Protein 1OTR (pdb70)

CATH classification: 1.10.8.10

InterPro domains:
  IPR002625 Smr domain [PS50828] (347-443)
  IPR002625 Smr domain [SM00463] (344-440)
  IPR003892 Ubiquitin system component CUE [PF02845] (9-47)
  IPR003892 Ubiquitin system component CUE [PF02845] (57-95)
  IPR003892 Ubiquitin system component CUE [PS51140] (8-51)
  IPR003892 Ubiquitin system component CUE [PS51140] (55-98)
  IPR003892 Ubiquitin system component CUE [SM00546] (8-50)
  IPR003892 Ubiquitin system component CUE [SM00546] (55-97)
  IPR009060 UBA-like superfamily [SSF46934] (6-54)
  IPR009060 UBA-like superfamily [SSF46934] (54-96)
  IPR036063 Smr domain superfamily [G3DSA:3.30.1370.110] (346-438)
  IPR036063 Smr domain superfamily [SSF160443] (345-431)
  IPR041809 Ubiquitin-binding protein CUE2, CUE domain 1 [cd14374] (10-51)
  IPR041810 Ubiquitin-binding protein CUE2, CUE domain 2 [cd14375] (57-94)
  IPR052772 Endonuclease/Polynucleotide Kinase Domain-Containing Protein [PTHR46535] (340-439)

Sequence (125 aa):
NDDHESKLSILMDMFPAISKSKLQVHLLENNNDLDLTIGLLLKENDDKSMQIFVKTLTGKTITLEVESSDTIDNVKSKIQDKEGIPPDQQRLIFAGKQLEDGRTLSDYNIQKESTLHLVLRLRGGNDDHESKLSILMDMFPAISKSKLQVHLLENNNDLDLTIGLLLKENDDKSMQIFVKTLTGKTITLEVESSDTIDNVKSKIQDKEGIPPDQQRLIFAGKQLEDGRTLSDYNIQKESTLHLVLRLRGGNDDHESKLSILMDMFPAISKSKLQVHLLENNNDLDLTIGLLLKENDDKSMQIFVKTLTGKTITLEVESSDTIDNVKSKIQDKEGIPPDQQRLIFAGKQLEDGRTLSDYNIQKESTLHLVLRLRGGNDDHESKLSILMDMFPAISKSKLQVHLLENNNDLDLTIGLLLKENDDKSMQIFVKTLTGKTITLEVESSDTIDNVKSKIQDKEGIPPDQQRLIFAGKQLEDGRTLSDYNIQKESTLHLVLRLRGGNDDHESKLSILMDMFPAISKSKLQVHLLENNNDLDLTIGLLLKENDDKSMQIFVKTLTGKTITLEVESSDTIDNVKSKIQDKEGIPPDQQRLIFAGKQLEDGRTLSDYNIQKESTLHLVLRLRGGNDDHESKLSILMDMFPAISKSKLQVHLLENNNDLDLTIGLLLKENDDKSMQIFVKTLTGKTITLEVESSDTIDNVKSKIQDKEGIPPDQQRLIFAGKQLEDGRTLSDYNIQKESTLHLVLRLRGGNDDHESKLSILMDMFPAISKSKLQVHLLENNNDLDLTIGLLLKENDDKSMQIFVKTLTGKTITLEVESSDTIDNVKSKIQDKEGIPPDQQRLIFAGKQLEDGRTLSDYNIQKESTLHLVLRLRGGNDDHESKLSILMDMFPAISKSKLQVHLLENNNDLDLTIGLLLKENDDKSMQIFVKTLTGKTITLEVESSDTIDNVKSKIQDKEGIPPDQQRLIFAGKQLEDGRTLSDYNIQKESTLHLVLRLRGGNDDHESKLSILMDMFPAISKSKLQVHLLENNNDLDLTIGLLLKENDDKSMQIFVKTLTGKTITLEVESSDTIDNVKSKIQDKEGIPPDQQRLIFAGKQLEDGRTLSDYNIQKESTLHLVLRLRGGNDDHESKLSILMDMFPAISKSKLQVHLLENNNDLDLTIGLLLKENDDKSMQIFVKTLTGKTITLEVESSDTIDNVKSKIQDKEGIPPDQQRLIFAGKQLEDGRTLSDYNIQKESTLHLVLRLRGGNDDHESKLSILMDMFPAISKSKLQVHLLENNNDLDLTIGLLLKENDDKSMQIFVKTLTGKTITLEVESSDTIDNVKSKIQDKEGIPPDQQRLIFAGKQLEDGRTLSDYNIQKESTLHLVLRLRGGNDDHESKLSILMDMFPAISKSKLQVHLLENNNDLDLTIGLLLKENDDKSMQIFVKTLTGKTITLEVESSDTIDNVKSKIQDKEGIPPDQQRLIFAGKQLEDGRTLSDYNIQKESTLHLVLRLRGGNDDHESKLSILMDMFPAISKSKLQVHLLENNNDLDLTIGLLLKENDDKSMQIFVKTLTGKTITLEVESSDTIDNVKSKIQDKEGIPPDQQRLIFAGKQLEDGRTLSDYNIQKESTLHLVLRLRGGNDDHESKLSILMDMFPAISKSKLQVHLLENNNDLDLTIGLLLKENDDKSMQIFVKTLTGKTITLEVESSDTIDNVKSKIQDKEGIPPDQQRLIFAGKQLEDGRTLSDYNIQKESTLHLVLRLRGGNDDHESKLSILMDMFPAISKSKLQVHLLENNNDLDLTIGLLLKENDDKSMQIFVKTLTGKTITLEVESSDTIDNVKSKIQDKEGIPPDQQRLIFAGKQLEDGRTLSDYNIQKESTLHLVLRLRGGNDDHESKLSILMDMFPAISKSKLQVHLLENNNDLDLTIGLLLKENDDKSMQIFVKTLTGKTITLEVESSDTIDNVKSKIQDKEGIPPDQQRLIFAGKQLEDGRTLSDYNIQKESTLHLVLRLRGGNDDHESKLSILMDMFPAISKSKLQVHLLENNNDLDLTIGLLLKENDDKSMQIFVKTLTGKTITLEVESSDTIDNVKSKIQDKEGIPPDQQRLIFAGKQLEDGRTLSDYNIQKESTLHLVLRLRGGNDDHESKLSILMDMFPAISKSKLQVHLLENNNDLDLTIGLLLKENDDKSMQIFVKTLTGKTITLEVESSDTIDNVKSKIQDKEGIPPDQQRLIFAGKQLEDGRTLSDYNIQKESTLHLVLRLRGGNDDHESKLSILMDMFPAISKSKLQVHLLENNNDLDLTIGLLLKENDDKSMQIFVKTLTGKTITLEVESSDTIDNVKSKIQDKEGIPPDQQRLIFAGKQLEDGRTLSDYNIQKESTLHLVLRLRGGNDDHESKLSILMDMFPAISKSKLQVHLLENNNDLDLTIGLLLKENDDKSMQIFVKTLTGKTITLEVESSDTIDNVKSKIQDKEGIPPDQQRLIFAGKQLEDGRTLSDYNIQKESTLHLVLRLRGG

Nearest PDB structures (foldseek):
  4pig-assembly5_A  TM=8.954E-01  e=2.580E-13  Homo sapiens
  4i6l-assembly1_B  TM=9.352E-01  e=8.478E-13  Homo sapiens
  2zcb-assembly1_A  TM=9.140E-01  e=6.092E-13  Homo sapiens
  6oq2-assembly1_B  TM=9.011E-01  e=4.378E-13  Homo sapiens
  5hpt-assembly3_H  TM=9.077E-01  e=1.439E-12  Homo sapiens

GO terms:
  GO:0022626 cytosolic ribosome (C, IDA)
  GO:0004521 RNA endonuclease activity (F, IDA)
  GO:0070530 K63-linked polyubiquitin modification-dependent protein binding (F, TAS)
  GO:0043130 ubiquitin binding (F, IDA)
  GO:0004519 endonuclease activity (F, IDA)
  GO:0070966 nuclear-transcribed mRNA catabolic process, no-go decay (P, IDA)
  GO:0031593 polyubiquitin modification-dependent protein binding (F, IDA)
  GO:0072344 rescue of stalled cytosolic ribosome (P, IDA)

Radius of gyration: 14.34 Å; Cα contacts (8 Å, |Δi|>4): 185; chains: 2; bounding box: 42×37×25 Å

Organism: Saccharomyces cerevisiae (strain ATCC 204508 / S288c) (NCBI:txid559292)

Foldseek 3Di:
DPVLVVVLVVVCVVDVPDDSVNLVVLCVVVVNDCCVSVVVVVVVPPPHD/DKAWEAELVGDIDIDDADQFGWQQVVLVVVCVVVVDDSVFKFKDDPHGTDDGRDGNVVVPHDPHYHIYIAGNPDGD

Structure (mmCIF, N/CA/C/O backbone):
data_1OTR
#
_entry.id   1OTR
#
loop_
_entity.id
_entity.type
_entity.pdbx_description
1 polymer 'protein Cue2'
2 polymer Ubiquitin
#
loop_
_atom_site.group_PDB
_atom_site.id
_atom_site.type_symbol
_atom_site.label_atom_id
_atom_site.label_alt_id
_atom_site.label_comp_id
_atom_site.label_asym_id
_atom_site.label_entity_id
_atom_site.label_seq_id
_atom_site.pdbx_PDB_ins_code
_atom_site.Cartn_x
_atom_site.Cartn_y
_atom_site.Cartn_z
_atom_site.occupancy
_atom_site.B_iso_or_equiv
_atom_site.auth_seq_id
_atom_site.auth_comp_id
_atom_site.auth_asym_id
_atom_site.auth_atom_id
_atom_site.pdbx_PDB_model_num
ATOM 1 N N . ASN A 1 1 ? 18.617 6.601 2.216 1.00 0.00 6 ASN A N 1
ATOM 2 C CA . ASN A 1 1 ? 17.788 6.069 1.140 1.00 0.00 6 ASN A CA 1
ATOM 3 C C . ASN A 1 1 ? 18.499 4.901 0.461 1.00 0.00 6 ASN A C 1
ATOM 4 O O . ASN A 1 1 ? 19.714 4.935 0.267 1.00 0.00 6 ASN A O 1
ATOM 15 N N . ASP A 1 2 ? 17.742 3.865 0.111 1.00 0.00 7 ASP A N 1
ATOM 16 C CA . ASP A 1 2 ? 18.316 2.690 -0.535 1.00 0.00 7 ASP A CA 1
ATOM 17 C C . ASP A 1 2 ? 17.296 1.997 -1.434 1.00 0.00 7 ASP A C 1
ATOM 18 O O . ASP A 1 2 ? 17.637 1.528 -2.520 1.00 0.00 7 ASP A O 1
ATOM 27 N N . ASP A 1 3 ? 16.047 1.937 -0.982 1.00 0.00 8 ASP A N 1
ATOM 28 C CA . ASP A 1 3 ? 14.988 1.298 -1.759 1.00 0.00 8 ASP A CA 1
ATOM 29 C C . ASP A 1 3 ? 13.629 1.927 -1.469 1.00 0.00 8 ASP A C 1
ATOM 30 O O . ASP A 1 3 ? 12.620 1.226 -1.387 1.00 0.00 8 ASP A O 1
ATOM 39 N N . HIS A 1 4 ? 13.601 3.249 -1.322 1.00 0.00 9 HIS A N 1
ATOM 40 C CA . HIS A 1 4 ? 12.349 3.943 -1.052 1.00 0.00 9 HIS A CA 1
ATOM 41 C C . HIS A 1 4 ? 11.521 4.061 -2.327 1.00 0.00 9 HIS A C 1
ATOM 42 O O . HIS A 1 4 ? 10.302 4.203 -2.271 1.00 0.00 9 HIS A O 1
ATOM 57 N N . GLU A 1 5 ? 12.201 4.018 -3.475 1.00 0.00 10 GLU A N 1
ATOM 58 C CA . GLU A 1 5 ? 11.539 4.136 -4.771 1.00 0.00 10 GLU A CA 1
ATOM 59 C C . GLU A 1 5 ? 10.376 3.158 -4.879 1.00 0.00 10 GLU A C 1
ATOM 60 O O . GLU A 1 5 ? 9.313 3.506 -5.392 1.00 0.00 10 GLU A O 1
ATOM 72 N N . SER A 1 6 ? 10.573 1.940 -4.382 1.00 0.00 11 SER A N 1
ATOM 73 C CA . SER A 1 6 ? 9.521 0.932 -4.415 1.00 0.00 11 SER A CA 1
ATOM 74 C C . SER A 1 6 ? 8.303 1.440 -3.653 1.00 0.00 11 SER A C 1
ATOM 75 O O . SER A 1 6 ? 7.169 1.356 -4.133 1.00 0.00 11 SER A O 1
ATOM 83 N N . LYS A 1 7 ? 8.555 1.989 -2.469 1.00 0.00 12 LYS A N 1
ATOM 84 C CA . LYS A 1 7 ? 7.496 2.540 -1.637 1.00 0.00 12 LYS A CA 1
ATOM 85 C C . LYS A 1 7 ? 6.831 3.705 -2.357 1.00 0.00 12 LYS A C 1
ATOM 86 O O . LYS A 1 7 ? 5.608 3.848 -2.340 1.00 0.00 12 LYS A O 1
ATOM 105 N N . LEU A 1 8 ? 7.653 4.527 -3.006 1.00 0.00 13 LEU A N 1
ATOM 106 C CA . LEU A 1 8 ? 7.158 5.671 -3.756 1.00 0.00 13 LEU A CA 1
ATOM 107 C C . LEU A 1 8 ? 6.214 5.190 -4.845 1.00 0.00 13 LEU A C 1
ATOM 108 O O . LEU A 1 8 ? 5.181 5.806 -5.107 1.00 0.00 13 LEU A O 1
ATOM 124 N N . SER A 1 9 ? 6.568 4.062 -5.458 1.00 0.00 14 SER A N 1
ATOM 125 C CA . SER A 1 9 ? 5.744 3.469 -6.498 1.00 0.00 14 SER A CA 1
ATOM 126 C C . SER A 1 9 ? 4.382 3.128 -5.918 1.00 0.00 14 SER A C 1
ATOM 127 O O . SER A 1 9 ? 3.342 3.419 -6.519 1.00 0.00 14 SER A O 1
ATOM 135 N N . ILE A 1 10 ? 4.396 2.532 -4.725 1.00 0.00 15 ILE A N 1
ATOM 136 C CA . ILE A 1 10 ? 3.160 2.179 -4.046 1.00 0.00 15 ILE A CA 1
ATOM 137 C C . ILE A 1 10 ? 2.300 3.420 -3.896 1.00 0.00 15 ILE A C 1
ATOM 138 O O . ILE A 1 10 ? 1.090 3.372 -4.077 1.00 0.00 15 ILE A O 1
ATOM 154 N N . LEU A 1 11 ? 2.953 4.532 -3.562 1.00 0.00 16 LEU A N 1
ATOM 155 C CA . LEU A 1 11 ? 2.274 5.809 -3.382 1.00 0.00 16 LEU A CA 1
ATOM 156 C C . LEU A 1 11 ? 1.621 6.271 -4.678 1.00 0.00 16 LEU A C 1
ATOM 157 O O . LEU A 1 11 ? 0.480 6.728 -4.676 1.00 0.00 16 LEU A O 1
ATOM 173 N N . MET A 1 12 ? 2.352 6.149 -5.783 1.00 0.00 17 MET A N 1
ATOM 174 C CA . MET A 1 12 ? 1.833 6.554 -7.084 1.00 0.00 17 MET A CA 1
ATOM 175 C C . MET A 1 12 ? 0.510 5.854 -7.360 1.00 0.00 17 MET A C 1
ATOM 176 O O . MET A 1 12 ? -0.482 6.491 -7.715 1.00 0.00 17 MET A O 1
ATOM 190 N N . ASP A 1 13 ? 0.503 4.538 -7.180 1.00 0.00 18 ASP A N 1
ATOM 191 C CA . ASP A 1 13 ? -0.686 3.740 -7.389 1.00 0.00 18 ASP A CA 1
ATOM 192 C C . ASP A 1 13 ? -1.685 3.944 -6.250 1.00 0.00 18 ASP A C 1
ATOM 193 O O . ASP A 1 13 ? -2.898 3.863 -6.447 1.00 0.00 18 ASP A O 1
ATOM 202 N N . MET A 1 14 ? -1.157 4.202 -5.057 1.00 0.00 19 MET A N 1
ATOM 203 C CA . MET A 1 14 ? -1.977 4.415 -3.866 1.00 0.00 19 MET A CA 1
ATOM 204 C C . MET A 1 14 ? -2.866 5.643 -4.031 1.00 0.00 19 MET A C 1
ATOM 205 O O . MET A 1 14 ? -4.019 5.648 -3.597 1.00 0.00 19 MET A O 1
ATOM 219 N N . PHE A 1 15 ? -2.322 6.685 -4.655 1.00 0.00 20 PHE A N 1
ATOM 220 C CA . PHE A 1 15 ? -3.068 7.920 -4.868 1.00 0.00 20 PHE A CA 1
ATOM 221 C C . PHE A 1 15 ? -3.033 8.332 -6.341 1.00 0.00 20 PHE A C 1
ATOM 222 O O . PHE A 1 15 ? -2.061 8.931 -6.800 1.00 0.00 20 PHE A O 1
ATOM 239 N N . PRO A 1 16 ? -4.098 8.014 -7.103 1.00 0.00 21 PRO A N 1
ATOM 240 C CA . PRO A 1 16 ? -4.182 8.357 -8.526 1.00 0.00 21 PRO A CA 1
ATOM 241 C C . PRO A 1 16 ? -4.551 9.820 -8.754 1.00 0.00 21 PRO A C 1
ATOM 242 O O . PRO A 1 16 ? -5.468 10.125 -9.517 1.00 0.00 21 PRO A O 1
ATOM 253 N N . ALA A 1 17 ? -3.837 10.724 -8.089 1.00 0.00 22 ALA A N 1
ATOM 254 C CA . ALA A 1 17 ? -4.102 12.152 -8.224 1.00 0.00 22 ALA A CA 1
ATOM 255 C C . ALA A 1 17 ? -2.935 12.988 -7.707 1.00 0.00 22 ALA A C 1
ATOM 256 O O . ALA A 1 17 ? -2.566 13.992 -8.317 1.00 0.00 22 ALA A O 1
ATOM 263 N N . ILE A 1 18 ? -2.358 12.574 -6.583 1.00 0.00 23 ILE A N 1
ATOM 264 C CA . ILE A 1 18 ? -1.237 13.297 -5.995 1.00 0.00 23 ILE A CA 1
ATOM 265 C C . ILE A 1 18 ? -0.045 13.328 -6.946 1.00 0.00 23 ILE A C 1
ATOM 266 O O . ILE A 1 18 ? 0.353 12.300 -7.494 1.00 0.00 23 ILE A O 1
ATOM 282 N N . SER A 1 19 ? 0.521 14.516 -7.132 1.00 0.00 24 SER A N 1
ATOM 283 C CA . SER A 1 19 ? 1.671 14.688 -8.011 1.00 0.00 24 SER A CA 1
ATOM 284 C C . SER A 1 19 ? 2.889 13.963 -7.450 1.00 0.00 24 SER A C 1
ATOM 285 O O . SER A 1 19 ? 3.100 13.936 -6.238 1.00 0.00 24 SER A O 1
ATOM 293 N N . LYS A 1 20 ? 3.687 13.377 -8.339 1.00 0.00 25 LYS A N 1
ATOM 294 C CA . LYS A 1 20 ? 4.885 12.652 -7.930 1.00 0.00 25 LYS A CA 1
ATOM 295 C C . LYS A 1 20 ? 5.773 13.525 -7.049 1.00 0.00 25 LYS A C 1
ATOM 296 O O . LYS A 1 20 ? 6.417 13.035 -6.121 1.00 0.00 25 LYS A O 1
ATOM 315 N N . SER A 1 21 ? 5.804 14.821 -7.348 1.00 0.00 26 SER A N 1
ATOM 316 C CA . SER A 1 21 ? 6.612 15.766 -6.586 1.00 0.00 26 SER A CA 1
ATOM 317 C C . SER A 1 21 ? 6.239 15.741 -5.106 1.00 0.00 26 SER A C 1
ATOM 318 O O . SER A 1 21 ? 7.108 15.635 -4.241 1.00 0.00 26 SER A O 1
ATOM 326 N N . LYS A 1 22 ? 4.943 15.839 -4.822 1.00 0.00 27 LYS A N 1
ATOM 327 C CA . LYS A 1 22 ? 4.456 15.828 -3.447 1.00 0.00 27 LYS A CA 1
ATOM 328 C C . LYS A 1 22 ? 4.775 14.505 -2.760 1.00 0.00 27 LYS A C 1
ATOM 329 O O . LYS A 1 22 ? 5.218 14.485 -1.613 1.00 0.00 27 LYS A O 1
ATOM 348 N N . LEU A 1 23 ? 4.545 13.403 -3.467 1.00 0.00 28 LEU A N 1
ATOM 349 C CA . LEU A 1 23 ? 4.808 12.078 -2.918 1.00 0.00 28 LEU A CA 1
ATOM 350 C C . LEU A 1 23 ? 6.264 11.944 -2.478 1.00 0.00 28 LEU A C 1
ATOM 351 O O . LEU A 1 23 ? 6.551 11.425 -1.399 1.00 0.00 28 LEU A O 1
ATOM 367 N N . GLN A 1 24 ? 7.177 12.418 -3.316 1.00 0.00 29 GLN A N 1
ATOM 368 C CA . GLN A 1 24 ? 8.603 12.353 -3.012 1.00 0.00 29 GLN A CA 1
ATOM 369 C C . GLN A 1 24 ? 8.952 13.223 -1.805 1.00 0.00 29 GLN A C 1
ATOM 370 O O . GLN A 1 24 ? 9.726 12.815 -0.941 1.00 0.00 29 GLN A O 1
ATOM 384 N N . VAL A 1 25 ? 8.390 14.428 -1.762 1.00 0.00 30 VAL A N 1
ATOM 385 C CA . VAL A 1 25 ? 8.658 15.363 -0.671 1.00 0.00 30 VAL A CA 1
ATOM 386 C C . VAL A 1 25 ? 8.237 14.805 0.688 1.00 0.00 30 VAL A C 1
ATOM 387 O O . VAL A 1 25 ? 9.052 14.727 1.613 1.00 0.00 30 VAL A O 1
ATOM 400 N N . HIS A 1 26 ? 6.966 14.429 0.818 1.00 0.00 31 HIS A N 1
ATOM 401 C CA . HIS A 1 26 ? 6.468 13.900 2.082 1.00 0.00 31 HIS A CA 1
ATOM 402 C C . HIS A 1 26 ? 7.202 12.625 2.468 1.00 0.00 31 HIS A C 1
ATOM 403 O O . HIS A 1 26 ? 7.561 12.431 3.628 1.00 0.00 31 HIS A O 1
ATOM 418 N N . LEU A 1 27 ? 7.412 11.758 1.491 1.00 0.00 32 LEU A N 1
ATOM 419 C CA . LEU A 1 27 ? 8.095 10.492 1.722 1.00 0.00 32 LEU A CA 1
ATOM 420 C C . LEU A 1 27 ? 9.483 10.709 2.320 1.00 0.00 32 LEU A C 1
ATOM 421 O O . LEU A 1 27 ? 9.854 10.058 3.293 1.00 0.00 32 LEU A O 1
ATOM 437 N N . LEU A 1 28 ? 10.246 11.623 1.728 1.00 0.00 33 LEU A N 1
ATOM 438 C CA . LEU A 1 28 ? 11.597 11.918 2.201 1.00 0.00 33 LEU A CA 1
ATOM 439 C C . LEU A 1 28 ? 11.591 12.442 3.635 1.00 0.00 33 LEU A C 1
ATOM 440 O O . LEU A 1 28 ? 12.366 11.984 4.475 1.00 0.00 33 LEU A O 1
ATOM 456 N N . GLU A 1 29 ? 10.729 13.417 3.902 1.00 0.00 34 GLU A N 1
ATOM 457 C CA . GLU A 1 29 ? 10.640 14.020 5.230 1.00 0.00 34 GLU A CA 1
ATOM 458 C C . GLU A 1 29 ? 10.200 13.012 6.295 1.00 0.00 34 GLU A C 1
ATOM 459 O O . GLU A 1 29 ? 10.772 12.967 7.385 1.00 0.00 34 GLU A O 1
ATOM 471 N N . ASN A 1 30 ? 9.175 12.222 5.988 1.00 0.00 35 ASN A N 1
ATOM 472 C CA . ASN A 1 30 ? 8.655 11.236 6.936 1.00 0.00 35 ASN A CA 1
ATOM 473 C C . ASN A 1 30 ? 9.531 9.984 7.015 1.00 0.00 35 ASN A C 1
ATOM 474 O O . ASN A 1 30 ? 9.026 8.883 7.234 1.00 0.00 35 ASN A O 1
ATOM 485 N N . ASN A 1 31 ? 10.840 10.157 6.856 1.00 0.00 36 ASN A N 1
ATOM 486 C CA . ASN A 1 31 ? 11.782 9.039 6.928 1.00 0.00 36 ASN A CA 1
ATOM 487 C C . ASN A 1 31 ? 11.312 7.847 6.091 1.00 0.00 36 ASN A C 1
ATOM 488 O O . ASN A 1 31 ? 11.424 6.697 6.517 1.00 0.00 36 ASN A O 1
ATOM 499 N N . ASN A 1 32 ? 10.797 8.132 4.899 1.00 0.00 37 ASN A N 1
ATOM 500 C CA . ASN A 1 32 ? 10.318 7.090 3.991 1.00 0.00 37 ASN A CA 1
ATOM 501 C C . ASN A 1 32 ? 9.265 6.201 4.656 1.00 0.00 37 ASN A C 1
ATOM 502 O O . ASN A 1 32 ? 9.246 4.988 4.447 1.00 0.00 37 ASN A O 1
ATOM 513 N N . ASP A 1 33 ? 8.388 6.809 5.452 1.00 0.00 38 ASP A N 1
ATOM 514 C CA . ASP A 1 33 ? 7.333 6.063 6.137 1.00 0.00 38 ASP A CA 1
ATOM 515 C C . ASP A 1 33 ? 6.047 6.059 5.312 1.00 0.00 38 ASP A C 1
ATOM 516 O O . ASP A 1 33 ? 5.597 7.104 4.844 1.00 0.00 38 ASP A O 1
ATOM 525 N N . LEU A 1 34 ? 5.463 4.876 5.135 1.00 0.00 39 LEU A N 1
ATOM 526 C CA . LEU A 1 34 ? 4.231 4.739 4.363 1.00 0.00 39 LEU A CA 1
ATOM 527 C C . LEU A 1 34 ? 2.994 4.739 5.260 1.00 0.00 39 LEU A C 1
ATOM 528 O O . LEU A 1 34 ? 1.992 5.372 4.944 1.00 0.00 39 LEU A O 1
ATOM 544 N N . ASP A 1 35 ? 3.060 4.006 6.366 1.00 0.00 40 ASP A N 1
ATOM 545 C CA . ASP A 1 35 ? 1.927 3.906 7.285 1.00 0.00 40 ASP A CA 1
ATOM 546 C C . ASP A 1 35 ? 1.481 5.271 7.812 1.00 0.00 40 ASP A C 1
ATOM 547 O O . ASP A 1 35 ? 0.295 5.601 7.765 1.00 0.00 40 ASP A O 1
ATOM 556 N N . LEU A 1 36 ? 2.425 6.053 8.327 1.00 0.00 41 LEU A N 1
ATOM 557 C CA . LEU A 1 36 ? 2.108 7.369 8.878 1.00 0.00 41 LEU A CA 1
ATOM 558 C C . LEU A 1 36 ? 1.725 8.364 7.785 1.00 0.00 41 LEU A C 1
ATOM 559 O O . LEU A 1 36 ? 0.659 8.984 7.841 1.00 0.00 41 LEU A O 1
ATOM 575 N N . THR A 1 37 ? 2.603 8.521 6.799 1.00 0.00 42 THR A N 1
ATOM 576 C CA . THR A 1 37 ? 2.362 9.451 5.702 1.00 0.00 42 THR A CA 1
ATOM 577 C C . THR A 1 37 ? 1.025 9.175 5.025 1.00 0.00 42 THR A C 1
ATOM 578 O O . THR A 1 37 ? 0.173 10.059 4.933 1.00 0.00 42 THR A O 1
ATOM 589 N N . ILE A 1 38 ? 0.843 7.944 4.560 1.00 0.00 43 ILE A N 1
ATOM 590 C CA . ILE A 1 38 ? -0.397 7.561 3.899 1.00 0.00 43 ILE A CA 1
ATOM 591 C C . ILE A 1 38 ? -1.585 7.725 4.838 1.00 0.00 43 ILE A C 1
ATOM 592 O O . ILE A 1 38 ? -2.645 8.195 4.427 1.00 0.00 43 ILE A O 1
ATOM 608 N N . GLY A 1 39 ? -1.401 7.340 6.100 1.00 0.00 44 GLY A N 1
ATOM 609 C CA . GLY A 1 39 ? -2.471 7.462 7.073 1.00 0.00 44 GLY A CA 1
ATOM 610 C C . GLY A 1 39 ? -3.080 8.849 7.076 1.00 0.00 44 GLY A C 1
ATOM 611 O O . GLY A 1 39 ? -4.301 9.000 7.048 1.00 0.00 44 GLY A O 1
ATOM 615 N N . LEU A 1 40 ? -2.222 9.865 7.094 1.00 0.00 45 LEU A N 1
ATOM 616 C CA . LEU A 1 40 ? -2.678 11.251 7.084 1.00 0.00 45 LEU A CA 1
ATOM 617 C C . LEU A 1 40 ? -3.285 11.610 5.730 1.00 0.00 45 LEU A C 1
ATOM 618 O O . LEU A 1 40 ? -4.274 12.336 5.655 1.00 0.00 45 LEU A O 1
ATOM 634 N N . LEU A 1 41 ? -2.680 11.102 4.661 1.00 0.00 46 LEU A N 1
ATOM 635 C CA . LEU A 1 41 ? -3.157 11.374 3.308 1.00 0.00 46 LEU A CA 1
ATOM 636 C C . LEU A 1 41 ? -4.577 10.849 3.097 1.00 0.00 46 LEU A C 1
ATOM 637 O O . LEU A 1 41 ? -5.367 11.452 2.370 1.00 0.00 46 LEU A O 1
ATOM 653 N N . LEU A 1 42 ? -4.894 9.721 3.730 1.00 0.00 47 LEU A N 1
ATOM 654 C CA . LEU A 1 42 ? -6.218 9.115 3.603 1.00 0.00 47 LEU A CA 1
ATOM 655 C C . LEU A 1 42 ? -7.320 10.091 4.012 1.00 0.00 47 LEU A C 1
ATOM 656 O O . LEU A 1 42 ? -8.290 10.286 3.280 1.00 0.00 47 LEU A O 1
ATOM 672 N N . LYS A 1 43 ? -7.170 10.690 5.192 1.00 0.00 48 LYS A N 1
ATOM 673 C CA . LYS A 1 43 ? -8.161 11.632 5.705 1.00 0.00 48 LYS A CA 1
ATOM 674 C C . LYS A 1 43 ? -8.228 12.897 4.851 1.00 0.00 48 LYS A C 1
ATOM 675 O O . LYS A 1 43 ? -9.300 13.477 4.676 1.00 0.00 48 LYS A O 1
ATOM 694 N N . GLU A 1 44 ? -7.079 13.324 4.330 1.00 0.00 49 GLU A N 1
ATOM 695 C CA . GLU A 1 44 ? -7.009 14.527 3.501 1.00 0.00 49 GLU A CA 1
ATOM 696 C C . GLU A 1 44 ? -8.084 14.518 2.417 1.00 0.00 49 GLU A C 1
ATOM 697 O O . GLU A 1 44 ? -8.724 15.538 2.160 1.00 0.00 49 GLU A O 1
ATOM 709 N N . ASN A 1 45 ? -8.278 13.364 1.787 1.00 0.00 50 ASN A N 1
ATOM 710 C CA . ASN A 1 45 ? -9.279 13.228 0.733 1.00 0.00 50 ASN A CA 1
ATOM 711 C C . ASN A 1 45 ? -10.674 13.057 1.339 1.00 0.00 50 ASN A C 1
ATOM 712 O O . ASN A 1 45 ? -11.442 12.187 0.927 1.00 0.00 50 ASN A O 1
ATOM 723 N N . ASP A 1 46 ? -10.990 13.888 2.328 1.00 0.00 51 ASP A N 1
ATOM 724 C CA . ASP A 1 46 ? -12.284 13.827 2.997 1.00 0.00 51 ASP A CA 1
ATOM 725 C C . ASP A 1 46 ? -13.394 14.372 2.102 1.00 0.00 51 ASP A C 1
ATOM 726 O O . ASP A 1 46 ? -14.417 13.717 1.900 1.00 0.00 51 ASP A O 1
ATOM 735 N N . ASP A 1 47 ? -13.185 15.576 1.570 1.00 0.00 52 ASP A N 1
ATOM 736 C CA . ASP A 1 47 ? -14.167 16.216 0.698 1.00 0.00 52 ASP A CA 1
ATOM 737 C C . ASP A 1 47 ? -13.636 17.546 0.168 1.00 0.00 52 ASP A C 1
ATOM 738 O O . ASP A 1 47 ? -13.073 18.343 0.919 1.00 0.00 52 ASP A O 1
ATOM 747 N N . LYS A 1 48 ? -13.816 17.779 -1.130 1.00 0.00 53 LYS A N 1
ATOM 748 C CA . LYS A 1 48 ? -13.351 19.013 -1.758 1.00 0.00 53 LYS A CA 1
ATOM 749 C C . LYS A 1 48 ? -14.107 20.223 -1.219 1.00 0.00 53 LYS A C 1
ATOM 750 O O . LYS A 1 48 ? -13.501 21.220 -0.826 1.00 0.00 53 LYS A O 1
ATOM 769 N N . SER A 1 49 ? -15.434 20.126 -1.205 1.00 0.00 54 SER A N 1
ATOM 770 C CA . SER A 1 49 ? -16.280 21.211 -0.716 1.00 0.00 54 SER A CA 1
ATOM 771 C C . SER A 1 49 ? -17.745 20.787 -0.695 1.00 0.00 54 SER A C 1
ATOM 772 O O . SER A 1 49 ? -18.339 20.662 -1.786 1.00 0.00 54 SER A O 1
ATOM 781 N N . MET B 2 1 ? -17.519 -11.420 -10.742 1.00 0.00 1 MET B N 1
ATOM 782 C CA . MET B 2 1 ? -16.769 -10.182 -10.407 1.00 0.00 1 MET B CA 1
ATOM 783 C C . MET B 2 1 ? -15.723 -10.447 -9.328 1.00 0.00 1 MET B C 1
ATOM 784 O O . MET B 2 1 ? -15.960 -11.213 -8.393 1.00 0.00 1 MET B O 1
ATOM 800 N N . GLN B 2 2 ? -14.566 -9.808 -9.466 1.00 0.00 2 GLN B N 1
ATOM 801 C CA . GLN B 2 2 ? -13.479 -9.971 -8.509 1.00 0.00 2 GLN B CA 1
ATOM 802 C C . GLN B 2 2 ? -12.598 -8.729 -8.470 1.00 0.00 2 GLN B C 1
ATOM 803 O O . GLN B 2 2 ? -12.353 -8.096 -9.496 1.00 0.00 2 GLN B O 1
ATOM 817 N N . ILE B 2 3 ? -12.132 -8.383 -7.276 1.00 0.00 3 ILE B N 1
ATOM 818 C CA . ILE B 2 3 ? -11.287 -7.212 -7.092 1.00 0.00 3 ILE B CA 1
ATOM 819 C C . ILE B 2 3 ? -9.909 -7.597 -6.560 1.00 0.00 3 ILE B C 1
ATOM 820 O O . ILE B 2 3 ? -9.785 -8.456 -5.686 1.00 0.00 3 ILE B O 1
ATOM 836 N N . PHE B 2 4 ? -8.877 -6.951 -7.093 1.00 0.00 4 PHE B N 1
ATOM 837 C CA . PHE B 2 4 ? -7.507 -7.218 -6.674 1.00 0.00 4 PHE B CA 1
ATOM 838 C C . PHE B 2 4 ? -7.194 -6.521 -5.355 1.00 0.00 4 PHE B C 1
ATOM 839 O O . PHE B 2 4 ? -7.690 -5.428 -5.087 1.00 0.00 4 PHE B O 1
ATOM 856 N N . VAL B 2 5 ? -6.366 -7.159 -4.537 1.00 0.00 5 VAL B N 1
ATOM 857 C CA . VAL B 2 5 ? -5.981 -6.600 -3.247 1.00 0.00 5 VAL B CA 1
ATOM 858 C C . VAL B 2 5 ? -4.463 -6.546 -3.115 1.00 0.00 5 VAL B C 1
ATOM 859 O O . VAL B 2 5 ? -3.841 -7.458 -2.567 1.00 0.00 5 VAL B O 1
ATOM 872 N N . LYS B 2 6 ? -3.874 -5.474 -3.635 1.00 0.00 6 LYS B N 1
ATOM 873 C CA . LYS B 2 6 ? -2.427 -5.290 -3.590 1.00 0.00 6 LYS B CA 1
ATOM 874 C C . LYS B 2 6 ? -1.973 -4.824 -2.211 1.00 0.00 6 LYS B C 1
ATOM 875 O O . LYS B 2 6 ? -2.552 -3.907 -1.634 1.00 0.00 6 LYS B O 1
ATOM 894 N N . THR B 2 7 ? -0.928 -5.461 -1.693 1.00 0.00 7 THR B N 1
ATOM 895 C CA . THR B 2 7 ? -0.387 -5.114 -0.384 1.00 0.00 7 THR B CA 1
ATOM 896 C C . THR B 2 7 ? 0.730 -4.083 -0.508 1.00 0.00 7 THR B C 1
ATOM 897 O O . THR B 2 7 ? 1.422 -4.023 -1.525 1.00 0.00 7 THR B O 1
ATOM 908 N N . LEU B 2 8 ? 0.901 -3.276 0.536 1.00 0.00 8 LEU B N 1
ATOM 909 C CA . LEU B 2 8 ? 1.934 -2.247 0.556 1.00 0.00 8 LEU B CA 1
ATOM 910 C C . LEU B 2 8 ? 3.294 -2.853 0.220 1.00 0.00 8 LEU B C 1
ATOM 911 O O . LEU B 2 8 ? 4.120 -2.226 -0.444 1.00 0.00 8 LEU B O 1
ATOM 927 N N . THR B 2 9 ? 3.517 -4.080 0.688 1.00 0.00 9 THR B N 1
ATOM 928 C CA . THR B 2 9 ? 4.773 -4.780 0.444 1.00 0.00 9 THR B CA 1
ATOM 929 C C . THR B 2 9 ? 4.916 -5.192 -1.019 1.00 0.00 9 THR B C 1
ATOM 930 O O . THR B 2 9 ? 5.844 -4.759 -1.704 1.00 0.00 9 THR B O 1
ATOM 941 N N . GLY B 2 10 ? 3.999 -6.033 -1.497 1.00 0.00 10 GLY B N 1
ATOM 942 C CA . GLY B 2 10 ? 4.061 -6.480 -2.878 1.00 0.00 10 GLY B CA 1
ATOM 943 C C . GLY B 2 10 ? 3.344 -7.798 -3.117 1.00 0.00 10 GLY B C 1
ATOM 944 O O . GLY B 2 10 ? 3.971 -8.786 -3.499 1.00 0.00 10 GLY B O 1
ATOM 948 N N . LYS B 2 11 ? 2.030 -7.818 -2.901 1.00 0.00 11 LYS B N 1
ATOM 949 C CA . LYS B 2 11 ? 1.244 -9.033 -3.107 1.00 0.00 11 LYS B CA 1
ATOM 950 C C . LYS B 2 11 ? -0.226 -8.701 -3.350 1.00 0.00 11 LYS B C 1
ATOM 951 O O . LYS B 2 11 ? -0.868 -8.042 -2.533 1.00 0.00 11 LYS B O 1
ATOM 970 N N . THR B 2 12 ? -0.753 -9.164 -4.481 1.00 0.00 12 THR B N 1
ATOM 971 C CA . THR B 2 12 ? -2.146 -8.916 -4.836 1.00 0.00 12 THR B CA 1
ATOM 972 C C . THR B 2 12 ? -3.002 -10.164 -4.649 1.00 0.00 12 THR B C 1
ATOM 973 O O . THR B 2 12 ? -2.598 -11.267 -5.018 1.00 0.00 12 THR B O 1
ATOM 984 N N . ILE B 2 13 ? -4.192 -9.981 -4.082 1.00 0.00 13 ILE B N 1
ATOM 985 C CA . ILE B 2 13 ? -5.110 -11.093 -3.858 1.00 0.00 13 ILE B CA 1
ATOM 986 C C . ILE B 2 13 ? -6.443 -10.849 -4.556 1.00 0.00 13 ILE B C 1
ATOM 987 O O . ILE B 2 13 ? -7.056 -9.794 -4.389 1.00 0.00 13 ILE B O 1
ATOM 1003 N N . THR B 2 14 ? -6.892 -11.831 -5.331 1.00 0.00 14 THR B N 1
ATOM 1004 C CA . THR B 2 14 ? -8.159 -11.721 -6.043 1.00 0.00 14 THR B CA 1
ATOM 1005 C C . THR B 2 14 ? -9.312 -12.211 -5.172 1.00 0.00 14 THR B C 1
ATOM 1006 O O . THR B 2 14 ? -9.310 -13.352 -4.711 1.00 0.00 14 THR B O 1
ATOM 1017 N N . LEU B 2 15 ? -10.298 -11.346 -4.955 1.00 0.00 15 LEU B N 1
ATOM 1018 C CA . LEU B 2 15 ? -11.460 -11.698 -4.144 1.00 0.00 15 LEU B CA 1
ATOM 1019 C C . LEU B 2 15 ? -12.747 -11.487 -4.932 1.00 0.00 15 LEU B C 1
ATOM 1020 O O . LEU B 2 15 ? -13.008 -10.391 -5.425 1.00 0.00 15 LEU B O 1
ATOM 1036 N N . GLU B 2 16 ? -13.557 -12.535 -5.036 1.00 0.00 16 GLU B N 1
ATOM 1037 C CA . GLU B 2 16 ? -14.822 -12.446 -5.755 1.00 0.00 16 GLU B CA 1
ATOM 1038 C C . GLU B 2 16 ? -15.849 -11.695 -4.917 1.00 0.00 16 GLU B C 1
ATOM 1039 O O . GLU B 2 16 ? -16.067 -12.027 -3.752 1.00 0.00 16 GLU B O 1
ATOM 1051 N N . VAL B 2 17 ? -16.471 -10.678 -5.507 1.00 0.00 17 VAL B N 1
ATOM 1052 C CA . VAL B 2 17 ? -17.465 -9.879 -4.795 1.00 0.00 17 VAL B CA 1
ATOM 1053 C C . VAL B 2 17 ? -18.555 -9.368 -5.731 1.00 0.00 17 VAL B C 1
ATOM 1054 O O . VAL B 2 17 ? -18.281 -8.936 -6.851 1.00 0.00 17 VAL B O 1
ATOM 1067 N N . GLU B 2 18 ? -19.793 -9.414 -5.253 1.00 0.00 18 GLU B N 1
ATOM 1068 C CA . GLU B 2 18 ? -20.939 -8.949 -6.026 1.00 0.00 18 GLU B CA 1
ATOM 1069 C C . GLU B 2 18 ? -20.927 -7.432 -6.163 1.00 0.00 18 GLU B C 1
ATOM 1070 O O . GLU B 2 18 ? -20.465 -6.723 -5.270 1.00 0.00 18 GLU B O 1
ATOM 1082 N N . SER B 2 19 ? -21.446 -6.940 -7.283 1.00 0.00 19 SER B N 1
ATOM 1083 C CA . SER B 2 19 ? -21.504 -5.505 -7.528 1.00 0.00 19 SER B CA 1
ATOM 1084 C C . SER B 2 19 ? -22.234 -4.802 -6.388 1.00 0.00 19 SER B C 1
ATOM 1085 O O . SER B 2 19 ? -21.884 -3.683 -6.010 1.00 0.00 19 SER B O 1
ATOM 1093 N N . SER B 2 20 ? -23.248 -5.469 -5.843 1.00 0.00 20 SER B N 1
ATOM 1094 C CA . SER B 2 20 ? -24.026 -4.910 -4.741 1.00 0.00 20 SER B CA 1
ATOM 1095 C C . SER B 2 20 ? -23.666 -5.586 -3.420 1.00 0.00 20 SER B C 1
ATOM 1096 O O . SER B 2 20 ? -24.526 -5.794 -2.563 1.00 0.00 20 SER B O 1
ATOM 1104 N N . ASP B 2 21 ? -22.391 -5.926 -3.260 1.00 0.00 21 ASP B N 1
ATOM 1105 C CA . ASP B 2 21 ? -21.920 -6.577 -2.043 1.00 0.00 21 ASP B CA 1
ATOM 1106 C C . ASP B 2 21 ? -21.640 -5.539 -0.952 1.00 0.00 21 ASP B C 1
ATOM 1107 O O . ASP B 2 21 ? -22.502 -4.720 -0.634 1.00 0.00 21 ASP B O 1
ATOM 1116 N N . THR B 2 22 ? -20.435 -5.574 -0.383 1.00 0.00 22 THR B N 1
ATOM 1117 C CA . THR B 2 22 ? -20.053 -4.636 0.664 1.00 0.00 22 THR B CA 1
ATOM 1118 C C . THR B 2 22 ? -18.558 -4.725 0.953 1.00 0.00 22 THR B C 1
ATOM 1119 O O . THR B 2 22 ? -17.982 -5.813 0.958 1.00 0.00 22 THR B O 1
ATOM 1130 N N . ILE B 2 23 ? -17.935 -3.573 1.182 1.00 0.00 23 ILE B N 1
ATOM 1131 C CA . ILE B 2 23 ? -16.503 -3.518 1.460 1.00 0.00 23 ILE B CA 1
ATOM 1132 C C . ILE B 2 23 ? -16.141 -4.388 2.663 1.00 0.00 23 ILE B C 1
ATOM 1133 O O . ILE B 2 23 ? -15.120 -5.080 2.656 1.00 0.00 23 ILE B O 1
ATOM 1149 N N . ASP B 2 24 ? -16.984 -4.348 3.694 1.00 0.00 24 ASP B N 1
ATOM 1150 C CA . ASP B 2 24 ? -16.752 -5.133 4.903 1.00 0.00 24 ASP B CA 1
ATOM 1151 C C . ASP B 2 24 ? -16.555 -6.605 4.556 1.00 0.00 24 ASP B C 1
ATOM 1152 O O . ASP B 2 24 ? -15.671 -7.269 5.101 1.00 0.00 24 ASP B O 1
ATOM 1161 N N . ASN B 2 25 ? -17.378 -7.105 3.640 1.00 0.00 25 ASN B N 1
ATOM 1162 C CA . ASN B 2 25 ? -17.289 -8.495 3.211 1.00 0.00 25 ASN B CA 1
ATOM 1163 C C . ASN B 2 25 ? -15.898 -8.780 2.656 1.00 0.00 25 ASN B C 1
ATOM 1164 O O . ASN B 2 25 ? -15.297 -9.813 2.951 1.00 0.00 25 ASN B O 1
ATOM 1175 N N . VAL B 2 26 ? -15.392 -7.844 1.857 1.00 0.00 26 VAL B N 1
ATOM 1176 C CA . VAL B 2 26 ? -14.069 -7.976 1.262 1.00 0.00 26 VAL B CA 1
ATOM 1177 C C . VAL B 2 26 ? -13.007 -8.126 2.344 1.00 0.00 26 VAL B C 1
ATOM 1178 O O . VAL B 2 26 ? -12.134 -8.988 2.253 1.00 0.00 26 VAL B O 1
ATOM 1191 N N . LYS B 2 27 ? -13.093 -7.286 3.374 1.00 0.00 27 LYS B N 1
ATOM 1192 C CA . LYS B 2 27 ? -12.139 -7.335 4.479 1.00 0.00 27 LYS B CA 1
ATOM 1193 C C . LYS B 2 27 ? -12.159 -8.703 5.153 1.00 0.00 27 LYS B C 1
ATOM 1194 O O . LYS B 2 27 ? -11.112 -9.251 5.498 1.00 0.00 27 LYS B O 1
ATOM 1213 N N . SER B 2 28 ? -13.359 -9.244 5.345 1.00 0.00 28 SER B N 1
ATOM 1214 C CA . SER B 2 28 ? -13.522 -10.544 5.988 1.00 0.00 28 SER B CA 1
ATOM 1215 C C . SER B 2 28 ? -12.827 -11.650 5.197 1.00 0.00 28 SER B C 1
ATOM 1216 O O . SER B 2 28 ? -12.093 -12.461 5.764 1.00 0.00 28 SER B O 1
ATOM 1224 N N . LYS B 2 29 ? -13.066 -11.682 3.889 1.00 0.00 29 LYS B N 1
ATOM 1225 C CA . LYS B 2 29 ? -12.465 -12.696 3.027 1.00 0.00 29 LYS B CA 1
ATOM 1226 C C . LYS B 2 29 ? -10.944 -12.589 3.032 1.00 0.00 29 LYS B C 1
ATOM 1227 O O . LYS B 2 29 ? -10.243 -13.593 3.177 1.00 0.00 29 LYS B O 1
ATOM 1246 N N . ILE B 2 30 ? -10.437 -11.368 2.889 1.00 0.00 30 ILE B N 1
ATOM 1247 C CA . ILE B 2 30 ? -8.998 -11.140 2.897 1.00 0.00 30 ILE B CA 1
ATOM 1248 C C . ILE B 2 30 ? -8.400 -11.660 4.199 1.00 0.00 30 ILE B C 1
ATOM 1249 O O . ILE B 2 30 ? -7.334 -12.278 4.209 1.00 0.00 30 ILE B O 1
ATOM 1265 N N . GLN B 2 31 ? -9.114 -11.414 5.293 1.00 0.00 31 GLN B N 1
ATOM 1266 C CA . GLN B 2 31 ? -8.689 -11.860 6.613 1.00 0.00 31 GLN B CA 1
ATOM 1267 C C . GLN B 2 31 ? -8.629 -13.381 6.670 1.00 0.00 31 GLN B C 1
ATOM 1268 O O . GLN B 2 31 ? -7.734 -13.956 7.280 1.00 0.00 31 GLN B O 1
ATOM 1282 N N . ASP B 2 32 ? -9.596 -14.024 6.036 1.00 0.00 32 ASP B N 1
ATOM 1283 C CA . ASP B 2 32 ? -9.662 -15.480 6.013 1.00 0.00 32 ASP B CA 1
ATOM 1284 C C . ASP B 2 32 ? -8.443 -16.080 5.314 1.00 0.00 32 ASP B C 1
ATOM 1285 O O . ASP B 2 32 ? -7.872 -17.065 5.783 1.00 0.00 32 ASP B O 1
ATOM 1294 N N . LYS B 2 33 ? -8.059 -15.493 4.182 1.00 0.00 33 LYS B N 1
ATOM 1295 C CA . LYS B 2 33 ? -6.920 -15.985 3.414 1.00 0.00 33 LYS B CA 1
ATOM 1296 C C . LYS B 2 33 ? -5.587 -15.742 4.124 1.00 0.00 33 LYS B C 1
ATOM 1297 O O . LYS B 2 33 ? -4.881 -16.689 4.472 1.00 0.00 33 LYS B O 1
ATOM 1316 N N . GLU B 2 34 ? -5.235 -14.473 4.315 1.00 0.00 34 GLU B N 1
ATOM 1317 C CA . GLU B 2 34 ? -3.970 -14.113 4.958 1.00 0.00 34 GLU B CA 1
ATOM 1318 C C . GLU B 2 34 ? -3.990 -14.378 6.460 1.00 0.00 34 GLU B C 1
ATOM 1319 O O . GLU B 2 34 ? -3.035 -14.922 7.016 1.00 0.00 34 GLU B O 1
ATOM 1331 N N . GLY B 2 35 ? -5.068 -13.970 7.113 1.00 0.00 35 GLY B N 1
ATOM 1332 C CA . GLY B 2 35 ? -5.181 -14.148 8.549 1.00 0.00 35 GLY B CA 1
ATOM 1333 C C . GLY B 2 35 ? -4.713 -12.920 9.302 1.00 0.00 35 GLY B C 1
ATOM 1334 O O . GLY B 2 35 ? -4.213 -13.017 10.423 1.00 0.00 35 GLY B O 1
ATOM 1338 N N . ILE B 2 36 ? -4.881 -11.760 8.674 1.00 0.00 36 ILE B N 1
ATOM 1339 C CA . ILE B 2 36 ? -4.482 -10.490 9.266 1.00 0.00 36 ILE B CA 1
ATOM 1340 C C . ILE B 2 36 ? -5.690 -9.753 9.843 1.00 0.00 36 ILE B C 1
ATOM 1341 O O . ILE B 2 36 ? -6.735 -9.667 9.198 1.00 0.00 36 ILE B O 1
ATOM 1357 N N . PRO B 2 37 ? -5.565 -9.202 11.066 1.00 0.00 37 PRO B N 1
ATOM 1358 C CA . PRO B 2 37 ? -6.659 -8.467 11.710 1.00 0.00 37 PRO B CA 1
ATOM 1359 C C . PRO B 2 37 ? -7.162 -7.317 10.839 1.00 0.00 37 PRO B C 1
ATOM 1360 O O . PRO B 2 37 ? -6.367 -6.579 10.257 1.00 0.00 37 PRO B O 1
ATOM 1371 N N . PRO B 2 38 ? -8.493 -7.147 10.736 1.00 0.00 38 PRO B N 1
ATOM 1372 C CA . PRO B 2 38 ? -9.094 -6.079 9.928 1.00 0.00 38 PRO B CA 1
ATOM 1373 C C . PRO B 2 38 ? -8.634 -4.693 10.367 1.00 0.00 38 PRO B C 1
ATOM 1374 O O . PRO B 2 38 ? -8.348 -3.831 9.535 1.00 0.00 38 PRO B O 1
ATOM 1385 N N . ASP B 2 39 ? -8.568 -4.486 11.678 1.00 0.00 39 ASP B N 1
ATOM 1386 C CA . ASP B 2 39 ? -8.146 -3.205 12.233 1.00 0.00 39 ASP B CA 1
ATOM 1387 C C . ASP B 2 39 ? -6.729 -2.850 11.791 1.00 0.00 39 ASP B C 1
ATOM 1388 O O . ASP B 2 39 ? -6.452 -1.708 11.423 1.00 0.00 39 ASP B O 1
ATOM 1397 N N . GLN B 2 40 ? -5.833 -3.832 11.838 1.00 0.00 40 GLN B N 1
ATOM 1398 C CA . GLN B 2 40 ? -4.441 -3.619 11.451 1.00 0.00 40 GLN B CA 1
ATOM 1399 C C . GLN B 2 40 ? -4.320 -3.276 9.968 1.00 0.00 40 GLN B C 1
ATOM 1400 O O . GLN B 2 40 ? -3.704 -2.274 9.603 1.00 0.00 40 GLN B O 1
ATOM 1414 N N . GLN B 2 41 ? -4.902 -4.116 9.118 1.00 0.00 41 GLN B N 1
ATOM 1415 C CA . GLN B 2 41 ? -4.851 -3.903 7.675 1.00 0.00 41 GLN B CA 1
ATOM 1416 C C . GLN B 2 41 ? -5.675 -2.687 7.264 1.00 0.00 41 GLN B C 1
ATOM 1417 O O . GLN B 2 41 ? -6.801 -2.499 7.726 1.00 0.00 41 GLN B O 1
ATOM 1431 N N . ARG B 2 42 ? -5.108 -1.867 6.383 1.00 0.00 42 ARG B N 1
ATOM 1432 C CA . ARG B 2 42 ? -5.792 -0.674 5.896 1.00 0.00 42 ARG B CA 1
ATOM 1433 C C . ARG B 2 42 ? -6.179 -0.840 4.430 1.00 0.00 42 ARG B C 1
ATOM 1434 O O . ARG B 2 42 ? -5.319 -0.841 3.549 1.00 0.00 42 ARG B O 1
ATOM 1455 N N . LEU B 2 43 ? -7.476 -0.979 4.174 1.00 0.00 43 LEU B N 1
ATOM 1456 C CA . LEU B 2 43 ? -7.972 -1.147 2.812 1.00 0.00 43 LEU B CA 1
ATOM 1457 C C . LEU B 2 43 ? -8.093 0.201 2.108 1.00 0.00 43 LEU B C 1
ATOM 1458 O O . LEU B 2 43 ? -9.170 0.792 2.055 1.00 0.00 43 LEU B O 1
ATOM 1474 N N . ILE B 2 44 ? -6.975 0.682 1.571 1.00 0.00 44 ILE B N 1
ATOM 1475 C CA . ILE B 2 44 ? -6.945 1.962 0.872 1.00 0.00 44 ILE B CA 1
ATOM 1476 C C . ILE B 2 44 ? -7.371 1.818 -0.585 1.00 0.00 44 ILE B C 1
ATOM 1477 O O . ILE B 2 44 ? -7.057 0.825 -1.245 1.00 0.00 44 ILE B O 1
ATOM 1493 N N . PHE B 2 45 ? -8.074 2.830 -1.078 1.00 0.00 45 PHE B N 1
ATOM 1494 C CA . PHE B 2 45 ? -8.541 2.852 -2.456 1.00 0.00 45 PHE B CA 1
ATOM 1495 C C . PHE B 2 45 ? -9.013 4.257 -2.813 1.00 0.00 45 PHE B C 1
ATOM 1496 O O . PHE B 2 45 ? -9.602 4.949 -1.984 1.00 0.00 45 PHE B O 1
ATOM 1513 N N . ALA B 2 46 ? -8.732 4.685 -4.038 1.00 0.00 46 ALA B N 1
ATOM 1514 C CA . ALA B 2 46 ? -9.115 6.020 -4.478 1.00 0.00 46 ALA B CA 1
ATOM 1515 C C . ALA B 2 46 ? -8.521 7.074 -3.548 1.00 0.00 46 ALA B C 1
ATOM 1516 O O . ALA B 2 46 ? -9.120 8.123 -3.307 1.00 0.00 46 ALA B O 1
ATOM 1523 N N . GLY B 2 47 ? -7.330 6.777 -3.036 1.00 0.00 47 GLY B N 1
ATOM 1524 C CA . GLY B 2 47 ? -6.641 7.687 -2.140 1.00 0.00 47 GLY B CA 1
ATOM 1525 C C . GLY B 2 47 ? -7.281 7.788 -0.765 1.00 0.00 47 GLY B C 1
ATOM 1526 O O . GLY B 2 47 ? -7.149 8.812 -0.095 1.00 0.00 47 GLY B O 1
ATOM 1530 N N . LYS B 2 48 ? -7.960 6.725 -0.332 1.00 0.00 48 LYS B N 1
ATOM 1531 C CA . LYS B 2 48 ? -8.597 6.717 0.985 1.00 0.00 48 LYS B CA 1
ATOM 1532 C C . LYS B 2 48 ? -9.169 5.344 1.328 1.00 0.00 48 LYS B C 1
ATOM 1533 O O . LYS B 2 48 ? -9.761 4.676 0.481 1.00 0.00 48 LYS B O 1
ATOM 1552 N N . GLN B 2 49 ? -8.993 4.933 2.581 1.00 0.00 49 GLN B N 1
ATOM 1553 C CA . GLN B 2 49 ? -9.498 3.644 3.042 1.00 0.00 49 GLN B CA 1
ATOM 1554 C C . GLN B 2 49 ? -11.013 3.563 2.871 1.00 0.00 49 GLN B C 1
ATOM 1555 O O . GLN B 2 49 ? -11.742 4.462 3.290 1.00 0.00 49 GLN B O 1
ATOM 1569 N N . LEU B 2 50 ? -11.478 2.483 2.250 1.00 0.00 50 LEU B N 1
ATOM 1570 C CA . LEU B 2 50 ? -12.906 2.288 2.021 1.00 0.00 50 LEU B CA 1
ATOM 1571 C C . LEU B 2 50 ? -13.631 1.982 3.328 1.00 0.00 50 LEU B C 1
ATOM 1572 O O . LEU B 2 50 ? -13.173 1.165 4.128 1.00 0.00 50 LEU B O 1
ATOM 1588 N N . GLU B 2 51 ? -14.763 2.647 3.537 1.00 0.00 51 GLU B N 1
ATOM 1589 C CA . GLU B 2 51 ? -15.555 2.454 4.746 1.00 0.00 51 GLU B CA 1
ATOM 1590 C C . GLU B 2 51 ? -16.154 1.054 4.798 1.00 0.00 51 GLU B C 1
ATOM 1591 O O . GLU B 2 51 ? -16.694 0.562 3.807 1.00 0.00 51 GLU B O 1
ATOM 1603 N N . ASP B 2 52 ? -16.063 0.423 5.963 1.00 0.00 52 ASP B N 1
ATOM 1604 C CA . ASP B 2 52 ? -16.604 -0.916 6.151 1.00 0.00 52 ASP B CA 1
ATOM 1605 C C . ASP B 2 52 ? -18.127 -0.905 6.057 1.00 0.00 52 ASP B C 1
ATOM 1606 O O . ASP B 2 52 ? -18.786 -0.006 6.580 1.00 0.00 52 ASP B O 1
ATOM 1615 N N . GLY B 2 53 ? -18.680 -1.911 5.389 1.00 0.00 53 GLY B N 1
ATOM 1616 C CA . GLY B 2 53 ? -20.121 -2.004 5.239 1.00 0.00 53 GLY B CA 1
ATOM 1617 C C . GLY B 2 53 ? -20.679 -1.002 4.245 1.00 0.00 53 GLY B C 1
ATOM 1618 O O . GLY B 2 53 ? -21.693 -0.357 4.511 1.00 0.00 53 GLY B O 1
ATOM 1622 N N . ARG B 2 54 ? -20.022 -0.876 3.095 1.00 0.00 54 ARG B N 1
ATOM 1623 C CA . ARG B 2 54 ? -20.467 0.050 2.058 1.00 0.00 54 ARG B CA 1
ATOM 1624 C C . ARG B 2 54 ? -20.519 -0.639 0.695 1.00 0.00 54 ARG B C 1
ATOM 1625 O O . ARG B 2 54 ? -19.566 -1.302 0.287 1.00 0.00 54 ARG B O 1
ATOM 1646 N N . THR B 2 55 ? -21.641 -0.479 -0.001 1.00 0.00 55 THR B N 1
ATOM 1647 C CA . THR B 2 55 ? -21.824 -1.088 -1.315 1.00 0.00 55 THR B CA 1
ATOM 1648 C C . THR B 2 55 ? -20.900 -0.463 -2.359 1.00 0.00 55 THR B C 1
ATOM 1649 O O . THR B 2 55 ? -20.629 0.738 -2.327 1.00 0.00 55 THR B O 1
ATOM 1660 N N . LEU B 2 56 ? -20.422 -1.294 -3.282 1.00 0.00 56 LEU B N 1
ATOM 1661 C CA . LEU B 2 56 ? -19.527 -0.846 -4.347 1.00 0.00 56 LEU B CA 1
ATOM 1662 C C . LEU B 2 56 ? -20.135 0.309 -5.138 1.00 0.00 56 LEU B C 1
ATOM 1663 O O . LEU B 2 56 ? -19.418 1.173 -5.640 1.00 0.00 56 LEU B O 1
ATOM 1679 N N . SER B 2 57 ? -21.459 0.303 -5.263 1.00 0.00 57 SER B N 1
ATOM 1680 C CA . SER B 2 57 ? -22.172 1.335 -6.013 1.00 0.00 57 SER B CA 1
ATOM 1681 C C . SER B 2 57 ? -21.790 2.746 -5.562 1.00 0.00 57 SER B C 1
ATOM 1682 O O . SER B 2 57 ? -21.589 3.632 -6.393 1.00 0.00 57 SER B O 1
ATOM 1690 N N . ASP B 2 58 ? -21.703 2.955 -4.251 1.00 0.00 58 ASP B N 1
ATOM 1691 C CA . ASP B 2 58 ? -21.358 4.270 -3.712 1.00 0.00 58 ASP B CA 1
ATOM 1692 C C . ASP B 2 58 ? -19.997 4.743 -4.216 1.00 0.00 58 ASP B C 1
ATOM 1693 O O . ASP B 2 58 ? -19.878 5.840 -4.762 1.00 0.00 58 ASP B O 1
ATOM 1702 N N . TYR B 2 59 ? -18.973 3.916 -4.031 1.00 0.00 59 TYR B N 1
ATOM 1703 C CA . TYR B 2 59 ? -17.626 4.264 -4.472 1.00 0.00 59 TYR B CA 1
ATOM 1704 C C . TYR B 2 59 ? -17.472 4.081 -5.978 1.00 0.00 59 TYR B C 1
ATOM 1705 O O . TYR B 2 59 ? -16.463 4.482 -6.560 1.00 0.00 59 TYR B O 1
ATOM 1723 N N . ASN B 2 60 ? -18.475 3.468 -6.601 1.00 0.00 60 ASN B N 1
ATOM 1724 C CA . ASN B 2 60 ? -18.452 3.222 -8.039 1.00 0.00 60 ASN B CA 1
ATOM 1725 C C . ASN B 2 60 ? -17.238 2.382 -8.425 1.00 0.00 60 ASN B C 1
ATOM 1726 O O . ASN B 2 60 ? -16.614 2.612 -9.462 1.00 0.00 60 ASN B O 1
ATOM 1737 N N . ILE B 2 61 ? -16.910 1.406 -7.583 1.00 0.00 61 ILE B N 1
ATOM 1738 C CA . ILE B 2 61 ? -15.773 0.529 -7.834 1.00 0.00 61 ILE B CA 1
ATOM 1739 C C . ILE B 2 61 ? -16.036 -0.369 -9.040 1.00 0.00 61 ILE B C 1
ATOM 1740 O O . ILE B 2 61 ? -17.047 -1.071 -9.095 1.00 0.00 61 ILE B O 1
ATOM 1756 N N . GLN B 2 62 ? -15.121 -0.337 -10.004 1.00 0.00 62 GLN B N 1
ATOM 1757 C CA . GLN B 2 62 ? -15.251 -1.143 -11.213 1.00 0.00 62 GLN B CA 1
ATOM 1758 C C . GLN B 2 62 ? -14.896 -2.603 -10.939 1.00 0.00 62 GLN B C 1
ATOM 1759 O O . GLN B 2 62 ? -15.000 -3.074 -9.806 1.00 0.00 62 GLN B O 1
ATOM 1773 N N . LYS B 2 63 ? -14.470 -3.313 -11.981 1.00 0.00 63 LYS B N 1
ATOM 1774 C CA . LYS B 2 63 ? -14.093 -4.715 -11.850 1.00 0.00 63 LYS B CA 1
ATOM 1775 C C . LYS B 2 63 ? -12.576 -4.865 -11.831 1.00 0.00 63 LYS B C 1
ATOM 1776 O O . LYS B 2 63 ? -11.862 -4.128 -12.512 1.00 0.00 63 LYS B O 1
ATOM 1795 N N . GLU B 2 64 ? -12.092 -5.818 -11.040 1.00 0.00 64 GLU B N 1
ATOM 1796 C CA . GLU B 2 64 ? -10.659 -6.065 -10.919 1.00 0.00 64 GLU B CA 1
ATOM 1797 C C . GLU B 2 64 ? -9.939 -4.828 -10.397 1.00 0.00 64 GLU B C 1
ATOM 1798 O O . GLU B 2 64 ? -8.815 -4.531 -10.804 1.00 0.00 64 GLU B O 1
ATOM 1810 N N . SER B 2 65 ? -10.593 -4.114 -9.487 1.00 0.00 65 SER B N 1
ATOM 1811 C CA . SER B 2 65 ? -10.015 -2.913 -8.901 1.00 0.00 65 SER B CA 1
ATOM 1812 C C . SER B 2 65 ? -8.828 -3.267 -8.014 1.00 0.00 65 SER B C 1
ATOM 1813 O O . SER B 2 65 ? -8.889 -4.211 -7.225 1.00 0.00 65 SER B O 1
ATOM 1821 N N . THR B 2 66 ? -7.746 -2.509 -8.154 1.00 0.00 66 THR B N 1
ATOM 1822 C CA . THR B 2 66 ? -6.541 -2.745 -7.370 1.00 0.00 66 THR B CA 1
ATOM 1823 C C . THR B 2 66 ? -6.587 -2.001 -6.037 1.00 0.00 66 THR B C 1
ATOM 1824 O O . THR B 2 66 ? -6.116 -0.867 -5.932 1.00 0.00 66 THR B O 1
ATOM 1835 N N . LEU B 2 67 ? -7.144 -2.648 -5.018 1.00 0.00 67 LEU B N 1
ATOM 1836 C CA . LEU B 2 67 ? -7.234 -2.050 -3.690 1.00 0.00 67 LEU B CA 1
ATOM 1837 C C . LEU B 2 67 ? -5.952 -2.308 -2.906 1.00 0.00 67 LEU B C 1
ATOM 1838 O O . LEU B 2 67 ? -5.492 -3.446 -2.808 1.00 0.00 67 LEU B O 1
ATOM 1854 N N . HIS B 2 68 ? -5.376 -1.245 -2.354 1.00 0.00 68 HIS B N 1
ATOM 1855 C CA . HIS B 2 68 ? -4.143 -1.360 -1.583 1.00 0.00 68 HIS B CA 1
ATOM 1856 C C . HIS B 2 68 ? -4.417 -1.680 -0.120 1.00 0.00 68 HIS B C 1
ATOM 1857 O O . HIS B 2 68 ? -5.391 -1.205 0.462 1.00 0.00 68 HIS B O 1
ATOM 1872 N N . LEU B 2 69 ? -3.539 -2.487 0.468 1.00 0.00 69 LEU B N 1
ATOM 1873 C CA . LEU B 2 69 ? -3.664 -2.876 1.867 1.00 0.00 69 LEU B CA 1
ATOM 1874 C C . LEU B 2 69 ? -2.361 -2.579 2.603 1.00 0.00 69 LEU B C 1
ATOM 1875 O O . LEU B 2 69 ? -1.306 -3.096 2.244 1.00 0.00 69 LEU B O 1
ATOM 1891 N N . VAL B 2 70 ? -2.441 -1.743 3.634 1.00 0.00 70 VAL B N 1
ATOM 1892 C CA . VAL B 2 70 ? -1.262 -1.383 4.414 1.00 0.00 70 VAL B CA 1
ATOM 1893 C C . VAL B 2 70 ? -1.402 -1.849 5.860 1.00 0.00 70 VAL B C 1
ATOM 1894 O O . VAL B 2 70 ? -2.349 -1.479 6.553 1.00 0.00 70 VAL B O 1
ATOM 1907 N N . LEU B 2 71 ? -0.454 -2.668 6.305 1.00 0.00 71 LEU B N 1
ATOM 1908 C CA . LEU B 2 71 ? -0.471 -3.194 7.665 1.00 0.00 71 LEU B CA 1
ATOM 1909 C C . LEU B 2 71 ? -0.090 -2.126 8.682 1.00 0.00 71 LEU B C 1
ATOM 1910 O O . LEU B 2 71 ? 0.895 -1.407 8.508 1.00 0.00 71 LEU B O 1
ATOM 1926 N N . ARG B 2 72 ? -0.877 -2.039 9.746 1.00 0.00 72 ARG B N 1
ATOM 1927 C CA . ARG B 2 72 ? -0.633 -1.070 10.808 1.00 0.00 72 ARG B CA 1
ATOM 1928 C C . ARG B 2 72 ? 0.553 -1.495 11.670 1.00 0.00 72 ARG B C 1
ATOM 1929 O O . ARG B 2 72 ? 1.381 -0.670 12.057 1.00 0.00 72 ARG B O 1
ATOM 1950 N N . LEU B 2 73 ? 0.624 -2.790 11.967 1.00 0.00 73 LEU B N 1
ATOM 1951 C CA . LEU B 2 73 ? 1.701 -3.337 12.786 1.00 0.00 73 LEU B CA 1
ATOM 1952 C C . LEU B 2 73 ? 3.068 -3.033 12.178 1.00 0.00 73 LEU B C 1
ATOM 1953 O O . LEU B 2 73 ? 3.241 -3.078 10.960 1.00 0.00 73 LEU B O 1
ATOM 1969 N N . ARG B 2 74 ? 4.034 -2.728 13.040 1.00 0.00 74 ARG B N 1
ATOM 1970 C CA . ARG B 2 74 ? 5.393 -2.419 12.603 1.00 0.00 74 ARG B CA 1
ATOM 1971 C C . ARG B 2 74 ? 5.408 -1.218 11.659 1.00 0.00 74 ARG B C 1
ATOM 1972 O O . ARG B 2 74 ? 4.672 -0.251 11.863 1.00 0.00 74 ARG B O 1
ATOM 1993 N N . GLY B 2 75 ? 6.253 -1.278 10.631 1.00 0.00 75 GLY B N 1
ATOM 1994 C CA . GLY B 2 75 ? 6.347 -0.183 9.684 1.00 0.00 75 GLY B CA 1
ATOM 1995 C C . GLY B 2 75 ? 6.839 1.095 10.334 1.00 0.00 75 GLY B C 1
ATOM 1996 O O . GLY B 2 75 ? 7.799 1.075 11.105 1.00 0.00 75 GLY B O 1
ATOM 2000 N N . GLY B 2 76 ? 6.180 2.208 10.029 1.00 0.00 76 GLY B N 1
ATOM 2001 C CA . GLY B 2 76 ? 6.571 3.482 10.604 1.00 0.00 76 GLY B CA 1
ATOM 2002 C C . GLY B 2 76 ? 6.443 3.498 12.115 1.00 0.00 76 GLY B C 1
ATOM 2003 O O . GLY B 2 76 ? 7.345 4.049 12.781 1.00 0.00 76 GLY B O 1
ATOM 2008 N N . ASN A 1 1 ? 18.360 5.097 3.533 1.00 0.00 6 ASN A N 2
ATOM 2009 C CA . ASN A 1 1 ? 17.274 4.592 2.698 1.00 0.00 6 ASN A CA 2
ATOM 2010 C C . ASN A 1 1 ? 17.695 3.317 1.973 1.00 0.00 6 ASN A C 2
ATOM 2011 O O . ASN A 1 1 ? 18.690 3.303 1.249 1.00 0.00 6 ASN A O 2
ATOM 2022 N N . ASP A 1 2 ? 16.929 2.249 2.171 1.00 0.00 7 ASP A N 2
ATOM 2023 C CA . ASP A 1 2 ? 17.221 0.969 1.533 1.00 0.00 7 ASP A CA 2
ATOM 2024 C C . ASP A 1 2 ? 16.673 0.934 0.109 1.00 0.00 7 ASP A C 2
ATOM 2025 O O . ASP A 1 2 ? 17.378 0.558 -0.828 1.00 0.00 7 ASP A O 2
ATOM 2034 N N . ASP A 1 3 ? 15.409 1.325 -0.042 1.00 0.00 8 ASP A N 2
ATOM 2035 C CA . ASP A 1 3 ? 14.755 1.335 -1.347 1.00 0.00 8 ASP A CA 2
ATOM 2036 C C . ASP A 1 3 ? 13.361 1.946 -1.244 1.00 0.00 8 ASP A C 2
ATOM 2037 O O . ASP A 1 3 ? 12.369 1.327 -1.635 1.00 0.00 8 ASP A O 2
ATOM 2046 N N . HIS A 1 4 ? 13.288 3.160 -0.707 1.00 0.00 9 HIS A N 2
ATOM 2047 C CA . HIS A 1 4 ? 12.010 3.843 -0.547 1.00 0.00 9 HIS A CA 2
ATOM 2048 C C . HIS A 1 4 ? 11.343 4.079 -1.898 1.00 0.00 9 HIS A C 2
ATOM 2049 O O . HIS A 1 4 ? 10.127 4.235 -1.976 1.00 0.00 9 HIS A O 2
ATOM 2064 N N . GLU A 1 5 ? 12.153 4.121 -2.956 1.00 0.00 10 GLU A N 2
ATOM 2065 C CA . GLU A 1 5 ? 11.647 4.360 -4.304 1.00 0.00 10 GLU A CA 2
ATOM 2066 C C . GLU A 1 5 ? 10.495 3.416 -4.625 1.00 0.00 10 GLU A C 2
ATOM 2067 O O . GLU A 1 5 ? 9.497 3.826 -5.219 1.00 0.00 10 GLU A O 2
ATOM 2079 N N . SER A 1 6 ? 10.622 2.161 -4.211 1.00 0.00 11 SER A N 2
ATOM 2080 C CA . SER A 1 6 ? 9.568 1.182 -4.440 1.00 0.00 11 SER A CA 2
ATOM 2081 C C . SER A 1 6 ? 8.290 1.654 -3.761 1.00 0.00 11 SER A C 2
ATOM 2082 O O . SER A 1 6 ? 7.204 1.642 -4.352 1.00 0.00 11 SER A O 2
ATOM 2090 N N . LYS A 1 7 ? 8.438 2.098 -2.516 1.00 0.00 12 LYS A N 2
ATOM 2091 C CA . LYS A 1 7 ? 7.315 2.609 -1.748 1.00 0.00 12 LYS A CA 2
ATOM 2092 C C . LYS A 1 7 ? 6.721 3.819 -2.454 1.00 0.00 12 LYS A C 2
ATOM 2093 O O . LYS A 1 7 ? 5.502 3.992 -2.506 1.00 0.00 12 LYS A O 2
ATOM 2112 N N . LEU A 1 8 ? 7.600 4.645 -3.019 1.00 0.00 13 LEU A N 2
ATOM 2113 C CA . LEU A 1 8 ? 7.183 5.830 -3.749 1.00 0.00 13 LEU A CA 2
ATOM 2114 C C . LEU A 1 8 ? 6.268 5.421 -4.894 1.00 0.00 13 LEU A C 2
ATOM 2115 O O . LEU A 1 8 ? 5.237 6.050 -5.142 1.00 0.00 13 LEU A O 2
ATOM 2131 N N . SER A 1 9 ? 6.644 4.336 -5.567 1.00 0.00 14 SER A N 2
ATOM 2132 C CA . SER A 1 9 ? 5.850 3.809 -6.663 1.00 0.00 14 SER A CA 2
ATOM 2133 C C . SER A 1 9 ? 4.458 3.473 -6.153 1.00 0.00 14 SER A C 2
ATOM 2134 O O . SER A 1 9 ? 3.452 3.792 -6.794 1.00 0.00 14 SER A O 2
ATOM 2142 N N . ILE A 1 10 ? 4.406 2.843 -4.978 1.00 0.00 15 ILE A N 2
ATOM 2143 C CA . ILE A 1 10 ? 3.130 2.488 -4.373 1.00 0.00 15 ILE A CA 2
ATOM 2144 C C . ILE A 1 10 ? 2.286 3.735 -4.170 1.00 0.00 15 ILE A C 2
ATOM 2145 O O . ILE A 1 10 ? 1.077 3.708 -4.360 1.00 0.00 15 ILE A O 2
ATOM 2161 N N . LEU A 1 11 ? 2.940 4.825 -3.768 1.00 0.00 16 LEU A N 2
ATOM 2162 C CA . LEU A 1 11 ? 2.253 6.088 -3.525 1.00 0.00 16 LEU A CA 2
ATOM 2163 C C . LEU A 1 11 ? 1.557 6.588 -4.784 1.00 0.00 16 LEU A C 2
ATOM 2164 O O . LEU A 1 11 ? 0.375 6.924 -4.750 1.00 0.00 16 LEU A O 2
ATOM 2180 N N . MET A 1 12 ? 2.291 6.638 -5.893 1.00 0.00 17 MET A N 2
ATOM 2181 C CA . MET A 1 12 ? 1.718 7.100 -7.152 1.00 0.00 17 MET A CA 2
ATOM 2182 C C . MET A 1 12 ? 0.493 6.273 -7.518 1.00 0.00 17 MET A C 2
ATOM 2183 O O . MET A 1 12 ? -0.547 6.817 -7.886 1.00 0.00 17 MET A O 2
ATOM 2197 N N . ASP A 1 13 ? 0.616 4.957 -7.394 1.00 0.00 18 ASP A N 2
ATOM 2198 C CA . ASP A 1 13 ? -0.496 4.062 -7.692 1.00 0.00 18 ASP A CA 2
ATOM 2199 C C . ASP A 1 13 ? -1.586 4.219 -6.634 1.00 0.00 18 ASP A C 2
ATOM 2200 O O . ASP A 1 13 ? -2.776 4.097 -6.920 1.00 0.00 18 ASP A O 2
ATOM 2209 N N . MET A 1 14 ? -1.154 4.496 -5.407 1.00 0.00 19 MET A N 2
ATOM 2210 C CA . MET A 1 14 ? -2.062 4.680 -4.280 1.00 0.00 19 MET A CA 2
ATOM 2211 C C . MET A 1 14 ? -2.949 5.902 -4.500 1.00 0.00 19 MET A C 2
ATOM 2212 O O . MET A 1 14 ? -4.123 5.904 -4.130 1.00 0.00 19 MET A O 2
ATOM 2226 N N . PHE A 1 15 ? -2.378 6.941 -5.108 1.00 0.00 20 PHE A N 2
ATOM 2227 C CA . PHE A 1 15 ? -3.116 8.169 -5.381 1.00 0.00 20 PHE A CA 2
ATOM 2228 C C . PHE A 1 15 ? -2.963 8.570 -6.850 1.00 0.00 20 PHE A C 2
ATOM 2229 O O . PHE A 1 15 ? -1.892 9.008 -7.270 1.00 0.00 20 PHE A O 2
ATOM 2246 N N . PRO A 1 16 ? -4.034 8.419 -7.654 1.00 0.00 21 PRO A N 2
ATOM 2247 C CA . PRO A 1 16 ? -4.008 8.762 -9.078 1.00 0.00 21 PRO A CA 2
ATOM 2248 C C . PRO A 1 16 ? -4.176 10.259 -9.336 1.00 0.00 21 PRO A C 2
ATOM 2249 O O . PRO A 1 16 ? -5.068 10.668 -10.080 1.00 0.00 21 PRO A O 2
ATOM 2260 N N . ALA A 1 17 ? -3.324 11.075 -8.719 1.00 0.00 22 ALA A N 2
ATOM 2261 C CA . ALA A 1 17 ? -3.402 12.523 -8.898 1.00 0.00 22 ALA A CA 2
ATOM 2262 C C . ALA A 1 17 ? -2.173 13.235 -8.337 1.00 0.00 22 ALA A C 2
ATOM 2263 O O . ALA A 1 17 ? -1.629 14.138 -8.972 1.00 0.00 22 ALA A O 2
ATOM 2270 N N . ILE A 1 18 ? -1.748 12.835 -7.144 1.00 0.00 23 ILE A N 2
ATOM 2271 C CA . ILE A 1 18 ? -0.592 13.451 -6.499 1.00 0.00 23 ILE A CA 2
ATOM 2272 C C . ILE A 1 18 ? 0.678 13.260 -7.325 1.00 0.00 23 ILE A C 2
ATOM 2273 O O . ILE A 1 18 ? 0.969 12.160 -7.796 1.00 0.00 23 ILE A O 2
ATOM 2289 N N . SER A 1 19 ? 1.434 14.344 -7.491 1.00 0.00 24 SER A N 2
ATOM 2290 C CA . SER A 1 19 ? 2.679 14.309 -8.252 1.00 0.00 24 SER A CA 2
ATOM 2291 C C . SER A 1 19 ? 3.752 13.516 -7.511 1.00 0.00 24 SER A C 2
ATOM 2292 O O . SER A 1 19 ? 3.792 13.511 -6.280 1.00 0.00 24 SER A O 2
ATOM 2300 N N . LYS A 1 20 ? 4.616 12.845 -8.269 1.00 0.00 25 LYS A N 2
ATOM 2301 C CA . LYS A 1 20 ? 5.691 12.047 -7.686 1.00 0.00 25 LYS A CA 2
ATOM 2302 C C . LYS A 1 20 ? 6.541 12.881 -6.731 1.00 0.00 25 LYS A C 2
ATOM 2303 O O . LYS A 1 20 ? 6.956 12.401 -5.677 1.00 0.00 25 LYS A O 2
ATOM 2322 N N . SER A 1 21 ? 6.801 14.129 -7.110 1.00 0.00 26 SER A N 2
ATOM 2323 C CA . SER A 1 21 ? 7.608 15.029 -6.289 1.00 0.00 26 SER A CA 2
ATOM 2324 C C . SER A 1 21 ? 6.992 15.216 -4.906 1.00 0.00 26 SER A C 2
ATOM 2325 O O . SER A 1 21 ? 7.678 15.088 -3.889 1.00 0.00 26 SER A O 2
ATOM 2333 N N . LYS A 1 22 ? 5.699 15.521 -4.871 1.00 0.00 27 LYS A N 2
ATOM 2334 C CA . LYS A 1 22 ? 4.998 15.726 -3.608 1.00 0.00 27 LYS A CA 2
ATOM 2335 C C . LYS A 1 22 ? 5.064 14.467 -2.747 1.00 0.00 27 LYS A C 2
ATOM 2336 O O . LYS A 1 22 ? 5.383 14.534 -1.559 1.00 0.00 27 LYS A O 2
ATOM 2355 N N . LEU A 1 23 ? 4.774 13.321 -3.356 1.00 0.00 28 LEU A N 2
ATOM 2356 C CA . LEU A 1 23 ? 4.813 12.046 -2.646 1.00 0.00 28 LEU A CA 2
ATOM 2357 C C . LEU A 1 23 ? 6.200 11.797 -2.064 1.00 0.00 28 LEU A C 2
ATOM 2358 O O . LEU A 1 23 ? 6.333 11.329 -0.933 1.00 0.00 28 LEU A O 2
ATOM 2374 N N . GLN A 1 24 ? 7.227 12.123 -2.842 1.00 0.00 29 GLN A N 2
ATOM 2375 C CA . GLN A 1 24 ? 8.607 11.945 -2.405 1.00 0.00 29 GLN A CA 2
ATOM 2376 C C . GLN A 1 24 ? 8.871 12.757 -1.142 1.00 0.00 29 GLN A C 2
ATOM 2377 O O . GLN A 1 24 ? 9.490 12.269 -0.198 1.00 0.00 29 GLN A O 2
ATOM 2391 N N . VAL A 1 25 ? 8.392 13.998 -1.134 1.00 0.00 30 VAL A N 2
ATOM 2392 C CA . VAL A 1 25 ? 8.568 14.881 0.013 1.00 0.00 30 VAL A CA 2
ATOM 2393 C C . VAL A 1 25 ? 7.931 14.290 1.268 1.00 0.00 30 VAL A C 2
ATOM 2394 O O . VAL A 1 25 ? 8.550 14.258 2.332 1.00 0.00 30 VAL A O 2
ATOM 2407 N N . HIS A 1 26 ? 6.692 13.823 1.139 1.00 0.00 31 HIS A N 2
ATOM 2408 C CA . HIS A 1 26 ? 5.975 13.235 2.266 1.00 0.00 31 HIS A CA 2
ATOM 2409 C C . HIS A 1 26 ? 6.708 12.013 2.811 1.00 0.00 31 HIS A C 2
ATOM 2410 O O . HIS A 1 26 ? 6.837 11.845 4.022 1.00 0.00 31 HIS A O 2
ATOM 2425 N N . LEU A 1 27 ? 7.180 11.162 1.907 1.00 0.00 32 LEU A N 2
ATOM 2426 C CA . LEU A 1 27 ? 7.895 9.952 2.294 1.00 0.00 32 LEU A CA 2
ATOM 2427 C C . LEU A 1 27 ? 9.175 10.287 3.057 1.00 0.00 32 LEU A C 2
ATOM 2428 O O . LEU A 1 27 ? 9.478 9.672 4.080 1.00 0.00 32 LEU A O 2
ATOM 2444 N N . LEU A 1 28 ? 9.921 11.266 2.553 1.00 0.00 33 LEU A N 2
ATOM 2445 C CA . LEU A 1 28 ? 11.168 11.684 3.186 1.00 0.00 33 LEU A CA 2
ATOM 2446 C C . LEU A 1 28 ? 10.922 12.189 4.603 1.00 0.00 33 LEU A C 2
ATOM 2447 O O . LEU A 1 28 ? 11.640 11.827 5.536 1.00 0.00 33 LEU A O 2
ATOM 2463 N N . GLU A 1 29 ? 9.907 13.033 4.756 1.00 0.00 34 GLU A N 2
ATOM 2464 C CA . GLU A 1 29 ? 9.568 13.598 6.056 1.00 0.00 34 GLU A CA 2
ATOM 2465 C C . GLU A 1 29 ? 9.189 12.503 7.051 1.00 0.00 34 GLU A C 2
ATOM 2466 O O . GLU A 1 29 ? 9.698 12.472 8.172 1.00 0.00 34 GLU A O 2
ATOM 2478 N N . ASN A 1 30 ? 8.300 11.604 6.637 1.00 0.00 35 ASN A N 2
ATOM 2479 C CA . ASN A 1 30 ? 7.866 10.508 7.500 1.00 0.00 35 ASN A CA 2
ATOM 2480 C C . ASN A 1 30 ? 8.847 9.340 7.438 1.00 0.00 35 ASN A C 2
ATOM 2481 O O . ASN A 1 30 ? 8.469 8.191 7.660 1.00 0.00 35 ASN A O 2
ATOM 2492 N N . ASN A 1 31 ? 10.107 9.657 7.146 1.00 0.00 36 ASN A N 2
ATOM 2493 C CA . ASN A 1 31 ? 11.174 8.663 7.056 1.00 0.00 36 ASN A CA 2
ATOM 2494 C C . ASN A 1 31 ? 10.944 7.679 5.910 1.00 0.00 36 ASN A C 2
ATOM 2495 O O . ASN A 1 31 ? 11.631 7.736 4.891 1.00 0.00 36 ASN A O 2
ATOM 2506 N N . ASN A 1 32 ? 9.981 6.780 6.088 1.00 0.00 37 ASN A N 2
ATOM 2507 C CA . ASN A 1 32 ? 9.662 5.773 5.077 1.00 0.00 37 ASN A CA 2
ATOM 2508 C C . ASN A 1 32 ? 8.280 5.160 5.302 1.00 0.00 37 ASN A C 2
ATOM 2509 O O . ASN A 1 32 ? 7.626 4.736 4.350 1.00 0.00 37 ASN A O 2
ATOM 2520 N N . ASP A 1 33 ? 7.856 5.093 6.566 1.00 0.00 38 ASP A N 2
ATOM 2521 C CA . ASP A 1 33 ? 6.563 4.506 6.922 1.00 0.00 38 ASP A CA 2
ATOM 2522 C C . ASP A 1 33 ? 5.479 4.872 5.913 1.00 0.00 38 ASP A C 2
ATOM 2523 O O . ASP A 1 33 ? 5.213 6.047 5.664 1.00 0.00 38 ASP A O 2
ATOM 2532 N N . LEU A 1 34 ? 4.856 3.845 5.337 1.00 0.00 39 LEU A N 2
ATOM 2533 C CA . LEU A 1 34 ? 3.797 4.037 4.355 1.00 0.00 39 LEU A CA 2
ATOM 2534 C C . LEU A 1 34 ? 2.443 4.229 5.029 1.00 0.00 39 LEU A C 2
ATOM 2535 O O . LEU A 1 34 ? 1.655 5.080 4.623 1.00 0.00 39 LEU A O 2
ATOM 2551 N N . ASP A 1 35 ? 2.176 3.432 6.059 1.00 0.00 40 ASP A N 2
ATOM 2552 C CA . ASP A 1 35 ? 0.912 3.520 6.780 1.00 0.00 40 ASP A CA 2
ATOM 2553 C C . ASP A 1 35 ? 0.714 4.911 7.376 1.00 0.00 40 ASP A C 2
ATOM 2554 O O . ASP A 1 35 ? -0.387 5.458 7.334 1.00 0.00 40 ASP A O 2
ATOM 2563 N N . LEU A 1 36 ? 1.779 5.477 7.934 1.00 0.00 41 LEU A N 2
ATOM 2564 C CA . LEU A 1 36 ? 1.707 6.804 8.539 1.00 0.00 41 LEU A CA 2
ATOM 2565 C C . LEU A 1 36 ? 1.485 7.870 7.467 1.00 0.00 41 LEU A C 2
ATOM 2566 O O . LEU A 1 36 ? 0.519 8.636 7.529 1.00 0.00 41 LEU A O 2
ATOM 2582 N N . THR A 1 37 ? 2.383 7.915 6.486 1.00 0.00 42 THR A N 2
ATOM 2583 C CA . THR A 1 37 ? 2.284 8.888 5.403 1.00 0.00 42 THR A CA 2
ATOM 2584 C C . THR A 1 37 ? 0.949 8.763 4.683 1.00 0.00 42 THR A C 2
ATOM 2585 O O . THR A 1 37 ? 0.126 9.678 4.712 1.00 0.00 42 THR A O 2
ATOM 2596 N N . ILE A 1 38 ? 0.739 7.617 4.045 1.00 0.00 43 ILE A N 2
ATOM 2597 C CA . ILE A 1 38 ? -0.496 7.361 3.320 1.00 0.00 43 ILE A CA 2
ATOM 2598 C C . ILE A 1 38 ? -1.705 7.541 4.230 1.00 0.00 43 ILE A C 2
ATOM 2599 O O . ILE A 1 38 ? -2.736 8.061 3.807 1.00 0.00 43 ILE A O 2
ATOM 2615 N N . GLY A 1 39 ? -1.565 7.114 5.484 1.00 0.00 44 GLY A N 2
ATOM 2616 C CA . GLY A 1 39 ? -2.652 7.248 6.434 1.00 0.00 44 GLY A CA 2
ATOM 2617 C C . GLY A 1 39 ? -3.176 8.666 6.487 1.00 0.00 44 GLY A C 2
ATOM 2618 O O . GLY A 1 39 ? -4.384 8.894 6.414 1.00 0.00 44 GLY A O 2
ATOM 2622 N N . LEU A 1 40 ? -2.260 9.624 6.595 1.00 0.00 45 LEU A N 2
ATOM 2623 C CA . LEU A 1 40 ? -2.635 11.031 6.634 1.00 0.00 45 LEU A CA 2
ATOM 2624 C C . LEU A 1 40 ? -3.215 11.455 5.289 1.00 0.00 45 LEU A C 2
ATOM 2625 O O . LEU A 1 40 ? -4.174 12.226 5.232 1.00 0.00 45 LEU A O 2
ATOM 2641 N N . LEU A 1 41 ? -2.633 10.936 4.206 1.00 0.00 46 LEU A N 2
ATOM 2642 C CA . LEU A 1 41 ? -3.100 11.252 2.857 1.00 0.00 46 LEU A CA 2
ATOM 2643 C C . LEU A 1 41 ? -4.584 10.928 2.704 1.00 0.00 46 LEU A C 2
ATOM 2644 O O . LEU A 1 41 ? -5.345 11.726 2.159 1.00 0.00 46 LEU A O 2
ATOM 2660 N N . LEU A 1 42 ? -4.991 9.756 3.192 1.00 0.00 47 LEU A N 2
ATOM 2661 C CA . LEU A 1 42 ? -6.388 9.341 3.111 1.00 0.00 47 LEU A CA 2
ATOM 2662 C C . LEU A 1 42 ? -7.282 10.414 3.721 1.00 0.00 47 LEU A C 2
ATOM 2663 O O . LEU A 1 42 ? -8.259 10.852 3.114 1.00 0.00 47 LEU A O 2
ATOM 2679 N N . LYS A 1 43 ? -6.926 10.826 4.935 1.00 0.00 48 LYS A N 2
ATOM 2680 C CA . LYS A 1 43 ? -7.667 11.844 5.661 1.00 0.00 48 LYS A CA 2
ATOM 2681 C C . LYS A 1 43 ? -7.278 13.243 5.179 1.00 0.00 48 LYS A C 2
ATOM 2682 O O . LYS A 1 43 ? -7.084 14.157 5.980 1.00 0.00 48 LYS A O 2
ATOM 2701 N N . GLU A 1 44 ? -7.158 13.401 3.864 1.00 0.00 49 GLU A N 2
ATOM 2702 C CA . GLU A 1 44 ? -6.787 14.686 3.282 1.00 0.00 49 GLU A CA 2
ATOM 2703 C C . GLU A 1 44 ? -7.831 15.749 3.602 1.00 0.00 49 GLU A C 2
ATOM 2704 O O . GLU A 1 44 ? -7.495 16.860 4.014 1.00 0.00 49 GLU A O 2
ATOM 2716 N N . ASN A 1 45 ? -9.102 15.402 3.412 1.00 0.00 50 ASN A N 2
ATOM 2717 C CA . ASN A 1 45 ? -10.196 16.327 3.684 1.00 0.00 50 ASN A CA 2
ATOM 2718 C C . ASN A 1 45 ? -10.533 16.360 5.173 1.00 0.00 50 ASN A C 2
ATOM 2719 O O . ASN A 1 45 ? -11.703 16.425 5.553 1.00 0.00 50 ASN A O 2
ATOM 2730 N N . ASP A 1 46 ? -9.501 16.321 6.012 1.00 0.00 51 ASP A N 2
ATOM 2731 C CA . ASP A 1 46 ? -9.692 16.354 7.457 1.00 0.00 51 ASP A CA 2
ATOM 2732 C C . ASP A 1 46 ? -10.278 17.692 7.893 1.00 0.00 51 ASP A C 2
ATOM 2733 O O . ASP A 1 46 ? -11.214 17.740 8.690 1.00 0.00 51 ASP A O 2
ATOM 2742 N N . ASP A 1 47 ? -9.715 18.775 7.355 1.00 0.00 52 ASP A N 2
ATOM 2743 C CA . ASP A 1 47 ? -10.168 20.128 7.671 1.00 0.00 52 ASP A CA 2
ATOM 2744 C C . ASP A 1 47 ? -9.942 20.454 9.146 1.00 0.00 52 ASP A C 2
ATOM 2745 O O . ASP A 1 47 ? -10.320 19.684 10.032 1.00 0.00 52 ASP A O 2
ATOM 2754 N N . LYS A 1 48 ? -9.321 21.601 9.404 1.00 0.00 53 LYS A N 2
ATOM 2755 C CA . LYS A 1 48 ? -9.042 22.033 10.769 1.00 0.00 53 LYS A CA 2
ATOM 2756 C C . LYS A 1 48 ? -10.335 22.336 11.519 1.00 0.00 53 LYS A C 2
ATOM 2757 O O . LYS A 1 48 ? -11.180 23.090 11.035 1.00 0.00 53 LYS A O 2
ATOM 2776 N N . SER A 1 49 ? -10.477 21.744 12.704 1.00 0.00 54 SER A N 2
ATOM 2777 C CA . SER A 1 49 ? -11.662 21.943 13.537 1.00 0.00 54 SER A CA 2
ATOM 2778 C C . SER A 1 49 ? -12.943 21.770 12.725 1.00 0.00 54 SER A C 2
ATOM 2779 O O . SER A 1 49 ? -13.942 22.449 13.042 1.00 0.00 54 SER A O 2
ATOM 2788 N N . MET B 2 1 ? -17.804 -11.556 -9.590 1.00 0.00 1 MET B N 2
ATOM 2789 C CA . MET B 2 1 ? -16.958 -10.335 -9.646 1.00 0.00 1 MET B CA 2
ATOM 2790 C C . MET B 2 1 ? -15.674 -10.516 -8.843 1.00 0.00 1 MET B C 2
ATOM 2791 O O . MET B 2 1 ? -15.708 -10.916 -7.680 1.00 0.00 1 MET B O 2
ATOM 2807 N N . GLN B 2 2 ? -14.542 -10.217 -9.474 1.00 0.00 2 GLN B N 2
ATOM 2808 C CA . GLN B 2 2 ? -13.243 -10.343 -8.822 1.00 0.00 2 GLN B CA 2
ATOM 2809 C C . GLN B 2 2 ? -12.685 -8.974 -8.442 1.00 0.00 2 GLN B C 2
ATOM 2810 O O . GLN B 2 2 ? -12.952 -7.979 -9.113 1.00 0.00 2 GLN B O 2
ATOM 2824 N N . ILE B 2 3 ? -11.902 -8.934 -7.368 1.00 0.00 3 ILE B N 2
ATOM 2825 C CA . ILE B 2 3 ? -11.296 -7.690 -6.905 1.00 0.00 3 ILE B CA 2
ATOM 2826 C C . ILE B 2 3 ? -9.839 -7.916 -6.514 1.00 0.00 3 ILE B C 2
ATOM 2827 O O . ILE B 2 3 ? -9.511 -8.888 -5.831 1.00 0.00 3 ILE B O 2
ATOM 2843 N N . PHE B 2 4 ? -8.967 -7.021 -6.967 1.00 0.00 4 PHE B N 2
ATOM 2844 C CA . PHE B 2 4 ? -7.540 -7.126 -6.682 1.00 0.00 4 PHE B CA 2
ATOM 2845 C C . PHE B 2 4 ? -7.165 -6.347 -5.425 1.00 0.00 4 PHE B C 2
ATOM 2846 O O . PHE B 2 4 ? -7.770 -5.321 -5.116 1.00 0.00 4 PHE B O 2
ATOM 2863 N N . VAL B 2 5 ? -6.162 -6.841 -4.705 1.00 0.00 5 VAL B N 2
ATOM 2864 C CA . VAL B 2 5 ? -5.699 -6.193 -3.484 1.00 0.00 5 VAL B CA 2
ATOM 2865 C C . VAL B 2 5 ? -4.177 -6.060 -3.492 1.00 0.00 5 VAL B C 2
ATOM 2866 O O . VAL B 2 5 ? -3.467 -6.838 -2.854 1.00 0.00 5 VAL B O 2
ATOM 2879 N N . LYS B 2 6 ? -3.686 -5.071 -4.234 1.00 0.00 6 LYS B N 2
ATOM 2880 C CA . LYS B 2 6 ? -2.251 -4.830 -4.347 1.00 0.00 6 LYS B CA 2
ATOM 2881 C C . LYS B 2 6 ? -1.651 -4.407 -3.009 1.00 0.00 6 LYS B C 2
ATOM 2882 O O . LYS B 2 6 ? -2.091 -3.434 -2.397 1.00 0.00 6 LYS B O 2
ATOM 2901 N N . THR B 2 7 ? -0.637 -5.146 -2.569 1.00 0.00 7 THR B N 2
ATOM 2902 C CA . THR B 2 7 ? 0.042 -4.857 -1.309 1.00 0.00 7 THR B CA 2
ATOM 2903 C C . THR B 2 7 ? 1.189 -3.874 -1.520 1.00 0.00 7 THR B C 2
ATOM 2904 O O . THR B 2 7 ? 1.768 -3.813 -2.604 1.00 0.00 7 THR B O 2
ATOM 2915 N N . LEU B 2 8 ? 1.516 -3.110 -0.478 1.00 0.00 8 LEU B N 2
ATOM 2916 C CA . LEU B 2 8 ? 2.602 -2.137 -0.559 1.00 0.00 8 LEU B CA 2
ATOM 2917 C C . LEU B 2 8 ? 3.874 -2.791 -1.094 1.00 0.00 8 LEU B C 2
ATOM 2918 O O . LEU B 2 8 ? 4.648 -2.165 -1.817 1.00 0.00 8 LEU B O 2
ATOM 2934 N N . THR B 2 9 ? 4.085 -4.053 -0.727 1.00 0.00 9 THR B N 2
ATOM 2935 C CA . THR B 2 9 ? 5.266 -4.790 -1.164 1.00 0.00 9 THR B CA 2
ATOM 2936 C C . THR B 2 9 ? 5.294 -4.957 -2.682 1.00 0.00 9 THR B C 2
ATOM 2937 O O . THR B 2 9 ? 6.231 -4.507 -3.343 1.00 0.00 9 THR B O 2
ATOM 2948 N N . GLY B 2 10 ? 4.269 -5.605 -3.231 1.00 0.00 10 GLY B N 2
ATOM 2949 C CA . GLY B 2 10 ? 4.217 -5.809 -4.669 1.00 0.00 10 GLY B CA 2
ATOM 2950 C C . GLY B 2 10 ? 3.485 -7.079 -5.066 1.00 0.00 10 GLY B C 2
ATOM 2951 O O . GLY B 2 10 ? 4.052 -7.936 -5.744 1.00 0.00 10 GLY B O 2
ATOM 2955 N N . LYS B 2 11 ? 2.228 -7.205 -4.651 1.00 0.00 11 LYS B N 2
ATOM 2956 C CA . LYS B 2 11 ? 1.435 -8.387 -4.981 1.00 0.00 11 LYS B CA 2
ATOM 2957 C C . LYS B 2 11 ? -0.055 -8.118 -4.798 1.00 0.00 11 LYS B C 2
ATOM 2958 O O . LYS B 2 11 ? -0.501 -7.741 -3.715 1.00 0.00 11 LYS B O 2
ATOM 2977 N N . THR B 2 12 ? -0.820 -8.320 -5.868 1.00 0.00 12 THR B N 2
ATOM 2978 C CA . THR B 2 12 ? -2.263 -8.106 -5.836 1.00 0.00 12 THR B CA 2
ATOM 2979 C C . THR B 2 12 ? -3.002 -9.368 -5.402 1.00 0.00 12 THR B C 2
ATOM 2980 O O . THR B 2 12 ? -2.739 -10.458 -5.910 1.00 0.00 12 THR B O 2
ATOM 2991 N N . ILE B 2 13 ? -3.933 -9.213 -4.465 1.00 0.00 13 ILE B N 2
ATOM 2992 C CA . ILE B 2 13 ? -4.716 -10.340 -3.972 1.00 0.00 13 ILE B CA 2
ATOM 2993 C C . ILE B 2 13 ? -6.077 -10.396 -4.660 1.00 0.00 13 ILE B C 2
ATOM 2994 O O . ILE B 2 13 ? -6.838 -9.430 -4.629 1.00 0.00 13 ILE B O 2
ATOM 3010 N N . THR B 2 14 ? -6.380 -11.532 -5.279 1.00 0.00 14 THR B N 2
ATOM 3011 C CA . THR B 2 14 ? -7.652 -11.708 -5.970 1.00 0.00 14 THR B CA 2
ATOM 3012 C C . THR B 2 14 ? -8.710 -12.284 -5.032 1.00 0.00 14 THR B C 2
ATOM 3013 O O . THR B 2 14 ? -8.448 -13.240 -4.302 1.00 0.00 14 THR B O 2
ATOM 3024 N N . LEU B 2 15 ? -9.906 -11.699 -5.059 1.00 0.00 15 LEU B N 2
ATOM 3025 C CA . LEU B 2 15 ? -11.004 -12.157 -4.209 1.00 0.00 15 LEU B CA 2
ATOM 3026 C C . LEU B 2 15 ? -12.351 -11.916 -4.882 1.00 0.00 15 LEU B C 2
ATOM 3027 O O . LEU B 2 15 ? -12.557 -10.896 -5.538 1.00 0.00 15 LEU B O 2
ATOM 3043 N N . GLU B 2 16 ? -13.259 -12.867 -4.716 1.00 0.00 16 GLU B N 2
ATOM 3044 C CA . GLU B 2 16 ? -14.589 -12.769 -5.311 1.00 0.00 16 GLU B CA 2
ATOM 3045 C C . GLU B 2 16 ? -15.598 -12.194 -4.320 1.00 0.00 16 GLU B C 2
ATOM 3046 O O . GLU B 2 16 ? -15.739 -12.693 -3.204 1.00 0.00 16 GLU B O 2
ATOM 3058 N N . VAL B 2 17 ? -16.307 -11.149 -4.747 1.00 0.00 17 VAL B N 2
ATOM 3059 C CA . VAL B 2 17 ? -17.318 -10.502 -3.914 1.00 0.00 17 VAL B CA 2
ATOM 3060 C C . VAL B 2 17 ? -18.376 -9.826 -4.779 1.00 0.00 17 VAL B C 2
ATOM 3061 O O . VAL B 2 17 ? -18.068 -9.268 -5.833 1.00 0.00 17 VAL B O 2
ATOM 3074 N N . GLU B 2 18 ? -19.624 -9.880 -4.328 1.00 0.00 18 GLU B N 2
ATOM 3075 C CA . GLU B 2 18 ? -20.725 -9.270 -5.063 1.00 0.00 18 GLU B CA 2
ATOM 3076 C C . GLU B 2 18 ? -20.594 -7.75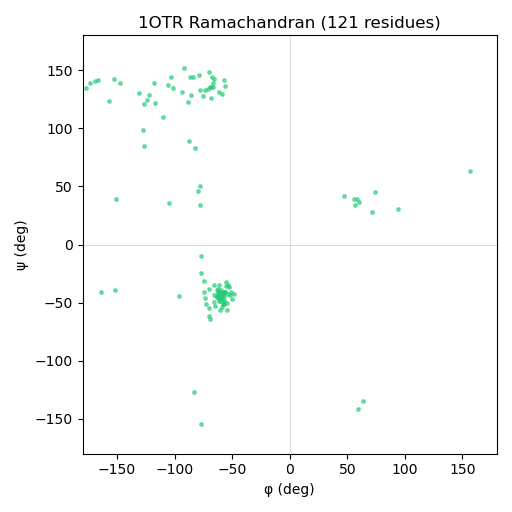6 -5.096 1.00 0.00 18 GLU B C 2
ATOM 3077 O O . GLU B 2 18 ? -20.120 -7.142 -4.140 1.00 0.00 18 GLU B O 2
ATOM 3089 N N . SER B 2 19 ? -21.033 -7.158 -6.194 1.00 0.00 19 SER B N 2
ATOM 3090 C CA . SER B 2 19 ? -20.982 -5.713 -6.343 1.00 0.00 19 SER B CA 2
ATOM 3091 C C . SER B 2 19 ? -21.841 -5.046 -5.274 1.00 0.00 19 SER B C 2
ATOM 3092 O O . SER B 2 19 ? -21.510 -3.969 -4.781 1.00 0.00 19 SER B O 2
ATOM 3100 N N . SER B 2 20 ? -22.946 -5.701 -4.917 1.00 0.00 20 SER B N 2
ATOM 3101 C CA . SER B 2 20 ? -23.850 -5.174 -3.901 1.00 0.00 20 SER B CA 2
ATOM 3102 C C . SER B 2 20 ? -23.542 -5.779 -2.534 1.00 0.00 20 SER B C 2
ATOM 3103 O O . SER B 2 20 ? -24.432 -5.928 -1.695 1.00 0.00 20 SER B O 2
ATOM 3111 N N . ASP B 2 21 ? -22.276 -6.124 -2.316 1.00 0.00 21 ASP B N 2
ATOM 3112 C CA . ASP B 2 21 ? -21.851 -6.711 -1.050 1.00 0.00 21 ASP B CA 2
ATOM 3113 C C . ASP B 2 21 ? -21.561 -5.616 -0.018 1.00 0.00 21 ASP B C 2
ATOM 3114 O O . ASP B 2 21 ? -22.429 -4.794 0.279 1.00 0.00 21 ASP B O 2
ATOM 3123 N N . THR B 2 22 ? -20.344 -5.609 0.527 1.00 0.00 22 THR B N 2
ATOM 3124 C CA . THR B 2 22 ? -19.957 -4.616 1.522 1.00 0.00 22 THR B CA 2
ATOM 3125 C C . THR B 2 22 ? -18.466 -4.702 1.830 1.00 0.00 22 THR B C 2
ATOM 3126 O O . THR B 2 22 ? -17.899 -5.794 1.896 1.00 0.00 22 THR B O 2
ATOM 3137 N N . ILE B 2 23 ? -17.836 -3.544 2.014 1.00 0.00 23 ILE B N 2
ATOM 3138 C CA . ILE B 2 23 ? -16.409 -3.489 2.313 1.00 0.00 23 ILE B CA 2
ATOM 3139 C C . ILE B 2 23 ? -16.066 -4.358 3.519 1.00 0.00 23 ILE B C 2
ATOM 3140 O O . ILE B 2 23 ? -15.045 -5.046 3.526 1.00 0.00 23 ILE B O 2
ATOM 3156 N N . ASP B 2 24 ? -16.926 -4.323 4.533 1.00 0.00 24 ASP B N 2
ATOM 3157 C CA . ASP B 2 24 ? -16.714 -5.109 5.744 1.00 0.00 24 ASP B CA 2
ATOM 3158 C C . ASP B 2 24 ? -16.492 -6.580 5.404 1.00 0.00 24 ASP B C 2
ATOM 3159 O O . ASP B 2 24 ? -15.573 -7.216 5.923 1.00 0.00 24 ASP B O 2
ATOM 3168 N N . ASN B 2 25 ? -17.336 -7.111 4.525 1.00 0.00 25 ASN B N 2
ATOM 3169 C CA . ASN B 2 25 ? -17.226 -8.504 4.111 1.00 0.00 25 ASN B CA 2
ATOM 3170 C C . ASN B 2 25 ? -15.876 -8.757 3.448 1.00 0.00 25 ASN B C 2
ATOM 3171 O O . ASN B 2 25 ? -15.233 -9.777 3.694 1.00 0.00 25 ASN B O 2
ATOM 3182 N N . VAL B 2 26 ? -15.447 -7.815 2.609 1.00 0.00 26 VAL B N 2
ATOM 3183 C CA . VAL B 2 26 ? -14.169 -7.935 1.916 1.00 0.00 26 VAL B CA 2
ATOM 3184 C C . VAL B 2 26 ? -13.023 -8.078 2.911 1.00 0.00 26 VAL B C 2
ATOM 3185 O O . VAL B 2 26 ? -12.197 -8.982 2.787 1.00 0.00 26 VAL B O 2
ATOM 3198 N N . LYS B 2 27 ? -12.982 -7.190 3.901 1.00 0.00 27 LYS B N 2
ATOM 3199 C CA . LYS B 2 27 ? -11.937 -7.234 4.916 1.00 0.00 27 LYS B CA 2
ATOM 3200 C C . LYS B 2 27 ? -11.960 -8.568 5.650 1.00 0.00 27 LYS B C 2
ATOM 3201 O O . LYS B 2 27 ? -10.911 -9.137 5.949 1.00 0.00 27 LYS B O 2
ATOM 3220 N N . SER B 2 28 ? -13.160 -9.066 5.928 1.00 0.00 28 SER B N 2
ATOM 3221 C CA . SER B 2 28 ? -13.313 -10.342 6.616 1.00 0.00 28 SER B CA 2
ATOM 3222 C C . SER B 2 28 ? -12.656 -11.460 5.813 1.00 0.00 28 SER B C 2
ATOM 3223 O O . SER B 2 28 ? -11.933 -12.293 6.362 1.00 0.00 28 SER B O 2
ATOM 3231 N N . LYS B 2 29 ? -12.902 -11.459 4.505 1.00 0.00 29 LYS B N 2
ATOM 3232 C CA . LYS B 2 29 ? -12.326 -12.460 3.616 1.00 0.00 29 LYS B CA 2
ATOM 3233 C C . LYS B 2 29 ? -10.809 -12.330 3.581 1.00 0.00 29 LYS B C 2
ATOM 3234 O O . LYS B 2 29 ? -10.088 -13.326 3.592 1.00 0.00 29 LYS B O 2
ATOM 3253 N N . ILE B 2 30 ? -10.333 -11.089 3.550 1.00 0.00 30 ILE B N 2
ATOM 3254 C CA . ILE B 2 30 ? -8.902 -10.815 3.529 1.00 0.00 30 ILE B CA 2
ATOM 3255 C C . ILE B 2 30 ? -8.235 -11.336 4.800 1.00 0.00 30 ILE B C 2
ATOM 3256 O O . ILE B 2 30 ? -7.125 -11.866 4.760 1.00 0.00 30 ILE B O 2
ATOM 3272 N N . GLN B 2 31 ? -8.926 -11.178 5.925 1.00 0.00 31 GLN B N 2
ATOM 3273 C CA . GLN B 2 31 ? -8.414 -11.626 7.216 1.00 0.00 31 GLN B CA 2
ATOM 3274 C C . GLN B 2 31 ? -8.282 -13.144 7.269 1.00 0.00 31 GLN B C 2
ATOM 3275 O O . GLN B 2 31 ? -7.270 -13.672 7.726 1.00 0.00 31 GLN B O 2
ATOM 3289 N N . ASP B 2 32 ? -9.317 -13.842 6.817 1.00 0.00 32 ASP B N 2
ATOM 3290 C CA . ASP B 2 32 ? -9.321 -15.302 6.832 1.00 0.00 32 ASP B CA 2
ATOM 3291 C C . ASP B 2 32 ? -8.301 -15.884 5.854 1.00 0.00 32 ASP B C 2
ATOM 3292 O O . ASP B 2 32 ? -7.564 -16.811 6.190 1.00 0.00 32 ASP B O 2
ATOM 3301 N N . LYS B 2 33 ? -8.277 -15.347 4.639 1.00 0.00 33 LYS B N 2
ATOM 3302 C CA . LYS B 2 33 ? -7.363 -15.823 3.603 1.00 0.00 33 LYS B CA 2
ATOM 3303 C C . LYS B 2 33 ? -5.905 -15.509 3.933 1.00 0.00 33 LYS B C 2
ATOM 3304 O O . LYS B 2 33 ? -5.083 -16.415 4.073 1.00 0.00 33 LYS B O 2
ATOM 3323 N N . GLU B 2 34 ? -5.588 -14.224 4.039 1.00 0.00 34 GLU B N 2
ATOM 3324 C CA . GLU B 2 34 ? -4.225 -13.791 4.333 1.00 0.00 34 GLU B CA 2
ATOM 3325 C C . GLU B 2 34 ? -3.814 -14.144 5.758 1.00 0.00 34 GLU B C 2
ATOM 3326 O O . GLU B 2 34 ? -2.664 -14.503 6.008 1.00 0.00 34 GLU B O 2
ATOM 3338 N N . GLY B 2 35 ? -4.753 -14.031 6.690 1.00 0.00 35 GLY B N 2
ATOM 3339 C CA . GLY B 2 35 ? -4.456 -14.332 8.077 1.00 0.00 35 GLY B CA 2
ATOM 3340 C C . GLY B 2 35 ? -3.851 -13.146 8.802 1.00 0.00 35 GLY B C 2
ATOM 3341 O O . GLY B 2 35 ? -2.835 -13.277 9.487 1.00 0.00 35 GLY B O 2
ATOM 3345 N N . ILE B 2 36 ? -4.475 -11.983 8.642 1.00 0.00 36 ILE B N 2
ATOM 3346 C CA . ILE B 2 36 ? -4.000 -10.759 9.277 1.00 0.00 36 ILE B CA 2
ATOM 3347 C C . ILE B 2 36 ? -5.163 -9.977 9.891 1.00 0.00 36 ILE B C 2
ATOM 3348 O O . ILE B 2 36 ? -6.200 -9.796 9.253 1.00 0.00 36 ILE B O 2
ATOM 3364 N N . PRO B 2 37 ? -5.007 -9.503 11.143 1.00 0.00 37 PRO B N 2
ATOM 3365 C CA . PRO B 2 37 ? -6.052 -8.741 11.834 1.00 0.00 37 PRO B CA 2
ATOM 3366 C C . PRO B 2 37 ? -6.494 -7.514 11.040 1.00 0.00 37 PRO B C 2
ATOM 3367 O O . PRO B 2 37 ? -5.664 -6.797 10.480 1.00 0.00 37 PRO B O 2
ATOM 3378 N N . PRO B 2 38 ? -7.813 -7.256 10.980 1.00 0.00 38 PRO B N 2
ATOM 3379 C CA . PRO B 2 38 ? -8.365 -6.110 10.248 1.00 0.00 38 PRO B CA 2
ATOM 3380 C C . PRO B 2 38 ? -7.840 -4.779 10.772 1.00 0.00 38 PRO B C 2
ATOM 3381 O O . PRO B 2 38 ? -7.672 -3.826 10.013 1.00 0.00 38 PRO B O 2
ATOM 3392 N N . ASP B 2 39 ? -7.589 -4.718 12.076 1.00 0.00 39 ASP B N 2
ATOM 3393 C CA . ASP B 2 39 ? -7.087 -3.500 12.702 1.00 0.00 39 ASP B CA 2
ATOM 3394 C C . ASP B 2 39 ? -5.781 -3.043 12.058 1.00 0.00 39 ASP B C 2
ATOM 3395 O O . ASP B 2 39 ? -5.608 -1.863 11.756 1.00 0.00 39 ASP B O 2
ATOM 3404 N N . GLN B 2 40 ? -4.862 -3.983 11.857 1.00 0.00 40 GLN B N 2
ATOM 3405 C CA . GLN B 2 40 ? -3.568 -3.672 11.256 1.00 0.00 40 GLN B CA 2
ATOM 3406 C C . GLN B 2 40 ? -3.708 -3.337 9.773 1.00 0.00 40 GLN B C 2
ATOM 3407 O O . GLN B 2 40 ? -3.300 -2.263 9.330 1.00 0.00 40 GLN B O 2
ATOM 3421 N N . GLN B 2 41 ? -4.280 -4.264 9.011 1.00 0.00 41 GLN B N 2
ATOM 3422 C CA . GLN B 2 41 ? -4.466 -4.068 7.576 1.00 0.00 41 GLN B CA 2
ATOM 3423 C C . GLN B 2 41 ? -5.473 -2.958 7.296 1.00 0.00 41 GLN B C 2
ATOM 3424 O O . GLN B 2 41 ? -6.476 -2.824 7.996 1.00 0.00 41 GLN B O 2
ATOM 3438 N N . ARG B 2 42 ? -5.201 -2.162 6.267 1.00 0.00 42 ARG B N 2
ATOM 3439 C CA . ARG B 2 42 ? -6.085 -1.066 5.897 1.00 0.00 42 ARG B CA 2
ATOM 3440 C C . ARG B 2 42 ? -6.234 -0.973 4.383 1.00 0.00 42 ARG B C 2
ATOM 3441 O O . ARG B 2 42 ? -5.254 -0.787 3.663 1.00 0.00 42 ARG B O 2
ATOM 3462 N N . LEU B 2 43 ? -7.469 -1.094 3.907 1.00 0.00 43 LEU B N 2
ATOM 3463 C CA . LEU B 2 43 ? -7.749 -1.013 2.479 1.00 0.00 43 LEU B CA 2
ATOM 3464 C C . LEU B 2 43 ? -7.847 0.442 2.032 1.00 0.00 43 LEU B C 2
ATOM 3465 O O . LEU B 2 43 ? -8.442 1.270 2.719 1.00 0.00 43 LEU B O 2
ATOM 3481 N N . ILE B 2 44 ? -7.256 0.745 0.881 1.00 0.00 44 ILE B N 2
ATOM 3482 C CA . ILE B 2 44 ? -7.269 2.099 0.339 1.00 0.00 44 ILE B CA 2
ATOM 3483 C C . ILE B 2 44 ? -7.706 2.107 -1.120 1.00 0.00 44 ILE B C 2
ATOM 3484 O O . ILE B 2 44 ? -7.362 1.210 -1.894 1.00 0.00 44 ILE B O 2
ATOM 3500 N N . PHE B 2 45 ? -8.464 3.133 -1.479 1.00 0.00 45 PHE B N 2
ATOM 3501 C CA . PHE B 2 45 ? -8.964 3.295 -2.835 1.00 0.00 45 PHE B CA 2
ATOM 3502 C C . PHE B 2 45 ? -9.391 4.741 -3.052 1.00 0.00 45 PHE B C 2
ATOM 3503 O O . PHE B 2 45 ? -9.959 5.368 -2.155 1.00 0.00 45 PHE B O 2
ATOM 3520 N N . ALA B 2 46 ? -9.095 5.275 -4.230 1.00 0.00 46 ALA B N 2
ATOM 3521 C CA . ALA B 2 46 ? -9.433 6.657 -4.546 1.00 0.00 46 ALA B CA 2
ATOM 3522 C C . ALA B 2 46 ? -8.789 7.605 -3.540 1.00 0.00 46 ALA B C 2
ATOM 3523 O O . ALA B 2 46 ? -9.339 8.658 -3.215 1.00 0.00 46 ALA B O 2
ATOM 3530 N N . GLY B 2 47 ? -7.610 7.218 -3.060 1.00 0.00 47 GLY B N 2
ATOM 3531 C CA . GLY B 2 47 ? -6.881 8.027 -2.100 1.00 0.00 47 GLY B CA 2
ATOM 3532 C C . GLY B 2 47 ? -7.540 8.092 -0.732 1.00 0.00 47 GLY B C 2
ATOM 3533 O O . GLY B 2 47 ? -7.338 9.057 0.004 1.00 0.00 47 GLY B O 2
ATOM 3537 N N . LYS B 2 48 ? -8.312 7.060 -0.381 1.00 0.00 48 LYS B N 2
ATOM 3538 C CA . LYS B 2 48 ? -8.983 7.010 0.921 1.00 0.00 48 LYS B CA 2
ATOM 3539 C C . LYS B 2 48 ? -9.324 5.580 1.321 1.00 0.00 48 LYS B C 2
ATOM 3540 O O . LYS B 2 48 ? -9.730 4.771 0.487 1.00 0.00 48 LYS B O 2
ATOM 3559 N N . GLN B 2 49 ? -9.167 5.280 2.608 1.00 0.00 49 GLN B N 2
ATOM 3560 C CA . GLN B 2 49 ? -9.467 3.951 3.125 1.00 0.00 49 GLN B CA 2
ATOM 3561 C C . GLN B 2 49 ? -10.939 3.609 2.911 1.00 0.00 49 GLN B C 2
ATOM 3562 O O . GLN B 2 49 ? -11.818 4.440 3.141 1.00 0.00 49 GLN B O 2
ATOM 3576 N N . LEU B 2 50 ? -11.202 2.383 2.468 1.00 0.00 50 LEU B N 2
ATOM 3577 C CA . LEU B 2 50 ? -12.572 1.943 2.228 1.00 0.00 50 LEU B CA 2
ATOM 3578 C C . LEU B 2 50 ? -13.366 1.914 3.528 1.00 0.00 50 LEU B C 2
ATOM 3579 O O . LEU B 2 50 ? -12.920 1.348 4.527 1.00 0.00 50 LEU B O 2
ATOM 3595 N N . GLU B 2 51 ? -14.542 2.532 3.510 1.00 0.00 51 GLU B N 2
ATOM 3596 C CA . GLU B 2 51 ? -15.399 2.583 4.687 1.00 0.00 51 GLU B CA 2
ATOM 3597 C C . GLU B 2 51 ? -16.067 1.236 4.939 1.00 0.00 51 GLU B C 2
ATOM 3598 O O . GLU B 2 51 ? -16.622 0.627 4.024 1.00 0.00 51 GLU B O 2
ATOM 3610 N N . ASP B 2 52 ? -16.014 0.780 6.185 1.00 0.00 52 ASP B N 2
ATOM 3611 C CA . ASP B 2 52 ? -16.619 -0.491 6.562 1.00 0.00 52 ASP B CA 2
ATOM 3612 C C . ASP B 2 52 ? -18.137 -0.427 6.422 1.00 0.00 52 ASP B C 2
ATOM 3613 O O . ASP B 2 52 ? -18.761 0.565 6.794 1.00 0.00 52 ASP B O 2
ATOM 3622 N N . GLY B 2 53 ? -18.723 -1.491 5.883 1.00 0.00 53 GLY B N 2
ATOM 3623 C CA . GLY B 2 53 ? -20.161 -1.535 5.702 1.00 0.00 53 GLY B CA 2
ATOM 3624 C C . GLY B 2 53 ? -20.635 -0.626 4.584 1.00 0.00 53 GLY B C 2
ATOM 3625 O O . GLY B 2 53 ? -21.599 0.123 4.749 1.00 0.00 53 GLY B O 2
ATOM 3629 N N . ARG B 2 54 ? -19.958 -0.695 3.440 1.00 0.00 54 ARG B N 2
ATOM 3630 C CA . ARG B 2 54 ? -20.312 0.126 2.286 1.00 0.00 54 ARG B CA 2
ATOM 3631 C C . ARG B 2 54 ? -20.227 -0.686 0.995 1.00 0.00 54 ARG B C 2
ATOM 3632 O O . ARG B 2 54 ? -19.255 -1.403 0.763 1.00 0.00 54 ARG B O 2
ATOM 3653 N N . THR B 2 55 ? -21.254 -0.566 0.161 1.00 0.00 55 THR B N 2
ATOM 3654 C CA . THR B 2 55 ? -21.303 -1.287 -1.107 1.00 0.00 55 THR B CA 2
ATOM 3655 C C . THR B 2 55 ? -20.174 -0.853 -2.037 1.00 0.00 55 THR B C 2
ATOM 3656 O O . THR B 2 55 ? -19.737 0.296 -2.001 1.00 0.00 55 THR B O 2
ATOM 3667 N N . LEU B 2 56 ? -19.706 -1.782 -2.867 1.00 0.00 56 LEU B N 2
ATOM 3668 C CA . LEU B 2 56 ? -18.628 -1.501 -3.812 1.00 0.00 56 LEU B CA 2
ATOM 3669 C C . LEU B 2 56 ? -18.969 -0.297 -4.689 1.00 0.00 56 LEU B C 2
ATOM 3670 O O . LEU B 2 56 ? -18.097 0.503 -5.028 1.00 0.00 56 LEU B O 2
ATOM 3686 N N . SER B 2 57 ? -20.241 -0.182 -5.055 1.00 0.00 57 SER B N 2
ATOM 3687 C CA . SER B 2 57 ? -20.709 0.915 -5.896 1.00 0.00 57 SER B CA 2
ATOM 3688 C C . SER B 2 57 ? -20.344 2.275 -5.301 1.00 0.00 57 SER B C 2
ATOM 3689 O O . SER B 2 57 ? -20.207 3.258 -6.027 1.00 0.00 57 SER B O 2
ATOM 3697 N N . ASP B 2 58 ? -20.203 2.323 -3.978 1.00 0.00 58 ASP B N 2
ATOM 3698 C CA . ASP B 2 58 ? -19.869 3.567 -3.286 1.00 0.00 58 ASP B CA 2
ATOM 3699 C C . ASP B 2 58 ? -18.662 4.252 -3.922 1.00 0.00 58 ASP B C 2
ATOM 3700 O O . ASP B 2 58 ? -18.750 5.405 -4.347 1.00 0.00 58 ASP B O 2
ATOM 3709 N N . TYR B 2 59 ? -17.537 3.544 -3.992 1.00 0.00 59 TYR B N 2
ATOM 3710 C CA . TYR B 2 59 ? -16.327 4.105 -4.587 1.00 0.00 59 TYR B CA 2
ATOM 3711 C C . TYR B 2 59 ? -16.317 3.907 -6.100 1.00 0.00 59 TYR B C 2
ATOM 3712 O O . TYR B 2 59 ? -15.257 3.756 -6.708 1.00 0.00 59 TYR B O 2
ATOM 3730 N N . ASN B 2 60 ? -17.505 3.917 -6.699 1.00 0.00 60 ASN B N 2
ATOM 3731 C CA . ASN B 2 60 ? -17.646 3.746 -8.142 1.00 0.00 60 ASN B CA 2
ATOM 3732 C C . ASN B 2 60 ? -16.879 2.522 -8.636 1.00 0.00 60 ASN B C 2
ATOM 3733 O O . ASN B 2 60 ? -16.323 2.527 -9.735 1.00 0.00 60 ASN B O 2
ATOM 3744 N N . ILE B 2 61 ? -16.857 1.471 -7.822 1.00 0.00 61 ILE B N 2
ATOM 3745 C CA . ILE B 2 61 ? -16.163 0.240 -8.183 1.00 0.00 61 ILE B CA 2
ATOM 3746 C C . ILE B 2 61 ? -16.924 -0.515 -9.267 1.00 0.00 61 ILE B C 2
ATOM 3747 O O . ILE B 2 61 ? -18.084 -0.883 -9.082 1.00 0.00 61 ILE B O 2
ATOM 3763 N N . GLN B 2 62 ? -16.265 -0.740 -10.399 1.00 0.00 62 GLN B N 2
ATOM 3764 C CA . GLN B 2 62 ? -16.883 -1.447 -11.514 1.00 0.00 62 GLN B CA 2
ATOM 3765 C C . GLN B 2 62 ? -16.652 -2.947 -11.411 1.00 0.00 62 GLN B C 2
ATOM 3766 O O . GLN B 2 62 ? -17.591 -3.725 -11.239 1.00 0.00 62 GLN B O 2
ATOM 3780 N N . LYS B 2 63 ? -15.393 -3.330 -11.520 1.00 0.00 63 LYS B N 2
ATOM 3781 C CA . LYS B 2 63 ? -14.993 -4.734 -11.449 1.00 0.00 63 LYS B CA 2
ATOM 3782 C C . LYS B 2 63 ? -13.483 -4.877 -11.604 1.00 0.00 63 LYS B C 2
ATOM 3783 O O . LYS B 2 63 ? -12.862 -4.176 -12.404 1.00 0.00 63 LYS B O 2
ATOM 3802 N N . GLU B 2 64 ? -12.898 -5.789 -10.830 1.00 0.00 64 GLU B N 2
ATOM 3803 C CA . GLU B 2 64 ? -11.459 -6.031 -10.872 1.00 0.00 64 GLU B CA 2
ATOM 3804 C C . GLU B 2 64 ? -10.682 -4.775 -10.488 1.00 0.00 64 GLU B C 2
ATOM 3805 O O . GLU B 2 64 ? -9.661 -4.452 -11.098 1.00 0.00 64 GLU B O 2
ATOM 3817 N N . SER B 2 65 ? -11.172 -4.073 -9.471 1.00 0.00 65 SER B N 2
ATOM 3818 C CA . SER B 2 65 ? -10.526 -2.852 -8.999 1.00 0.00 65 SER B CA 2
ATOM 3819 C C . SER B 2 65 ? -9.253 -3.169 -8.218 1.00 0.00 65 SER B C 2
ATOM 3820 O O . SER B 2 65 ? -9.215 -4.118 -7.431 1.00 0.00 65 SER B O 2
ATOM 3828 N N . THR B 2 66 ? -8.216 -2.367 -8.444 1.00 0.00 66 THR B N 2
ATOM 3829 C CA . THR B 2 66 ? -6.941 -2.552 -7.763 1.00 0.00 66 THR B CA 2
ATOM 3830 C C . THR B 2 66 ? -6.932 -1.850 -6.408 1.00 0.00 66 THR B C 2
ATOM 3831 O O . THR B 2 66 ? -6.533 -0.689 -6.301 1.00 0.00 66 THR B O 2
ATOM 3842 N N . LEU B 2 67 ? -7.369 -2.563 -5.376 1.00 0.00 67 LEU B N 2
ATOM 3843 C CA . LEU B 2 67 ? -7.408 -2.014 -4.025 1.00 0.00 67 LEU B CA 2
ATOM 3844 C C . LEU B 2 67 ? -6.061 -2.208 -3.339 1.00 0.00 67 LEU B C 2
ATOM 3845 O O . LEU B 2 67 ? -5.470 -3.282 -3.410 1.00 0.00 67 LEU B O 2
ATOM 3861 N N . HIS B 2 68 ? -5.572 -1.162 -2.686 1.00 0.00 68 HIS B N 2
ATOM 3862 C CA . HIS B 2 68 ? -4.285 -1.224 -2.002 1.00 0.00 68 HIS B CA 2
ATOM 3863 C C . HIS B 2 68 ? -4.433 -1.570 -0.522 1.00 0.00 68 HIS B C 2
ATOM 3864 O O . HIS B 2 68 ? -5.253 -0.989 0.185 1.00 0.00 68 HIS B O 2
ATOM 3879 N N . LEU B 2 69 ? -3.617 -2.515 -0.062 1.00 0.00 69 LEU B N 2
ATOM 3880 C CA . LEU B 2 69 ? -3.635 -2.937 1.333 1.00 0.00 69 LEU B CA 2
ATOM 3881 C C . LEU B 2 69 ? -2.383 -2.419 2.042 1.00 0.00 69 LEU B C 2
ATOM 3882 O O . LEU B 2 69 ? -1.279 -2.508 1.505 1.00 0.00 69 LEU B O 2
ATOM 3898 N N . VAL B 2 70 ? -2.559 -1.877 3.243 1.00 0.00 70 VAL B N 2
ATOM 3899 C CA . VAL B 2 70 ? -1.434 -1.344 4.007 1.00 0.00 70 VAL B CA 2
ATOM 3900 C C . VAL B 2 70 ? -1.496 -1.782 5.468 1.00 0.00 70 VAL B C 2
ATOM 3901 O O . VAL B 2 70 ? -2.501 -1.577 6.149 1.00 0.00 70 VAL B O 2
ATOM 3914 N N . LEU B 2 71 ? -0.408 -2.387 5.941 1.00 0.00 71 LEU B N 2
ATOM 3915 C CA . LEU B 2 71 ? -0.324 -2.860 7.320 1.00 0.00 71 LEU B CA 2
ATOM 3916 C C . LEU B 2 71 ? -0.001 -1.715 8.275 1.00 0.00 71 LEU B C 2
ATOM 3917 O O . LEU B 2 71 ? 0.789 -0.828 7.954 1.00 0.00 71 LEU B O 2
ATOM 3933 N N . ARG B 2 72 ? -0.617 -1.745 9.453 1.00 0.00 72 ARG B N 2
ATOM 3934 C CA . ARG B 2 72 ? -0.394 -0.712 10.459 1.00 0.00 72 ARG B CA 2
ATOM 3935 C C . ARG B 2 72 ? 1.045 -0.750 10.963 1.00 0.00 72 ARG B C 2
ATOM 3936 O O . ARG B 2 72 ? 1.767 -1.722 10.739 1.00 0.00 72 ARG B O 2
ATOM 3957 N N . LEU B 2 73 ? 1.452 0.315 11.643 1.00 0.00 73 LEU B N 2
ATOM 3958 C CA . LEU B 2 73 ? 2.804 0.414 12.183 1.00 0.00 73 LEU B CA 2
ATOM 3959 C C . LEU B 2 73 ? 3.076 -0.702 13.186 1.00 0.00 73 LEU B C 2
ATOM 3960 O O . LEU B 2 73 ? 2.246 -0.988 14.051 1.00 0.00 73 LEU B O 2
ATOM 3976 N N . ARG B 2 74 ? 4.248 -1.324 13.062 1.00 0.00 74 ARG B N 2
ATOM 3977 C CA . ARG B 2 74 ? 4.654 -2.412 13.951 1.00 0.00 74 ARG B CA 2
ATOM 3978 C C . ARG B 2 74 ? 3.740 -3.626 13.799 1.00 0.00 74 ARG B C 2
ATOM 3979 O O . ARG B 2 74 ? 2.515 -3.502 13.787 1.00 0.00 74 ARG B O 2
ATOM 4000 N N . GLY B 2 75 ? 4.350 -4.801 13.687 1.00 0.00 75 GLY B N 2
ATOM 4001 C CA . GLY B 2 75 ? 3.586 -6.025 13.538 1.00 0.00 75 GLY B CA 2
ATOM 4002 C C . GLY B 2 75 ? 4.472 -7.241 13.359 1.00 0.00 75 GLY B C 2
ATOM 4003 O O . GLY B 2 75 ? 5.451 -7.416 14.084 1.00 0.00 75 GLY B O 2
ATOM 4007 N N . GLY B 2 76 ? 4.129 -8.080 12.387 1.00 0.00 76 GLY B N 2
ATOM 4008 C CA . GLY B 2 76 ? 4.909 -9.276 12.128 1.00 0.00 76 GLY B CA 2
ATOM 4009 C C . GLY B 2 76 ? 4.364 -10.085 10.968 1.00 0.00 76 GLY B C 2
ATOM 4010 O O . GLY B 2 76 ? 4.824 -9.873 9.826 1.00 0.00 76 GLY B O 2
ATOM 4015 N N . ASN A 1 1 ? 20.074 1.245 0.755 1.00 0.00 6 ASN A N 3
ATOM 4016 C CA . ASN A 1 1 ? 20.216 2.640 0.352 1.00 0.00 6 ASN A CA 3
ATOM 4017 C C . ASN A 1 1 ? 18.859 3.341 0.323 1.00 0.00 6 ASN A C 3
ATOM 4018 O O . ASN A 1 1 ? 18.480 3.935 -0.687 1.00 0.00 6 ASN A O 3
ATOM 4029 N N . ASP A 1 2 ? 18.139 3.259 1.445 1.00 0.00 7 ASP A N 3
ATOM 4030 C CA . ASP A 1 2 ? 16.816 3.874 1.585 1.00 0.00 7 ASP A CA 3
ATOM 4031 C C . ASP A 1 2 ? 15.744 3.071 0.850 1.00 0.00 7 ASP A C 3
ATOM 4032 O O . ASP A 1 2 ? 14.679 2.805 1.406 1.00 0.00 7 ASP A O 3
ATOM 4041 N N . ASP A 1 3 ? 16.031 2.695 -0.399 1.00 0.00 8 ASP A N 3
ATOM 4042 C CA . ASP A 1 3 ? 15.095 1.924 -1.219 1.00 0.00 8 ASP A CA 3
ATOM 4043 C C . ASP A 1 3 ? 13.669 2.447 -1.072 1.00 0.00 8 ASP A C 3
ATOM 4044 O O . ASP A 1 3 ? 12.708 1.679 -1.106 1.00 0.00 8 ASP A O 3
ATOM 4053 N N . HIS A 1 4 ? 13.540 3.761 -0.913 1.00 0.00 9 HIS A N 3
ATOM 4054 C CA . HIS A 1 4 ? 12.232 4.383 -0.765 1.00 0.00 9 HIS A CA 3
ATOM 4055 C C . HIS A 1 4 ? 11.488 4.406 -2.093 1.00 0.00 9 HIS A C 3
ATOM 4056 O O . HIS A 1 4 ? 10.263 4.495 -2.120 1.00 0.00 9 HIS A O 3
ATOM 4071 N N . GLU A 1 5 ? 12.239 4.348 -3.195 1.00 0.00 10 GLU A N 3
ATOM 4072 C CA . GLU A 1 5 ? 11.649 4.381 -4.529 1.00 0.00 10 GLU A CA 3
ATOM 4073 C C . GLU A 1 5 ? 10.520 3.367 -4.645 1.00 0.00 10 GLU A C 3
ATOM 4074 O O . GLU A 1 5 ? 9.485 3.649 -5.249 1.00 0.00 10 GLU A O 3
ATOM 4086 N N . SER A 1 6 ? 10.709 2.197 -4.044 1.00 0.00 11 SER A N 3
ATOM 4087 C CA . SER A 1 6 ? 9.682 1.168 -4.069 1.00 0.00 11 SER A CA 3
ATOM 4088 C C . SER A 1 6 ? 8.423 1.700 -3.388 1.00 0.00 11 SER A C 3
ATOM 4089 O O . SER A 1 6 ? 7.322 1.641 -3.945 1.00 0.00 11 SER A O 3
ATOM 4097 N N . LYS A 1 7 ? 8.607 2.257 -2.193 1.00 0.00 12 LYS A N 3
ATOM 4098 C CA . LYS A 1 7 ? 7.503 2.839 -1.443 1.00 0.00 12 LYS A CA 3
ATOM 4099 C C . LYS A 1 7 ? 6.852 3.941 -2.267 1.00 0.00 12 LYS A C 3
ATOM 4100 O O . LYS A 1 7 ? 5.633 4.103 -2.263 1.00 0.00 12 LYS A O 3
ATOM 4119 N N . LEU A 1 8 ? 7.689 4.685 -2.986 1.00 0.00 13 LEU A N 3
ATOM 4120 C CA . LEU A 1 8 ? 7.226 5.769 -3.838 1.00 0.00 13 LEU A CA 3
ATOM 4121 C C . LEU A 1 8 ? 6.301 5.223 -4.918 1.00 0.00 13 LEU A C 3
ATOM 4122 O O . LEU A 1 8 ? 5.279 5.828 -5.238 1.00 0.00 13 LEU A O 3
ATOM 4138 N N . SER A 1 9 ? 6.661 4.062 -5.465 1.00 0.00 14 SER A N 3
ATOM 4139 C CA . SER A 1 9 ? 5.854 3.422 -6.495 1.00 0.00 14 SER A CA 3
ATOM 4140 C C . SER A 1 9 ? 4.464 3.131 -5.947 1.00 0.00 14 SER A C 3
ATOM 4141 O O . SER A 1 9 ? 3.452 3.487 -6.563 1.00 0.00 14 SER A O 3
ATOM 4149 N N . ILE A 1 10 ? 4.415 2.509 -4.769 1.00 0.00 15 ILE A N 3
ATOM 4150 C CA . ILE A 1 10 ? 3.137 2.209 -4.138 1.00 0.00 15 ILE A CA 3
ATOM 4151 C C . ILE A 1 10 ? 2.359 3.499 -3.914 1.00 0.00 15 ILE A C 3
ATOM 4152 O O . ILE A 1 10 ? 1.145 3.528 -4.074 1.00 0.00 15 ILE A O 3
ATOM 4168 N N . LEU A 1 11 ? 3.071 4.566 -3.549 1.00 0.00 16 LEU A N 3
ATOM 4169 C CA . LEU A 1 11 ? 2.444 5.866 -3.314 1.00 0.00 16 LEU A CA 3
ATOM 4170 C C . LEU A 1 11 ? 1.756 6.371 -4.577 1.00 0.00 16 LEU A C 3
ATOM 4171 O O . LEU A 1 11 ? 0.626 6.857 -4.525 1.00 0.00 16 LEU A O 3
ATOM 4187 N N . MET A 1 12 ? 2.443 6.250 -5.709 1.00 0.00 17 MET A N 3
ATOM 4188 C CA . MET A 1 12 ? 1.892 6.691 -6.985 1.00 0.00 17 MET A CA 3
ATOM 4189 C C . MET A 1 12 ? 0.580 5.973 -7.270 1.00 0.00 17 MET A C 3
ATOM 4190 O O . MET A 1 12 ? -0.434 6.604 -7.572 1.00 0.00 17 MET A O 3
ATOM 4204 N N . ASP A 1 13 ? 0.605 4.649 -7.160 1.00 0.00 18 ASP A N 3
ATOM 4205 C CA . ASP A 1 13 ? -0.572 3.837 -7.392 1.00 0.00 18 ASP A CA 3
ATOM 4206 C C . ASP A 1 13 ? -1.590 4.026 -6.269 1.00 0.00 18 ASP A C 3
ATOM 4207 O O . ASP A 1 13 ? -2.796 3.891 -6.476 1.00 0.00 18 ASP A O 3
ATOM 4216 N N . MET A 1 14 ? -1.085 4.330 -5.079 1.00 0.00 19 MET A N 3
ATOM 4217 C CA . MET A 1 14 ? -1.924 4.533 -3.901 1.00 0.00 19 MET A CA 3
ATOM 4218 C C . MET A 1 14 ? -2.839 5.740 -4.082 1.00 0.00 19 MET A C 3
ATOM 4219 O O . MET A 1 14 ? -4.008 5.706 -3.701 1.00 0.00 19 MET A O 3
ATOM 4233 N N . PHE A 1 15 ? -2.294 6.809 -4.658 1.00 0.00 20 PHE A N 3
ATOM 4234 C CA . PHE A 1 15 ? -3.064 8.028 -4.875 1.00 0.00 20 PHE A CA 3
ATOM 4235 C C . PHE A 1 15 ? -3.068 8.417 -6.355 1.00 0.00 20 PHE A C 3
ATOM 4236 O O . PHE A 1 15 ? -2.124 9.038 -6.841 1.00 0.00 20 PHE A O 3
ATOM 4253 N N . PRO A 1 16 ? -4.136 8.051 -7.090 1.00 0.00 21 PRO A N 3
ATOM 4254 C CA . PRO A 1 16 ? -4.268 8.359 -8.516 1.00 0.00 21 PRO A CA 3
ATOM 4255 C C . PRO A 1 16 ? -4.650 9.816 -8.765 1.00 0.00 21 PRO A C 3
ATOM 4256 O O . PRO A 1 16 ? -5.604 10.099 -9.491 1.00 0.00 21 PRO A O 3
ATOM 4267 N N . ALA A 1 17 ? -3.908 10.738 -8.160 1.00 0.00 22 ALA A N 3
ATOM 4268 C CA . ALA A 1 17 ? -4.183 12.161 -8.321 1.00 0.00 22 ALA A CA 3
ATOM 4269 C C . ALA A 1 17 ? -3.017 13.013 -7.833 1.00 0.00 22 ALA A C 3
ATOM 4270 O O . ALA A 1 17 ? -2.678 14.024 -8.450 1.00 0.00 22 ALA A O 3
ATOM 4277 N N . ILE A 1 18 ? -2.408 12.607 -6.723 1.00 0.00 23 ILE A N 3
ATOM 4278 C CA . ILE A 1 18 ? -1.284 13.342 -6.160 1.00 0.00 23 ILE A CA 3
ATOM 4279 C C . ILE A 1 18 ? -0.110 13.376 -7.130 1.00 0.00 23 ILE A C 3
ATOM 4280 O O . ILE A 1 18 ? 0.279 12.349 -7.685 1.00 0.00 23 ILE A O 3
ATOM 4296 N N . SER A 1 19 ? 0.453 14.563 -7.323 1.00 0.00 24 SER A N 3
ATOM 4297 C CA . SER A 1 19 ? 1.589 14.731 -8.219 1.00 0.00 24 SER A CA 3
ATOM 4298 C C . SER A 1 19 ? 2.797 13.963 -7.699 1.00 0.00 24 SER A C 3
ATOM 4299 O O . SER A 1 19 ? 3.049 13.927 -6.495 1.00 0.00 24 SER A O 3
ATOM 4307 N N . LYS A 1 20 ? 3.539 13.348 -8.615 1.00 0.00 25 LYS A N 3
ATOM 4308 C CA . LYS A 1 20 ? 4.724 12.579 -8.251 1.00 0.00 25 LYS A CA 3
ATOM 4309 C C . LYS A 1 20 ? 5.648 13.397 -7.354 1.00 0.00 25 LYS A C 3
ATOM 4310 O O . LYS A 1 20 ? 6.264 12.866 -6.429 1.00 0.00 25 LYS A O 3
ATOM 4329 N N . SER A 1 21 ? 5.737 14.695 -7.634 1.00 0.00 26 SER A N 3
ATOM 4330 C CA . SER A 1 21 ? 6.584 15.590 -6.854 1.00 0.00 26 SER A CA 3
ATOM 4331 C C . SER A 1 21 ? 6.173 15.595 -5.385 1.00 0.00 26 SER A C 3
ATOM 4332 O O . SER A 1 21 ? 7.012 15.436 -4.500 1.00 0.00 26 SER A O 3
ATOM 4340 N N . LYS A 1 22 ? 4.879 15.778 -5.130 1.00 0.00 27 LYS A N 3
ATOM 4341 C CA . LYS A 1 22 ? 4.366 15.806 -3.762 1.00 0.00 27 LYS A CA 3
ATOM 4342 C C . LYS A 1 22 ? 4.674 14.503 -3.037 1.00 0.00 27 LYS A C 3
ATOM 4343 O O . LYS A 1 22 ? 5.077 14.512 -1.874 1.00 0.00 27 LYS A O 3
ATOM 4362 N N . LEU A 1 23 ? 4.477 13.386 -3.727 1.00 0.00 28 LEU A N 3
ATOM 4363 C CA . LEU A 1 23 ? 4.731 12.077 -3.140 1.00 0.00 28 LEU A CA 3
ATOM 4364 C C . LEU A 1 23 ? 6.178 11.957 -2.664 1.00 0.00 28 LEU A C 3
ATOM 4365 O O . LEU A 1 23 ? 6.434 11.518 -1.544 1.00 0.00 28 LEU A O 3
ATOM 4381 N N . GLN A 1 24 ? 7.118 12.355 -3.512 1.00 0.00 29 GLN A N 3
ATOM 4382 C CA . GLN A 1 24 ? 8.532 12.292 -3.156 1.00 0.00 29 GLN A CA 3
ATOM 4383 C C . GLN A 1 24 ? 8.848 13.218 -1.983 1.00 0.00 29 GLN A C 3
ATOM 4384 O O . GLN A 1 24 ? 9.631 12.868 -1.100 1.00 0.00 29 GLN A O 3
ATOM 4398 N N . VAL A 1 25 ? 8.246 14.405 -1.986 1.00 0.00 30 VAL A N 3
ATOM 4399 C CA . VAL A 1 25 ? 8.479 15.386 -0.930 1.00 0.00 30 VAL A CA 3
ATOM 4400 C C . VAL A 1 25 ? 8.046 14.873 0.443 1.00 0.00 30 VAL A C 3
ATOM 4401 O O . VAL A 1 25 ? 8.853 14.824 1.375 1.00 0.00 30 VAL A O 3
ATOM 4414 N N . HIS A 1 26 ? 6.773 14.506 0.575 1.00 0.00 31 HIS A N 3
ATOM 4415 C CA . HIS A 1 26 ? 6.263 14.021 1.854 1.00 0.00 31 HIS A CA 3
ATOM 4416 C C . HIS A 1 26 ? 7.009 12.776 2.304 1.00 0.00 31 HIS A C 3
ATOM 4417 O O . HIS A 1 26 ? 7.331 12.626 3.481 1.00 0.00 31 HIS A O 3
ATOM 4432 N N . LEU A 1 27 ? 7.266 11.884 1.363 1.00 0.00 32 LEU A N 3
ATOM 4433 C CA . LEU A 1 27 ? 7.964 10.641 1.661 1.00 0.00 32 LEU A CA 3
ATOM 4434 C C . LEU A 1 27 ? 9.335 10.909 2.276 1.00 0.00 32 LEU A C 3
ATOM 4435 O O . LEU A 1 27 ? 9.701 10.301 3.281 1.00 0.00 32 LEU A O 3
ATOM 4451 N N . LEU A 1 28 ? 10.091 11.820 1.670 1.00 0.00 33 LEU A N 3
ATOM 4452 C CA . LEU A 1 28 ? 11.423 12.162 2.162 1.00 0.00 33 LEU A CA 3
ATOM 4453 C C . LEU A 1 28 ? 11.365 12.743 3.571 1.00 0.00 33 LEU A C 3
ATOM 4454 O O . LEU A 1 28 ? 12.154 12.370 4.440 1.00 0.00 33 LEU A O 3
ATOM 4470 N N . GLU A 1 29 ? 10.442 13.671 3.781 1.00 0.00 34 GLU A N 3
ATOM 4471 C CA . GLU A 1 29 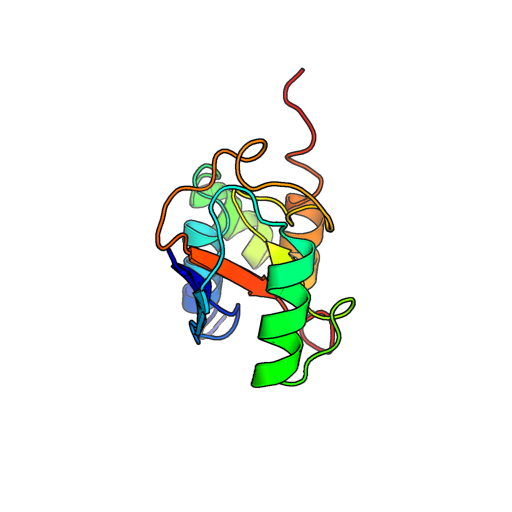? 10.291 14.327 5.075 1.00 0.00 34 GLU A CA 3
ATOM 4472 C C . GLU A 1 29 ? 9.845 13.355 6.170 1.00 0.00 34 GLU A C 3
ATOM 4473 O O . GLU A 1 29 ? 10.351 13.402 7.292 1.00 0.00 34 GLU A O 3
ATOM 4485 N N . ASN A 1 30 ? 8.879 12.500 5.850 1.00 0.00 35 ASN A N 3
ATOM 4486 C CA . ASN A 1 30 ? 8.348 11.544 6.822 1.00 0.00 35 ASN A CA 3
ATOM 4487 C C . ASN A 1 30 ? 9.229 10.302 6.965 1.00 0.00 35 ASN A C 3
ATOM 4488 O O . ASN A 1 30 ? 8.720 9.193 7.125 1.00 0.00 35 ASN A O 3
ATOM 4499 N N . ASN A 1 31 ? 10.542 10.499 6.929 1.00 0.00 36 ASN A N 3
ATOM 4500 C CA . ASN A 1 31 ? 11.500 9.401 7.078 1.00 0.00 36 ASN A CA 3
ATOM 4501 C C . ASN A 1 31 ? 11.104 8.180 6.241 1.00 0.00 36 ASN A C 3
ATOM 4502 O O . ASN A 1 31 ? 11.303 7.038 6.654 1.00 0.00 36 ASN A O 3
ATOM 4513 N N . ASN A 1 32 ? 10.558 8.430 5.057 1.00 0.00 37 ASN A N 3
ATOM 4514 C CA . ASN A 1 32 ? 10.150 7.358 4.147 1.00 0.00 37 ASN A CA 3
ATOM 4515 C C . ASN A 1 32 ? 9.195 6.365 4.815 1.00 0.00 37 ASN A C 3
ATOM 4516 O O . ASN A 1 32 ? 9.347 5.152 4.661 1.00 0.00 37 ASN A O 3
ATOM 4527 N N . ASP A 1 33 ? 8.205 6.878 5.539 1.00 0.00 38 ASP A N 3
ATOM 4528 C CA . ASP A 1 33 ? 7.225 6.022 6.206 1.00 0.00 38 ASP A CA 3
ATOM 4529 C C . ASP A 1 33 ? 5.930 5.946 5.399 1.00 0.00 38 ASP A C 3
ATOM 4530 O O . ASP A 1 33 ? 5.379 6.968 4.999 1.00 0.00 38 ASP A O 3
ATOM 4539 N N . LEU A 1 34 ? 5.452 4.727 5.158 1.00 0.00 39 LEU A N 3
ATOM 4540 C CA . LEU A 1 34 ? 4.223 4.524 4.392 1.00 0.00 39 LEU A CA 3
ATOM 4541 C C . LEU A 1 34 ? 2.979 4.659 5.266 1.00 0.00 39 LEU A C 3
ATOM 4542 O O . LEU A 1 34 ? 2.074 5.426 4.948 1.00 0.00 39 LEU A O 3
ATOM 4558 N N . ASP A 1 35 ? 2.930 3.902 6.355 1.00 0.00 40 ASP A N 3
ATOM 4559 C CA . ASP A 1 35 ? 1.779 3.936 7.253 1.00 0.00 40 ASP A CA 3
ATOM 4560 C C . ASP A 1 35 ? 1.523 5.345 7.782 1.00 0.00 40 ASP A C 3
ATOM 4561 O O . ASP A 1 35 ? 0.387 5.822 7.776 1.00 0.00 40 ASP A O 3
ATOM 4570 N N . LEU A 1 36 ? 2.577 6.004 8.247 1.00 0.00 41 LEU A N 3
ATOM 4571 C CA . LEU A 1 36 ? 2.455 7.353 8.792 1.00 0.00 41 LEU A CA 3
ATOM 4572 C C . LEU A 1 36 ? 2.029 8.346 7.711 1.00 0.00 41 LEU A C 3
ATOM 4573 O O . LEU A 1 36 ? 0.948 8.935 7.787 1.00 0.00 41 LEU A O 3
ATOM 4589 N N . THR A 1 37 ? 2.885 8.530 6.710 1.00 0.00 42 THR A N 3
ATOM 4590 C CA . THR A 1 37 ? 2.597 9.461 5.624 1.00 0.00 42 THR A CA 3
ATOM 4591 C C . THR A 1 37 ? 1.234 9.191 5.009 1.00 0.00 42 THR A C 3
ATOM 4592 O O . THR A 1 37 ? 0.337 10.031 5.080 1.00 0.00 42 THR A O 3
ATOM 4603 N N . ILE A 1 38 ? 1.080 8.015 4.409 1.00 0.00 43 ILE A N 3
ATOM 4604 C CA . ILE A 1 38 ? -0.181 7.644 3.786 1.00 0.00 43 ILE A CA 3
ATOM 4605 C C . ILE A 1 38 ? -1.330 7.828 4.765 1.00 0.00 43 ILE A C 3
ATOM 4606 O O . ILE A 1 38 ? -2.420 8.249 4.380 1.00 0.00 43 ILE A O 3
ATOM 4622 N N . GLY A 1 39 ? -1.073 7.531 6.038 1.00 0.00 44 GLY A N 3
ATOM 4623 C CA . GLY A 1 39 ? -2.097 7.695 7.052 1.00 0.00 44 GLY A CA 3
ATOM 4624 C C . GLY A 1 39 ? -2.684 9.091 7.013 1.00 0.00 44 GLY A C 3
ATOM 4625 O O . GLY A 1 39 ? -3.903 9.262 7.019 1.00 0.00 44 GLY A O 3
ATOM 4629 N N . LEU A 1 40 ? -1.806 10.091 6.947 1.00 0.00 45 LEU A N 3
ATOM 4630 C CA . LEU A 1 40 ? -2.241 11.482 6.876 1.00 0.00 45 LEU A CA 3
ATOM 4631 C C . LEU A 1 40 ? -2.953 11.754 5.552 1.00 0.00 45 LEU A C 3
ATOM 4632 O O . LEU A 1 40 ? -3.962 12.459 5.516 1.00 0.00 45 LEU A O 3
ATOM 4648 N N . LEU A 1 41 ? -2.424 11.186 4.469 1.00 0.00 46 LEU A N 3
ATOM 4649 C CA . LEU A 1 41 ? -3.017 11.365 3.144 1.00 0.00 46 LEU A CA 3
ATOM 4650 C C . LEU A 1 41 ? -4.483 10.947 3.137 1.00 0.00 46 LEU A C 3
ATOM 4651 O O . LEU A 1 41 ? -5.327 11.630 2.554 1.00 0.00 46 LEU A O 3
ATOM 4667 N N . LEU A 1 42 ? -4.783 9.825 3.786 1.00 0.00 47 LEU A N 3
ATOM 4668 C CA . LEU A 1 42 ? -6.151 9.324 3.850 1.00 0.00 47 LEU A CA 3
ATOM 4669 C C . LEU A 1 42 ? -7.077 10.394 4.415 1.00 0.00 47 LEU A C 3
ATOM 4670 O O . LEU A 1 42 ? -8.210 10.555 3.963 1.00 0.00 47 LEU A O 3
ATOM 4686 N N . LYS A 1 43 ? -6.578 11.123 5.410 1.00 0.00 48 LYS A N 3
ATOM 4687 C CA . LYS A 1 43 ? -7.348 12.183 6.049 1.00 0.00 48 LYS A CA 3
ATOM 4688 C C . LYS A 1 43 ? -7.348 13.450 5.197 1.00 0.00 48 LYS A C 3
ATOM 4689 O O . LYS A 1 43 ? -7.252 14.560 5.721 1.00 0.00 48 LYS A O 3
ATOM 4708 N N . GLU A 1 44 ? -7.458 13.282 3.883 1.00 0.00 49 GLU A N 3
ATOM 4709 C CA . GLU A 1 44 ? -7.473 14.418 2.971 1.00 0.00 49 GLU A CA 3
ATOM 4710 C C . GLU A 1 44 ? -8.815 15.138 3.045 1.00 0.00 49 GLU A C 3
ATOM 4711 O O . GLU A 1 44 ? -8.872 16.347 3.267 1.00 0.00 49 GLU A O 3
ATOM 4723 N N . ASN A 1 45 ? -9.894 14.382 2.861 1.00 0.00 50 ASN A N 3
ATOM 4724 C CA . ASN A 1 45 ? -11.239 14.943 2.912 1.00 0.00 50 ASN A CA 3
ATOM 4725 C C . ASN A 1 45 ? -11.793 14.887 4.335 1.00 0.00 50 ASN A C 3
ATOM 4726 O O . ASN A 1 45 ? -12.963 14.562 4.546 1.00 0.00 50 ASN A O 3
ATOM 4737 N N . ASP A 1 46 ? -10.943 15.203 5.309 1.00 0.00 51 ASP A N 3
ATOM 4738 C CA . ASP A 1 46 ? -11.344 15.186 6.713 1.00 0.00 51 ASP A CA 3
ATOM 4739 C C . ASP A 1 46 ? -10.209 15.679 7.606 1.00 0.00 51 ASP A C 3
ATOM 4740 O O . ASP A 1 46 ? -9.060 15.265 7.449 1.00 0.00 51 ASP A O 3
ATOM 4749 N N . ASP A 1 47 ? -10.538 16.561 8.544 1.00 0.00 52 ASP A N 3
ATOM 4750 C CA . ASP A 1 47 ? -9.547 17.109 9.465 1.00 0.00 52 ASP A CA 3
ATOM 4751 C C . ASP A 1 47 ? -10.215 17.921 10.570 1.00 0.00 52 ASP A C 3
ATOM 4752 O O . ASP A 1 47 ? -11.087 18.751 10.308 1.00 0.00 52 ASP A O 3
ATOM 4761 N N . LYS A 1 48 ? -9.803 17.674 11.808 1.00 0.00 53 LYS A N 3
ATOM 4762 C CA . LYS A 1 48 ? -10.358 18.382 12.956 1.00 0.00 53 LYS A CA 3
ATOM 4763 C C . LYS A 1 48 ? -9.935 19.845 12.943 1.00 0.00 53 LYS A C 3
ATOM 4764 O O . LYS A 1 48 ? -10.748 20.739 13.181 1.00 0.00 53 LYS A O 3
ATOM 4783 N N . SER A 1 49 ? -8.655 20.080 12.668 1.00 0.00 54 SER A N 3
ATOM 4784 C CA . SER A 1 49 ? -8.114 21.433 12.627 1.00 0.00 54 SER A CA 3
ATOM 4785 C C . SER A 1 49 ? -6.678 21.430 12.110 1.00 0.00 54 SER A C 3
ATOM 4786 O O . SER A 1 49 ? -5.890 20.572 12.561 1.00 0.00 54 SER A O 3
ATOM 4795 N N . MET B 2 1 ? -17.965 -9.681 -9.278 1.00 0.00 1 MET B N 3
ATOM 4796 C CA . MET B 2 1 ? -16.726 -9.336 -10.023 1.00 0.00 1 MET B CA 3
ATOM 4797 C C . MET B 2 1 ? -15.492 -9.467 -9.135 1.00 0.00 1 MET B C 3
ATOM 4798 O O . MET B 2 1 ? -15.522 -9.118 -7.955 1.00 0.00 1 MET B O 3
ATOM 4814 N N . GLN B 2 2 ? -14.411 -9.975 -9.716 1.00 0.00 2 GLN B N 3
ATOM 4815 C CA . GLN B 2 2 ? -13.163 -10.156 -8.986 1.00 0.00 2 GLN B CA 3
ATOM 4816 C C . GLN B 2 2 ? -12.532 -8.808 -8.649 1.00 0.00 2 GLN B C 3
ATOM 4817 O O . GLN B 2 2 ? -12.684 -7.836 -9.392 1.00 0.00 2 GLN B O 3
ATOM 4831 N N . ILE B 2 3 ? -11.824 -8.759 -7.524 1.00 0.00 3 ILE B N 3
ATOM 4832 C CA . ILE B 2 3 ? -11.168 -7.534 -7.082 1.00 0.00 3 ILE B CA 3
ATOM 4833 C C . ILE B 2 3 ? -9.747 -7.810 -6.602 1.00 0.00 3 ILE B C 3
ATOM 4834 O O . ILE B 2 3 ? -9.511 -8.733 -5.821 1.00 0.00 3 ILE B O 3
ATOM 4850 N N . PHE B 2 4 ? -8.802 -7.004 -7.075 1.00 0.00 4 PHE B N 3
ATOM 4851 C CA . PHE B 2 4 ? -7.403 -7.156 -6.694 1.00 0.00 4 PHE B CA 3
ATOM 4852 C C . PHE B 2 4 ? -7.146 -6.555 -5.316 1.00 0.00 4 PHE B C 3
ATOM 4853 O O . PHE B 2 4 ? -7.722 -5.527 -4.960 1.00 0.00 4 PHE B O 3
ATOM 4870 N N . VAL B 2 5 ? -6.278 -7.202 -4.544 1.00 0.00 5 VAL B N 3
ATOM 4871 C CA . VAL B 2 5 ? -5.944 -6.727 -3.207 1.00 0.00 5 VAL B CA 3
ATOM 4872 C C . VAL B 2 5 ? -4.432 -6.679 -3.013 1.00 0.00 5 VAL B C 3
ATOM 4873 O O . VAL B 2 5 ? -3.842 -7.563 -2.390 1.00 0.00 5 VAL B O 3
ATOM 4886 N N . LYS B 2 6 ? -3.810 -5.637 -3.555 1.00 0.00 6 LYS B N 3
ATOM 4887 C CA . LYS B 2 6 ? -2.368 -5.461 -3.447 1.00 0.00 6 LYS B CA 3
ATOM 4888 C C . LYS B 2 6 ? -1.983 -4.986 -2.050 1.00 0.00 6 LYS B C 3
ATOM 4889 O O . LYS B 2 6 ? -2.520 -3.999 -1.553 1.00 0.00 6 LYS B O 3
ATOM 4908 N N . THR B 2 7 ? -1.046 -5.689 -1.427 1.00 0.00 7 THR B N 3
ATOM 4909 C CA . THR B 2 7 ? -0.584 -5.335 -0.091 1.00 0.00 7 THR B CA 3
ATOM 4910 C C . THR B 2 7 ? 0.542 -4.310 -0.155 1.00 0.00 7 THR B C 3
ATOM 4911 O O . THR B 2 7 ? 1.370 -4.342 -1.066 1.00 0.00 7 THR B O 3
ATOM 4922 N N . LEU B 2 8 ? 0.568 -3.406 0.818 1.00 0.00 8 LEU B N 3
ATOM 4923 C CA . LEU B 2 8 ? 1.594 -2.371 0.878 1.00 0.00 8 LEU B CA 3
ATOM 4924 C C . LEU B 2 8 ? 2.987 -2.990 0.801 1.00 0.00 8 LEU B C 3
ATOM 4925 O O . LEU B 2 8 ? 3.896 -2.424 0.193 1.00 0.00 8 LEU B O 3
ATOM 4941 N N . THR B 2 9 ? 3.146 -4.154 1.427 1.00 0.00 9 THR B N 3
ATOM 4942 C CA . THR B 2 9 ? 4.427 -4.850 1.435 1.00 0.00 9 THR B CA 3
ATOM 4943 C C . THR B 2 9 ? 4.815 -5.335 0.038 1.00 0.00 9 THR B C 3
ATOM 4944 O O . THR B 2 9 ? 5.850 -4.936 -0.494 1.00 0.00 9 THR B O 3
ATOM 4955 N N . GLY B 2 10 ? 3.984 -6.195 -0.552 1.00 0.00 10 GLY B N 3
ATOM 4956 C CA . GLY B 2 10 ? 4.282 -6.706 -1.880 1.00 0.00 10 GLY B CA 3
ATOM 4957 C C . GLY B 2 10 ? 3.587 -8.021 -2.187 1.00 0.00 10 GLY B C 3
ATOM 4958 O O . GLY B 2 10 ? 4.248 -9.038 -2.404 1.00 0.00 10 GLY B O 3
ATOM 4962 N N . LYS B 2 11 ? 2.257 -8.009 -2.211 1.00 0.00 11 LYS B N 3
ATOM 4963 C CA . LYS B 2 11 ? 1.490 -9.219 -2.501 1.00 0.00 11 LYS B CA 3
ATOM 4964 C C . LYS B 2 11 ? 0.039 -8.883 -2.840 1.00 0.00 11 LYS B C 3
ATOM 4965 O O . LYS B 2 11 ? -0.701 -8.371 -2.004 1.00 0.00 11 LYS B O 3
ATOM 4984 N N . THR B 2 12 ? -0.357 -9.183 -4.073 1.00 0.00 12 THR B N 3
ATOM 4985 C CA . THR B 2 12 ? -1.720 -8.919 -4.527 1.00 0.00 12 THR B CA 3
ATOM 4986 C C . THR B 2 12 ? -2.573 -10.184 -4.473 1.00 0.00 12 THR B C 3
ATOM 4987 O O . THR B 2 12 ? -2.106 -11.270 -4.816 1.00 0.00 12 THR B O 3
ATOM 4998 N N . ILE B 2 13 ? -3.825 -10.036 -4.045 1.00 0.00 13 ILE B N 3
ATOM 4999 C CA . ILE B 2 13 ? -4.740 -11.171 -3.952 1.00 0.00 13 ILE B CA 3
ATOM 5000 C C . ILE B 2 13 ? -6.098 -10.825 -4.554 1.00 0.00 13 ILE B C 3
ATOM 5001 O O . ILE B 2 13 ? -6.713 -9.824 -4.189 1.00 0.00 13 ILE B O 3
ATOM 5017 N N . THR B 2 14 ? -6.560 -11.655 -5.484 1.00 0.00 14 THR B N 3
ATOM 5018 C CA . THR B 2 14 ? -7.843 -11.430 -6.141 1.00 0.00 14 THR B CA 3
ATOM 5019 C C . THR B 2 14 ? -8.948 -12.284 -5.527 1.00 0.00 14 THR B C 3
ATOM 5020 O O . THR B 2 14 ? -8.798 -13.496 -5.376 1.00 0.00 14 THR B O 3
ATOM 5031 N N . LEU B 2 15 ? -10.068 -11.644 -5.193 1.00 0.00 15 LEU B N 3
ATOM 5032 C CA . LEU B 2 15 ? -11.211 -12.341 -4.613 1.00 0.00 15 LEU B CA 3
ATOM 5033 C C . LEU B 2 15 ? -12.503 -11.910 -5.297 1.00 0.00 15 LEU B C 3
ATOM 5034 O O . LEU B 2 15 ? -12.696 -10.733 -5.597 1.00 0.00 15 LEU B O 3
ATOM 5050 N N . GLU B 2 16 ? -13.386 -12.871 -5.536 1.00 0.00 16 GLU B N 3
ATOM 5051 C CA . GLU B 2 16 ? -14.667 -12.594 -6.182 1.00 0.00 16 GLU B CA 3
ATOM 5052 C C . GLU B 2 16 ? -15.643 -11.957 -5.197 1.00 0.00 16 GLU B C 3
ATOM 5053 O O . GLU B 2 16 ? -15.781 -12.416 -4.064 1.00 0.00 16 GLU B O 3
ATOM 5065 N N . VAL B 2 17 ? -16.321 -10.899 -5.637 1.00 0.00 17 VAL B N 3
ATOM 5066 C CA . VAL B 2 17 ? -17.283 -10.200 -4.788 1.00 0.00 17 VAL B CA 3
ATOM 5067 C C . VAL B 2 17 ? -18.433 -9.622 -5.608 1.00 0.00 17 VAL B C 3
ATOM 5068 O O . VAL B 2 17 ? -18.223 -9.060 -6.683 1.00 0.00 17 VAL B O 3
ATOM 5081 N N . GLU B 2 18 ? -19.648 -9.761 -5.087 1.00 0.00 18 GLU B N 3
ATOM 5082 C CA . GLU B 2 18 ? -20.837 -9.250 -5.763 1.00 0.00 18 GLU B CA 3
ATOM 5083 C C . GLU B 2 18 ? -20.818 -7.726 -5.811 1.00 0.00 18 GLU B C 3
ATOM 5084 O O . GLU B 2 18 ? -20.317 -7.076 -4.897 1.00 0.00 18 GLU B O 3
ATOM 5096 N N . SER B 2 19 ? -21.366 -7.163 -6.882 1.00 0.00 19 SER B N 3
ATOM 5097 C CA . SER B 2 19 ? -21.412 -5.714 -7.041 1.00 0.00 19 SER B CA 3
ATOM 5098 C C . SER B 2 19 ? -22.083 -5.055 -5.840 1.00 0.00 19 SER B C 3
ATOM 5099 O O . SER B 2 19 ? -21.642 -4.006 -5.370 1.00 0.00 19 SER B O 3
ATOM 5107 N N . SER B 2 20 ? -23.152 -5.677 -5.349 1.00 0.00 20 SER B N 3
ATOM 5108 C CA . SER B 2 20 ? -23.884 -5.144 -4.203 1.00 0.00 20 SER B CA 3
ATOM 5109 C C . SER B 2 20 ? -23.366 -5.728 -2.891 1.00 0.00 20 SER B C 3
ATOM 5110 O O . SER B 2 20 ? -24.137 -5.976 -1.965 1.00 0.00 20 SER B O 3
ATOM 5118 N N . ASP B 2 21 ? -22.055 -5.940 -2.817 1.00 0.00 21 ASP B N 3
ATOM 5119 C CA . ASP B 2 21 ? -21.438 -6.490 -1.614 1.00 0.00 21 ASP B CA 3
ATOM 5120 C C . ASP B 2 21 ? -21.237 -5.398 -0.559 1.00 0.00 21 ASP B C 3
ATOM 5121 O O . ASP B 2 21 ? -22.139 -4.602 -0.301 1.00 0.00 21 ASP B O 3
ATOM 5130 N N . THR B 2 22 ? -20.048 -5.365 0.043 1.00 0.00 22 THR B N 3
ATOM 5131 C CA . THR B 2 22 ? -19.719 -4.376 1.061 1.00 0.00 22 THR B CA 3
ATOM 5132 C C . THR B 2 22 ? -18.263 -4.526 1.490 1.00 0.00 22 THR B C 3
ATOM 5133 O O . THR B 2 22 ? -17.741 -5.638 1.553 1.00 0.00 22 THR B O 3
ATOM 5144 N N . ILE B 2 23 ? -17.610 -3.402 1.768 1.00 0.00 23 ILE B N 3
ATOM 5145 C CA . ILE B 2 23 ? -16.208 -3.413 2.176 1.00 0.00 23 ILE B CA 3
ATOM 5146 C C . ILE B 2 23 ? -15.971 -4.398 3.316 1.00 0.00 23 ILE B C 3
ATOM 5147 O O . ILE B 2 23 ? -14.989 -5.140 3.309 1.00 0.00 23 ILE B O 3
ATOM 5163 N N . ASP B 2 24 ? -16.878 -4.404 4.289 1.00 0.00 24 ASP B N 3
ATOM 5164 C CA . ASP B 2 24 ? -16.766 -5.308 5.429 1.00 0.00 24 ASP B CA 3
ATOM 5165 C C . ASP B 2 24 ? -16.682 -6.756 4.955 1.00 0.00 24 ASP B C 3
ATOM 5166 O O . ASP B 2 24 ? -15.871 -7.539 5.456 1.00 0.00 24 ASP B O 3
ATOM 5175 N N . ASN B 2 25 ? -17.515 -7.102 3.977 1.00 0.00 25 ASN B N 3
ATOM 5176 C CA . ASN B 2 25 ? -17.525 -8.450 3.425 1.00 0.00 25 ASN B CA 3
ATOM 5177 C C . ASN B 2 25 ? -16.151 -8.781 2.854 1.00 0.00 25 ASN B C 3
ATOM 5178 O O . ASN B 2 25 ? -15.609 -9.862 3.090 1.00 0.00 25 ASN B O 3
ATOM 5189 N N . VAL B 2 26 ? -15.586 -7.826 2.117 1.00 0.00 26 VAL B N 3
ATOM 5190 C CA . VAL B 2 26 ? -14.266 -7.996 1.528 1.00 0.00 26 VAL B CA 3
ATOM 5191 C C . VAL B 2 26 ? -13.251 -8.314 2.617 1.00 0.00 26 VAL B C 3
ATOM 5192 O O . VAL B 2 26 ? -12.370 -9.157 2.438 1.00 0.00 26 VAL B O 3
ATOM 5205 N N . LYS B 2 27 ? -13.396 -7.639 3.754 1.00 0.00 27 LYS B N 3
ATOM 5206 C CA . LYS B 2 27 ? -12.510 -7.851 4.889 1.00 0.00 27 LYS B CA 3
ATOM 5207 C C . LYS B 2 27 ? -12.582 -9.304 5.341 1.00 0.00 27 LYS B C 3
ATOM 5208 O O . LYS B 2 27 ? -11.558 -9.954 5.551 1.00 0.00 27 LYS B O 3
ATOM 5227 N N . SER B 2 28 ? -13.809 -9.806 5.477 1.00 0.00 28 SER B N 3
ATOM 5228 C CA . SER B 2 28 ? -14.033 -11.185 5.895 1.00 0.00 28 SER B CA 3
ATOM 5229 C C . SER B 2 28 ? -13.310 -12.156 4.970 1.00 0.00 28 SER B C 3
ATOM 5230 O O . SER B 2 28 ? -12.670 -13.105 5.427 1.00 0.00 28 SER B O 3
ATOM 5238 N N . LYS B 2 29 ? -13.412 -11.912 3.666 1.00 0.00 29 LYS B N 3
ATOM 5239 C CA . LYS B 2 29 ? -12.761 -12.765 2.679 1.00 0.00 29 LYS B CA 3
ATOM 5240 C C . LYS B 2 29 ? -11.252 -12.773 2.891 1.00 0.00 29 LYS B C 3
ATOM 5241 O O . LYS B 2 29 ? -10.615 -13.827 2.850 1.00 0.00 29 LYS B O 3
ATOM 5260 N N . ILE B 2 30 ? -10.685 -11.592 3.129 1.00 0.00 30 ILE B N 3
ATOM 5261 C CA . ILE B 2 30 ? -9.252 -11.470 3.358 1.00 0.00 30 ILE B CA 3
ATOM 5262 C C . ILE B 2 30 ? -8.832 -12.320 4.551 1.00 0.00 30 ILE B C 3
ATOM 5263 O O . ILE B 2 30 ? -7.790 -12.971 4.518 1.00 0.00 30 ILE B O 3
ATOM 5279 N N . GLN B 2 31 ? -9.655 -12.319 5.598 1.00 0.00 31 GLN B N 3
ATOM 5280 C CA . GLN B 2 31 ? -9.375 -13.103 6.789 1.00 0.00 31 GLN B CA 3
ATOM 5281 C C . GLN B 2 31 ? -9.299 -14.579 6.432 1.00 0.00 31 GLN B C 3
ATOM 5282 O O . GLN B 2 31 ? -8.353 -15.274 6.788 1.00 0.00 31 GLN B O 3
ATOM 5296 N N . ASP B 2 32 ? -10.305 -15.046 5.712 1.00 0.00 32 ASP B N 3
ATOM 5297 C CA . ASP B 2 32 ? -10.354 -16.436 5.287 1.00 0.00 32 ASP B CA 3
ATOM 5298 C C . ASP B 2 32 ? -9.128 -16.772 4.443 1.00 0.00 32 ASP B C 3
ATOM 5299 O O . ASP B 2 32 ? -8.667 -17.913 4.419 1.00 0.00 32 ASP B O 3
ATOM 5308 N N . LYS B 2 33 ? -8.619 -15.761 3.744 1.00 0.00 33 LYS B N 3
ATOM 5309 C CA . LYS B 2 33 ? -7.455 -15.919 2.876 1.00 0.00 33 LYS B CA 3
ATOM 5310 C C . LYS B 2 33 ? -6.137 -15.929 3.657 1.00 0.00 33 LYS B C 3
ATOM 5311 O O . LYS B 2 33 ? -5.221 -16.681 3.323 1.00 0.00 33 LYS B O 3
ATOM 5330 N N . GLU B 2 34 ? -6.026 -15.069 4.670 1.00 0.00 34 GLU B N 3
ATOM 5331 C CA . GLU B 2 34 ? -4.791 -14.971 5.450 1.00 0.00 34 GLU B CA 3
ATOM 5332 C C . GLU B 2 34 ? -5.060 -14.783 6.945 1.00 0.00 34 GLU B C 3
ATOM 5333 O O . GLU B 2 34 ? -4.284 -15.244 7.783 1.00 0.00 34 GLU B O 3
ATOM 5345 N N . GLY B 2 35 ? -6.154 -14.104 7.275 1.00 0.00 35 GLY B N 3
ATOM 5346 C CA . GLY B 2 35 ? -6.493 -13.871 8.669 1.00 0.00 35 GLY B CA 3
ATOM 5347 C C . GLY B 2 35 ? -5.697 -12.732 9.275 1.00 0.00 35 GLY B C 3
ATOM 5348 O O . GLY B 2 35 ? -5.092 -12.884 10.338 1.00 0.00 35 GLY B O 3
ATOM 5352 N N . ILE B 2 36 ? -5.695 -11.590 8.597 1.00 0.00 36 ILE B N 3
ATOM 5353 C CA . ILE B 2 36 ? -4.966 -10.418 9.068 1.00 0.00 36 ILE B CA 3
ATOM 5354 C C . ILE B 2 36 ? -5.827 -9.566 9.999 1.00 0.00 36 ILE B C 3
ATOM 5355 O O . ILE B 2 36 ? -6.988 -9.291 9.698 1.00 0.00 36 ILE B O 3
ATOM 5371 N N . PRO B 2 37 ? -5.270 -9.125 11.145 1.00 0.00 37 PRO B N 3
ATOM 5372 C CA . PRO B 2 37 ? -6.004 -8.293 12.104 1.00 0.00 37 PRO B CA 3
ATOM 5373 C C . PRO B 2 37 ? -6.648 -7.083 11.429 1.00 0.00 37 PRO B C 3
ATOM 5374 O O . PRO B 2 37 ? -6.042 -6.455 10.562 1.00 0.00 37 PRO B O 3
ATOM 5385 N N . PRO B 2 38 ? -7.894 -6.742 11.811 1.00 0.00 38 PRO B N 3
ATOM 5386 C CA . PRO B 2 38 ? -8.614 -5.605 11.226 1.00 0.00 38 PRO B CA 3
ATOM 5387 C C . PRO B 2 38 ? -7.864 -4.288 11.393 1.00 0.00 38 PRO B C 3
ATOM 5388 O O . PRO B 2 38 ? -7.715 -3.523 10.441 1.00 0.00 38 PRO B O 3
ATOM 5399 N N . ASP B 2 39 ? -7.390 -4.029 12.608 1.00 0.00 39 ASP B N 3
ATOM 5400 C CA . ASP B 2 39 ? -6.652 -2.803 12.897 1.00 0.00 39 ASP B CA 3
ATOM 5401 C C . ASP B 2 39 ? -5.335 -2.775 12.127 1.00 0.00 39 ASP B C 3
ATOM 5402 O O . ASP B 2 39 ? -4.925 -1.734 11.612 1.00 0.00 39 ASP B O 3
ATOM 5411 N N . GLN B 2 40 ? -4.676 -3.927 12.062 1.00 0.00 40 GLN B N 3
ATOM 5412 C CA . GLN B 2 40 ? -3.400 -4.051 11.364 1.00 0.00 40 GLN B CA 3
ATOM 5413 C C . GLN B 2 40 ? -3.530 -3.659 9.893 1.00 0.00 40 GLN B C 3
ATOM 5414 O O . GLN B 2 40 ? -2.932 -2.682 9.445 1.00 0.00 40 GLN B O 3
ATOM 5428 N N . GLN B 2 41 ? -4.312 -4.431 9.146 1.00 0.00 41 GLN B N 3
ATOM 5429 C CA . GLN B 2 41 ? -4.515 -4.174 7.724 1.00 0.00 41 GLN B CA 3
ATOM 5430 C C . GLN B 2 41 ? -5.439 -2.980 7.499 1.00 0.00 41 GLN B C 3
ATOM 5431 O O . GLN B 2 41 ? -6.370 -2.749 8.272 1.00 0.00 41 GLN B O 3
ATOM 5445 N N . ARG B 2 42 ? -5.184 -2.231 6.429 1.00 0.00 42 ARG B N 3
ATOM 5446 C CA . ARG B 2 42 ? -6.004 -1.069 6.099 1.00 0.00 42 ARG B CA 3
ATOM 5447 C C . ARG B 2 42 ? -6.130 -0.920 4.581 1.00 0.00 42 ARG B C 3
ATOM 5448 O O . ARG B 2 42 ? -5.128 -0.775 3.879 1.00 0.00 42 ARG B O 3
ATOM 5469 N N . LEU B 2 43 ? -7.366 -0.972 4.081 1.00 0.00 43 LEU B N 3
ATOM 5470 C CA . LEU B 2 43 ? -7.618 -0.856 2.644 1.00 0.00 43 LEU B CA 3
ATOM 5471 C C . LEU B 2 43 ? -7.728 0.597 2.191 1.00 0.00 43 LEU B C 3
ATOM 5472 O O . LEU B 2 43 ? -8.614 1.337 2.626 1.00 0.00 43 LEU B O 3
ATOM 5488 N N . ILE B 2 44 ? -6.827 0.984 1.290 1.00 0.00 44 ILE B N 3
ATOM 5489 C CA . ILE B 2 44 ? -6.797 2.330 0.735 1.00 0.00 44 ILE B CA 3
ATOM 5490 C C . ILE B 2 44 ? -7.090 2.297 -0.761 1.00 0.00 44 ILE B C 3
ATOM 5491 O O . ILE B 2 44 ? -6.670 1.373 -1.465 1.00 0.00 44 ILE B O 3
ATOM 5507 N N . PHE B 2 45 ? -7.808 3.307 -1.243 1.00 0.00 45 PHE B N 3
ATOM 5508 C CA . PHE B 2 45 ? -8.152 3.389 -2.657 1.00 0.00 45 PHE B CA 3
ATOM 5509 C C . PHE B 2 45 ? -8.654 4.783 -3.018 1.00 0.00 45 PHE B C 3
ATOM 5510 O O . PHE B 2 45 ? -9.308 5.448 -2.206 1.00 0.00 45 PHE B O 3
ATOM 5527 N N . ALA B 2 46 ? -8.336 5.213 -4.243 1.00 0.00 46 ALA B N 3
ATOM 5528 C CA . ALA B 2 46 ? -8.741 6.526 -4.748 1.00 0.00 46 ALA B CA 3
ATOM 5529 C C . ALA B 2 46 ? -8.009 7.662 -4.038 1.00 0.00 46 ALA B C 3
ATOM 5530 O O . ALA B 2 46 ? -7.711 8.692 -4.644 1.00 0.00 46 ALA B O 3
ATOM 5537 N N . GLY B 2 47 ? -7.727 7.476 -2.754 1.00 0.00 47 GLY B N 3
ATOM 5538 C CA . GLY B 2 47 ? -7.041 8.497 -1.991 1.00 0.00 47 GLY B CA 3
ATOM 5539 C C . GLY B 2 47 ? -7.127 8.264 -0.497 1.00 0.00 47 GLY B C 3
ATOM 5540 O O . GLY B 2 47 ? -6.384 8.877 0.270 1.00 0.00 47 GLY B O 3
ATOM 5544 N N . LYS B 2 48 ? -8.037 7.387 -0.072 1.00 0.00 48 LYS B N 3
ATOM 5545 C CA . LYS B 2 48 ? -8.196 7.112 1.352 1.00 0.00 48 LYS B CA 3
ATOM 5546 C C . LYS B 2 48 ? -8.883 5.775 1.602 1.00 0.00 48 LYS B C 3
ATOM 5547 O O . LYS B 2 48 ? -9.380 5.132 0.675 1.00 0.00 48 LYS B O 3
ATOM 5566 N N . GLN B 2 49 ? -8.891 5.365 2.868 1.00 0.00 49 GLN B N 3
ATOM 5567 C CA . GLN B 2 49 ? -9.503 4.104 3.277 1.00 0.00 49 GLN B CA 3
ATOM 5568 C C . GLN B 2 49 ? -10.936 3.998 2.771 1.00 0.00 49 GLN B C 3
ATOM 5569 O O . GLN B 2 49 ? -11.707 4.955 2.858 1.00 0.00 49 GLN B O 3
ATOM 5583 N N . LEU B 2 50 ? -11.289 2.829 2.244 1.00 0.00 50 LEU B N 3
ATOM 5584 C CA . LEU B 2 50 ? -12.636 2.606 1.729 1.00 0.00 50 LEU B CA 3
ATOM 5585 C C . LEU B 2 50 ? -13.605 2.237 2.850 1.00 0.00 50 LEU B C 3
ATOM 5586 O O . LEU B 2 50 ? -14.513 1.430 2.654 1.00 0.00 50 LEU B O 3
ATOM 5602 N N . GLU B 2 51 ? -13.411 2.839 4.020 1.00 0.00 51 GLU B N 3
ATOM 5603 C CA . GLU B 2 51 ? -14.270 2.581 5.174 1.00 0.00 51 GLU B CA 3
ATOM 5604 C C . GLU B 2 51 ? -14.407 1.084 5.440 1.00 0.00 51 GLU B C 3
ATOM 5605 O O . GLU B 2 51 ? -13.654 0.274 4.899 1.00 0.00 51 GLU B O 3
ATOM 5617 N N . ASP B 2 52 ? -15.362 0.728 6.290 1.00 0.00 52 ASP B N 3
ATOM 5618 C CA . ASP B 2 52 ? -15.594 -0.667 6.644 1.00 0.00 52 ASP B CA 3
ATOM 5619 C C . ASP B 2 52 ? -17.087 -0.989 6.675 1.00 0.00 52 ASP B C 3
ATOM 5620 O O . ASP B 2 52 ? -17.560 -1.682 7.576 1.00 0.00 52 ASP B O 3
ATOM 5629 N N . GLY B 2 53 ? -17.829 -0.486 5.690 1.00 0.00 53 GLY B N 3
ATOM 5630 C CA . GLY B 2 53 ? -19.258 -0.747 5.648 1.00 0.00 53 GLY B CA 3
ATOM 5631 C C . GLY B 2 53 ? -19.980 0.025 4.561 1.00 0.00 53 GLY B C 3
ATOM 5632 O O . GLY B 2 53 ? -20.953 0.725 4.840 1.00 0.00 53 GLY B O 3
ATOM 5636 N N . ARG B 2 54 ? -19.515 -0.103 3.319 1.00 0.00 54 ARG B N 3
ATOM 5637 C CA . ARG B 2 54 ? -20.141 0.593 2.196 1.00 0.00 54 ARG B CA 3
ATOM 5638 C C . ARG B 2 54 ? -20.029 -0.213 0.906 1.00 0.00 54 ARG B C 3
ATOM 5639 O O . ARG B 2 54 ? -18.970 -0.753 0.582 1.00 0.00 54 ARG B O 3
ATOM 5660 N N . THR B 2 55 ? -21.138 -0.286 0.174 1.00 0.00 55 THR B N 3
ATOM 5661 C CA . THR B 2 55 ? -21.195 -1.018 -1.087 1.00 0.00 55 THR B CA 3
ATOM 5662 C C . THR B 2 55 ? -20.302 -0.382 -2.146 1.00 0.00 55 THR B C 3
ATOM 5663 O O . THR B 2 55 ? -20.213 0.836 -2.241 1.00 0.00 55 THR B O 3
ATOM 5674 N N . LEU B 2 56 ? -19.654 -1.221 -2.947 1.00 0.00 56 LEU B N 3
ATOM 5675 C CA . LEU B 2 56 ? -18.770 -0.751 -4.013 1.00 0.00 56 LEU B CA 3
ATOM 5676 C C . LEU B 2 56 ? -19.452 0.313 -4.878 1.00 0.00 56 LEU B C 3
ATOM 5677 O O . LEU B 2 56 ? -18.786 1.119 -5.526 1.00 0.00 56 LEU B O 3
ATOM 5693 N N . SER B 2 57 ? -20.781 0.286 -4.898 1.00 0.00 57 SER B N 3
ATOM 5694 C CA . SER B 2 57 ? -21.565 1.224 -5.700 1.00 0.00 57 SER B CA 3
ATOM 5695 C C . SER B 2 57 ? -21.263 2.688 -5.369 1.00 0.00 57 SER B C 3
ATOM 5696 O O . SER B 2 57 ? -21.096 3.503 -6.276 1.00 0.00 57 SER B O 3
ATOM 5704 N N . ASP B 2 58 ? -21.222 3.033 -4.081 1.00 0.00 58 ASP B N 3
ATOM 5705 C CA . ASP B 2 58 ? -20.971 4.422 -3.687 1.00 0.00 58 ASP B CA 3
ATOM 5706 C C . ASP B 2 58 ? -19.620 4.912 -4.210 1.00 0.00 58 ASP B C 3
ATOM 5707 O O . ASP B 2 58 ? -19.542 5.968 -4.837 1.00 0.00 58 ASP B O 3
ATOM 5716 N N . TYR B 2 59 ? -18.560 4.143 -3.966 1.00 0.00 59 TYR B N 3
ATOM 5717 C CA . TYR B 2 59 ? -17.232 4.519 -4.438 1.00 0.00 59 TYR B CA 3
ATOM 5718 C C . TYR B 2 59 ? -17.144 4.389 -5.954 1.00 0.00 59 TYR B C 3
ATOM 5719 O O . TYR B 2 59 ? -16.230 4.927 -6.580 1.00 0.00 59 TYR B O 3
ATOM 5737 N N . ASN B 2 60 ? -18.093 3.657 -6.534 1.00 0.00 60 ASN B N 3
ATOM 5738 C CA . ASN B 2 60 ? -18.121 3.435 -7.975 1.00 0.00 60 ASN B CA 3
ATOM 5739 C C . ASN B 2 60 ? -16.861 2.692 -8.407 1.00 0.00 60 ASN B C 3
ATOM 5740 O O . ASN B 2 60 ? -16.263 2.993 -9.441 1.00 0.00 60 ASN B O 3
ATOM 5751 N N . ILE B 2 61 ? -16.466 1.721 -7.591 1.00 0.00 61 ILE B N 3
ATOM 5752 C CA . ILE B 2 61 ? -15.277 0.923 -7.859 1.00 0.00 61 ILE B CA 3
ATOM 5753 C C . ILE B 2 61 ? -15.463 0.040 -9.088 1.00 0.00 61 ILE B C 3
ATOM 5754 O O . ILE B 2 61 ? -16.413 -0.739 -9.171 1.00 0.00 61 ILE B O 3
ATOM 5770 N N . GLN B 2 62 ? -14.544 0.170 -10.038 1.00 0.00 62 GLN B N 3
ATOM 5771 C CA . GLN B 2 62 ? -14.591 -0.610 -11.264 1.00 0.00 62 GLN B CA 3
ATOM 5772 C C . GLN B 2 62 ? -14.138 -2.042 -11.011 1.00 0.00 62 GLN B C 3
ATOM 5773 O O . GLN B 2 62 ? -13.394 -2.314 -10.068 1.00 0.00 62 GLN B O 3
ATOM 5787 N N . LYS B 2 63 ? -14.588 -2.951 -11.863 1.00 0.00 63 LYS B N 3
ATOM 5788 C CA . LYS B 2 63 ? -14.231 -4.361 -11.746 1.00 0.00 63 LYS B CA 3
ATOM 5789 C C . LYS B 2 63 ? -12.726 -4.553 -11.911 1.00 0.00 63 LYS B C 3
ATOM 5790 O O . LYS B 2 63 ? -12.078 -3.817 -12.657 1.00 0.00 63 LYS B O 3
ATOM 5809 N N . GLU B 2 64 ? -12.174 -5.543 -11.210 1.00 0.00 64 GLU B N 3
ATOM 5810 C CA . GLU B 2 64 ? -10.743 -5.831 -11.276 1.00 0.00 64 GLU B CA 3
ATOM 5811 C C . GLU B 2 64 ? -9.930 -4.645 -10.762 1.00 0.00 64 GLU B C 3
ATOM 5812 O O . GLU B 2 64 ? -8.842 -4.358 -11.262 1.00 0.00 64 GLU B O 3
ATOM 5824 N N . SER B 2 65 ? -10.470 -3.960 -9.759 1.00 0.00 65 SER B N 3
ATOM 5825 C CA . SER B 2 65 ? -9.804 -2.803 -9.167 1.00 0.00 65 SER B CA 3
ATOM 5826 C C . SER B 2 65 ? -8.686 -3.232 -8.222 1.00 0.00 65 SER B C 3
ATOM 5827 O O . SER B 2 65 ? -8.831 -4.197 -7.471 1.00 0.00 65 SER B O 3
ATOM 5835 N N . THR B 2 66 ? -7.568 -2.512 -8.267 1.00 0.00 66 THR B N 3
ATOM 5836 C CA . THR B 2 66 ? -6.424 -2.819 -7.416 1.00 0.00 66 THR B CA 3
ATOM 5837 C C . THR B 2 66 ? -6.482 -2.052 -6.098 1.00 0.00 66 THR B C 3
ATOM 5838 O O . THR B 2 66 ? -6.065 -0.896 -6.022 1.00 0.00 66 THR B O 3
ATOM 5849 N N . LEU B 2 67 ? -6.988 -2.709 -5.058 1.00 0.00 67 LEU B N 3
ATOM 5850 C CA . LEU B 2 67 ? -7.084 -2.097 -3.737 1.00 0.00 67 LEU B CA 3
ATOM 5851 C C . LEU B 2 67 ? -5.795 -2.312 -2.955 1.00 0.00 67 LEU B C 3
ATOM 5852 O O . LEU B 2 67 ? -5.261 -3.421 -2.921 1.00 0.00 67 LEU B O 3
ATOM 5868 N N . HIS B 2 68 ? -5.302 -1.254 -2.321 1.00 0.00 68 HIS B N 3
ATOM 5869 C CA . HIS B 2 68 ? -4.077 -1.348 -1.535 1.00 0.00 68 HIS B CA 3
ATOM 5870 C C . HIS B 2 68 ? -4.388 -1.702 -0.085 1.00 0.00 68 HIS B C 3
ATOM 5871 O O . HIS B 2 68 ? -5.360 -1.218 0.488 1.00 0.00 68 HIS B O 3
ATOM 5886 N N . LEU B 2 69 ? -3.562 -2.563 0.500 1.00 0.00 69 LEU B N 3
ATOM 5887 C CA . LEU B 2 69 ? -3.757 -2.991 1.880 1.00 0.00 69 LEU B CA 3
ATOM 5888 C C . LEU B 2 69 ? -2.537 -2.659 2.731 1.00 0.00 69 LEU B C 3
ATOM 5889 O O . LEU B 2 69 ? -1.670 -3.507 2.950 1.00 0.00 69 LEU B O 3
ATOM 5905 N N . VAL B 2 70 ? -2.474 -1.421 3.208 1.00 0.00 70 VAL B N 3
ATOM 5906 C CA . VAL B 2 70 ? -1.358 -0.977 4.034 1.00 0.00 70 VAL B CA 3
ATOM 5907 C C . VAL B 2 70 ? -1.407 -1.609 5.421 1.00 0.00 70 VAL B C 3
ATOM 5908 O O . VAL B 2 70 ? -2.456 -1.639 6.067 1.00 0.00 70 VAL B O 3
ATOM 5921 N N . LEU B 2 71 ? -0.261 -2.110 5.873 1.00 0.00 71 LEU B N 3
ATOM 5922 C CA . LEU B 2 71 ? -0.161 -2.735 7.186 1.00 0.00 71 LEU B CA 3
ATOM 5923 C C . LEU B 2 71 ? 0.355 -1.742 8.218 1.00 0.00 71 LEU B C 3
ATOM 5924 O O . LEU B 2 71 ? 1.317 -1.014 7.969 1.00 0.00 71 LEU B O 3
ATOM 5940 N N . ARG B 2 72 ? -0.291 -1.718 9.374 1.00 0.00 72 ARG B N 3
ATOM 5941 C CA . ARG B 2 72 ? 0.095 -0.817 10.451 1.00 0.00 72 ARG B CA 3
ATOM 5942 C C . ARG B 2 72 ? 1.464 -1.193 11.015 1.00 0.00 72 ARG B C 3
ATOM 5943 O O . ARG B 2 72 ? 1.732 -2.362 11.287 1.00 0.00 72 ARG B O 3
ATOM 5964 N N . LEU B 2 73 ? 2.325 -0.194 11.185 1.00 0.00 73 LEU B N 3
ATOM 5965 C CA . LEU B 2 73 ? 3.664 -0.423 11.716 1.00 0.00 73 LEU B CA 3
ATOM 5966 C C . LEU B 2 73 ? 3.595 -1.047 13.105 1.00 0.00 73 LEU B C 3
ATOM 5967 O O . LEU B 2 73 ? 2.850 -0.582 13.968 1.00 0.00 73 LEU B O 3
ATOM 5983 N N . ARG B 2 74 ? 4.377 -2.103 13.313 1.00 0.00 74 ARG B N 3
ATOM 5984 C CA . ARG B 2 74 ? 4.407 -2.795 14.598 1.00 0.00 74 ARG B CA 3
ATOM 5985 C C . ARG B 2 74 ? 5.499 -3.862 14.604 1.00 0.00 74 ARG B C 3
ATOM 5986 O O . ARG B 2 74 ? 5.271 -5.002 15.014 1.00 0.00 74 ARG B O 3
ATOM 6007 N N . GLY B 2 75 ? 6.686 -3.485 14.143 1.00 0.00 75 GLY B N 3
ATOM 6008 C CA . GLY B 2 75 ? 7.798 -4.419 14.100 1.00 0.00 75 GLY B CA 3
ATOM 6009 C C . GLY B 2 75 ? 8.209 -4.896 15.479 1.00 0.00 75 GLY B C 3
ATOM 6010 O O . GLY B 2 75 ? 8.439 -6.088 15.687 1.00 0.00 75 GLY B O 3
ATOM 6014 N N . GLY B 2 76 ? 8.301 -3.962 16.422 1.00 0.00 76 GLY B N 3
ATOM 6015 C CA . GLY B 2 76 ? 8.687 -4.310 17.778 1.00 0.00 76 GLY B CA 3
ATOM 6016 C C . GLY B 2 76 ? 10.060 -4.947 17.847 1.00 0.00 76 GLY B C 3
ATOM 6017 O O . GLY B 2 76 ? 10.310 -5.719 18.796 1.00 0.00 76 GLY B O 3
ATOM 6022 N N . ASN A 1 1 ? 21.192 4.505 -3.286 1.00 0.00 6 ASN A N 4
ATOM 6023 C CA . ASN A 1 1 ? 19.966 5.248 -3.565 1.00 0.00 6 ASN A CA 4
ATOM 6024 C C . ASN A 1 1 ? 18.776 4.659 -2.814 1.00 0.00 6 ASN A C 4
ATOM 6025 O O . ASN A 1 1 ? 17.805 5.362 -2.527 1.00 0.00 6 ASN A O 4
ATOM 6036 N N . ASP A 1 2 ? 18.855 3.363 -2.512 1.00 0.00 7 ASP A N 4
ATOM 6037 C CA . ASP A 1 2 ? 17.784 2.661 -1.806 1.00 0.00 7 ASP A CA 4
ATOM 6038 C C . ASP A 1 2 ? 16.554 2.524 -2.698 1.00 0.00 7 ASP A C 4
ATOM 6039 O O . ASP A 1 2 ? 16.185 3.455 -3.416 1.00 0.00 7 ASP A O 4
ATOM 6048 N N . ASP A 1 3 ? 15.933 1.347 -2.658 1.00 0.00 8 ASP A N 4
ATOM 6049 C CA . ASP A 1 3 ? 14.753 1.070 -3.472 1.00 0.00 8 ASP A CA 4
ATOM 6050 C C . ASP A 1 3 ? 13.500 1.736 -2.909 1.00 0.00 8 ASP A C 4
ATOM 6051 O O . ASP A 1 3 ? 12.419 1.146 -2.928 1.00 0.00 8 ASP A O 4
ATOM 6060 N N . HIS A 1 4 ? 13.632 2.967 -2.422 1.00 0.00 9 HIS A N 4
ATOM 6061 C CA . HIS A 1 4 ? 12.484 3.682 -1.881 1.00 0.00 9 HIS A CA 4
ATOM 6062 C C . HIS A 1 4 ? 11.507 4.009 -3.004 1.00 0.00 9 HIS A C 4
ATOM 6063 O O . HIS A 1 4 ? 10.313 4.195 -2.772 1.00 0.00 9 HIS A O 4
ATOM 6078 N N . GLU A 1 5 ? 12.038 4.082 -4.226 1.00 0.00 10 GLU A N 4
ATOM 6079 C CA . GLU A 1 5 ? 11.237 4.394 -5.403 1.00 0.00 10 GLU A CA 4
ATOM 6080 C C . GLU A 1 5 ? 10.016 3.487 -5.482 1.00 0.00 10 GLU A C 4
ATOM 6081 O O . GLU A 1 5 ? 8.942 3.921 -5.896 1.00 0.00 10 GLU A O 4
ATOM 6093 N N . SER A 1 6 ? 10.177 2.234 -5.066 1.00 0.00 11 SER A N 4
ATOM 6094 C CA . SER A 1 6 ? 9.069 1.289 -5.075 1.00 0.00 11 SER A CA 4
ATOM 6095 C C . SER A 1 6 ? 7.947 1.821 -4.191 1.00 0.00 11 SER A C 4
ATOM 6096 O O . SER A 1 6 ? 6.774 1.811 -4.572 1.00 0.00 11 SER A O 4
ATOM 6104 N N . LYS A 1 7 ? 8.327 2.315 -3.016 1.00 0.00 12 LYS A N 4
ATOM 6105 C CA . LYS A 1 7 ? 7.370 2.886 -2.079 1.00 0.00 12 LYS A CA 4
ATOM 6106 C C . LYS A 1 7 ? 6.703 4.092 -2.725 1.00 0.00 12 LYS A C 4
ATOM 6107 O O . LYS A 1 7 ? 5.485 4.262 -2.655 1.00 0.00 12 LYS A O 4
ATOM 6126 N N . LEU A 1 8 ? 7.522 4.911 -3.381 1.00 0.00 13 LEU A N 4
ATOM 6127 C CA . LEU A 1 8 ? 7.036 6.094 -4.075 1.00 0.00 13 LEU A CA 4
ATOM 6128 C C . LEU A 1 8 ? 6.000 5.683 -5.110 1.00 0.00 13 LEU A C 4
ATOM 6129 O O . LEU A 1 8 ? 4.995 6.366 -5.309 1.00 0.00 13 LEU A O 4
ATOM 6145 N N . SER A 1 9 ? 6.248 4.542 -5.749 1.00 0.00 14 SER A N 4
ATOM 6146 C CA . SER A 1 9 ? 5.334 4.010 -6.745 1.00 0.00 14 SER A CA 4
ATOM 6147 C C . SER A 1 9 ? 3.990 3.719 -6.095 1.00 0.00 14 SER A C 4
ATOM 6148 O O . SER A 1 9 ? 2.935 4.052 -6.645 1.00 0.00 14 SER A O 4
ATOM 6156 N N . ILE A 1 10 ? 4.038 3.113 -4.907 1.00 0.00 15 ILE A N 4
ATOM 6157 C CA . ILE A 1 10 ? 2.819 2.801 -4.177 1.00 0.00 15 ILE A CA 4
ATOM 6158 C C . ILE A 1 10 ? 2.012 4.069 -3.967 1.00 0.00 15 ILE A C 4
ATOM 6159 O O . ILE A 1 10 ? 0.804 4.078 -4.153 1.00 0.00 15 ILE A O 4
ATOM 6175 N N . LEU A 1 11 ? 2.703 5.137 -3.574 1.00 0.00 16 LEU A N 4
ATOM 6176 C CA . LEU A 1 11 ? 2.065 6.425 -3.329 1.00 0.00 16 LEU A CA 4
ATOM 6177 C C . LEU A 1 11 ? 1.358 6.941 -4.578 1.00 0.00 16 LEU A C 4
ATOM 6178 O O . LEU A 1 11 ? 0.223 7.414 -4.509 1.00 0.00 16 LEU A O 4
ATOM 6194 N N . MET A 1 12 ? 2.037 6.856 -5.718 1.00 0.00 17 MET A N 4
ATOM 6195 C CA . MET A 1 12 ? 1.472 7.324 -6.981 1.00 0.00 17 MET A CA 4
ATOM 6196 C C . MET A 1 12 ? 0.139 6.644 -7.274 1.00 0.00 17 MET A C 4
ATOM 6197 O O . MET A 1 12 ? -0.863 7.311 -7.529 1.00 0.00 17 MET A O 4
ATOM 6211 N N . ASP A 1 13 ? 0.136 5.318 -7.234 1.00 0.00 18 ASP A N 4
ATOM 6212 C CA . ASP A 1 13 ? -1.077 4.550 -7.496 1.00 0.00 18 ASP A CA 4
ATOM 6213 C C . ASP A 1 13 ? -2.052 4.655 -6.320 1.00 0.00 18 ASP A C 4
ATOM 6214 O O . ASP A 1 13 ? -3.268 4.587 -6.499 1.00 0.00 18 ASP A O 4
ATOM 6223 N N . MET A 1 14 ? -1.503 4.819 -5.119 1.00 0.00 19 MET A N 4
ATOM 6224 C CA . MET A 1 14 ? -2.311 4.930 -3.904 1.00 0.00 19 MET A CA 4
ATOM 6225 C C . MET A 1 14 ? -3.254 6.125 -3.991 1.00 0.00 19 MET A C 4
ATOM 6226 O O . MET A 1 14 ? -4.395 6.059 -3.531 1.00 0.00 19 MET A O 4
ATOM 6240 N N . PHE A 1 15 ? -2.775 7.217 -4.587 1.00 0.00 20 PHE A N 4
ATOM 6241 C CA . PHE A 1 15 ? -3.586 8.422 -4.733 1.00 0.00 20 PHE A CA 4
ATOM 6242 C C . PHE A 1 15 ? -3.581 8.907 -6.182 1.00 0.00 20 PHE A C 4
ATOM 6243 O O . PHE A 1 15 ? -2.583 9.447 -6.661 1.00 0.00 20 PHE A O 4
ATOM 6260 N N . PRO A 1 16 ? -4.702 8.718 -6.903 1.00 0.00 21 PRO A N 4
ATOM 6261 C CA . PRO A 1 16 ? -4.829 9.134 -8.298 1.00 0.00 21 PRO A CA 4
ATOM 6262 C C . PRO A 1 16 ? -5.242 10.596 -8.441 1.00 0.00 21 PRO A C 4
ATOM 6263 O O . PRO A 1 16 ? -6.201 10.910 -9.147 1.00 0.00 21 PRO A O 4
ATOM 6274 N N . ALA A 1 17 ? -4.520 11.488 -7.768 1.00 0.00 22 ALA A N 4
ATOM 6275 C CA . ALA A 1 17 ? -4.833 12.912 -7.830 1.00 0.00 22 ALA A CA 4
ATOM 6276 C C . ALA A 1 17 ? -3.705 13.765 -7.255 1.00 0.00 22 ALA A C 4
ATOM 6277 O O . ALA A 1 17 ? -3.353 14.800 -7.823 1.00 0.00 22 ALA A O 4
ATOM 6284 N N . ILE A 1 18 ? -3.147 13.337 -6.128 1.00 0.00 23 ILE A N 4
ATOM 6285 C CA . ILE A 1 18 ? -2.068 14.080 -5.490 1.00 0.00 23 ILE A CA 4
ATOM 6286 C C . ILE A 1 18 ? -0.813 14.076 -6.353 1.00 0.00 23 ILE A C 4
ATOM 6287 O O . ILE A 1 18 ? -0.392 13.033 -6.855 1.00 0.00 23 ILE A O 4
ATOM 6303 N N . SER A 1 19 ? -0.224 15.255 -6.525 1.00 0.00 24 SER A N 4
ATOM 6304 C CA . SER A 1 19 ? 0.981 15.404 -7.330 1.00 0.00 24 SER A CA 4
ATOM 6305 C C . SER A 1 19 ? 2.108 14.520 -6.806 1.00 0.00 24 SER A C 4
ATOM 6306 O O . SER A 1 19 ? 2.313 14.409 -5.598 1.00 0.00 24 SER A O 4
ATOM 6314 N N . LYS A 1 20 ? 2.838 13.899 -7.729 1.00 0.00 25 LYS A N 4
ATOM 6315 C CA . LYS A 1 20 ? 3.951 13.028 -7.373 1.00 0.00 25 LYS A CA 4
ATOM 6316 C C . LYS A 1 20 ? 4.955 13.769 -6.495 1.00 0.00 25 LYS A C 4
ATOM 6317 O O . LYS A 1 20 ? 5.624 13.168 -5.654 1.00 0.00 25 LYS A O 4
ATOM 6336 N N . SER A 1 21 ? 5.054 15.080 -6.702 1.00 0.00 26 SER A N 4
ATOM 6337 C CA . SER A 1 21 ? 5.975 15.914 -5.938 1.00 0.00 26 SER A CA 4
ATOM 6338 C C . SER A 1 21 ? 5.761 15.750 -4.436 1.00 0.00 26 SER A C 4
ATOM 6339 O O . SER A 1 21 ? 6.717 15.559 -3.686 1.00 0.00 26 SER A O 4
ATOM 6347 N N . LYS A 1 22 ? 4.506 15.824 -4.000 1.00 0.00 27 LYS A N 4
ATOM 6348 C CA . LYS A 1 22 ? 4.189 15.681 -2.582 1.00 0.00 27 LYS A CA 4
ATOM 6349 C C . LYS A 1 22 ? 4.530 14.288 -2.079 1.00 0.00 27 LYS A C 4
ATOM 6350 O O . LYS A 1 22 ? 5.206 14.136 -1.067 1.00 0.00 27 LYS A O 4
ATOM 6369 N N . LEU A 1 23 ? 4.051 13.272 -2.786 1.00 0.00 28 LEU A N 4
ATOM 6370 C CA . LEU A 1 23 ? 4.299 11.889 -2.403 1.00 0.00 28 LEU A CA 4
ATOM 6371 C C . LEU A 1 23 ? 5.784 11.651 -2.132 1.00 0.00 28 LEU A C 4
ATOM 6372 O O . LEU A 1 23 ? 6.149 10.988 -1.161 1.00 0.00 28 LEU A O 4
ATOM 6388 N N . GLN A 1 24 ? 6.636 12.213 -2.985 1.00 0.00 29 GLN A N 4
ATOM 6389 C CA . GLN A 1 24 ? 8.082 12.076 -2.828 1.00 0.00 29 GLN A CA 4
ATOM 6390 C C . GLN A 1 24 ? 8.574 12.852 -1.607 1.00 0.00 29 GLN A C 4
ATOM 6391 O O . GLN A 1 24 ? 9.389 12.353 -0.831 1.00 0.00 29 GLN A O 4
ATOM 6405 N N . VAL A 1 25 ? 8.075 14.076 -1.445 1.00 0.00 30 VAL A N 4
ATOM 6406 C CA . VAL A 1 25 ? 8.464 14.925 -0.321 1.00 0.00 30 VAL A CA 4
ATOM 6407 C C . VAL A 1 25 ? 8.058 14.305 1.015 1.00 0.00 30 VAL A C 4
ATOM 6408 O O . VAL A 1 25 ? 8.886 14.140 1.909 1.00 0.00 30 VAL A O 4
ATOM 6421 N N . HIS A 1 26 ? 6.780 13.964 1.139 1.00 0.00 31 HIS A N 4
ATOM 6422 C CA . HIS A 1 26 ? 6.258 13.364 2.361 1.00 0.00 31 HIS A CA 4
ATOM 6423 C C . HIS A 1 26 ? 6.994 12.070 2.687 1.00 0.00 31 HIS A C 4
ATOM 6424 O O . HIS A 1 26 ? 7.347 11.819 3.837 1.00 0.00 31 HIS A O 4
ATOM 6439 N N . LEU A 1 27 ? 7.216 11.249 1.664 1.00 0.00 32 LEU A N 4
ATOM 6440 C CA . LEU A 1 27 ? 7.906 9.976 1.844 1.00 0.00 32 LEU A CA 4
ATOM 6441 C C . LEU A 1 27 ? 9.300 10.180 2.432 1.00 0.00 32 LEU A C 4
ATOM 6442 O O . LEU A 1 27 ? 9.665 9.537 3.414 1.00 0.00 32 LEU A O 4
ATOM 6458 N N . LEU A 1 28 ? 10.075 11.073 1.826 1.00 0.00 33 LEU A N 4
ATOM 6459 C CA . LEU A 1 28 ? 11.434 11.355 2.288 1.00 0.00 33 LEU A CA 4
ATOM 6460 C C . LEU A 1 28 ? 11.451 11.886 3.719 1.00 0.00 33 LEU A C 4
ATOM 6461 O O . LEU A 1 28 ? 12.267 11.460 4.537 1.00 0.00 33 LEU A O 4
ATOM 6477 N N . GLU A 1 29 ? 10.563 12.829 4.008 1.00 0.00 34 GLU A N 4
ATOM 6478 C CA . GLU A 1 29 ? 10.491 13.437 5.334 1.00 0.00 34 GLU A CA 4
ATOM 6479 C C . GLU A 1 29 ? 10.122 12.421 6.415 1.00 0.00 34 GLU A C 4
ATOM 6480 O O . GLU A 1 29 ? 10.764 12.364 7.465 1.00 0.00 34 GLU A O 4
ATOM 6492 N N . ASN A 1 30 ? 9.077 11.638 6.168 1.00 0.00 35 ASN A N 4
ATOM 6493 C CA . ASN A 1 30 ? 8.617 10.646 7.139 1.00 0.00 35 ASN A CA 4
ATOM 6494 C C . ASN A 1 30 ? 9.496 9.394 7.148 1.00 0.00 35 ASN A C 4
ATOM 6495 O O . ASN A 1 30 ? 8.994 8.282 7.317 1.00 0.00 35 ASN A O 4
ATOM 6506 N N . ASN A 1 31 ? 10.805 9.577 6.983 1.00 0.00 36 ASN A N 4
ATOM 6507 C CA . ASN A 1 31 ? 11.746 8.457 6.990 1.00 0.00 36 ASN A CA 4
ATOM 6508 C C . ASN A 1 31 ? 11.264 7.327 6.080 1.00 0.00 36 ASN A C 4
ATOM 6509 O O . ASN A 1 31 ? 11.239 6.163 6.476 1.00 0.00 36 ASN A O 4
ATOM 6520 N N . ASN A 1 32 ? 10.882 7.690 4.858 1.00 0.00 37 ASN A N 4
ATOM 6521 C CA . ASN A 1 32 ? 10.391 6.731 3.864 1.00 0.00 37 ASN A CA 4
ATOM 6522 C C . ASN A 1 32 ? 9.445 5.700 4.480 1.00 0.00 37 ASN A C 4
ATOM 6523 O O . ASN A 1 32 ? 9.498 4.516 4.144 1.00 0.00 37 ASN A O 4
ATOM 6534 N N . ASP A 1 33 ? 8.566 6.159 5.368 1.00 0.00 38 ASP A N 4
ATOM 6535 C CA . ASP A 1 33 ? 7.593 5.278 6.010 1.00 0.00 38 ASP A CA 4
ATOM 6536 C C . ASP A 1 33 ? 6.264 5.313 5.262 1.00 0.00 38 ASP A C 4
ATOM 6537 O O . ASP A 1 33 ? 5.715 6.384 5.006 1.00 0.00 38 ASP A O 4
ATOM 6546 N N . LEU A 1 34 ? 5.749 4.138 4.913 1.00 0.00 39 LEU A N 4
ATOM 6547 C CA . LEU A 1 34 ? 4.483 4.046 4.193 1.00 0.00 39 LEU A CA 4
ATOM 6548 C C . LEU A 1 34 ? 3.293 4.248 5.126 1.00 0.00 39 LEU A C 4
ATOM 6549 O O . LEU A 1 34 ? 2.395 5.034 4.835 1.00 0.00 39 LEU A O 4
ATOM 6565 N N . ASP A 1 35 ? 3.288 3.527 6.241 1.00 0.00 40 ASP A N 4
ATOM 6566 C CA . ASP A 1 35 ? 2.197 3.621 7.208 1.00 0.00 40 ASP A CA 4
ATOM 6567 C C . ASP A 1 35 ? 2.039 5.045 7.739 1.00 0.00 40 ASP A C 4
ATOM 6568 O O . ASP A 1 35 ? 0.923 5.551 7.853 1.00 0.00 40 ASP A O 4
ATOM 6577 N N . LEU A 1 36 ? 3.156 5.680 8.073 1.00 0.00 41 LEU A N 4
ATOM 6578 C CA . LEU A 1 36 ? 3.134 7.040 8.602 1.00 0.00 41 LEU A CA 4
ATOM 6579 C C . LEU A 1 36 ? 2.681 8.035 7.534 1.00 0.00 41 LEU A C 4
ATOM 6580 O O . LEU A 1 36 ? 1.681 8.739 7.708 1.00 0.00 41 LEU A O 4
ATOM 6596 N N . THR A 1 37 ? 3.425 8.091 6.433 1.00 0.00 42 THR A N 4
ATOM 6597 C CA . THR A 1 37 ? 3.109 9.006 5.343 1.00 0.00 42 THR A CA 4
ATOM 6598 C C . THR A 1 37 ? 1.691 8.789 4.831 1.00 0.00 42 THR A C 4
ATOM 6599 O O . THR A 1 37 ? 0.846 9.675 4.930 1.00 0.00 42 THR A O 4
ATOM 6610 N N . ILE A 1 38 ? 1.436 7.603 4.289 1.00 0.00 43 ILE A N 4
ATOM 6611 C CA . ILE A 1 38 ? 0.119 7.274 3.762 1.00 0.00 43 ILE A CA 4
ATOM 6612 C C . ILE A 1 38 ? -0.962 7.457 4.821 1.00 0.00 43 ILE A C 4
ATOM 6613 O O . ILE A 1 38 ? -2.061 7.923 4.522 1.00 0.00 43 ILE A O 4
ATOM 6629 N N . GLY A 1 39 ? -0.643 7.089 6.059 1.00 0.00 44 GLY A N 4
ATOM 6630 C CA . GLY A 1 39 ? -1.603 7.227 7.139 1.00 0.00 44 GLY A CA 4
ATOM 6631 C C . GLY A 1 39 ? -2.155 8.635 7.233 1.00 0.00 44 GLY A C 4
ATOM 6632 O O . GLY A 1 39 ? -3.367 8.829 7.330 1.00 0.00 44 GLY A O 4
ATOM 6636 N N . LEU A 1 40 ? -1.262 9.618 7.194 1.00 0.00 45 LEU A N 4
ATOM 6637 C CA . LEU A 1 40 ? -1.662 11.019 7.264 1.00 0.00 45 LEU A CA 4
ATOM 6638 C C . LEU A 1 40 ? -2.391 11.433 5.986 1.00 0.00 45 LEU A C 4
ATOM 6639 O O . LEU A 1 40 ? -3.363 12.188 6.031 1.00 0.00 45 LEU A O 4
ATOM 6655 N N . LEU A 1 41 ? -1.911 10.936 4.848 1.00 0.00 46 LEU A N 4
ATOM 6656 C CA . LEU A 1 41 ? -2.507 11.255 3.551 1.00 0.00 46 LEU A CA 4
ATOM 6657 C C . LEU A 1 41 ? -3.999 10.926 3.514 1.00 0.00 46 LEU A C 4
ATOM 6658 O O . LEU A 1 41 ? -4.801 11.732 3.040 1.00 0.00 46 LEU A O 4
ATOM 6674 N N . LEU A 1 42 ? -4.372 9.749 4.011 1.00 0.00 47 LEU A N 4
ATOM 6675 C CA . LEU A 1 42 ? -5.777 9.343 4.023 1.00 0.00 47 LEU A CA 4
ATOM 6676 C C . LEU A 1 42 ? -6.621 10.377 4.766 1.00 0.00 47 LEU A C 4
ATOM 6677 O O . LEU A 1 42 ? -7.771 10.631 4.412 1.00 0.00 47 LEU A O 4
ATOM 6693 N N . LYS A 1 43 ? -6.034 10.959 5.809 1.00 0.00 48 LYS A N 4
ATOM 6694 C CA . LYS A 1 43 ? -6.709 11.957 6.626 1.00 0.00 48 LYS A CA 4
ATOM 6695 C C . LYS A 1 43 ? -6.972 13.247 5.846 1.00 0.00 48 LYS A C 4
ATOM 6696 O O . LYS A 1 43 ? -7.956 13.942 6.102 1.00 0.00 48 LYS A O 4
ATOM 6715 N N . GLU A 1 44 ? -6.080 13.569 4.911 1.00 0.00 49 GLU A N 4
ATOM 6716 C CA . GLU A 1 44 ? -6.205 14.787 4.107 1.00 0.00 49 GLU A CA 4
ATOM 6717 C C . GLU A 1 44 ? -7.625 14.972 3.579 1.00 0.00 49 GLU A C 4
ATOM 6718 O O . GLU A 1 44 ? -8.218 16.041 3.736 1.00 0.00 49 GLU A O 4
ATOM 6730 N N . ASN A 1 45 ? -8.166 13.932 2.956 1.00 0.00 50 ASN A N 4
ATOM 6731 C CA . ASN A 1 45 ? -9.519 13.988 2.410 1.00 0.00 50 ASN A CA 4
ATOM 6732 C C . ASN A 1 45 ? -10.558 14.034 3.535 1.00 0.00 50 ASN A C 4
ATOM 6733 O O . ASN A 1 45 ? -10.413 14.811 4.479 1.00 0.00 50 ASN A O 4
ATOM 6744 N N . ASP A 1 46 ? -11.604 13.207 3.428 1.00 0.00 51 ASP A N 4
ATOM 6745 C CA . ASP A 1 46 ? -12.665 13.160 4.438 1.00 0.00 51 ASP A CA 4
ATOM 6746 C C . ASP A 1 46 ? -13.551 14.405 4.392 1.00 0.00 51 ASP A C 4
ATOM 6747 O O . ASP A 1 46 ? -14.700 14.369 4.830 1.00 0.00 51 ASP A O 4
ATOM 6756 N N . ASP A 1 47 ? -13.012 15.507 3.878 1.00 0.00 52 ASP A N 4
ATOM 6757 C CA . ASP A 1 47 ? -13.762 16.756 3.791 1.00 0.00 52 ASP A CA 4
ATOM 6758 C C . ASP A 1 47 ? -14.671 16.778 2.564 1.00 0.00 52 ASP A C 4
ATOM 6759 O O . ASP A 1 47 ? -14.253 16.417 1.463 1.00 0.00 52 ASP A O 4
ATOM 6768 N N . LYS A 1 48 ? -15.910 17.226 2.761 1.00 0.00 53 LYS A N 4
ATOM 6769 C CA . LYS A 1 48 ? -16.880 17.322 1.672 1.00 0.00 53 LYS A CA 4
ATOM 6770 C C . LYS A 1 48 ? -18.118 18.098 2.118 1.00 0.00 53 LYS A C 4
ATOM 6771 O O . LYS A 1 48 ? -18.629 18.943 1.383 1.00 0.00 53 LYS A O 4
ATOM 6790 N N . SER A 1 49 ? -18.595 17.807 3.325 1.00 0.00 54 SER A N 4
ATOM 6791 C CA . SER A 1 49 ? -19.770 18.479 3.866 1.00 0.00 54 SER A CA 4
ATOM 6792 C C . SER A 1 49 ? -19.513 19.973 4.033 1.00 0.00 54 SER A C 4
ATOM 6793 O O . SER A 1 49 ? -20.332 20.773 3.533 1.00 0.00 54 SER A O 4
ATOM 6802 N N . MET B 2 1 ? -17.051 -10.898 -9.692 1.00 0.00 1 MET B N 4
ATOM 6803 C CA . MET B 2 1 ? -15.805 -10.409 -10.337 1.00 0.00 1 MET B CA 4
ATOM 6804 C C . MET B 2 1 ? -14.643 -10.376 -9.347 1.00 0.00 1 MET B C 4
ATOM 6805 O O . MET B 2 1 ? -14.807 -9.982 -8.191 1.00 0.00 1 MET B O 4
ATOM 6821 N N . GLN B 2 2 ? -13.471 -10.797 -9.810 1.00 0.00 2 GLN B N 4
ATOM 6822 C CA . GLN B 2 2 ? -12.276 -10.818 -8.974 1.00 0.00 2 GLN B CA 4
ATOM 6823 C C . GLN B 2 2 ? -11.763 -9.404 -8.715 1.00 0.00 2 GLN B C 4
ATOM 6824 O O . GLN B 2 2 ? -11.876 -8.526 -9.570 1.00 0.00 2 GLN B O 4
ATOM 6838 N N . ILE B 2 3 ? -11.197 -9.195 -7.530 1.00 0.00 3 ILE B N 4
ATOM 6839 C CA . ILE B 2 3 ? -10.663 -7.891 -7.158 1.00 0.00 3 ILE B CA 4
ATOM 6840 C C . ILE B 2 3 ? -9.249 -8.021 -6.602 1.00 0.00 3 ILE B C 4
ATOM 6841 O O . ILE B 2 3 ? -8.961 -8.923 -5.811 1.00 0.00 3 ILE B O 4
ATOM 6857 N N . PHE B 2 4 ? -8.367 -7.119 -7.030 1.00 0.00 4 PHE B N 4
ATOM 6858 C CA . PHE B 2 4 ? -6.978 -7.133 -6.585 1.00 0.00 4 PHE B CA 4
ATOM 6859 C C . PHE B 2 4 ? -6.795 -6.330 -5.301 1.00 0.00 4 PHE B C 4
ATOM 6860 O O . PHE B 2 4 ? -7.467 -5.325 -5.078 1.00 0.00 4 PHE B O 4
ATOM 6877 N N . VAL B 2 5 ? -5.865 -6.787 -4.467 1.00 0.00 5 VAL B N 4
ATOM 6878 C CA . VAL B 2 5 ? -5.553 -6.133 -3.202 1.00 0.00 5 VAL B CA 4
ATOM 6879 C C . VAL B 2 5 ? -4.066 -6.294 -2.905 1.00 0.00 5 VAL B C 4
ATOM 6880 O O . VAL B 2 5 ? -3.667 -7.147 -2.112 1.00 0.00 5 VAL B O 4
ATOM 6893 N N . LYS B 2 6 ? -3.248 -5.489 -3.576 1.00 0.00 6 LYS B N 4
ATOM 6894 C CA . LYS B 2 6 ? -1.800 -5.564 -3.413 1.00 0.00 6 LYS B CA 4
ATOM 6895 C C . LYS B 2 6 ? -1.327 -5.032 -2.071 1.00 0.00 6 LYS B C 4
ATOM 6896 O O . LYS B 2 6 ? -1.729 -3.956 -1.631 1.00 0.00 6 LYS B O 4
ATOM 6915 N N . THR B 2 7 ? -0.421 -5.784 -1.458 1.00 0.00 7 THR B N 4
ATOM 6916 C CA . THR B 2 7 ? 0.178 -5.395 -0.194 1.00 0.00 7 THR B CA 4
ATOM 6917 C C . THR B 2 7 ? 1.313 -4.416 -0.476 1.00 0.00 7 THR B C 4
ATOM 6918 O O . THR B 2 7 ? 2.020 -4.575 -1.471 1.00 0.00 7 THR B O 4
ATOM 6929 N N . LEU B 2 8 ? 1.481 -3.401 0.372 1.00 0.00 8 LEU B N 4
ATOM 6930 C CA . LEU B 2 8 ? 2.538 -2.410 0.161 1.00 0.00 8 LEU B CA 4
ATOM 6931 C C . LEU B 2 8 ? 3.838 -3.087 -0.264 1.00 0.00 8 LEU B C 4
ATOM 6932 O O . LEU B 2 8 ? 4.549 -3.658 0.563 1.00 0.00 8 LEU B O 4
ATOM 6948 N N . THR B 2 9 ? 4.132 -3.023 -1.564 1.00 0.00 9 THR B N 4
ATOM 6949 C CA . THR B 2 9 ? 5.339 -3.633 -2.114 1.00 0.00 9 THR B CA 4
ATOM 6950 C C . THR B 2 9 ? 5.499 -5.067 -1.621 1.00 0.00 9 THR B C 4
ATOM 6951 O O . THR B 2 9 ? 6.424 -5.369 -0.866 1.00 0.00 9 THR B O 4
ATOM 6962 N N . GLY B 2 10 ? 4.589 -5.950 -2.030 1.00 0.00 10 GLY B N 4
ATOM 6963 C CA . GLY B 2 10 ? 4.671 -7.326 -1.584 1.00 0.00 10 GLY B CA 4
ATOM 6964 C C . GLY B 2 10 ? 4.026 -8.334 -2.520 1.00 0.00 10 GLY B C 4
ATOM 6965 O O . GLY B 2 10 ? 4.722 -9.161 -3.111 1.00 0.00 10 GLY B O 4
ATOM 6969 N N . LYS B 2 11 ? 2.697 -8.292 -2.640 1.00 0.00 11 LYS B N 4
ATOM 6970 C CA . LYS B 2 11 ? 1.984 -9.245 -3.491 1.00 0.00 11 LYS B CA 4
ATOM 6971 C C . LYS B 2 11 ? 0.498 -8.893 -3.607 1.00 0.00 11 LYS B C 4
ATOM 6972 O O . LYS B 2 11 ? -0.135 -8.503 -2.626 1.00 0.00 11 LYS B O 4
ATOM 6991 N N . THR B 2 12 ? -0.047 -9.033 -4.818 1.00 0.00 12 THR B N 4
ATOM 6992 C CA . THR B 2 12 ? -1.455 -8.730 -5.075 1.00 0.00 12 THR B CA 4
ATOM 6993 C C . THR B 2 12 ? -2.374 -9.879 -4.668 1.00 0.00 12 THR B C 4
ATOM 6994 O O . THR B 2 12 ? -2.222 -11.004 -5.140 1.00 0.00 12 THR B O 4
ATOM 7005 N N . ILE B 2 13 ? -3.343 -9.578 -3.806 1.00 0.00 13 ILE B N 4
ATOM 7006 C CA . ILE B 2 13 ? -4.307 -10.577 -3.352 1.00 0.00 13 ILE B CA 4
ATOM 7007 C C . ILE B 2 13 ? -5.566 -10.530 -4.215 1.00 0.00 13 ILE B C 4
ATOM 7008 O O . ILE B 2 13 ? -6.063 -9.452 -4.534 1.00 0.00 13 ILE B O 4
ATOM 7024 N N . THR B 2 14 ? -6.077 -11.693 -4.602 1.00 0.00 14 THR B N 4
ATOM 7025 C CA . THR B 2 14 ? -7.274 -11.749 -5.437 1.00 0.00 14 THR B CA 4
ATOM 7026 C C . THR B 2 14 ? -8.443 -12.412 -4.711 1.00 0.00 14 THR B C 4
ATOM 7027 O O . THR B 2 14 ? -8.312 -13.517 -4.184 1.00 0.00 14 THR B O 4
ATOM 7038 N N . LEU B 2 15 ? -9.590 -11.733 -4.702 1.00 0.00 15 LEU B N 4
ATOM 7039 C CA . LEU B 2 15 ? -10.789 -12.260 -4.053 1.00 0.00 15 LEU B CA 4
ATOM 7040 C C . LEU B 2 15 ? -11.992 -12.168 -4.982 1.00 0.00 15 LEU B C 4
ATOM 7041 O O . LEU B 2 15 ? -12.163 -11.183 -5.700 1.00 0.00 15 LEU B O 4
ATOM 7057 N N . GLU B 2 16 ? -12.827 -13.196 -4.950 1.00 0.00 16 GLU B N 4
ATOM 7058 C CA . GLU B 2 16 ? -14.028 -13.237 -5.778 1.00 0.00 16 GLU B CA 4
ATOM 7059 C C . GLU B 2 16 ? -15.184 -12.531 -5.076 1.00 0.00 16 GLU B C 4
ATOM 7060 O O . GLU B 2 16 ? -15.546 -12.888 -3.955 1.00 0.00 16 GLU B O 4
ATOM 7072 N N . VAL B 2 17 ? -15.761 -11.531 -5.740 1.00 0.00 17 VAL B N 4
ATOM 7073 C CA . VAL B 2 17 ? -16.877 -10.780 -5.170 1.00 0.00 17 VAL B CA 4
ATOM 7074 C C . VAL B 2 17 ? -17.806 -10.247 -6.255 1.00 0.00 17 VAL B C 4
ATOM 7075 O O . VAL B 2 17 ? -17.359 -9.698 -7.263 1.00 0.00 17 VAL B O 4
ATOM 7088 N N . GLU B 2 18 ? -19.105 -10.415 -6.033 1.00 0.00 18 GLU B N 4
ATOM 7089 C CA . GLU B 2 18 ? -20.119 -9.957 -6.977 1.00 0.00 18 GLU B CA 4
ATOM 7090 C C . GLU B 2 18 ? -20.161 -8.435 -7.042 1.00 0.00 18 GLU B C 4
ATOM 7091 O O . GLU B 2 18 ? -19.835 -7.756 -6.068 1.00 0.00 18 GLU B O 4
ATOM 7103 N N . SER B 2 19 ? -20.575 -7.904 -8.191 1.00 0.00 19 SER B N 4
ATOM 7104 C CA . SER B 2 19 ? -20.678 -6.459 -8.374 1.00 0.00 19 SER B CA 4
ATOM 7105 C C . SER B 2 19 ? -21.935 -5.922 -7.688 1.00 0.00 19 SER B C 4
ATOM 7106 O O . SER B 2 19 ? -22.660 -5.098 -8.246 1.00 0.00 19 SER B O 4
ATOM 7114 N N . SER B 2 20 ? -22.181 -6.404 -6.473 1.00 0.00 20 SER B N 4
ATOM 7115 C CA . SER B 2 20 ? -23.339 -5.997 -5.688 1.00 0.00 20 SER B CA 4
ATOM 7116 C C . SER B 2 20 ? -23.186 -6.500 -4.257 1.00 0.00 20 SER B C 4
ATOM 7117 O O . SER B 2 20 ? -24.090 -7.121 -3.697 1.00 0.00 20 SER B O 4
ATOM 7125 N N . ASP B 2 21 ? -22.018 -6.231 -3.682 1.00 0.00 21 ASP B N 4
ATOM 7126 C CA . ASP B 2 21 ? -21.704 -6.651 -2.329 1.00 0.00 21 ASP B CA 4
ATOM 7127 C C . ASP B 2 21 ? -20.950 -5.542 -1.604 1.00 0.00 21 ASP B C 4
ATOM 7128 O O . ASP B 2 21 ? -20.135 -4.837 -2.199 1.00 0.00 21 ASP B O 4
ATOM 7137 N N . THR B 2 22 ? -21.251 -5.375 -0.324 1.00 0.00 22 THR B N 4
ATOM 7138 C CA . THR B 2 22 ? -20.632 -4.333 0.482 1.00 0.00 22 THR B CA 4
ATOM 7139 C C . THR B 2 22 ? -19.153 -4.603 0.747 1.00 0.00 22 THR B C 4
ATOM 7140 O O . THR B 2 22 ? -18.729 -5.751 0.882 1.00 0.00 22 THR B O 4
ATOM 7151 N N . ILE B 2 23 ? -18.376 -3.526 0.812 1.00 0.00 23 ILE B N 4
ATOM 7152 C CA . ILE B 2 23 ? -16.941 -3.614 1.052 1.00 0.00 23 ILE B CA 4
ATOM 7153 C C . ILE B 2 23 ? -16.632 -4.401 2.325 1.00 0.00 23 ILE B C 4
ATOM 7154 O O . ILE B 2 23 ? -15.698 -5.203 2.354 1.00 0.00 23 ILE B O 4
ATOM 7170 N N . ASP B 2 24 ? -17.411 -4.154 3.376 1.00 0.00 24 ASP B N 4
ATOM 7171 C CA . ASP B 2 24 ? -17.212 -4.830 4.655 1.00 0.00 24 ASP B CA 4
ATOM 7172 C C . ASP B 2 24 ? -17.136 -6.342 4.474 1.00 0.00 24 ASP B C 4
ATOM 7173 O O . ASP B 2 24 ? -16.277 -7.001 5.061 1.00 0.00 24 ASP B O 4
ATOM 7182 N N . ASN B 2 25 ? -18.035 -6.889 3.660 1.00 0.00 25 ASN B N 4
ATOM 7183 C CA . ASN B 2 25 ? -18.054 -8.324 3.408 1.00 0.00 25 ASN B CA 4
ATOM 7184 C C . ASN B 2 25 ? -16.691 -8.783 2.899 1.00 0.00 25 ASN B C 4
ATOM 7185 O O . ASN B 2 25 ? -16.151 -9.793 3.353 1.00 0.00 25 ASN B O 4
ATOM 7196 N N . VAL B 2 26 ? -16.135 -8.015 1.966 1.00 0.00 26 VAL B N 4
ATOM 7197 C CA . VAL B 2 26 ? -14.826 -8.320 1.405 1.00 0.00 26 VAL B CA 4
ATOM 7198 C C . VAL B 2 26 ? -13.765 -8.302 2.496 1.00 0.00 26 VAL B C 4
ATOM 7199 O O . VAL B 2 26 ? -12.867 -9.143 2.521 1.00 0.00 26 VAL B O 4
ATOM 7212 N N . LYS B 2 27 ? -13.882 -7.335 3.404 1.00 0.00 27 LYS B N 4
ATOM 7213 C CA . LYS B 2 27 ? -12.941 -7.200 4.508 1.00 0.00 27 LYS B CA 4
ATOM 7214 C C . LYS B 2 27 ? -12.917 -8.472 5.348 1.00 0.00 27 LYS B C 4
ATOM 7215 O O . LYS B 2 27 ? -11.853 -8.941 5.752 1.00 0.00 27 LYS B O 4
ATOM 7234 N N . SER B 2 28 ? -14.098 -9.027 5.600 1.00 0.00 28 SER B N 4
ATOM 7235 C CA . SER B 2 28 ? -14.217 -10.250 6.385 1.00 0.00 28 SER B CA 4
ATOM 7236 C C . SER B 2 28 ? -13.551 -11.422 5.672 1.00 0.00 28 SER B C 4
ATOM 7237 O O . SER B 2 28 ? -12.817 -12.198 6.287 1.00 0.00 28 SER B O 4
ATOM 7245 N N . LYS B 2 29 ? -13.811 -11.546 4.372 1.00 0.00 29 LYS B N 4
ATOM 7246 C CA . LYS B 2 29 ? -13.233 -12.627 3.579 1.00 0.00 29 LYS B CA 4
ATOM 7247 C C . LYS B 2 29 ? -11.709 -12.573 3.609 1.00 0.00 29 LYS B C 4
ATOM 7248 O O . LYS B 2 29 ? -11.046 -13.586 3.832 1.00 0.00 29 LYS B O 4
ATOM 7267 N N . ILE B 2 30 ? -11.161 -11.382 3.388 1.00 0.00 30 ILE B N 4
ATOM 7268 C CA . ILE B 2 30 ? -9.715 -11.191 3.394 1.00 0.00 30 ILE B CA 4
ATOM 7269 C C . ILE B 2 30 ? -9.133 -11.486 4.772 1.00 0.00 30 ILE B C 4
ATOM 7270 O O . ILE B 2 30 ? -8.061 -12.081 4.890 1.00 0.00 30 ILE B O 4
ATOM 7286 N N . GLN B 2 31 ? -9.847 -11.066 5.811 1.00 0.00 31 GLN B N 4
ATOM 7287 C CA . GLN B 2 31 ? -9.407 -11.282 7.185 1.00 0.00 31 GLN B CA 4
ATOM 7288 C C . GLN B 2 31 ? -9.215 -12.767 7.475 1.00 0.00 31 GLN B C 4
ATOM 7289 O O . GLN B 2 31 ? -8.195 -13.173 8.026 1.00 0.00 31 GLN B O 4
ATOM 7303 N N . ASP B 2 32 ? -10.204 -13.570 7.107 1.00 0.00 32 ASP B N 4
ATOM 7304 C CA . ASP B 2 32 ? -10.145 -15.009 7.337 1.00 0.00 32 ASP B CA 4
ATOM 7305 C C . ASP B 2 32 ? -9.089 -15.672 6.454 1.00 0.00 32 ASP B C 4
ATOM 7306 O O . ASP B 2 32 ? -8.370 -16.568 6.896 1.00 0.00 32 ASP B O 4
ATOM 7315 N N . LYS B 2 33 ? -9.014 -15.237 5.200 1.00 0.00 33 LYS B N 4
ATOM 7316 C CA . LYS B 2 33 ? -8.060 -15.797 4.247 1.00 0.00 33 LYS B CA 4
ATOM 7317 C C . LYS B 2 33 ? -6.614 -15.548 4.673 1.00 0.00 33 LYS B C 4
ATOM 7318 O O . LYS B 2 33 ? -5.890 -16.482 5.017 1.00 0.00 33 LYS B O 4
ATOM 7337 N N . GLU B 2 34 ? -6.195 -14.287 4.630 1.00 0.00 34 GLU B N 4
ATOM 7338 C CA . GLU B 2 34 ? -4.829 -13.916 4.994 1.00 0.00 34 GLU B CA 4
ATOM 7339 C C . GLU B 2 34 ? -4.598 -14.006 6.499 1.00 0.00 34 GLU B C 4
ATOM 7340 O O . GLU B 2 34 ? -3.532 -14.429 6.947 1.00 0.00 34 GLU B O 4
ATOM 7352 N N . GLY B 2 35 ? -5.594 -13.595 7.275 1.00 0.00 35 GLY B N 4
ATOM 7353 C CA . GLY B 2 35 ? -5.470 -13.625 8.722 1.00 0.00 35 GLY B CA 4
ATOM 7354 C C . GLY B 2 35 ? -4.861 -12.350 9.269 1.00 0.00 35 GLY B C 4
ATOM 7355 O O . GLY B 2 35 ? -4.171 -12.369 10.289 1.00 0.00 35 GLY B O 4
ATOM 7359 N N . ILE B 2 36 ? -5.125 -11.239 8.588 1.00 0.00 36 ILE B N 4
ATOM 7360 C CA . ILE B 2 36 ? -4.611 -9.941 9.004 1.00 0.00 36 ILE B CA 4
ATOM 7361 C C . ILE B 2 36 ? -5.642 -9.196 9.854 1.00 0.00 36 ILE B C 4
ATOM 7362 O O . ILE B 2 36 ? -6.817 -9.135 9.496 1.00 0.00 36 ILE B O 4
ATOM 7378 N N . PRO B 2 37 ? -5.216 -8.615 10.992 1.00 0.00 37 PRO B N 4
ATOM 7379 C CA . PRO B 2 37 ? -6.118 -7.874 11.879 1.00 0.00 37 PRO B CA 4
ATOM 7380 C C . PRO B 2 37 ? -6.882 -6.779 11.136 1.00 0.00 37 PRO B C 4
ATOM 7381 O O . PRO B 2 37 ? -6.310 -6.065 10.314 1.00 0.00 37 PRO B O 4
ATOM 7392 N N . PRO B 2 38 ? -8.193 -6.635 11.410 1.00 0.00 38 PRO B N 4
ATOM 7393 C CA . PRO B 2 38 ? -9.032 -5.623 10.757 1.00 0.00 38 PRO B CA 4
ATOM 7394 C C . PRO B 2 38 ? -8.492 -4.208 10.941 1.00 0.00 38 PRO B C 4
ATOM 7395 O O . PRO B 2 38 ? -8.490 -3.408 10.006 1.00 0.00 38 PRO B O 4
ATOM 7406 N N . ASP B 2 39 ? -8.040 -3.906 12.153 1.00 0.00 39 ASP B N 4
ATOM 7407 C CA . ASP B 2 39 ? -7.502 -2.585 12.458 1.00 0.00 39 ASP B CA 4
ATOM 7408 C C . ASP B 2 39 ? -6.190 -2.340 11.716 1.00 0.00 39 ASP B C 4
ATOM 7409 O O . ASP B 2 39 ? -5.962 -1.255 11.180 1.00 0.00 39 ASP B O 4
ATOM 7418 N N . GLN B 2 40 ? -5.330 -3.354 11.697 1.00 0.00 40 GLN B N 4
ATOM 7419 C CA . GLN B 2 40 ? -4.036 -3.251 11.030 1.00 0.00 40 GLN B CA 4
ATOM 7420 C C . GLN B 2 40 ? -4.192 -3.044 9.524 1.00 0.00 40 GLN B C 4
ATOM 7421 O O . GLN B 2 40 ? -3.566 -2.158 8.944 1.00 0.00 40 GLN B O 4
ATOM 7435 N N . GLN B 2 41 ? -5.024 -3.870 8.896 1.00 0.00 41 GLN B N 4
ATOM 7436 C CA . GLN B 2 41 ? -5.250 -3.778 7.457 1.00 0.00 41 GLN B CA 4
ATOM 7437 C C . GLN B 2 41 ? -5.905 -2.451 7.083 1.00 0.00 41 GLN B C 4
ATOM 7438 O O . GLN B 2 41 ? -6.833 -1.993 7.750 1.00 0.00 41 GLN B O 4
ATOM 7452 N N . ARG B 2 42 ? -5.409 -1.840 6.013 1.00 0.00 42 ARG B N 4
ATOM 7453 C CA . ARG B 2 42 ? -5.932 -0.567 5.539 1.00 0.00 42 ARG B CA 4
ATOM 7454 C C . ARG B 2 42 ? -6.116 -0.596 4.024 1.00 0.00 42 ARG B C 4
ATOM 7455 O O . ARG B 2 42 ? -5.263 -0.120 3.274 1.00 0.00 42 ARG B O 4
ATOM 7476 N N . LEU B 2 43 ? -7.231 -1.175 3.580 1.00 0.00 43 LEU B N 4
ATOM 7477 C CA . LEU B 2 43 ? -7.525 -1.282 2.152 1.00 0.00 43 LEU B CA 4
ATOM 7478 C C . LEU B 2 43 ? -7.836 0.082 1.545 1.00 0.00 43 LEU B C 4
ATOM 7479 O O . LEU B 2 43 ? -8.997 0.484 1.449 1.00 0.00 43 LEU B O 4
ATOM 7495 N N . ILE B 2 44 ? -6.785 0.781 1.129 1.00 0.00 44 ILE B N 4
ATOM 7496 C CA . ILE B 2 44 ? -6.926 2.098 0.520 1.00 0.00 44 ILE B CA 4
ATOM 7497 C C . ILE B 2 44 ? -7.277 1.986 -0.959 1.00 0.00 44 ILE B C 4
ATOM 7498 O O . ILE B 2 44 ? -6.761 1.124 -1.674 1.00 0.00 44 ILE B O 4
ATOM 7514 N N . PHE B 2 45 ? -8.150 2.876 -1.407 1.00 0.00 45 PHE B N 4
ATOM 7515 C CA . PHE B 2 45 ? -8.581 2.911 -2.797 1.00 0.00 45 PHE B CA 4
ATOM 7516 C C . PHE B 2 45 ? -9.203 4.267 -3.105 1.00 0.00 45 PHE B C 4
ATOM 7517 O O . PHE B 2 45 ? -9.909 4.836 -2.273 1.00 0.00 45 PHE B O 4
ATOM 7534 N N . ALA B 2 46 ? -8.920 4.794 -4.288 1.00 0.00 46 ALA B N 4
ATOM 7535 C CA . ALA B 2 46 ? -9.442 6.095 -4.679 1.00 0.00 46 ALA B CA 4
ATOM 7536 C C . ALA B 2 46 ? -8.955 7.171 -3.712 1.00 0.00 46 ALA B C 4
ATOM 7537 O O . ALA B 2 46 ? -9.642 8.161 -3.463 1.00 0.00 46 ALA B O 4
ATOM 7544 N N . GLY B 2 47 ? -7.753 6.963 -3.180 1.00 0.00 47 GLY B N 4
ATOM 7545 C CA . GLY B 2 47 ? -7.162 7.910 -2.252 1.00 0.00 47 GLY B CA 4
ATOM 7546 C C . GLY B 2 47 ? -7.685 7.786 -0.828 1.00 0.00 47 GLY B C 4
ATOM 7547 O O . GLY B 2 47 ? -7.494 8.697 -0.023 1.00 0.00 47 GLY B O 4
ATOM 7551 N N . LYS B 2 48 ? -8.333 6.664 -0.503 1.00 0.00 48 LYS B N 4
ATOM 7552 C CA . LYS B 2 48 ? -8.854 6.462 0.852 1.00 0.00 48 LYS B CA 4
ATOM 7553 C C . LYS B 2 48 ? -9.411 5.055 1.053 1.00 0.00 48 LYS B C 4
ATOM 7554 O O . LYS B 2 48 ? -10.010 4.476 0.149 1.00 0.00 48 LYS B O 4
ATOM 7573 N N . GLN B 2 49 ? -9.219 4.522 2.257 1.00 0.00 49 GLN B N 4
ATOM 7574 C CA . GLN B 2 49 ? -9.709 3.190 2.596 1.00 0.00 49 GLN B CA 4
ATOM 7575 C C . GLN B 2 49 ? -11.207 3.088 2.332 1.00 0.00 49 GLN B C 4
ATOM 7576 O O . GLN B 2 49 ? -11.974 3.972 2.718 1.00 0.00 49 GLN B O 4
ATOM 7590 N N . LEU B 2 50 ? -11.623 2.010 1.672 1.00 0.00 50 LEU B N 4
ATOM 7591 C CA . LEU B 2 50 ? -13.036 1.812 1.363 1.00 0.00 50 LEU B CA 4
ATOM 7592 C C . LEU B 2 50 ? -13.840 1.551 2.633 1.00 0.00 50 LEU B C 4
ATOM 7593 O O . LEU B 2 50 ? -13.473 0.708 3.452 1.00 0.00 50 LEU B O 4
ATOM 7609 N N . GLU B 2 51 ? -14.936 2.289 2.789 1.00 0.00 51 GLU B N 4
ATOM 7610 C CA . GLU B 2 51 ? -15.798 2.158 3.961 1.00 0.00 51 GLU B CA 4
ATOM 7611 C C . GLU B 2 51 ? -16.374 0.750 4.074 1.00 0.00 51 GLU B C 4
ATOM 7612 O O . GLU B 2 51 ? -16.790 0.154 3.080 1.00 0.00 51 GLU B O 4
ATOM 7624 N N . ASP B 2 52 ? -16.392 0.226 5.298 1.00 0.00 52 ASP B N 4
ATOM 7625 C CA . ASP B 2 52 ? -16.913 -1.111 5.560 1.00 0.00 52 ASP B CA 4
ATOM 7626 C C . ASP B 2 52 ? -18.439 -1.109 5.630 1.00 0.00 52 ASP B C 4
ATOM 7627 O O . ASP B 2 52 ? -19.024 -1.627 6.581 1.00 0.00 52 ASP B O 4
ATOM 7636 N N . GLY B 2 53 ? -19.082 -0.522 4.625 1.00 0.00 53 GLY B N 4
ATOM 7637 C CA . GLY B 2 53 ? -20.532 -0.474 4.611 1.00 0.00 53 GLY B CA 4
ATOM 7638 C C . GLY B 2 53 ? -21.087 0.209 3.377 1.00 0.00 53 GLY B C 4
ATOM 7639 O O . GLY B 2 53 ? -21.980 1.051 3.478 1.00 0.00 53 GLY B O 4
ATOM 7643 N N . ARG B 2 54 ? -20.561 -0.159 2.211 1.00 0.00 54 ARG B N 4
ATOM 7644 C CA . ARG B 2 54 ? -21.010 0.423 0.949 1.00 0.00 54 ARG B CA 4
ATOM 7645 C C . ARG B 2 54 ? -20.810 -0.550 -0.207 1.00 0.00 54 ARG B C 4
ATOM 7646 O O . ARG B 2 54 ? -19.756 -1.170 -0.336 1.00 0.00 54 ARG B O 4
ATOM 7667 N N . THR B 2 55 ? -21.831 -0.670 -1.048 1.00 0.00 55 THR B N 4
ATOM 7668 C CA . THR B 2 55 ? -21.776 -1.559 -2.200 1.00 0.00 55 THR B CA 4
ATOM 7669 C C . THR B 2 55 ? -20.764 -1.063 -3.228 1.00 0.00 55 THR B C 4
ATOM 7670 O O . THR B 2 55 ? -20.547 0.141 -3.368 1.00 0.00 55 THR B O 4
ATOM 7681 N N . LEU B 2 56 ? -20.150 -2.001 -3.945 1.00 0.00 56 LEU B N 4
ATOM 7682 C CA . LEU B 2 56 ? -19.161 -1.668 -4.967 1.00 0.00 56 LEU B CA 4
ATOM 7683 C C . LEU B 2 56 ? -19.701 -0.611 -5.927 1.00 0.00 56 LEU B C 4
ATOM 7684 O O . LEU B 2 56 ? -18.951 0.223 -6.436 1.00 0.00 56 LEU B O 4
ATOM 7700 N N . SER B 2 57 ? -21.007 -0.658 -6.172 1.00 0.00 57 SER B N 4
ATOM 7701 C CA . SER B 2 57 ? -21.657 0.288 -7.073 1.00 0.00 57 SER B CA 4
ATOM 7702 C C . SER B 2 57 ? -21.418 1.733 -6.637 1.00 0.00 57 SER B C 4
ATOM 7703 O O . SER B 2 57 ? -21.219 2.614 -7.474 1.00 0.00 57 SER B O 4
ATOM 7711 N N . ASP B 2 58 ? -21.450 1.971 -5.327 1.00 0.00 58 ASP B N 4
ATOM 7712 C CA . ASP B 2 58 ? -21.248 3.314 -4.789 1.00 0.00 58 ASP B CA 4
ATOM 7713 C C . ASP B 2 58 ? -19.952 3.931 -5.308 1.00 0.00 58 ASP B C 4
ATOM 7714 O O . ASP B 2 58 ? -19.965 5.000 -5.918 1.00 0.00 58 ASP B O 4
ATOM 7723 N N . TYR B 2 59 ? -18.835 3.250 -5.072 1.00 0.00 59 TYR B N 4
ATOM 7724 C CA . TYR B 2 59 ? -17.537 3.734 -5.527 1.00 0.00 59 TYR B CA 4
ATOM 7725 C C . TYR B 2 59 ? -17.373 3.509 -7.024 1.00 0.00 59 TYR B C 4
ATOM 7726 O O . TYR B 2 59 ? -16.421 3.998 -7.634 1.00 0.00 59 TYR B O 4
ATOM 7744 N N . ASN B 2 60 ? -18.295 2.746 -7.604 1.00 0.00 60 ASN B N 4
ATOM 7745 C CA . ASN B 2 60 ? -18.246 2.430 -9.027 1.00 0.00 60 ASN B CA 4
ATOM 7746 C C . ASN B 2 60 ? -16.949 1.686 -9.332 1.00 0.00 60 ASN B C 4
ATOM 7747 O O . ASN B 2 60 ? -16.290 1.933 -10.340 1.00 0.00 60 ASN B O 4
ATOM 7758 N N . ILE B 2 61 ? -16.590 0.777 -8.431 1.00 0.00 61 ILE B N 4
ATOM 7759 C CA . ILE B 2 61 ? -15.373 -0.010 -8.571 1.00 0.00 61 ILE B CA 4
ATOM 7760 C C . ILE B 2 61 ? -15.432 -0.912 -9.799 1.00 0.00 61 ILE B C 4
ATOM 7761 O O . ILE B 2 61 ? -16.360 -1.705 -9.960 1.00 0.00 61 ILE B O 4
ATOM 7777 N N . GLN B 2 62 ? -14.428 -0.782 -10.661 1.00 0.00 62 GLN B N 4
ATOM 7778 C CA . GLN B 2 62 ? -14.350 -1.583 -11.877 1.00 0.00 62 GLN B CA 4
ATOM 7779 C C . GLN B 2 62 ? -13.780 -2.965 -11.579 1.00 0.00 62 GLN B C 4
ATOM 7780 O O . GLN B 2 62 ? -12.931 -3.120 -10.700 1.00 0.00 62 GLN B O 4
ATOM 7794 N N . LYS B 2 63 ? -14.254 -3.966 -12.315 1.00 0.00 63 LYS B N 4
ATOM 7795 C CA . LYS B 2 63 ? -13.794 -5.339 -12.132 1.00 0.00 63 LYS B CA 4
ATOM 7796 C C . LYS B 2 63 ? -12.270 -5.419 -12.166 1.00 0.00 63 LYS B C 4
ATOM 7797 O O . LYS B 2 63 ? -11.619 -4.723 -12.947 1.00 0.00 63 LYS B O 4
ATOM 7816 N N . GLU B 2 64 ? -11.711 -6.266 -11.305 1.00 0.00 64 GLU B N 4
ATOM 7817 C CA . GLU B 2 64 ? -10.264 -6.442 -11.218 1.00 0.00 64 GLU B CA 4
ATOM 7818 C C . GLU B 2 64 ? -9.578 -5.142 -10.811 1.00 0.00 64 GLU B C 4
ATOM 7819 O O . GLU B 2 64 ? -8.512 -4.803 -11.324 1.00 0.00 64 GLU B O 4
ATOM 7831 N N . SER B 2 65 ? -10.195 -4.420 -9.880 1.00 0.00 65 SER B N 4
ATOM 7832 C CA . SER B 2 65 ? -9.640 -3.160 -9.396 1.00 0.00 65 SER B CA 4
ATOM 7833 C C . SER B 2 65 ? -8.399 -3.400 -8.544 1.00 0.00 65 SER B C 4
ATOM 7834 O O . SER B 2 65 ? -8.368 -4.314 -7.716 1.00 0.00 65 SER B O 4
ATOM 7842 N N . THR B 2 66 ? -7.377 -2.575 -8.753 1.00 0.00 66 THR B N 4
ATOM 7843 C CA . THR B 2 66 ? -6.130 -2.691 -8.006 1.00 0.00 66 THR B CA 4
ATOM 7844 C C . THR B 2 66 ? -6.215 -1.954 -6.672 1.00 0.00 66 THR B C 4
ATOM 7845 O O . THR B 2 66 ? -5.817 -0.793 -6.566 1.00 0.00 66 THR B O 4
ATOM 7856 N N . LEU B 2 67 ? -6.727 -2.635 -5.651 1.00 0.00 67 LEU B N 4
ATOM 7857 C CA . LEU B 2 67 ? -6.849 -2.039 -4.325 1.00 0.00 67 LEU B CA 4
ATOM 7858 C C . LEU B 2 67 ? -5.556 -2.210 -3.542 1.00 0.00 67 LEU B C 4
ATOM 7859 O O . LEU B 2 67 ? -4.919 -3.262 -3.598 1.00 0.00 67 LEU B O 4
ATOM 7875 N N . HIS B 2 68 ? -5.171 -1.169 -2.816 1.00 0.00 68 HIS B N 4
ATOM 7876 C CA . HIS B 2 68 ? -3.953 -1.209 -2.021 1.00 0.00 68 HIS B CA 4
ATOM 7877 C C . HIS B 2 68 ? -4.252 -1.593 -0.578 1.00 0.00 68 HIS B C 4
ATOM 7878 O O . HIS B 2 68 ? -5.260 -1.173 -0.008 1.00 0.00 68 HIS B O 4
ATOM 7893 N N . LEU B 2 69 ? -3.368 -2.391 0.008 1.00 0.00 69 LEU B N 4
ATOM 7894 C CA . LEU B 2 69 ? -3.530 -2.830 1.387 1.00 0.00 69 LEU B CA 4
ATOM 7895 C C . LEU B 2 69 ? -2.332 -2.403 2.227 1.00 0.00 69 LEU B C 4
ATOM 7896 O O . LEU B 2 69 ? -1.196 -2.792 1.949 1.00 0.00 69 LEU B O 4
ATOM 7912 N N . VAL B 2 70 ? -2.591 -1.603 3.254 1.00 0.00 70 VAL B N 4
ATOM 7913 C CA . VAL B 2 70 ? -1.533 -1.123 4.135 1.00 0.00 70 VAL B CA 4
ATOM 7914 C C . VAL B 2 70 ? -1.694 -1.694 5.541 1.00 0.00 70 VAL B C 4
ATOM 7915 O O . VAL B 2 70 ? -2.750 -1.560 6.157 1.00 0.00 70 VAL B O 4
ATOM 7928 N N . LEU B 2 71 ? -0.640 -2.331 6.044 1.00 0.00 71 LEU B N 4
ATOM 7929 C CA . LEU B 2 71 ? -0.668 -2.921 7.378 1.00 0.00 71 LEU B CA 4
ATOM 7930 C C . LEU B 2 71 ? -0.010 -1.997 8.397 1.00 0.00 71 LEU B C 4
ATOM 7931 O O . LEU B 2 71 ? 1.102 -1.516 8.184 1.00 0.00 71 LEU B O 4
ATOM 7947 N N . ARG B 2 72 ? -0.703 -1.756 9.505 1.00 0.00 72 ARG B N 4
ATOM 7948 C CA . ARG B 2 72 ? -0.183 -0.891 10.558 1.00 0.00 72 ARG B CA 4
ATOM 7949 C C . ARG B 2 72 ? 0.941 -1.581 11.325 1.00 0.00 72 ARG B C 4
ATOM 7950 O O . ARG B 2 72 ? 0.805 -2.728 11.751 1.00 0.00 72 ARG B O 4
ATOM 7971 N N . LEU B 2 73 ? 2.052 -0.871 11.496 1.00 0.00 73 LEU B N 4
ATOM 7972 C CA . LEU B 2 73 ? 3.206 -1.403 12.210 1.00 0.00 73 LEU B CA 4
ATOM 7973 C C . LEU B 2 73 ? 3.019 -1.269 13.722 1.00 0.00 73 LEU B C 4
ATOM 7974 O O . LEU B 2 73 ? 3.837 -0.657 14.410 1.00 0.00 73 LEU B O 4
ATOM 7990 N N . ARG B 2 74 ? 1.932 -1.840 14.235 1.00 0.00 74 ARG B N 4
ATOM 7991 C CA . ARG B 2 74 ? 1.639 -1.777 15.663 1.00 0.00 74 ARG B CA 4
ATOM 7992 C C . ARG B 2 74 ? 1.006 -3.079 16.149 1.00 0.00 74 ARG B C 4
ATOM 7993 O O . ARG B 2 74 ? 0.141 -3.645 15.484 1.00 0.00 74 ARG B O 4
ATOM 8014 N N . GLY B 2 75 ? 1.449 -3.545 17.316 1.00 0.00 75 GLY B N 4
ATOM 8015 C CA . GLY B 2 75 ? 0.922 -4.776 17.879 1.00 0.00 75 GLY B CA 4
ATOM 8016 C C . GLY B 2 75 ? -0.525 -4.646 18.318 1.00 0.00 75 GLY B C 4
ATOM 8017 O O . GLY B 2 75 ? -1.360 -4.120 17.582 1.00 0.00 75 GLY B O 4
ATOM 8021 N N . GLY B 2 76 ? -0.821 -5.131 19.520 1.00 0.00 76 GLY B N 4
ATOM 8022 C CA . GLY B 2 76 ? -2.176 -5.061 20.039 1.00 0.00 76 GLY B CA 4
ATOM 8023 C C . GLY B 2 76 ? -2.677 -3.635 20.163 1.00 0.00 76 GLY B C 4
ATOM 8024 O O . GLY B 2 76 ? -3.620 -3.272 19.430 1.00 0.00 76 GLY B O 4
ATOM 8029 N N . ASN A 1 1 ? 18.044 4.010 2.624 1.00 0.00 6 ASN A N 5
ATOM 8030 C CA . ASN A 1 1 ? 17.741 4.239 1.217 1.00 0.00 6 ASN A CA 5
ATOM 8031 C C . ASN A 1 1 ? 18.316 3.118 0.358 1.00 0.00 6 ASN A C 5
ATOM 8032 O O . ASN A 1 1 ? 19.467 2.717 0.534 1.00 0.00 6 ASN A O 5
ATOM 8043 N N . ASP A 1 2 ? 17.508 2.614 -0.568 1.00 0.00 7 ASP A N 5
ATOM 8044 C CA . ASP A 1 2 ? 17.937 1.534 -1.452 1.00 0.00 7 ASP A CA 5
ATOM 8045 C C . ASP A 1 2 ? 16.925 1.305 -2.570 1.00 0.00 7 ASP A C 5
ATOM 8046 O O . ASP A 1 2 ? 17.288 0.898 -3.673 1.00 0.00 7 ASP A O 5
ATOM 8055 N N . ASP A 1 3 ? 15.656 1.566 -2.276 1.00 0.00 8 ASP A N 5
ATOM 8056 C CA . ASP A 1 3 ? 14.593 1.383 -3.256 1.00 0.00 8 ASP A CA 5
ATOM 8057 C C . ASP A 1 3 ? 13.300 2.051 -2.802 1.00 0.00 8 ASP A C 5
ATOM 8058 O O . ASP A 1 3 ? 12.217 1.482 -2.942 1.00 0.00 8 ASP A O 5
ATOM 8067 N N . HIS A 1 4 ? 13.414 3.267 -2.268 1.00 0.00 9 HIS A N 5
ATOM 8068 C CA . HIS A 1 4 ? 12.239 3.997 -1.815 1.00 0.00 9 HIS A CA 5
ATOM 8069 C C . HIS A 1 4 ? 11.303 4.246 -2.990 1.00 0.00 9 HIS A C 5
ATOM 8070 O O . HIS A 1 4 ? 10.097 4.414 -2.814 1.00 0.00 9 HIS A O 5
ATOM 8085 N N . GLU A 1 5 ? 11.880 4.273 -4.190 1.00 0.00 10 GLU A N 5
ATOM 8086 C CA . GLU A 1 5 ? 11.120 4.504 -5.412 1.00 0.00 10 GLU A CA 5
ATOM 8087 C C . GLU A 1 5 ? 9.940 3.547 -5.489 1.00 0.00 10 GLU A C 5
ATOM 8088 O O . GLU A 1 5 ? 8.857 3.921 -5.936 1.00 0.00 10 GLU A O 5
ATOM 8100 N N . SER A 1 6 ? 10.152 2.316 -5.035 1.00 0.00 11 SER A N 5
ATOM 8101 C CA . SER A 1 6 ? 9.094 1.317 -5.034 1.00 0.00 11 SER A CA 5
ATOM 8102 C C . SER A 1 6 ? 7.916 1.824 -4.210 1.00 0.00 11 SER A C 5
ATOM 8103 O O . SER A 1 6 ? 6.775 1.855 -4.682 1.00 0.00 11 SER A O 5
ATOM 8111 N N . LYS A 1 7 ? 8.209 2.258 -2.987 1.00 0.00 12 LYS A N 5
ATOM 8112 C CA . LYS A 1 7 ? 7.189 2.804 -2.104 1.00 0.00 12 LYS A CA 5
ATOM 8113 C C . LYS A 1 7 ? 6.548 4.015 -2.764 1.00 0.00 12 LYS A C 5
ATOM 8114 O O . LYS A 1 7 ? 5.341 4.232 -2.666 1.00 0.00 12 LYS A O 5
ATOM 8133 N N . LEU A 1 8 ? 7.381 4.788 -3.456 1.00 0.00 13 LEU A N 5
ATOM 8134 C CA . LEU A 1 8 ? 6.927 5.971 -4.167 1.00 0.00 13 LEU A CA 5
ATOM 8135 C C . LEU A 1 8 ? 5.904 5.578 -5.223 1.00 0.00 13 LEU A C 5
ATOM 8136 O O . LEU A 1 8 ? 4.900 6.261 -5.417 1.00 0.00 13 LEU A O 5
ATOM 8152 N N . SER A 1 9 ? 6.162 4.455 -5.890 1.00 0.00 14 SER A N 5
ATOM 8153 C CA . SER A 1 9 ? 5.260 3.948 -6.912 1.00 0.00 14 SER A CA 5
ATOM 8154 C C . SER A 1 9 ? 3.901 3.645 -6.296 1.00 0.00 14 SER A C 5
ATOM 8155 O O . SER A 1 9 ? 2.862 4.017 -6.844 1.00 0.00 14 SER A O 5
ATOM 8163 N N . ILE A 1 10 ? 3.919 2.986 -5.138 1.00 0.00 15 ILE A N 5
ATOM 8164 C CA . ILE A 1 10 ? 2.687 2.657 -4.434 1.00 0.00 15 ILE A CA 5
ATOM 8165 C C . ILE A 1 10 ? 1.891 3.920 -4.128 1.00 0.00 15 ILE A C 5
ATOM 8166 O O . ILE A 1 10 ? 0.673 3.946 -4.281 1.00 0.00 15 ILE A O 5
ATOM 8182 N N . LEU A 1 11 ? 2.588 4.965 -3.687 1.00 0.00 16 LEU A N 5
ATOM 8183 C CA . LEU A 1 11 ? 1.938 6.228 -3.353 1.00 0.00 16 LEU A CA 5
ATOM 8184 C C . LEU A 1 11 ? 1.260 6.850 -4.571 1.00 0.00 16 LEU A C 5
ATOM 8185 O O . LEU A 1 11 ? 0.126 7.317 -4.482 1.00 0.00 16 LEU A O 5
ATOM 8201 N N . MET A 1 12 ? 1.959 6.866 -5.703 1.00 0.00 17 MET A N 5
ATOM 8202 C CA . MET A 1 12 ? 1.409 7.448 -6.925 1.00 0.00 17 MET A CA 5
ATOM 8203 C C . MET A 1 12 ? 0.120 6.745 -7.340 1.00 0.00 17 MET A C 5
ATOM 8204 O O . MET A 1 12 ? -0.891 7.394 -7.610 1.00 0.00 17 MET A O 5
ATOM 8218 N N . ASP A 1 13 ? 0.162 5.418 -7.389 1.00 0.00 18 ASP A N 5
ATOM 8219 C CA . ASP A 1 13 ? -1.007 4.632 -7.769 1.00 0.00 18 ASP A CA 5
ATOM 8220 C C . ASP A 1 13 ? -2.105 4.748 -6.716 1.00 0.00 18 ASP A C 5
ATOM 8221 O O . ASP A 1 13 ? -3.288 4.849 -7.043 1.00 0.00 18 ASP A O 5
ATOM 8230 N N . MET A 1 14 ? -1.699 4.727 -5.452 1.00 0.00 19 MET A N 5
ATOM 8231 C CA . MET A 1 14 ? -2.636 4.823 -4.338 1.00 0.00 19 MET A CA 5
ATOM 8232 C C . MET A 1 14 ? -3.360 6.171 -4.345 1.00 0.00 19 MET A C 5
ATOM 8233 O O . MET A 1 14 ? -4.544 6.250 -4.019 1.00 0.00 19 MET A O 5
ATOM 8247 N N . PHE A 1 15 ? -2.639 7.227 -4.718 1.00 0.00 20 PHE A N 5
ATOM 8248 C CA . PHE A 1 15 ? -3.214 8.571 -4.765 1.00 0.00 20 PHE A CA 5
ATOM 8249 C C . PHE A 1 15 ? -3.041 9.195 -6.151 1.00 0.00 20 PHE A C 5
ATOM 8250 O O . PHE A 1 15 ? -2.245 10.118 -6.325 1.00 0.00 20 PHE A O 5
ATOM 8267 N N . PRO A 1 16 ? -3.784 8.701 -7.159 1.00 0.00 21 PRO A N 5
ATOM 8268 C CA . PRO A 1 16 ? -3.699 9.224 -8.528 1.00 0.00 21 PRO A CA 5
ATOM 8269 C C . PRO A 1 16 ? -3.873 10.739 -8.585 1.00 0.00 21 PRO A C 5
ATOM 8270 O O . PRO A 1 16 ? -3.178 11.424 -9.334 1.00 0.00 21 PRO A O 5
ATOM 8281 N N . ALA A 1 17 ? -4.807 11.252 -7.791 1.00 0.00 22 ALA A N 5
ATOM 8282 C CA . ALA A 1 17 ? -5.079 12.686 -7.753 1.00 0.00 22 ALA A CA 5
ATOM 8283 C C . ALA A 1 17 ? -3.864 13.474 -7.267 1.00 0.00 22 ALA A C 5
ATOM 8284 O O . ALA A 1 17 ? -3.488 14.481 -7.868 1.00 0.00 22 ALA A O 5
ATOM 8291 N N . ILE A 1 18 ? -3.260 13.016 -6.175 1.00 0.00 23 ILE A N 5
ATOM 8292 C CA . ILE A 1 18 ? -2.094 13.687 -5.609 1.00 0.00 23 ILE A CA 5
ATOM 8293 C C . ILE A 1 18 ? -0.863 13.505 -6.493 1.00 0.00 23 ILE A C 5
ATOM 8294 O O . ILE A 1 18 ? -0.562 12.397 -6.937 1.00 0.00 23 ILE A O 5
ATOM 8310 N N . SER A 1 19 ? -0.153 14.604 -6.738 1.00 0.00 24 SER A N 5
ATOM 8311 C CA . SER A 1 19 ? 1.051 14.571 -7.562 1.00 0.00 24 SER A CA 5
ATOM 8312 C C . SER A 1 19 ? 2.155 13.771 -6.878 1.00 0.00 24 SER A C 5
ATOM 8313 O O . SER A 1 19 ? 2.333 13.857 -5.662 1.00 0.00 24 SER A O 5
ATOM 8321 N N . LYS A 1 20 ? 2.891 12.990 -7.664 1.00 0.00 25 LYS A N 5
ATOM 8322 C CA . LYS A 1 20 ? 3.976 12.172 -7.132 1.00 0.00 25 LYS A CA 5
ATOM 8323 C C . LYS A 1 20 ? 5.022 13.028 -6.427 1.00 0.00 25 LYS A C 5
ATOM 8324 O O . LYS A 1 20 ? 5.679 12.571 -5.492 1.00 0.00 25 LYS A O 5
ATOM 8343 N N . SER A 1 21 ? 5.178 14.267 -6.882 1.00 0.00 26 SER A N 5
ATOM 8344 C CA . SER A 1 21 ? 6.149 15.184 -6.291 1.00 0.00 26 SER A CA 5
ATOM 8345 C C . SER A 1 21 ? 5.918 15.328 -4.788 1.00 0.00 26 SER A C 5
ATOM 8346 O O . SER A 1 21 ? 6.851 15.217 -3.993 1.00 0.00 26 SER A O 5
ATOM 8354 N N . LYS A 1 22 ? 4.666 15.567 -4.410 1.00 0.00 27 LYS A N 5
ATOM 8355 C CA . LYS A 1 22 ? 4.304 15.722 -3.004 1.00 0.00 27 LYS A CA 5
ATOM 8356 C C . LYS A 1 22 ? 4.577 14.436 -2.228 1.00 0.00 27 LYS A C 5
ATOM 8357 O O . LYS A 1 22 ? 5.209 14.458 -1.171 1.00 0.00 27 LYS A O 5
ATOM 8376 N N . LEU A 1 23 ? 4.100 13.319 -2.765 1.00 0.00 28 LEU A N 5
ATOM 8377 C CA . LEU A 1 23 ? 4.290 12.019 -2.133 1.00 0.00 28 LEU A CA 5
ATOM 8378 C C . LEU A 1 23 ? 5.775 11.726 -1.930 1.00 0.00 28 LEU A C 5
ATOM 8379 O O . LEU A 1 23 ? 6.175 11.167 -0.906 1.00 0.00 28 LEU A O 5
ATOM 8395 N N . GLN A 1 24 ? 6.589 12.121 -2.904 1.00 0.00 29 GLN A N 5
ATOM 8396 C CA . GLN A 1 24 ? 8.032 11.918 -2.832 1.00 0.00 29 GLN A CA 5
ATOM 8397 C C . GLN A 1 24 ? 8.626 12.730 -1.688 1.00 0.00 29 GLN A C 5
ATOM 8398 O O . GLN A 1 24 ? 9.469 12.239 -0.938 1.00 0.00 29 GLN A O 5
ATOM 8412 N N . VAL A 1 25 ? 8.172 13.975 -1.557 1.00 0.00 30 VAL A N 5
ATOM 8413 C CA . VAL A 1 25 ? 8.651 14.858 -0.500 1.00 0.00 30 VAL A CA 5
ATOM 8414 C C . VAL A 1 25 ? 8.404 14.242 0.873 1.00 0.00 30 VAL A C 5
ATOM 8415 O O . VAL A 1 25 ? 9.298 14.210 1.719 1.00 0.00 30 VAL A O 5
ATOM 8428 N N . HIS A 1 26 ? 7.188 13.751 1.088 1.00 0.00 31 HIS A N 5
ATOM 8429 C CA . HIS A 1 26 ? 6.831 13.132 2.358 1.00 0.00 31 HIS A CA 5
ATOM 8430 C C . HIS A 1 26 ? 7.676 11.891 2.614 1.00 0.00 31 HIS A C 5
ATOM 8431 O O . HIS A 1 26 ? 8.097 11.637 3.742 1.00 0.00 31 HIS A O 5
ATOM 8446 N N . LEU A 1 27 ? 7.914 11.116 1.561 1.00 0.00 32 LEU A N 5
ATOM 8447 C CA . LEU A 1 27 ? 8.701 9.895 1.673 1.00 0.00 32 LEU A CA 5
ATOM 8448 C C . LEU A 1 27 ? 10.131 10.200 2.114 1.00 0.00 32 LEU A C 5
ATOM 8449 O O . LEU A 1 27 ? 10.674 9.532 2.993 1.00 0.00 32 LEU A O 5
ATOM 8465 N N . LEU A 1 28 ? 10.733 11.212 1.496 1.00 0.00 33 LEU A N 5
ATOM 8466 C CA . LEU A 1 28 ? 12.101 11.606 1.822 1.00 0.00 33 LEU A CA 5
ATOM 8467 C C . LEU A 1 28 ? 12.205 12.089 3.265 1.00 0.00 33 LEU A C 5
ATOM 8468 O O . LEU A 1 28 ? 13.099 11.675 4.005 1.00 0.00 33 LEU A O 5
ATOM 8484 N N . GLU A 1 29 ? 11.293 12.972 3.654 1.00 0.00 34 GLU A N 5
ATOM 8485 C CA . GLU A 1 29 ? 11.282 13.520 5.005 1.00 0.00 34 GLU A CA 5
ATOM 8486 C C . GLU A 1 29 ? 11.095 12.420 6.046 1.00 0.00 34 GLU A C 5
ATOM 8487 O O . GLU A 1 29 ? 11.844 12.342 7.021 1.00 0.00 34 GLU A O 5
ATOM 8499 N N . ASN A 1 30 ? 10.094 11.573 5.834 1.00 0.00 35 ASN A N 5
ATOM 8500 C CA . ASN A 1 30 ? 9.813 10.477 6.756 1.00 0.00 35 ASN A CA 5
ATOM 8501 C C . ASN A 1 30 ? 10.691 9.265 6.453 1.00 0.00 35 ASN A C 5
ATOM 8502 O O . ASN A 1 30 ? 10.298 8.130 6.712 1.00 0.00 35 ASN A O 5
ATOM 8513 N N . ASN A 1 31 ? 11.883 9.525 5.907 1.00 0.00 36 ASN A N 5
ATOM 8514 C CA . ASN A 1 31 ? 12.838 8.472 5.556 1.00 0.00 36 ASN A CA 5
ATOM 8515 C C . ASN A 1 31 ? 12.295 7.584 4.439 1.00 0.00 36 ASN A C 5
ATOM 8516 O O . ASN A 1 31 ? 12.767 7.640 3.302 1.00 0.00 36 ASN A O 5
ATOM 8527 N N . ASN A 1 32 ? 11.294 6.776 4.771 1.00 0.00 37 ASN A N 5
ATOM 8528 C CA . ASN A 1 32 ? 10.665 5.875 3.811 1.00 0.00 37 ASN A CA 5
ATOM 8529 C C . ASN A 1 32 ? 9.505 5.132 4.468 1.00 0.00 37 ASN A C 5
ATOM 8530 O O . ASN A 1 32 ? 9.225 3.979 4.141 1.00 0.00 37 ASN A O 5
ATOM 8541 N N . ASP A 1 33 ? 8.838 5.805 5.400 1.00 0.00 38 ASP A N 5
ATOM 8542 C CA . ASP A 1 33 ? 7.709 5.221 6.117 1.00 0.00 38 ASP A CA 5
ATOM 8543 C C . ASP A 1 33 ? 6.431 5.300 5.282 1.00 0.00 38 ASP A C 5
ATOM 8544 O O . ASP A 1 33 ? 6.128 6.337 4.694 1.00 0.00 38 ASP A O 5
ATOM 8553 N N . LEU A 1 34 ? 5.691 4.193 5.227 1.00 0.00 39 LEU A N 5
ATOM 8554 C CA . LEU A 1 34 ? 4.451 4.136 4.454 1.00 0.00 39 LEU A CA 5
ATOM 8555 C C . LEU A 1 34 ? 3.206 4.291 5.329 1.00 0.00 39 LEU A C 5
ATOM 8556 O O . LEU A 1 34 ? 2.314 5.075 5.012 1.00 0.00 39 LEU A O 5
ATOM 8572 N N . ASP A 1 35 ? 3.137 3.526 6.414 1.00 0.00 40 ASP A N 5
ATOM 8573 C CA . ASP A 1 35 ? 1.979 3.569 7.309 1.00 0.00 40 ASP A CA 5
ATOM 8574 C C . ASP A 1 35 ? 1.706 4.982 7.831 1.00 0.00 40 ASP A C 5
ATOM 8575 O O . ASP A 1 35 ? 0.574 5.463 7.769 1.00 0.00 40 ASP A O 5
ATOM 8584 N N . LEU A 1 36 ? 2.739 5.635 8.349 1.00 0.00 41 LEU A N 5
ATOM 8585 C CA . LEU A 1 36 ? 2.604 6.987 8.887 1.00 0.00 41 LEU A CA 5
ATOM 8586 C C . LEU A 1 36 ? 2.209 7.974 7.790 1.00 0.00 41 LEU A C 5
ATOM 8587 O O . LEU A 1 36 ? 1.188 8.662 7.896 1.00 0.00 41 LEU A O 5
ATOM 8603 N N . THR A 1 37 ? 3.026 8.043 6.742 1.00 0.00 42 THR A N 5
ATOM 8604 C CA . THR A 1 37 ? 2.766 8.952 5.632 1.00 0.00 42 THR A CA 5
ATOM 8605 C C . THR A 1 37 ? 1.370 8.732 5.065 1.00 0.00 42 THR A C 5
ATOM 8606 O O . THR A 1 37 ? 0.522 9.620 5.128 1.00 0.00 42 THR A O 5
ATOM 8617 N N . ILE A 1 38 ? 1.137 7.541 4.525 1.00 0.00 43 ILE A N 5
ATOM 8618 C CA . ILE A 1 38 ? -0.160 7.202 3.954 1.00 0.00 43 ILE A CA 5
ATOM 8619 C C . ILE A 1 38 ? -1.278 7.444 4.959 1.00 0.00 43 ILE A C 5
ATOM 8620 O O . ILE A 1 38 ? -2.360 7.903 4.596 1.00 0.00 43 ILE A O 5
ATOM 8636 N N . GLY A 1 39 ? -1.008 7.140 6.226 1.00 0.00 44 GLY A N 5
ATOM 8637 C CA . GLY A 1 39 ? -2.003 7.343 7.260 1.00 0.00 44 GLY A CA 5
ATOM 8638 C C . GLY A 1 39 ? -2.542 8.758 7.241 1.00 0.00 44 GLY A C 5
ATOM 8639 O O . GLY A 1 39 ? -3.752 8.972 7.293 1.00 0.00 44 GLY A O 5
ATOM 8643 N N . LEU A 1 40 ? -1.635 9.725 7.152 1.00 0.00 45 LEU A N 5
ATOM 8644 C CA . LEU A 1 40 ? -2.019 11.132 7.108 1.00 0.00 45 LEU A CA 5
ATOM 8645 C C . LEU A 1 40 ? -2.691 11.470 5.777 1.00 0.00 45 LEU A C 5
ATOM 8646 O O . LEU A 1 40 ? -3.632 12.264 5.729 1.00 0.00 45 LEU A O 5
ATOM 8662 N N . LEU A 1 41 ? -2.194 10.866 4.699 1.00 0.00 46 LEU A N 5
ATOM 8663 C CA . LEU A 1 41 ? -2.731 11.102 3.359 1.00 0.00 46 LEU A CA 5
ATOM 8664 C C . LEU A 1 41 ? -4.214 10.744 3.257 1.00 0.00 46 LEU A C 5
ATOM 8665 O O . LEU A 1 41 ? -4.991 11.487 2.657 1.00 0.00 46 LEU A O 5
ATOM 8681 N N . LEU A 1 42 ? -4.605 9.604 3.825 1.00 0.00 47 LEU A N 5
ATOM 8682 C CA . LEU A 1 42 ? -6.000 9.171 3.770 1.00 0.00 47 LEU A CA 5
ATOM 8683 C C . LEU A 1 42 ? -6.931 10.271 4.270 1.00 0.00 47 LEU A C 5
ATOM 8684 O O . LEU A 1 42 ? -7.916 10.610 3.615 1.00 0.00 47 LEU A O 5
ATOM 8700 N N . LYS A 1 43 ? -6.608 10.825 5.435 1.00 0.00 48 LYS A N 5
ATOM 8701 C CA . LYS A 1 43 ? -7.411 11.890 6.028 1.00 0.00 48 LYS A CA 5
ATOM 8702 C C . LYS A 1 43 ? -7.068 13.246 5.414 1.00 0.00 48 LYS A C 5
ATOM 8703 O O . LYS A 1 43 ? -6.985 14.253 6.118 1.00 0.00 48 LYS A O 5
ATOM 8722 N N . GLU A 1 44 ? -6.870 13.268 4.098 1.00 0.00 49 GLU A N 5
ATOM 8723 C CA . GLU A 1 44 ? -6.536 14.504 3.397 1.00 0.00 49 GLU A CA 5
ATOM 8724 C C . GLU A 1 44 ? -7.703 15.485 3.442 1.00 0.00 49 GLU A C 5
ATOM 8725 O O . GLU A 1 44 ? -7.540 16.642 3.827 1.00 0.00 49 GLU A O 5
ATOM 8737 N N . ASN A 1 45 ? -8.882 15.011 3.048 1.00 0.00 50 ASN A N 5
ATOM 8738 C CA . ASN A 1 45 ? -10.078 15.844 3.047 1.00 0.00 50 ASN A CA 5
ATOM 8739 C C . ASN A 1 45 ? -10.473 16.219 4.471 1.00 0.00 50 ASN A C 5
ATOM 8740 O O . ASN A 1 45 ? -10.808 17.370 4.752 1.00 0.00 50 ASN A O 5
ATOM 8751 N N . ASP A 1 46 ? -10.430 15.237 5.366 1.00 0.00 51 ASP A N 5
ATOM 8752 C CA . ASP A 1 46 ? -10.780 15.458 6.764 1.00 0.00 51 ASP A CA 5
ATOM 8753 C C . ASP A 1 46 ? -9.764 16.371 7.441 1.00 0.00 51 ASP A C 5
ATOM 8754 O O . ASP A 1 46 ? -8.555 16.190 7.291 1.00 0.00 51 ASP A O 5
ATOM 8763 N N . ASP A 1 47 ? -10.262 17.352 8.189 1.00 0.00 52 ASP A N 5
ATOM 8764 C CA . ASP A 1 47 ? -9.396 18.291 8.892 1.00 0.00 52 ASP A CA 5
ATOM 8765 C C . ASP A 1 47 ? -8.516 17.561 9.904 1.00 0.00 52 ASP A C 5
ATOM 8766 O O . ASP A 1 47 ? -8.978 16.666 10.610 1.00 0.00 52 ASP A O 5
ATOM 8775 N N . LYS A 1 48 ? -7.244 17.947 9.960 1.00 0.00 53 LYS A N 5
ATOM 8776 C CA . LYS A 1 48 ? -6.294 17.329 10.879 1.00 0.00 53 LYS A CA 5
ATOM 8777 C C . LYS A 1 48 ? -6.742 17.491 12.329 1.00 0.00 53 LYS A C 5
ATOM 8778 O O . LYS A 1 48 ? -7.309 18.518 12.705 1.00 0.00 53 LYS A O 5
ATOM 8797 N N . SER A 1 49 ? -6.493 16.464 13.137 1.00 0.00 54 SER A N 5
ATOM 8798 C CA . SER A 1 49 ? -6.874 16.483 14.545 1.00 0.00 54 SER A CA 5
ATOM 8799 C C . SER A 1 49 ? -6.209 17.647 15.274 1.00 0.00 54 SER A C 5
ATOM 8800 O O . SER A 1 49 ? -5.009 17.889 15.029 1.00 0.00 54 SER A O 5
ATOM 8809 N N . MET B 2 1 ? -16.470 -11.749 -10.599 1.00 0.00 1 MET B N 5
ATOM 8810 C CA . MET B 2 1 ? -15.767 -10.475 -10.300 1.00 0.00 1 MET B CA 5
ATOM 8811 C C . MET B 2 1 ? -14.688 -10.677 -9.242 1.00 0.00 1 MET B C 5
ATOM 8812 O O . MET B 2 1 ? -14.838 -11.496 -8.335 1.00 0.00 1 MET B O 5
ATOM 8828 N N . GLN B 2 2 ? -13.602 -9.924 -9.368 1.00 0.00 2 GLN B N 5
ATOM 8829 C CA . GLN B 2 2 ? -12.492 -10.015 -8.429 1.00 0.00 2 GLN B CA 5
ATOM 8830 C C . GLN B 2 2 ? -11.761 -8.684 -8.328 1.00 0.00 2 GLN B C 5
ATOM 8831 O O . GLN B 2 2 ? -11.742 -7.899 -9.276 1.00 0.00 2 GLN B O 5
ATOM 8845 N N . ILE B 2 3 ? -11.164 -8.437 -7.168 1.00 0.00 3 ILE B N 5
ATOM 8846 C CA . ILE B 2 3 ? -10.427 -7.206 -6.931 1.00 0.00 3 ILE B CA 5
ATOM 8847 C C . ILE B 2 3 ? -9.002 -7.517 -6.479 1.00 0.00 3 ILE B C 5
ATOM 8848 O O . ILE B 2 3 ? -8.784 -8.390 -5.635 1.00 0.00 3 ILE B O 5
ATOM 8864 N N . PHE B 2 4 ? -8.031 -6.823 -7.071 1.00 0.00 4 PHE B N 5
ATOM 8865 C CA . PHE B 2 4 ? -6.625 -7.048 -6.750 1.00 0.00 4 PHE B CA 5
ATOM 8866 C C . PHE B 2 4 ? -6.215 -6.385 -5.439 1.00 0.00 4 PHE B C 5
ATOM 8867 O O . PHE B 2 4 ? -5.928 -5.190 -5.400 1.00 0.00 4 PHE B O 5
ATOM 8884 N N . VAL B 2 5 ? -6.156 -7.179 -4.374 1.00 0.00 5 VAL B N 5
ATOM 8885 C CA . VAL B 2 5 ? -5.741 -6.680 -3.069 1.00 0.00 5 VAL B CA 5
ATOM 8886 C C . VAL B 2 5 ? -4.223 -6.542 -3.029 1.00 0.00 5 VAL B C 5
ATOM 8887 O O . VAL B 2 5 ? -3.514 -7.438 -2.563 1.00 0.00 5 VAL B O 5
ATOM 8900 N N . LYS B 2 6 ? -3.733 -5.423 -3.552 1.00 0.00 6 LYS B N 5
ATOM 8901 C CA . LYS B 2 6 ? -2.301 -5.161 -3.610 1.00 0.00 6 LYS B CA 5
ATOM 8902 C C . LYS B 2 6 ? -1.763 -4.663 -2.273 1.00 0.00 6 LYS B C 5
ATOM 8903 O O . LYS B 2 6 ? -2.327 -3.759 -1.661 1.00 0.00 6 LYS B O 5
ATOM 8922 N N . THR B 2 7 ? -0.656 -5.250 -1.842 1.00 0.00 7 THR B N 5
ATOM 8923 C CA . THR B 2 7 ? -0.013 -4.863 -0.597 1.00 0.00 7 THR B CA 5
ATOM 8924 C C . THR B 2 7 ? 1.120 -3.884 -0.880 1.00 0.00 7 THR B C 5
ATOM 8925 O O . THR B 2 7 ? 1.760 -3.961 -1.928 1.00 0.00 7 THR B O 5
ATOM 8936 N N . LEU B 2 8 ? 1.360 -2.962 0.047 1.00 0.00 8 LEU B N 5
ATOM 8937 C CA . LEU B 2 8 ? 2.416 -1.971 -0.125 1.00 0.00 8 LEU B CA 5
ATOM 8938 C C . LEU B 2 8 ? 3.722 -2.641 -0.541 1.00 0.00 8 LEU B C 5
ATOM 8939 O O . LEU B 2 8 ? 4.515 -2.066 -1.287 1.00 0.00 8 LEU B O 5
ATOM 8955 N N . THR B 2 9 ? 3.934 -3.862 -0.058 1.00 0.00 9 THR B N 5
ATOM 8956 C CA . THR B 2 9 ? 5.139 -4.614 -0.386 1.00 0.00 9 THR B CA 5
ATOM 8957 C C . THR B 2 9 ? 5.215 -4.905 -1.884 1.00 0.00 9 THR B C 5
ATOM 8958 O O . THR B 2 9 ? 6.211 -4.588 -2.534 1.00 0.00 9 THR B O 5
ATOM 8969 N N . GLY B 2 10 ? 4.158 -5.508 -2.427 1.00 0.00 10 GLY B N 5
ATOM 8970 C CA . GLY B 2 10 ? 4.133 -5.825 -3.845 1.00 0.00 10 GLY B CA 5
ATOM 8971 C C . GLY B 2 10 ? 3.098 -6.879 -4.198 1.00 0.00 10 GLY B C 5
ATOM 8972 O O . GLY B 2 10 ? 2.458 -6.800 -5.246 1.00 0.00 10 GLY B O 5
ATOM 8976 N N . LYS B 2 11 ? 2.949 -7.872 -3.325 1.00 0.00 11 LYS B N 5
ATOM 8977 C CA . LYS B 2 11 ? 2.000 -8.962 -3.543 1.00 0.00 11 LYS B CA 5
ATOM 8978 C C . LYS B 2 11 ? 0.598 -8.446 -3.855 1.00 0.00 11 LYS B C 5
ATOM 8979 O O . LYS B 2 11 ? 0.098 -7.539 -3.196 1.00 0.00 11 LYS B O 5
ATOM 8998 N N . THR B 2 12 ? -0.036 -9.047 -4.858 1.00 0.00 12 THR B N 5
ATOM 8999 C CA . THR B 2 12 ? -1.387 -8.667 -5.256 1.00 0.00 12 THR B CA 5
ATOM 9000 C C . THR B 2 12 ? -2.345 -9.843 -5.097 1.00 0.00 12 THR B C 5
ATOM 9001 O O . THR B 2 12 ? -2.563 -10.610 -6.036 1.00 0.00 12 THR B O 5
ATOM 9012 N N . ILE B 2 13 ? -2.909 -9.988 -3.900 1.00 0.00 13 ILE B N 5
ATOM 9013 C CA . ILE B 2 13 ? -3.835 -11.082 -3.625 1.00 0.00 13 ILE B CA 5
ATOM 9014 C C . ILE B 2 13 ? -5.204 -10.815 -4.245 1.00 0.00 13 ILE B C 5
ATOM 9015 O O . ILE B 2 13 ? -5.882 -9.859 -3.877 1.00 0.00 13 ILE B O 5
ATOM 9031 N N . THR B 2 14 ? -5.607 -11.665 -5.184 1.00 0.00 14 THR B N 5
ATOM 9032 C CA . THR B 2 14 ? -6.898 -11.510 -5.845 1.00 0.00 14 THR B CA 5
ATOM 9033 C C . THR B 2 14 ? -8.018 -12.141 -5.025 1.00 0.00 14 THR B C 5
ATOM 9034 O O . THR B 2 14 ? -7.932 -13.306 -4.633 1.00 0.00 14 THR B O 5
ATOM 9045 N N . LEU B 2 15 ? -9.073 -11.370 -4.781 1.00 0.00 15 LEU B N 5
ATOM 9046 C CA . LEU B 2 15 ? -10.217 -11.859 -4.020 1.00 0.00 15 LEU B CA 5
ATOM 9047 C C . LEU B 2 15 ? -11.476 -11.849 -4.863 1.00 0.00 15 LEU B C 5
ATOM 9048 O O . LEU B 2 15 ? -11.708 -10.935 -5.651 1.00 0.00 15 LEU B O 5
ATOM 9064 N N . GLU B 2 16 ? -12.295 -12.863 -4.668 1.00 0.00 16 GLU B N 5
ATOM 9065 C CA . GLU B 2 16 ? -13.555 -12.972 -5.382 1.00 0.00 16 GLU B CA 5
ATOM 9066 C C . GLU B 2 16 ? -14.609 -12.166 -4.641 1.00 0.00 16 GLU B C 5
ATOM 9067 O O . GLU B 2 16 ? -14.821 -12.370 -3.447 1.00 0.00 16 GLU B O 5
ATOM 9079 N N . VAL B 2 17 ? -15.254 -11.235 -5.330 1.00 0.00 17 VAL B N 5
ATOM 9080 C CA . VAL B 2 17 ? -16.254 -10.403 -4.683 1.00 0.00 17 VAL B CA 5
ATOM 9081 C C . VAL B 2 17 ? -17.134 -9.688 -5.709 1.00 0.00 17 VAL B C 5
ATOM 9082 O O . VAL B 2 17 ? -16.639 -9.114 -6.680 1.00 0.00 17 VAL B O 5
ATOM 9095 N N . GLU B 2 18 ? -18.446 -9.741 -5.491 1.00 0.00 18 GLU B N 5
ATOM 9096 C CA . GLU B 2 18 ? -19.402 -9.109 -6.395 1.00 0.00 18 GLU B CA 5
ATOM 9097 C C . GLU B 2 18 ? -19.624 -7.653 -6.018 1.00 0.00 18 GLU B C 5
ATOM 9098 O O . GLU B 2 18 ? -19.579 -7.296 -4.840 1.00 0.00 18 GLU B O 5
ATOM 9110 N N . SER B 2 19 ? -19.881 -6.818 -7.017 1.00 0.00 19 SER B N 5
ATOM 9111 C CA . SER B 2 19 ? -20.129 -5.404 -6.775 1.00 0.00 19 SER B CA 5
ATOM 9112 C C . SER B 2 19 ? -21.541 -5.193 -6.229 1.00 0.00 19 SER B C 5
ATOM 9113 O O . SER B 2 19 ? -22.156 -4.150 -6.454 1.00 0.00 19 SER B O 5
ATOM 9121 N N . SER B 2 20 ? -22.048 -6.191 -5.505 1.00 0.00 20 SER B N 5
ATOM 9122 C CA . SER B 2 20 ? -23.384 -6.111 -4.923 1.00 0.00 20 SER B CA 5
ATOM 9123 C C . SER B 2 20 ? -23.329 -6.354 -3.419 1.00 0.00 20 SER B C 5
ATOM 9124 O O . SER B 2 20 ? -24.159 -5.843 -2.667 1.00 0.00 20 SER B O 5
ATOM 9132 N N . ASP B 2 21 ? -22.345 -7.143 -2.995 1.00 0.00 21 ASP B N 5
ATOM 9133 C CA . ASP B 2 21 ? -22.166 -7.466 -1.584 1.00 0.00 21 ASP B CA 5
ATOM 9134 C C . ASP B 2 21 ? -21.903 -6.205 -0.758 1.00 0.00 21 ASP B C 5
ATOM 9135 O O . ASP B 2 21 ? -22.777 -5.349 -0.624 1.00 0.00 21 ASP B O 5
ATOM 9144 N N . THR B 2 22 ? -20.699 -6.097 -0.196 1.00 0.00 22 THR B N 5
ATOM 9145 C CA . THR B 2 22 ? -20.342 -4.942 0.620 1.00 0.00 22 THR B CA 5
ATOM 9146 C C . THR B 2 22 ? -18.853 -4.933 0.944 1.00 0.00 22 THR B C 5
ATOM 9147 O O . THR B 2 22 ? -18.239 -5.987 1.111 1.00 0.00 22 THR B O 5
ATOM 9158 N N . ILE B 2 23 ? -18.280 -3.734 1.034 1.00 0.00 23 ILE B N 5
ATOM 9159 C CA . ILE B 2 23 ? -16.863 -3.585 1.343 1.00 0.00 23 ILE B CA 5
ATOM 9160 C C . ILE B 2 23 ? -16.504 -4.383 2.592 1.00 0.00 23 ILE B C 5
ATOM 9161 O O . ILE B 2 23 ? -15.449 -5.022 2.656 1.00 0.00 23 ILE B O 5
ATOM 9177 N N . ASP B 2 24 ? -17.398 -4.350 3.578 1.00 0.00 24 ASP B N 5
ATOM 9178 C CA . ASP B 2 24 ? -17.192 -5.077 4.823 1.00 0.00 24 ASP B CA 5
ATOM 9179 C C . ASP B 2 24 ? -16.950 -6.552 4.529 1.00 0.00 24 ASP B C 5
ATOM 9180 O O . ASP B 2 24 ? -16.074 -7.182 5.123 1.00 0.00 24 ASP B O 5
ATOM 9189 N N . ASN B 2 25 ? -17.732 -7.093 3.598 1.00 0.00 25 ASN B N 5
ATOM 9190 C CA . ASN B 2 25 ? -17.605 -8.490 3.209 1.00 0.00 25 ASN B CA 5
ATOM 9191 C C . ASN B 2 25 ? -16.227 -8.758 2.616 1.00 0.00 25 ASN B C 5
ATOM 9192 O O . ASN B 2 25 ? -15.610 -9.785 2.900 1.00 0.00 25 ASN B O 5
ATOM 9203 N N . VAL B 2 26 ? -15.748 -7.828 1.792 1.00 0.00 26 VAL B N 5
ATOM 9204 C CA . VAL B 2 26 ? -14.438 -7.968 1.166 1.00 0.00 26 VAL B CA 5
ATOM 9205 C C . VAL B 2 26 ? -13.362 -8.145 2.230 1.00 0.00 26 VAL B C 5
ATOM 9206 O O . VAL B 2 26 ? -12.543 -9.063 2.158 1.00 0.00 26 VAL B O 5
ATOM 9219 N N . LYS B 2 27 ? -13.385 -7.268 3.230 1.00 0.00 27 LYS B N 5
ATOM 9220 C CA . LYS B 2 27 ? -12.426 -7.338 4.323 1.00 0.00 27 LYS B CA 5
ATOM 9221 C C . LYS B 2 27 ? -12.594 -8.651 5.078 1.00 0.00 27 LYS B C 5
ATOM 9222 O O . LYS B 2 27 ? -11.614 -9.273 5.488 1.00 0.00 27 LYS B O 5
ATOM 9241 N N . SER B 2 28 ? -13.846 -9.073 5.242 1.00 0.00 28 SER B N 5
ATOM 9242 C CA . SER B 2 28 ? -14.146 -10.322 5.928 1.00 0.00 28 SER B CA 5
ATOM 9243 C C . SER B 2 28 ? -13.445 -11.477 5.227 1.00 0.00 28 SER B C 5
ATOM 9244 O O . SER B 2 28 ? -12.862 -12.350 5.871 1.00 0.00 28 SER B O 5
ATOM 9252 N N . LYS B 2 29 ? -13.489 -11.459 3.897 1.00 0.00 29 LYS B N 5
ATOM 9253 C CA . LYS B 2 29 ? -12.842 -12.489 3.101 1.00 0.00 29 LYS B CA 5
ATOM 9254 C C . LYS B 2 29 ? -11.340 -12.457 3.348 1.00 0.00 29 LYS B C 5
ATOM 9255 O O . LYS B 2 29 ? -10.700 -13.499 3.498 1.00 0.00 29 LYS B O 5
ATOM 9274 N N . ILE B 2 30 ? -10.788 -11.246 3.409 1.00 0.00 30 ILE B N 5
ATOM 9275 C CA . ILE B 2 30 ? -9.364 -11.068 3.659 1.00 0.00 30 ILE B CA 5
ATOM 9276 C C . ILE B 2 30 ? -8.981 -11.711 4.989 1.00 0.00 30 ILE B C 5
ATOM 9277 O O . ILE B 2 30 ? -7.899 -12.278 5.130 1.00 0.00 30 ILE B O 5
ATOM 9293 N N . GLN B 2 31 ? -9.886 -11.623 5.958 1.00 0.00 31 GLN B N 5
ATOM 9294 C CA . GLN B 2 31 ? -9.670 -12.201 7.275 1.00 0.00 31 GLN B CA 5
ATOM 9295 C C . GLN B 2 31 ? -9.579 -13.714 7.184 1.00 0.00 31 GLN B C 5
ATOM 9296 O O . GLN B 2 31 ? -8.665 -14.333 7.717 1.00 0.00 31 GLN B O 5
ATOM 9310 N N . ASP B 2 32 ? -10.557 -14.297 6.515 1.00 0.00 32 ASP B N 5
ATOM 9311 C CA . ASP B 2 32 ? -10.631 -15.739 6.354 1.00 0.00 32 ASP B CA 5
ATOM 9312 C C . ASP B 2 32 ? -9.361 -16.305 5.715 1.00 0.00 32 ASP B C 5
ATOM 9313 O O . ASP B 2 32 ? -8.861 -17.348 6.134 1.00 0.00 32 ASP B O 5
ATOM 9322 N N . LYS B 2 33 ? -8.858 -15.622 4.692 1.00 0.00 33 LYS B N 5
ATOM 9323 C CA . LYS B 2 33 ? -7.659 -16.071 3.986 1.00 0.00 33 LYS B CA 5
ATOM 9324 C C . LYS B 2 33 ? -6.370 -15.631 4.688 1.00 0.00 33 LYS B C 5
ATOM 9325 O O . LYS B 2 33 ? -5.560 -16.465 5.095 1.00 0.00 33 LYS B O 5
ATOM 9344 N N . GLU B 2 34 ? -6.177 -14.321 4.803 1.00 0.00 34 GLU B N 5
ATOM 9345 C CA . GLU B 2 34 ? -4.973 -13.765 5.425 1.00 0.00 34 GLU B CA 5
ATOM 9346 C C . GLU B 2 34 ? -5.031 -13.790 6.953 1.00 0.00 34 GLU B C 5
ATOM 9347 O O . GLU B 2 34 ? -4.035 -14.101 7.608 1.00 0.00 34 GLU B O 5
ATOM 9359 N N . GLY B 2 35 ? -6.184 -13.449 7.519 1.00 0.00 35 GLY B N 5
ATOM 9360 C CA . GLY B 2 35 ? -6.316 -13.431 8.967 1.00 0.00 35 GLY B CA 5
ATOM 9361 C C . GLY B 2 35 ? -5.570 -12.272 9.598 1.00 0.00 35 GLY B C 5
ATOM 9362 O O . GLY B 2 35 ? -4.880 -12.443 10.604 1.00 0.00 35 GLY B O 5
ATOM 9366 N N . ILE B 2 36 ? -5.709 -11.091 9.003 1.00 0.00 36 ILE B N 5
ATOM 9367 C CA . ILE B 2 36 ? -5.046 -9.895 9.509 1.00 0.00 36 ILE B CA 5
ATOM 9368 C C . ILE B 2 36 ? -6.013 -9.042 10.328 1.00 0.00 36 ILE B C 5
ATOM 9369 O O . ILE B 2 36 ? -7.144 -8.805 9.905 1.00 0.00 36 ILE B O 5
ATOM 9385 N N . PRO B 2 37 ? -5.582 -8.563 11.513 1.00 0.00 37 PRO B N 5
ATOM 9386 C CA . PRO B 2 37 ? -6.426 -7.735 12.381 1.00 0.00 37 PRO B CA 5
ATOM 9387 C C . PRO B 2 37 ? -7.121 -6.614 11.608 1.00 0.00 37 PRO B C 5
ATOM 9388 O O . PRO B 2 37 ? -6.496 -5.929 10.802 1.00 0.00 37 PRO B O 5
ATOM 9399 N N . PRO B 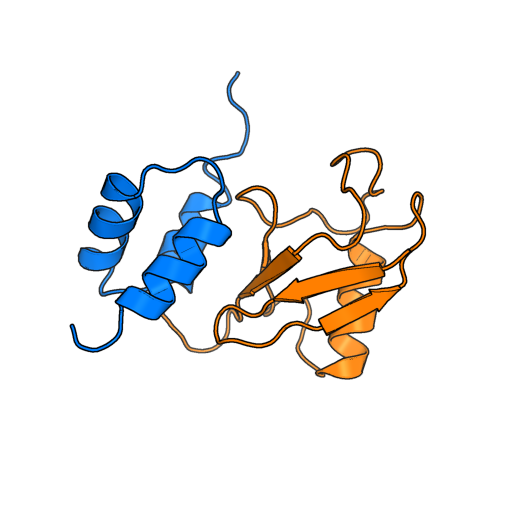2 38 ? -8.434 -6.421 11.839 1.00 0.00 38 PRO B N 5
ATOM 9400 C CA . PRO B 2 38 ? -9.215 -5.385 11.150 1.00 0.00 38 PRO B CA 5
ATOM 9401 C C . PRO B 2 38 ? -8.636 -3.988 11.341 1.00 0.00 38 PRO B C 5
ATOM 9402 O O . PRO B 2 38 ? -8.518 -3.220 10.386 1.00 0.00 38 PRO B O 5
ATOM 9413 N N . ASP B 2 39 ? -8.283 -3.663 12.579 1.00 0.00 39 ASP B N 5
ATOM 9414 C CA . ASP B 2 39 ? -7.723 -2.354 12.895 1.00 0.00 39 ASP B CA 5
ATOM 9415 C C . ASP B 2 39 ? -6.421 -2.114 12.136 1.00 0.00 39 ASP B C 5
ATOM 9416 O O . ASP B 2 39 ? -6.194 -1.027 11.606 1.00 0.00 39 ASP B O 5
ATOM 9425 N N . GLN B 2 40 ? -5.569 -3.133 12.096 1.00 0.00 40 GLN B N 5
ATOM 9426 C CA . GLN B 2 40 ? -4.284 -3.029 11.411 1.00 0.00 40 GLN B CA 5
ATOM 9427 C C . GLN B 2 40 ? -4.467 -2.888 9.901 1.00 0.00 40 GLN B C 5
ATOM 9428 O O . GLN B 2 40 ? -4.050 -1.894 9.308 1.00 0.00 40 GLN B O 5
ATOM 9442 N N . GLN B 2 41 ? -5.085 -3.890 9.283 1.00 0.00 41 GLN B N 5
ATOM 9443 C CA . GLN B 2 41 ? -5.309 -3.873 7.842 1.00 0.00 41 GLN B CA 5
ATOM 9444 C C . GLN B 2 41 ? -6.225 -2.722 7.444 1.00 0.00 41 GLN B C 5
ATOM 9445 O O . GLN B 2 41 ? -7.217 -2.442 8.117 1.00 0.00 41 GLN B O 5
ATOM 9459 N N . ARG B 2 42 ? -5.887 -2.059 6.343 1.00 0.00 42 ARG B N 5
ATOM 9460 C CA . ARG B 2 42 ? -6.681 -0.939 5.850 1.00 0.00 42 ARG B CA 5
ATOM 9461 C C . ARG B 2 42 ? -6.661 -0.891 4.326 1.00 0.00 42 ARG B C 5
ATOM 9462 O O . ARG B 2 42 ? -5.654 -0.522 3.720 1.00 0.00 42 ARG B O 5
ATOM 9483 N N . LEU B 2 43 ? -7.783 -1.261 3.711 1.00 0.00 43 LEU B N 5
ATOM 9484 C CA . LEU B 2 43 ? -7.895 -1.253 2.257 1.00 0.00 43 LEU B CA 5
ATOM 9485 C C . LEU B 2 43 ? -8.057 0.174 1.740 1.00 0.00 43 LEU B C 5
ATOM 9486 O O . LEU B 2 43 ? -9.045 0.842 2.040 1.00 0.00 43 LEU B O 5
ATOM 9502 N N . ILE B 2 44 ? -7.079 0.634 0.965 1.00 0.00 44 ILE B N 5
ATOM 9503 C CA . ILE B 2 44 ? -7.111 1.985 0.411 1.00 0.00 44 ILE B CA 5
ATOM 9504 C C . ILE B 2 44 ? -7.483 1.980 -1.068 1.00 0.00 44 ILE B C 5
ATOM 9505 O O . ILE B 2 44 ? -7.079 1.094 -1.823 1.00 0.00 44 ILE B O 5
ATOM 9521 N N . PHE B 2 45 ? -8.253 2.987 -1.465 1.00 0.00 45 PHE B N 5
ATOM 9522 C CA . PHE B 2 45 ? -8.695 3.134 -2.844 1.00 0.00 45 PHE B CA 5
ATOM 9523 C C . PHE B 2 45 ? -9.126 4.575 -3.098 1.00 0.00 45 PHE B C 5
ATOM 9524 O O . PHE B 2 45 ? -9.669 5.232 -2.211 1.00 0.00 45 PHE B O 5
ATOM 9541 N N . ALA B 2 46 ? -8.863 5.069 -4.302 1.00 0.00 46 ALA B N 5
ATOM 9542 C CA . ALA B 2 46 ? -9.210 6.440 -4.655 1.00 0.00 46 ALA B CA 5
ATOM 9543 C C . ALA B 2 46 ? -8.586 7.421 -3.668 1.00 0.00 46 ALA B C 5
ATOM 9544 O O . ALA B 2 46 ? -9.168 8.457 -3.344 1.00 0.00 46 ALA B O 5
ATOM 9551 N N . GLY B 2 47 ? -7.389 7.082 -3.204 1.00 0.00 47 GLY B N 5
ATOM 9552 C CA . GLY B 2 47 ? -6.674 7.926 -2.266 1.00 0.00 47 GLY B CA 5
ATOM 9553 C C . GLY B 2 47 ? -7.294 7.964 -0.879 1.00 0.00 47 GLY B C 5
ATOM 9554 O O . GLY B 2 47 ? -7.144 8.954 -0.162 1.00 0.00 47 GLY B O 5
ATOM 9558 N N . LYS B 2 48 ? -7.974 6.886 -0.484 1.00 0.00 48 LYS B N 5
ATOM 9559 C CA . LYS B 2 48 ? -8.587 6.825 0.844 1.00 0.00 48 LYS B CA 5
ATOM 9560 C C . LYS B 2 48 ? -9.162 5.444 1.142 1.00 0.00 48 LYS B C 5
ATOM 9561 O O . LYS B 2 48 ? -9.780 4.814 0.286 1.00 0.00 48 LYS B O 5
ATOM 9580 N N . GLN B 2 49 ? -8.957 4.985 2.374 1.00 0.00 49 GLN B N 5
ATOM 9581 C CA . GLN B 2 49 ? -9.455 3.684 2.805 1.00 0.00 49 GLN B CA 5
ATOM 9582 C C . GLN B 2 49 ? -10.970 3.607 2.648 1.00 0.00 49 GLN B C 5
ATOM 9583 O O . GLN B 2 49 ? -11.700 4.468 3.140 1.00 0.00 49 GLN B O 5
ATOM 9597 N N . LEU B 2 50 ? -11.439 2.568 1.963 1.00 0.00 50 LEU B N 5
ATOM 9598 C CA . LEU B 2 50 ? -12.870 2.383 1.747 1.00 0.00 50 LEU B CA 5
ATOM 9599 C C . LEU B 2 50 ? -13.556 1.955 3.039 1.00 0.00 50 LEU B C 5
ATOM 9600 O O . LEU B 2 50 ? -13.152 0.980 3.673 1.00 0.00 50 LEU B O 5
ATOM 9616 N N . GLU B 2 51 ? -14.593 2.689 3.426 1.00 0.00 51 GLU B N 5
ATOM 9617 C CA . GLU B 2 51 ? -15.333 2.382 4.646 1.00 0.00 51 GLU B CA 5
ATOM 9618 C C . GLU B 2 51 ? -16.080 1.059 4.509 1.00 0.00 51 GLU B C 5
ATOM 9619 O O . GLU B 2 51 ? -16.846 0.864 3.565 1.00 0.00 51 GLU B O 5
ATOM 9631 N N . ASP B 2 52 ? -15.856 0.156 5.459 1.00 0.00 52 ASP B N 5
ATOM 9632 C CA . ASP B 2 52 ? -16.513 -1.146 5.443 1.00 0.00 52 ASP B CA 5
ATOM 9633 C C . ASP B 2 52 ? -18.008 -1.000 5.707 1.00 0.00 52 ASP B C 5
ATOM 9634 O O . ASP B 2 52 ? -18.418 -0.303 6.634 1.00 0.00 52 ASP B O 5
ATOM 9643 N N . GLY B 2 53 ? -18.820 -1.659 4.883 1.00 0.00 53 GLY B N 5
ATOM 9644 C CA . GLY B 2 53 ? -20.260 -1.583 5.047 1.00 0.00 53 GLY B CA 5
ATOM 9645 C C . GLY B 2 53 ? -20.964 -1.124 3.784 1.00 0.00 53 GLY B C 5
ATOM 9646 O O . GLY B 2 53 ? -22.073 -1.568 3.489 1.00 0.00 53 GLY B O 5
ATOM 9650 N N . ARG B 2 54 ? -20.317 -0.228 3.043 1.00 0.00 54 ARG B N 5
ATOM 9651 C CA . ARG B 2 54 ? -20.884 0.302 1.806 1.00 0.00 54 ARG B CA 5
ATOM 9652 C C . ARG B 2 54 ? -20.979 -0.782 0.729 1.00 0.00 54 ARG B C 5
ATOM 9653 O O . ARG B 2 54 ? -21.310 -1.930 1.021 1.00 0.00 54 ARG B O 5
ATOM 9674 N N . THR B 2 55 ? -20.689 -0.410 -0.519 1.00 0.00 55 THR B N 5
ATOM 9675 C CA . THR B 2 55 ? -20.745 -1.349 -1.636 1.00 0.00 55 THR B CA 5
ATOM 9676 C C . THR B 2 55 ? -19.743 -0.972 -2.723 1.00 0.00 55 THR B C 5
ATOM 9677 O O . THR B 2 55 ? -19.465 0.207 -2.943 1.00 0.00 55 THR B O 5
ATOM 9688 N N . LEU B 2 56 ? -19.205 -1.985 -3.396 1.00 0.00 56 LEU B N 5
ATOM 9689 C CA . LEU B 2 56 ? -18.232 -1.771 -4.464 1.00 0.00 56 LEU B CA 5
ATOM 9690 C C . LEU B 2 56 ? -18.768 -0.787 -5.502 1.00 0.00 56 LEU B C 5
ATOM 9691 O O . LEU B 2 56 ? -18.054 0.109 -5.949 1.00 0.00 56 LEU B O 5
ATOM 9707 N N . SER B 2 57 ? -20.029 -0.969 -5.881 1.00 0.00 57 SER B N 5
ATOM 9708 C CA . SER B 2 57 ? -20.668 -0.105 -6.870 1.00 0.00 57 SER B CA 5
ATOM 9709 C C . SER B 2 57 ? -20.709 1.346 -6.398 1.00 0.00 57 SER B C 5
ATOM 9710 O O . SER B 2 57 ? -20.572 2.271 -7.199 1.00 0.00 57 SER B O 5
ATOM 9718 N N . ASP B 2 58 ? -20.915 1.537 -5.097 1.00 0.00 58 ASP B N 5
ATOM 9719 C CA . ASP B 2 58 ? -20.992 2.876 -4.519 1.00 0.00 58 ASP B CA 5
ATOM 9720 C C . ASP B 2 58 ? -19.763 3.713 -4.872 1.00 0.00 58 ASP B C 5
ATOM 9721 O O . ASP B 2 58 ? -19.890 4.820 -5.397 1.00 0.00 58 ASP B O 5
ATOM 9730 N N . TYR B 2 59 ? -18.577 3.184 -4.580 1.00 0.00 59 TYR B N 5
ATOM 9731 C CA . TYR B 2 59 ? -17.336 3.897 -4.871 1.00 0.00 59 TYR B CA 5
ATOM 9732 C C . TYR B 2 59 ? -16.938 3.742 -6.338 1.00 0.00 59 TYR B C 5
ATOM 9733 O O . TYR B 2 59 ? -15.765 3.886 -6.688 1.00 0.00 59 TYR B O 5
ATOM 9751 N N . ASN B 2 60 ? -17.920 3.457 -7.189 1.00 0.00 60 ASN B N 5
ATOM 9752 C CA . ASN B 2 60 ? -17.678 3.289 -8.621 1.00 0.00 60 ASN B CA 5
ATOM 9753 C C . ASN B 2 60 ? -16.497 2.355 -8.876 1.00 0.00 60 ASN B C 5
ATOM 9754 O O . ASN B 2 60 ? -15.735 2.549 -9.824 1.00 0.00 60 ASN B O 5
ATOM 9765 N N . ILE B 2 61 ? -16.351 1.343 -8.027 1.00 0.00 61 ILE B N 5
ATOM 9766 C CA . ILE B 2 61 ? -15.262 0.385 -8.169 1.00 0.00 61 ILE B CA 5
ATOM 9767 C C . ILE B 2 61 ? -15.453 -0.478 -9.412 1.00 0.00 61 ILE B C 5
ATOM 9768 O O . ILE B 2 61 ? -16.489 -1.121 -9.582 1.00 0.00 61 ILE B O 5
ATOM 9784 N N . GLN B 2 62 ? -14.447 -0.481 -10.278 1.00 0.00 62 GLN B N 5
ATOM 9785 C CA . GLN B 2 62 ? -14.497 -1.255 -11.513 1.00 0.00 62 GLN B CA 5
ATOM 9786 C C . GLN B 2 62 ? -13.988 -2.679 -11.297 1.00 0.00 62 GLN B C 5
ATOM 9787 O O . GLN B 2 62 ? -13.103 -2.915 -10.476 1.00 0.00 62 GLN B O 5
ATOM 9801 N N . LYS B 2 63 ? -14.552 -3.619 -12.051 1.00 0.00 63 LYS B N 5
ATOM 9802 C CA . LYS B 2 63 ? -14.161 -5.018 -11.966 1.00 0.00 63 LYS B CA 5
ATOM 9803 C C . LYS B 2 63 ? -12.652 -5.172 -12.151 1.00 0.00 63 LYS B C 5
ATOM 9804 O O . LYS B 2 63 ? -12.043 -4.467 -12.955 1.00 0.00 63 LYS B O 5
ATOM 9823 N N . GLU B 2 64 ? -12.056 -6.093 -11.395 1.00 0.00 64 GLU B N 5
ATOM 9824 C CA . GLU B 2 64 ? -10.617 -6.335 -11.467 1.00 0.00 64 GLU B CA 5
ATOM 9825 C C . GLU B 2 64 ? -9.841 -5.083 -11.078 1.00 0.00 64 GLU B C 5
ATOM 9826 O O . GLU B 2 64 ? -8.796 -4.782 -11.656 1.00 0.00 64 GLU B O 5
ATOM 9838 N N . SER B 2 65 ? -10.358 -4.357 -10.091 1.00 0.00 65 SER B N 5
ATOM 9839 C CA . SER B 2 65 ? -9.713 -3.138 -9.621 1.00 0.00 65 SER B CA 5
ATOM 9840 C C . SER B 2 65 ? -8.453 -3.468 -8.825 1.00 0.00 65 SER B C 5
ATOM 9841 O O . SER B 2 65 ? -7.813 -4.495 -9.056 1.00 0.00 65 SER B O 5
ATOM 9849 N N . THR B 2 66 ? -8.106 -2.596 -7.880 1.00 0.00 66 THR B N 5
ATOM 9850 C CA . THR B 2 66 ? -6.925 -2.800 -7.052 1.00 0.00 66 THR B CA 5
ATOM 9851 C C . THR B 2 66 ? -6.990 -1.950 -5.785 1.00 0.00 66 THR B C 5
ATOM 9852 O O . THR B 2 66 ? -7.180 -0.735 -5.848 1.00 0.00 66 THR B O 5
ATOM 9863 N N . LEU B 2 67 ? -6.828 -2.603 -4.640 1.00 0.00 67 LEU B N 5
ATOM 9864 C CA . LEU B 2 67 ? -6.861 -1.922 -3.352 1.00 0.00 67 LEU B CA 5
ATOM 9865 C C . LEU B 2 67 ? -5.566 -2.169 -2.587 1.00 0.00 67 LEU B C 5
ATOM 9866 O O . LEU B 2 67 ? -5.076 -3.298 -2.528 1.00 0.00 67 LEU B O 5
ATOM 9882 N N . HIS B 2 68 ? -5.011 -1.108 -2.009 1.00 0.00 68 HIS B N 5
ATOM 9883 C CA . HIS B 2 68 ? -3.769 -1.216 -1.252 1.00 0.00 68 HIS B CA 5
ATOM 9884 C C . HIS B 2 68 ? -4.036 -1.534 0.217 1.00 0.00 68 HIS B C 5
ATOM 9885 O O . HIS B 2 68 ? -4.439 -0.666 0.990 1.00 0.00 68 HIS B O 5
ATOM 9900 N N . LEU B 2 69 ? -3.804 -2.792 0.590 1.00 0.00 69 LEU B N 5
ATOM 9901 C CA . LEU B 2 69 ? -4.012 -3.246 1.962 1.00 0.00 69 LEU B CA 5
ATOM 9902 C C . LEU B 2 69 ? -2.879 -2.760 2.863 1.00 0.00 69 LEU B C 5
ATOM 9903 O O . LEU B 2 69 ? -1.948 -3.506 3.166 1.00 0.00 69 LEU B O 5
ATOM 9919 N N . VAL B 2 70 ? -2.957 -1.500 3.279 1.00 0.00 70 VAL B N 5
ATOM 9920 C CA . VAL B 2 70 ? -1.935 -0.919 4.139 1.00 0.00 70 VAL B CA 5
ATOM 9921 C C . VAL B 2 70 ? -2.108 -1.359 5.590 1.00 0.00 70 VAL B C 5
ATOM 9922 O O . VAL B 2 70 ? -3.214 -1.331 6.131 1.00 0.00 70 VAL B O 5
ATOM 9935 N N . LEU B 2 71 ? -1.003 -1.759 6.211 1.00 0.00 71 LEU B N 5
ATOM 9936 C CA . LEU B 2 71 ? -1.016 -2.200 7.601 1.00 0.00 71 LEU B CA 5
ATOM 9937 C C . LEU B 2 71 ? -0.764 -1.024 8.542 1.00 0.00 71 LEU B C 5
ATOM 9938 O O . LEU B 2 71 ? 0.090 -0.179 8.276 1.00 0.00 71 LEU B O 5
ATOM 9954 N N . ARG B 2 72 ? -1.508 -0.980 9.642 1.00 0.00 72 ARG B N 5
ATOM 9955 C CA . ARG B 2 72 ? -1.356 0.092 10.621 1.00 0.00 72 ARG B CA 5
ATOM 9956 C C . ARG B 2 72 ? 0.019 0.003 11.269 1.00 0.00 72 ARG B C 5
ATOM 9957 O O . ARG B 2 72 ? 0.837 0.916 11.147 1.00 0.00 72 ARG B O 5
ATOM 9978 N N . LEU B 2 73 ? 0.271 -1.114 11.943 1.00 0.00 73 LEU B N 5
ATOM 9979 C CA . LEU B 2 73 ? 1.553 -1.338 12.600 1.00 0.00 73 LEU B CA 5
ATOM 9980 C C . LEU B 2 73 ? 2.664 -1.382 11.551 1.00 0.00 73 LEU B C 5
ATOM 9981 O O . LEU B 2 73 ? 2.526 -2.044 10.522 1.00 0.00 73 LEU B O 5
ATOM 9997 N N . ARG B 2 74 ? 3.754 -0.660 11.807 1.00 0.00 74 ARG B N 5
ATOM 9998 C CA . ARG B 2 74 ? 4.877 -0.606 10.873 1.00 0.00 74 ARG B CA 5
ATOM 9999 C C . ARG B 2 74 ? 5.332 -2.005 10.465 1.00 0.00 74 ARG B C 5
ATOM 10000 O O . ARG B 2 74 ? 5.464 -2.301 9.277 1.00 0.00 74 ARG B O 5
ATOM 10021 N N . GLY B 2 75 ? 5.568 -2.863 11.452 1.00 0.00 75 GLY B N 5
ATOM 10022 C CA . GLY B 2 75 ? 6.001 -4.219 11.172 1.00 0.00 75 GLY B CA 5
ATOM 10023 C C . GLY B 2 75 ? 7.419 -4.280 10.640 1.00 0.00 75 GLY B C 5
ATOM 10024 O O . GLY B 2 75 ? 7.807 -3.479 9.790 1.00 0.00 75 GLY B O 5
ATOM 10028 N N . GLY B 2 76 ? 8.194 -5.233 11.145 1.00 0.00 76 GLY B N 5
ATOM 10029 C CA . GLY B 2 76 ? 9.570 -5.380 10.708 1.00 0.00 76 GLY B CA 5
ATOM 10030 C C . GLY B 2 76 ? 10.272 -6.544 11.377 1.00 0.00 76 GLY B C 5
ATOM 10031 O O . GLY B 2 76 ? 11.354 -6.328 11.963 1.00 0.00 76 GLY B O 5
ATOM 10036 N N . ASN A 1 1 ? 16.720 5.006 4.358 1.00 0.00 6 ASN A N 6
ATOM 10037 C CA . ASN A 1 1 ? 16.646 5.284 2.928 1.00 0.00 6 ASN A CA 6
ATOM 10038 C C . ASN A 1 1 ? 17.592 4.379 2.146 1.00 0.00 6 ASN A C 6
ATOM 10039 O O . ASN A 1 1 ? 18.749 4.193 2.525 1.00 0.00 6 ASN A O 6
ATOM 10050 N N . ASP A 1 2 ? 17.086 3.813 1.052 1.00 0.00 7 ASP A N 6
ATOM 10051 C CA . ASP A 1 2 ? 17.875 2.922 0.209 1.00 0.00 7 ASP A CA 6
ATOM 10052 C C . ASP A 1 2 ? 17.071 2.496 -1.016 1.00 0.00 7 ASP A C 6
ATOM 10053 O O . ASP A 1 2 ? 17.580 2.488 -2.137 1.00 0.00 7 ASP A O 6
ATOM 10062 N N . ASP A 1 3 ? 15.808 2.145 -0.791 1.00 0.00 8 ASP A N 6
ATOM 10063 C CA . ASP A 1 3 ? 14.924 1.720 -1.872 1.00 0.00 8 ASP A CA 6
ATOM 10064 C C . ASP A 1 3 ? 13.510 2.243 -1.651 1.00 0.00 8 ASP A C 6
ATOM 10065 O O . ASP A 1 3 ? 12.533 1.509 -1.807 1.00 0.00 8 ASP A O 6
ATOM 10074 N N . HIS A 1 4 ? 13.406 3.517 -1.286 1.00 0.00 9 HIS A N 6
ATOM 10075 C CA . HIS A 1 4 ? 12.109 4.135 -1.043 1.00 0.00 9 HIS A CA 6
ATOM 10076 C C . HIS A 1 4 ? 11.315 4.266 -2.342 1.00 0.00 9 HIS A C 6
ATOM 10077 O O . HIS A 1 4 ? 10.091 4.370 -2.316 1.00 0.00 9 HIS A O 6
ATOM 10092 N N . GLU A 1 5 ? 12.024 4.286 -3.473 1.00 0.00 10 GLU A N 6
ATOM 10093 C CA . GLU A 1 5 ? 11.383 4.433 -4.779 1.00 0.00 10 GLU A CA 6
ATOM 10094 C C . GLU A 1 5 ? 10.241 3.436 -4.932 1.00 0.00 10 GLU A C 6
ATOM 10095 O O . GLU A 1 5 ? 9.198 3.763 -5.499 1.00 0.00 10 GLU A O 6
ATOM 10107 N N . SER A 1 6 ? 10.425 2.230 -4.403 1.00 0.00 11 SER A N 6
ATOM 10108 C CA . SER A 1 6 ? 9.381 1.218 -4.465 1.00 0.00 11 SER A CA 6
ATOM 10109 C C . SER A 1 6 ? 8.156 1.728 -3.715 1.00 0.00 11 SER A C 6
ATOM 10110 O O . SER A 1 6 ? 7.032 1.682 -4.221 1.00 0.00 11 SER A O 6
ATOM 10118 N N . LYS A 1 7 ? 8.397 2.254 -2.515 1.00 0.00 12 LYS A N 6
ATOM 10119 C CA . LYS A 1 7 ? 7.330 2.817 -1.701 1.00 0.00 12 LYS A CA 6
ATOM 10120 C C . LYS A 1 7 ? 6.645 3.929 -2.479 1.00 0.00 12 LYS A C 6
ATOM 10121 O O . LYS A 1 7 ? 5.426 4.094 -2.419 1.00 0.00 12 LYS A O 6
ATOM 10140 N N . LEU A 1 8 ? 7.450 4.677 -3.228 1.00 0.00 13 LEU A N 6
ATOM 10141 C CA . LEU A 1 8 ? 6.950 5.767 -4.050 1.00 0.00 13 LEU A CA 6
ATOM 10142 C C . LEU A 1 8 ? 5.993 5.219 -5.099 1.00 0.00 13 LEU A C 6
ATOM 10143 O O . LEU A 1 8 ? 4.964 5.826 -5.394 1.00 0.00 13 LEU A O 6
ATOM 10159 N N . SER A 1 9 ? 6.334 4.051 -5.645 1.00 0.00 14 SER A N 6
ATOM 10160 C CA . SER A 1 9 ? 5.495 3.405 -6.645 1.00 0.00 14 SER A CA 6
ATOM 10161 C C . SER A 1 9 ? 4.119 3.127 -6.058 1.00 0.00 14 SER A C 6
ATOM 10162 O O . SER A 1 9 ? 3.094 3.470 -6.657 1.00 0.00 14 SER A O 6
ATOM 10170 N N . ILE A 1 10 ? 4.099 2.528 -4.866 1.00 0.00 15 ILE A N 6
ATOM 10171 C CA . ILE A 1 10 ? 2.838 2.242 -4.195 1.00 0.00 15 ILE A CA 6
ATOM 10172 C C . ILE A 1 10 ? 2.056 3.532 -4.000 1.00 0.00 15 ILE A C 6
ATOM 10173 O O . ILE A 1 10 ? 0.839 3.546 -4.130 1.00 0.00 15 ILE A O 6
ATOM 10189 N N . LEU A 1 11 ? 2.769 4.614 -3.694 1.00 0.00 16 LEU A N 6
ATOM 10190 C CA . LEU A 1 11 ? 2.140 5.915 -3.490 1.00 0.00 16 LEU A CA 6
ATOM 10191 C C . LEU A 1 11 ? 1.421 6.370 -4.754 1.00 0.00 16 LEU A C 6
ATOM 10192 O O . LEU A 1 11 ? 0.284 6.837 -4.698 1.00 0.00 16 LEU A O 6
ATOM 10208 N N . MET A 1 12 ? 2.092 6.230 -5.895 1.00 0.00 17 MET A N 6
ATOM 10209 C CA . MET A 1 12 ? 1.515 6.626 -7.173 1.00 0.00 17 MET A CA 6
ATOM 10210 C C . MET A 1 12 ? 0.201 5.894 -7.417 1.00 0.00 17 MET A C 6
ATOM 10211 O O . MET A 1 12 ? -0.816 6.510 -7.734 1.00 0.00 17 MET A O 6
ATOM 10225 N N . ASP A 1 13 ? 0.232 4.575 -7.260 1.00 0.00 18 ASP A N 6
ATOM 10226 C CA . ASP A 1 13 ? -0.944 3.753 -7.454 1.00 0.00 18 ASP A CA 6
ATOM 10227 C C . ASP A 1 13 ? -1.953 3.965 -6.324 1.00 0.00 18 ASP A C 6
ATOM 10228 O O . ASP A 1 13 ? -3.162 3.863 -6.529 1.00 0.00 18 ASP A O 6
ATOM 10237 N N . MET A 1 14 ? -1.437 4.251 -5.132 1.00 0.00 19 MET A N 6
ATOM 10238 C CA . MET A 1 14 ? -2.273 4.473 -3.955 1.00 0.00 19 MET A CA 6
ATOM 10239 C C . MET A 1 14 ? -3.167 5.691 -4.146 1.00 0.00 19 MET A C 6
ATOM 10240 O O . MET A 1 14 ? -4.325 5.696 -3.726 1.00 0.00 19 MET A O 6
ATOM 10254 N N . PHE A 1 15 ? -2.621 6.726 -4.780 1.00 0.00 20 PHE A N 6
ATOM 10255 C CA . PHE A 1 15 ? -3.372 7.950 -5.019 1.00 0.00 20 PHE A CA 6
ATOM 10256 C C . PHE A 1 15 ? -3.351 8.317 -6.503 1.00 0.00 20 PHE A C 6
ATOM 10257 O O . PHE A 1 15 ? -2.347 8.817 -7.012 1.00 0.00 20 PHE A O 6
ATOM 10274 N N . PRO A 1 16 ? -4.463 8.065 -7.221 1.00 0.00 21 PRO A N 6
ATOM 10275 C CA . PRO A 1 16 ? -4.568 8.364 -8.652 1.00 0.00 21 PRO A CA 6
ATOM 10276 C C . PRO A 1 16 ? -4.871 9.836 -8.930 1.00 0.00 21 PRO A C 6
ATOM 10277 O O . PRO A 1 16 ? -5.785 10.155 -9.691 1.00 0.00 21 PRO A O 6
ATOM 10288 N N . ALA A 1 17 ? -4.101 10.729 -8.312 1.00 0.00 22 ALA A N 6
ATOM 10289 C CA . ALA A 1 17 ? -4.300 12.163 -8.503 1.00 0.00 22 ALA A CA 6
ATOM 10290 C C . ALA A 1 17 ? -3.139 12.972 -7.932 1.00 0.00 22 ALA A C 6
ATOM 10291 O O . ALA A 1 17 ? -2.658 13.912 -8.563 1.00 0.00 22 ALA A O 6
ATOM 10298 N N . ILE A 1 18 ? -2.696 12.606 -6.733 1.00 0.00 23 ILE A N 6
ATOM 10299 C CA . ILE A 1 18 ? -1.594 13.306 -6.080 1.00 0.00 23 ILE A CA 6
ATOM 10300 C C . ILE A 1 18 ? -0.326 13.255 -6.926 1.00 0.00 23 ILE A C 6
ATOM 10301 O O . ILE A 1 18 ? 0.049 12.199 -7.437 1.00 0.00 23 ILE A O 6
ATOM 10317 N N . SER A 1 19 ? 0.328 14.404 -7.070 1.00 0.00 24 SER A N 6
ATOM 10318 C CA . SER A 1 19 ? 1.555 14.496 -7.856 1.00 0.00 24 SER A CA 6
ATOM 10319 C C . SER A 1 19 ? 2.661 13.637 -7.250 1.00 0.00 24 SER A C 6
ATOM 10320 O O . SER A 1 19 ? 2.800 13.552 -6.029 1.00 0.00 24 SER A O 6
ATOM 10328 N N . LYS A 1 20 ? 3.445 13.003 -8.116 1.00 0.00 25 LYS A N 6
ATOM 10329 C CA . LYS A 1 20 ? 4.543 12.147 -7.680 1.00 0.00 25 LYS A CA 6
ATOM 10330 C C . LYS A 1 20 ? 5.543 12.922 -6.825 1.00 0.00 25 LYS A C 6
ATOM 10331 O O . LYS A 1 20 ? 6.060 12.401 -5.835 1.00 0.00 25 LYS A O 6
ATOM 10350 N N . SER A 1 21 ? 5.813 14.166 -7.210 1.00 0.00 26 SER A N 6
ATOM 10351 C CA . SER A 1 21 ? 6.752 15.010 -6.476 1.00 0.00 26 SER A CA 6
ATOM 10352 C C . SER A 1 21 ? 6.304 15.189 -5.028 1.00 0.00 26 SER A C 6
ATOM 10353 O O . SER A 1 21 ? 7.097 15.036 -4.096 1.00 0.00 26 SER A O 6
ATOM 10361 N N . LYS A 1 22 ? 5.025 15.507 -4.849 1.00 0.00 27 LYS A N 6
ATOM 10362 C CA . LYS A 1 22 ? 4.461 15.705 -3.518 1.00 0.00 27 LYS A CA 6
ATOM 10363 C C . LYS A 1 22 ? 4.626 14.446 -2.672 1.00 0.00 27 LYS A C 6
ATOM 10364 O O . LYS A 1 22 ? 5.060 14.511 -1.522 1.00 0.00 27 LYS A O 6
ATOM 10383 N N . LEU A 1 23 ? 4.286 13.301 -3.257 1.00 0.00 28 LEU A N 6
ATOM 10384 C CA . LEU A 1 23 ? 4.403 12.023 -2.567 1.00 0.00 28 LEU A CA 6
ATOM 10385 C C . LEU A 1 23 ? 5.843 11.775 -2.129 1.00 0.00 28 LEU A C 6
ATOM 10386 O O . LEU A 1 23 ? 6.089 11.295 -1.023 1.00 0.00 28 LEU A O 6
ATOM 10402 N N . GLN A 1 24 ? 6.788 12.112 -3.000 1.00 0.00 29 GLN A N 6
ATOM 10403 C CA . GLN A 1 24 ? 8.203 11.933 -2.699 1.00 0.00 29 GLN A CA 6
ATOM 10404 C C . GLN A 1 24 ? 8.596 12.756 -1.477 1.00 0.00 29 GLN A C 6
ATOM 10405 O O . GLN A 1 24 ? 9.332 12.285 -0.610 1.00 0.00 29 GLN A O 6
ATOM 10419 N N . VAL A 1 25 ? 8.094 13.987 -1.413 1.00 0.00 30 VAL A N 6
ATOM 10420 C CA . VAL A 1 25 ? 8.385 14.878 -0.294 1.00 0.00 30 VAL A CA 6
ATOM 10421 C C . VAL A 1 25 ? 7.900 14.283 1.026 1.00 0.00 30 VAL A C 6
ATOM 10422 O O . VAL A 1 25 ? 8.653 14.213 2.000 1.00 0.00 30 VAL A O 6
ATOM 10435 N N . HIS A 1 26 ? 6.642 13.850 1.052 1.00 0.00 31 HIS A N 6
ATOM 10436 C CA . HIS A 1 26 ? 6.061 13.258 2.255 1.00 0.00 31 HIS A CA 6
ATOM 10437 C C . HIS A 1 26 ? 6.842 12.023 2.686 1.00 0.00 31 HIS A C 6
ATOM 10438 O O . HIS A 1 26 ? 7.104 11.823 3.871 1.00 0.00 31 HIS A O 6
ATOM 10453 N N . LEU A 1 27 ? 7.199 11.191 1.715 1.00 0.00 32 LEU A N 6
ATOM 10454 C CA . LEU A 1 27 ? 7.938 9.964 1.988 1.00 0.00 32 LEU A CA 6
ATOM 10455 C C . LEU A 1 27 ? 9.272 10.255 2.670 1.00 0.00 32 LEU A C 6
ATOM 10456 O O . LEU A 1 27 ? 9.606 9.639 3.679 1.00 0.00 32 LEU A O 6
ATOM 10472 N N . LEU A 1 28 ? 10.031 11.192 2.113 1.00 0.00 33 LEU A N 6
ATOM 10473 C CA . LEU A 1 28 ? 11.333 11.554 2.666 1.00 0.00 33 LEU A CA 6
ATOM 10474 C C . LEU A 1 28 ? 11.223 12.070 4.099 1.00 0.00 33 LEU A C 6
ATOM 10475 O O . LEU A 1 28 ? 12.004 11.682 4.968 1.00 0.00 33 LEU A O 6
ATOM 10491 N N . GLU A 1 29 ? 10.270 12.965 4.332 1.00 0.00 34 GLU A N 6
ATOM 10492 C CA . GLU A 1 29 ? 10.079 13.558 5.654 1.00 0.00 34 GLU A CA 6
ATOM 10493 C C . GLU A 1 29 ? 9.638 12.530 6.699 1.00 0.00 34 GLU A C 6
ATOM 10494 O O . GLU A 1 29 ? 10.163 12.507 7.812 1.00 0.00 34 GLU A O 6
ATOM 10506 N N . ASN A 1 30 ? 8.654 11.705 6.349 1.00 0.00 35 ASN A N 6
ATOM 10507 C CA . ASN A 1 30 ? 8.129 10.703 7.277 1.00 0.00 35 ASN A CA 6
ATOM 10508 C C . ASN A 1 30 ? 9.026 9.466 7.383 1.00 0.00 35 ASN A C 6
ATOM 10509 O O . ASN A 1 30 ? 8.536 8.340 7.393 1.00 0.00 35 ASN A O 6
ATOM 10520 N N . ASN A 1 31 ? 10.333 9.681 7.484 1.00 0.00 36 ASN A N 6
ATOM 10521 C CA . ASN A 1 31 ? 11.290 8.580 7.616 1.00 0.00 36 ASN A CA 6
ATOM 10522 C C . ASN A 1 31 ? 11.025 7.458 6.609 1.00 0.00 36 ASN A C 6
ATOM 10523 O O . ASN A 1 31 ? 11.284 6.287 6.893 1.00 0.00 36 ASN A O 6
ATOM 10534 N N . ASN A 1 32 ? 10.532 7.822 5.432 1.00 0.00 37 ASN A N 6
ATOM 10535 C CA . ASN A 1 32 ? 10.255 6.852 4.372 1.00 0.00 37 ASN A CA 6
ATOM 10536 C C . ASN A 1 32 ? 9.312 5.734 4.826 1.00 0.00 37 ASN A C 6
ATOM 10537 O O . ASN A 1 32 ? 9.578 4.557 4.580 1.00 0.00 37 ASN A O 6
ATOM 10548 N N . ASP A 1 33 ? 8.202 6.097 5.466 1.00 0.00 38 ASP A N 6
ATOM 10549 C CA . ASP A 1 33 ? 7.229 5.102 5.915 1.00 0.00 38 ASP A CA 6
ATOM 10550 C C . ASP A 1 33 ? 5.913 5.247 5.148 1.00 0.00 38 ASP A C 6
ATOM 10551 O O . ASP A 1 33 ? 5.450 6.358 4.895 1.00 0.00 38 ASP A O 6
ATOM 10560 N N . LEU A 1 34 ? 5.333 4.118 4.755 1.00 0.00 39 LEU A N 6
ATOM 10561 C CA . LEU A 1 34 ? 4.087 4.120 3.991 1.00 0.00 39 LEU A CA 6
ATOM 10562 C C . LEU A 1 34 ? 2.852 4.238 4.882 1.00 0.00 39 LEU A C 6
ATOM 10563 O O . LEU A 1 34 ? 1.956 5.029 4.603 1.00 0.00 39 LEU A O 6
ATOM 10579 N N . ASP A 1 35 ? 2.795 3.434 5.936 1.00 0.00 40 ASP A N 6
ATOM 10580 C CA . ASP A 1 35 ? 1.648 3.442 6.841 1.00 0.00 40 ASP A CA 6
ATOM 10581 C C . ASP A 1 35 ? 1.352 4.836 7.401 1.00 0.00 40 ASP A C 6
ATOM 10582 O O . ASP A 1 35 ? 0.209 5.295 7.358 1.00 0.00 40 ASP A O 6
ATOM 10591 N N . LEU A 1 36 ? 2.371 5.503 7.932 1.00 0.00 41 LEU A N 6
ATOM 10592 C CA . LEU A 1 36 ? 2.192 6.834 8.506 1.00 0.00 41 LEU A CA 6
ATOM 10593 C C . LEU A 1 36 ? 1.873 7.872 7.434 1.00 0.00 41 LEU A C 6
ATOM 10594 O O . LEU A 1 36 ? 0.872 8.586 7.527 1.00 0.00 41 LEU A O 6
ATOM 10610 N N . THR A 1 37 ? 2.732 7.957 6.423 1.00 0.00 42 THR A N 6
ATOM 10611 C CA . THR A 1 37 ? 2.540 8.916 5.344 1.00 0.00 42 THR A CA 6
ATOM 10612 C C . THR A 1 37 ? 1.176 8.740 4.692 1.00 0.00 42 THR A C 6
ATOM 10613 O O . THR A 1 37 ? 0.333 9.633 4.748 1.00 0.00 42 THR A O 6
ATOM 10624 N N . ILE A 1 38 ? 0.963 7.580 4.081 1.00 0.00 43 ILE A N 6
ATOM 10625 C CA . ILE A 1 38 ? -0.301 7.285 3.421 1.00 0.00 43 ILE A CA 6
ATOM 10626 C C . ILE A 1 38 ? -1.479 7.502 4.365 1.00 0.00 43 ILE A C 6
ATOM 10627 O O . ILE A 1 38 ? -2.513 8.043 3.965 1.00 0.00 43 ILE A O 6
ATOM 10643 N N . GLY A 1 39 ? -1.315 7.091 5.622 1.00 0.00 44 GLY A N 6
ATOM 10644 C CA . GLY A 1 39 ? -2.374 7.270 6.597 1.00 0.00 44 GLY A CA 6
ATOM 10645 C C . GLY A 1 39 ? -2.849 8.707 6.650 1.00 0.00 44 GLY A C 6
ATOM 10646 O O . GLY A 1 39 ? -4.051 8.973 6.647 1.00 0.00 44 GLY A O 6
ATOM 10650 N N . LEU A 1 40 ? -1.898 9.635 6.684 1.00 0.00 45 LEU A N 6
ATOM 10651 C CA . LEU A 1 40 ? -2.216 11.058 6.721 1.00 0.00 45 LEU A CA 6
ATOM 10652 C C . LEU A 1 40 ? -2.824 11.496 5.389 1.00 0.00 45 LEU A C 6
ATOM 10653 O O . LEU A 1 40 ? -3.756 12.300 5.354 1.00 0.00 45 LEU A O 6
ATOM 10669 N N . LEU A 1 41 ? -2.288 10.958 4.296 1.00 0.00 46 LEU A N 6
ATOM 10670 C CA . LEU A 1 41 ? -2.766 11.285 2.954 1.00 0.00 46 LEU A CA 6
ATOM 10671 C C . LEU A 1 41 ? -4.263 11.016 2.799 1.00 0.00 46 LEU A C 6
ATOM 10672 O O . LEU A 1 41 ? -4.954 11.755 2.097 1.00 0.00 46 LEU A O 6
ATOM 10688 N N . LEU A 1 42 ? -4.760 9.959 3.442 1.00 0.00 47 LEU A N 6
ATOM 10689 C CA . LEU A 1 42 ? -6.181 9.613 3.354 1.00 0.00 47 LEU A CA 6
ATOM 10690 C C . LEU A 1 42 ? -7.052 10.847 3.574 1.00 0.00 47 LEU A C 6
ATOM 10691 O O . LEU A 1 42 ? -7.958 11.129 2.792 1.00 0.00 47 LEU A O 6
ATOM 10707 N N . LYS A 1 43 ? -6.766 11.574 4.651 1.00 0.00 48 LYS A N 6
ATOM 10708 C CA . LYS A 1 43 ? -7.514 12.780 4.995 1.00 0.00 48 LYS A CA 6
ATOM 10709 C C . LYS A 1 43 ? -7.273 13.894 3.980 1.00 0.00 48 LYS A C 6
ATOM 10710 O O . LYS A 1 43 ? -8.119 14.769 3.793 1.00 0.00 48 LYS A O 6
ATOM 10729 N N . GLU A 1 44 ? -6.111 13.861 3.333 1.00 0.00 49 GLU A N 6
ATOM 10730 C CA . GLU A 1 44 ? -5.751 14.872 2.341 1.00 0.00 49 GLU A CA 6
ATOM 10731 C C . GLU A 1 44 ? -6.501 14.656 1.029 1.00 0.00 49 GLU A C 6
ATOM 10732 O O . GLU A 1 44 ? -5.991 14.964 -0.048 1.00 0.00 49 GLU A O 6
ATOM 10744 N N . ASN A 1 45 ? -7.716 14.132 1.130 1.00 0.00 50 ASN A N 6
ATOM 10745 C CA . ASN A 1 45 ? -8.548 13.879 -0.042 1.00 0.00 50 ASN A CA 6
ATOM 10746 C C . ASN A 1 45 ? -10.020 14.102 0.289 1.00 0.00 50 ASN A C 6
ATOM 10747 O O . ASN A 1 45 ? -10.876 13.282 -0.048 1.00 0.00 50 ASN A O 6
ATOM 10758 N N . ASP A 1 46 ? -10.307 15.219 0.952 1.00 0.00 51 ASP A N 6
ATOM 10759 C CA . ASP A 1 46 ? -11.674 15.557 1.334 1.00 0.00 51 ASP A CA 6
ATOM 10760 C C . ASP A 1 46 ? -11.751 16.989 1.855 1.00 0.00 51 ASP A C 6
ATOM 10761 O O . ASP A 1 46 ? -12.649 17.745 1.484 1.00 0.00 51 ASP A O 6
ATOM 10770 N N . ASP A 1 47 ? -10.802 17.350 2.715 1.00 0.00 52 ASP A N 6
ATOM 10771 C CA . ASP A 1 47 ? -10.753 18.691 3.291 1.00 0.00 52 ASP A CA 6
ATOM 10772 C C . ASP A 1 47 ? -12.056 19.002 4.036 1.00 0.00 52 ASP A C 6
ATOM 10773 O O . ASP A 1 47 ? -12.536 18.182 4.819 1.00 0.00 52 ASP A O 6
ATOM 10782 N N . LYS A 1 48 ? -12.626 20.184 3.796 1.00 0.00 53 LYS A N 6
ATOM 10783 C CA . LYS A 1 48 ? -13.865 20.578 4.457 1.00 0.00 53 LYS A CA 6
ATOM 10784 C C . LYS A 1 48 ? -15.013 19.652 4.064 1.00 0.00 53 LYS A C 6
ATOM 10785 O O . LYS A 1 48 ? -15.779 19.205 4.917 1.00 0.00 53 LYS A O 6
ATOM 10804 N N . SER A 1 49 ? -15.122 19.369 2.768 1.00 0.00 54 SER A N 6
ATOM 10805 C CA . SER A 1 49 ? -16.177 18.497 2.259 1.00 0.00 54 SER A CA 6
ATOM 10806 C C . SER A 1 49 ? -15.966 18.194 0.778 1.00 0.00 54 SER A C 6
ATOM 10807 O O . SER A 1 49 ? -16.212 19.096 -0.050 1.00 0.00 54 SER A O 6
ATOM 10816 N N . MET B 2 1 ? -17.541 -9.514 -9.163 1.00 0.00 1 MET B N 6
ATOM 10817 C CA . MET B 2 1 ? -16.329 -9.462 -10.020 1.00 0.00 1 MET B CA 6
ATOM 10818 C C . MET B 2 1 ? -15.055 -9.484 -9.181 1.00 0.00 1 MET B C 6
ATOM 10819 O O . MET B 2 1 ? -15.023 -8.965 -8.064 1.00 0.00 1 MET B O 6
ATOM 10835 N N . GLN B 2 2 ? -14.009 -10.093 -9.729 1.00 0.00 2 GLN B N 6
ATOM 10836 C CA . GLN B 2 2 ? -12.724 -10.191 -9.045 1.00 0.00 2 GLN B CA 6
ATOM 10837 C C . GLN B 2 2 ? -12.129 -8.807 -8.794 1.00 0.00 2 GLN B C 6
ATOM 10838 O O . GLN B 2 2 ? -12.419 -7.857 -9.522 1.00 0.00 2 GLN B O 6
ATOM 10852 N N . ILE B 2 3 ? -11.294 -8.704 -7.761 1.00 0.00 3 ILE B N 6
ATOM 10853 C CA . ILE B 2 3 ? -10.650 -7.439 -7.413 1.00 0.00 3 ILE B CA 6
ATOM 10854 C C . ILE B 2 3 ? -9.220 -7.672 -6.929 1.00 0.00 3 ILE B C 6
ATOM 10855 O O . ILE B 2 3 ? -8.953 -8.613 -6.181 1.00 0.00 3 ILE B O 6
ATOM 10871 N N . PHE B 2 4 ? -8.304 -6.811 -7.365 1.00 0.00 4 PHE B N 6
ATOM 10872 C CA . PHE B 2 4 ? -6.899 -6.925 -6.980 1.00 0.00 4 PHE B CA 6
ATOM 10873 C C . PHE B 2 4 ? -6.643 -6.290 -5.616 1.00 0.00 4 PHE B C 6
ATOM 10874 O O . PHE B 2 4 ? -7.197 -5.240 -5.294 1.00 0.00 4 PHE B O 6
ATOM 10891 N N . VAL B 2 5 ? -5.790 -6.933 -4.824 1.00 0.00 5 VAL B N 6
ATOM 10892 C CA . VAL B 2 5 ? -5.441 -6.436 -3.498 1.00 0.00 5 VAL B CA 6
ATOM 10893 C C . VAL B 2 5 ? -3.929 -6.281 -3.374 1.00 0.00 5 VAL B C 6
ATOM 10894 O O . VAL B 2 5 ? -3.249 -7.135 -2.802 1.00 0.00 5 VAL B O 6
ATOM 10907 N N . LYS B 2 6 ? -3.407 -5.193 -3.931 1.00 0.00 6 LYS B N 6
ATOM 10908 C CA . LYS B 2 6 ? -1.972 -4.927 -3.903 1.00 0.00 6 LYS B CA 6
ATOM 10909 C C . LYS B 2 6 ? -1.527 -4.416 -2.537 1.00 0.00 6 LYS B C 6
ATOM 10910 O O . LYS B 2 6 ? -2.104 -3.476 -2.001 1.00 0.00 6 LYS B O 6
ATOM 10929 N N . THR B 2 7 ? -0.489 -5.032 -1.985 1.00 0.00 7 THR B N 6
ATOM 10930 C CA . THR B 2 7 ? 0.037 -4.622 -0.689 1.00 0.00 7 THR B CA 6
ATOM 10931 C C . THR B 2 7 ? 0.873 -3.349 -0.828 1.00 0.00 7 THR B C 6
ATOM 10932 O O . THR B 2 7 ? 0.602 -2.514 -1.691 1.00 0.00 7 THR B O 6
ATOM 10943 N N . LEU B 2 8 ? 1.893 -3.207 0.015 1.00 0.00 8 LEU B N 6
ATOM 10944 C CA . LEU B 2 8 ? 2.764 -2.036 -0.033 1.00 0.00 8 LEU B CA 6
ATOM 10945 C C . LEU B 2 8 ? 4.142 -2.405 -0.583 1.00 0.00 8 LEU B C 6
ATOM 10946 O O . LEU B 2 8 ? 5.166 -2.047 -0.001 1.00 0.00 8 LEU B O 6
ATOM 10962 N N . THR B 2 9 ? 4.161 -3.122 -1.705 1.00 0.00 9 THR B N 6
ATOM 10963 C CA . THR B 2 9 ? 5.418 -3.536 -2.325 1.00 0.00 9 THR B CA 6
ATOM 10964 C C . THR B 2 9 ? 5.220 -3.910 -3.792 1.00 0.00 9 THR B C 6
ATOM 10965 O O . THR B 2 9 ? 5.923 -3.407 -4.669 1.00 0.00 9 THR B O 6
ATOM 10976 N N . GLY B 2 10 ? 4.263 -4.795 -4.055 1.00 0.00 10 GLY B N 6
ATOM 10977 C CA . GLY B 2 10 ? 4.000 -5.217 -5.418 1.00 0.00 10 GLY B CA 6
ATOM 10978 C C . GLY B 2 10 ? 3.020 -6.369 -5.491 1.00 0.00 10 GLY B C 6
ATOM 10979 O O . GLY B 2 10 ? 2.174 -6.417 -6.385 1.00 0.00 10 GLY B O 6
ATOM 10983 N N . LYS B 2 11 ? 3.137 -7.298 -4.546 1.00 0.00 11 LYS B N 6
ATOM 10984 C CA . LYS B 2 11 ? 2.259 -8.462 -4.496 1.00 0.00 11 LYS B CA 6
ATOM 10985 C C . LYS B 2 11 ? 0.796 -8.040 -4.584 1.00 0.00 11 LYS B C 6
ATOM 10986 O O . LYS B 2 11 ? 0.389 -7.046 -3.983 1.00 0.00 11 LYS B O 6
ATOM 11005 N N . THR B 2 12 ? 0.011 -8.801 -5.339 1.00 0.00 12 THR B N 6
ATOM 11006 C CA . THR B 2 12 ? -1.408 -8.504 -5.508 1.00 0.00 12 THR B CA 6
ATOM 11007 C C . THR B 2 12 ? -2.249 -9.766 -5.385 1.00 0.00 12 THR B C 6
ATOM 11008 O O . THR B 2 12 ? -2.019 -10.749 -6.091 1.00 0.00 12 THR B O 6
ATOM 11019 N N . ILE B 2 13 ? -3.228 -9.731 -4.489 1.00 0.00 13 ILE B N 6
ATOM 11020 C CA . ILE B 2 13 ? -4.108 -10.872 -4.280 1.00 0.00 13 ILE B CA 6
ATOM 11021 C C . ILE B 2 13 ? -5.489 -10.609 -4.869 1.00 0.00 13 ILE B C 6
ATOM 11022 O O . ILE B 2 13 ? -6.146 -9.629 -4.519 1.00 0.00 13 ILE B O 6
ATOM 11038 N N . THR B 2 14 ? -5.926 -11.490 -5.761 1.00 0.00 14 THR B N 6
ATOM 11039 C CA . THR B 2 14 ? -7.231 -11.347 -6.393 1.00 0.00 14 THR B CA 6
ATOM 11040 C C . THR B 2 14 ? -8.312 -12.059 -5.591 1.00 0.00 14 THR B C 6
ATOM 11041 O O . THR B 2 14 ? -8.078 -13.132 -5.034 1.00 0.00 14 THR B O 6
ATOM 11052 N N . LEU B 2 15 ? -9.498 -11.456 -5.539 1.00 0.00 15 LEU B N 6
ATOM 11053 C CA . LEU B 2 15 ? -10.620 -12.032 -4.804 1.00 0.00 15 LEU B CA 6
ATOM 11054 C C . LEU B 2 15 ? -11.945 -11.609 -5.427 1.00 0.00 15 LEU B C 6
ATOM 11055 O O . LEU B 2 15 ? -12.155 -10.435 -5.730 1.00 0.00 15 LEU B O 6
ATOM 11071 N N . GLU B 2 16 ? -12.837 -12.572 -5.610 1.00 0.00 16 GLU B N 6
ATOM 11072 C CA . GLU B 2 16 ? -14.139 -12.313 -6.187 1.00 0.00 16 GLU B CA 6
ATOM 11073 C C . GLU B 2 16 ? -15.073 -11.675 -5.162 1.00 0.00 16 GLU B C 6
ATOM 11074 O O . GLU B 2 16 ? -15.184 -12.151 -4.032 1.00 0.00 16 GLU B O 6
ATOM 11086 N N . VAL B 2 17 ? -15.747 -10.598 -5.561 1.00 0.00 17 VAL B N 6
ATOM 11087 C CA . VAL B 2 17 ? -16.671 -9.903 -4.667 1.00 0.00 17 VAL B CA 6
ATOM 11088 C C . VAL B 2 17 ? -17.835 -9.289 -5.436 1.00 0.00 17 VAL B C 6
ATOM 11089 O O . VAL B 2 17 ? -17.645 -8.643 -6.467 1.00 0.00 17 VAL B O 6
ATOM 11102 N N . GLU B 2 18 ? -19.041 -9.495 -4.920 1.00 0.00 18 GLU B N 6
ATOM 11103 C CA . GLU B 2 18 ? -20.246 -8.964 -5.546 1.00 0.00 18 GLU B CA 6
ATOM 11104 C C . GLU B 2 18 ? -20.277 -7.443 -5.468 1.00 0.00 18 GLU B C 6
ATOM 11105 O O . GLU B 2 18 ? -19.918 -6.856 -4.448 1.00 0.00 18 GLU B O 6
ATOM 11117 N N . SER B 2 19 ? -20.719 -6.811 -6.54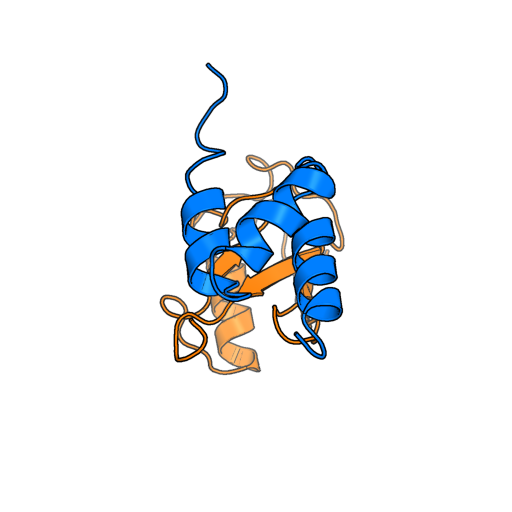8 1.00 0.00 19 SER B N 6
ATOM 11118 C CA . SER B 2 19 ? -20.810 -5.359 -6.594 1.00 0.00 19 SER B CA 6
ATOM 11119 C C . SER B 2 19 ? -21.815 -4.861 -5.561 1.00 0.00 19 SER B C 6
ATOM 11120 O O . SER B 2 19 ? -21.598 -3.840 -4.907 1.00 0.00 19 SER B O 6
ATOM 11128 N N . SER B 2 20 ? -22.918 -5.594 -5.419 1.00 0.00 20 SER B N 6
ATOM 11129 C CA . SER B 2 20 ? -23.960 -5.232 -4.465 1.00 0.00 20 SER B CA 6
ATOM 11130 C C . SER B 2 20 ? -23.719 -5.895 -3.111 1.00 0.00 20 SER B C 6
ATOM 11131 O O . SER B 2 20 ? -24.652 -6.104 -2.337 1.00 0.00 20 SER B O 6
ATOM 11139 N N . ASP B 2 21 ? -22.460 -6.221 -2.831 1.00 0.00 21 ASP B N 6
ATOM 11140 C CA . ASP B 2 21 ? -22.098 -6.857 -1.570 1.00 0.00 21 ASP B CA 6
ATOM 11141 C C . ASP B 2 21 ? -21.898 -5.797 -0.479 1.00 0.00 21 ASP B C 6
ATOM 11142 O O . ASP B 2 21 ? -22.795 -4.993 -0.224 1.00 0.00 21 ASP B O 6
ATOM 11151 N N . THR B 2 22 ? -20.729 -5.792 0.163 1.00 0.00 22 THR B N 6
ATOM 11152 C CA . THR B 2 22 ? -20.439 -4.825 1.215 1.00 0.00 22 THR B CA 6
ATOM 11153 C C . THR B 2 22 ? -18.953 -4.830 1.570 1.00 0.00 22 THR B C 6
ATOM 11154 O O . THR B 2 22 ? -18.301 -5.873 1.542 1.00 0.00 22 THR B O 6
ATOM 11165 N N . ILE B 2 23 ? -18.425 -3.650 1.885 1.00 0.00 23 ILE B N 6
ATOM 11166 C CA . ILE B 2 23 ? -17.012 -3.498 2.228 1.00 0.00 23 ILE B CA 6
ATOM 11167 C C . ILE B 2 23 ? -16.591 -4.439 3.356 1.00 0.00 23 ILE B C 6
ATOM 11168 O O . ILE B 2 23 ? -15.554 -5.099 3.269 1.00 0.00 23 ILE B O 6
ATOM 11184 N N . ASP B 2 24 ? -17.390 -4.487 4.420 1.00 0.00 24 ASP B N 6
ATOM 11185 C CA . ASP B 2 24 ? -17.085 -5.337 5.570 1.00 0.00 24 ASP B CA 6
ATOM 11186 C C . ASP B 2 24 ? -16.854 -6.785 5.149 1.00 0.00 24 ASP B C 6
ATOM 11187 O O . ASP B 2 24 ? -15.936 -7.442 5.641 1.00 0.00 24 ASP B O 6
ATOM 11196 N N . ASN B 2 25 ? -17.691 -7.277 4.244 1.00 0.00 25 ASN B N 6
ATOM 11197 C CA . ASN B 2 25 ? -17.575 -8.651 3.764 1.00 0.00 25 ASN B CA 6
ATOM 11198 C C . ASN B 2 25 ? -16.216 -8.887 3.114 1.00 0.00 25 ASN B C 6
ATOM 11199 O O . ASN B 2 25 ? -15.566 -9.901 3.369 1.00 0.00 25 ASN B O 6
ATOM 11210 N N . VAL B 2 26 ? -15.792 -7.948 2.273 1.00 0.00 26 VAL B N 6
ATOM 11211 C CA . VAL B 2 26 ? -14.508 -8.060 1.591 1.00 0.00 26 VAL B CA 6
ATOM 11212 C C . VAL B 2 26 ? -13.369 -8.174 2.598 1.00 0.00 26 VAL B C 6
ATOM 11213 O O . VAL B 2 26 ? -12.521 -9.063 2.496 1.00 0.00 26 VAL B O 6
ATOM 11226 N N . LYS B 2 27 ? -13.362 -7.274 3.578 1.00 0.00 27 LYS B N 6
ATOM 11227 C CA . LYS B 2 27 ? -12.334 -7.281 4.610 1.00 0.00 27 LYS B CA 6
ATOM 11228 C C . LYS B 2 27 ? -12.368 -8.592 5.388 1.00 0.00 27 LYS B C 6
ATOM 11229 O O . LYS B 2 27 ? -11.327 -9.127 5.767 1.00 0.00 27 LYS B O 6
ATOM 11248 N N . SER B 2 28 ? -13.574 -9.104 5.616 1.00 0.00 28 SER B N 6
ATOM 11249 C CA . SER B 2 28 ? -13.749 -10.357 6.340 1.00 0.00 28 SER B CA 6
ATOM 11250 C C . SER B 2 28 ? -13.087 -11.507 5.589 1.00 0.00 28 SER B C 6
ATOM 11251 O O . SER B 2 28 ? -12.390 -12.330 6.182 1.00 0.00 28 SER B O 6
ATOM 11259 N N . LYS B 2 29 ? -13.306 -11.551 4.277 1.00 0.00 29 LYS B N 6
ATOM 11260 C CA . LYS B 2 29 ? -12.724 -12.594 3.441 1.00 0.00 29 LYS B CA 6
ATOM 11261 C C . LYS B 2 29 ? -11.204 -12.556 3.528 1.00 0.00 29 LYS B C 6
ATOM 11262 O O . LYS B 2 29 ? -10.555 -13.586 3.713 1.00 0.00 29 LYS B O 6
ATOM 11281 N N . ILE B 2 30 ? -10.641 -11.357 3.404 1.00 0.00 30 ILE B N 6
ATOM 11282 C CA . ILE B 2 30 ? -9.197 -11.181 3.481 1.00 0.00 30 ILE B CA 6
ATOM 11283 C C . ILE B 2 30 ? -8.683 -11.574 4.862 1.00 0.00 30 ILE B C 6
ATOM 11284 O O . ILE B 2 30 ? -7.596 -12.135 4.998 1.00 0.00 30 ILE B O 6
ATOM 11300 N N . GLN B 2 31 ? -9.478 -11.272 5.883 1.00 0.00 31 GLN B N 6
ATOM 11301 C CA . GLN B 2 31 ? -9.119 -11.588 7.260 1.00 0.00 31 GLN B CA 6
ATOM 11302 C C . GLN B 2 31 ? -8.925 -13.090 7.448 1.00 0.00 31 GLN B C 6
ATOM 11303 O O . GLN B 2 31 ? -7.947 -13.526 8.049 1.00 0.00 31 GLN B O 6
ATOM 11317 N N . ASP B 2 32 ? -9.867 -13.873 6.938 1.00 0.00 32 ASP B N 6
ATOM 11318 C CA . ASP B 2 32 ? -9.804 -15.325 7.058 1.00 0.00 32 ASP B CA 6
ATOM 11319 C C . ASP B 2 32 ? -8.668 -15.905 6.218 1.00 0.00 32 ASP B C 6
ATOM 11320 O O . ASP B 2 32 ? -7.960 -16.812 6.658 1.00 0.00 32 ASP B O 6
ATOM 11329 N N . LYS B 2 33 ? -8.509 -15.389 5.004 1.00 0.00 33 LYS B N 6
ATOM 11330 C CA . LYS B 2 33 ? -7.469 -15.864 4.094 1.00 0.00 33 LYS B CA 6
ATOM 11331 C C . LYS B 2 33 ? -6.067 -15.555 4.619 1.00 0.00 33 LYS B C 6
ATOM 11332 O O . LYS B 2 33 ? -5.302 -16.464 4.944 1.00 0.00 33 LYS B O 6
ATOM 11351 N N . GLU B 2 34 ? -5.732 -14.270 4.684 1.00 0.00 34 GLU B N 6
ATOM 11352 C CA . GLU B 2 34 ? -4.416 -13.840 5.155 1.00 0.00 34 GLU B CA 6
ATOM 11353 C C . GLU B 2 34 ? -4.242 -14.081 6.650 1.00 0.00 34 GLU B C 6
ATOM 11354 O O . GLU B 2 34 ? -3.172 -14.492 7.101 1.00 0.00 34 GLU B O 6
ATOM 11366 N N . GLY B 2 35 ? -5.291 -13.809 7.415 1.00 0.00 35 GLY B N 6
ATOM 11367 C CA . GLY B 2 35 ? -5.228 -13.986 8.852 1.00 0.00 35 GLY B CA 6
ATOM 11368 C C . GLY B 2 35 ? -4.589 -12.799 9.544 1.00 0.00 35 GLY B C 6
ATOM 11369 O O . GLY B 2 35 ? -3.948 -12.947 10.584 1.00 0.00 35 GLY B O 6
ATOM 11373 N N . ILE B 2 36 ? -4.774 -11.618 8.964 1.00 0.00 36 ILE B N 6
ATOM 11374 C CA . ILE B 2 36 ? -4.223 -10.392 9.526 1.00 0.00 36 ILE B CA 6
ATOM 11375 C C . ILE B 2 36 ? -5.265 -9.669 10.376 1.00 0.00 36 ILE B C 6
ATOM 11376 O O . ILE B 2 36 ? -6.403 -9.482 9.941 1.00 0.00 36 ILE B O 6
ATOM 11392 N N . PRO B 2 37 ? -4.898 -9.248 11.600 1.00 0.00 37 PRO B N 6
ATOM 11393 C CA . PRO B 2 37 ? -5.818 -8.540 12.496 1.00 0.00 37 PRO B CA 6
ATOM 11394 C C . PRO B 2 37 ? -6.401 -7.288 11.842 1.00 0.00 37 PRO B C 6
ATOM 11395 O O . PRO B 2 37 ? -5.680 -6.520 11.206 1.00 0.00 37 PRO B O 6
ATOM 11406 N N . PRO B 2 38 ? -7.724 -7.072 11.983 1.00 0.00 38 PRO B N 6
ATOM 11407 C CA . PRO B 2 38 ? -8.407 -5.914 11.396 1.00 0.00 38 PRO B CA 6
ATOM 11408 C C . PRO B 2 38 ? -7.733 -4.589 11.740 1.00 0.00 38 PRO B C 6
ATOM 11409 O O . PRO B 2 38 ? -7.670 -3.681 10.910 1.00 0.00 38 PRO B O 6
ATOM 11420 N N . ASP B 2 39 ? -7.239 -4.480 12.968 1.00 0.00 39 ASP B N 6
ATOM 11421 C CA . ASP B 2 39 ? -6.580 -3.260 13.420 1.00 0.00 39 ASP B CA 6
ATOM 11422 C C . ASP B 2 39 ? -5.363 -2.929 12.560 1.00 0.00 39 ASP B C 6
ATOM 11423 O O . ASP B 2 39 ? -5.198 -1.791 12.119 1.00 0.00 39 ASP B O 6
ATOM 11432 N N . GLN B 2 40 ? -4.508 -3.921 12.330 1.00 0.00 40 GLN B N 6
ATOM 11433 C CA . GLN B 2 40 ? -3.306 -3.716 11.529 1.00 0.00 40 GLN B CA 6
ATOM 11434 C C . GLN B 2 40 ? -3.638 -3.478 10.057 1.00 0.00 40 GLN B C 6
ATOM 11435 O O . GLN B 2 40 ? -3.204 -2.487 9.470 1.00 0.00 40 GLN B O 6
ATOM 11449 N N . GLN B 2 41 ? -4.399 -4.391 9.463 1.00 0.00 41 GLN B N 6
ATOM 11450 C CA . GLN B 2 41 ? -4.771 -4.275 8.055 1.00 0.00 41 GLN B CA 6
ATOM 11451 C C . GLN B 2 41 ? -5.628 -3.036 7.805 1.00 0.00 41 GLN B C 6
ATOM 11452 O O . GLN B 2 41 ? -6.463 -2.666 8.631 1.00 0.00 41 GLN B O 6
ATOM 11466 N N . ARG B 2 42 ? -5.416 -2.405 6.652 1.00 0.00 42 ARG B N 6
ATOM 11467 C CA . ARG B 2 42 ? -6.168 -1.212 6.278 1.00 0.00 42 ARG B CA 6
ATOM 11468 C C . ARG B 2 42 ? -6.303 -1.118 4.761 1.00 0.00 42 ARG B C 6
ATOM 11469 O O . ARG B 2 42 ? -5.307 -1.158 4.038 1.00 0.00 42 ARG B O 6
ATOM 11490 N N . LEU B 2 43 ? -7.539 -1.002 4.287 1.00 0.00 43 LEU B N 6
ATOM 11491 C CA . LEU B 2 43 ? -7.805 -0.912 2.854 1.00 0.00 43 LEU B CA 6
ATOM 11492 C C . LEU B 2 43 ? -7.881 0.540 2.386 1.00 0.00 43 LEU B C 6
ATOM 11493 O O . LEU B 2 43 ? -8.560 1.367 2.996 1.00 0.00 43 LEU B O 6
ATOM 11509 N N . ILE B 2 44 ? -7.193 0.834 1.285 1.00 0.00 44 ILE B N 6
ATOM 11510 C CA . ILE B 2 44 ? -7.188 2.177 0.715 1.00 0.00 44 ILE B CA 6
ATOM 11511 C C . ILE B 2 44 ? -7.473 2.131 -0.782 1.00 0.00 44 ILE B C 6
ATOM 11512 O O . ILE B 2 44 ? -6.987 1.251 -1.495 1.00 0.00 44 ILE B O 6
ATOM 11528 N N . PHE B 2 45 ? -8.264 3.090 -1.244 1.00 0.00 45 PHE B N 6
ATOM 11529 C CA . PHE B 2 45 ? -8.630 3.189 -2.649 1.00 0.00 45 PHE B CA 6
ATOM 11530 C C . PHE B 2 45 ? -9.102 4.604 -2.960 1.00 0.00 45 PHE B C 6
ATOM 11531 O O . PHE B 2 45 ? -9.584 5.312 -2.075 1.00 0.00 45 PHE B O 6
ATOM 11548 N N . ALA B 2 46 ? -8.942 5.021 -4.211 1.00 0.00 46 ALA B N 6
ATOM 11549 C CA . ALA B 2 46 ? -9.338 6.361 -4.622 1.00 0.00 46 ALA B CA 6
ATOM 11550 C C . ALA B 2 46 ? -8.667 7.405 -3.738 1.00 0.00 46 ALA B C 6
ATOM 11551 O O . ALA B 2 46 ? -9.215 8.478 -3.488 1.00 0.00 46 ALA B O 6
ATOM 11558 N N . GLY B 2 47 ? -7.465 7.073 -3.275 1.00 0.00 47 GLY B N 6
ATOM 11559 C CA . GLY B 2 47 ? -6.708 7.972 -2.429 1.00 0.00 47 GLY B CA 6
ATOM 11560 C C . GLY B 2 47 ? -7.320 8.174 -1.054 1.00 0.00 47 GLY B C 6
ATOM 11561 O O . GLY B 2 47 ? -7.216 9.261 -0.484 1.00 0.00 47 GLY B O 6
ATOM 11565 N N . LYS B 2 48 ? -7.938 7.129 -0.504 1.00 0.00 48 LYS B N 6
ATOM 11566 C CA . LYS B 2 48 ? -8.539 7.219 0.827 1.00 0.00 48 LYS B CA 6
ATOM 11567 C C . LYS B 2 48 ? -9.020 5.860 1.322 1.00 0.00 48 LYS B C 6
ATOM 11568 O O . LYS B 2 48 ? -9.529 5.048 0.550 1.00 0.00 48 LYS B O 6
ATOM 11587 N N . GLN B 2 49 ? -8.867 5.627 2.625 1.00 0.00 49 GLN B N 6
ATOM 11588 C CA . GLN B 2 49 ? -9.295 4.375 3.239 1.00 0.00 49 GLN B CA 6
ATOM 11589 C C . GLN B 2 49 ? -10.781 4.138 3.000 1.00 0.00 49 GLN B C 6
ATOM 11590 O O . GLN B 2 49 ? -11.601 5.036 3.195 1.00 0.00 49 GLN B O 6
ATOM 11604 N N . LEU B 2 50 ? -11.124 2.927 2.581 1.00 0.00 50 LEU B N 6
ATOM 11605 C CA . LEU B 2 50 ? -12.517 2.581 2.321 1.00 0.00 50 LEU B CA 6
ATOM 11606 C C . LEU B 2 50 ? -13.216 2.169 3.613 1.00 0.00 50 LEU B C 6
ATOM 11607 O O . LEU B 2 50 ? -12.735 1.300 4.340 1.00 0.00 50 LEU B O 6
ATOM 11623 N N . GLU B 2 51 ? -14.349 2.803 3.898 1.00 0.00 51 GLU B N 6
ATOM 11624 C CA . GLU B 2 51 ? -15.111 2.504 5.106 1.00 0.00 51 GLU B CA 6
ATOM 11625 C C . GLU B 2 51 ? -15.793 1.144 5.012 1.00 0.00 51 GLU B C 6
ATOM 11626 O O . GLU B 2 51 ? -16.457 0.836 4.022 1.00 0.00 51 GLU B O 6
ATOM 11638 N N . ASP B 2 52 ? -15.630 0.336 6.056 1.00 0.00 52 ASP B N 6
ATOM 11639 C CA . ASP B 2 52 ? -16.235 -0.989 6.106 1.00 0.00 52 ASP B CA 6
ATOM 11640 C C . ASP B 2 52 ? -17.744 -0.888 6.291 1.00 0.00 52 ASP B C 6
ATOM 11641 O O . ASP B 2 52 ? -18.238 0.038 6.936 1.00 0.00 52 ASP B O 6
ATOM 11650 N N . GLY B 2 53 ? -18.473 -1.842 5.723 1.00 0.00 53 GLY B N 6
ATOM 11651 C CA . GLY B 2 53 ? -19.919 -1.836 5.840 1.00 0.00 53 GLY B CA 6
ATOM 11652 C C . GLY B 2 53 ? -20.603 -1.217 4.637 1.00 0.00 53 GLY B C 6
ATOM 11653 O O . GLY B 2 53 ? -21.734 -1.576 4.309 1.00 0.00 53 GLY B O 6
ATOM 11657 N N . ARG B 2 54 ? -19.921 -0.280 3.983 1.00 0.00 54 ARG B N 6
ATOM 11658 C CA . ARG B 2 54 ? -20.474 0.396 2.813 1.00 0.00 54 ARG B CA 6
ATOM 11659 C C . ARG B 2 54 ? -20.684 -0.584 1.655 1.00 0.00 54 ARG B C 6
ATOM 11660 O O . ARG B 2 54 ? -21.027 -1.747 1.870 1.00 0.00 54 ARG B O 6
ATOM 11681 N N . THR B 2 55 ? -20.479 -0.107 0.428 1.00 0.00 55 THR B N 6
ATOM 11682 C CA . THR B 2 55 ? -20.654 -0.942 -0.758 1.00 0.00 55 THR B CA 6
ATOM 11683 C C . THR B 2 55 ? -19.733 -0.495 -1.889 1.00 0.00 55 THR B C 6
ATOM 11684 O O . THR B 2 55 ? -19.458 0.695 -2.044 1.00 0.00 55 THR B O 6
ATOM 11695 N N . LEU B 2 56 ? -19.266 -1.457 -2.680 1.00 0.00 56 LEU B N 6
ATOM 11696 C CA . LEU B 2 56 ? -18.382 -1.168 -3.805 1.00 0.00 56 LEU B CA 6
ATOM 11697 C C . LEU B 2 56 ? -18.996 -0.111 -4.717 1.00 0.00 56 LEU B C 6
ATOM 11698 O O . LEU B 2 56 ? -18.315 0.814 -5.159 1.00 0.00 56 LEU B O 6
ATOM 11714 N N . SER B 2 57 ? -20.286 -0.263 -4.994 1.00 0.00 57 SER B N 6
ATOM 11715 C CA . SER B 2 57 ? -21.004 0.671 -5.854 1.00 0.00 57 SER B CA 6
ATOM 11716 C C . SER B 2 57 ? -20.944 2.093 -5.302 1.00 0.00 57 SER B C 6
ATOM 11717 O O . SER B 2 57 ? -20.867 3.058 -6.062 1.00 0.00 57 SER B O 6
ATOM 11725 N N . ASP B 2 58 ? -20.988 2.215 -3.978 1.00 0.00 58 ASP B N 6
ATOM 11726 C CA . ASP B 2 58 ? -20.948 3.521 -3.327 1.00 0.00 58 ASP B CA 6
ATOM 11727 C C . ASP B 2 58 ? -19.711 4.310 -3.750 1.00 0.00 58 ASP B C 6
ATOM 11728 O O . ASP B 2 58 ? -19.815 5.460 -4.176 1.00 0.00 58 ASP B O 6
ATOM 11737 N N . TYR B 2 59 ? -18.541 3.688 -3.632 1.00 0.00 59 TYR B N 6
ATOM 11738 C CA . TYR B 2 59 ? -17.290 4.342 -4.005 1.00 0.00 59 TYR B CA 6
ATOM 11739 C C . TYR B 2 59 ? -17.055 4.265 -5.513 1.00 0.00 59 TYR B C 6
ATOM 11740 O O . TYR B 2 59 ? -15.917 4.354 -5.975 1.00 0.00 59 TYR B O 6
ATOM 11758 N N . ASN B 2 60 ? -18.138 4.102 -6.273 1.00 0.00 60 ASN B N 6
ATOM 11759 C CA . ASN B 2 60 ? -18.054 4.013 -7.730 1.00 0.00 60 ASN B CA 6
ATOM 11760 C C . ASN B 2 60 ? -16.951 3.049 -8.155 1.00 0.00 60 ASN B C 6
ATOM 11761 O O . ASN B 2 60 ? -16.292 3.253 -9.176 1.00 0.00 60 ASN B O 6
ATOM 11772 N N . ILE B 2 61 ? -16.752 2.003 -7.361 1.00 0.00 61 ILE B N 6
ATOM 11773 C CA . ILE B 2 61 ? -15.723 1.011 -7.648 1.00 0.00 61 ILE B CA 6
ATOM 11774 C C . ILE B 2 61 ? -16.116 0.132 -8.830 1.00 0.00 61 ILE B C 6
ATOM 11775 O O . ILE B 2 61 ? -17.197 -0.458 -8.850 1.00 0.00 61 ILE B O 6
ATOM 11791 N N . GLN B 2 62 ? -15.225 0.048 -9.813 1.00 0.00 62 GLN B N 6
ATOM 11792 C CA . GLN B 2 62 ? -15.470 -0.764 -11.000 1.00 0.00 62 GLN B CA 6
ATOM 11793 C C . GLN B 2 62 ? -15.063 -2.217 -10.760 1.00 0.00 62 GLN B C 6
ATOM 11794 O O . GLN B 2 62 ? -14.981 -2.669 -9.618 1.00 0.00 62 GLN B O 6
ATOM 11808 N N . LYS B 2 63 ? -14.802 -2.940 -11.846 1.00 0.00 63 LYS B N 6
ATOM 11809 C CA . LYS B 2 63 ? -14.396 -4.339 -11.762 1.00 0.00 63 LYS B CA 6
ATOM 11810 C C . LYS B 2 63 ? -12.876 -4.460 -11.725 1.00 0.00 63 LYS B C 6
ATOM 11811 O O . LYS B 2 63 ? -12.168 -3.651 -12.328 1.00 0.00 63 LYS B O 6
ATOM 11830 N N . GLU B 2 64 ? -12.379 -5.470 -11.015 1.00 0.00 64 GLU B N 6
ATOM 11831 C CA . GLU B 2 64 ? -10.941 -5.694 -10.900 1.00 0.00 64 GLU B CA 6
ATOM 11832 C C . GLU B 2 64 ? -10.247 -4.476 -10.304 1.00 0.00 64 GLU B C 6
ATOM 11833 O O . GLU B 2 64 ? -9.154 -4.098 -10.729 1.00 0.00 64 GLU B O 6
ATOM 11845 N N . SER B 2 65 ? -10.890 -3.868 -9.313 1.00 0.00 65 SER B N 6
ATOM 11846 C CA . SER B 2 65 ? -10.341 -2.694 -8.648 1.00 0.00 65 SER B CA 6
ATOM 11847 C C . SER B 2 65 ? -9.048 -3.035 -7.912 1.00 0.00 65 SER B C 6
ATOM 11848 O O . SER B 2 65 ? -8.941 -4.084 -7.274 1.00 0.00 65 SER B O 6
ATOM 11856 N N . THR B 2 66 ? -8.064 -2.146 -8.020 1.00 0.00 66 THR B N 6
ATOM 11857 C CA . THR B 2 66 ? -6.769 -2.346 -7.379 1.00 0.00 66 THR B CA 6
ATOM 11858 C C . THR B 2 66 ? -6.722 -1.716 -5.986 1.00 0.00 66 THR B C 6
ATOM 11859 O O . THR B 2 66 ? -6.254 -0.589 -5.820 1.00 0.00 66 THR B O 6
ATOM 11870 N N . LEU B 2 67 ? -7.199 -2.454 -4.986 1.00 0.00 67 LEU B N 6
ATOM 11871 C CA . LEU B 2 67 ? -7.197 -1.968 -3.608 1.00 0.00 67 LEU B CA 6
ATOM 11872 C C . LEU B 2 67 ? -5.868 -2.275 -2.929 1.00 0.00 67 LEU B C 6
ATOM 11873 O O . LEU B 2 67 ? -5.288 -3.346 -3.130 1.00 0.00 67 LEU B O 6
ATOM 11889 N N . HIS B 2 68 ? -5.388 -1.329 -2.127 1.00 0.00 68 HIS B N 6
ATOM 11890 C CA . HIS B 2 68 ? -4.127 -1.498 -1.418 1.00 0.00 68 HIS B CA 6
ATOM 11891 C C . HIS B 2 68 ? -4.355 -1.891 0.041 1.00 0.00 68 HIS B C 6
ATOM 11892 O O . HIS B 2 68 ? -5.104 -1.235 0.764 1.00 0.00 68 HIS B O 6
ATOM 11907 N N . LEU B 2 69 ? -3.702 -2.974 0.462 1.00 0.00 69 LEU B N 6
ATOM 11908 C CA . LEU B 2 69 ? -3.826 -3.472 1.829 1.00 0.00 69 LEU B CA 6
ATOM 11909 C C . LEU B 2 69 ? -2.668 -2.991 2.702 1.00 0.00 69 LEU B C 6
ATOM 11910 O O . LEU B 2 69 ? -1.712 -3.730 2.942 1.00 0.00 69 LEU B O 6
ATOM 11926 N N . VAL B 2 70 ? -2.759 -1.753 3.174 1.00 0.00 70 VAL B N 6
ATOM 11927 C CA . VAL B 2 70 ? -1.717 -1.180 4.021 1.00 0.00 70 VAL B CA 6
ATOM 11928 C C . VAL B 2 70 ? -1.719 -1.807 5.411 1.00 0.00 70 VAL B C 6
ATOM 11929 O O . VAL B 2 70 ? -2.769 -1.949 6.041 1.00 0.00 70 VAL B O 6
ATOM 11942 N N . LEU B 2 71 ? -0.531 -2.176 5.884 1.00 0.00 71 LEU B N 6
ATOM 11943 C CA . LEU B 2 71 ? -0.379 -2.785 7.200 1.00 0.00 71 LEU B CA 6
ATOM 11944 C C . LEU B 2 71 ? 0.061 -1.744 8.226 1.00 0.00 71 LEU B C 6
ATOM 11945 O O . LEU B 2 71 ? 0.921 -0.908 7.944 1.00 0.00 71 LEU B O 6
ATOM 11961 N N . ARG B 2 72 ? -0.527 -1.802 9.416 1.00 0.00 72 ARG B N 6
ATOM 11962 C CA . ARG B 2 72 ? -0.189 -0.864 10.483 1.00 0.00 72 ARG B CA 6
ATOM 11963 C C . ARG B 2 72 ? 1.254 -1.055 10.938 1.00 0.00 72 ARG B C 6
ATOM 11964 O O . ARG B 2 72 ? 1.979 -0.085 11.158 1.00 0.00 72 ARG B O 6
ATOM 11985 N N . LEU B 2 73 ? 1.662 -2.315 11.073 1.00 0.00 73 LEU B N 6
ATOM 11986 C CA . LEU B 2 73 ? 3.020 -2.640 11.500 1.00 0.00 73 LEU B CA 6
ATOM 11987 C C . LEU B 2 73 ? 4.050 -1.997 10.578 1.00 0.00 73 LEU B C 6
ATOM 11988 O O . LEU B 2 73 ? 3.878 -1.977 9.359 1.00 0.00 73 LEU B O 6
ATOM 12004 N N . ARG B 2 74 ? 5.119 -1.472 11.171 1.00 0.00 74 ARG B N 6
ATOM 12005 C CA . ARG B 2 74 ? 6.180 -0.824 10.407 1.00 0.00 74 ARG B CA 6
ATOM 12006 C C . ARG B 2 74 ? 6.731 -1.762 9.337 1.00 0.00 74 ARG B C 6
ATOM 12007 O O . ARG B 2 74 ? 6.955 -2.945 9.593 1.00 0.00 74 ARG B O 6
ATOM 12028 N N . GLY B 2 75 ? 6.950 -1.224 8.141 1.00 0.00 75 GLY B N 6
ATOM 12029 C CA . GLY B 2 75 ? 7.477 -2.027 7.053 1.00 0.00 75 GLY B CA 6
ATOM 12030 C C . GLY B 2 75 ? 8.843 -2.603 7.372 1.00 0.00 75 GLY B C 6
ATOM 12031 O O . GLY B 2 75 ? 9.097 -3.784 7.133 1.00 0.00 75 GLY B O 6
ATOM 12035 N N . GLY B 2 76 ? 9.722 -1.768 7.917 1.00 0.00 76 GLY B N 6
ATOM 12036 C CA . GLY B 2 76 ? 11.057 -2.217 8.265 1.00 0.00 76 GLY B CA 6
ATOM 12037 C C . GLY B 2 76 ? 11.048 -3.256 9.369 1.00 0.00 76 GLY B C 6
ATOM 12038 O O . GLY B 2 76 ? 10.000 -3.409 10.032 1.00 0.00 76 GLY B O 6
ATOM 12043 N N . ASN A 1 1 ? 19.147 7.747 1.402 1.00 0.00 6 ASN A N 7
ATOM 12044 C CA . ASN A 1 1 ? 18.044 6.810 1.586 1.00 0.00 6 ASN A CA 7
ATOM 12045 C C . ASN A 1 1 ? 18.553 5.368 1.572 1.00 0.00 6 ASN A C 7
ATOM 12046 O O . ASN A 1 1 ? 19.569 5.057 2.193 1.00 0.00 6 ASN A O 7
ATOM 12057 N N . ASP A 1 2 ? 17.847 4.494 0.856 1.00 0.00 7 ASP A N 7
ATOM 12058 C CA . ASP A 1 2 ? 18.233 3.090 0.761 1.00 0.00 7 ASP A CA 7
ATOM 12059 C C . ASP A 1 2 ? 17.375 2.355 -0.267 1.00 0.00 7 ASP A C 7
ATOM 12060 O O . ASP A 1 2 ? 17.877 1.530 -1.028 1.00 0.00 7 ASP A O 7
ATOM 12069 N N . ASP A 1 3 ? 16.082 2.668 -0.286 1.00 0.00 8 ASP A N 7
ATOM 12070 C CA . ASP A 1 3 ? 15.153 2.044 -1.224 1.00 0.00 8 ASP A CA 7
ATOM 12071 C C . ASP A 1 3 ? 13.765 2.661 -1.081 1.00 0.00 8 ASP A C 7
ATOM 12072 O O . ASP A 1 3 ? 12.755 1.959 -1.116 1.00 0.00 8 ASP A O 7
ATOM 12081 N N . HIS A 1 4 ? 13.718 3.979 -0.915 1.00 0.00 9 HIS A N 7
ATOM 12082 C CA . HIS A 1 4 ? 12.448 4.673 -0.765 1.00 0.00 9 HIS A CA 7
ATOM 12083 C C . HIS A 1 4 ? 11.690 4.698 -2.088 1.00 0.00 9 HIS A C 7
ATOM 12084 O O . HIS A 1 4 ? 10.469 4.825 -2.105 1.00 0.00 9 HIS A O 7
ATOM 12099 N N . GLU A 1 5 ? 12.430 4.589 -3.191 1.00 0.00 10 GLU A N 7
ATOM 12100 C CA . GLU A 1 5 ? 11.834 4.611 -4.524 1.00 0.00 10 GLU A CA 7
ATOM 12101 C C . GLU A 1 5 ? 10.693 3.604 -4.627 1.00 0.00 10 GLU A C 7
ATOM 12102 O O . GLU A 1 5 ? 9.633 3.915 -5.169 1.00 0.00 10 GLU A O 7
ATOM 12114 N N . SER A 1 6 ? 10.905 2.406 -4.092 1.00 0.00 11 SER A N 7
ATOM 12115 C CA . SER A 1 6 ? 9.875 1.375 -4.117 1.00 0.00 11 SER A CA 7
ATOM 12116 C C . SER A 1 6 ? 8.626 1.888 -3.412 1.00 0.00 11 SER A C 7
ATOM 12117 O O . SER A 1 6 ? 7.507 1.778 -3.922 1.00 0.00 11 SER A O 7
ATOM 12125 N N . LYS A 1 7 ? 8.839 2.476 -2.241 1.00 0.00 12 LYS A N 7
ATOM 12126 C CA . LYS A 1 7 ? 7.753 3.040 -1.460 1.00 0.00 12 LYS A CA 7
ATOM 12127 C C . LYS A 1 7 ? 7.086 4.152 -2.259 1.00 0.00 12 LYS A C 7
ATOM 12128 O O . LYS A 1 7 ? 5.864 4.306 -2.240 1.00 0.00 12 LYS A O 7
ATOM 12147 N N . LEU A 1 8 ? 7.910 4.911 -2.977 1.00 0.00 13 LEU A N 7
ATOM 12148 C CA . LEU A 1 8 ? 7.430 6.001 -3.812 1.00 0.00 13 LEU A CA 7
ATOM 12149 C C . LEU A 1 8 ? 6.478 5.457 -4.865 1.00 0.00 13 LEU A C 7
ATOM 12150 O O . LEU A 1 8 ? 5.451 6.065 -5.165 1.00 0.00 13 LEU A O 7
ATOM 12166 N N . SER A 1 9 ? 6.824 4.294 -5.409 1.00 0.00 14 SER A N 7
ATOM 12167 C CA . SER A 1 9 ? 5.995 3.645 -6.411 1.00 0.00 14 SER A CA 7
ATOM 12168 C C . SER A 1 9 ? 4.630 3.337 -5.820 1.00 0.00 14 SER A C 7
ATOM 12169 O O . SER A 1 9 ? 3.593 3.623 -6.430 1.00 0.00 14 SER A O 7
ATOM 12177 N N . ILE A 1 10 ? 4.632 2.770 -4.612 1.00 0.00 15 ILE A N 7
ATOM 12178 C CA . ILE A 1 10 ? 3.383 2.450 -3.936 1.00 0.00 15 ILE A CA 7
ATOM 12179 C C . ILE A 1 10 ? 2.558 3.714 -3.782 1.00 0.00 15 ILE A C 7
ATOM 12180 O O . ILE A 1 10 ? 1.346 3.697 -3.948 1.00 0.00 15 ILE A O 7
ATOM 12196 N N . LEU A 1 11 ? 3.242 4.810 -3.458 1.00 0.00 16 LEU A N 7
ATOM 12197 C CA . LEU A 1 11 ? 2.600 6.107 -3.273 1.00 0.00 16 LEU A CA 7
ATOM 12198 C C . LEU A 1 11 ? 1.913 6.569 -4.553 1.00 0.00 16 LEU A C 7
ATOM 12199 O O . LEU A 1 11 ? 0.802 7.093 -4.515 1.00 0.00 16 LEU A O 7
ATOM 12215 N N . MET A 1 12 ? 2.586 6.377 -5.683 1.00 0.00 17 MET A N 7
ATOM 12216 C CA . MET A 1 12 ? 2.038 6.779 -6.972 1.00 0.00 17 MET A CA 7
ATOM 12217 C C . MET A 1 12 ? 0.727 6.057 -7.251 1.00 0.00 17 MET A C 7
ATOM 12218 O O . MET A 1 12 ? -0.273 6.681 -7.607 1.00 0.00 17 MET A O 7
ATOM 12232 N N . ASP A 1 13 ? 0.736 4.738 -7.085 1.00 0.00 18 ASP A N 7
ATOM 12233 C CA . ASP A 1 13 ? -0.459 3.934 -7.317 1.00 0.00 18 ASP A CA 7
ATOM 12234 C C . ASP A 1 13 ? -1.472 4.127 -6.187 1.00 0.00 18 ASP A C 7
ATOM 12235 O O . ASP A 1 13 ? -2.682 4.066 -6.403 1.00 0.00 18 ASP A O 7
ATOM 12244 N N . MET A 1 14 ? -0.962 4.358 -4.981 1.00 0.00 19 MET A N 7
ATOM 12245 C CA . MET A 1 14 ? -1.803 4.559 -3.804 1.00 0.00 19 MET A CA 7
ATOM 12246 C C . MET A 1 14 ? -2.609 5.849 -3.930 1.00 0.00 19 MET A C 7
ATOM 12247 O O . MET A 1 14 ? -3.771 5.910 -3.528 1.00 0.00 19 MET A O 7
ATOM 12261 N N . PHE A 1 15 ? -1.979 6.880 -4.488 1.00 0.00 20 PHE A N 7
ATOM 12262 C CA . PHE A 1 15 ? -2.630 8.173 -4.665 1.00 0.00 20 PHE A CA 7
ATOM 12263 C C . PHE A 1 15 ? -2.476 8.668 -6.102 1.00 0.00 20 PHE A C 7
ATOM 12264 O O . PHE A 1 15 ? -1.783 9.655 -6.352 1.00 0.00 20 PHE A O 7
ATOM 12281 N N . PRO A 1 16 ? -3.121 7.993 -7.071 1.00 0.00 21 PRO A N 7
ATOM 12282 C CA . PRO A 1 16 ? -3.048 8.381 -8.483 1.00 0.00 21 PRO A CA 7
ATOM 12283 C C . PRO A 1 16 ? -3.422 9.844 -8.685 1.00 0.00 21 PRO A C 7
ATOM 12284 O O . PRO A 1 16 ? -2.821 10.545 -9.499 1.00 0.00 21 PRO A O 7
ATOM 12295 N N . ALA A 1 17 ? -4.418 10.295 -7.931 1.00 0.00 22 ALA A N 7
ATOM 12296 C CA . ALA A 1 17 ? -4.881 11.673 -8.013 1.00 0.00 22 ALA A CA 7
ATOM 12297 C C . ALA A 1 17 ? -3.784 12.650 -7.595 1.00 0.00 22 ALA A C 7
ATOM 12298 O O . ALA A 1 17 ? -3.586 13.683 -8.235 1.00 0.00 22 ALA A O 7
ATOM 12305 N N . ILE A 1 18 ? -3.077 12.320 -6.516 1.00 0.00 23 ILE A N 7
ATOM 12306 C CA . ILE A 1 18 ? -2.006 13.171 -6.014 1.00 0.00 23 ILE A CA 7
ATOM 12307 C C . ILE A 1 18 ? -0.821 13.197 -6.976 1.00 0.00 23 ILE A C 7
ATOM 12308 O O . ILE A 1 18 ? -0.401 12.158 -7.488 1.00 0.00 23 ILE A O 7
ATOM 12324 N N . SER A 1 19 ? -0.287 14.391 -7.212 1.00 0.00 24 SER A N 7
ATOM 12325 C CA . SER A 1 19 ? 0.852 14.563 -8.105 1.00 0.00 24 SER A CA 7
ATOM 12326 C C . SER A 1 19 ? 2.071 13.811 -7.581 1.00 0.00 24 SER A C 7
ATOM 12327 O O . SER A 1 19 ? 2.299 13.748 -6.372 1.00 0.00 24 SER A O 7
ATOM 12335 N N . LYS A 1 20 ? 2.849 13.238 -8.496 1.00 0.00 25 LYS A N 7
ATOM 12336 C CA . LYS A 1 20 ? 4.042 12.485 -8.126 1.00 0.00 25 LYS A CA 7
ATOM 12337 C C . LYS A 1 20 ? 5.003 13.341 -7.301 1.00 0.00 25 LYS A C 7
ATOM 12338 O O . LYS A 1 20 ? 5.593 12.864 -6.331 1.00 0.00 25 LYS A O 7
ATOM 12357 N N . SER A 1 21 ? 5.157 14.604 -7.694 1.00 0.00 26 SER A N 7
ATOM 12358 C CA . SER A 1 21 ? 6.048 15.523 -6.990 1.00 0.00 26 SER A CA 7
ATOM 12359 C C . SER A 1 21 ? 5.699 15.592 -5.507 1.00 0.00 26 SER A C 7
ATOM 12360 O O . SER A 1 21 ? 6.571 15.472 -4.647 1.00 0.00 26 SER A O 7
ATOM 12368 N N . LYS A 1 22 ? 4.415 15.776 -5.215 1.00 0.00 27 LYS A N 7
ATOM 12369 C CA . LYS A 1 22 ? 3.943 15.854 -3.837 1.00 0.00 27 LYS A CA 7
ATOM 12370 C C . LYS A 1 22 ? 4.275 14.576 -3.079 1.00 0.00 27 LYS A C 7
ATOM 12371 O O . LYS A 1 22 ? 4.624 14.617 -1.900 1.00 0.00 27 LYS A O 7
ATOM 12390 N N . LEU A 1 23 ? 4.160 13.445 -3.763 1.00 0.00 28 LEU A N 7
ATOM 12391 C CA . LEU A 1 23 ? 4.446 12.155 -3.153 1.00 0.00 28 LEU A CA 7
ATOM 12392 C C . LEU A 1 23 ? 5.907 12.051 -2.723 1.00 0.00 28 LEU A C 7
ATOM 12393 O O . LEU A 1 23 ? 6.206 11.578 -1.626 1.00 0.00 28 LEU A O 7
ATOM 12409 N N . GLN A 1 24 ? 6.816 12.504 -3.579 1.00 0.00 29 GLN A N 7
ATOM 12410 C CA . GLN A 1 24 ? 8.242 12.466 -3.267 1.00 0.00 29 GLN A CA 7
ATOM 12411 C C . GLN A 1 24 ? 8.570 13.384 -2.090 1.00 0.00 29 GLN A C 7
ATOM 12412 O O . GLN A 1 24 ? 9.351 13.023 -1.210 1.00 0.00 29 GLN A O 7
ATOM 12426 N N . VAL A 1 25 ? 7.978 14.576 -2.089 1.00 0.00 30 VAL A N 7
ATOM 12427 C CA . VAL A 1 25 ? 8.218 15.557 -1.032 1.00 0.00 30 VAL A CA 7
ATOM 12428 C C . VAL A 1 25 ? 7.823 15.027 0.346 1.00 0.00 30 VAL A C 7
ATOM 12429 O O . VAL A 1 25 ? 8.655 14.961 1.255 1.00 0.00 30 VAL A O 7
ATOM 12442 N N . HIS A 1 26 ? 6.553 14.662 0.506 1.00 0.00 31 HIS A N 7
ATOM 12443 C CA . HIS A 1 26 ? 6.070 14.158 1.786 1.00 0.00 31 HIS A CA 7
ATOM 12444 C C . HIS A 1 26 ? 6.850 12.924 2.201 1.00 0.00 31 HIS A C 7
ATOM 12445 O O . HIS A 1 26 ? 7.215 12.767 3.366 1.00 0.00 31 HIS A O 7
ATOM 12460 N N . LEU A 1 27 ? 7.107 12.056 1.235 1.00 0.00 32 LEU A N 7
ATOM 12461 C CA . LEU A 1 27 ? 7.856 10.833 1.497 1.00 0.00 32 LEU A CA 7
ATOM 12462 C C . LEU A 1 27 ? 9.205 11.170 2.122 1.00 0.00 32 LEU A C 7
ATOM 12463 O O . LEU A 1 27 ? 9.631 10.533 3.086 1.00 0.00 32 LEU A O 7
ATOM 12479 N N . LEU A 1 28 ? 9.863 12.189 1.577 1.00 0.00 33 LEU A N 7
ATOM 12480 C CA . LEU A 1 28 ? 11.153 12.627 2.090 1.00 0.00 33 LEU A CA 7
ATOM 12481 C C . LEU A 1 28 ? 11.017 13.096 3.533 1.00 0.00 33 LEU A C 7
ATOM 12482 O O . LEU A 1 28 ? 11.867 12.807 4.375 1.00 0.00 33 LEU A O 7
ATOM 12498 N N . GLU A 1 29 ? 9.939 13.829 3.808 1.00 0.00 34 GLU A N 7
ATOM 12499 C CA . GLU A 1 29 ? 9.685 14.347 5.148 1.00 0.00 34 GLU A CA 7
ATOM 12500 C C . GLU A 1 29 ? 9.648 13.218 6.175 1.00 0.00 34 GLU A C 7
ATOM 12501 O O . GLU A 1 29 ? 10.379 13.243 7.165 1.00 0.00 34 GLU A O 7
ATOM 12513 N N . ASN A 1 30 ? 8.796 12.226 5.931 1.00 0.00 35 ASN A N 7
ATOM 12514 C CA . ASN A 1 30 ? 8.670 11.085 6.833 1.00 0.00 35 ASN A CA 7
ATOM 12515 C C . ASN A 1 30 ? 9.736 10.035 6.530 1.00 0.00 35 ASN A C 7
ATOM 12516 O O . ASN A 1 30 ? 9.479 8.835 6.624 1.00 0.00 35 ASN A O 7
ATOM 12527 N N . ASN A 1 31 ? 10.930 10.504 6.167 1.00 0.00 36 ASN A N 7
ATOM 12528 C CA . ASN A 1 31 ? 12.056 9.632 5.838 1.00 0.00 36 ASN A CA 7
ATOM 12529 C C . ASN A 1 31 ? 11.757 8.797 4.599 1.00 0.00 36 ASN A C 7
ATOM 12530 O O . ASN A 1 31 ? 12.275 9.070 3.515 1.00 0.00 36 ASN A O 7
ATOM 12541 N N . ASN A 1 32 ? 10.913 7.787 4.769 1.00 0.00 37 ASN A N 7
ATOM 12542 C CA . ASN A 1 32 ? 10.528 6.905 3.672 1.00 0.00 37 ASN A CA 7
ATOM 12543 C C . ASN A 1 32 ? 9.563 5.824 4.150 1.00 0.00 37 ASN A C 7
ATOM 12544 O O . ASN A 1 32 ? 9.525 4.724 3.596 1.00 0.00 37 ASN A O 7
ATOM 12555 N N . ASP A 1 33 ? 8.783 6.140 5.180 1.00 0.00 38 ASP A N 7
ATOM 12556 C CA . ASP A 1 33 ? 7.821 5.190 5.726 1.00 0.00 38 ASP A CA 7
ATOM 12557 C C . ASP A 1 33 ? 6.448 5.391 5.092 1.00 0.00 38 ASP A C 7
ATOM 12558 O O . ASP A 1 33 ? 5.905 6.495 5.103 1.00 0.00 38 ASP A O 7
ATOM 12567 N N . LEU A 1 34 ? 5.891 4.316 4.542 1.00 0.00 39 LEU A N 7
ATOM 12568 C CA . LEU A 1 34 ? 4.581 4.374 3.902 1.00 0.00 39 LEU A CA 7
ATOM 12569 C C . LEU A 1 34 ? 3.454 4.349 4.928 1.00 0.00 39 LEU A C 7
ATOM 12570 O O . LEU A 1 34 ? 2.485 5.092 4.815 1.00 0.00 39 LEU A O 7
ATOM 12586 N N . ASP A 1 35 ? 3.579 3.476 5.918 1.00 0.00 40 ASP A N 7
ATOM 12587 C CA . ASP A 1 35 ? 2.560 3.340 6.954 1.00 0.00 40 ASP A CA 7
ATOM 12588 C C . ASP A 1 35 ? 2.216 4.688 7.587 1.00 0.00 40 ASP A C 7
ATOM 12589 O O . ASP A 1 35 ? 1.043 5.042 7.714 1.00 0.00 40 ASP A O 7
ATOM 12598 N N . LEU A 1 36 ? 3.242 5.432 7.986 1.00 0.00 41 LEU A N 7
ATOM 12599 C CA . LEU A 1 36 ? 3.050 6.736 8.614 1.00 0.00 41 LEU A CA 7
ATOM 12600 C C . LEU A 1 36 ? 2.450 7.744 7.640 1.00 0.00 41 LEU A C 7
ATOM 12601 O O . LEU A 1 36 ? 1.341 8.247 7.842 1.00 0.00 41 LEU A O 7
ATOM 12617 N N . THR A 1 37 ? 3.209 8.046 6.595 1.00 0.00 42 THR A N 7
ATOM 12618 C CA . THR A 1 37 ? 2.788 9.012 5.588 1.00 0.00 42 THR A CA 7
ATOM 12619 C C . THR A 1 37 ? 1.412 8.683 5.018 1.00 0.00 42 THR A C 7
ATOM 12620 O O . THR A 1 37 ? 0.493 9.498 5.095 1.00 0.00 42 THR A O 7
ATOM 12631 N N . ILE A 1 38 ? 1.276 7.494 4.442 1.00 0.00 43 ILE A N 7
ATOM 12632 C CA . ILE A 1 38 ? 0.010 7.074 3.856 1.00 0.00 43 ILE A CA 7
ATOM 12633 C C . ILE A 1 38 ? -1.113 7.115 4.888 1.00 0.00 43 ILE A C 7
ATOM 12634 O O . ILE A 1 38 ? -2.219 7.573 4.593 1.00 0.00 43 ILE A O 7
ATOM 12650 N N . GLY A 1 39 ? -0.824 6.641 6.099 1.00 0.00 44 GLY A N 7
ATOM 12651 C CA . GLY A 1 39 ? -1.825 6.644 7.149 1.00 0.00 44 GLY A CA 7
ATOM 12652 C C . GLY A 1 39 ? -2.453 8.011 7.323 1.00 0.00 44 GLY A C 7
ATOM 12653 O O . GLY A 1 39 ? -3.674 8.138 7.416 1.00 0.00 44 GLY A O 7
ATOM 12657 N N . LEU A 1 40 ? -1.611 9.039 7.351 1.00 0.00 45 LEU A N 7
ATOM 12658 C CA . LEU A 1 40 ? -2.079 10.412 7.495 1.00 0.00 45 LEU A CA 7
ATOM 12659 C C . LEU A 1 40 ? -2.704 10.898 6.186 1.00 0.00 45 LEU A C 7
ATOM 12660 O O . LEU A 1 40 ? -3.636 11.702 6.193 1.00 0.00 45 LEU A O 7
ATOM 12676 N N . LEU A 1 41 ? -2.173 10.406 5.070 1.00 0.00 46 LEU A N 7
ATOM 12677 C CA . LEU A 1 41 ? -2.655 10.786 3.743 1.00 0.00 46 LEU A CA 7
ATOM 12678 C C . LEU A 1 41 ? -4.150 10.523 3.567 1.00 0.00 46 LEU A C 7
ATOM 12679 O O . LEU A 1 41 ? -4.867 11.363 3.021 1.00 0.00 46 LEU A O 7
ATOM 12695 N N . LEU A 1 42 ? -4.617 9.355 4.009 1.00 0.00 47 LEU A N 7
ATOM 12696 C CA . LEU A 1 42 ? -6.031 9.001 3.869 1.00 0.00 47 LEU A CA 7
ATOM 12697 C C . LEU A 1 42 ? -6.929 10.138 4.352 1.00 0.00 47 LEU A C 7
ATOM 12698 O O . LEU A 1 42 ? -7.836 10.571 3.641 1.00 0.00 47 LEU A O 7
ATOM 12714 N N . LYS A 1 43 ? -6.664 10.621 5.561 1.00 0.00 48 LYS A N 7
ATOM 12715 C CA . LYS A 1 43 ? -7.437 11.714 6.143 1.00 0.00 48 LYS A CA 7
ATOM 12716 C C . LYS A 1 43 ? -7.045 13.050 5.519 1.00 0.00 48 LYS A C 7
ATOM 12717 O O . LYS A 1 43 ? -7.867 13.962 5.411 1.00 0.00 48 LYS A O 7
ATOM 12736 N N . GLU A 1 44 ? -5.779 13.158 5.122 1.00 0.00 49 GLU A N 7
ATOM 12737 C CA . GLU A 1 44 ? -5.257 14.379 4.515 1.00 0.00 49 GLU A CA 7
ATOM 12738 C C . GLU A 1 44 ? -6.167 14.859 3.389 1.00 0.00 49 GLU A C 7
ATOM 12739 O O . GLU A 1 44 ? -6.458 16.050 3.284 1.00 0.00 49 GLU A O 7
ATOM 12751 N N . ASN A 1 45 ? -6.616 13.927 2.555 1.00 0.00 50 ASN A N 7
ATOM 12752 C CA . ASN A 1 45 ? -7.496 14.263 1.442 1.00 0.00 50 ASN A CA 7
ATOM 12753 C C . ASN A 1 45 ? -8.706 15.046 1.938 1.00 0.00 50 ASN A C 7
ATOM 12754 O O . ASN A 1 45 ? -9.069 16.076 1.367 1.00 0.00 50 ASN A O 7
ATOM 12765 N N . ASP A 1 46 ? -9.318 14.559 3.012 1.00 0.00 51 ASP A N 7
ATOM 12766 C CA . ASP A 1 46 ? -10.479 15.217 3.595 1.00 0.00 51 ASP A CA 7
ATOM 12767 C C . ASP A 1 46 ? -10.059 16.466 4.363 1.00 0.00 51 ASP A C 7
ATOM 12768 O O . ASP A 1 46 ? -9.166 16.414 5.209 1.00 0.00 51 ASP A O 7
ATOM 12777 N N . ASP A 1 47 ? -10.711 17.583 4.065 1.00 0.00 52 ASP A N 7
ATOM 12778 C CA . ASP A 1 47 ? -10.412 18.848 4.726 1.00 0.00 52 ASP A CA 7
ATOM 12779 C C . ASP A 1 47 ? -11.385 19.932 4.278 1.00 0.00 52 ASP A C 7
ATOM 12780 O O . ASP A 1 47 ? -11.570 20.155 3.081 1.00 0.00 52 ASP A O 7
ATOM 12789 N N . LYS A 1 48 ? -12.001 20.602 5.248 1.00 0.00 53 LYS A N 7
ATOM 12790 C CA . LYS A 1 48 ? -12.958 21.666 4.961 1.00 0.00 53 LYS A CA 7
ATOM 12791 C C . LYS A 1 48 ? -13.470 22.292 6.254 1.00 0.00 53 LYS A C 7
ATOM 12792 O O . LYS A 1 48 ? -13.523 23.515 6.384 1.00 0.00 53 LYS A O 7
ATOM 12811 N N . SER A 1 49 ? -13.842 21.441 7.208 1.00 0.00 54 SER A N 7
ATOM 12812 C CA . SER A 1 49 ? -14.349 21.902 8.498 1.00 0.00 54 SER A CA 7
ATOM 12813 C C . SER A 1 49 ? -14.335 20.772 9.522 1.00 0.00 54 SER A C 7
ATOM 12814 O O . SER A 1 49 ? -13.790 20.982 10.626 1.00 0.00 54 SER A O 7
ATOM 12823 N N . MET B 2 1 ? -17.644 -10.674 -8.716 1.00 0.00 1 MET B N 7
ATOM 12824 C CA . MET B 2 1 ? -16.667 -9.853 -9.481 1.00 0.00 1 MET B CA 7
ATOM 12825 C C . MET B 2 1 ? -15.296 -9.868 -8.811 1.00 0.00 1 MET B C 7
ATOM 12826 O O . MET B 2 1 ? -15.155 -9.471 -7.655 1.00 0.00 1 MET B O 7
ATOM 12842 N N . GLN B 2 2 ? -14.289 -10.329 -9.545 1.00 0.00 2 GLN B N 7
ATOM 12843 C CA . GLN B 2 2 ? -12.930 -10.397 -9.021 1.00 0.00 2 GLN B CA 7
ATOM 12844 C C . GLN B 2 2 ? -12.349 -9.005 -8.795 1.00 0.00 2 GLN B C 7
ATOM 12845 O O . GLN B 2 2 ? -12.599 -8.080 -9.571 1.00 0.00 2 GLN B O 7
ATOM 12859 N N . ILE B 2 3 ? -11.571 -8.869 -7.726 1.00 0.00 3 ILE B N 7
ATOM 12860 C CA . ILE B 2 3 ? -10.946 -7.598 -7.384 1.00 0.00 3 ILE B CA 7
ATOM 12861 C C . ILE B 2 3 ? -9.511 -7.809 -6.912 1.00 0.00 3 ILE B C 7
ATOM 12862 O O . ILE B 2 3 ? -9.224 -8.742 -6.161 1.00 0.00 3 ILE B O 7
ATOM 12878 N N . PHE B 2 4 ? -8.612 -6.938 -7.363 1.00 0.00 4 PHE B N 7
ATOM 12879 C CA . PHE B 2 4 ? -7.206 -7.030 -6.993 1.00 0.00 4 PHE B CA 7
ATOM 12880 C C . PHE B 2 4 ? -6.966 -6.440 -5.606 1.00 0.00 4 PHE B C 7
ATOM 12881 O O . PHE B 2 4 ? -7.517 -5.394 -5.264 1.00 0.00 4 PHE B O 7
ATOM 12898 N N . VAL B 2 5 ? -6.138 -7.115 -4.813 1.00 0.00 5 VAL B N 7
ATOM 12899 C CA . VAL B 2 5 ? -5.823 -6.653 -3.467 1.00 0.00 5 VAL B CA 7
ATOM 12900 C C . VAL B 2 5 ? -4.317 -6.698 -3.220 1.00 0.00 5 VAL B C 7
ATOM 12901 O O . VAL B 2 5 ? -3.808 -7.606 -2.562 1.00 0.00 5 VAL B O 7
ATOM 12914 N N . LYS B 2 6 ? -3.613 -5.707 -3.758 1.00 0.00 6 LYS B N 7
ATOM 12915 C CA . LYS B 2 6 ? -2.166 -5.619 -3.606 1.00 0.00 6 LYS B CA 7
ATOM 12916 C C . LYS B 2 6 ? -1.797 -5.028 -2.250 1.00 0.00 6 LYS B C 7
ATOM 12917 O O . LYS B 2 6 ? -2.363 -4.022 -1.829 1.00 0.00 6 LYS B O 7
ATOM 12936 N N . THR B 2 7 ? -0.844 -5.659 -1.572 1.00 0.00 7 THR B N 7
ATOM 12937 C CA . THR B 2 7 ? -0.400 -5.189 -0.266 1.00 0.00 7 THR B CA 7
ATOM 12938 C C . THR B 2 7 ? 0.380 -3.881 -0.392 1.00 0.00 7 THR B C 7
ATOM 12939 O O . THR B 2 7 ? 0.142 -3.095 -1.311 1.00 0.00 7 THR B O 7
ATOM 12950 N N . LEU B 2 8 ? 1.316 -3.652 0.526 1.00 0.00 8 LEU B N 7
ATOM 12951 C CA . LEU B 2 8 ? 2.127 -2.441 0.500 1.00 0.00 8 LEU B CA 7
ATOM 12952 C C . LEU B 2 8 ? 3.543 -2.760 0.020 1.00 0.00 8 LEU B C 7
ATOM 12953 O O . LEU B 2 8 ? 4.526 -2.257 0.565 1.00 0.00 8 LEU B O 7
ATOM 12969 N N . THR B 2 9 ? 3.639 -3.606 -1.005 1.00 0.00 9 THR B N 7
ATOM 12970 C CA . THR B 2 9 ? 4.932 -3.998 -1.559 1.00 0.00 9 THR B CA 7
ATOM 12971 C C . THR B 2 9 ? 4.825 -4.319 -3.047 1.00 0.00 9 THR B C 7
ATOM 12972 O O . THR B 2 9 ? 5.568 -3.772 -3.862 1.00 0.00 9 THR B O 7
ATOM 12983 N N . GLY B 2 10 ? 3.902 -5.210 -3.394 1.00 0.00 10 GLY B N 7
ATOM 12984 C CA . GLY B 2 10 ? 3.725 -5.587 -4.785 1.00 0.00 10 GLY B CA 7
ATOM 12985 C C . GLY B 2 10 ? 2.770 -6.752 -4.959 1.00 0.00 10 GLY B C 7
ATOM 12986 O O . GLY B 2 10 ? 1.960 -6.763 -5.887 1.00 0.00 10 GLY B O 7
ATOM 12990 N N . LYS B 2 11 ? 2.869 -7.737 -4.069 1.00 0.00 11 LYS B N 7
ATOM 12991 C CA . LYS B 2 11 ? 2.009 -8.916 -4.130 1.00 0.00 11 LYS B CA 7
ATOM 12992 C C . LYS B 2 11 ? 0.539 -8.513 -4.194 1.00 0.00 11 LYS B C 7
ATOM 12993 O O . LYS B 2 11 ? 0.079 -7.684 -3.410 1.00 0.00 11 LYS B O 7
ATOM 13012 N N . THR B 2 12 ? -0.192 -9.103 -5.136 1.00 0.00 12 THR B N 7
ATOM 13013 C CA . THR B 2 12 ? -1.608 -8.801 -5.304 1.00 0.00 12 THR B CA 7
ATOM 13014 C C . THR B 2 12 ? -2.461 -10.055 -5.148 1.00 0.00 12 THR B C 7
ATOM 13015 O O . THR B 2 12 ? -2.129 -11.116 -5.680 1.00 0.00 12 THR B O 7
ATOM 13026 N N . ILE B 2 13 ? -3.562 -9.926 -4.416 1.00 0.00 13 ILE B N 7
ATOM 13027 C CA . ILE B 2 13 ? -4.465 -11.046 -4.190 1.00 0.00 13 ILE B CA 7
ATOM 13028 C C . ILE B 2 13 ? -5.841 -10.768 -4.785 1.00 0.00 13 ILE B C 7
ATOM 13029 O O . ILE B 2 13 ? -6.497 -9.790 -4.424 1.00 0.00 13 ILE B O 7
ATOM 13045 N N . THR B 2 14 ? -6.273 -11.634 -5.694 1.00 0.00 14 THR B N 7
ATOM 13046 C CA . THR B 2 14 ? -7.574 -11.485 -6.330 1.00 0.00 14 THR B CA 7
ATOM 13047 C C . THR B 2 14 ? -8.658 -12.178 -5.516 1.00 0.00 14 THR B C 7
ATOM 13048 O O . THR B 2 14 ? -8.424 -13.238 -4.934 1.00 0.00 14 THR B O 7
ATOM 13059 N N . LEU B 2 15 ? -9.841 -11.573 -5.469 1.00 0.00 15 LEU B N 7
ATOM 13060 C CA . LEU B 2 15 ? -10.953 -12.137 -4.712 1.00 0.00 15 LEU B CA 7
ATOM 13061 C C . LEU B 2 15 ? -12.290 -11.807 -5.371 1.00 0.00 15 LEU B C 7
ATOM 13062 O O . LEU B 2 15 ? -12.524 -10.677 -5.796 1.00 0.00 15 LEU B O 7
ATOM 13078 N N . GLU B 2 16 ? -13.161 -12.805 -5.443 1.00 0.00 16 GLU B N 7
ATOM 13079 C CA . GLU B 2 16 ? -14.481 -12.630 -6.042 1.00 0.00 16 GLU B CA 7
ATOM 13080 C C . GLU B 2 16 ? -15.452 -12.013 -5.040 1.00 0.00 16 GLU B C 7
ATOM 13081 O O . GLU B 2 16 ? -15.571 -12.482 -3.908 1.00 0.00 16 GLU B O 7
ATOM 13093 N N . VAL B 2 17 ? -16.147 -10.961 -5.468 1.00 0.00 17 VAL B N 7
ATOM 13094 C CA . VAL B 2 17 ? -17.113 -10.272 -4.615 1.00 0.00 17 VAL B CA 7
ATOM 13095 C C . VAL B 2 17 ? -18.215 -9.631 -5.451 1.00 0.00 17 VAL B C 7
ATOM 13096 O O . VAL B 2 17 ? -17.963 -9.118 -6.542 1.00 0.00 17 VAL B O 7
ATOM 13109 N N . GLU B 2 18 ? -19.436 -9.662 -4.932 1.00 0.00 18 GLU B N 7
ATOM 13110 C CA . GLU B 2 18 ? -20.582 -9.086 -5.626 1.00 0.00 18 GLU B CA 7
ATOM 13111 C C . GLU B 2 18 ? -20.460 -7.572 -5.737 1.00 0.00 18 GLU B C 7
ATOM 13112 O O . GLU B 2 18 ? -19.915 -6.915 -4.852 1.00 0.00 18 GLU B O 7
ATOM 13124 N N . SER B 2 19 ? -20.980 -7.021 -6.830 1.00 0.00 19 SER B N 7
ATOM 13125 C CA . SER B 2 19 ? -20.939 -5.582 -7.047 1.00 0.00 19 SER B CA 7
ATOM 13126 C C . SER B 2 19 ? -21.745 -4.861 -5.972 1.00 0.00 19 SER B C 7
ATOM 13127 O O . SER B 2 19 ? -21.290 -3.871 -5.400 1.00 0.00 19 SER B O 7
ATOM 13135 N N . SER B 2 20 ? -22.942 -5.373 -5.698 1.00 0.00 20 SER B N 7
ATOM 13136 C CA . SER B 2 20 ? -23.810 -4.783 -4.684 1.00 0.00 20 SER B CA 7
ATOM 13137 C C . SER B 2 20 ? -23.494 -5.354 -3.304 1.00 0.00 20 SER B C 7
ATOM 13138 O O . SER B 2 20 ? -24.348 -5.370 -2.416 1.00 0.00 20 SER B O 7
ATOM 13146 N N . ASP B 2 21 ? -22.260 -5.818 -3.129 1.00 0.00 21 ASP B N 7
ATOM 13147 C CA . ASP B 2 21 ? -21.826 -6.385 -1.857 1.00 0.00 21 ASP B CA 7
ATOM 13148 C C . ASP B 2 21 ? -21.541 -5.271 -0.847 1.00 0.00 21 ASP B C 7
ATOM 13149 O O . ASP B 2 21 ? -22.398 -4.422 -0.600 1.00 0.00 21 ASP B O 7
ATOM 13158 N N . THR B 2 22 ? -20.341 -5.274 -0.265 1.00 0.00 22 THR B N 7
ATOM 13159 C CA . THR B 2 22 ? -19.963 -4.261 0.712 1.00 0.00 22 THR B CA 7
ATOM 13160 C C . THR B 2 22 ? -18.502 -4.415 1.125 1.00 0.00 22 THR B C 7
ATOM 13161 O O . THR B 2 22 ? -18.010 -5.532 1.290 1.00 0.00 22 THR B O 7
ATOM 13172 N N . ILE B 2 23 ? -17.813 -3.286 1.287 1.00 0.00 23 ILE B N 7
ATOM 13173 C CA . ILE B 2 23 ? -16.409 -3.290 1.681 1.00 0.00 23 ILE B CA 7
ATOM 13174 C C . ILE B 2 23 ? -16.205 -4.135 2.934 1.00 0.00 23 ILE B C 7
ATOM 13175 O O . ILE B 2 23 ? -15.211 -4.851 3.056 1.00 0.00 23 ILE B O 7
ATOM 13191 N N . ASP B 2 24 ? -17.157 -4.048 3.859 1.00 0.00 24 ASP B N 7
ATOM 13192 C CA . ASP B 2 24 ? -17.087 -4.808 5.101 1.00 0.00 24 ASP B CA 7
ATOM 13193 C C . ASP B 2 24 ? -16.949 -6.299 4.807 1.00 0.00 24 ASP B C 7
ATOM 13194 O O . ASP B 2 24 ? -16.097 -6.982 5.378 1.00 0.00 24 ASP B O 7
ATOM 13203 N N . ASN B 2 25 ? -17.793 -6.796 3.906 1.00 0.00 25 ASN B N 7
ATOM 13204 C CA . ASN B 2 25 ? -17.768 -8.204 3.528 1.00 0.00 25 ASN B CA 7
ATOM 13205 C C . ASN B 2 25 ? -16.435 -8.557 2.877 1.00 0.00 25 ASN B C 7
ATOM 13206 O O . ASN B 2 25 ? -15.874 -9.624 3.130 1.00 0.00 25 ASN B O 7
ATOM 13217 N N . VAL B 2 26 ? -15.935 -7.652 2.038 1.00 0.00 26 VAL B N 7
ATOM 13218 C CA . VAL B 2 26 ? -14.666 -7.865 1.353 1.00 0.00 26 VAL B CA 7
ATOM 13219 C C . VAL B 2 26 ? -13.548 -8.107 2.359 1.00 0.00 26 VAL B C 7
ATOM 13220 O O . VAL B 2 26 ? -12.777 -9.057 2.228 1.00 0.00 26 VAL B O 7
ATOM 13233 N N . LYS B 2 27 ? -13.478 -7.250 3.373 1.00 0.00 27 LYS B N 7
ATOM 13234 C CA . LYS B 2 27 ? -12.467 -7.382 4.412 1.00 0.00 27 LYS B CA 7
ATOM 13235 C C . LYS B 2 27 ? -12.650 -8.695 5.160 1.00 0.00 27 LYS B C 7
ATOM 13236 O O . LYS B 2 27 ? -11.677 -9.349 5.530 1.00 0.00 27 LYS B O 7
ATOM 13255 N N . SER B 2 28 ? -13.908 -9.078 5.371 1.00 0.00 28 SER B N 7
ATOM 13256 C CA . SER B 2 28 ? -14.219 -10.321 6.065 1.00 0.00 28 SER B CA 7
ATOM 13257 C C . SER B 2 28 ? -13.603 -11.509 5.331 1.00 0.00 28 SER B C 7
ATOM 13258 O O . SER B 2 28 ? -13.002 -12.390 5.947 1.00 0.00 28 SER B O 7
ATOM 13266 N N . LYS B 2 29 ? -13.749 -11.518 4.008 1.00 0.00 29 LYS B N 7
ATOM 13267 C CA . LYS B 2 29 ? -13.196 -12.589 3.187 1.00 0.00 29 LYS B CA 7
ATOM 13268 C C . LYS B 2 29 ? -11.673 -12.592 3.267 1.00 0.00 29 LYS B C 7
ATOM 13269 O O . LYS B 2 29 ? -11.051 -13.645 3.413 1.00 0.00 29 LYS B O 7
ATOM 13288 N N . ILE B 2 30 ? -11.079 -11.405 3.180 1.00 0.00 30 ILE B N 7
ATOM 13289 C CA . ILE B 2 30 ? -9.630 -11.265 3.255 1.00 0.00 30 ILE B CA 7
ATOM 13290 C C . ILE B 2 30 ? -9.111 -11.770 4.597 1.00 0.00 30 ILE B C 7
ATOM 13291 O O . ILE B 2 30 ? -8.050 -12.387 4.677 1.00 0.00 30 ILE B O 7
ATOM 13307 N N . GLN B 2 31 ? -9.877 -11.500 5.650 1.00 0.00 31 GLN B N 7
ATOM 13308 C CA . GLN B 2 31 ? -9.513 -11.918 6.999 1.00 0.00 31 GLN B CA 7
ATOM 13309 C C . GLN B 2 31 ? -9.492 -13.439 7.120 1.00 0.00 31 GLN B C 7
ATOM 13310 O O . GLN B 2 31 ? -8.559 -14.014 7.675 1.00 0.00 31 GLN B O 7
ATOM 13324 N N . ASP B 2 32 ? -10.534 -14.082 6.612 1.00 0.00 32 ASP B N 7
ATOM 13325 C CA . ASP B 2 32 ? -10.644 -15.536 6.673 1.00 0.00 32 ASP B CA 7
ATOM 13326 C C . ASP B 2 32 ? -9.555 -16.218 5.845 1.00 0.00 32 ASP B C 7
ATOM 13327 O O . ASP B 2 32 ? -8.961 -17.206 6.277 1.00 0.00 32 ASP B O 7
ATOM 13336 N N . LYS B 2 33 ? -9.314 -15.697 4.646 1.00 0.00 33 LYS B N 7
ATOM 13337 C CA . LYS B 2 33 ? -8.313 -16.267 3.744 1.00 0.00 33 LYS B CA 7
ATOM 13338 C C . LYS B 2 33 ? -6.886 -16.023 4.236 1.00 0.00 33 LYS B C 7
ATOM 13339 O O . LYS B 2 33 ? -6.142 -16.968 4.501 1.00 0.00 33 LYS B O 7
ATOM 13358 N N . GLU B 2 34 ? -6.503 -14.753 4.333 1.00 0.00 34 GLU B N 7
ATOM 13359 C CA . GLU B 2 34 ? -5.155 -14.386 4.766 1.00 0.00 34 GLU B CA 7
ATOM 13360 C C . GLU B 2 34 ? -4.949 -14.617 6.259 1.00 0.00 34 GLU B C 7
ATOM 13361 O O . GLU B 2 34 ? -3.898 -15.100 6.679 1.00 0.00 34 GLU B O 7
ATOM 13373 N N . GLY B 2 35 ? -5.943 -14.252 7.059 1.00 0.00 35 GLY B N 7
ATOM 13374 C CA . GLY B 2 35 ? -5.830 -14.413 8.497 1.00 0.00 35 GLY B CA 7
ATOM 13375 C C . GLY B 2 35 ? -5.139 -13.231 9.146 1.00 0.00 35 GLY B C 7
ATOM 13376 O O . GLY B 2 35 ? -4.253 -13.401 9.984 1.00 0.00 35 GLY B O 7
ATOM 13380 N N . ILE B 2 36 ? -5.546 -12.028 8.749 1.00 0.00 36 ILE B N 7
ATOM 13381 C CA . ILE B 2 36 ? -4.967 -10.802 9.284 1.00 0.00 36 ILE B CA 7
ATOM 13382 C C . ILE B 2 36 ? -6.053 -9.899 9.868 1.00 0.00 36 ILE B C 7
ATOM 13383 O O . ILE B 2 36 ? -7.094 -9.691 9.244 1.00 0.00 36 ILE B O 7
ATOM 13399 N N . PRO B 2 37 ? -5.829 -9.347 11.078 1.00 0.00 37 PRO B N 7
ATOM 13400 C CA . PRO B 2 37 ? -6.803 -8.465 11.734 1.00 0.00 37 PRO B CA 7
ATOM 13401 C C . PRO B 2 37 ? -7.214 -7.291 10.846 1.00 0.00 37 PRO B C 7
ATOM 13402 O O . PRO B 2 37 ? -6.367 -6.646 10.228 1.00 0.00 37 PRO B O 7
ATOM 13413 N N . PRO B 2 38 ? -8.527 -6.999 10.771 1.00 0.00 38 PRO B N 7
ATOM 13414 C CA . PRO B 2 38 ? -9.048 -5.897 9.953 1.00 0.00 38 PRO B CA 7
ATOM 13415 C C . PRO B 2 38 ? -8.590 -4.531 10.453 1.00 0.00 38 PRO B C 7
ATOM 13416 O O . PRO B 2 38 ? -8.258 -3.648 9.662 1.00 0.00 38 PRO B O 7
ATOM 13427 N N . ASP B 2 39 ? -8.579 -4.365 11.771 1.00 0.00 39 ASP B N 7
ATOM 13428 C CA . ASP B 2 39 ? -8.168 -3.107 12.382 1.00 0.00 39 ASP B CA 7
ATOM 13429 C C . ASP B 2 39 ? -6.753 -2.721 11.957 1.00 0.00 39 ASP B C 7
ATOM 13430 O O . ASP B 2 39 ? -6.467 -1.549 11.717 1.00 0.00 39 ASP B O 7
ATOM 13439 N N . GLN B 2 40 ? -5.872 -3.713 11.874 1.00 0.00 40 GLN B N 7
ATOM 13440 C CA . GLN B 2 40 ? -4.485 -3.475 11.486 1.00 0.00 40 GLN B CA 7
ATOM 13441 C C . GLN B 2 40 ? -4.365 -3.198 9.987 1.00 0.00 40 GLN B C 7
ATOM 13442 O O . GLN B 2 40 ? -3.780 -2.196 9.579 1.00 0.00 40 GLN B O 7
ATOM 13456 N N . GLN B 2 41 ? -4.914 -4.094 9.171 1.00 0.00 41 GLN B N 7
ATOM 13457 C CA . GLN B 2 41 ? -4.856 -3.944 7.719 1.00 0.00 41 GLN B CA 7
ATOM 13458 C C . GLN B 2 41 ? -5.728 -2.786 7.243 1.00 0.00 41 GLN B C 7
ATOM 13459 O O . GLN B 2 41 ? -6.886 -2.661 7.640 1.00 0.00 41 GLN B O 7
ATOM 13473 N N . ARG B 2 42 ? -5.161 -1.947 6.382 1.00 0.00 42 ARG B N 7
ATOM 13474 C CA . ARG B 2 42 ? -5.881 -0.801 5.838 1.00 0.00 42 ARG B CA 7
ATOM 13475 C C . ARG B 2 42 ? -6.154 -0.986 4.350 1.00 0.00 42 ARG B C 7
ATOM 13476 O O . ARG B 2 42 ? -5.229 -0.978 3.537 1.00 0.00 42 ARG B O 7
ATOM 13497 N N . LEU B 2 43 ? -7.427 -1.138 3.996 1.00 0.00 43 LEU B N 7
ATOM 13498 C CA . LEU B 2 43 ? -7.811 -1.306 2.599 1.00 0.00 43 LEU B CA 7
ATOM 13499 C C . LEU B 2 43 ? -7.932 0.056 1.924 1.00 0.00 43 LEU B C 7
ATOM 13500 O O . LEU B 2 43 ? -9.024 0.613 1.817 1.00 0.00 43 LEU B O 7
ATOM 13516 N N . ILE B 2 44 ? -6.799 0.595 1.490 1.00 0.00 44 ILE B N 7
ATOM 13517 C CA . ILE B 2 44 ? -6.768 1.901 0.845 1.00 0.00 44 ILE B CA 7
ATOM 13518 C C . ILE B 2 44 ? -7.135 1.818 -0.632 1.00 0.00 44 ILE B C 7
ATOM 13519 O O . ILE B 2 44 ? -6.762 0.878 -1.338 1.00 0.00 44 ILE B O 7
ATOM 13535 N N . PHE B 2 45 ? -7.870 2.828 -1.079 1.00 0.00 45 PHE B N 7
ATOM 13536 C CA . PHE B 2 45 ? -8.316 2.933 -2.458 1.00 0.00 45 PHE B CA 7
ATOM 13537 C C . PHE B 2 45 ? -8.727 4.371 -2.736 1.00 0.00 45 PHE B C 7
ATOM 13538 O O . PHE B 2 45 ? -9.349 5.014 -1.890 1.00 0.00 45 PHE B O 7
ATOM 13555 N N . ALA B 2 46 ? -8.357 4.888 -3.902 1.00 0.00 46 ALA B N 7
ATOM 13556 C CA . ALA B 2 46 ? -8.679 6.266 -4.247 1.00 0.00 46 ALA B CA 7
ATOM 13557 C C . ALA B 2 46 ? -8.064 7.209 -3.220 1.00 0.00 46 ALA B C 7
ATOM 13558 O O . ALA B 2 46 ? -8.645 8.239 -2.876 1.00 0.00 46 ALA B O 7
ATOM 13565 N N . GLY B 2 47 ? -6.887 6.834 -2.725 1.00 0.00 47 GLY B N 7
ATOM 13566 C CA . GLY B 2 47 ? -6.208 7.635 -1.725 1.00 0.00 47 GLY B CA 7
ATOM 13567 C C . GLY B 2 47 ? -7.051 7.821 -0.480 1.00 0.00 47 GLY B C 7
ATOM 13568 O O . GLY B 2 47 ? -6.974 8.857 0.181 1.00 0.00 47 GLY B O 7
ATOM 13572 N N . LYS B 2 48 ? -7.863 6.811 -0.166 1.00 0.00 48 LYS B N 7
ATOM 13573 C CA . LYS B 2 48 ? -8.741 6.857 1.003 1.00 0.00 48 LYS B CA 7
ATOM 13574 C C . LYS B 2 48 ? -9.065 5.449 1.495 1.00 0.00 48 LYS B C 7
ATOM 13575 O O . LYS B 2 48 ? -9.342 4.554 0.698 1.00 0.00 48 LYS B O 7
ATOM 13594 N N . GLN B 2 49 ? -9.052 5.263 2.810 1.00 0.00 49 GLN B N 7
ATOM 13595 C CA . GLN B 2 49 ? -9.370 3.965 3.391 1.00 0.00 49 GLN B CA 7
ATOM 13596 C C . GLN B 2 49 ? -10.850 3.647 3.196 1.00 0.00 49 GLN B C 7
ATOM 13597 O O . GLN B 2 49 ? -11.718 4.428 3.588 1.00 0.00 49 GLN B O 7
ATOM 13611 N N . LEU B 2 50 ? -11.133 2.503 2.584 1.00 0.00 50 LEU B N 7
ATOM 13612 C CA . LEU B 2 50 ? -12.512 2.095 2.337 1.00 0.00 50 LEU B CA 7
ATOM 13613 C C . LEU B 2 50 ? -13.211 1.745 3.647 1.00 0.00 50 LEU B C 7
ATOM 13614 O O . LEU B 2 50 ? -12.728 0.912 4.414 1.00 0.00 50 LEU B O 7
ATOM 13630 N N . GLU B 2 51 ? -14.345 2.389 3.897 1.00 0.00 51 GLU B N 7
ATOM 13631 C CA . GLU B 2 51 ? -15.109 2.155 5.107 1.00 0.00 51 GLU B CA 7
ATOM 13632 C C . GLU B 2 51 ? -15.990 0.918 4.979 1.00 0.00 51 GLU B C 7
ATOM 13633 O O . GLU B 2 51 ? -16.583 0.667 3.930 1.00 0.00 51 GLU B O 7
ATOM 13645 N N . ASP B 2 52 ? -16.069 0.153 6.060 1.00 0.00 52 ASP B N 7
ATOM 13646 C CA . ASP B 2 52 ? -16.876 -1.062 6.089 1.00 0.00 52 ASP B CA 7
ATOM 13647 C C . ASP B 2 52 ? -18.362 -0.731 5.979 1.00 0.00 52 ASP B C 7
ATOM 13648 O O . ASP B 2 52 ? -18.830 0.256 6.550 1.00 0.00 52 ASP B O 7
ATOM 13657 N N . GLY B 2 53 ? -19.099 -1.562 5.247 1.00 0.00 53 GLY B N 7
ATOM 13658 C CA . GLY B 2 53 ? -20.525 -1.341 5.084 1.00 0.00 53 GLY B CA 7
ATOM 13659 C C . GLY B 2 53 ? -20.878 -0.716 3.747 1.00 0.00 53 GLY B C 7
ATOM 13660 O O . GLY B 2 53 ? -21.904 -1.050 3.153 1.00 0.00 53 GLY B O 7
ATOM 13664 N N . ARG B 2 54 ? -20.033 0.193 3.273 1.00 0.00 54 ARG B N 7
ATOM 13665 C CA . ARG B 2 54 ? -20.272 0.867 1.998 1.00 0.00 54 ARG B CA 7
ATOM 13666 C C . ARG B 2 54 ? -20.093 -0.085 0.819 1.00 0.00 54 ARG B C 7
ATOM 13667 O O . ARG B 2 54 ? -19.088 -0.785 0.718 1.00 0.00 54 ARG B O 7
ATOM 13688 N N . THR B 2 55 ? -21.080 -0.102 -0.072 1.00 0.00 55 THR B N 7
ATOM 13689 C CA . THR B 2 55 ? -21.047 -0.961 -1.251 1.00 0.00 55 THR B CA 7
ATOM 13690 C C . THR B 2 55 ? -20.019 -0.480 -2.272 1.00 0.00 55 THR B C 7
ATOM 13691 O O . THR B 2 55 ? -19.683 0.703 -2.318 1.00 0.00 55 THR B O 7
ATOM 13702 N N . LEU B 2 56 ? -19.535 -1.408 -3.095 1.00 0.00 56 LEU B N 7
ATOM 13703 C CA . LEU B 2 56 ? -18.554 -1.090 -4.131 1.00 0.00 56 LEU B CA 7
ATOM 13704 C C . LEU B 2 56 ? -19.032 0.077 -4.992 1.00 0.00 56 LEU B C 7
ATOM 13705 O O . LEU B 2 56 ? -18.242 0.932 -5.394 1.00 0.00 56 LEU B O 7
ATOM 13721 N N . SER B 2 57 ? -20.331 0.096 -5.277 1.00 0.00 57 SER B N 7
ATOM 13722 C CA . SER B 2 57 ? -20.931 1.142 -6.099 1.00 0.00 57 SER B CA 7
ATOM 13723 C C . SER B 2 57 ? -20.634 2.535 -5.551 1.00 0.00 57 SER B C 7
ATOM 13724 O O . SER B 2 57 ? -20.436 3.479 -6.316 1.00 0.00 57 SER B O 7
ATOM 13732 N N . ASP B 2 58 ? -20.614 2.663 -4.226 1.00 0.00 58 ASP B N 7
ATOM 13733 C CA . ASP B 2 58 ? -20.351 3.950 -3.588 1.00 0.00 58 ASP B CA 7
ATOM 13734 C C . ASP B 2 58 ? -19.041 4.561 -4.078 1.00 0.00 58 ASP B C 7
ATOM 13735 O O . ASP B 2 58 ? -19.025 5.687 -4.575 1.00 0.00 58 ASP B O 7
ATOM 13744 N N . TYR B 2 59 ? -17.944 3.818 -3.942 1.00 0.00 59 TYR B N 7
ATOM 13745 C CA . TYR B 2 59 ? -16.642 4.308 -4.381 1.00 0.00 59 TYR B CA 7
ATOM 13746 C C . TYR B 2 59 ? -16.480 4.149 -5.891 1.00 0.00 59 TYR B C 7
ATOM 13747 O O . TYR B 2 59 ? -15.367 4.213 -6.414 1.00 0.00 59 TYR B O 7
ATOM 13765 N N . ASN B 2 60 ? -17.600 3.948 -6.582 1.00 0.00 60 ASN B N 7
ATOM 13766 C CA . ASN B 2 60 ? -17.595 3.782 -8.033 1.00 0.00 60 ASN B CA 7
ATOM 13767 C C . ASN B 2 60 ? -16.543 2.757 -8.458 1.00 0.00 60 ASN B C 7
ATOM 13768 O O . ASN B 2 60 ? -15.894 2.906 -9.494 1.00 0.00 60 ASN B O 7
ATOM 13779 N N . ILE B 2 61 ? -16.376 1.720 -7.645 1.00 0.00 61 ILE B N 7
ATOM 13780 C CA . ILE B 2 61 ? -15.401 0.675 -7.933 1.00 0.00 61 ILE B CA 7
ATOM 13781 C C . ILE B 2 61 ? -15.853 -0.182 -9.111 1.00 0.00 61 ILE B C 7
ATOM 13782 O O . ILE B 2 61 ? -16.938 -0.762 -9.090 1.00 0.00 61 ILE B O 7
ATOM 13798 N N . GLN B 2 62 ? -15.011 -0.256 -10.137 1.00 0.00 62 GLN B N 7
ATOM 13799 C CA . GLN B 2 62 ? -15.319 -1.042 -11.326 1.00 0.00 62 GLN B CA 7
ATOM 13800 C C . GLN B 2 62 ? -15.015 -2.521 -11.090 1.00 0.00 62 GLN B C 7
ATOM 13801 O O . GLN B 2 62 ? -15.248 -3.043 -10.000 1.00 0.00 62 GLN B O 7
ATOM 13815 N N . LYS B 2 63 ? -14.491 -3.194 -12.113 1.00 0.00 63 LYS B N 7
ATOM 13816 C CA . LYS B 2 63 ? -14.155 -4.609 -12.005 1.00 0.00 63 LYS B CA 7
ATOM 13817 C C . LYS B 2 63 ? -12.642 -4.807 -12.044 1.00 0.00 63 LYS B C 7
ATOM 13818 O O . LYS B 2 63 ? -11.935 -4.094 -12.757 1.00 0.00 63 LYS B O 7
ATOM 13837 N N . GLU B 2 64 ? -12.154 -5.774 -11.271 1.00 0.00 64 GLU B N 7
ATOM 13838 C CA . GLU B 2 64 ? -10.724 -6.061 -11.217 1.00 0.00 64 GLU B CA 7
ATOM 13839 C C . GLU B 2 64 ? -9.944 -4.832 -10.757 1.00 0.00 64 GLU B C 7
ATOM 13840 O O . GLU B 2 64 ? -8.814 -4.604 -11.187 1.00 0.00 64 GLU B O 7
ATOM 13852 N N . SER B 2 65 ? -10.558 -4.043 -9.882 1.00 0.00 65 SER B N 7
ATOM 13853 C CA . SER B 2 65 ? -9.923 -2.837 -9.365 1.00 0.00 65 SER B CA 7
ATOM 13854 C C . SER B 2 65 ? -8.817 -3.184 -8.376 1.00 0.00 65 SER B C 7
ATOM 13855 O O . SER B 2 65 ? -8.962 -4.098 -7.562 1.00 0.00 65 SER B O 7
ATOM 13863 N N . THR B 2 66 ? -7.710 -2.451 -8.454 1.00 0.00 66 THR B N 7
ATOM 13864 C CA . THR B 2 66 ? -6.579 -2.676 -7.563 1.00 0.00 66 THR B CA 7
ATOM 13865 C C . THR B 2 66 ? -6.816 -2.026 -6.203 1.00 0.00 66 THR B C 7
ATOM 13866 O O . THR B 2 66 ? -7.139 -0.841 -6.117 1.00 0.00 66 THR B O 7
ATOM 13877 N N . LEU B 2 67 ? -6.647 -2.810 -5.145 1.00 0.00 67 LEU B N 7
ATOM 13878 C CA . LEU B 2 67 ? -6.832 -2.321 -3.783 1.00 0.00 67 LEU B CA 7
ATOM 13879 C C . LEU B 2 67 ? -5.544 -2.485 -2.987 1.00 0.00 67 LEU B C 7
ATOM 13880 O O . LEU B 2 67 ? -4.956 -3.565 -2.963 1.00 0.00 67 LEU B O 7
ATOM 13896 N N . HIS B 2 68 ? -5.101 -1.409 -2.347 1.00 0.00 68 HIS B N 7
ATOM 13897 C CA . HIS B 2 68 ? -3.872 -1.446 -1.564 1.00 0.00 68 HIS B CA 7
ATOM 13898 C C . HIS B 2 68 ? -4.140 -1.764 -0.098 1.00 0.00 68 HIS B C 7
ATOM 13899 O O . HIS B 2 68 ? -5.052 -1.211 0.512 1.00 0.00 68 HIS B O 7
ATOM 13914 N N . LEU B 2 69 ? -3.325 -2.654 0.461 1.00 0.00 69 LEU B N 7
ATOM 13915 C CA . LEU B 2 69 ? -3.455 -3.043 1.859 1.00 0.00 69 LEU B CA 7
ATOM 13916 C C . LEU B 2 69 ? -2.213 -2.606 2.632 1.00 0.00 69 LEU B C 7
ATOM 13917 O O . LEU B 2 69 ? -1.086 -2.848 2.195 1.00 0.00 69 LEU B O 7
ATOM 13933 N N . VAL B 2 70 ? -2.419 -1.956 3.774 1.00 0.00 70 VAL B N 7
ATOM 13934 C CA . VAL B 2 70 ? -1.305 -1.484 4.591 1.00 0.00 70 VAL B CA 7
ATOM 13935 C C . VAL B 2 70 ? -1.562 -1.736 6.076 1.00 0.00 70 VAL B C 7
ATOM 13936 O O . VAL B 2 70 ? -2.519 -1.219 6.649 1.00 0.00 70 VAL B O 7
ATOM 13949 N N . LEU B 2 71 ? -0.693 -2.534 6.691 1.00 0.00 71 LEU B N 7
ATOM 13950 C CA . LEU B 2 71 ? -0.815 -2.860 8.110 1.00 0.00 71 LEU B CA 7
ATOM 13951 C C . LEU B 2 71 ? -0.360 -1.696 8.982 1.00 0.00 71 LEU B C 7
ATOM 13952 O O . LEU B 2 71 ? 0.640 -1.042 8.690 1.00 0.00 71 LEU B O 7
ATOM 13968 N N . ARG B 2 72 ? -1.102 -1.445 10.054 1.00 0.00 72 ARG B N 7
ATOM 13969 C CA . ARG B 2 72 ? -0.777 -0.362 10.972 1.00 0.00 72 ARG B CA 7
ATOM 13970 C C . ARG B 2 72 ? 0.533 -0.637 11.706 1.00 0.00 72 ARG B C 7
ATOM 13971 O O . ARG B 2 72 ? 1.421 0.214 11.748 1.00 0.00 72 ARG B O 7
ATOM 13992 N N . LEU B 2 73 ? 0.645 -1.829 12.285 1.00 0.00 73 LEU B N 7
ATOM 13993 C CA . LEU B 2 73 ? 1.850 -2.212 13.016 1.00 0.00 73 LEU B CA 7
ATOM 13994 C C . LEU B 2 73 ? 3.001 -2.461 12.042 1.00 0.00 73 LEU B C 7
ATOM 13995 O O . LEU B 2 73 ? 2.838 -3.161 11.042 1.00 0.00 73 LEU B O 7
ATOM 14011 N N . ARG B 2 74 ? 4.160 -1.881 12.338 1.00 0.00 74 ARG B N 7
ATOM 14012 C CA . ARG B 2 74 ? 5.338 -2.037 11.489 1.00 0.00 74 ARG B CA 7
ATOM 14013 C C . ARG B 2 74 ? 5.746 -3.503 11.376 1.00 0.00 74 ARG B C 7
ATOM 14014 O O . ARG B 2 74 ? 5.845 -4.210 12.378 1.00 0.00 74 ARG B O 7
ATOM 14035 N N . GLY B 2 75 ? 5.988 -3.950 10.146 1.00 0.00 75 GLY B N 7
ATOM 14036 C CA . GLY B 2 75 ? 6.386 -5.328 9.919 1.00 0.00 75 GLY B CA 7
ATOM 14037 C C . GLY B 2 75 ? 5.338 -6.319 10.385 1.00 0.00 75 GLY B C 7
ATOM 14038 O O . GLY B 2 75 ? 5.661 -7.309 11.043 1.00 0.00 75 GLY B O 7
ATOM 14042 N N . GLY B 2 76 ? 4.081 -6.054 10.044 1.00 0.00 76 GLY B N 7
ATOM 14043 C CA . GLY B 2 76 ? 3.000 -6.939 10.439 1.00 0.00 76 GLY B CA 7
ATOM 14044 C C . GLY B 2 76 ? 2.808 -6.991 11.942 1.00 0.00 76 GLY B C 7
ATOM 14045 O O . GLY B 2 76 ? 1.949 -7.772 12.402 1.00 0.00 76 GLY B O 7
ATOM 14050 N N . ASN A 1 1 ? 18.267 5.926 1.238 1.00 0.00 6 ASN A N 8
ATOM 14051 C CA . ASN A 1 1 ? 17.382 5.695 0.097 1.00 0.00 6 ASN A CA 8
ATOM 14052 C C . ASN A 1 1 ? 17.662 4.335 -0.541 1.00 0.00 6 ASN A C 8
ATOM 14053 O O . ASN A 1 1 ? 17.896 4.240 -1.747 1.00 0.00 6 ASN A O 8
ATOM 14064 N N . ASP A 1 2 ? 17.644 3.288 0.278 1.00 0.00 7 ASP A N 8
ATOM 14065 C CA . ASP A 1 2 ? 17.901 1.933 -0.200 1.00 0.00 7 ASP A CA 8
ATOM 14066 C C . ASP A 1 2 ? 16.966 1.559 -1.347 1.00 0.00 7 ASP A C 8
ATOM 14067 O O . ASP A 1 2 ? 17.403 1.017 -2.362 1.00 0.00 7 ASP A O 8
ATOM 14076 N N . ASP A 1 3 ? 15.678 1.849 -1.179 1.00 0.00 8 ASP A N 8
ATOM 14077 C CA . ASP A 1 3 ? 14.684 1.536 -2.203 1.00 0.00 8 ASP A CA 8
ATOM 14078 C C . ASP A 1 3 ? 13.322 2.128 -1.854 1.00 0.00 8 ASP A C 8
ATOM 14079 O O . ASP A 1 3 ? 12.295 1.459 -1.981 1.00 0.00 8 ASP A O 8
ATOM 14088 N N . HIS A 1 4 ? 13.313 3.387 -1.423 1.00 0.00 9 HIS A N 8
ATOM 14089 C CA . HIS A 1 4 ? 12.065 4.054 -1.072 1.00 0.00 9 HIS A CA 8
ATOM 14090 C C . HIS A 1 4 ? 11.190 4.219 -2.310 1.00 0.00 9 HIS A C 8
ATOM 14091 O O . HIS A 1 4 ? 9.970 4.334 -2.207 1.00 0.00 9 HIS A O 8
ATOM 14106 N N . GLU A 1 5 ? 11.832 4.243 -3.478 1.00 0.00 10 GLU A N 8
ATOM 14107 C CA . GLU A 1 5 ? 11.129 4.410 -4.744 1.00 0.00 10 GLU A CA 8
ATOM 14108 C C . GLU A 1 5 ? 9.986 3.411 -4.858 1.00 0.00 10 GLU A C 8
ATOM 14109 O O . GLU A 1 5 ? 8.908 3.743 -5.351 1.00 0.00 10 GLU A O 8
ATOM 14121 N N . SER A 1 6 ? 10.217 2.193 -4.378 1.00 0.00 11 SER A N 8
ATOM 14122 C CA . SER A 1 6 ? 9.188 1.162 -4.406 1.00 0.00 11 SER A CA 8
ATOM 14123 C C . SER A 1 6 ? 7.962 1.649 -3.639 1.00 0.00 11 SER A C 8
ATOM 14124 O O . SER A 1 6 ? 6.830 1.583 -4.129 1.00 0.00 11 SER A O 8
ATOM 14132 N N . LYS A 1 7 ? 8.209 2.173 -2.443 1.00 0.00 12 LYS A N 8
ATOM 14133 C CA . LYS A 1 7 ? 7.145 2.711 -1.611 1.00 0.00 12 LYS A CA 8
ATOM 14134 C C . LYS A 1 7 ? 6.478 3.874 -2.331 1.00 0.00 12 LYS A C 8
ATOM 14135 O O . LYS A 1 7 ? 5.257 4.027 -2.301 1.00 0.00 12 LYS A O 8
ATOM 14154 N N . LEU A 1 8 ? 7.302 4.682 -2.995 1.00 0.00 13 LEU A N 8
ATOM 14155 C CA . LEU A 1 8 ? 6.816 5.825 -3.750 1.00 0.00 13 LEU A CA 8
ATOM 141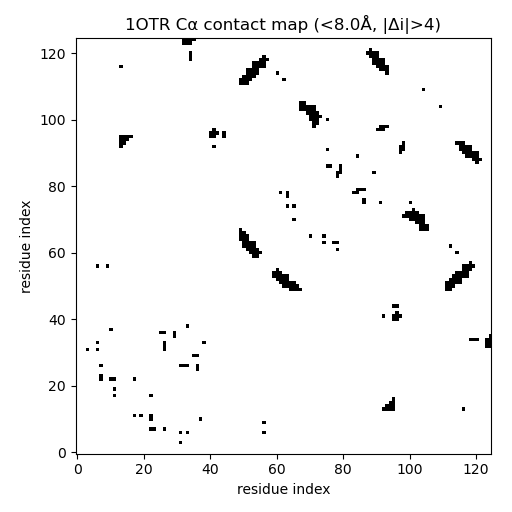56 C C . LEU A 1 8 ? 5.832 5.352 -4.810 1.00 0.00 13 LEU A C 8
ATOM 14157 O O . LEU A 1 8 ? 4.797 5.977 -5.034 1.00 0.00 13 LEU A O 8
ATOM 14173 N N . SER A 1 9 ? 6.156 4.223 -5.438 1.00 0.00 14 SER A N 8
ATOM 14174 C CA . SER A 1 9 ? 5.293 3.638 -6.453 1.00 0.00 14 SER A CA 8
ATOM 14175 C C . SER A 1 9 ? 3.941 3.319 -5.839 1.00 0.00 14 SER A C 8
ATOM 14176 O O . SER A 1 9 ? 2.888 3.633 -6.414 1.00 0.00 14 SER A O 8
ATOM 14184 N N . ILE A 1 10 ? 3.972 2.718 -4.648 1.00 0.00 15 ILE A N 8
ATOM 14185 C CA . ILE A 1 10 ? 2.740 2.393 -3.949 1.00 0.00 15 ILE A CA 8
ATOM 14186 C C . ILE A 1 10 ? 1.888 3.644 -3.855 1.00 0.00 15 ILE A C 8
ATOM 14187 O O . ILE A 1 10 ? 0.696 3.616 -4.131 1.00 0.00 15 ILE A O 8
ATOM 14203 N N . LEU A 1 11 ? 2.532 4.745 -3.471 1.00 0.00 16 LEU A N 8
ATOM 14204 C CA . LEU A 1 11 ? 1.863 6.032 -3.343 1.00 0.00 16 LEU A CA 8
ATOM 14205 C C . LEU A 1 11 ? 1.304 6.488 -4.686 1.00 0.00 16 LEU A C 8
ATOM 14206 O O . LEU A 1 11 ? 0.221 7.067 -4.750 1.00 0.00 16 LEU A O 8
ATOM 14222 N N . MET A 1 12 ? 2.055 6.230 -5.758 1.00 0.00 17 MET A N 8
ATOM 14223 C CA . MET A 1 12 ? 1.628 6.622 -7.097 1.00 0.00 17 MET A CA 8
ATOM 14224 C C . MET A 1 12 ? 0.231 6.090 -7.382 1.00 0.00 17 MET A C 8
ATOM 14225 O O . MET A 1 12 ? -0.662 6.839 -7.782 1.00 0.00 17 MET A O 8
ATOM 14239 N N . ASP A 1 13 ? 0.047 4.791 -7.168 1.00 0.00 18 ASP A N 8
ATOM 14240 C CA . ASP A 1 13 ? -1.251 4.163 -7.399 1.00 0.00 18 ASP A CA 8
ATOM 14241 C C . ASP A 1 13 ? -2.179 4.370 -6.203 1.00 0.00 18 ASP A C 8
ATOM 14242 O O . ASP A 1 13 ? -3.402 4.367 -6.344 1.00 0.00 18 ASP A O 8
ATOM 14251 N N . MET A 1 14 ? -1.583 4.543 -5.028 1.00 0.00 19 MET A N 8
ATOM 14252 C CA . MET A 1 14 ? -2.340 4.745 -3.795 1.00 0.00 19 MET A CA 8
ATOM 14253 C C . MET A 1 14 ? -3.157 6.034 -3.864 1.00 0.00 19 MET A C 8
ATOM 14254 O O . MET A 1 14 ? -4.271 6.103 -3.345 1.00 0.00 19 MET A O 8
ATOM 14268 N N . PHE A 1 15 ? -2.591 7.056 -4.506 1.00 0.00 20 PHE A N 8
ATOM 14269 C CA . PHE A 1 15 ? -3.262 8.346 -4.641 1.00 0.00 20 PHE A CA 8
ATOM 14270 C C . PHE A 1 15 ? -3.080 8.912 -6.049 1.00 0.00 20 PHE A C 8
ATOM 14271 O O . PHE A 1 15 ? -2.340 9.876 -6.248 1.00 0.00 20 PHE A O 8
ATOM 14288 N N . PRO A 1 16 ? -3.752 8.315 -7.051 1.00 0.00 21 PRO A N 8
ATOM 14289 C CA . PRO A 1 16 ? -3.658 8.762 -8.444 1.00 0.00 21 PRO A CA 8
ATOM 14290 C C . PRO A 1 16 ? -3.934 10.254 -8.598 1.00 0.00 21 PRO A C 8
ATOM 14291 O O . PRO A 1 16 ? -3.302 10.931 -9.411 1.00 0.00 21 PRO A O 8
ATOM 14302 N N . ALA A 1 17 ? -4.883 10.762 -7.817 1.00 0.00 22 ALA A N 8
ATOM 14303 C CA . ALA A 1 17 ? -5.245 12.175 -7.870 1.00 0.00 22 ALA A CA 8
ATOM 14304 C C . ALA A 1 17 ? -4.220 13.048 -7.147 1.00 0.00 22 ALA A C 8
ATOM 14305 O O . ALA A 1 17 ? -4.572 14.077 -6.569 1.00 0.00 22 ALA A O 8
ATOM 14312 N N . ILE A 1 18 ? -2.954 12.639 -7.190 1.00 0.00 23 ILE A N 8
ATOM 14313 C CA . ILE A 1 18 ? -1.880 13.390 -6.544 1.00 0.00 23 ILE A CA 8
ATOM 14314 C C . ILE A 1 18 ? -0.569 13.228 -7.308 1.00 0.00 23 ILE A C 8
ATOM 14315 O O . ILE A 1 18 ? -0.191 12.116 -7.681 1.00 0.00 23 ILE A O 8
ATOM 14331 N N . SER A 1 19 ? 0.121 14.342 -7.533 1.00 0.00 24 SER A N 8
ATOM 14332 C CA . SER A 1 19 ? 1.392 14.325 -8.250 1.00 0.00 24 SER A CA 8
ATOM 14333 C C . SER A 1 19 ? 2.421 13.474 -7.512 1.00 0.00 24 SER A C 8
ATOM 14334 O O . SER A 1 19 ? 2.506 13.512 -6.284 1.00 0.00 24 SER A O 8
ATOM 14342 N N . LYS A 1 20 ? 3.198 12.705 -8.269 1.00 0.00 25 LYS A N 8
ATOM 14343 C CA . LYS A 1 20 ? 4.220 11.842 -7.687 1.00 0.00 25 LYS A CA 8
ATOM 14344 C C . LYS A 1 20 ? 5.239 12.653 -6.892 1.00 0.00 25 LYS A C 8
ATOM 14345 O O . LYS A 1 20 ? 5.708 12.216 -5.842 1.00 0.00 25 LYS A O 8
ATOM 14364 N N . SER A 1 21 ? 5.582 13.834 -7.404 1.00 0.00 26 SER A N 8
ATOM 14365 C CA . SER A 1 21 ? 6.549 14.704 -6.744 1.00 0.00 26 SER A CA 8
ATOM 14366 C C . SER A 1 21 ? 6.144 14.972 -5.298 1.00 0.00 26 SER A C 8
ATOM 14367 O O . SER A 1 21 ? 6.967 14.882 -4.385 1.00 0.00 26 SER A O 8
ATOM 14375 N N . LYS A 1 22 ? 4.870 15.295 -5.094 1.00 0.00 27 LYS A N 8
ATOM 14376 C CA . LYS A 1 22 ? 4.358 15.568 -3.758 1.00 0.00 27 LYS A CA 8
ATOM 14377 C C . LYS A 1 22 ? 4.545 14.353 -2.856 1.00 0.00 27 LYS A C 8
ATOM 14378 O O . LYS A 1 22 ? 5.024 14.473 -1.728 1.00 0.00 27 LYS A O 8
ATOM 14397 N N . LEU A 1 23 ? 4.173 13.183 -3.367 1.00 0.00 28 LEU A N 8
ATOM 14398 C CA . LEU A 1 23 ? 4.306 11.942 -2.615 1.00 0.00 28 LEU A CA 8
ATOM 14399 C C . LEU A 1 23 ? 5.758 11.714 -2.209 1.00 0.00 28 LEU A C 8
ATOM 14400 O O . LEU A 1 23 ? 6.037 11.250 -1.104 1.00 0.00 28 LEU A O 8
ATOM 14416 N N . GLN A 1 24 ? 6.678 12.056 -3.107 1.00 0.00 29 GLN A N 8
ATOM 14417 C CA . GLN A 1 24 ? 8.103 11.905 -2.838 1.00 0.00 29 GLN A CA 8
ATOM 14418 C C . GLN A 1 24 ? 8.518 12.790 -1.666 1.00 0.00 29 GLN A C 8
ATOM 14419 O O . GLN A 1 24 ? 9.266 12.363 -0.789 1.00 0.00 29 GLN A O 8
ATOM 14433 N N . VAL A 1 25 ? 8.018 14.025 -1.659 1.00 0.00 30 VAL A N 8
ATOM 14434 C CA . VAL A 1 25 ? 8.328 14.972 -0.592 1.00 0.00 30 VAL A CA 8
ATOM 14435 C C . VAL A 1 25 ? 7.893 14.427 0.766 1.00 0.00 30 VAL A C 8
ATOM 14436 O O . VAL A 1 25 ? 8.682 14.386 1.711 1.00 0.00 30 VAL A O 8
ATOM 14449 N N . HIS A 1 26 ? 6.634 14.001 0.853 1.00 0.00 31 HIS A N 8
ATOM 14450 C CA . HIS A 1 26 ? 6.096 13.450 2.093 1.00 0.00 31 HIS A CA 8
ATOM 14451 C C . HIS A 1 26 ? 6.888 12.221 2.521 1.00 0.00 31 HIS A C 8
ATOM 14452 O O . HIS A 1 26 ? 7.188 12.040 3.701 1.00 0.00 31 HIS A O 8
ATOM 14467 N N . LEU A 1 27 ? 7.220 11.379 1.550 1.00 0.00 32 LEU A N 8
ATOM 14468 C CA . LEU A 1 27 ? 7.973 10.161 1.814 1.00 0.00 32 LEU A CA 8
ATOM 14469 C C . LEU A 1 27 ? 9.320 10.477 2.458 1.00 0.00 32 LEU A C 8
ATOM 14470 O O . LEU A 1 27 ? 9.703 9.857 3.446 1.00 0.00 32 LEU A O 8
ATOM 14486 N N . LEU A 1 28 ? 10.033 11.445 1.891 1.00 0.00 33 LEU A N 8
ATOM 14487 C CA . LEU A 1 28 ? 11.341 11.840 2.408 1.00 0.00 33 LEU A CA 8
ATOM 14488 C C . LEU A 1 28 ? 11.251 12.350 3.843 1.00 0.00 33 LEU A C 8
ATOM 14489 O O . LEU A 1 28 ? 12.058 11.978 4.695 1.00 0.00 33 LEU A O 8
ATOM 14505 N N . GLU A 1 29 ? 10.278 13.219 4.100 1.00 0.00 34 GLU A N 8
ATOM 14506 C CA . GLU A 1 29 ? 10.100 13.798 5.429 1.00 0.00 34 GLU A CA 8
ATOM 14507 C C . GLU A 1 29 ? 9.779 12.735 6.478 1.00 0.00 34 GLU A C 8
ATOM 14508 O O . GLU A 1 29 ? 10.341 12.747 7.574 1.00 0.00 34 GLU A O 8
ATOM 14520 N N . ASN A 1 30 ? 8.861 11.833 6.151 1.00 0.00 35 ASN A N 8
ATOM 14521 C CA . ASN A 1 30 ? 8.457 10.783 7.083 1.00 0.00 35 ASN A CA 8
ATOM 14522 C C . ASN A 1 30 ? 9.457 9.626 7.120 1.00 0.00 35 ASN A C 8
ATOM 14523 O O . ASN A 1 30 ? 9.069 8.469 7.284 1.00 0.00 35 ASN A O 8
ATOM 14534 N N . ASN A 1 31 ? 10.741 9.947 6.986 1.00 0.00 36 ASN A N 8
ATOM 14535 C CA . ASN A 1 31 ? 11.799 8.937 7.021 1.00 0.00 36 ASN A CA 8
ATOM 14536 C C . ASN A 1 31 ? 11.471 7.742 6.127 1.00 0.00 36 ASN A C 8
ATOM 14537 O O . ASN A 1 31 ? 11.747 6.595 6.480 1.00 0.00 36 ASN A O 8
ATOM 14548 N N . ASN A 1 32 ? 10.889 8.023 4.966 1.00 0.00 37 ASN A N 8
ATOM 14549 C CA . ASN A 1 32 ? 10.524 6.980 4.008 1.00 0.00 37 ASN A CA 8
ATOM 14550 C C . ASN A 1 32 ? 9.598 5.938 4.635 1.00 0.00 37 ASN A C 8
ATOM 14551 O O . ASN A 1 32 ? 9.750 4.739 4.398 1.00 0.00 37 ASN A O 8
ATOM 14562 N N . ASP A 1 33 ? 8.634 6.399 5.428 1.00 0.00 38 ASP A N 8
ATOM 14563 C CA . ASP A 1 33 ? 7.682 5.498 6.075 1.00 0.00 38 ASP A CA 8
ATOM 14564 C C . ASP A 1 33 ? 6.322 5.555 5.386 1.00 0.00 38 ASP A C 8
ATOM 14565 O O . ASP A 1 33 ? 5.774 6.634 5.160 1.00 0.00 38 ASP A O 8
ATOM 14574 N N . LEU A 1 34 ? 5.782 4.385 5.052 1.00 0.00 39 LEU A N 8
ATOM 14575 C CA . LEU A 1 34 ? 4.485 4.298 4.386 1.00 0.00 39 LEU A CA 8
ATOM 14576 C C . LEU A 1 34 ? 3.332 4.472 5.371 1.00 0.00 39 LEU A C 8
ATOM 14577 O O . LEU A 1 34 ? 2.370 5.181 5.089 1.00 0.00 39 LEU A O 8
ATOM 14593 N N . ASP A 1 35 ? 3.424 3.805 6.514 1.00 0.00 40 ASP A N 8
ATOM 14594 C CA . ASP A 1 35 ? 2.376 3.875 7.528 1.00 0.00 40 ASP A CA 8
ATOM 14595 C C . ASP A 1 35 ? 2.080 5.317 7.934 1.00 0.00 40 ASP A C 8
ATOM 14596 O O . ASP A 1 35 ? 0.919 5.726 7.994 1.00 0.00 40 ASP A O 8
ATOM 14605 N N . LEU A 1 36 ? 3.128 6.079 8.228 1.00 0.00 41 LEU A N 8
ATOM 14606 C CA . LEU A 1 36 ? 2.967 7.469 8.646 1.00 0.00 41 LEU A CA 8
ATOM 14607 C C . LEU A 1 36 ? 2.491 8.340 7.483 1.00 0.00 41 LEU A C 8
ATOM 14608 O O . LEU A 1 36 ? 1.430 8.972 7.559 1.00 0.00 41 LEU A O 8
ATOM 14624 N N . THR A 1 37 ? 3.280 8.373 6.411 1.00 0.00 42 THR A N 8
ATOM 14625 C CA . THR A 1 37 ? 2.944 9.172 5.237 1.00 0.00 42 THR A CA 8
ATOM 14626 C C . THR A 1 37 ? 1.527 8.880 4.770 1.00 0.00 42 THR A C 8
ATOM 14627 O O . THR A 1 37 ? 0.675 9.767 4.744 1.00 0.00 42 THR A O 8
ATOM 14638 N N . ILE A 1 38 ? 1.277 7.627 4.412 1.00 0.00 43 ILE A N 8
ATOM 14639 C CA . ILE A 1 38 ? -0.040 7.213 3.954 1.00 0.00 43 ILE A CA 8
ATOM 14640 C C . ILE A 1 38 ? -1.094 7.469 5.028 1.00 0.00 43 ILE A C 8
ATOM 14641 O O . ILE A 1 38 ? -2.230 7.830 4.717 1.00 0.00 43 ILE A O 8
ATOM 14657 N N . GLY A 1 39 ? -0.711 7.280 6.289 1.00 0.00 44 GLY A N 8
ATOM 14658 C CA . GLY A 1 39 ? -1.637 7.495 7.387 1.00 0.00 44 GLY A CA 8
ATOM 14659 C C . GLY A 1 39 ? -2.320 8.846 7.310 1.00 0.00 44 GLY A C 8
ATOM 14660 O O . GLY A 1 39 ? -3.547 8.931 7.374 1.00 0.00 44 GLY A O 8
ATOM 14664 N N . LEU A 1 40 ? -1.530 9.906 7.167 1.00 0.00 45 LEU A N 8
ATOM 14665 C CA . LEU A 1 40 ? -2.080 11.258 7.072 1.00 0.00 45 LEU A CA 8
ATOM 14666 C C . LEU A 1 40 ? -2.741 11.487 5.715 1.00 0.00 45 LEU A C 8
ATOM 14667 O O . LEU A 1 40 ? -3.792 12.124 5.628 1.00 0.00 45 LEU A O 8
ATOM 14683 N N . LEU A 1 41 ? -2.117 10.967 4.659 1.00 0.00 46 LEU A N 8
ATOM 14684 C CA . LEU A 1 41 ? -2.643 11.117 3.304 1.00 0.00 46 LEU A CA 8
ATOM 14685 C C . LEU A 1 41 ? -4.108 10.695 3.219 1.00 0.00 46 LEU A C 8
ATOM 14686 O O . LEU A 1 41 ? -4.917 11.371 2.586 1.00 0.00 46 LEU A O 8
ATOM 14702 N N . LEU A 1 42 ? -4.448 9.577 3.858 1.00 0.00 47 LEU A N 8
ATOM 14703 C CA . LEU A 1 42 ? -5.823 9.085 3.843 1.00 0.00 47 LEU A CA 8
ATOM 14704 C C . LEU A 1 42 ? -6.767 10.104 4.472 1.00 0.00 47 LEU A C 8
ATOM 14705 O O . LEU A 1 42 ? -7.811 10.431 3.908 1.00 0.00 47 LEU A O 8
ATOM 14721 N N . LYS A 1 43 ? -6.391 10.599 5.649 1.00 0.00 48 LYS A N 8
ATOM 14722 C CA . LYS A 1 43 ? -7.199 11.579 6.366 1.00 0.00 48 LYS A CA 8
ATOM 14723 C C . LYS A 1 43 ? -6.866 13.004 5.926 1.00 0.00 48 LYS A C 8
ATOM 14724 O O . LYS A 1 43 ? -6.903 13.936 6.730 1.00 0.00 48 LYS A O 8
ATOM 14743 N N . GLU A 1 44 ? -6.543 13.168 4.648 1.00 0.00 49 GLU A N 8
ATOM 14744 C CA . GLU A 1 44 ? -6.207 14.483 4.111 1.00 0.00 49 GLU A CA 8
ATOM 14745 C C . GLU A 1 44 ? -7.442 15.373 4.027 1.00 0.00 49 GLU A C 8
ATOM 14746 O O . GLU A 1 44 ? -7.430 16.516 4.483 1.00 0.00 49 GLU A O 8
ATOM 14758 N N . ASN A 1 45 ? -8.505 14.840 3.434 1.00 0.00 50 ASN A N 8
ATOM 14759 C CA . ASN A 1 45 ? -9.750 15.583 3.278 1.00 0.00 50 ASN A CA 8
ATOM 14760 C C . ASN A 1 45 ? -10.576 15.557 4.563 1.00 0.00 50 ASN A C 8
ATOM 14761 O O . ASN A 1 45 ? -11.773 15.270 4.536 1.00 0.00 50 ASN A O 8
ATOM 14772 N N . ASP A 1 46 ? -9.932 15.860 5.688 1.00 0.00 51 ASP A N 8
ATOM 14773 C CA . ASP A 1 46 ? -10.614 15.872 6.979 1.00 0.00 51 ASP A CA 8
ATOM 14774 C C . ASP A 1 46 ? -11.738 16.904 6.991 1.00 0.00 51 ASP A C 8
ATOM 14775 O O . ASP A 1 46 ? -11.555 18.041 6.554 1.00 0.00 51 ASP A O 8
ATOM 14784 N N . ASP A 1 47 ? -12.902 16.500 7.493 1.00 0.00 52 ASP A N 8
ATOM 14785 C CA . ASP A 1 47 ? -14.057 17.388 7.563 1.00 0.00 52 ASP A CA 8
ATOM 14786 C C . ASP A 1 47 ? -13.777 18.576 8.476 1.00 0.00 52 ASP A C 8
ATOM 14787 O O . ASP A 1 47 ? -13.233 18.416 9.570 1.00 0.00 52 ASP A O 8
ATOM 14796 N N . LYS A 1 48 ? -14.152 19.768 8.022 1.00 0.00 53 LYS A N 8
ATOM 14797 C CA . LYS A 1 48 ? -13.943 20.984 8.799 1.00 0.00 53 LYS A CA 8
ATOM 14798 C C . LYS A 1 48 ? -14.745 20.951 10.095 1.00 0.00 53 LYS A C 8
ATOM 14799 O O . LYS A 1 48 ? -15.931 20.618 10.095 1.00 0.00 53 LYS A O 8
ATOM 14818 N N . SER A 1 49 ? -14.090 21.301 11.198 1.00 0.00 54 SER A N 8
ATOM 14819 C CA . SER A 1 49 ? -14.741 21.314 12.503 1.00 0.00 54 SER A CA 8
ATOM 14820 C C . SER A 1 49 ? -15.821 22.390 12.559 1.00 0.00 54 SER A C 8
ATOM 14821 O O . SER A 1 49 ? -15.462 23.586 12.567 1.00 0.00 54 SER A O 8
ATOM 14830 N N . MET B 2 1 ? -17.382 -11.786 -10.081 1.00 0.00 1 MET B N 8
ATOM 14831 C CA . MET B 2 1 ? -16.553 -10.556 -10.178 1.00 0.00 1 MET B CA 8
ATOM 14832 C C . MET B 2 1 ? -15.239 -10.707 -9.418 1.00 0.00 1 MET B C 8
ATOM 14833 O O . MET B 2 1 ? -15.213 -11.204 -8.293 1.00 0.00 1 MET B O 8
ATOM 14849 N N . GLN B 2 2 ? -14.150 -10.271 -10.043 1.00 0.00 2 GLN B N 8
ATOM 14850 C CA . GLN B 2 2 ? -12.830 -10.350 -9.429 1.00 0.00 2 GLN B CA 8
ATOM 14851 C C . GLN B 2 2 ? -12.276 -8.955 -9.160 1.00 0.00 2 GLN B C 8
ATOM 14852 O O . GLN B 2 2 ? -12.398 -8.060 -9.995 1.00 0.00 2 GLN B O 8
ATOM 14866 N N . ILE B 2 3 ? -11.660 -8.776 -7.995 1.00 0.00 3 ILE B N 8
ATOM 14867 C CA . ILE B 2 3 ? -11.082 -7.488 -7.629 1.00 0.00 3 ILE B CA 8
ATOM 14868 C C . ILE B 2 3 ? -9.644 -7.654 -7.150 1.00 0.00 3 ILE B C 8
ATOM 14869 O O . ILE B 2 3 ? -9.332 -8.578 -6.397 1.00 0.00 3 ILE B O 8
ATOM 14885 N N . PHE B 2 4 ? -8.768 -6.759 -7.595 1.00 0.00 4 PHE B N 8
ATOM 14886 C CA . PHE B 2 4 ? -7.364 -6.815 -7.213 1.00 0.00 4 PHE B CA 8
ATOM 14887 C C . PHE B 2 4 ? -7.162 -6.285 -5.797 1.00 0.00 4 PHE B C 8
ATOM 14888 O O . PHE B 2 4 ? -7.760 -5.284 -5.405 1.00 0.00 4 PHE B O 8
ATOM 14905 N N . VAL B 2 5 ? -6.323 -6.976 -5.034 1.00 0.00 5 VAL B N 8
ATOM 14906 C CA . VAL B 2 5 ? -6.043 -6.596 -3.656 1.00 0.00 5 VAL B CA 8
ATOM 14907 C C . VAL B 2 5 ? -4.548 -6.711 -3.364 1.00 0.00 5 VAL B C 8
ATOM 14908 O O . VAL B 2 5 ? -4.087 -7.679 -2.758 1.00 0.00 5 VAL B O 8
ATOM 14921 N N . LYS B 2 6 ? -3.796 -5.715 -3.826 1.00 0.00 6 LYS B N 8
ATOM 14922 C CA . LYS B 2 6 ? -2.348 -5.682 -3.648 1.00 0.00 6 LYS B CA 8
ATOM 14923 C C . LYS B 2 6 ? -1.961 -5.201 -2.252 1.00 0.00 6 LYS B C 8
ATOM 14924 O O . LYS B 2 6 ? -2.527 -4.239 -1.735 1.00 0.00 6 LYS B O 8
ATOM 14943 N N . THR B 2 7 ? -0.981 -5.872 -1.656 1.00 0.00 7 THR B N 8
ATOM 14944 C CA . THR B 2 7 ? -0.493 -5.518 -0.328 1.00 0.00 7 THR B CA 8
ATOM 14945 C C . THR B 2 7 ? 0.481 -4.346 -0.401 1.00 0.00 7 THR B C 8
ATOM 14946 O O . THR B 2 7 ? 0.991 -4.021 -1.474 1.00 0.00 7 THR B O 8
ATOM 14957 N N . LEU B 2 8 ? 0.732 -3.715 0.744 1.00 0.00 8 LEU B N 8
ATOM 14958 C CA . LEU B 2 8 ? 1.647 -2.579 0.812 1.00 0.00 8 LEU B CA 8
ATOM 14959 C C . LEU B 2 8 ? 3.103 -3.048 0.774 1.00 0.00 8 LEU B C 8
ATOM 14960 O O . LEU B 2 8 ? 3.903 -2.692 1.640 1.00 0.00 8 LEU B O 8
ATOM 14976 N N . THR B 2 9 ? 3.444 -3.851 -0.230 1.00 0.00 9 THR B N 8
ATOM 14977 C CA . THR B 2 9 ? 4.803 -4.361 -0.366 1.00 0.00 9 THR B CA 8
ATOM 14978 C C . THR B 2 9 ? 5.095 -4.782 -1.804 1.00 0.00 9 THR B C 8
ATOM 14979 O O . THR B 2 9 ? 6.058 -4.309 -2.410 1.00 0.00 9 THR B O 8
ATOM 14990 N N . GLY B 2 10 ? 4.265 -5.669 -2.348 1.00 0.00 10 GLY B N 8
ATOM 14991 C CA . GLY B 2 10 ? 4.469 -6.124 -3.711 1.00 0.00 10 GLY B CA 8
ATOM 14992 C C . GLY B 2 10 ? 3.821 -7.467 -3.993 1.00 0.00 10 GLY B C 8
ATOM 14993 O O . GLY B 2 10 ? 4.502 -8.417 -4.382 1.00 0.00 10 GLY B O 8
ATOM 14997 N N . LYS B 2 11 ? 2.508 -7.552 -3.802 1.00 0.00 11 LYS B N 8
ATOM 14998 C CA . LYS B 2 11 ? 1.784 -8.796 -4.046 1.00 0.00 11 LYS B CA 8
ATOM 14999 C C . LYS B 2 11 ? 0.289 -8.542 -4.200 1.00 0.00 11 LYS B C 8
ATOM 15000 O O . LYS B 2 11 ? -0.379 -8.111 -3.262 1.00 0.00 11 LYS B O 8
ATOM 15019 N N . THR B 2 12 ? -0.230 -8.815 -5.394 1.00 0.00 12 THR B N 8
ATOM 15020 C CA . THR B 2 12 ? -1.646 -8.618 -5.679 1.00 0.00 12 THR B CA 8
ATOM 15021 C C . THR B 2 12 ? -2.447 -9.895 -5.440 1.00 0.00 12 THR B C 8
ATOM 15022 O O . THR B 2 12 ? -2.042 -10.980 -5.858 1.00 0.00 12 THR B O 8
ATOM 15033 N N . ILE B 2 13 ? -3.592 -9.757 -4.775 1.00 0.00 13 ILE B N 8
ATOM 15034 C CA . ILE B 2 13 ? -4.456 -10.898 -4.492 1.00 0.00 13 ILE B CA 8
ATOM 15035 C C . ILE B 2 13 ? -5.835 -10.692 -5.103 1.00 0.00 13 ILE B C 8
ATOM 15036 O O . ILE B 2 13 ? -6.499 -9.693 -4.829 1.00 0.00 13 ILE B O 8
ATOM 15052 N N . THR B 2 14 ? -6.265 -11.639 -5.926 1.00 0.00 14 THR B N 8
ATOM 15053 C CA . THR B 2 14 ? -7.570 -11.551 -6.564 1.00 0.00 14 THR B CA 8
ATOM 15054 C C . THR B 2 14 ? -8.654 -12.140 -5.667 1.00 0.00 14 THR B C 8
ATOM 15055 O O . THR B 2 14 ? -8.652 -13.338 -5.380 1.00 0.00 14 THR B O 8
ATOM 15066 N N . LEU B 2 15 ? -9.584 -11.294 -5.233 1.00 0.00 15 LEU B N 8
ATOM 15067 C CA . LEU B 2 15 ? -10.680 -11.732 -4.375 1.00 0.00 15 LEU B CA 8
ATOM 15068 C C . LEU B 2 15 ? -12.019 -11.616 -5.101 1.00 0.00 15 LEU B C 8
ATOM 15069 O O . LEU B 2 15 ? -12.324 -10.586 -5.700 1.00 0.00 15 LEU B O 8
ATOM 15085 N N . GLU B 2 16 ? -12.812 -12.684 -5.043 1.00 0.00 16 GLU B N 8
ATOM 15086 C CA . GLU B 2 16 ? -14.119 -12.706 -5.697 1.00 0.00 16 GLU B CA 8
ATOM 15087 C C . GLU B 2 16 ? -15.178 -12.012 -4.840 1.00 0.00 16 GLU B C 8
ATOM 15088 O O . GLU B 2 16 ? -15.229 -12.206 -3.625 1.00 0.00 16 GLU B O 8
ATOM 15100 N N . VAL B 2 17 ? -16.023 -11.210 -5.486 1.00 0.00 17 VAL B N 8
ATOM 15101 C CA . VAL B 2 17 ? -17.087 -10.488 -4.792 1.00 0.00 17 VAL B CA 8
ATOM 15102 C C . VAL B 2 17 ? -17.949 -9.697 -5.777 1.00 0.00 17 VAL B C 8
ATOM 15103 O O . VAL B 2 17 ? -17.432 -8.972 -6.625 1.00 0.00 17 VAL B O 8
ATOM 15116 N N . GLU B 2 18 ? -19.267 -9.843 -5.655 1.00 0.00 18 GLU B N 8
ATOM 15117 C CA . GLU B 2 18 ? -20.202 -9.142 -6.533 1.00 0.00 18 GLU B CA 8
ATOM 15118 C C . GLU B 2 18 ? -20.190 -7.641 -6.267 1.00 0.00 18 GLU B C 8
ATOM 15119 O O . GLU B 2 18 ? -19.953 -7.202 -5.143 1.00 0.00 18 GLU B O 8
ATOM 15131 N N . SER B 2 19 ? -20.446 -6.859 -7.312 1.00 0.00 19 SER B N 8
ATOM 15132 C CA . SER B 2 19 ? -20.466 -5.405 -7.193 1.00 0.00 19 SER B CA 8
ATOM 15133 C C . SER B 2 19 ? -21.502 -4.958 -6.166 1.00 0.00 19 SER B C 8
ATOM 15134 O O . SER B 2 19 ? -21.248 -4.058 -5.366 1.00 0.00 19 SER B O 8
ATOM 15142 N N . SER B 2 20 ? -22.674 -5.588 -6.203 1.00 0.00 20 SER B N 8
ATOM 15143 C CA . SER B 2 20 ? -23.756 -5.251 -5.283 1.00 0.00 20 SER B CA 8
ATOM 15144 C C . SER B 2 20 ? -23.551 -5.902 -3.916 1.00 0.00 20 SER B C 8
ATOM 15145 O O . SER B 2 20 ? -24.514 -6.302 -3.258 1.00 0.00 20 SER B O 8
ATOM 15153 N N . ASP B 2 21 ? -22.296 -6.001 -3.486 1.00 0.00 21 ASP B N 8
ATOM 15154 C CA . ASP B 2 21 ? -21.977 -6.597 -2.193 1.00 0.00 21 ASP B CA 8
ATOM 15155 C C . ASP B 2 21 ? -21.737 -5.497 -1.151 1.00 0.00 21 ASP B C 8
ATOM 15156 O O . ASP B 2 21 ? -22.614 -4.665 -0.915 1.00 0.00 21 ASP B O 8
ATOM 15165 N N . THR B 2 22 ? -20.555 -5.489 -0.534 1.00 0.00 22 THR B N 8
ATOM 15166 C CA . THR B 2 22 ? -20.221 -4.489 0.472 1.00 0.00 22 THR B CA 8
ATOM 15167 C C . THR B 2 22 ? -18.755 -4.595 0.882 1.00 0.00 22 THR B C 8
ATOM 15168 O O . THR B 2 22 ? -18.215 -5.694 1.007 1.00 0.00 22 THR B O 8
ATOM 15179 N N . ILE B 2 23 ? -18.119 -3.446 1.081 1.00 0.00 23 ILE B N 8
ATOM 15180 C CA . ILE B 2 23 ? -16.713 -3.399 1.470 1.00 0.00 23 ILE B CA 8
ATOM 15181 C C . ILE B 2 23 ? -16.440 -4.288 2.679 1.00 0.00 23 ILE B C 8
ATOM 15182 O O . ILE B 2 23 ? -15.397 -4.943 2.755 1.00 0.00 23 ILE B O 8
ATOM 15198 N N . ASP B 2 24 ? -17.380 -4.310 3.622 1.00 0.00 24 ASP B N 8
ATOM 15199 C CA . ASP B 2 24 ? -17.239 -5.124 4.823 1.00 0.00 24 ASP B CA 8
ATOM 15200 C C . ASP B 2 24 ? -16.891 -6.563 4.453 1.00 0.00 24 ASP B C 8
ATOM 15201 O O . ASP B 2 24 ? -16.032 -7.188 5.080 1.00 0.00 24 ASP B O 8
ATOM 15210 N N . ASN B 2 25 ? -17.557 -7.076 3.424 1.00 0.00 25 ASN B N 8
ATOM 15211 C CA . ASN B 2 25 ? -17.315 -8.435 2.954 1.00 0.00 25 ASN B CA 8
ATOM 15212 C C . ASN B 2 25 ? -15.873 -8.584 2.485 1.00 0.00 25 ASN B C 8
ATOM 15213 O O . ASN B 2 25 ? -15.221 -9.590 2.764 1.00 0.00 25 ASN B O 8
ATOM 15224 N N . VAL B 2 26 ? -15.380 -7.570 1.777 1.00 0.00 26 VAL B N 8
ATOM 15225 C CA . VAL B 2 26 ? -14.011 -7.585 1.277 1.00 0.00 26 VAL B CA 8
ATOM 15226 C C . VAL B 2 26 ? -13.030 -7.770 2.428 1.00 0.00 26 VAL B C 8
ATOM 15227 O O . VAL B 2 26 ? -12.137 -8.614 2.364 1.00 0.00 26 VAL B O 8
ATOM 15240 N N . LYS B 2 27 ? -13.212 -6.988 3.488 1.00 0.00 27 LYS B N 8
ATOM 15241 C CA . LYS B 2 27 ? -12.350 -7.081 4.662 1.00 0.00 27 LYS B CA 8
ATOM 15242 C C . LYS B 2 27 ? -12.454 -8.461 5.299 1.00 0.00 27 LYS B C 8
ATOM 15243 O O . LYS B 2 27 ? -11.466 -9.002 5.796 1.00 0.00 27 LYS B O 8
ATOM 15262 N N . SER B 2 28 ? -13.659 -9.027 5.282 1.00 0.00 28 SER B N 8
ATOM 15263 C CA . SER B 2 28 ? -13.892 -10.348 5.860 1.00 0.00 28 SER B CA 8
ATOM 15264 C C . SER B 2 28 ? -13.067 -11.417 5.146 1.00 0.00 28 SER B C 8
ATOM 15265 O O . SER B 2 28 ? -12.376 -12.210 5.788 1.00 0.00 28 SER B O 8
ATOM 15273 N N . LYS B 2 29 ? -13.141 -11.433 3.818 1.00 0.00 29 LYS B N 8
ATOM 15274 C CA . LYS B 2 29 ? -12.399 -12.407 3.022 1.00 0.00 29 LYS B CA 8
ATOM 15275 C C . LYS B 2 29 ? -10.896 -12.212 3.181 1.00 0.00 29 LYS B C 8
ATOM 15276 O O . LYS B 2 29 ? -10.156 -13.174 3.381 1.00 0.00 29 LYS B O 8
ATOM 15295 N N . ILE B 2 30 ? -10.452 -10.962 3.097 1.00 0.00 30 ILE B N 8
ATOM 15296 C CA . ILE B 2 30 ? -9.037 -10.644 3.240 1.00 0.00 30 ILE B CA 8
ATOM 15297 C C . ILE B 2 30 ? -8.522 -11.082 4.608 1.00 0.00 30 ILE B C 8
ATOM 15298 O O . ILE B 2 30 ? -7.405 -11.586 4.733 1.00 0.00 30 ILE B O 8
ATOM 15314 N N . GLN B 2 31 ? -9.349 -10.881 5.628 1.00 0.00 31 GLN B N 8
ATOM 15315 C CA . GLN B 2 31 ? -8.994 -11.244 6.996 1.00 0.00 31 GLN B CA 8
ATOM 15316 C C . GLN B 2 31 ? -8.811 -12.751 7.151 1.00 0.00 31 GLN B C 8
ATOM 15317 O O . GLN B 2 31 ? -7.861 -13.204 7.784 1.00 0.00 31 GLN B O 8
ATOM 15331 N N . ASP B 2 32 ? -9.735 -13.522 6.593 1.00 0.00 32 ASP B N 8
ATOM 15332 C CA . ASP B 2 32 ? -9.679 -14.977 6.693 1.00 0.00 32 ASP B CA 8
ATOM 15333 C C . ASP B 2 32 ? -8.527 -15.560 5.875 1.00 0.00 32 ASP B C 8
ATOM 15334 O O . ASP B 2 32 ? -7.807 -16.442 6.345 1.00 0.00 32 ASP B O 8
ATOM 15343 N N . LYS B 2 33 ? -8.369 -15.081 4.646 1.00 0.00 33 LYS B N 8
ATOM 15344 C CA . LYS B 2 33 ? -7.319 -15.573 3.758 1.00 0.00 33 LYS B CA 8
ATOM 15345 C C . LYS B 2 33 ? -5.923 -15.251 4.291 1.00 0.00 33 LYS B C 8
ATOM 15346 O O . LYS B 2 33 ? -5.131 -16.154 4.563 1.00 0.00 33 LYS B O 8
ATOM 15365 N N . GLU B 2 34 ? -5.623 -13.964 4.430 1.00 0.00 34 GLU B N 8
ATOM 15366 C CA . GLU B 2 34 ? -4.316 -13.529 4.918 1.00 0.00 34 GLU B CA 8
ATOM 15367 C C . GLU B 2 34 ? -4.148 -13.807 6.408 1.00 0.00 34 GLU B C 8
ATOM 15368 O O . GLU B 2 34 ? -3.068 -14.188 6.859 1.00 0.00 34 GLU B O 8
ATOM 15380 N N . GLY B 2 35 ? -5.216 -13.603 7.168 1.00 0.00 35 GLY B N 8
ATOM 15381 C CA . GLY B 2 35 ? -5.161 -13.825 8.601 1.00 0.00 35 GLY B CA 8
ATOM 15382 C C . GLY B 2 35 ? -4.516 -12.665 9.334 1.00 0.00 35 GLY B C 8
ATOM 15383 O O . GLY B 2 35 ? -3.912 -12.846 10.392 1.00 0.00 35 GLY B O 8
ATOM 15387 N N . ILE B 2 36 ? -4.655 -11.467 8.771 1.00 0.00 36 ILE B N 8
ATOM 15388 C CA . ILE B 2 36 ? -4.095 -10.264 9.372 1.00 0.00 36 ILE B CA 8
ATOM 15389 C C . ILE B 2 36 ? -5.084 -9.647 10.361 1.00 0.00 36 ILE B C 8
ATOM 15390 O O . ILE B 2 36 ? -6.269 -9.513 10.054 1.00 0.00 36 ILE B O 8
ATOM 15406 N N . PRO B 2 37 ? -4.616 -9.261 11.564 1.00 0.00 37 PRO B N 8
ATOM 15407 C CA . PRO B 2 37 ? -5.479 -8.658 12.583 1.00 0.00 37 PRO B CA 8
ATOM 15408 C C . PRO B 2 37 ? -6.258 -7.463 12.041 1.00 0.00 37 PRO B C 8
ATOM 15409 O O . PRO B 2 37 ? -5.693 -6.602 11.364 1.00 0.00 37 PRO B O 8
ATOM 15420 N N . PRO B 2 38 ? -7.569 -7.387 12.334 1.00 0.00 38 PRO B N 8
ATOM 15421 C CA . PRO B 2 38 ? -8.414 -6.283 11.871 1.00 0.00 38 PRO B CA 8
ATOM 15422 C C . PRO B 2 38 ? -7.878 -4.934 12.328 1.00 0.00 38 PRO B C 8
ATOM 15423 O O . PRO B 2 38 ? -7.803 -3.986 11.545 1.00 0.00 38 PRO B O 8
ATOM 15434 N N . ASP B 2 39 ? -7.498 -4.857 13.599 1.00 0.00 39 ASP B N 8
ATOM 15435 C CA . ASP B 2 39 ? -6.956 -3.627 14.163 1.00 0.00 39 ASP B CA 8
ATOM 15436 C C . ASP B 2 39 ? -5.465 -3.504 13.858 1.00 0.00 39 ASP B C 8
ATOM 15437 O O . ASP B 2 39 ? -4.681 -3.081 14.707 1.00 0.00 39 ASP B O 8
ATOM 15446 N N . GLN B 2 40 ? -5.080 -3.878 12.640 1.00 0.00 40 GLN B N 8
ATOM 15447 C CA . GLN B 2 40 ? -3.684 -3.810 12.227 1.00 0.00 40 GLN B CA 8
ATOM 15448 C C . GLN B 2 40 ? -3.568 -3.865 10.703 1.00 0.00 40 GLN B C 8
ATOM 15449 O O . GLN B 2 40 ? -2.623 -4.438 10.158 1.00 0.00 40 GLN B O 8
ATOM 15463 N N . GLN B 2 41 ? -4.536 -3.261 10.024 1.00 0.00 41 GLN B N 8
ATOM 15464 C CA . GLN B 2 41 ? -4.552 -3.237 8.567 1.00 0.00 41 GLN B CA 8
ATOM 15465 C C . GLN B 2 41 ? -5.644 -2.307 8.057 1.00 0.00 41 GLN B C 8
ATOM 15466 O O . GLN B 2 41 ? -6.697 -2.172 8.680 1.00 0.00 41 GLN B O 8
ATOM 15480 N N . ARG B 2 42 ? -5.383 -1.654 6.928 1.00 0.00 42 ARG B N 8
ATOM 15481 C CA . ARG B 2 42 ? -6.340 -0.724 6.346 1.00 0.00 42 ARG B CA 8
ATOM 15482 C C . ARG B 2 42 ? -6.315 -0.782 4.822 1.00 0.00 42 ARG B C 8
ATOM 15483 O O . ARG B 2 42 ? -5.277 -0.558 4.199 1.00 0.00 42 ARG B O 8
ATOM 15504 N N . LEU B 2 43 ? -7.471 -1.071 4.228 1.00 0.00 43 LEU B N 8
ATOM 15505 C CA . LEU B 2 43 ? -7.586 -1.142 2.775 1.00 0.00 43 LEU B CA 8
ATOM 15506 C C . LEU B 2 43 ? -7.800 0.250 2.192 1.00 0.00 43 LEU B C 8
ATOM 15507 O O . LEU B 2 43 ? -8.737 0.952 2.570 1.00 0.00 43 LEU B O 8
ATOM 15523 N N . ILE B 2 44 ? -6.922 0.642 1.278 1.00 0.00 44 ILE B N 8
ATOM 15524 C CA . ILE B 2 44 ? -7.000 1.952 0.647 1.00 0.00 44 ILE B CA 8
ATOM 15525 C C . ILE B 2 44 ? -7.362 1.845 -0.831 1.00 0.00 44 ILE B C 8
ATOM 15526 O O . ILE B 2 44 ? -6.936 0.919 -1.526 1.00 0.00 44 ILE B O 8
ATOM 15542 N N . PHE B 2 45 ? -8.142 2.814 -1.297 1.00 0.00 45 PHE B N 8
ATOM 15543 C CA . PHE B 2 45 ? -8.566 2.865 -2.689 1.00 0.00 45 PHE B CA 8
ATOM 15544 C C . PHE B 2 45 ? -8.895 4.302 -3.073 1.00 0.00 45 PHE B C 8
ATOM 15545 O O . PHE B 2 45 ? -9.442 5.051 -2.261 1.00 0.00 45 PHE B O 8
ATOM 15562 N N . ALA B 2 46 ? -8.540 4.678 -4.303 1.00 0.00 46 ALA B N 8
ATOM 15563 C CA . ALA B 2 46 ? -8.771 6.033 -4.809 1.00 0.00 46 ALA B CA 8
ATOM 15564 C C . ALA B 2 46 ? -7.860 7.031 -4.102 1.00 0.00 46 ALA B C 8
ATOM 15565 O O . ALA B 2 46 ? -6.983 7.637 -4.718 1.00 0.00 46 ALA B O 8
ATOM 15572 N N . GLY B 2 47 ? -8.066 7.181 -2.800 1.00 0.00 47 GLY B N 8
ATOM 15573 C CA . GLY B 2 47 ? -7.259 8.085 -2.006 1.00 0.00 47 GLY B CA 8
ATOM 15574 C C . GLY B 2 47 ? -7.656 8.065 -0.542 1.00 0.00 47 GLY B C 8
ATOM 15575 O O . GLY B 2 47 ? -7.419 9.032 0.183 1.00 0.00 47 GLY B O 8
ATOM 15579 N N . LYS B 2 48 ? -8.261 6.959 -0.109 1.00 0.00 48 LYS B N 8
ATOM 15580 C CA . LYS B 2 48 ? -8.693 6.818 1.278 1.00 0.00 48 LYS B CA 8
ATOM 15581 C C . LYS B 2 48 ? -9.207 5.407 1.552 1.00 0.00 48 LYS B C 8
ATOM 15582 O O . LYS B 2 48 ? -9.632 4.701 0.636 1.00 0.00 48 LYS B O 8
ATOM 15601 N N . GLN B 2 49 ? -9.161 5.003 2.819 1.00 0.00 49 GLN B N 8
ATOM 15602 C CA . GLN B 2 49 ? -9.622 3.679 3.221 1.00 0.00 49 GLN B CA 8
ATOM 15603 C C . GLN B 2 49 ? -11.095 3.479 2.872 1.00 0.00 49 GLN B C 8
ATOM 15604 O O . GLN B 2 49 ? -11.915 4.379 3.057 1.00 0.00 49 GLN B O 8
ATOM 15618 N N . LEU B 2 50 ? -11.423 2.294 2.367 1.00 0.00 50 LEU B N 8
ATOM 15619 C CA . LEU B 2 50 ? -12.797 1.974 1.994 1.00 0.00 50 LEU B CA 8
ATOM 15620 C C . LEU B 2 50 ? -13.683 1.834 3.230 1.00 0.00 50 LEU B C 8
ATOM 15621 O O . LEU B 2 50 ? -13.317 1.163 4.194 1.00 0.00 50 LEU B O 8
ATOM 15637 N N . GLU B 2 51 ? -14.851 2.468 3.188 1.00 0.00 51 GLU B N 8
ATOM 15638 C CA . GLU B 2 51 ? -15.794 2.411 4.300 1.00 0.00 51 GLU B CA 8
ATOM 15639 C C . GLU B 2 51 ? -16.374 1.009 4.439 1.00 0.00 51 GLU B C 8
ATOM 15640 O O . GLU B 2 51 ? -16.777 0.397 3.452 1.00 0.00 51 GLU B O 8
ATOM 15652 N N . ASP B 2 52 ? -16.409 0.506 5.669 1.00 0.00 52 ASP B N 8
ATOM 15653 C CA . ASP B 2 52 ? -16.937 -0.827 5.941 1.00 0.00 52 ASP B CA 8
ATOM 15654 C C . ASP B 2 52 ? -18.464 -0.834 5.943 1.00 0.00 52 ASP B C 8
ATOM 15655 O O . ASP B 2 52 ? -19.090 -1.332 6.879 1.00 0.00 52 ASP B O 8
ATOM 15664 N N . GLY B 2 53 ? -19.060 -0.282 4.889 1.00 0.00 53 GLY B N 8
ATOM 15665 C CA . GLY B 2 53 ? -20.508 -0.238 4.792 1.00 0.00 53 GLY B CA 8
ATOM 15666 C C . GLY B 2 53 ? -20.982 0.434 3.519 1.00 0.00 53 GLY B C 8
ATOM 15667 O O . GLY B 2 53 ? -21.897 1.257 3.550 1.00 0.00 53 GLY B O 8
ATOM 15671 N N . ARG B 2 54 ? -20.357 0.081 2.399 1.00 0.00 54 ARG B N 8
ATOM 15672 C CA . ARG B 2 54 ? -20.714 0.653 1.103 1.00 0.00 54 ARG B CA 8
ATOM 15673 C C . ARG B 2 54 ? -20.430 -0.334 -0.025 1.00 0.00 54 ARG B C 8
ATOM 15674 O O . ARG B 2 54 ? -19.372 -0.960 -0.065 1.00 0.00 54 ARG B O 8
ATOM 15695 N N . THR B 2 55 ? -21.381 -0.462 -0.945 1.00 0.00 55 THR B N 8
ATOM 15696 C CA . THR B 2 55 ? -21.233 -1.366 -2.080 1.00 0.00 55 THR B CA 8
ATOM 15697 C C . THR B 2 55 ? -20.077 -0.931 -2.975 1.00 0.00 55 THR B C 8
ATOM 15698 O O . THR B 2 55 ? -19.696 0.238 -2.982 1.00 0.00 55 THR B O 8
ATOM 15709 N N . LEU B 2 56 ? -19.523 -1.878 -3.726 1.00 0.00 56 LEU B N 8
ATOM 15710 C CA . LEU B 2 56 ? -18.410 -1.588 -4.626 1.00 0.00 56 LEU B CA 8
ATOM 15711 C C . LEU B 2 56 ? -18.749 -0.431 -5.564 1.00 0.00 56 LEU B C 8
ATOM 15712 O O . LEU B 2 56 ? -17.899 0.407 -5.862 1.00 0.00 56 LEU B O 8
ATOM 15728 N N . SER B 2 57 ? -19.995 -0.398 -6.028 1.00 0.00 57 SER B N 8
ATOM 15729 C CA . SER B 2 57 ? -20.452 0.650 -6.936 1.00 0.00 57 SER B CA 8
ATOM 15730 C C . SER B 2 57 ? -20.245 2.040 -6.336 1.00 0.00 57 SER B C 8
ATOM 15731 O O . SER B 2 57 ? -20.078 3.018 -7.066 1.00 0.00 57 SER B O 8
ATOM 15739 N N . ASP B 2 58 ? -20.271 2.125 -5.008 1.00 0.00 58 ASP B N 8
ATOM 15740 C CA . ASP B 2 58 ? -20.097 3.401 -4.316 1.00 0.00 58 ASP B CA 8
ATOM 15741 C C . ASP B 2 58 ? -18.848 4.133 -4.803 1.00 0.00 58 ASP B C 8
ATOM 15742 O O . ASP B 2 58 ? -18.931 5.273 -5.261 1.00 0.00 58 ASP B O 8
ATOM 15751 N N . TYR B 2 59 ? -17.691 3.477 -4.710 1.00 0.00 59 TYR B N 8
ATOM 15752 C CA . TYR B 2 59 ? -16.439 4.085 -5.155 1.00 0.00 59 TYR B CA 8
ATOM 15753 C C . TYR B 2 59 ? -16.261 3.933 -6.663 1.00 0.00 59 TYR B C 8
ATOM 15754 O O . TYR B 2 59 ? -15.138 3.842 -7.160 1.00 0.00 59 TYR B O 8
ATOM 15772 N N . ASN B 2 60 ? -17.378 3.913 -7.384 1.00 0.00 60 ASN B N 8
ATOM 15773 C CA . ASN B 2 60 ? -17.364 3.778 -8.838 1.00 0.00 60 ASN B CA 8
ATOM 15774 C C . ASN B 2 60 ? -16.489 2.608 -9.283 1.00 0.00 60 ASN B C 8
ATOM 15775 O O . ASN B 2 60 ? -15.843 2.668 -10.330 1.00 0.00 60 ASN B O 8
ATOM 15786 N N . ILE B 2 61 ? -16.476 1.545 -8.486 1.00 0.00 61 ILE B N 8
ATOM 15787 C CA . ILE B 2 61 ? -15.684 0.362 -8.806 1.00 0.00 61 ILE B CA 8
ATOM 15788 C C . ILE B 2 61 ? -16.321 -0.425 -9.947 1.00 0.00 61 ILE B C 8
ATOM 15789 O O . ILE B 2 61 ? -17.452 -0.900 -9.831 1.00 0.00 61 ILE B O 8
ATOM 15805 N N . GLN B 2 62 ? -15.590 -0.559 -11.050 1.00 0.00 62 GLN B N 8
ATOM 15806 C CA . GLN B 2 62 ? -16.088 -1.287 -12.211 1.00 0.00 62 GLN B CA 8
ATOM 15807 C C . GLN B 2 62 ? -15.842 -2.782 -12.070 1.00 0.00 62 GLN B C 8
ATOM 15808 O O . GLN B 2 62 ? -16.776 -3.573 -11.938 1.00 0.00 62 GLN B O 8
ATOM 15822 N N . LYS B 2 63 ? -14.572 -3.145 -12.098 1.00 0.00 63 LYS B N 8
ATOM 15823 C CA . LYS B 2 63 ? -14.154 -4.540 -11.977 1.00 0.00 63 LYS B CA 8
ATOM 15824 C C . LYS B 2 63 ? -12.634 -4.647 -12.064 1.00 0.00 63 LYS B C 8
ATOM 15825 O O . LYS B 2 63 ? -11.985 -3.847 -12.739 1.00 0.00 63 LYS B O 8
ATOM 15844 N N . GLU B 2 64 ? -12.073 -5.632 -11.371 1.00 0.00 64 GLU B N 8
ATOM 15845 C CA . GLU B 2 64 ? -10.629 -5.843 -11.359 1.00 0.00 64 GLU B CA 8
ATOM 15846 C C . GLU B 2 64 ? -9.904 -4.604 -10.841 1.00 0.00 64 GLU B C 8
ATOM 15847 O O . GLU B 2 64 ? -8.815 -4.268 -11.306 1.00 0.00 64 GLU B O 8
ATOM 15859 N N . SER B 2 65 ? -10.518 -3.932 -9.873 1.00 0.00 65 SER B N 8
ATOM 15860 C CA . SER B 2 65 ? -9.935 -2.733 -9.283 1.00 0.00 65 SER B CA 8
ATOM 15861 C C . SER B 2 65 ? -8.835 -3.095 -8.290 1.00 0.00 65 SER B C 8
ATOM 15862 O O . SER B 2 65 ? -8.987 -4.025 -7.495 1.00 0.00 65 SER B O 8
ATOM 15870 N N . THR B 2 66 ? -7.727 -2.360 -8.340 1.00 0.00 66 THR B N 8
ATOM 15871 C CA . THR B 2 66 ? -6.607 -2.607 -7.440 1.00 0.00 66 THR B CA 8
ATOM 15872 C C . THR B 2 66 ? -6.862 -1.993 -6.067 1.00 0.00 66 THR B C 8
ATOM 15873 O O . THR B 2 66 ? -7.211 -0.817 -5.954 1.00 0.00 66 THR B O 8
ATOM 15884 N N . LEU B 2 67 ? -6.672 -2.794 -5.024 1.00 0.00 67 LEU B N 8
ATOM 15885 C CA . LEU B 2 67 ? -6.866 -2.335 -3.655 1.00 0.00 67 LEU B CA 8
ATOM 15886 C C . LEU B 2 67 ? -5.581 -2.525 -2.861 1.00 0.00 67 LEU B C 8
ATOM 15887 O O . LEU B 2 67 ? -5.020 -3.618 -2.835 1.00 0.00 67 LEU B O 8
ATOM 15903 N N . HIS B 2 68 ? -5.110 -1.459 -2.231 1.00 0.00 68 HIS B N 8
ATOM 15904 C CA . HIS B 2 68 ? -3.875 -1.527 -1.455 1.00 0.00 68 HIS B CA 8
ATOM 15905 C C . HIS B 2 68 ? -4.141 -1.844 0.010 1.00 0.00 68 HIS B C 8
ATOM 15906 O O . HIS B 2 68 ? -4.979 -1.214 0.649 1.00 0.00 68 HIS B O 8
ATOM 15921 N N . LEU B 2 69 ? -3.411 -2.820 0.541 1.00 0.00 69 LEU B N 8
ATOM 15922 C CA . LEU B 2 69 ? -3.561 -3.207 1.938 1.00 0.00 69 LEU B CA 8
ATOM 15923 C C . LEU B 2 69 ? -2.338 -2.773 2.739 1.00 0.00 69 LEU B C 8
ATOM 15924 O O . LEU B 2 69 ? -1.267 -3.367 2.624 1.00 0.00 69 LEU B O 8
ATOM 15940 N N . VAL B 2 70 ? -2.505 -1.737 3.556 1.00 0.00 70 VAL B N 8
ATOM 15941 C CA . VAL B 2 70 ? -1.411 -1.233 4.377 1.00 0.00 70 VAL B CA 8
ATOM 15942 C C . VAL B 2 70 ? -1.416 -1.884 5.758 1.00 0.00 70 VAL B C 8
ATOM 15943 O O . VAL B 2 70 ? -2.405 -1.810 6.488 1.00 0.00 70 VAL B O 8
ATOM 15956 N N . LEU B 2 71 ? -0.302 -2.519 6.106 1.00 0.00 71 LEU B N 8
ATOM 15957 C CA . LEU B 2 71 ? -0.167 -3.183 7.398 1.00 0.00 71 LEU B CA 8
ATOM 15958 C C . LEU B 2 71 ? 0.198 -2.181 8.489 1.00 0.00 71 LEU B C 8
ATOM 15959 O O . LEU B 2 71 ? 1.126 -1.389 8.328 1.00 0.00 71 LEU B O 8
ATOM 15975 N N . ARG B 2 72 ? -0.532 -2.223 9.598 1.00 0.00 72 ARG B N 8
ATOM 15976 C CA . ARG B 2 72 ? -0.271 -1.319 10.713 1.00 0.00 72 ARG B CA 8
ATOM 15977 C C . ARG B 2 72 ? 0.985 -1.756 11.461 1.00 0.00 72 ARG B C 8
ATOM 15978 O O . ARG B 2 72 ? 1.090 -2.900 11.902 1.00 0.00 72 ARG B O 8
ATOM 15999 N N . LEU B 2 73 ? 1.939 -0.839 11.598 1.00 0.00 73 LEU B N 8
ATOM 16000 C CA . LEU B 2 73 ? 3.189 -1.133 12.290 1.00 0.00 73 LEU B CA 8
ATOM 16001 C C . LEU B 2 73 ? 3.031 -0.992 13.802 1.00 0.00 73 LEU B C 8
ATOM 16002 O O . LEU B 2 73 ? 2.585 0.043 14.296 1.00 0.00 73 LEU B O 8
ATOM 16018 N N . ARG B 2 74 ? 3.410 -2.039 14.532 1.00 0.00 74 ARG B N 8
ATOM 16019 C CA . ARG B 2 74 ? 3.321 -2.033 15.989 1.00 0.00 74 ARG B CA 8
ATOM 16020 C C . ARG B 2 74 ? 4.402 -1.147 16.598 1.00 0.00 74 ARG B C 8
ATOM 16021 O O . ARG B 2 74 ? 5.533 -1.109 16.113 1.00 0.00 74 ARG B O 8
ATOM 16042 N N . GLY B 2 75 ? 4.047 -0.435 17.663 1.00 0.00 75 GLY B N 8
ATOM 16043 C CA . GLY B 2 75 ? 4.999 0.443 18.321 1.00 0.00 75 GLY B CA 8
ATOM 16044 C C . GLY B 2 75 ? 4.458 1.021 19.614 1.00 0.00 75 GLY B C 8
ATOM 16045 O O . GLY B 2 75 ? 4.607 2.214 19.877 1.00 0.00 75 GLY B O 8
ATOM 16049 N N . GLY B 2 76 ? 3.829 0.172 20.421 1.00 0.00 76 GLY B N 8
ATOM 16050 C CA . GLY B 2 76 ? 3.274 0.621 21.685 1.00 0.00 76 GLY B CA 8
ATOM 16051 C C . GLY B 2 76 ? 4.337 1.135 22.636 1.00 0.00 76 GLY B C 8
ATOM 16052 O O . GLY B 2 76 ? 4.011 1.990 23.486 1.00 0.00 76 GLY B O 8
ATOM 16057 N N . ASN A 1 1 ? 19.834 2.643 -1.428 1.00 0.00 6 ASN A N 9
ATOM 16058 C CA . ASN A 1 1 ? 19.542 2.382 -0.022 1.00 0.00 6 ASN A CA 9
ATOM 16059 C C . ASN A 1 1 ? 18.085 2.711 0.299 1.00 0.00 6 ASN A C 9
ATOM 16060 O O . ASN A 1 1 ? 17.541 3.693 -0.206 1.00 0.00 6 ASN A O 9
ATOM 16071 N N . ASP A 1 2 ? 17.469 1.874 1.137 1.00 0.00 7 ASP A N 9
ATOM 16072 C CA . ASP A 1 2 ? 16.071 2.045 1.543 1.00 0.00 7 ASP A CA 9
ATOM 16073 C C . ASP A 1 2 ? 15.109 1.630 0.429 1.00 0.00 7 ASP A C 9
ATOM 16074 O O . ASP A 1 2 ? 14.100 0.973 0.687 1.00 0.00 7 ASP A O 9
ATOM 16083 N N . ASP A 1 3 ? 15.426 2.012 -0.807 1.00 0.00 8 ASP A N 9
ATOM 16084 C CA . ASP A 1 3 ? 14.590 1.674 -1.957 1.00 0.00 8 ASP A CA 9
ATOM 16085 C C . ASP A 1 3 ? 13.177 2.224 -1.785 1.00 0.00 8 ASP A C 9
ATOM 16086 O O . ASP A 1 3 ? 12.195 1.538 -2.072 1.00 0.00 8 ASP A O 9
ATOM 16095 N N . HIS A 1 4 ? 13.075 3.463 -1.317 1.00 0.00 9 HIS A N 9
ATOM 16096 C CA . HIS A 1 4 ? 11.773 4.083 -1.113 1.00 0.00 9 HIS A CA 9
ATOM 16097 C C . HIS A 1 4 ? 11.067 4.302 -2.447 1.00 0.00 9 HIS A C 9
ATOM 16098 O O . HIS A 1 4 ? 9.848 4.429 -2.494 1.00 0.00 9 HIS A O 9
ATOM 16113 N N . GLU A 1 5 ? 11.849 4.366 -3.525 1.00 0.00 10 GLU A N 9
ATOM 16114 C CA . GLU A 1 5 ? 11.306 4.594 -4.862 1.00 0.00 10 GLU A CA 9
ATOM 16115 C C . GLU A 1 5 ? 10.156 3.639 -5.164 1.00 0.00 10 GLU A C 9
ATOM 16116 O O . GLU A 1 5 ? 9.153 4.038 -5.757 1.00 0.00 10 GLU A O 9
ATOM 16128 N N . SER A 1 6 ? 10.286 2.387 -4.737 1.00 0.00 11 SER A N 9
ATOM 16129 C CA . SER A 1 6 ? 9.228 1.408 -4.953 1.00 0.00 11 SER A CA 9
ATOM 16130 C C . SER A 1 6 ? 7.987 1.852 -4.195 1.00 0.00 11 SER A C 9
ATOM 16131 O O . SER A 1 6 ? 6.866 1.820 -4.712 1.00 0.00 11 SER A O 9
ATOM 16139 N N . LYS A 1 7 ? 8.214 2.299 -2.966 1.00 0.00 12 LYS A N 9
ATOM 16140 C CA . LYS A 1 7 ? 7.146 2.790 -2.114 1.00 0.00 12 LYS A CA 9
ATOM 16141 C C . LYS A 1 7 ? 6.510 4.012 -2.764 1.00 0.00 12 LYS A C 9
ATOM 16142 O O . LYS A 1 7 ? 5.297 4.210 -2.698 1.00 0.00 12 LYS A O 9
ATOM 16161 N N . LEU A 1 8 ? 7.350 4.817 -3.413 1.00 0.00 13 LEU A N 9
ATOM 16162 C CA . LEU A 1 8 ? 6.889 6.008 -4.106 1.00 0.00 13 LEU A CA 9
ATOM 16163 C C . LEU A 1 8 ? 5.909 5.600 -5.192 1.00 0.00 13 LEU A C 9
ATOM 16164 O O . LEU A 1 8 ? 4.876 6.242 -5.386 1.00 0.00 13 LEU A O 9
ATOM 16180 N N . SER A 1 9 ? 6.228 4.502 -5.875 1.00 0.00 14 SER A N 9
ATOM 16181 C CA . SER A 1 9 ? 5.361 3.976 -6.916 1.00 0.00 14 SER A CA 9
ATOM 16182 C C . SER A 1 9 ? 4.010 3.653 -6.302 1.00 0.00 14 SER A C 9
ATOM 16183 O O . SER A 1 9 ? 2.956 3.973 -6.867 1.00 0.00 14 SER A O 9
ATOM 16191 N N . ILE A 1 10 ? 4.049 3.044 -5.114 1.00 0.00 15 ILE A N 9
ATOM 16192 C CA . ILE A 1 10 ? 2.825 2.717 -4.404 1.00 0.00 15 ILE A CA 9
ATOM 16193 C C . ILE A 1 10 ? 1.985 3.972 -4.271 1.00 0.00 15 ILE A C 9
ATOM 16194 O O . ILE A 1 10 ? 0.791 3.956 -4.539 1.00 0.00 15 ILE A O 9
ATOM 16210 N N . LEU A 1 11 ? 2.636 5.063 -3.865 1.00 0.00 16 LEU A N 9
ATOM 16211 C CA . LEU A 1 11 ? 1.965 6.347 -3.702 1.00 0.00 16 LEU A CA 9
ATOM 16212 C C . LEU A 1 11 ? 1.375 6.814 -5.026 1.00 0.00 16 LEU A C 9
ATOM 16213 O O . LEU A 1 11 ? 0.297 7.405 -5.059 1.00 0.00 16 LEU A O 9
ATOM 16229 N N . MET A 1 12 ? 2.092 6.552 -6.115 1.00 0.00 17 MET A N 9
ATOM 16230 C CA . MET A 1 12 ? 1.637 6.952 -7.441 1.00 0.00 17 MET A CA 9
ATOM 16231 C C . MET A 1 12 ? 0.252 6.386 -7.728 1.00 0.00 17 MET A C 9
ATOM 16232 O O . MET A 1 12 ? -0.661 7.120 -8.108 1.00 0.00 17 MET A O 9
ATOM 16246 N N . ASP A 1 13 ? 0.099 5.079 -7.539 1.00 0.00 18 ASP A N 9
ATOM 16247 C CA . ASP A 1 13 ? -1.185 4.422 -7.775 1.00 0.00 18 ASP A CA 9
ATOM 16248 C C . ASP A 1 13 ? -2.113 4.594 -6.572 1.00 0.00 18 ASP A C 9
ATOM 16249 O O . ASP A 1 13 ? -3.336 4.558 -6.705 1.00 0.00 18 ASP A O 9
ATOM 16258 N N . MET A 1 14 ? -1.515 4.777 -5.398 1.00 0.00 19 MET A N 9
ATOM 16259 C CA . MET A 1 14 ? -2.268 4.955 -4.158 1.00 0.00 19 MET A CA 9
ATOM 16260 C C . MET A 1 14 ? -3.066 6.256 -4.202 1.00 0.00 19 MET A C 9
ATOM 16261 O O . MET A 1 14 ? -4.198 6.320 -3.725 1.00 0.00 19 MET A O 9
ATOM 16275 N N . PHE A 1 15 ? -2.462 7.287 -4.789 1.00 0.00 20 PHE A N 9
ATOM 16276 C CA . PHE A 1 15 ? -3.104 8.592 -4.913 1.00 0.00 20 PHE A CA 9
ATOM 16277 C C . PHE A 1 15 ? -2.865 9.162 -6.311 1.00 0.00 20 PHE A C 9
ATOM 16278 O O . PHE A 1 15 ? -2.126 10.134 -6.474 1.00 0.00 20 PHE A O 9
ATOM 16295 N N . PRO A 1 16 ? -3.482 8.562 -7.346 1.00 0.00 21 PRO A N 9
ATOM 16296 C CA . PRO A 1 16 ? -3.325 9.013 -8.732 1.00 0.00 21 PRO A CA 9
ATOM 16297 C C . PRO A 1 16 ? -3.564 10.512 -8.883 1.00 0.00 21 PRO A C 9
ATOM 16298 O O . PRO A 1 16 ? -2.848 11.193 -9.618 1.00 0.00 21 PRO A O 9
ATOM 16309 N N . ALA A 1 17 ? -4.574 11.017 -8.185 1.00 0.00 22 ALA A N 9
ATOM 16310 C CA . ALA A 1 17 ? -4.912 12.435 -8.240 1.00 0.00 22 ALA A CA 9
ATOM 16311 C C . ALA A 1 17 ? -3.765 13.304 -7.725 1.00 0.00 22 ALA A C 9
ATOM 16312 O O . ALA A 1 17 ? -3.428 14.324 -8.328 1.00 0.00 22 ALA A O 9
ATOM 16319 N N . ILE A 1 18 ? -3.176 12.898 -6.604 1.00 0.00 23 ILE A N 9
ATOM 16320 C CA . ILE A 1 18 ? -2.074 13.642 -6.002 1.00 0.00 23 ILE A CA 9
ATOM 16321 C C . ILE A 1 18 ? -0.829 13.618 -6.888 1.00 0.00 23 ILE A C 9
ATOM 16322 O O . ILE A 1 18 ? -0.492 12.592 -7.479 1.00 0.00 23 ILE A O 9
ATOM 16338 N N . SER A 1 19 ? -0.152 14.762 -6.970 1.00 0.00 24 SER A N 9
ATOM 16339 C CA . SER A 1 19 ? 1.056 14.891 -7.779 1.00 0.00 24 SER A CA 9
ATOM 16340 C C . SER A 1 19 ? 2.170 13.984 -7.260 1.00 0.00 24 SER A C 9
ATOM 16341 O O . SER A 1 19 ? 2.300 13.770 -6.055 1.00 0.00 24 SER A O 9
ATOM 16349 N N . LYS A 1 20 ? 2.970 13.456 -8.183 1.00 0.00 25 LYS A N 9
ATOM 16350 C CA . LYS A 1 20 ? 4.076 12.570 -7.830 1.00 0.00 25 LYS A CA 9
ATOM 16351 C C . LYS A 1 20 ? 5.064 13.264 -6.895 1.00 0.00 25 LYS A C 9
ATOM 16352 O O . LYS A 1 20 ? 5.477 12.697 -5.883 1.00 0.00 25 LYS A O 9
ATOM 16371 N N . SER A 1 21 ? 5.441 14.493 -7.242 1.00 0.00 26 SER A N 9
ATOM 16372 C CA . SER A 1 21 ? 6.384 15.264 -6.435 1.00 0.00 26 SER A CA 9
ATOM 16373 C C . SER A 1 21 ? 5.879 15.416 -5.004 1.00 0.00 26 SER A C 9
ATOM 16374 O O . SER A 1 21 ? 6.639 15.259 -4.048 1.00 0.00 26 SER A O 9
ATOM 16382 N N . LYS A 1 22 ? 4.593 15.717 -4.867 1.00 0.00 27 LYS A N 9
ATOM 16383 C CA . LYS A 1 22 ? 3.980 15.885 -3.556 1.00 0.00 27 LYS A CA 9
ATOM 16384 C C . LYS A 1 22 ? 4.126 14.610 -2.729 1.00 0.00 27 LYS A C 9
ATOM 16385 O O . LYS A 1 22 ? 4.475 14.658 -1.548 1.00 0.00 27 LYS A O 9
ATOM 16404 N N . LEU A 1 23 ? 3.866 13.472 -3.364 1.00 0.00 28 LEU A N 9
ATOM 16405 C CA . LEU A 1 23 ? 3.975 12.180 -2.698 1.00 0.00 28 LEU A CA 9
ATOM 16406 C C . LEU A 1 23 ? 5.395 11.949 -2.188 1.00 0.00 28 LEU A C 9
ATOM 16407 O O . LEU A 1 23 ? 5.591 11.476 -1.068 1.00 0.00 28 LEU A O 9
ATOM 16423 N N . GLN A 1 24 ? 6.382 12.292 -3.013 1.00 0.00 29 GLN A N 9
ATOM 16424 C CA . GLN A 1 24 ? 7.784 12.131 -2.641 1.00 0.00 29 GLN A CA 9
ATOM 16425 C C . GLN A 1 24 ? 8.114 12.966 -1.407 1.00 0.00 29 GLN A C 9
ATOM 16426 O O . GLN A 1 24 ? 8.813 12.508 -0.503 1.00 0.00 29 GLN A O 9
ATOM 16440 N N . VAL A 1 25 ? 7.604 14.194 -1.380 1.00 0.00 30 VAL A N 9
ATOM 16441 C CA . VAL A 1 25 ? 7.843 15.098 -0.260 1.00 0.00 30 VAL A CA 9
ATOM 16442 C C . VAL A 1 25 ? 7.334 14.502 1.048 1.00 0.00 30 VAL A C 9
ATOM 16443 O O . VAL A 1 25 ? 8.074 14.419 2.028 1.00 0.00 30 VAL A O 9
ATOM 16456 N N . HIS A 1 26 ? 6.070 14.087 1.057 1.00 0.00 31 HIS A N 9
ATOM 16457 C CA . HIS A 1 26 ? 5.471 13.500 2.252 1.00 0.00 31 HIS A CA 9
ATOM 16458 C C . HIS A 1 26 ? 6.262 12.287 2.725 1.00 0.00 31 HIS A C 9
ATOM 16459 O O . HIS A 1 26 ? 6.579 12.166 3.906 1.00 0.00 31 HIS A O 9
ATOM 16474 N N . LEU A 1 27 ? 6.576 11.392 1.795 1.00 0.00 32 LEU A N 9
ATOM 16475 C CA . LEU A 1 27 ? 7.328 10.184 2.117 1.00 0.00 32 LEU A CA 9
ATOM 16476 C C . LEU A 1 27 ? 8.635 10.527 2.827 1.00 0.00 32 LEU A C 9
ATOM 16477 O O . LEU A 1 27 ? 9.006 9.884 3.808 1.00 0.00 32 LEU A O 9
ATOM 16493 N N . LEU A 1 28 ? 9.326 11.542 2.321 1.00 0.00 33 LEU A N 9
ATOM 16494 C CA . LEU A 1 28 ? 10.595 11.974 2.900 1.00 0.00 33 LEU A CA 9
ATOM 16495 C C . LEU A 1 28 ? 10.408 12.576 4.290 1.00 0.00 33 LEU A C 9
ATOM 16496 O O . LEU A 1 28 ? 11.273 12.435 5.155 1.00 0.00 33 LEU A O 9
ATOM 16512 N N . GLU A 1 29 ? 9.288 13.264 4.497 1.00 0.00 34 GLU A N 9
ATOM 16513 C CA . GLU A 1 29 ? 9.011 13.903 5.780 1.00 0.00 34 GLU A CA 9
ATOM 16514 C C . GLU A 1 29 ? 9.066 12.905 6.933 1.00 0.00 34 GLU A C 9
ATOM 16515 O O . GLU A 1 29 ? 9.815 13.097 7.891 1.00 0.00 34 GLU A O 9
ATOM 16527 N N . ASN A 1 30 ? 8.262 11.852 6.847 1.00 0.00 35 ASN A N 9
ATOM 16528 C CA . ASN A 1 30 ? 8.216 10.842 7.897 1.00 0.00 35 ASN A CA 9
ATOM 16529 C C . ASN A 1 30 ? 9.569 10.150 8.063 1.00 0.00 35 ASN A C 9
ATOM 16530 O O . ASN A 1 30 ? 10.264 10.372 9.056 1.00 0.00 35 ASN A O 9
ATOM 16541 N N . ASN A 1 31 ? 9.934 9.324 7.079 1.00 0.00 36 ASN A N 9
ATOM 16542 C CA . ASN A 1 31 ? 11.202 8.592 7.092 1.00 0.00 36 ASN A CA 9
ATOM 16543 C C . ASN A 1 31 ? 11.186 7.522 6.003 1.00 0.00 36 ASN A C 9
ATOM 16544 O O . ASN A 1 31 ? 11.614 6.389 6.220 1.00 0.00 36 ASN A O 9
ATOM 16555 N N . ASN A 1 32 ? 10.673 7.892 4.834 1.00 0.00 37 ASN A N 9
ATOM 16556 C CA . ASN A 1 32 ? 10.582 6.971 3.706 1.00 0.00 37 ASN A CA 9
ATOM 16557 C C . ASN A 1 32 ? 9.776 5.730 4.082 1.00 0.00 37 ASN A C 9
ATOM 16558 O O . ASN A 1 32 ? 10.128 4.611 3.707 1.00 0.00 37 ASN A O 9
ATOM 16569 N N . ASP A 1 33 ? 8.689 5.935 4.824 1.00 0.00 38 ASP A N 9
ATOM 16570 C CA . ASP A 1 33 ? 7.832 4.831 5.249 1.00 0.00 38 ASP A CA 9
ATOM 16571 C C . ASP A 1 33 ? 6.401 5.029 4.761 1.00 0.00 38 ASP A C 9
ATOM 16572 O O . ASP A 1 33 ? 5.834 6.114 4.889 1.00 0.00 38 ASP A O 9
ATOM 16581 N N . LEU A 1 34 ? 5.825 3.972 4.199 1.00 0.00 39 LEU A N 9
ATOM 16582 C CA . LEU A 1 34 ? 4.460 4.020 3.686 1.00 0.00 39 LEU A CA 9
ATOM 16583 C C . LEU A 1 34 ? 3.433 4.059 4.813 1.00 0.00 39 LEU A C 9
ATOM 16584 O O . LEU A 1 34 ? 2.431 4.760 4.722 1.00 0.00 39 LEU A O 9
ATOM 16600 N N . ASP A 1 35 ? 3.676 3.289 5.867 1.00 0.00 40 ASP A N 9
ATOM 16601 C CA . ASP A 1 35 ? 2.750 3.231 6.994 1.00 0.00 40 ASP A CA 9
ATOM 16602 C C . ASP A 1 35 ? 2.459 4.621 7.564 1.00 0.00 40 ASP A C 9
ATOM 16603 O O . ASP A 1 35 ? 1.299 4.992 7.747 1.00 0.00 40 ASP A O 9
ATOM 16612 N N . LEU A 1 36 ? 3.512 5.380 7.849 1.00 0.00 41 LEU A N 9
ATOM 16613 C CA . LEU A 1 36 ? 3.367 6.713 8.406 1.00 0.00 41 LEU A CA 9
ATOM 16614 C C . LEU A 1 36 ? 2.890 7.721 7.362 1.00 0.00 41 LEU A C 9
ATOM 16615 O O . LEU A 1 36 ? 1.884 8.408 7.561 1.00 0.00 41 LEU A O 9
ATOM 16631 N N . THR A 1 37 ? 3.621 7.816 6.254 1.00 0.00 42 THR A N 9
ATOM 16632 C CA . THR A 1 37 ? 3.279 8.752 5.188 1.00 0.00 42 THR A CA 9
ATOM 16633 C C . THR A 1 37 ? 1.848 8.549 4.706 1.00 0.00 42 THR A C 9
ATOM 16634 O O . THR A 1 37 ? 1.050 9.485 4.696 1.00 0.00 42 THR A O 9
ATOM 16645 N N . ILE A 1 38 ? 1.528 7.322 4.309 1.00 0.00 43 ILE A N 9
ATOM 16646 C CA . ILE A 1 38 ? 0.191 7.006 3.828 1.00 0.00 43 ILE A CA 9
ATOM 16647 C C . ILE A 1 38 ? -0.830 7.085 4.957 1.00 0.00 43 ILE A C 9
ATOM 16648 O O . ILE A 1 38 ? -1.952 7.547 4.752 1.00 0.00 43 ILE A O 9
ATOM 16664 N N . GLY A 1 39 ? -0.437 6.630 6.147 1.00 0.00 44 GLY A N 9
ATOM 16665 C CA . GLY A 1 39 ? -1.340 6.662 7.285 1.00 0.00 44 GLY A CA 9
ATOM 16666 C C . GLY A 1 39 ? -1.982 8.022 7.468 1.00 0.00 44 GLY A C 9
ATOM 16667 O O . GLY A 1 39 ? -3.204 8.131 7.575 1.00 0.00 44 GLY A O 9
ATOM 16671 N N . LEU A 1 40 ? -1.157 9.065 7.485 1.00 0.00 45 LEU A N 9
ATOM 16672 C CA . LEU A 1 40 ? -1.652 10.429 7.636 1.00 0.00 45 LEU A CA 9
ATOM 16673 C C . LEU A 1 40 ? -2.233 10.941 6.321 1.00 0.00 45 LEU A C 9
ATOM 16674 O O . LEU A 1 40 ? -3.150 11.762 6.310 1.00 0.00 45 LEU A O 9
ATOM 16690 N N . LEU A 1 41 ? -1.675 10.458 5.213 1.00 0.00 46 LEU A N 9
ATOM 16691 C CA . LEU A 1 41 ? -2.109 10.865 3.879 1.00 0.00 46 LEU A CA 9
ATOM 16692 C C . LEU A 1 41 ? -3.599 10.595 3.662 1.00 0.00 46 LEU A C 9
ATOM 16693 O O . LEU A 1 41 ? -4.317 11.444 3.133 1.00 0.00 46 LEU A O 9
ATOM 16709 N N . LEU A 1 42 ? -4.055 9.408 4.059 1.00 0.00 47 LEU A N 9
ATOM 16710 C CA . LEU A 1 42 ? -5.456 9.029 3.892 1.00 0.00 47 LEU A CA 9
ATOM 16711 C C . LEU A 1 42 ? -6.384 10.056 4.534 1.00 0.00 47 LEU A C 9
ATOM 16712 O O . LEU A 1 42 ? -7.370 10.482 3.931 1.00 0.00 47 LEU A O 9
ATOM 16728 N N . LYS A 1 43 ? -6.062 10.442 5.764 1.00 0.00 48 LYS A N 9
ATOM 16729 C CA . LYS A 1 43 ? -6.859 11.409 6.505 1.00 0.00 48 LYS A CA 9
ATOM 16730 C C . LYS A 1 43 ? -6.958 12.735 5.755 1.00 0.00 48 LYS A C 9
ATOM 16731 O O . LYS A 1 43 ? -8.023 13.349 5.700 1.00 0.00 48 LYS A O 9
ATOM 16750 N N . GLU A 1 44 ? -5.840 13.175 5.186 1.00 0.00 49 GLU A N 9
ATOM 16751 C CA . GLU A 1 44 ? -5.803 14.433 4.446 1.00 0.00 49 GLU A CA 9
ATOM 16752 C C . GLU A 1 44 ? -6.700 14.366 3.213 1.00 0.00 49 GLU A C 9
ATOM 16753 O O . GLU A 1 44 ? -7.457 15.296 2.934 1.00 0.00 49 GLU A O 9
ATOM 16765 N N . ASN A 1 45 ? -6.609 13.261 2.479 1.00 0.00 50 ASN A N 9
ATOM 16766 C CA . ASN A 1 45 ? -7.409 13.070 1.273 1.00 0.00 50 ASN A CA 9
ATOM 16767 C C . ASN A 1 45 ? -8.901 13.109 1.591 1.00 0.00 50 ASN A C 9
ATOM 16768 O O . ASN A 1 45 ? -9.709 13.521 0.759 1.00 0.00 50 ASN A O 9
ATOM 16779 N N . ASP A 1 46 ? -9.256 12.672 2.799 1.00 0.00 51 ASP A N 9
ATOM 16780 C CA . ASP A 1 46 ? -10.651 12.651 3.230 1.00 0.00 51 ASP A CA 9
ATOM 16781 C C . ASP A 1 46 ? -11.328 13.990 2.958 1.00 0.00 51 ASP A C 9
ATOM 16782 O O . ASP A 1 46 ? -12.479 14.037 2.524 1.00 0.00 51 ASP A O 9
ATOM 16791 N N . ASP A 1 47 ? -10.605 15.078 3.209 1.00 0.00 52 ASP A N 9
ATOM 16792 C CA . ASP A 1 47 ? -11.138 16.418 2.985 1.00 0.00 52 ASP A CA 9
ATOM 16793 C C . ASP A 1 47 ? -10.031 17.463 3.076 1.00 0.00 52 ASP A C 9
ATOM 16794 O O . ASP A 1 47 ? -9.259 17.483 4.035 1.00 0.00 52 ASP A O 9
ATOM 16803 N N . LYS A 1 48 ? -9.962 18.331 2.072 1.00 0.00 53 LYS A N 9
ATOM 16804 C CA . LYS A 1 48 ? -8.951 19.383 2.037 1.00 0.00 53 LYS A CA 9
ATOM 16805 C C . LYS A 1 48 ? -9.224 20.431 3.111 1.00 0.00 53 LYS A C 9
ATOM 16806 O O . LYS A 1 48 ? -8.317 20.845 3.832 1.00 0.00 53 LYS A O 9
ATOM 16825 N N . SER A 1 49 ? -10.483 20.854 3.206 1.00 0.00 54 SER A N 9
ATOM 16826 C CA . SER A 1 49 ? -10.890 21.855 4.188 1.00 0.00 54 SER A CA 9
ATOM 16827 C C . SER A 1 49 ? -10.107 23.152 4.005 1.00 0.00 54 SER A C 9
ATOM 16828 O O . SER A 1 49 ? -10.594 24.037 3.271 1.00 0.00 54 SER A O 9
ATOM 16837 N N . MET B 2 1 ? -17.151 -9.847 -10.762 1.00 0.00 1 MET B N 9
ATOM 16838 C CA . MET B 2 1 ? -16.219 -8.725 -10.470 1.00 0.00 1 MET B CA 9
ATOM 16839 C C . MET B 2 1 ? -15.041 -9.194 -9.622 1.00 0.00 1 MET B C 9
ATOM 16840 O O . MET B 2 1 ? -15.218 -9.916 -8.640 1.00 0.00 1 MET B O 9
ATOM 16856 N N . GLN B 2 2 ? -13.840 -8.783 -10.011 1.00 0.00 2 GLN B N 9
ATOM 16857 C CA . GLN B 2 2 ? -12.626 -9.161 -9.295 1.00 0.00 2 GLN B CA 9
ATOM 16858 C C . GLN B 2 2 ? -11.959 -7.945 -8.661 1.00 0.00 2 GLN B C 9
ATOM 16859 O O . GLN B 2 2 ? -12.136 -6.817 -9.123 1.00 0.00 2 GLN B O 9
ATOM 16873 N N . ILE B 2 3 ? -11.180 -8.188 -7.608 1.00 0.00 3 ILE B N 9
ATOM 16874 C CA . ILE B 2 3 ? -10.466 -7.121 -6.914 1.00 0.00 3 ILE B CA 9
ATOM 16875 C C . ILE B 2 3 ? -9.080 -7.602 -6.490 1.00 0.00 3 ILE B C 9
ATOM 16876 O O . ILE B 2 3 ? -8.943 -8.640 -5.841 1.00 0.00 3 ILE B O 9
ATOM 16892 N N . PHE B 2 4 ? -8.050 -6.856 -6.880 1.00 0.00 4 PHE B N 9
ATOM 16893 C CA . PHE B 2 4 ? -6.675 -7.226 -6.557 1.00 0.00 4 PHE B CA 9
ATOM 16894 C C . PHE B 2 4 ? -6.157 -6.473 -5.336 1.00 0.00 4 PHE B C 9
ATOM 16895 O O . PHE B 2 4 ? -5.657 -5.354 -5.454 1.00 0.00 4 PHE B O 9
ATOM 16912 N N . VAL B 2 5 ? -6.254 -7.099 -4.169 1.00 0.00 5 VAL B N 9
ATOM 16913 C CA . VAL B 2 5 ? -5.767 -6.487 -2.940 1.00 0.00 5 VAL B CA 9
ATOM 16914 C C . VAL B 2 5 ? -4.248 -6.631 -2.860 1.00 0.00 5 VAL B C 9
ATOM 16915 O O . VAL B 2 5 ? -3.730 -7.494 -2.152 1.00 0.00 5 VAL B O 9
ATOM 16928 N N . LYS B 2 6 ? -3.545 -5.794 -3.617 1.00 0.00 6 LYS B N 9
ATOM 16929 C CA . LYS B 2 6 ? -2.085 -5.834 -3.666 1.00 0.00 6 LYS B CA 9
ATOM 16930 C C . LYS B 2 6 ? -1.454 -5.149 -2.452 1.00 0.00 6 LYS B C 9
ATOM 16931 O O . LYS B 2 6 ? -1.715 -3.978 -2.178 1.00 0.00 6 LYS B O 9
ATOM 16950 N N . THR B 2 7 ? -0.613 -5.898 -1.736 1.00 0.00 7 THR B N 9
ATOM 16951 C CA . THR B 2 7 ? 0.078 -5.385 -0.553 1.00 0.00 7 THR B CA 9
ATOM 16952 C C . THR B 2 7 ? 1.185 -4.414 -0.953 1.00 0.00 7 THR B C 9
ATOM 16953 O O . THR B 2 7 ? 1.744 -4.528 -2.038 1.00 0.00 7 THR B O 9
ATOM 16964 N N . LEU B 2 8 ? 1.490 -3.459 -0.073 1.00 0.00 8 LEU B N 9
ATOM 16965 C CA . LEU B 2 8 ? 2.525 -2.457 -0.342 1.00 0.00 8 LEU B CA 9
ATOM 16966 C C . LEU B 2 8 ? 3.821 -3.086 -0.860 1.00 0.00 8 LEU B C 9
ATOM 16967 O O . LEU B 2 8 ? 4.729 -3.387 -0.084 1.00 0.00 8 LEU B O 9
ATOM 16983 N N . THR B 2 9 ? 3.901 -3.265 -2.179 1.00 0.00 9 THR B N 9
ATOM 16984 C CA . THR B 2 9 ? 5.086 -3.839 -2.812 1.00 0.00 9 THR B CA 9
ATOM 16985 C C . THR B 2 9 ? 5.381 -5.235 -2.274 1.00 0.00 9 THR B C 9
ATOM 16986 O O . THR B 2 9 ? 6.360 -5.440 -1.557 1.00 0.00 9 THR B O 9
ATOM 16997 N N . GLY B 2 10 ? 4.526 -6.196 -2.613 1.00 0.00 10 GLY B N 9
ATOM 16998 C CA . GLY B 2 10 ? 4.731 -7.545 -2.141 1.00 0.00 10 GLY B CA 9
ATOM 16999 C C . GLY B 2 10 ? 3.780 -8.548 -2.759 1.00 0.00 10 GLY B C 9
ATOM 17000 O O . GLY B 2 10 ? 3.851 -8.840 -3.952 1.00 0.00 10 GLY B O 9
ATOM 17004 N N . LYS B 2 11 ? 2.907 -9.088 -1.924 1.00 0.00 11 LYS B N 9
ATOM 17005 C CA . LYS B 2 11 ? 1.936 -10.091 -2.349 1.00 0.00 11 LYS B CA 9
ATOM 17006 C C . LYS B 2 11 ? 0.627 -9.466 -2.818 1.00 0.00 11 LYS B C 9
ATOM 17007 O O . LYS B 2 11 ? 0.038 -8.642 -2.121 1.00 0.00 11 LYS B O 9
ATOM 17026 N N . THR B 2 12 ? 0.155 -9.892 -3.987 1.00 0.00 12 THR B N 9
ATOM 17027 C CA . THR B 2 12 ? -1.107 -9.399 -4.526 1.00 0.00 12 THR B CA 9
ATOM 17028 C C . THR B 2 12 ? -2.215 -10.414 -4.257 1.00 0.00 12 THR B C 9
ATOM 17029 O O . THR B 2 12 ? -2.249 -11.483 -4.866 1.00 0.00 12 THR B O 9
ATOM 17040 N N . ILE B 2 13 ? -3.102 -10.085 -3.324 1.00 0.00 13 ILE B N 9
ATOM 17041 C CA . ILE B 2 13 ? -4.193 -10.983 -2.957 1.00 0.00 13 ILE B CA 9
ATOM 17042 C C . ILE B 2 13 ? -5.444 -10.746 -3.796 1.00 0.00 13 ILE B C 9
ATOM 17043 O O . ILE B 2 13 ? -6.236 -9.851 -3.502 1.00 0.00 13 ILE B O 9
ATOM 17059 N N . THR B 2 14 ? -5.635 -11.569 -4.823 1.00 0.00 14 THR B N 9
ATOM 17060 C CA . THR B 2 14 ? -6.815 -11.453 -5.669 1.00 0.00 14 THR B CA 9
ATOM 17061 C C . THR B 2 14 ? -8.016 -12.092 -4.984 1.00 0.00 14 THR B C 9
ATOM 17062 O O . THR B 2 14 ? -7.881 -13.116 -4.315 1.00 0.00 14 THR B O 9
ATOM 17073 N N . LEU B 2 15 ? -9.185 -11.480 -5.139 1.00 0.00 15 LEU B N 9
ATOM 17074 C CA . LEU B 2 15 ? -10.397 -11.994 -4.510 1.00 0.00 15 LEU B CA 9
ATOM 17075 C C . LEU B 2 15 ? -11.637 -11.662 -5.334 1.00 0.00 15 LEU B C 9
ATOM 17076 O O . LEU B 2 15 ? -11.753 -10.570 -5.895 1.00 0.00 15 LEU B O 9
ATOM 17092 N N . GLU B 2 16 ? -12.563 -12.614 -5.397 1.00 0.00 16 GLU B N 9
ATOM 17093 C CA . GLU B 2 16 ? -13.804 -12.434 -6.143 1.00 0.00 16 GLU B CA 9
ATOM 17094 C C . GLU B 2 16 ? -14.894 -11.840 -5.256 1.00 0.00 16 GLU B C 9
ATOM 17095 O O . GLU B 2 16 ? -15.104 -12.293 -4.130 1.00 0.00 16 GLU B O 9
ATOM 17107 N N . VAL B 2 17 ? -15.588 -10.831 -5.775 1.00 0.00 17 VAL B N 9
ATOM 17108 C CA . VAL B 2 17 ? -16.666 -10.172 -5.042 1.00 0.00 17 VAL B CA 9
ATOM 17109 C C . VAL B 2 17 ? -17.692 -9.574 -5.999 1.00 0.00 17 VAL B C 9
ATOM 17110 O O . VAL B 2 17 ? -17.334 -8.925 -6.980 1.00 0.00 17 VAL B O 9
ATOM 17123 N N . GLU B 2 18 ? -18.968 -9.796 -5.704 1.00 0.00 18 GLU B N 9
ATOM 17124 C CA . GLU B 2 18 ? -20.050 -9.277 -6.534 1.00 0.00 18 GLU B CA 9
ATOM 17125 C C . GLU B 2 18 ? -20.098 -7.754 -6.473 1.00 0.00 18 GLU B C 9
ATOM 17126 O O . GLU B 2 18 ? -19.792 -7.155 -5.442 1.00 0.00 18 GLU B O 9
ATOM 17138 N N . SER B 2 19 ? -20.484 -7.132 -7.584 1.00 0.00 19 SER B N 9
ATOM 17139 C CA . SER B 2 19 ? -20.575 -5.679 -7.656 1.00 0.00 19 SER B CA 9
ATOM 17140 C C . SER B 2 19 ? -21.843 -5.170 -6.968 1.00 0.00 19 SER B C 9
ATOM 17141 O O . SER B 2 19 ? -22.519 -4.275 -7.476 1.00 0.00 19 SER B O 9
ATOM 17149 N N . SER B 2 20 ? -22.157 -5.743 -5.809 1.00 0.00 20 SER B N 9
ATOM 17150 C CA . SER B 2 20 ? -23.339 -5.342 -5.051 1.00 0.00 20 SER B CA 9
ATOM 17151 C C . SER B 2 20 ? -23.290 -5.907 -3.634 1.00 0.00 20 SER B C 9
ATOM 17152 O O . SER B 2 20 ? -24.309 -6.323 -3.081 1.00 0.00 20 SER B O 9
ATOM 17160 N N . ASP B 2 21 ? -22.095 -5.911 -3.051 1.00 0.00 21 ASP B N 9
ATOM 17161 C CA . ASP B 2 21 ? -21.902 -6.416 -1.696 1.00 0.00 21 ASP B CA 9
ATOM 17162 C C . ASP B 2 21 ? -21.637 -5.265 -0.723 1.00 0.00 21 ASP B C 9
ATOM 17163 O O . ASP B 2 21 ? -22.464 -4.365 -0.578 1.00 0.00 21 ASP B O 9
ATOM 17172 N N . THR B 2 22 ? -20.482 -5.299 -0.059 1.00 0.00 22 THR B N 9
ATOM 17173 C CA . THR B 2 22 ? -20.112 -4.261 0.895 1.00 0.00 22 THR B CA 9
ATOM 17174 C C . THR B 2 22 ? -18.634 -4.362 1.253 1.00 0.00 22 THR B C 9
ATOM 17175 O O . THR B 2 22 ? -18.082 -5.459 1.342 1.00 0.00 22 THR B O 9
ATOM 17186 N N . ILE B 2 23 ? -17.997 -3.211 1.445 1.00 0.00 23 ILE B N 9
ATOM 17187 C CA . ILE B 2 23 ? -16.576 -3.168 1.782 1.00 0.00 23 ILE B CA 9
ATOM 17188 C C . ILE B 2 23 ? -16.272 -4.062 2.981 1.00 0.00 23 ILE B C 9
ATOM 17189 O O . ILE B 2 23 ? -15.280 -4.797 2.989 1.00 0.00 23 ILE B O 9
ATOM 17205 N N . ASP B 2 24 ? -17.136 -3.997 3.993 1.00 0.00 24 ASP B N 9
ATOM 17206 C CA . ASP B 2 24 ? -16.968 -4.803 5.197 1.00 0.00 24 ASP B CA 9
ATOM 17207 C C . ASP B 2 24 ? -16.830 -6.279 4.840 1.00 0.00 24 ASP B C 9
ATOM 17208 O O . ASP B 2 24 ? -16.018 -6.995 5.426 1.00 0.00 24 ASP B O 9
ATOM 17217 N N . ASN B 2 25 ? -17.626 -6.726 3.873 1.00 0.00 25 ASN B N 9
ATOM 17218 C CA . ASN B 2 25 ? -17.591 -8.117 3.432 1.00 0.00 25 ASN B CA 9
ATOM 17219 C C . ASN B 2 25 ? -16.208 -8.479 2.899 1.00 0.00 25 ASN B C 9
ATOM 17220 O O . ASN B 2 25 ? -15.691 -9.561 3.173 1.00 0.00 25 ASN B O 9
ATOM 17231 N N . VAL B 2 26 ? -15.612 -7.568 2.138 1.00 0.00 26 VAL B N 9
ATOM 17232 C CA . VAL B 2 26 ? -14.288 -7.796 1.573 1.00 0.00 26 VAL B CA 9
ATOM 17233 C C . VAL B 2 26 ? -13.250 -7.978 2.677 1.00 0.00 26 VAL B C 9
ATOM 17234 O O . VAL B 2 26 ? -12.463 -8.925 2.654 1.00 0.00 26 VAL B O 9
ATOM 17247 N N . LYS B 2 27 ? -13.259 -7.064 3.642 1.00 0.00 27 LYS B N 9
ATOM 17248 C CA . LYS B 2 27 ? -12.321 -7.123 4.757 1.00 0.00 27 LYS B CA 9
ATOM 17249 C C . LYS B 2 27 ? -12.495 -8.408 5.560 1.00 0.00 27 LYS B C 9
ATOM 17250 O O . LYS B 2 27 ? -11.513 -9.042 5.947 1.00 0.00 27 LYS B O 9
ATOM 17269 N N . SER B 2 28 ? -13.745 -8.793 5.805 1.00 0.00 28 SER B N 9
ATOM 17270 C CA . SER B 2 28 ? -14.030 -10.010 6.559 1.00 0.00 28 SER B CA 9
ATOM 17271 C C . SER B 2 28 ? -13.424 -11.219 5.855 1.00 0.00 28 SER B C 9
ATOM 17272 O O . SER B 2 28 ? -12.820 -12.082 6.494 1.00 0.00 28 SER B O 9
ATOM 17280 N N . LYS B 2 29 ? -13.576 -11.265 4.534 1.00 0.00 29 LYS B N 9
ATOM 17281 C CA . LYS B 2 29 ? -13.027 -12.358 3.741 1.00 0.00 29 LYS B CA 9
ATOM 17282 C C . LYS B 2 29 ? -11.514 -12.416 3.904 1.00 0.00 29 LYS B C 9
ATOM 17283 O O . LYS B 2 29 ? -10.936 -13.491 4.068 1.00 0.00 29 LYS B O 9
ATOM 17302 N N . ILE B 2 30 ? -10.881 -11.247 3.866 1.00 0.00 30 ILE B N 9
ATOM 17303 C CA . ILE B 2 30 ? -9.436 -11.153 4.018 1.00 0.00 30 ILE B CA 9
ATOM 17304 C C . ILE B 2 30 ? -8.996 -11.663 5.388 1.00 0.00 30 ILE B C 9
ATOM 17305 O O . ILE B 2 30 ? -7.970 -12.329 5.513 1.00 0.00 30 ILE B O 9
ATOM 17321 N N . GLN B 2 31 ? -9.779 -11.342 6.413 1.00 0.00 31 GLN B N 9
ATOM 17322 C CA . GLN B 2 31 ? -9.467 -11.765 7.774 1.00 0.00 31 GLN B CA 9
ATOM 17323 C C . GLN B 2 31 ? -9.468 -13.286 7.894 1.00 0.00 31 GLN B C 9
ATOM 17324 O O . GLN B 2 31 ? -8.538 -13.874 8.439 1.00 0.00 31 GLN B O 9
ATOM 17338 N N . ASP B 2 32 ? -10.522 -13.915 7.395 1.00 0.00 32 ASP B N 9
ATOM 17339 C CA . ASP B 2 32 ? -10.650 -15.367 7.458 1.00 0.00 32 ASP B CA 9
ATOM 17340 C C . ASP B 2 32 ? -9.569 -16.068 6.636 1.00 0.00 32 ASP B C 9
ATOM 17341 O O . ASP B 2 32 ? -8.964 -17.039 7.091 1.00 0.00 32 ASP B O 9
ATOM 17350 N N . LYS B 2 33 ? -9.346 -15.586 5.417 1.00 0.00 33 LYS B N 9
ATOM 17351 C CA . LYS B 2 33 ? -8.356 -16.183 4.525 1.00 0.00 33 LYS B CA 9
ATOM 17352 C C . LYS B 2 33 ? -6.923 -15.867 4.960 1.00 0.00 33 LYS B C 9
ATOM 17353 O O . LYS B 2 33 ? -6.150 -16.770 5.281 1.00 0.00 33 LYS B O 9
ATOM 17372 N N . GLU B 2 34 ? -6.569 -14.585 4.951 1.00 0.00 34 GLU B N 9
ATOM 17373 C CA . GLU B 2 34 ? -5.223 -14.153 5.328 1.00 0.00 34 GLU B CA 9
ATOM 17374 C C . GLU B 2 34 ? -4.966 -14.296 6.826 1.00 0.00 34 GLU B C 9
ATOM 17375 O O . GLU B 2 34 ? -3.887 -14.723 7.236 1.00 0.00 34 GLU B O 9
ATOM 17387 N N . GLY B 2 35 ? -5.948 -13.927 7.640 1.00 0.00 35 GLY B N 9
ATOM 17388 C CA . GLY B 2 35 ? -5.782 -14.014 9.081 1.00 0.00 35 GLY B CA 9
ATOM 17389 C C . GLY B 2 35 ? -5.164 -12.757 9.663 1.00 0.00 35 GLY B C 9
ATOM 17390 O O . GLY B 2 35 ? -4.204 -12.826 10.431 1.00 0.00 35 GLY B O 9
ATOM 17394 N N . ILE B 2 36 ? -5.720 -11.607 9.292 1.00 0.00 36 ILE B N 9
ATOM 17395 C CA . ILE B 2 36 ? -5.227 -10.321 9.774 1.00 0.00 36 ILE B CA 9
ATOM 17396 C C . ILE B 2 36 ? -6.387 -9.434 10.228 1.00 0.00 36 ILE B C 9
ATOM 17397 O O . ILE B 2 36 ? -7.401 -9.328 9.538 1.00 0.00 36 ILE B O 9
ATOM 17413 N N . PRO B 2 37 ? -6.257 -8.786 11.402 1.00 0.00 37 PRO B N 9
ATOM 17414 C CA . PRO B 2 37 ? -7.305 -7.912 11.944 1.00 0.00 37 PRO B CA 9
ATOM 17415 C C . PRO B 2 37 ? -7.725 -6.819 10.962 1.00 0.00 37 PRO B C 9
ATOM 17416 O O . PRO B 2 37 ? -6.882 -6.216 10.298 1.00 0.00 37 PRO B O 9
ATOM 17427 N N . PRO B 2 38 ? -9.041 -6.552 10.857 1.00 0.00 38 PRO B N 9
ATOM 17428 C CA . PRO B 2 38 ? -9.577 -5.527 9.949 1.00 0.00 38 PRO B CA 9
ATOM 17429 C C . PRO B 2 38 ? -9.032 -4.134 10.246 1.00 0.00 38 PRO B C 9
ATOM 17430 O O . PRO B 2 38 ? -8.739 -3.367 9.329 1.00 0.00 38 PRO B O 9
ATOM 17441 N N . ASP B 2 39 ? -8.908 -3.807 11.529 1.00 0.00 39 ASP B N 9
ATOM 17442 C CA . ASP B 2 39 ? -8.408 -2.499 11.941 1.00 0.00 39 ASP B CA 9
ATOM 17443 C C . ASP B 2 39 ? -6.986 -2.264 11.435 1.00 0.00 39 ASP B C 9
ATOM 17444 O O . ASP B 2 39 ? -6.679 -1.202 10.895 1.00 0.00 39 ASP B O 9
ATOM 17453 N N . GLN B 2 40 ? -6.123 -3.260 11.617 1.00 0.00 40 GLN B N 9
ATOM 17454 C CA . GLN B 2 40 ? -4.734 -3.157 11.180 1.00 0.00 40 GLN B CA 9
ATOM 17455 C C . GLN B 2 40 ? -4.638 -3.038 9.661 1.00 0.00 40 GLN B C 9
ATOM 17456 O O . GLN B 2 40 ? -3.971 -2.142 9.141 1.00 0.00 40 GLN B O 9
ATOM 17470 N N . GLN B 2 41 ? -5.309 -3.943 8.956 1.00 0.00 41 GLN B N 9
ATOM 17471 C CA . GLN B 2 41 ? -5.302 -3.937 7.496 1.00 0.00 41 GLN B CA 9
ATOM 17472 C C . GLN B 2 41 ? -6.099 -2.752 6.957 1.00 0.00 41 GLN B C 9
ATOM 17473 O O . GLN B 2 41 ? -7.148 -2.404 7.497 1.00 0.00 41 GLN B O 9
ATOM 17487 N N . ARG B 2 42 ? -5.595 -2.131 5.896 1.00 0.00 42 ARG B N 9
ATOM 17488 C CA . ARG B 2 42 ? -6.270 -0.983 5.302 1.00 0.00 42 ARG B CA 9
ATOM 17489 C C . ARG B 2 42 ? -6.413 -1.146 3.792 1.00 0.00 42 ARG B C 9
ATOM 17490 O O . ARG B 2 42 ? -5.428 -1.344 3.081 1.00 0.00 42 ARG B O 9
ATOM 17511 N N . LEU B 2 43 ? -7.648 -1.053 3.310 1.00 0.00 43 LEU B N 9
ATOM 17512 C CA . LEU B 2 43 ? -7.927 -1.180 1.885 1.00 0.00 43 LEU B CA 9
ATOM 17513 C C . LEU B 2 43 ? -8.028 0.193 1.229 1.00 0.00 43 LEU B C 9
ATOM 17514 O O . LEU B 2 43 ? -9.123 0.724 1.048 1.00 0.00 43 LEU B O 9
ATOM 17530 N N . ILE B 2 44 ? -6.880 0.764 0.877 1.00 0.00 44 ILE B N 9
ATOM 17531 C CA . ILE B 2 44 ? -6.847 2.077 0.246 1.00 0.00 44 ILE B CA 9
ATOM 17532 C C . ILE B 2 44 ? -7.125 1.978 -1.250 1.00 0.00 44 ILE B C 9
ATOM 17533 O O . ILE B 2 44 ? -6.683 1.043 -1.922 1.00 0.00 44 ILE B O 9
ATOM 17549 N N . PHE B 2 45 ? -7.861 2.961 -1.758 1.00 0.00 45 PHE B N 9
ATOM 17550 C CA . PHE B 2 45 ? -8.215 3.018 -3.167 1.00 0.00 45 PHE B CA 9
ATOM 17551 C C . PHE B 2 45 ? -8.675 4.425 -3.532 1.00 0.00 45 PHE B C 9
ATOM 17552 O O . PHE B 2 45 ? -9.328 5.098 -2.728 1.00 0.00 45 PHE B O 9
ATOM 17569 N N . ALA B 2 46 ? -8.314 4.869 -4.739 1.00 0.00 46 ALA B N 9
ATOM 17570 C CA . ALA B 2 46 ? -8.674 6.204 -5.221 1.00 0.00 46 ALA B CA 9
ATOM 17571 C C . ALA B 2 46 ? -7.901 7.297 -4.487 1.00 0.00 46 ALA B C 9
ATOM 17572 O O . ALA B 2 46 ? -7.624 8.356 -5.049 1.00 0.00 46 ALA B O 9
ATOM 17579 N N . GLY B 2 47 ? -7.566 7.037 -3.230 1.00 0.00 47 GLY B N 9
ATOM 17580 C CA . GLY B 2 47 ? -6.840 8.006 -2.436 1.00 0.00 47 GLY B CA 9
ATOM 17581 C C . GLY B 2 47 ? -6.912 7.704 -0.952 1.00 0.00 47 GLY B C 9
ATOM 17582 O O . GLY B 2 47 ? -6.159 8.273 -0.161 1.00 0.00 47 GLY B O 9
ATOM 17586 N N . LYS B 2 48 ? -7.829 6.818 -0.566 1.00 0.00 48 LYS B N 9
ATOM 17587 C CA . LYS B 2 48 ? -7.993 6.465 0.839 1.00 0.00 48 LYS B CA 9
ATOM 17588 C C . LYS B 2 48 ? -8.804 5.186 0.999 1.00 0.00 48 LYS B C 9
ATOM 17589 O O . LYS B 2 48 ? -9.485 4.749 0.071 1.00 0.00 48 LYS B O 9
ATOM 17608 N N . GLN B 2 49 ? -8.721 4.592 2.186 1.00 0.00 49 GLN B N 9
ATOM 17609 C CA . GLN B 2 49 ? -9.445 3.364 2.481 1.00 0.00 49 GLN B CA 9
ATOM 17610 C C . GLN B 2 49 ? -10.927 3.536 2.150 1.00 0.00 49 GLN B C 9
ATOM 17611 O O . GLN B 2 49 ? -11.522 4.570 2.452 1.00 0.00 49 GLN B O 9
ATOM 17625 N N . LEU B 2 50 ? -11.502 2.531 1.495 1.00 0.00 50 LEU B N 9
ATOM 17626 C CA . LEU B 2 50 ? -12.903 2.575 1.079 1.00 0.00 50 LEU B CA 9
ATOM 17627 C C . LEU B 2 50 ? -13.873 2.353 2.243 1.00 0.00 50 LEU B C 9
ATOM 17628 O O . LEU B 2 50 ? -14.852 1.620 2.107 1.00 0.00 50 LEU B O 9
ATOM 17644 N N . GLU B 2 51 ? -13.612 3.001 3.378 1.00 0.00 51 GLU B N 9
ATOM 17645 C CA . GLU B 2 51 ? -14.480 2.880 4.550 1.00 0.00 51 GLU B CA 9
ATOM 17646 C C . GLU B 2 51 ? -14.734 1.418 4.907 1.00 0.00 51 GLU B C 9
ATOM 17647 O O . GLU B 2 51 ? -14.055 0.517 4.418 1.00 0.00 51 GLU B O 9
ATOM 17659 N N . ASP B 2 52 ? -15.716 1.197 5.769 1.00 0.00 52 ASP B N 9
ATOM 17660 C CA . ASP B 2 52 ? -16.071 -0.147 6.207 1.00 0.00 52 ASP B CA 9
ATOM 17661 C C . ASP B 2 52 ? -17.578 -0.244 6.431 1.00 0.00 52 ASP B C 9
ATOM 17662 O O . ASP B 2 52 ? -18.039 -0.663 7.493 1.00 0.00 52 ASP B O 9
ATOM 17671 N N . GLY B 2 53 ? -18.342 0.161 5.421 1.00 0.00 53 GLY B N 9
ATOM 17672 C CA . GLY B 2 53 ? -19.787 0.124 5.521 1.00 0.00 53 GLY B CA 9
ATOM 17673 C C . GLY B 2 53 ? -20.469 0.755 4.323 1.00 0.00 53 GLY B C 9
ATOM 17674 O O . GLY B 2 53 ? -21.365 1.585 4.479 1.00 0.00 53 GLY B O 9
ATOM 17678 N N . ARG B 2 54 ? -20.042 0.363 3.126 1.00 0.00 54 ARG B N 9
ATOM 17679 C CA . ARG B 2 54 ? -20.615 0.898 1.894 1.00 0.00 54 ARG B CA 9
ATOM 17680 C C . ARG B 2 54 ? -20.749 -0.197 0.837 1.00 0.00 54 ARG B C 9
ATOM 17681 O O . ARG B 2 54 ? -21.047 -1.346 1.163 1.00 0.00 54 ARG B O 9
ATOM 17702 N N . THR B 2 55 ? -20.531 0.162 -0.429 1.00 0.00 55 THR B N 9
ATOM 17703 C CA . THR B 2 55 ? -20.633 -0.796 -1.528 1.00 0.00 55 THR B CA 9
ATOM 17704 C C . THR B 2 55 ? -19.700 -0.418 -2.675 1.00 0.00 55 THR B C 9
ATOM 17705 O O . THR B 2 55 ? -19.460 0.763 -2.929 1.00 0.00 55 THR B O 9
ATOM 17716 N N . LEU B 2 56 ? -19.182 -1.430 -3.369 1.00 0.00 56 LEU B N 9
ATOM 17717 C CA . LEU B 2 56 ? -18.281 -1.206 -4.497 1.00 0.00 56 LEU B CA 9
ATOM 17718 C C . LEU B 2 56 ? -18.914 -0.259 -5.515 1.00 0.00 56 LEU B C 9
ATOM 17719 O O . LEU B 2 56 ? -18.245 0.614 -6.066 1.00 0.00 56 LEU B O 9
ATOM 17735 N N . SER B 2 57 ? -20.206 -0.449 -5.758 1.00 0.00 57 SER B N 9
ATOM 17736 C CA . SER B 2 57 ? -20.942 0.376 -6.712 1.00 0.00 57 SER B CA 9
ATOM 17737 C C . SER B 2 57 ? -20.977 1.837 -6.272 1.00 0.00 57 SER B C 9
ATOM 17738 O O . SER B 2 57 ? -20.959 2.744 -7.104 1.00 0.00 57 SER B O 9
ATOM 17746 N N . ASP B 2 58 ? -21.041 2.059 -4.962 1.00 0.00 58 ASP B N 9
ATOM 17747 C CA . ASP B 2 58 ? -21.094 3.411 -4.414 1.00 0.00 58 ASP B CA 9
ATOM 17748 C C . ASP B 2 58 ? -19.904 4.246 -4.883 1.00 0.00 58 ASP B C 9
ATOM 17749 O O . ASP B 2 58 ? -20.077 5.362 -5.372 1.00 0.00 58 ASP B O 9
ATOM 17758 N N . TYR B 2 59 ? -18.698 3.705 -4.730 1.00 0.00 59 TYR B N 9
ATOM 17759 C CA . TYR B 2 59 ? -17.490 4.415 -5.142 1.00 0.00 59 TYR B CA 9
ATOM 17760 C C . TYR B 2 59 ? -17.278 4.311 -6.650 1.00 0.00 59 TYR B C 9
ATOM 17761 O O . TYR B 2 59 ? -16.167 4.514 -7.142 1.00 0.00 59 TYR B O 9
ATOM 17779 N N . ASN B 2 60 ? -18.349 3.993 -7.376 1.00 0.00 60 ASN B N 9
ATOM 17780 C CA . ASN B 2 60 ? -18.283 3.859 -8.828 1.00 0.00 60 ASN B CA 9
ATOM 17781 C C . ASN B 2 60 ? -17.071 3.024 -9.234 1.00 0.00 60 ASN B C 9
ATOM 17782 O O . ASN B 2 60 ? -16.414 3.299 -10.239 1.00 0.00 60 ASN B O 9
ATOM 17793 N N . ILE B 2 61 ? -16.776 2.003 -8.436 1.00 0.00 61 ILE B N 9
ATOM 17794 C CA . ILE B 2 61 ? -15.642 1.126 -8.696 1.00 0.00 61 ILE B CA 9
ATOM 17795 C C . ILE B 2 61 ? -15.865 0.294 -9.956 1.00 0.00 61 ILE B C 9
ATOM 17796 O O . ILE B 2 61 ? -16.903 -0.347 -10.117 1.00 0.00 61 ILE B O 9
ATOM 17812 N N . GLN B 2 62 ? -14.879 0.321 -10.848 1.00 0.00 62 GLN B N 9
ATOM 17813 C CA . GLN B 2 62 ? -14.946 -0.414 -12.104 1.00 0.00 62 GLN B CA 9
ATOM 17814 C C . GLN B 2 62 ? -14.927 -1.928 -11.861 1.00 0.00 62 GLN B C 9
ATOM 17815 O O . GLN B 2 62 ? -15.856 -2.481 -11.273 1.00 0.00 62 GLN B O 9
ATOM 17829 N N . LYS B 2 63 ? -13.868 -2.591 -12.321 1.00 0.00 63 LYS B N 9
ATOM 17830 C CA . LYS B 2 63 ? -13.732 -4.035 -12.160 1.00 0.00 63 LYS B CA 9
ATOM 17831 C C . LYS B 2 63 ? -12.262 -4.439 -12.179 1.00 0.00 63 LYS B C 9
ATOM 17832 O O . LYS B 2 63 ? -11.432 -3.736 -12.756 1.00 0.00 63 LYS B O 9
ATOM 17851 N N . GLU B 2 64 ? -11.949 -5.565 -11.532 1.00 0.00 64 GLU B N 9
ATOM 17852 C CA . GLU B 2 64 ? -10.578 -6.072 -11.455 1.00 0.00 64 GLU B CA 9
ATOM 17853 C C . GLU B 2 64 ? -9.608 -4.952 -11.080 1.00 0.00 64 GLU B C 9
ATOM 17854 O O . GLU B 2 64 ? -8.452 -4.941 -11.505 1.00 0.00 64 GLU B O 9
ATOM 17866 N N . SER B 2 65 ? -10.096 -4.014 -10.270 1.00 0.00 65 SER B N 9
ATOM 17867 C CA . SER B 2 65 ? -9.290 -2.884 -9.820 1.00 0.00 65 SER B CA 9
ATOM 17868 C C . SER B 2 65 ? -8.304 -3.317 -8.742 1.00 0.00 65 SER B C 9
ATOM 17869 O O . SER B 2 65 ? -8.650 -4.081 -7.841 1.00 0.00 65 SER B O 9
ATOM 17877 N N . THR B 2 66 ? -7.072 -2.830 -8.842 1.00 0.00 66 THR B N 9
ATOM 17878 C CA . THR B 2 66 ? -6.036 -3.174 -7.877 1.00 0.00 66 THR B CA 9
ATOM 17879 C C . THR B 2 66 ? -6.113 -2.302 -6.626 1.00 0.00 66 THR B C 9
ATOM 17880 O O . THR B 2 66 ? -5.639 -1.165 -6.621 1.00 0.00 66 THR B O 9
ATOM 17891 N N . LEU B 2 67 ? -6.687 -2.848 -5.557 1.00 0.00 67 LEU B N 9
ATOM 17892 C CA . LEU B 2 67 ? -6.791 -2.125 -4.293 1.00 0.00 67 LEU B CA 9
ATOM 17893 C C . LEU B 2 67 ? -5.527 -2.330 -3.469 1.00 0.00 67 LEU B C 9
ATOM 17894 O O . LEU B 2 67 ? -5.013 -3.445 -3.377 1.00 0.00 67 LEU B O 9
ATOM 17910 N N . HIS B 2 68 ? -5.020 -1.251 -2.886 1.00 0.00 68 HIS B N 9
ATOM 17911 C CA . HIS B 2 68 ? -3.805 -1.325 -2.084 1.00 0.00 68 HIS B CA 9
ATOM 17912 C C . HIS B 2 68 ? -4.099 -1.700 -0.638 1.00 0.00 68 HIS B C 9
ATOM 17913 O O . HIS B 2 68 ? -5.003 -1.148 -0.011 1.00 0.00 68 HIS B O 9
ATOM 17928 N N . LEU B 2 69 ? -3.314 -2.634 -0.113 1.00 0.00 69 LEU B N 9
ATOM 17929 C CA . LEU B 2 69 ? -3.463 -3.084 1.263 1.00 0.00 69 LEU B CA 9
ATOM 17930 C C . LEU B 2 69 ? -2.292 -2.588 2.106 1.00 0.00 69 LEU B C 9
ATOM 17931 O O . LEU B 2 69 ? -1.136 -2.688 1.693 1.00 0.00 69 LEU B O 9
ATOM 17947 N N . VAL B 2 70 ? -2.593 -2.050 3.283 1.00 0.00 70 VAL B N 9
ATOM 17948 C CA . VAL B 2 70 ? -1.556 -1.537 4.171 1.00 0.00 70 VAL B CA 9
ATOM 17949 C C . VAL B 2 70 ? -1.801 -1.982 5.609 1.00 0.00 70 VAL B C 9
ATOM 17950 O O . VAL B 2 70 ? -2.872 -1.750 6.169 1.00 0.00 70 VAL B O 9
ATOM 17963 N N . LEU B 2 71 ? -0.797 -2.626 6.195 1.00 0.00 71 LEU B N 9
ATOM 17964 C CA . LEU B 2 71 ? -0.888 -3.115 7.566 1.00 0.00 71 LEU B CA 9
ATOM 17965 C C . LEU B 2 71 ? -0.297 -2.109 8.548 1.00 0.00 71 LEU B C 9
ATOM 17966 O O . LEU B 2 71 ? 0.823 -1.634 8.361 1.00 0.00 71 LEU B O 9
ATOM 17982 N N . ARG B 2 72 ? -1.046 -1.801 9.602 1.00 0.00 72 ARG B N 9
ATOM 17983 C CA . ARG B 2 72 ? -0.578 -0.863 10.616 1.00 0.00 72 ARG B CA 9
ATOM 17984 C C . ARG B 2 72 ? 0.605 -1.452 11.380 1.00 0.00 72 ARG B C 9
ATOM 17985 O O . ARG B 2 72 ? 0.553 -2.595 11.834 1.00 0.00 72 ARG B O 9
ATOM 18006 N N . LEU B 2 73 ? 1.670 -0.667 11.514 1.00 0.00 73 LEU B N 9
ATOM 18007 C CA . LEU B 2 73 ? 2.866 -1.120 12.218 1.00 0.00 73 LEU B CA 9
ATOM 18008 C C . LEU B 2 73 ? 2.548 -1.405 13.684 1.00 0.00 73 LEU B C 9
ATOM 18009 O O . LEU B 2 73 ? 2.015 -0.549 14.389 1.00 0.00 73 LEU B O 9
ATOM 18025 N N . ARG B 2 74 ? 2.885 -2.615 14.131 1.00 0.00 74 ARG B N 9
ATOM 18026 C CA . ARG B 2 74 ? 2.642 -3.029 15.511 1.00 0.00 74 ARG B CA 9
ATOM 18027 C C . ARG B 2 74 ? 1.162 -2.915 15.871 1.00 0.00 74 ARG B C 9
ATOM 18028 O O . ARG B 2 74 ? 0.411 -3.884 15.759 1.00 0.00 74 ARG B O 9
ATOM 18049 N N . GLY B 2 75 ? 0.747 -1.727 16.301 1.00 0.00 75 GLY B N 9
ATOM 18050 C CA . GLY B 2 75 ? -0.641 -1.513 16.667 1.00 0.00 75 GLY B CA 9
ATOM 18051 C C . GLY B 2 75 ? -0.908 -0.095 17.131 1.00 0.00 75 GLY B C 9
ATOM 18052 O O . GLY B 2 75 ? -0.134 0.469 17.904 1.00 0.00 75 GLY B O 9
ATOM 18056 N N . GLY B 2 76 ? -2.009 0.482 16.657 1.00 0.00 76 GLY B N 9
ATOM 18057 C CA . GLY B 2 76 ? -2.361 1.838 17.039 1.00 0.00 76 GLY B CA 9
ATOM 18058 C C . GLY B 2 76 ? -2.578 1.983 18.532 1.00 0.00 76 GLY B C 9
ATOM 18059 O O . GLY B 2 76 ? -3.132 1.046 19.145 1.00 0.00 76 GLY B O 9
ATOM 18064 N N . ASN A 1 1 ? 18.847 0.670 6.147 1.00 0.00 6 ASN A N 10
ATOM 18065 C CA . ASN A 1 1 ? 17.557 0.615 5.466 1.00 0.00 6 ASN A CA 10
ATOM 18066 C C . ASN A 1 1 ? 17.470 1.659 4.355 1.00 0.00 6 ASN A C 10
ATOM 18067 O O . ASN A 1 1 ? 17.983 2.770 4.493 1.00 0.00 6 ASN A O 10
ATOM 18078 N N . ASP A 1 2 ? 16.813 1.291 3.257 1.00 0.00 7 ASP A N 10
ATOM 18079 C CA . ASP A 1 2 ? 16.653 2.193 2.118 1.00 0.00 7 ASP A CA 10
ATOM 18080 C C . ASP A 1 2 ? 15.620 1.645 1.129 1.00 0.00 7 ASP A C 10
ATOM 18081 O O . ASP A 1 2 ? 14.627 1.041 1.534 1.00 0.00 7 ASP A O 10
ATOM 18090 N N . ASP A 1 3 ? 15.862 1.858 -0.165 1.00 0.00 8 ASP A N 10
ATOM 18091 C CA . ASP A 1 3 ? 14.953 1.384 -1.206 1.00 0.00 8 ASP A CA 10
ATOM 18092 C C . ASP A 1 3 ? 13.538 1.904 -0.961 1.00 0.00 8 ASP A C 10
ATOM 18093 O O . ASP A 1 3 ? 12.566 1.154 -1.032 1.00 0.00 8 ASP A O 10
ATOM 18102 N N . HIS A 1 4 ? 13.431 3.197 -0.668 1.00 0.00 9 HIS A N 10
ATOM 18103 C CA . HIS A 1 4 ? 12.135 3.811 -0.414 1.00 0.00 9 HIS A CA 10
ATOM 18104 C C . HIS A 1 4 ? 11.344 3.960 -1.709 1.00 0.00 9 HIS A C 10
ATOM 18105 O O . HIS A 1 4 ? 10.119 4.055 -1.688 1.00 0.00 9 HIS A O 10
ATOM 18120 N N . GLU A 1 5 ? 12.063 4.002 -2.831 1.00 0.00 10 GLU A N 10
ATOM 18121 C CA . GLU A 1 5 ? 11.443 4.166 -4.141 1.00 0.00 10 GLU A CA 10
ATOM 18122 C C . GLU A 1 5 ? 10.307 3.168 -4.342 1.00 0.00 10 GLU A C 10
ATOM 18123 O O . GLU A 1 5 ? 9.267 3.516 -4.899 1.00 0.00 10 GLU A O 10
ATOM 18135 N N . SER A 1 6 ? 10.495 1.938 -3.870 1.00 0.00 11 SER A N 10
ATOM 18136 C CA . SER A 1 6 ? 9.458 0.920 -3.991 1.00 0.00 11 SER A CA 10
ATOM 18137 C C . SER A 1 6 ? 8.189 1.406 -3.302 1.00 0.00 11 SER A C 10
ATOM 18138 O O . SER A 1 6 ? 7.091 1.362 -3.869 1.00 0.00 11 SER A O 10
ATOM 18146 N N . LYS A 1 7 ? 8.356 1.902 -2.081 1.00 0.00 12 LYS A N 10
ATOM 18147 C CA . LYS A 1 7 ? 7.238 2.431 -1.317 1.00 0.00 12 LYS A CA 10
ATOM 18148 C C . LYS A 1 7 ? 6.639 3.621 -2.054 1.00 0.00 12 LYS A C 10
ATOM 18149 O O . LYS A 1 7 ? 5.420 3.789 -2.106 1.00 0.00 12 LYS A O 10
ATOM 18168 N N . LEU A 1 8 ? 7.517 4.432 -2.641 1.00 0.00 13 LEU A N 10
ATOM 18169 C CA . LEU A 1 8 ? 7.095 5.597 -3.404 1.00 0.00 13 LEU A CA 10
ATOM 18170 C C . LEU A 1 8 ? 6.196 5.155 -4.549 1.00 0.00 13 LEU A C 10
ATOM 18171 O O . LEU A 1 8 ? 5.195 5.803 -4.854 1.00 0.00 13 LEU A O 10
ATOM 18187 N N . SER A 1 9 ? 6.554 4.030 -5.163 1.00 0.00 14 SER A N 10
ATOM 18188 C CA . SER A 1 9 ? 5.771 3.479 -6.258 1.00 0.00 14 SER A CA 10
ATOM 18189 C C . SER A 1 9 ? 4.370 3.162 -5.761 1.00 0.00 14 SER A C 10
ATOM 18190 O O . SER A 1 9 ? 3.374 3.488 -6.417 1.00 0.00 14 SER A O 10
ATOM 18198 N N . ILE A 1 10 ? 4.297 2.545 -4.579 1.00 0.00 15 ILE A N 10
ATOM 18199 C CA . ILE A 1 10 ? 3.005 2.222 -3.994 1.00 0.00 15 ILE A CA 10
ATOM 18200 C C . ILE A 1 10 ? 2.183 3.491 -3.875 1.00 0.00 15 ILE A C 10
ATOM 18201 O O . ILE A 1 10 ? 0.989 3.493 -4.148 1.00 0.00 15 ILE A O 10
ATOM 18217 N N . LEU A 1 11 ? 2.850 4.575 -3.477 1.00 0.00 16 LEU A N 10
ATOM 18218 C CA . LEU A 1 11 ? 2.199 5.872 -3.332 1.00 0.00 16 LEU A CA 10
ATOM 18219 C C . LEU A 1 11 ? 1.647 6.344 -4.672 1.00 0.00 16 LEU A C 10
ATOM 18220 O O . LEU A 1 11 ? 0.542 6.882 -4.744 1.00 0.00 16 LEU A O 10
ATOM 18236 N N . MET A 1 12 ? 2.427 6.134 -5.728 1.00 0.00 17 MET A N 10
ATOM 18237 C CA . MET A 1 12 ? 2.025 6.532 -7.071 1.00 0.00 17 MET A CA 10
ATOM 18238 C C . MET A 1 12 ? 0.674 5.927 -7.429 1.00 0.00 17 MET A C 10
ATOM 18239 O O . MET A 1 12 ? -0.255 6.638 -7.814 1.00 0.00 17 MET A O 10
ATOM 18253 N N . ASP A 1 13 ? 0.572 4.610 -7.296 1.00 0.00 18 ASP A N 10
ATOM 18254 C CA . ASP A 1 13 ? -0.669 3.905 -7.604 1.00 0.00 18 ASP A CA 10
ATOM 18255 C C . ASP A 1 13 ? -1.709 4.140 -6.509 1.00 0.00 18 ASP A C 10
ATOM 18256 O O . ASP A 1 13 ? -2.913 4.153 -6.771 1.00 0.00 18 ASP A O 10
ATOM 18265 N N . MET A 1 14 ? -1.228 4.317 -5.283 1.00 0.00 19 MET A N 10
ATOM 18266 C CA . MET A 1 14 ? -2.096 4.544 -4.130 1.00 0.00 19 MET A CA 10
ATOM 18267 C C . MET A 1 14 ? -2.994 5.756 -4.351 1.00 0.00 19 MET A C 10
ATOM 18268 O O . MET A 1 14 ? -4.164 5.751 -3.964 1.00 0.00 19 MET A O 10
ATOM 18282 N N . PHE A 1 15 ? -2.445 6.796 -4.974 1.00 0.00 20 PHE A N 10
ATOM 18283 C CA . PHE A 1 15 ? -3.210 8.008 -5.239 1.00 0.00 20 PHE A CA 10
ATOM 18284 C C . PHE A 1 15 ? -3.068 8.434 -6.700 1.00 0.00 20 PHE A C 10
ATOM 18285 O O . PHE A 1 15 ? -1.997 8.867 -7.126 1.00 0.00 20 PHE A O 10
ATOM 18302 N N . PRO A 1 16 ? -4.152 8.318 -7.489 1.00 0.00 21 PRO A N 10
ATOM 18303 C CA . PRO A 1 16 ? -4.148 8.695 -8.903 1.00 0.00 21 PRO A CA 10
ATOM 18304 C C . PRO A 1 16 ? -4.366 10.192 -9.106 1.00 0.00 21 PRO A C 10
ATOM 18305 O O . PRO A 1 16 ? -5.306 10.603 -9.788 1.00 0.00 21 PRO A O 10
ATOM 18316 N N . ALA A 1 17 ? -3.503 11.006 -8.502 1.00 0.00 22 ALA A N 10
ATOM 18317 C CA . ALA A 1 17 ? -3.624 12.457 -8.615 1.00 0.00 22 ALA A CA 10
ATOM 18318 C C . ALA A 1 17 ? -2.330 13.165 -8.244 1.00 0.00 22 ALA A C 10
ATOM 18319 O O . ALA A 1 17 ? -1.887 14.081 -8.939 1.00 0.00 22 ALA A O 10
ATOM 18326 N N . ILE A 1 18 ? -1.750 12.755 -7.128 1.00 0.00 23 ILE A N 10
ATOM 18327 C CA . ILE A 1 18 ? -0.526 13.362 -6.632 1.00 0.00 23 ILE A CA 10
ATOM 18328 C C . ILE A 1 18 ? 0.693 12.937 -7.447 1.00 0.00 23 ILE A C 10
ATOM 18329 O O . ILE A 1 18 ? 0.895 11.753 -7.720 1.00 0.00 23 ILE A O 10
ATOM 18345 N N . SER A 1 19 ? 1.500 13.923 -7.831 1.00 0.00 24 SER A N 10
ATOM 18346 C CA . SER A 1 19 ? 2.706 13.681 -8.618 1.00 0.00 24 SER A CA 10
ATOM 18347 C C . SER A 1 19 ? 3.766 12.946 -7.800 1.00 0.00 24 SER A C 10
ATOM 18348 O O . SER A 1 19 ? 3.787 13.033 -6.572 1.00 0.00 24 SER A O 10
ATOM 18356 N N . LYS A 1 20 ? 4.641 12.223 -8.495 1.00 0.00 25 LYS A N 10
ATOM 18357 C CA . LYS A 1 20 ? 5.709 11.468 -7.845 1.00 0.00 25 LYS A CA 10
ATOM 18358 C C . LYS A 1 20 ? 6.568 12.370 -6.964 1.00 0.00 25 LYS A C 10
ATOM 18359 O O . LYS A 1 20 ? 6.989 11.972 -5.878 1.00 0.00 25 LYS A O 10
ATOM 18378 N N . SER A 1 21 ? 6.837 13.580 -7.445 1.00 0.00 26 SER A N 10
ATOM 18379 C CA . SER A 1 21 ? 7.658 14.535 -6.707 1.00 0.00 26 SER A CA 10
ATOM 18380 C C . SER A 1 21 ? 7.069 14.838 -5.331 1.00 0.00 26 SER A C 10
ATOM 18381 O O . SER A 1 21 ? 7.772 14.790 -4.320 1.00 0.00 26 SER A O 10
ATOM 18389 N N . LYS A 1 22 ? 5.778 15.158 -5.298 1.00 0.00 27 LYS A N 10
ATOM 18390 C CA . LYS A 1 22 ? 5.103 15.478 -4.042 1.00 0.00 27 LYS A CA 10
ATOM 18391 C C . LYS A 1 22 ? 5.155 14.297 -3.076 1.00 0.00 27 LYS A C 10
ATOM 18392 O O . LYS A 1 22 ? 5.539 14.452 -1.917 1.00 0.00 27 LYS A O 10
ATOM 18411 N N . LEU A 1 23 ? 4.772 13.117 -3.559 1.00 0.00 28 LEU A N 10
ATOM 18412 C CA . LEU A 1 23 ? 4.783 11.916 -2.732 1.00 0.00 28 LEU A CA 10
ATOM 18413 C C . LEU A 1 23 ? 6.176 11.665 -2.164 1.00 0.00 28 LEU A C 10
ATOM 18414 O O . LEU A 1 23 ? 6.322 11.298 -0.998 1.00 0.00 28 LEU A O 10
ATOM 18430 N N . GLN A 1 24 ? 7.197 11.881 -2.989 1.00 0.00 29 GLN A N 10
ATOM 18431 C CA . GLN A 1 24 ? 8.578 11.694 -2.557 1.00 0.00 29 GLN A CA 10
ATOM 18432 C C . GLN A 1 24 ? 8.879 12.600 -1.371 1.00 0.00 29 GLN A C 10
ATOM 18433 O O . GLN A 1 24 ? 9.467 12.169 -0.380 1.00 0.00 29 GLN A O 10
ATOM 18447 N N . VAL A 1 25 ? 8.459 13.857 -1.480 1.00 0.00 30 VAL A N 10
ATOM 18448 C CA . VAL A 1 25 ? 8.671 14.831 -0.415 1.00 0.00 30 VAL A CA 10
ATOM 18449 C C . VAL A 1 25 ? 8.034 14.360 0.888 1.00 0.00 30 VAL A C 10
ATOM 18450 O O . VAL A 1 25 ? 8.640 14.452 1.954 1.00 0.00 30 VAL A O 10
ATOM 18463 N N . HIS A 1 26 ? 6.806 13.855 0.794 1.00 0.00 31 HIS A N 10
ATOM 18464 C CA . HIS A 1 26 ? 6.084 13.370 1.966 1.00 0.00 31 HIS A CA 10
ATOM 18465 C C . HIS A 1 26 ? 6.842 12.240 2.655 1.00 0.00 31 HIS A C 10
ATOM 18466 O O . HIS A 1 26 ? 6.985 12.233 3.876 1.00 0.00 31 HIS A O 10
ATOM 18481 N N . LEU A 1 27 ? 7.323 11.283 1.866 1.00 0.00 32 LEU A N 10
ATOM 18482 C CA . LEU A 1 27 ? 8.061 10.147 2.407 1.00 0.00 32 LEU A CA 10
ATOM 18483 C C . LEU A 1 27 ? 9.351 10.603 3.081 1.00 0.00 32 LEU A C 10
ATOM 18484 O O . LEU A 1 27 ? 9.692 10.134 4.167 1.00 0.00 32 LEU A O 10
ATOM 18500 N N . LEU A 1 28 ? 10.062 11.521 2.432 1.00 0.00 33 LEU A N 10
ATOM 18501 C CA . LEU A 1 28 ? 11.310 12.043 2.974 1.00 0.00 33 LEU A CA 10
ATOM 18502 C C . LEU A 1 28 ? 11.079 12.666 4.345 1.00 0.00 33 LEU A C 10
ATOM 18503 O O . LEU A 1 28 ? 11.836 12.429 5.285 1.00 0.00 33 LEU A O 10
ATOM 18519 N N . GLU A 1 29 ? 10.019 13.462 4.446 1.00 0.00 34 GLU A N 10
ATOM 18520 C CA . GLU A 1 29 ? 9.672 14.123 5.697 1.00 0.00 34 GLU A CA 10
ATOM 18521 C C . GLU A 1 29 ? 9.304 13.097 6.763 1.00 0.00 34 GLU A C 10
ATOM 18522 O O . GLU A 1 29 ? 9.756 13.187 7.906 1.00 0.00 34 GLU A O 10
ATOM 18534 N N . ASN A 1 30 ? 8.485 12.120 6.382 1.00 0.00 35 ASN A N 10
ATOM 18535 C CA . ASN A 1 30 ? 8.058 11.073 7.304 1.00 0.00 35 ASN A CA 10
ATOM 18536 C C . ASN A 1 30 ? 9.142 10.008 7.471 1.00 0.00 35 ASN A C 10
ATOM 18537 O O . ASN A 1 30 ? 8.842 8.848 7.752 1.00 0.00 35 ASN A O 10
ATOM 18548 N N . ASN A 1 31 ? 10.399 10.425 7.309 1.00 0.00 36 ASN A N 10
ATOM 18549 C CA . ASN A 1 31 ? 11.556 9.539 7.445 1.00 0.00 36 ASN A CA 10
ATOM 18550 C C . ASN A 1 31 ? 11.549 8.428 6.399 1.00 0.00 36 ASN A C 10
ATOM 18551 O O . ASN A 1 31 ? 12.346 8.443 5.460 1.00 0.00 36 ASN A O 10
ATOM 18562 N N . ASN A 1 32 ? 10.649 7.466 6.575 1.00 0.00 37 ASN A N 10
ATOM 18563 C CA . ASN A 1 32 ? 10.530 6.334 5.660 1.00 0.00 37 ASN A CA 10
ATOM 18564 C C . ASN A 1 32 ? 9.446 5.373 6.143 1.00 0.00 37 ASN A C 10
ATOM 18565 O O . ASN A 1 32 ? 9.743 4.286 6.640 1.00 0.00 37 ASN A O 10
ATOM 18576 N N . ASP A 1 33 ? 8.189 5.780 6.005 1.00 0.00 38 ASP A N 10
ATOM 18577 C CA . ASP A 1 33 ? 7.070 4.949 6.436 1.00 0.00 38 ASP A CA 10
ATOM 18578 C C . ASP A 1 33 ? 5.808 5.275 5.642 1.00 0.00 38 ASP A C 10
ATOM 18579 O O . ASP A 1 33 ? 5.404 6.433 5.542 1.00 0.00 38 ASP A O 10
ATOM 18588 N N . LEU A 1 34 ? 5.195 4.237 5.080 1.00 0.00 39 LEU A N 10
ATOM 18589 C CA . LEU A 1 34 ? 3.979 4.393 4.289 1.00 0.00 39 LEU A CA 10
ATOM 18590 C C . LEU A 1 34 ? 2.755 4.584 5.180 1.00 0.00 39 LEU A C 10
ATOM 18591 O O . LEU A 1 34 ? 1.874 5.382 4.871 1.00 0.00 39 LEU A O 10
ATOM 18607 N N . ASP A 1 35 ? 2.702 3.845 6.281 1.00 0.00 40 ASP A N 10
ATOM 18608 C CA . ASP A 1 35 ? 1.579 3.935 7.209 1.00 0.00 40 ASP A CA 10
ATOM 18609 C C . ASP A 1 35 ? 1.358 5.373 7.673 1.00 0.00 40 ASP A C 10
ATOM 18610 O O . ASP A 1 35 ? 0.227 5.859 7.700 1.00 0.00 40 ASP A O 10
ATOM 18619 N N . LEU A 1 36 ? 2.444 6.047 8.039 1.00 0.00 41 LEU A N 10
ATOM 18620 C CA . LEU A 1 36 ? 2.371 7.428 8.508 1.00 0.00 41 LEU A CA 10
ATOM 18621 C C . LEU A 1 36 ? 1.974 8.368 7.378 1.00 0.00 41 LEU A C 10
ATOM 18622 O O . LEU A 1 36 ? 0.941 9.044 7.439 1.00 0.00 41 LEU A O 10
ATOM 18638 N N . THR A 1 37 ? 2.813 8.407 6.350 1.00 0.00 42 THR A N 10
ATOM 18639 C CA . THR A 1 37 ? 2.577 9.265 5.195 1.00 0.00 42 THR A CA 10
ATOM 18640 C C . THR A 1 37 ? 1.177 9.056 4.631 1.00 0.00 42 THR A C 10
ATOM 18641 O O . THR A 1 37 ? 0.352 9.969 4.636 1.00 0.00 42 THR A O 10
ATOM 18652 N N . ILE A 1 38 ? 0.912 7.843 4.156 1.00 0.00 43 ILE A N 10
ATOM 18653 C CA . ILE A 1 38 ? -0.391 7.515 3.595 1.00 0.00 43 ILE A CA 10
ATOM 18654 C C . ILE A 1 38 ? -1.499 7.806 4.597 1.00 0.00 43 ILE A C 10
ATOM 18655 O O . ILE A 1 38 ? -2.566 8.296 4.224 1.00 0.00 43 ILE A O 10
ATOM 18671 N N . GLY A 1 39 ? -1.239 7.509 5.869 1.00 0.00 44 GLY A N 10
ATOM 18672 C CA . GLY A 1 39 ? -2.230 7.759 6.898 1.00 0.00 44 GLY A CA 10
ATOM 18673 C C . GLY A 1 39 ? -2.761 9.174 6.823 1.00 0.00 44 GLY A C 10
ATOM 18674 O O . GLY A 1 39 ? -3.969 9.399 6.891 1.00 0.00 44 GLY A O 10
ATOM 18678 N N . LEU A 1 40 ? -1.850 10.127 6.661 1.00 0.00 45 LEU A N 10
ATOM 18679 C CA . LEU A 1 40 ? -2.223 11.531 6.551 1.00 0.00 45 LEU A CA 10
ATOM 18680 C C . LEU A 1 40 ? -2.933 11.790 5.221 1.00 0.00 45 LEU A C 10
ATOM 18681 O O . LEU A 1 40 ? -3.903 12.547 5.160 1.00 0.00 45 LEU A O 10
ATOM 18697 N N . LEU A 1 41 ? -2.435 11.161 4.157 1.00 0.00 46 LEU A N 10
ATOM 18698 C CA . LEU A 1 41 ? -3.010 11.324 2.821 1.00 0.00 46 LEU A CA 10
ATOM 18699 C C . LEU A 1 41 ? -4.499 10.972 2.776 1.00 0.00 46 LEU A C 10
ATOM 18700 O O . LEU A 1 41 ? -5.301 11.743 2.249 1.00 0.00 46 LEU A O 10
ATOM 18716 N N . LEU A 1 42 ? -4.868 9.809 3.315 1.00 0.00 47 LEU A N 10
ATOM 18717 C CA . LEU A 1 42 ? -6.268 9.383 3.309 1.00 0.00 47 LEU A CA 10
ATOM 18718 C C . LEU A 1 42 ? -7.156 10.457 3.924 1.00 0.00 47 LEU A C 10
ATOM 18719 O O . LEU A 1 42 ? -8.167 10.849 3.344 1.00 0.00 47 LEU A O 10
ATOM 18735 N N . LYS A 1 43 ? -6.764 10.940 5.100 1.00 0.00 48 LYS A N 10
ATOM 18736 C CA . LYS A 1 43 ? -7.518 11.981 5.786 1.00 0.00 48 LYS A CA 10
ATOM 18737 C C . LYS A 1 43 ? -7.144 13.357 5.242 1.00 0.00 48 LYS A C 10
ATOM 18738 O O . LYS A 1 43 ? -6.958 14.309 6.001 1.00 0.00 48 LYS A O 10
ATOM 18757 N N . GLU A 1 44 ? -7.033 13.449 3.919 1.00 0.00 49 GLU A N 10
ATOM 18758 C CA . GLU A 1 44 ? -6.678 14.700 3.259 1.00 0.00 49 GLU A CA 10
ATOM 18759 C C . GLU A 1 44 ? -7.646 15.813 3.638 1.00 0.00 49 GLU A C 10
ATOM 18760 O O . GLU A 1 44 ? -7.257 16.975 3.751 1.00 0.00 49 GLU A O 10
ATOM 18772 N N . ASN A 1 45 ? -8.912 15.451 3.828 1.00 0.00 50 ASN A N 10
ATOM 18773 C CA . ASN A 1 45 ? -9.933 16.427 4.190 1.00 0.00 50 ASN A CA 10
ATOM 18774 C C . ASN A 1 45 ? -11.116 15.755 4.879 1.00 0.00 50 ASN A C 10
ATOM 18775 O O . ASN A 1 45 ? -12.272 15.997 4.532 1.00 0.00 50 ASN A O 10
ATOM 18786 N N . ASP A 1 46 ? -10.816 14.912 5.862 1.00 0.00 51 ASP A N 10
ATOM 18787 C CA . ASP A 1 46 ? -11.850 14.205 6.609 1.00 0.00 51 ASP A CA 10
ATOM 18788 C C . ASP A 1 46 ? -12.815 15.188 7.263 1.00 0.00 51 ASP A C 10
ATOM 18789 O O . ASP A 1 46 ? -12.399 16.215 7.801 1.00 0.00 51 ASP A O 10
ATOM 18798 N N . ASP A 1 47 ? -14.105 14.870 7.212 1.00 0.00 52 ASP A N 10
ATOM 18799 C CA . ASP A 1 47 ? -15.129 15.728 7.800 1.00 0.00 52 ASP A CA 10
ATOM 18800 C C . ASP A 1 47 ? -14.865 15.951 9.285 1.00 0.00 52 ASP A C 10
ATOM 18801 O O . ASP A 1 47 ? -14.609 15.003 10.029 1.00 0.00 52 ASP A O 10
ATOM 18810 N N . LYS A 1 48 ? -14.928 17.209 9.709 1.00 0.00 53 LYS A N 10
ATOM 18811 C CA . LYS A 1 48 ? -14.694 17.559 11.106 1.00 0.00 53 LYS A CA 10
ATOM 18812 C C . LYS A 1 48 ? -15.767 16.956 12.007 1.00 0.00 53 LYS A C 10
ATOM 18813 O O . LYS A 1 48 ? -16.954 16.989 11.683 1.00 0.00 53 LYS A O 10
ATOM 18832 N N . SER A 1 49 ? -15.338 16.406 13.140 1.00 0.00 54 SER A N 10
ATOM 18833 C CA . SER A 1 49 ? -16.261 15.794 14.090 1.00 0.00 54 SER A CA 10
ATOM 18834 C C . SER A 1 49 ? -17.252 16.823 14.625 1.00 0.00 54 SER A C 10
ATOM 18835 O O . SER A 1 49 ? -18.442 16.474 14.775 1.00 0.00 54 SER A O 10
ATOM 18844 N N . MET B 2 1 ? -17.881 -11.754 -11.031 1.00 0.00 1 MET B N 10
ATOM 18845 C CA . MET B 2 1 ? -17.233 -10.454 -10.715 1.00 0.00 1 MET B CA 10
ATOM 18846 C C . MET B 2 1 ? -16.240 -10.596 -9.567 1.00 0.00 1 MET B C 10
ATOM 18847 O O . MET B 2 1 ? -16.431 -11.410 -8.663 1.00 0.00 1 MET B O 10
ATOM 18863 N N . GLN B 2 2 ? -15.180 -9.798 -9.611 1.00 0.00 2 GLN B N 10
ATOM 18864 C CA . GLN B 2 2 ? -14.153 -9.831 -8.579 1.00 0.00 2 GLN B CA 10
ATOM 18865 C C . GLN B 2 2 ? -13.567 -8.444 -8.333 1.00 0.00 2 GLN B C 10
ATOM 18866 O O . GLN B 2 2 ? -13.970 -7.463 -8.962 1.00 0.00 2 GLN B O 10
ATOM 18880 N N . ILE B 2 3 ? -12.606 -8.379 -7.420 1.00 0.00 3 ILE B N 10
ATOM 18881 C CA . ILE B 2 3 ? -11.942 -7.129 -7.083 1.00 0.00 3 ILE B CA 10
ATOM 18882 C C . ILE B 2 3 ? -10.479 -7.375 -6.730 1.00 0.00 3 ILE B C 10
ATOM 18883 O O . ILE B 2 3 ? -10.148 -8.335 -6.028 1.00 0.00 3 ILE B O 10
ATOM 18899 N N . PHE B 2 4 ? -9.607 -6.506 -7.239 1.00 0.00 4 PHE B N 10
ATOM 18900 C CA . PHE B 2 4 ? -8.172 -6.618 -7.001 1.00 0.00 4 PHE B CA 10
ATOM 18901 C C . PHE B 2 4 ? -7.798 -6.113 -5.611 1.00 0.00 4 PHE B C 10
ATOM 18902 O O . PHE B 2 4 ? -8.364 -5.138 -5.117 1.00 0.00 4 PHE B O 10
ATOM 18919 N N . VAL B 2 5 ? -6.830 -6.783 -4.991 1.00 0.00 5 VAL B N 10
ATOM 18920 C CA . VAL B 2 5 ? -6.360 -6.407 -3.662 1.00 0.00 5 VAL B CA 10
ATOM 18921 C C . VAL B 2 5 ? -4.834 -6.378 -3.627 1.00 0.00 5 VAL B C 10
ATOM 18922 O O . VAL B 2 5 ? -4.188 -7.325 -3.176 1.00 0.00 5 VAL B O 10
ATOM 18935 N N . LYS B 2 6 ? -4.271 -5.283 -4.123 1.00 0.00 6 LYS B N 10
ATOM 18936 C CA . LYS B 2 6 ? -2.825 -5.111 -4.170 1.00 0.00 6 LYS B CA 10
ATOM 18937 C C . LYS B 2 6 ? -2.279 -4.718 -2.797 1.00 0.00 6 LYS B C 10
ATOM 18938 O O . LYS B 2 6 ? -2.679 -3.707 -2.226 1.00 0.00 6 LYS B O 10
ATOM 18957 N N . THR B 2 7 ? -1.364 -5.528 -2.273 1.00 0.00 7 THR B N 10
ATOM 18958 C CA . THR B 2 7 ? -0.765 -5.272 -0.966 1.00 0.00 7 THR B CA 10
ATOM 18959 C C . THR B 2 7 ? 0.230 -4.117 -1.024 1.00 0.00 7 THR B C 10
ATOM 18960 O O . THR B 2 7 ? 0.874 -3.892 -2.049 1.00 0.00 7 THR B O 10
ATOM 18971 N N . LEU B 2 8 ? 0.349 -3.388 0.086 1.00 0.00 8 LEU B N 10
ATOM 18972 C CA . LEU B 2 8 ? 1.267 -2.256 0.170 1.00 0.00 8 LEU B CA 10
ATOM 18973 C C . LEU B 2 8 ? 2.666 -2.673 -0.277 1.00 0.00 8 LEU B C 10
ATOM 18974 O O . LEU B 2 8 ? 3.357 -1.923 -0.963 1.00 0.00 8 LEU B O 10
ATOM 18990 N N . THR B 2 9 ? 3.073 -3.879 0.112 1.00 0.00 9 THR B N 10
ATOM 18991 C CA . THR B 2 9 ? 4.384 -4.399 -0.258 1.00 0.00 9 THR B CA 10
ATOM 18992 C C . THR B 2 9 ? 4.416 -4.814 -1.726 1.00 0.00 9 THR B C 10
ATOM 18993 O O . THR B 2 9 ? 5.199 -4.281 -2.515 1.00 0.00 9 THR B O 10
ATOM 19004 N N . GLY B 2 10 ? 3.553 -5.761 -2.091 1.00 0.00 10 GLY B N 10
ATOM 19005 C CA . GLY B 2 10 ? 3.492 -6.225 -3.467 1.00 0.00 10 GLY B CA 10
ATOM 19006 C C . GLY B 2 10 ? 2.803 -7.570 -3.607 1.00 0.00 10 GLY B C 10
ATOM 19007 O O . GLY B 2 10 ? 3.396 -8.609 -3.314 1.00 0.00 10 GLY B O 10
ATOM 19011 N N . LYS B 2 11 ? 1.551 -7.548 -4.067 1.00 0.00 11 LYS B N 10
ATOM 19012 C CA . LYS B 2 11 ? 0.770 -8.771 -4.259 1.00 0.00 11 LYS B CA 10
ATOM 19013 C C . LYS B 2 11 ? -0.641 -8.440 -4.739 1.00 0.00 11 LYS B C 10
ATOM 19014 O O . LYS B 2 11 ? -1.405 -7.784 -4.033 1.00 0.00 11 LYS B O 10
ATOM 19033 N N . THR B 2 12 ? -0.979 -8.896 -5.941 1.00 0.00 12 THR B N 10
ATOM 19034 C CA . THR B 2 12 ? -2.297 -8.643 -6.515 1.00 0.00 12 THR B CA 10
ATOM 19035 C C . THR B 2 12 ? -3.286 -9.744 -6.144 1.00 0.00 12 THR B C 10
ATOM 19036 O O . THR B 2 12 ? -3.603 -10.606 -6.965 1.00 0.00 12 THR B O 10
ATOM 19047 N N . ILE B 2 13 ? -3.773 -9.715 -4.909 1.00 0.00 13 ILE B N 10
ATOM 19048 C CA . ILE B 2 13 ? -4.725 -10.718 -4.453 1.00 0.00 13 ILE B CA 10
ATOM 19049 C C . ILE B 2 13 ? -6.115 -10.454 -5.022 1.00 0.00 13 ILE B C 10
ATOM 19050 O O . ILE B 2 13 ? -6.762 -9.472 -4.664 1.00 0.00 13 ILE B O 10
ATOM 19066 N N . THR B 2 14 ? -6.579 -11.342 -5.895 1.00 0.00 14 THR B N 10
ATOM 19067 C CA . THR B 2 14 ? -7.903 -11.197 -6.483 1.00 0.00 14 THR B CA 10
ATOM 19068 C C . THR B 2 14 ? -8.936 -11.961 -5.671 1.00 0.00 14 THR B C 10
ATOM 19069 O O . THR B 2 14 ? -8.652 -13.043 -5.155 1.00 0.00 14 THR B O 10
ATOM 19080 N N . LEU B 2 15 ? -10.127 -11.392 -5.541 1.00 0.00 15 LEU B N 10
ATOM 19081 C CA . LEU B 2 15 ? -11.184 -12.027 -4.767 1.00 0.00 15 LEU B CA 10
ATOM 19082 C C . LEU B 2 15 ? -12.543 -11.834 -5.426 1.00 0.00 15 LEU B C 10
ATOM 19083 O O . LEU B 2 15 ? -12.828 -10.777 -5.984 1.00 0.00 15 LEU B O 10
ATOM 19099 N N . GLU B 2 16 ? -13.385 -12.861 -5.351 1.00 0.00 16 GLU B N 10
ATOM 19100 C CA . GLU B 2 16 ? -14.717 -12.796 -5.940 1.00 0.00 16 GLU B CA 10
ATOM 19101 C C . GLU B 2 16 ? -15.616 -11.907 -5.091 1.00 0.00 16 GLU B C 10
ATOM 19102 O O . GLU B 2 16 ? -15.757 -12.120 -3.887 1.00 0.00 16 GLU B O 10
ATOM 19114 N N . VAL B 2 17 ? -16.206 -10.898 -5.727 1.00 0.00 17 VAL B N 10
ATOM 19115 C CA . VAL B 2 17 ? -17.072 -9.952 -5.032 1.00 0.00 17 VAL B CA 10
ATOM 19116 C C . VAL B 2 17 ? -18.149 -9.395 -5.961 1.00 0.00 17 VAL B C 10
ATOM 19117 O O . VAL B 2 17 ? -17.858 -8.933 -7.065 1.00 0.00 17 VAL B O 10
ATOM 19130 N N . GLU B 2 18 ? -19.396 -9.447 -5.500 1.00 0.00 18 GLU B N 10
ATOM 19131 C CA . GLU B 2 18 ? -20.532 -8.954 -6.274 1.00 0.00 18 GLU B CA 10
ATOM 19132 C C . GLU B 2 18 ? -20.541 -7.434 -6.324 1.00 0.00 18 GLU B C 10
ATOM 19133 O O . GLU B 2 18 ? -19.923 -6.773 -5.488 1.00 0.00 18 GLU B O 10
ATOM 19145 N N . SER B 2 19 ? -21.261 -6.882 -7.295 1.00 0.00 19 SER B N 10
ATOM 19146 C CA . SER B 2 19 ? -21.367 -5.436 -7.436 1.00 0.00 19 SER B CA 10
ATOM 19147 C C . SER B 2 19 ? -22.317 -4.862 -6.389 1.00 0.00 19 SER B C 10
ATOM 19148 O O . SER B 2 19 ? -22.934 -3.817 -6.603 1.00 0.00 19 SER B O 10
ATOM 19156 N N . SER B 2 20 ? -22.427 -5.547 -5.253 1.00 0.00 20 SER B N 10
ATOM 19157 C CA . SER B 2 20 ? -23.297 -5.104 -4.172 1.00 0.00 20 SER B CA 10
ATOM 19158 C C . SER B 2 20 ? -22.961 -5.844 -2.883 1.00 0.00 20 SER B C 10
ATOM 19159 O O . SER B 2 20 ? -23.816 -6.029 -2.016 1.00 0.00 20 SER B O 10
ATOM 19167 N N . ASP B 2 21 ? -21.703 -6.256 -2.765 1.00 0.00 21 ASP B N 10
ATOM 19168 C CA . ASP B 2 21 ? -21.232 -6.969 -1.585 1.00 0.00 21 ASP B CA 10
ATOM 19169 C C . ASP B 2 21 ? -21.035 -5.993 -0.420 1.00 0.00 21 ASP B C 10
ATOM 19170 O O . ASP B 2 21 ? -21.975 -5.307 -0.018 1.00 0.00 21 ASP B O 10
ATOM 19179 N N . THR B 2 22 ? -19.815 -5.927 0.115 1.00 0.00 22 THR B N 10
ATOM 19180 C CA . THR B 2 22 ? -19.514 -5.031 1.226 1.00 0.00 22 THR B CA 10
ATOM 19181 C C . THR B 2 22 ? -18.022 -5.033 1.550 1.00 0.00 22 THR B C 10
ATOM 19182 O O . THR B 2 22 ? -17.378 -6.082 1.545 1.00 0.00 22 THR B O 10
ATOM 19193 N N . ILE B 2 23 ? -17.477 -3.847 1.827 1.00 0.00 23 ILE B N 10
ATOM 19194 C CA . ILE B 2 23 ? -16.058 -3.709 2.152 1.00 0.00 23 ILE B CA 10
ATOM 19195 C C . ILE B 2 23 ? -15.671 -4.621 3.311 1.00 0.00 23 ILE B C 10
ATOM 19196 O O . ILE B 2 23 ? -14.607 -5.249 3.294 1.00 0.00 23 ILE B O 10
ATOM 19212 N N . ASP B 2 24 ? -16.539 -4.689 4.316 1.00 0.00 24 ASP B N 10
ATOM 19213 C CA . ASP B 2 24 ? -16.289 -5.524 5.483 1.00 0.00 24 ASP B CA 10
ATOM 19214 C C . ASP B 2 24 ? -15.991 -6.958 5.054 1.00 0.00 24 ASP B C 10
ATOM 19215 O O . ASP B 2 24 ? -15.051 -7.586 5.547 1.00 0.00 24 ASP B O 10
ATOM 19224 N N . ASN B 2 25 ? -16.793 -7.464 4.121 1.00 0.00 25 ASN B N 10
ATOM 19225 C CA . ASN B 2 25 ? -16.616 -8.817 3.609 1.00 0.00 25 ASN B CA 10
ATOM 19226 C C . ASN B 2 25 ? -15.223 -8.980 3.014 1.00 0.00 25 ASN B C 10
ATOM 19227 O O . ASN B 2 25 ? -14.558 -9.994 3.233 1.00 0.00 25 ASN B O 10
ATOM 19238 N N . VAL B 2 26 ? -14.786 -7.971 2.266 1.00 0.00 26 VAL B N 10
ATOM 19239 C CA . VAL B 2 26 ? -13.470 -7.995 1.644 1.00 0.00 26 VAL B CA 10
ATOM 19240 C C . VAL B 2 26 ? -12.392 -8.212 2.697 1.00 0.00 26 VAL B C 10
ATOM 19241 O O . VAL B 2 26 ? -11.508 -9.055 2.533 1.00 0.00 26 VAL B O 10
ATOM 19254 N N . LYS B 2 27 ? -12.483 -7.458 3.789 1.00 0.00 27 LYS B N 10
ATOM 19255 C CA . LYS B 2 27 ? -11.525 -7.582 4.880 1.00 0.00 27 LYS B CA 10
ATOM 19256 C C . LYS B 2 27 ? -11.569 -8.985 5.474 1.00 0.00 27 LYS B C 10
ATOM 19257 O O . LYS B 2 27 ? -10.542 -9.531 5.872 1.00 0.00 27 LYS B O 10
ATOM 19276 N N . SER B 2 28 ? -12.768 -9.558 5.535 1.00 0.00 28 SER B N 10
ATOM 19277 C CA . SER B 2 28 ? -12.949 -10.899 6.084 1.00 0.00 28 SER B CA 10
ATOM 19278 C C . SER B 2 28 ? -12.142 -11.928 5.298 1.00 0.00 28 SER B C 10
ATOM 19279 O O . SER B 2 28 ? -11.386 -12.711 5.878 1.00 0.00 28 SER B O 10
ATOM 19287 N N . LYS B 2 29 ? -12.299 -11.922 3.976 1.00 0.00 29 LYS B N 10
ATOM 19288 C CA . LYS B 2 29 ? -11.578 -12.857 3.118 1.00 0.00 29 LYS B CA 10
ATOM 19289 C C . LYS B 2 29 ? -10.071 -12.671 3.259 1.00 0.00 29 LYS B C 10
ATOM 19290 O O . LYS B 2 29 ? -9.330 -13.641 3.413 1.00 0.00 29 LYS B O 10
ATOM 19309 N N . ILE B 2 30 ? -9.626 -11.419 3.212 1.00 0.00 30 ILE B N 10
ATOM 19310 C CA . ILE B 2 30 ? -8.207 -11.109 3.343 1.00 0.00 30 ILE B CA 10
ATOM 19311 C C . ILE B 2 30 ? -7.676 -11.567 4.698 1.00 0.00 30 ILE B C 10
ATOM 19312 O O . ILE B 2 30 ? -6.549 -12.046 4.808 1.00 0.00 30 ILE B O 10
ATOM 19328 N N . GLN B 2 31 ? -8.501 -11.409 5.728 1.00 0.00 31 GLN B N 10
ATOM 19329 C CA . GLN B 2 31 ? -8.129 -11.800 7.082 1.00 0.00 31 GLN B CA 10
ATOM 19330 C C . GLN B 2 31 ? -7.858 -13.296 7.171 1.00 0.00 31 GLN B C 10
ATOM 19331 O O . GLN B 2 31 ? -6.875 -13.723 7.773 1.00 0.00 31 GLN B O 10
ATOM 19345 N N . ASP B 2 32 ? -8.747 -14.088 6.587 1.00 0.00 32 ASP B N 10
ATOM 19346 C CA . ASP B 2 32 ? -8.616 -15.540 6.619 1.00 0.00 32 ASP B CA 10
ATOM 19347 C C . ASP B 2 32 ? -7.412 -16.019 5.809 1.00 0.00 32 ASP B C 10
ATOM 19348 O O . ASP B 2 32 ? -6.635 -16.855 6.274 1.00 0.00 32 ASP B O 10
ATOM 19357 N N . LYS B 2 33 ? -7.267 -15.503 4.594 1.00 0.00 33 LYS B N 10
ATOM 19358 C CA . LYS B 2 33 ? -6.168 -15.895 3.721 1.00 0.00 33 LYS B CA 10
ATOM 19359 C C . LYS B 2 33 ? -4.821 -15.376 4.227 1.00 0.00 33 LYS B C 10
ATOM 19360 O O . LYS B 2 33 ? -3.918 -16.159 4.525 1.00 0.00 33 LYS B O 10
ATOM 19379 N N . GLU B 2 34 ? -4.688 -14.056 4.308 1.00 0.00 34 GLU B N 10
ATOM 19380 C CA . GLU B 2 34 ? -3.446 -13.431 4.762 1.00 0.00 34 GLU B CA 10
ATOM 19381 C C . GLU B 2 34 ? -3.170 -13.718 6.234 1.00 0.00 34 GLU B C 10
ATOM 19382 O O . GLU B 2 34 ? -2.031 -13.980 6.621 1.00 0.00 34 GLU B O 10
ATOM 19394 N N . GLY B 2 35 ? -4.213 -13.656 7.055 1.00 0.00 35 GLY B N 10
ATOM 19395 C CA . GLY B 2 35 ? -4.049 -13.898 8.477 1.00 0.00 35 GLY B CA 10
ATOM 19396 C C . GLY B 2 35 ? -3.690 -12.637 9.240 1.00 0.00 35 GLY B C 10
ATOM 19397 O O . GLY B 2 35 ? -2.741 -12.625 10.023 1.00 0.00 35 GLY B O 10
ATOM 19401 N N . ILE B 2 36 ? -4.453 -11.573 9.005 1.00 0.00 36 ILE B N 10
ATOM 19402 C CA . ILE B 2 36 ? -4.219 -10.296 9.670 1.00 0.00 36 ILE B CA 10
ATOM 19403 C C . ILE B 2 36 ? -5.522 -9.724 10.228 1.00 0.00 36 ILE B C 10
ATOM 19404 O O . ILE B 2 36 ? -6.538 -9.692 9.533 1.00 0.00 36 ILE B O 10
ATOM 19420 N N . PRO B 2 37 ? -5.512 -9.263 11.496 1.00 0.00 37 PRO B N 10
ATOM 19421 C CA . PRO B 2 37 ? -6.699 -8.692 12.138 1.00 0.00 37 PRO B CA 10
ATOM 19422 C C . PRO B 2 37 ? -7.321 -7.573 11.305 1.00 0.00 37 PRO B C 10
ATOM 19423 O O . PRO B 2 37 ? -6.609 -6.746 10.737 1.00 0.00 37 PRO B O 10
ATOM 19434 N N . PRO B 2 38 ? -8.664 -7.535 11.220 1.00 0.00 38 PRO B N 10
ATOM 19435 C CA . PRO B 2 38 ? -9.383 -6.512 10.450 1.00 0.00 38 PRO B CA 10
ATOM 19436 C C . PRO B 2 38 ? -8.992 -5.096 10.858 1.00 0.00 38 PRO B C 10
ATOM 19437 O O . PRO B 2 38 ? -8.771 -4.234 10.008 1.00 0.00 38 PRO B O 10
ATOM 19448 N N . ASP B 2 39 ? -8.911 -4.863 12.163 1.00 0.00 39 ASP B N 10
ATOM 19449 C CA . ASP B 2 39 ? -8.544 -3.551 12.684 1.00 0.00 39 ASP B CA 10
ATOM 19450 C C . ASP B 2 39 ? -7.149 -3.153 12.213 1.00 0.00 39 ASP B C 10
ATOM 19451 O O . ASP B 2 39 ? -6.903 -1.999 11.864 1.00 0.00 39 ASP B O 10
ATOM 19460 N N . GLN B 2 40 ? -6.238 -4.122 12.213 1.00 0.00 40 GLN B N 10
ATOM 19461 C CA . GLN B 2 40 ? -4.860 -3.887 11.792 1.00 0.00 40 GLN B CA 10
ATOM 19462 C C . GLN B 2 40 ? -4.792 -3.501 10.316 1.00 0.00 40 GLN B C 10
ATOM 19463 O O . GLN B 2 40 ? -4.162 -2.512 9.950 1.00 0.00 40 GLN B O 10
ATOM 19477 N N . GLN B 2 41 ? -5.437 -4.298 9.473 1.00 0.00 41 GLN B N 10
ATOM 19478 C CA . GLN B 2 41 ? -5.442 -4.050 8.036 1.00 0.00 41 GLN B CA 10
ATOM 19479 C C . GLN B 2 41 ? -6.353 -2.880 7.670 1.00 0.00 41 GLN B C 10
ATOM 19480 O O . GLN B 2 41 ? -7.455 -2.747 8.201 1.00 0.00 41 GLN B O 10
ATOM 19494 N N . ARG B 2 42 ? -5.887 -2.043 6.744 1.00 0.00 42 ARG B N 10
ATOM 19495 C CA . ARG B 2 42 ? -6.660 -0.895 6.287 1.00 0.00 42 ARG B CA 10
ATOM 19496 C C . ARG B 2 42 ? -6.702 -0.857 4.761 1.00 0.00 42 ARG B C 10
ATOM 19497 O O . ARG B 2 42 ? -5.666 -0.933 4.098 1.00 0.00 42 ARG B O 10
ATOM 19518 N N . LEU B 2 43 ? -7.908 -0.750 4.212 1.00 0.00 43 LEU B N 10
ATOM 19519 C CA . LEU B 2 43 ? -8.095 -0.715 2.766 1.00 0.00 43 LEU B CA 10
ATOM 19520 C C . LEU B 2 43 ? -8.057 0.717 2.237 1.00 0.00 43 LEU B C 10
ATOM 19521 O O . LEU B 2 43 ? -8.628 1.626 2.839 1.00 0.00 43 LEU B O 10
ATOM 19537 N N . ILE B 2 44 ? -7.388 0.907 1.103 1.00 0.00 44 ILE B N 10
ATOM 19538 C CA . ILE B 2 44 ? -7.286 2.226 0.487 1.00 0.00 44 ILE B CA 10
ATOM 19539 C C . ILE B 2 44 ? -7.724 2.191 -0.974 1.00 0.00 44 ILE B C 10
ATOM 19540 O O . ILE B 2 44 ? -7.401 1.260 -1.716 1.00 0.00 44 ILE B O 10
ATOM 19556 N N . PHE B 2 45 ? -8.458 3.224 -1.369 1.00 0.00 45 PHE B N 10
ATOM 19557 C CA . PHE B 2 45 ? -8.959 3.358 -2.730 1.00 0.00 45 PHE B CA 10
ATOM 19558 C C . PHE B 2 45 ? -9.401 4.797 -2.967 1.00 0.00 45 PHE B C 10
ATOM 19559 O O . PHE B 2 45 ? -9.961 5.434 -2.072 1.00 0.00 45 PHE B O 10
ATOM 19576 N N . ALA B 2 46 ? -9.127 5.318 -4.158 1.00 0.00 46 ALA B N 10
ATOM 19577 C CA . ALA B 2 46 ? -9.482 6.694 -4.483 1.00 0.00 46 ALA B CA 10
ATOM 19578 C C . ALA B 2 46 ? -8.797 7.650 -3.516 1.00 0.00 46 ALA B C 10
ATOM 19579 O O . ALA B 2 46 ? -9.350 8.688 -3.150 1.00 0.00 46 ALA B O 10
ATOM 19586 N N . GLY B 2 47 ? -7.590 7.279 -3.097 1.00 0.00 47 GLY B N 10
ATOM 19587 C CA . GLY B 2 47 ? -6.840 8.096 -2.162 1.00 0.00 47 GLY B CA 10
ATOM 19588 C C . GLY B 2 47 ? -7.587 8.294 -0.859 1.00 0.00 47 GLY B C 10
ATOM 19589 O O . GLY B 2 47 ? -7.466 9.338 -0.219 1.00 0.00 47 GLY B O 10
ATOM 19593 N N . LYS B 2 48 ? -8.367 7.283 -0.470 1.00 0.00 48 LYS B N 10
ATOM 19594 C CA . LYS B 2 48 ? -9.153 7.340 0.762 1.00 0.00 48 LYS B CA 10
ATOM 19595 C C . LYS B 2 48 ? -9.415 5.937 1.303 1.00 0.00 48 LYS B C 10
ATOM 19596 O O . LYS B 2 48 ? -9.729 5.021 0.543 1.00 0.00 48 LYS B O 10
ATOM 19615 N N . GLN B 2 49 ? -9.308 5.777 2.618 1.00 0.00 49 GLN B N 10
ATOM 19616 C CA . GLN B 2 49 ? -9.559 4.484 3.246 1.00 0.00 49 GLN B CA 10
ATOM 19617 C C . GLN B 2 49 ? -11.029 4.097 3.099 1.00 0.00 49 GLN B C 10
ATOM 19618 O O . GLN B 2 49 ? -11.919 4.864 3.469 1.00 0.00 49 GLN B O 10
ATOM 19632 N N . LEU B 2 50 ? -11.281 2.910 2.555 1.00 0.00 50 LEU B N 10
ATOM 19633 C CA . LEU B 2 50 ? -12.650 2.438 2.365 1.00 0.00 50 LEU B CA 10
ATOM 19634 C C . LEU B 2 50 ? -13.235 1.924 3.677 1.00 0.00 50 LEU B C 10
ATOM 19635 O O . LEU B 2 50 ? -12.629 1.096 4.358 1.00 0.00 50 LEU B O 10
ATOM 19651 N N . GLU B 2 51 ? -14.415 2.428 4.029 1.00 0.00 51 GLU B N 10
ATOM 19652 C CA . GLU B 2 51 ? -15.086 2.028 5.262 1.00 0.00 51 GLU B CA 10
ATOM 19653 C C . GLU B 2 51 ? -15.763 0.670 5.110 1.00 0.00 51 GLU B C 10
ATOM 19654 O O . GLU B 2 51 ? -16.418 0.400 4.102 1.00 0.00 51 GLU B O 10
ATOM 19666 N N . ASP B 2 52 ? -15.608 -0.176 6.124 1.00 0.00 52 ASP B N 10
ATOM 19667 C CA . ASP B 2 52 ? -16.210 -1.505 6.117 1.00 0.00 52 ASP B CA 10
ATOM 19668 C C . ASP B 2 52 ? -17.733 -1.411 6.116 1.00 0.00 52 ASP B C 10
ATOM 19669 O O . ASP B 2 52 ? -18.304 -0.450 6.633 1.00 0.00 52 ASP B O 10
ATOM 19678 N N . GLY B 2 53 ? -18.386 -2.410 5.531 1.00 0.00 53 GLY B N 10
ATOM 19679 C CA . GLY B 2 53 ? -19.837 -2.413 5.474 1.00 0.00 53 GLY B CA 10
ATOM 19680 C C . GLY B 2 53 ? -20.378 -1.660 4.273 1.00 0.00 53 GLY B C 10
ATOM 19681 O O . GLY B 2 53 ? -21.430 -2.008 3.736 1.00 0.00 53 GLY B O 10
ATOM 19685 N N . ARG B 2 54 ? -19.661 -0.622 3.855 1.00 0.00 54 ARG B N 10
ATOM 19686 C CA . ARG B 2 54 ? -20.080 0.187 2.713 1.00 0.00 54 ARG B CA 10
ATOM 19687 C C . ARG B 2 54 ? -20.063 -0.622 1.418 1.00 0.00 54 ARG B C 10
ATOM 19688 O O . ARG B 2 54 ? -19.104 -1.336 1.133 1.00 0.00 54 ARG B O 10
ATOM 19709 N N . THR B 2 55 ? -21.130 -0.495 0.634 1.00 0.00 55 THR B N 10
ATOM 19710 C CA . THR B 2 55 ? -21.236 -1.204 -0.638 1.00 0.00 55 THR B CA 10
ATOM 19711 C C . THR B 2 55 ? -20.296 -0.602 -1.678 1.00 0.00 55 THR B C 10
ATOM 19712 O O . THR B 2 55 ? -20.002 0.593 -1.642 1.00 0.00 55 THR B O 10
ATOM 19723 N N . LEU B 2 56 ? -19.831 -1.437 -2.602 1.00 0.00 56 LEU B N 10
ATOM 19724 C CA . LEU B 2 56 ? -18.924 -0.991 -3.655 1.00 0.00 56 LEU B CA 10
ATOM 19725 C C . LEU B 2 56 ? -19.517 0.192 -4.417 1.00 0.00 56 LEU B C 10
ATOM 19726 O O . LEU B 2 56 ? -18.802 1.117 -4.803 1.00 0.00 56 LEU B O 10
ATOM 19742 N N . SER B 2 57 ? -20.828 0.145 -4.638 1.00 0.00 57 SER B N 10
ATOM 19743 C CA . SER B 2 57 ? -21.534 1.198 -5.364 1.00 0.00 57 SER B CA 10
ATOM 19744 C C . SER B 2 57 ? -21.286 2.575 -4.750 1.00 0.00 57 SER B C 10
ATOM 19745 O O . SER B 2 57 ? -21.224 3.575 -5.464 1.00 0.00 57 SER B O 10
ATOM 19753 N N . ASP B 2 58 ? -21.160 2.625 -3.425 1.00 0.00 58 ASP B N 10
ATOM 19754 C CA . ASP B 2 58 ? -20.934 3.888 -2.728 1.00 0.00 58 ASP B CA 10
ATOM 19755 C C . ASP B 2 58 ? -19.736 4.638 -3.304 1.00 0.00 58 ASP B C 10
ATOM 19756 O O . ASP B 2 58 ? -19.851 5.804 -3.680 1.00 0.00 58 ASP B O 10
ATOM 19765 N N . TYR B 2 59 ? -18.589 3.969 -3.371 1.00 0.00 59 TYR B N 10
ATOM 19766 C CA . TYR B 2 59 ? -17.383 4.592 -3.907 1.00 0.00 59 TYR B CA 10
ATOM 19767 C C . TYR B 2 59 ? -17.331 4.470 -5.428 1.00 0.00 59 TYR B C 10
ATOM 19768 O O . TYR B 2 59 ? -16.252 4.452 -6.022 1.00 0.00 59 TYR B O 10
ATOM 19786 N N . ASN B 2 60 ? -18.506 4.404 -6.050 1.00 0.00 60 ASN B N 10
ATOM 19787 C CA . ASN B 2 60 ? -18.615 4.300 -7.502 1.00 0.00 60 ASN B CA 10
ATOM 19788 C C . ASN B 2 60 ? -17.708 3.205 -8.065 1.00 0.00 60 ASN B C 10
ATOM 19789 O O . ASN B 2 60 ? -17.110 3.372 -9.129 1.00 0.00 60 ASN B O 10
ATOM 19800 N N . ILE B 2 61 ? -17.616 2.085 -7.356 1.00 0.00 61 ILE B N 10
ATOM 19801 C CA . ILE B 2 61 ? -16.788 0.970 -7.804 1.00 0.00 61 ILE B CA 10
ATOM 19802 C C . ILE B 2 61 ? -17.440 0.247 -8.980 1.00 0.00 61 ILE B C 10
ATOM 19803 O O . ILE B 2 61 ? -18.567 -0.240 -8.876 1.00 0.00 61 ILE B O 10
ATOM 19819 N N . GLN B 2 62 ? -16.724 0.188 -10.100 1.00 0.00 62 GLN B N 10
ATOM 19820 C CA . GLN B 2 62 ? -17.232 -0.468 -11.302 1.00 0.00 62 GLN B CA 10
ATOM 19821 C C . GLN B 2 62 ? -17.071 -1.977 -11.224 1.00 0.00 62 GLN B C 10
ATOM 19822 O O . GLN B 2 62 ? -18.050 -2.717 -11.122 1.00 0.00 62 GLN B O 10
ATOM 19836 N N . LYS B 2 63 ? -15.826 -2.417 -11.280 1.00 0.00 63 LYS B N 10
ATOM 19837 C CA . LYS B 2 63 ? -15.502 -3.840 -11.225 1.00 0.00 63 LYS B CA 10
ATOM 19838 C C . LYS B 2 63 ? -13.994 -4.064 -11.258 1.00 0.00 63 LYS B C 10
ATOM 19839 O O . LYS B 2 63 ? -13.251 -3.250 -11.807 1.00 0.00 63 LYS B O 10
ATOM 19858 N N . GLU B 2 64 ? -13.558 -5.173 -10.659 1.00 0.00 64 GLU B N 10
ATOM 19859 C CA . GLU B 2 64 ? -12.141 -5.539 -10.599 1.00 0.00 64 GLU B CA 10
ATOM 19860 C C . GLU B 2 64 ? -11.267 -4.342 -10.229 1.00 0.00 64 GLU B C 10
ATOM 19861 O O . GLU B 2 64 ? -10.154 -4.190 -10.734 1.00 0.00 64 GLU B O 10
ATOM 19873 N N . SER B 2 65 ? -11.776 -3.502 -9.334 1.00 0.00 65 SER B N 10
ATOM 19874 C CA . SER B 2 65 ? -11.045 -2.324 -8.884 1.00 0.00 65 SER B CA 10
ATOM 19875 C C . SER B 2 65 ? -9.842 -2.727 -8.036 1.00 0.00 65 SER B C 10
ATOM 19876 O O . SER B 2 65 ? -9.904 -3.696 -7.278 1.00 0.00 65 SER B O 10
ATOM 19884 N N . THR B 2 66 ? -8.750 -1.979 -8.170 1.00 0.00 66 THR B N 10
ATOM 19885 C CA . THR B 2 66 ? -7.536 -2.259 -7.411 1.00 0.00 66 THR B CA 10
ATOM 19886 C C . THR B 2 66 ? -7.578 -1.576 -6.046 1.00 0.00 66 THR B C 10
ATOM 19887 O O . THR B 2 66 ? -7.733 -0.358 -5.957 1.00 0.00 66 THR B O 10
ATOM 19898 N N . LEU B 2 67 ? -7.430 -2.366 -4.987 1.00 0.00 67 LEU B N 10
ATOM 19899 C CA . LEU B 2 67 ? -7.439 -1.836 -3.627 1.00 0.00 67 LEU B CA 10
ATOM 19900 C C . LEU B 2 67 ? -6.113 -2.129 -2.937 1.00 0.00 67 LEU B C 10
ATOM 19901 O O . LEU B 2 67 ? -5.618 -3.256 -2.980 1.00 0.00 67 LEU B O 10
ATOM 19917 N N . HIS B 2 68 ? -5.534 -1.109 -2.311 1.00 0.00 68 HIS B N 10
ATOM 19918 C CA . HIS B 2 68 ? -4.256 -1.269 -1.625 1.00 0.00 68 HIS B CA 10
ATOM 19919 C C . HIS B 2 68 ? -4.435 -1.582 -0.142 1.00 0.00 68 HIS B C 10
ATOM 19920 O O . HIS B 2 68 ? -5.116 -0.855 0.582 1.00 0.00 68 HIS B O 10
ATOM 19935 N N . LEU B 2 69 ? -3.794 -2.659 0.303 1.00 0.00 69 LEU B N 10
ATOM 19936 C CA . LEU B 2 69 ? -3.850 -3.068 1.703 1.00 0.00 69 LEU B CA 10
ATOM 19937 C C . LEU B 2 69 ? -2.657 -2.492 2.459 1.00 0.00 69 LEU B C 10
ATOM 19938 O O . LEU B 2 69 ? -1.537 -2.501 1.950 1.00 0.00 69 LEU B O 10
ATOM 19954 N N . VAL B 2 70 ? -2.895 -1.979 3.663 1.00 0.00 70 VAL B N 10
ATOM 19955 C CA . VAL B 2 70 ? -1.822 -1.388 4.461 1.00 0.00 70 VAL B CA 10
ATOM 19956 C C . VAL B 2 70 ? -1.978 -1.704 5.949 1.00 0.00 70 VAL B C 10
ATOM 19957 O O . VAL B 2 70 ? -3.089 -1.786 6.467 1.00 0.00 70 VAL B O 10
ATOM 19970 N N . LEU B 2 71 ? -0.846 -1.886 6.625 1.00 0.00 71 LEU B N 10
ATOM 19971 C CA . LEU B 2 71 ? -0.835 -2.194 8.053 1.00 0.00 71 LEU B CA 10
ATOM 19972 C C . LEU B 2 71 ? -1.076 -0.942 8.892 1.00 0.00 71 LEU B C 10
ATOM 19973 O O . LEU B 2 71 ? -0.585 0.140 8.567 1.00 0.00 71 LEU B O 10
ATOM 19989 N N . ARG B 2 72 ? -1.831 -1.099 9.974 1.00 0.00 72 ARG B N 10
ATOM 19990 C CA . ARG B 2 72 ? -2.137 0.013 10.871 1.00 0.00 72 ARG B CA 10
ATOM 19991 C C . ARG B 2 72 ? -0.894 0.398 11.681 1.00 0.00 72 ARG B C 10
ATOM 19992 O O . ARG B 2 72 ? 0.109 0.833 11.117 1.00 0.00 72 ARG B O 10
ATOM 20013 N N . LEU B 2 73 ? -0.964 0.235 13.003 1.00 0.00 73 LEU B N 10
ATOM 20014 C CA . LEU B 2 73 ? 0.156 0.567 13.879 1.00 0.00 73 LEU B CA 10
ATOM 20015 C C . LEU B 2 73 ? 1.396 -0.243 13.513 1.00 0.00 73 LEU B C 10
ATOM 20016 O O . LEU B 2 73 ? 1.300 -1.430 13.200 1.00 0.00 73 LEU B O 10
ATOM 20032 N N . ARG B 2 74 ? 2.557 0.405 13.554 1.00 0.00 74 ARG B N 10
ATOM 20033 C CA . ARG B 2 74 ? 3.817 -0.258 13.229 1.00 0.00 74 ARG B CA 10
ATOM 20034 C C . ARG B 2 74 ? 4.171 -1.307 14.286 1.00 0.00 74 ARG B C 10
ATOM 20035 O O . ARG B 2 74 ? 3.294 -2.003 14.799 1.00 0.00 74 ARG B O 10
ATOM 20056 N N . GLY B 2 75 ? 5.459 -1.412 14.613 1.00 0.00 75 GLY B N 10
ATOM 20057 C CA . GLY B 2 75 ? 5.900 -2.375 15.607 1.00 0.00 75 GLY B CA 10
ATOM 20058 C C . GLY B 2 75 ? 5.749 -3.811 15.143 1.00 0.00 75 GLY B C 10
ATOM 20059 O O . GLY B 2 75 ? 4.729 -4.180 14.560 1.00 0.00 75 GLY B O 10
ATOM 20063 N N . GLY B 2 76 ? 6.769 -4.626 15.402 1.00 0.00 76 GLY B N 10
ATOM 20064 C CA . GLY B 2 76 ? 6.728 -6.020 15.002 1.00 0.00 76 GLY B CA 10
ATOM 20065 C C . GLY B 2 76 ? 6.656 -6.192 13.497 1.00 0.00 76 GLY B C 10
ATOM 20066 O O . GLY B 2 76 ? 7.635 -5.832 12.811 1.00 0.00 76 GLY B O 10
ATOM 20071 N N . ASN A 1 1 ? 21.175 -0.037 0.124 1.00 0.00 6 ASN A N 11
ATOM 20072 C CA . ASN A 1 1 ? 20.974 0.515 -1.212 1.00 0.00 6 ASN A CA 11
ATOM 20073 C C . ASN A 1 1 ? 19.651 1.269 -1.292 1.00 0.00 6 ASN A C 11
ATOM 20074 O O . ASN A 1 1 ? 18.615 0.770 -0.852 1.00 0.00 6 ASN A O 11
ATOM 20085 N N . ASP A 1 2 ? 19.692 2.472 -1.858 1.00 0.00 7 ASP A N 11
ATOM 20086 C CA . ASP A 1 2 ? 18.493 3.289 -1.999 1.00 0.00 7 ASP A CA 11
ATOM 20087 C C . ASP A 1 2 ? 17.450 2.566 -2.844 1.00 0.00 7 ASP A C 11
ATOM 20088 O O . ASP A 1 2 ? 17.774 1.991 -3.884 1.00 0.00 7 ASP A O 11
ATOM 20097 N N . ASP A 1 3 ? 16.200 2.592 -2.394 1.00 0.00 8 ASP A N 11
ATOM 20098 C CA . ASP A 1 3 ? 15.120 1.928 -3.116 1.00 0.00 8 ASP A CA 11
ATOM 20099 C C . ASP A 1 3 ? 13.753 2.359 -2.594 1.00 0.00 8 ASP A C 11
ATOM 20100 O O . ASP A 1 3 ? 12.806 1.571 -2.588 1.00 0.00 8 ASP A O 11
ATOM 20109 N N . HIS A 1 4 ? 13.648 3.615 -2.173 1.00 0.00 9 HIS A N 11
ATOM 20110 C CA . HIS A 1 4 ? 12.385 4.139 -1.672 1.00 0.00 9 HIS A CA 11
ATOM 20111 C C . HIS A 1 4 ? 11.431 4.392 -2.831 1.00 0.00 9 HIS A C 11
ATOM 20112 O O . HIS A 1 4 ? 10.214 4.430 -2.651 1.00 0.00 9 HIS A O 11
ATOM 20127 N N . GLU A 1 5 ? 12.001 4.578 -4.022 1.00 0.00 10 GLU A N 11
ATOM 20128 C CA . GLU A 1 5 ? 11.217 4.842 -5.223 1.00 0.00 10 GLU A CA 11
ATOM 20129 C C . GLU A 1 5 ? 10.105 3.815 -5.366 1.00 0.00 10 GLU A C 11
ATOM 20130 O O . GLU A 1 5 ? 9.002 4.146 -5.796 1.00 0.00 10 GLU A O 11
ATOM 20142 N N . SER A 1 6 ? 10.391 2.576 -4.978 1.00 0.00 11 SER A N 11
ATOM 20143 C CA . SER A 1 6 ? 9.391 1.522 -5.039 1.00 0.00 11 SER A CA 11
ATOM 20144 C C . SER A 1 6 ? 8.206 1.914 -4.167 1.00 0.00 11 SER A C 11
ATOM 20145 O O . SER A 1 6 ? 7.055 1.898 -4.609 1.00 0.00 11 SER A O 11
ATOM 20153 N N . LYS A 1 7 ? 8.508 2.310 -2.932 1.00 0.00 12 LYS A N 11
ATOM 20154 C CA . LYS A 1 7 ? 7.484 2.754 -1.999 1.00 0.00 12 LYS A CA 11
ATOM 20155 C C . LYS A 1 7 ? 6.701 3.898 -2.626 1.00 0.00 12 LYS A C 11
ATOM 20156 O O . LYS A 1 7 ? 5.472 3.952 -2.554 1.00 0.00 12 LYS A O 11
ATOM 20175 N N . LEU A 1 8 ? 7.438 4.800 -3.268 1.00 0.00 13 LEU A N 11
ATOM 20176 C CA . LEU A 1 8 ? 6.844 5.940 -3.944 1.00 0.00 13 LEU A CA 11
ATOM 20177 C C . LEU A 1 8 ? 5.904 5.457 -5.038 1.00 0.00 13 LEU A C 11
ATOM 20178 O O . LEU A 1 8 ? 4.857 6.055 -5.277 1.00 0.00 13 LEU A O 11
ATOM 20194 N N . SER A 1 9 ? 6.283 4.359 -5.687 1.00 0.00 14 SER A N 11
ATOM 20195 C CA . SER A 1 9 ? 5.464 3.780 -6.744 1.00 0.00 14 SER A CA 11
ATOM 20196 C C . SER A 1 9 ? 4.094 3.423 -6.187 1.00 0.00 14 SER A C 11
ATOM 20197 O O . SER A 1 9 ? 3.063 3.791 -6.761 1.00 0.00 14 SER A O 11
ATOM 20205 N N . ILE A 1 10 ? 4.083 2.731 -5.045 1.00 0.00 15 ILE A N 11
ATOM 20206 C CA . ILE A 1 10 ? 2.823 2.369 -4.410 1.00 0.00 15 ILE A CA 11
ATOM 20207 C C . ILE A 1 10 ? 2.018 3.629 -4.129 1.00 0.00 15 ILE A C 11
ATOM 20208 O O . ILE A 1 10 ? 0.807 3.649 -4.311 1.00 0.00 15 ILE A O 11
ATOM 20224 N N . LEU A 1 11 ? 2.707 4.678 -3.681 1.00 0.00 16 LEU A N 11
ATOM 20225 C CA . LEU A 1 11 ? 2.055 5.948 -3.373 1.00 0.00 16 LEU A CA 11
ATOM 20226 C C . LEU A 1 11 ? 1.375 6.531 -4.607 1.00 0.00 16 LEU A C 11
ATOM 20227 O O . LEU A 1 11 ? 0.234 6.987 -4.539 1.00 0.00 16 LEU A O 11
ATOM 20243 N N . MET A 1 12 ? 2.085 6.518 -5.733 1.00 0.00 17 MET A N 11
ATOM 20244 C CA . MET A 1 12 ? 1.551 7.049 -6.981 1.00 0.00 17 MET A CA 11
ATOM 20245 C C . MET A 1 12 ? 0.234 6.367 -7.331 1.00 0.00 17 MET A C 11
ATOM 20246 O O . MET A 1 12 ? -0.771 7.029 -7.592 1.00 0.00 17 MET A O 11
ATOM 20260 N N . ASP A 1 13 ? 0.246 5.039 -7.326 1.00 0.00 18 ASP A N 11
ATOM 20261 C CA . ASP A 1 13 ? -0.937 4.262 -7.630 1.00 0.00 18 ASP A CA 11
ATOM 20262 C C . ASP A 1 13 ? -1.955 4.348 -6.493 1.00 0.00 18 ASP A C 11
ATOM 20263 O O . ASP A 1 13 ? -3.163 4.263 -6.717 1.00 0.00 18 ASP A O 11
ATOM 20272 N N . MET A 1 14 ? -1.451 4.510 -5.273 1.00 0.00 19 MET A N 11
ATOM 20273 C CA . MET A 1 14 ? -2.299 4.602 -4.088 1.00 0.00 19 MET A CA 11
ATOM 20274 C C . MET A 1 14 ? -3.240 5.796 -4.184 1.00 0.00 19 MET A C 11
ATOM 20275 O O . MET A 1 14 ? -4.433 5.683 -3.900 1.00 0.00 19 MET A O 11
ATOM 20289 N N . PHE A 1 15 ? -2.697 6.942 -4.583 1.00 0.00 20 PHE A N 11
ATOM 20290 C CA . PHE A 1 15 ? -3.493 8.155 -4.710 1.00 0.00 20 PHE A CA 11
ATOM 20291 C C . PHE A 1 15 ? -3.524 8.630 -6.163 1.00 0.00 20 PHE A C 11
ATOM 20292 O O . PHE A 1 15 ? -2.533 9.154 -6.674 1.00 0.00 20 PHE A O 11
ATOM 20309 N N . PRO A 1 16 ? -4.667 8.450 -6.851 1.00 0.00 21 PRO A N 11
ATOM 20310 C CA . PRO A 1 16 ? -4.822 8.859 -8.248 1.00 0.00 21 PRO A CA 11
ATOM 20311 C C . PRO A 1 16 ? -5.106 10.351 -8.394 1.00 0.00 21 PRO A C 11
ATOM 20312 O O . PRO A 1 16 ? -6.047 10.747 -9.081 1.00 0.00 21 PRO A O 11
ATOM 20323 N N . ALA A 1 17 ? -4.290 11.176 -7.742 1.00 0.00 22 ALA A N 11
ATOM 20324 C CA . ALA A 1 17 ? -4.466 12.623 -7.804 1.00 0.00 22 ALA A CA 11
ATOM 20325 C C . ALA A 1 17 ? -3.247 13.359 -7.256 1.00 0.00 22 ALA A C 11
ATOM 20326 O O . ALA A 1 17 ? -2.778 14.328 -7.853 1.00 0.00 22 ALA A O 11
ATOM 20333 N N . ILE A 1 18 ? -2.740 12.898 -6.116 1.00 0.00 23 ILE A N 11
ATOM 20334 C CA . ILE A 1 18 ? -1.580 13.521 -5.490 1.00 0.00 23 ILE A CA 11
ATOM 20335 C C . ILE A 1 18 ? -0.353 13.424 -6.394 1.00 0.00 23 ILE A C 11
ATOM 20336 O O . ILE A 1 18 ? -0.046 12.360 -6.930 1.00 0.00 23 ILE A O 11
ATOM 20352 N N . SER A 1 19 ? 0.340 14.547 -6.558 1.00 0.00 24 SER A N 11
ATOM 20353 C CA . SER A 1 19 ? 1.532 14.597 -7.397 1.00 0.00 24 SER A CA 11
ATOM 20354 C C . SER A 1 19 ? 2.632 13.695 -6.846 1.00 0.00 24 SER A C 11
ATOM 20355 O O . SER A 1 19 ? 2.840 13.623 -5.635 1.00 0.00 24 SER A O 11
ATOM 20363 N N . LYS A 1 20 ? 3.330 13.009 -7.746 1.00 0.00 25 LYS A N 11
ATOM 20364 C CA . LYS A 1 20 ? 4.412 12.109 -7.359 1.00 0.00 25 LYS A CA 11
ATOM 20365 C C . LYS A 1 20 ? 5.468 12.840 -6.537 1.00 0.00 25 LYS A C 11
ATOM 20366 O O . LYS A 1 20 ? 5.998 12.297 -5.569 1.00 0.00 25 LYS A O 11
ATOM 20385 N N . SER A 1 21 ? 5.773 14.074 -6.930 1.00 0.00 26 SER A N 11
ATOM 20386 C CA . SER A 1 21 ? 6.768 14.878 -6.227 1.00 0.00 26 SER A CA 11
ATOM 20387 C C . SER A 1 21 ? 6.381 15.070 -4.764 1.00 0.00 26 SER A C 11
ATOM 20388 O O . SER A 1 21 ? 7.211 14.912 -3.869 1.00 0.00 26 SER A O 11
ATOM 20396 N N . LYS A 1 22 ? 5.117 15.406 -4.530 1.00 0.00 27 LYS A N 11
ATOM 20397 C CA . LYS A 1 22 ? 4.618 15.614 -3.174 1.00 0.00 27 LYS A CA 11
ATOM 20398 C C . LYS A 1 22 ? 4.795 14.351 -2.336 1.00 0.00 27 LYS A C 11
ATOM 20399 O O . LYS A 1 22 ? 5.314 14.399 -1.218 1.00 0.00 27 LYS A O 11
ATOM 20418 N N . LEU A 1 23 ? 4.373 13.221 -2.894 1.00 0.00 28 LEU A N 11
ATOM 20419 C CA . LEU A 1 23 ? 4.492 11.937 -2.211 1.00 0.00 28 LEU A CA 11
ATOM 20420 C C . LEU A 1 23 ? 5.945 11.657 -1.837 1.00 0.00 28 LEU A C 11
ATOM 20421 O O . LEU A 1 23 ? 6.231 11.178 -0.740 1.00 0.00 28 LEU A O 11
ATOM 20437 N N . GLN A 1 24 ? 6.859 11.968 -2.754 1.00 0.00 29 GLN A N 11
ATOM 20438 C CA . GLN A 1 24 ? 8.284 11.759 -2.518 1.00 0.00 29 GLN A CA 11
ATOM 20439 C C . GLN A 1 24 ? 8.758 12.589 -1.330 1.00 0.00 29 GLN A C 11
ATOM 20440 O O . GLN A 1 24 ? 9.519 12.110 -0.490 1.00 0.00 29 GLN A O 11
ATOM 20454 N N . VAL A 1 25 ? 8.299 13.836 -1.268 1.00 0.00 30 VAL A N 11
ATOM 20455 C CA . VAL A 1 25 ? 8.670 14.733 -0.181 1.00 0.00 30 VAL A CA 11
ATOM 20456 C C . VAL A 1 25 ? 8.281 14.140 1.167 1.00 0.00 30 VAL A C 11
ATOM 20457 O O . VAL A 1 25 ? 9.082 14.117 2.101 1.00 0.00 30 VAL A O 11
ATOM 20470 N N . HIS A 1 26 ? 7.045 13.658 1.258 1.00 0.00 31 HIS A N 11
ATOM 20471 C CA . HIS A 1 26 ? 6.550 13.058 2.491 1.00 0.00 31 HIS A CA 11
ATOM 20472 C C . HIS A 1 26 ? 7.380 11.837 2.870 1.00 0.00 31 HIS A C 11
ATOM 20473 O O . HIS A 1 26 ? 7.677 11.614 4.044 1.00 0.00 31 HIS A O 11
ATOM 20488 N N . LEU A 1 27 ? 7.745 11.047 1.867 1.00 0.00 32 LEU A N 11
ATOM 20489 C CA . LEU A 1 27 ? 8.533 9.841 2.087 1.00 0.00 32 LEU A CA 11
ATOM 20490 C C . LEU A 1 27 ? 9.904 10.178 2.673 1.00 0.00 32 LEU A C 11
ATOM 20491 O O . LEU A 1 27 ? 10.378 9.506 3.590 1.00 0.00 32 LEU A O 11
ATOM 20507 N N . LEU A 1 28 ? 10.536 11.218 2.138 1.00 0.00 33 LEU A N 11
ATOM 20508 C CA . LEU A 1 28 ? 11.854 11.641 2.607 1.00 0.00 33 LEU A CA 11
ATOM 20509 C C . LEU A 1 28 ? 11.803 12.142 4.046 1.00 0.00 33 LEU A C 11
ATOM 20510 O O . LEU A 1 28 ? 12.635 11.768 4.873 1.00 0.00 33 LEU A O 11
ATOM 20526 N N . GLU A 1 29 ? 10.831 13.000 4.335 1.00 0.00 34 GLU A N 11
ATOM 20527 C CA . GLU A 1 29 ? 10.679 13.565 5.671 1.00 0.00 34 GLU A CA 11
ATOM 20528 C C . GLU A 1 29 ? 10.436 12.475 6.711 1.00 0.00 34 GLU A C 11
ATOM 20529 O O . GLU A 1 29 ? 11.116 12.424 7.738 1.00 0.00 34 GLU A O 11
ATOM 20541 N N . ASN A 1 30 ? 9.469 11.603 6.442 1.00 0.00 35 ASN A N 11
ATOM 20542 C CA . ASN A 1 30 ? 9.146 10.515 7.360 1.00 0.00 35 ASN A CA 11
ATOM 20543 C C . ASN A 1 30 ? 10.048 9.306 7.122 1.00 0.00 35 ASN A C 11
ATOM 20544 O O . ASN A 1 30 ? 9.628 8.167 7.316 1.00 0.00 35 ASN A O 11
ATOM 20555 N N . ASN A 1 31 ? 11.287 9.572 6.708 1.00 0.00 36 ASN A N 11
ATOM 20556 C CA . ASN A 1 31 ? 12.274 8.525 6.438 1.00 0.00 36 ASN A CA 11
ATOM 20557 C C . ASN A 1 31 ? 11.847 7.649 5.263 1.00 0.00 36 ASN A C 11
ATOM 20558 O O . ASN A 1 31 ? 12.422 7.730 4.177 1.00 0.00 36 ASN A O 11
ATOM 20569 N N . ASN A 1 32 ? 10.832 6.819 5.488 1.00 0.00 37 ASN A N 11
ATOM 20570 C CA . ASN A 1 32 ? 10.315 5.926 4.455 1.00 0.00 37 ASN A CA 11
ATOM 20571 C C . ASN A 1 32 ? 9.140 5.111 4.993 1.00 0.00 37 ASN A C 11
ATOM 20572 O O . ASN A 1 32 ? 8.940 3.958 4.611 1.00 0.00 37 ASN A O 11
ATOM 20583 N N . ASP A 1 33 ? 8.362 5.720 5.886 1.00 0.00 38 ASP A N 11
ATOM 20584 C CA . ASP A 1 33 ? 7.207 5.049 6.477 1.00 0.00 38 ASP A CA 11
ATOM 20585 C C . ASP A 1 33 ? 5.976 5.202 5.587 1.00 0.00 38 ASP A C 11
ATOM 20586 O O . ASP A 1 33 ? 5.636 6.307 5.166 1.00 0.00 38 ASP A O 11
ATOM 20595 N N . LEU A 1 34 ? 5.316 4.083 5.301 1.00 0.00 39 LEU A N 11
ATOM 20596 C CA . LEU A 1 34 ? 4.126 4.091 4.458 1.00 0.00 39 LEU A CA 11
ATOM 20597 C C . LEU A 1 34 ? 2.853 4.308 5.274 1.00 0.00 39 LEU A C 11
ATOM 20598 O O . LEU A 1 34 ? 1.987 5.089 4.888 1.00 0.00 39 LEU A O 11
ATOM 20614 N N . ASP A 1 35 ? 2.737 3.603 6.394 1.00 0.00 40 ASP A N 11
ATOM 20615 C CA . ASP A 1 35 ? 1.556 3.709 7.248 1.00 0.00 40 ASP A CA 11
ATOM 20616 C C . ASP A 1 35 ? 1.326 5.137 7.738 1.00 0.00 40 ASP A C 11
ATOM 20617 O O . ASP A 1 35 ? 0.207 5.646 7.674 1.00 0.00 40 ASP A O 11
ATOM 20626 N N . LEU A 1 36 ? 2.376 5.776 8.243 1.00 0.00 41 LEU A N 11
ATOM 20627 C CA . LEU A 1 36 ? 2.260 7.139 8.757 1.00 0.00 41 LEU A CA 11
ATOM 20628 C C . LEU A 1 36 ? 1.924 8.121 7.636 1.00 0.00 41 LEU A C 11
ATOM 20629 O O . LEU A 1 36 ? 0.922 8.837 7.705 1.00 0.00 41 LEU A O 11
ATOM 20645 N N . THR A 1 37 ? 2.770 8.155 6.611 1.00 0.00 42 THR A N 11
ATOM 20646 C CA . THR A 1 37 ? 2.568 9.056 5.482 1.00 0.00 42 THR A CA 11
ATOM 20647 C C . THR A 1 37 ? 1.197 8.851 4.851 1.00 0.00 42 THR A C 11
ATOM 20648 O O . THR A 1 37 ? 0.379 9.769 4.815 1.00 0.00 42 THR A O 11
ATOM 20659 N N . ILE A 1 38 ? 0.952 7.643 4.359 1.00 0.00 43 ILE A N 11
ATOM 20660 C CA . ILE A 1 38 ? -0.322 7.321 3.729 1.00 0.00 43 ILE A CA 11
ATOM 20661 C C . ILE A 1 38 ? -1.481 7.537 4.694 1.00 0.00 43 ILE A C 11
ATOM 20662 O O . ILE A 1 38 ? -2.546 8.015 4.301 1.00 0.00 43 ILE A O 11
ATOM 20678 N N . GLY A 1 39 ? -1.268 7.178 5.956 1.00 0.00 44 GLY A N 11
ATOM 20679 C CA . GLY A 1 39 ? -2.305 7.336 6.961 1.00 0.00 44 GLY A CA 11
ATOM 20680 C C . GLY A 1 39 ? -2.865 8.742 6.996 1.00 0.00 44 GLY A C 11
ATOM 20681 O O . GLY A 1 39 ? -4.081 8.934 6.979 1.00 0.00 44 GLY A O 11
ATOM 20685 N N . LEU A 1 40 ? -1.977 9.730 7.036 1.00 0.00 45 LEU A N 11
ATOM 20686 C CA . LEU A 1 40 ? -2.394 11.126 7.063 1.00 0.00 45 LEU A CA 11
ATOM 20687 C C . LEU A 1 40 ? -3.012 11.522 5.724 1.00 0.00 45 LEU A C 11
ATOM 20688 O O . LEU A 1 40 ? -4.014 12.237 5.679 1.00 0.00 45 LEU A O 11
ATOM 20704 N N . LEU A 1 41 ? -2.407 11.052 4.636 1.00 0.00 46 LEU A N 11
ATOM 20705 C CA . LEU A 1 41 ? -2.892 11.358 3.292 1.00 0.00 46 LEU A CA 11
ATOM 20706 C C . LEU A 1 41 ? -4.355 10.952 3.127 1.00 0.00 46 LEU A C 11
ATOM 20707 O O . LEU A 1 41 ? -5.123 11.647 2.463 1.00 0.00 46 LEU A O 11
ATOM 20723 N N . LEU A 1 42 ? -4.740 9.831 3.740 1.00 0.00 47 LEU A N 11
ATOM 20724 C CA . LEU A 1 42 ? -6.119 9.359 3.659 1.00 0.00 47 LEU A CA 11
ATOM 20725 C C . LEU A 1 42 ? -7.074 10.476 4.060 1.00 0.00 47 LEU A C 11
ATOM 20726 O O . LEU A 1 42 ? -8.097 10.701 3.412 1.00 0.00 47 LEU A O 11
ATOM 20742 N N . LYS A 1 43 ? -6.721 11.179 5.135 1.00 0.00 48 LYS A N 11
ATOM 20743 C CA . LYS A 1 43 ? -7.529 12.287 5.632 1.00 0.00 48 LYS A CA 11
ATOM 20744 C C . LYS A 1 43 ? -7.244 13.555 4.833 1.00 0.00 48 LYS A C 11
ATOM 20745 O O . LYS A 1 43 ? -7.134 14.645 5.397 1.00 0.00 48 LYS A O 11
ATOM 20764 N N . GLU A 1 44 ? -7.113 13.402 3.519 1.00 0.00 49 GLU A N 11
ATOM 20765 C CA . GLU A 1 44 ? -6.829 14.530 2.640 1.00 0.00 49 GLU A CA 11
ATOM 20766 C C . GLU A 1 44 ? -7.893 15.615 2.780 1.00 0.00 49 GLU A C 11
ATOM 20767 O O . GLU A 1 44 ? -7.589 16.807 2.715 1.00 0.00 49 GLU A O 11
ATOM 20779 N N . ASN A 1 45 ? -9.140 15.194 2.976 1.00 0.00 50 ASN A N 11
ATOM 20780 C CA . ASN A 1 45 ? -10.247 16.129 3.128 1.00 0.00 50 ASN A CA 11
ATOM 20781 C C . ASN A 1 45 ? -11.471 15.435 3.717 1.00 0.00 50 ASN A C 11
ATOM 20782 O O . ASN A 1 45 ? -12.056 15.912 4.688 1.00 0.00 50 ASN A O 11
ATOM 20793 N N . ASP A 1 46 ? -11.849 14.305 3.124 1.00 0.00 51 ASP A N 11
ATOM 20794 C CA . ASP A 1 46 ? -13.003 13.543 3.590 1.00 0.00 51 ASP A CA 11
ATOM 20795 C C . ASP A 1 46 ? -14.252 14.425 3.642 1.00 0.00 51 ASP A C 11
ATOM 20796 O O . ASP A 1 46 ? -14.543 15.148 2.689 1.00 0.00 51 ASP A O 11
ATOM 20805 N N . ASP A 1 47 ? -14.985 14.361 4.757 1.00 0.00 52 ASP A N 11
ATOM 20806 C CA . ASP A 1 47 ? -16.202 15.152 4.935 1.00 0.00 52 ASP A CA 11
ATOM 20807 C C . ASP A 1 47 ? -17.294 14.707 3.966 1.00 0.00 52 ASP A C 11
ATOM 20808 O O . ASP A 1 47 ? -17.037 14.469 2.786 1.00 0.00 52 ASP A O 11
ATOM 20817 N N . LYS A 1 48 ? -18.517 14.596 4.477 1.00 0.00 53 LYS A N 11
ATOM 20818 C CA . LYS A 1 48 ? -19.652 14.177 3.661 1.00 0.00 53 LYS A CA 11
ATOM 20819 C C . LYS A 1 48 ? -19.932 15.194 2.561 1.00 0.00 53 LYS A C 11
ATOM 20820 O O . LYS A 1 48 ? -20.014 16.395 2.819 1.00 0.00 53 LYS A O 11
ATOM 20839 N N . SER A 1 49 ? -20.078 14.705 1.333 1.00 0.00 54 SER A N 11
ATOM 20840 C CA . SER A 1 49 ? -20.350 15.573 0.191 1.00 0.00 54 SER A CA 11
ATOM 20841 C C . SER A 1 49 ? -21.724 16.226 0.317 1.00 0.00 54 SER A C 11
ATOM 20842 O O . SER A 1 49 ? -21.780 17.472 0.399 1.00 0.00 54 SER A O 11
ATOM 20851 N N . MET B 2 1 ? -17.150 -12.145 -10.048 1.00 0.00 1 MET B N 11
ATOM 20852 C CA . MET B 2 1 ? -16.382 -10.878 -9.952 1.00 0.00 1 MET B CA 11
ATOM 20853 C C . MET B 2 1 ? -15.219 -11.013 -8.974 1.00 0.00 1 MET B C 11
ATOM 20854 O O . MET B 2 1 ? -15.355 -11.620 -7.911 1.00 0.00 1 MET B O 11
ATOM 20870 N N . GLN B 2 2 ? -14.078 -10.447 -9.345 1.00 0.00 2 GLN B N 11
ATOM 20871 C CA . GLN B 2 2 ? -12.886 -10.505 -8.509 1.00 0.00 2 GLN B CA 11
ATOM 20872 C C . GLN B 2 2 ? -12.169 -9.160 -8.478 1.00 0.00 2 GLN B C 11
ATOM 20873 O O . GLN B 2 2 ? -12.032 -8.491 -9.503 1.00 0.00 2 GLN B O 11
ATOM 20887 N N . ILE B 2 3 ? -11.719 -8.770 -7.291 1.00 0.00 3 ILE B N 11
ATOM 20888 C CA . ILE B 2 3 ? -11.019 -7.506 -7.113 1.00 0.00 3 ILE B CA 11
ATOM 20889 C C . ILE B 2 3 ? -9.582 -7.734 -6.647 1.00 0.00 3 ILE B C 11
ATOM 20890 O O . ILE B 2 3 ? -9.315 -8.625 -5.835 1.00 0.00 3 ILE B O 11
ATOM 20906 N N . PHE B 2 4 ? -8.663 -6.930 -7.179 1.00 0.00 4 PHE B N 11
ATOM 20907 C CA . PHE B 2 4 ? -7.251 -7.041 -6.830 1.00 0.00 4 PHE B CA 11
ATOM 20908 C C . PHE B 2 4 ? -6.944 -6.331 -5.516 1.00 0.00 4 PHE B C 11
ATOM 20909 O O . PHE B 2 4 ? -7.498 -5.272 -5.225 1.00 0.00 4 PHE B O 11
ATOM 20926 N N . VAL B 2 5 ? -6.047 -6.923 -4.735 1.00 0.00 5 VAL B N 11
ATOM 20927 C CA . VAL B 2 5 ? -5.646 -6.352 -3.457 1.00 0.00 5 VAL B CA 11
ATOM 20928 C C . VAL B 2 5 ? -4.126 -6.229 -3.389 1.00 0.00 5 VAL B C 11
ATOM 20929 O O . VAL B 2 5 ? -3.450 -7.049 -2.766 1.00 0.00 5 VAL B O 11
ATOM 20942 N N . LYS B 2 6 ? -3.598 -5.204 -4.051 1.00 0.00 6 LYS B N 11
ATOM 20943 C CA . LYS B 2 6 ? -2.159 -4.969 -4.086 1.00 0.00 6 LYS B CA 11
ATOM 20944 C C . LYS B 2 6 ? -1.635 -4.531 -2.720 1.00 0.00 6 LYS B C 11
ATOM 20945 O O . LYS B 2 6 ? -2.130 -3.570 -2.135 1.00 0.00 6 LYS B O 11
ATOM 20964 N N . THR B 2 7 ? -0.621 -5.236 -2.229 1.00 0.00 7 THR B N 11
ATOM 20965 C CA . THR B 2 7 ? -0.014 -4.919 -0.941 1.00 0.00 7 THR B CA 11
ATOM 20966 C C . THR B 2 7 ? 1.161 -3.963 -1.117 1.00 0.00 7 THR B C 11
ATOM 20967 O O . THR B 2 7 ? 1.829 -3.981 -2.151 1.00 0.00 7 THR B O 11
ATOM 20978 N N . LEU B 2 8 ? 1.410 -3.131 -0.106 1.00 0.00 8 LEU B N 11
ATOM 20979 C CA . LEU B 2 8 ? 2.513 -2.174 -0.160 1.00 0.00 8 LEU B CA 11
ATOM 20980 C C . LEU B 2 8 ? 3.796 -2.861 -0.619 1.00 0.00 8 LEU B C 11
ATOM 20981 O O . LEU B 2 8 ? 4.581 -2.291 -1.377 1.00 0.00 8 LEU B O 11
ATOM 20997 N N . THR B 2 9 ? 3.999 -4.090 -0.152 1.00 0.00 9 THR B N 11
ATOM 20998 C CA . THR B 2 9 ? 5.183 -4.858 -0.512 1.00 0.00 9 THR B CA 11
ATOM 20999 C C . THR B 2 9 ? 5.231 -5.146 -2.010 1.00 0.00 9 THR B C 11
ATOM 21000 O O . THR B 2 9 ? 6.191 -4.779 -2.688 1.00 0.00 9 THR B O 11
ATOM 21011 N N . GLY B 2 10 ? 4.191 -5.800 -2.527 1.00 0.00 10 GLY B N 11
ATOM 21012 C CA . GLY B 2 10 ? 4.153 -6.114 -3.945 1.00 0.00 10 GLY B CA 11
ATOM 21013 C C . GLY B 2 10 ? 3.395 -7.393 -4.256 1.00 0.00 10 GLY B C 11
ATOM 21014 O O . GLY B 2 10 ? 3.976 -8.351 -4.766 1.00 0.00 10 GLY B O 11
ATOM 21018 N N . LYS B 2 11 ? 2.099 -7.416 -3.957 1.00 0.00 11 LYS B N 11
ATOM 21019 C CA . LYS B 2 11 ? 1.281 -8.597 -4.221 1.00 0.00 11 LYS B CA 11
ATOM 21020 C C . LYS B 2 11 ? -0.194 -8.228 -4.369 1.00 0.00 11 LYS B C 11
ATOM 21021 O O . LYS B 2 11 ? -0.811 -7.709 -3.440 1.00 0.00 11 LYS B O 11
ATOM 21040 N N . THR B 2 12 ? -0.750 -8.504 -5.546 1.00 0.00 12 THR B N 11
ATOM 21041 C CA . THR B 2 12 ? -2.151 -8.207 -5.826 1.00 0.00 12 THR B CA 11
ATOM 21042 C C . THR B 2 12 ? -3.055 -9.392 -5.495 1.00 0.00 12 THR B C 11
ATOM 21043 O O . THR B 2 12 ? -3.482 -10.127 -6.387 1.00 0.00 12 THR B O 11
ATOM 21054 N N . ILE B 2 13 ? -3.343 -9.577 -4.209 1.00 0.00 13 ILE B N 11
ATOM 21055 C CA . ILE B 2 13 ? -4.197 -10.675 -3.769 1.00 0.00 13 ILE B CA 11
ATOM 21056 C C . ILE B 2 13 ? -5.590 -10.556 -4.381 1.00 0.00 13 ILE B C 11
ATOM 21057 O O . ILE B 2 13 ? -6.276 -9.552 -4.194 1.00 0.00 13 ILE B O 11
ATOM 21073 N N . THR B 2 14 ? -6.004 -11.583 -5.117 1.00 0.00 14 THR B N 11
ATOM 21074 C CA . THR B 2 14 ? -7.315 -11.584 -5.758 1.00 0.00 14 THR B CA 11
ATOM 21075 C C . THR B 2 14 ? -8.379 -12.205 -4.858 1.00 0.00 14 THR B C 11
ATOM 21076 O O . THR B 2 14 ? -8.174 -13.276 -4.286 1.00 0.00 14 THR B O 11
ATOM 21087 N N . LEU B 2 15 ? -9.521 -11.529 -4.746 1.00 0.00 15 LEU B N 11
ATOM 21088 C CA . LEU B 2 15 ? -10.628 -12.018 -3.925 1.00 0.00 15 LEU B CA 11
ATOM 21089 C C . LEU B 2 15 ? -11.939 -11.971 -4.700 1.00 0.00 15 LEU B C 11
ATOM 21090 O O . LEU B 2 15 ? -12.133 -11.116 -5.562 1.00 0.00 15 LEU B O 11
ATOM 21106 N N . GLU B 2 16 ? -12.837 -12.894 -4.385 1.00 0.00 16 GLU B N 11
ATOM 21107 C CA . GLU B 2 16 ? -14.137 -12.955 -5.046 1.00 0.00 16 GLU B CA 11
ATOM 21108 C C . GLU B 2 16 ? -15.178 -12.179 -4.248 1.00 0.00 16 GLU B C 11
ATOM 21109 O O . GLU B 2 16 ? -15.359 -12.418 -3.055 1.00 0.00 16 GLU B O 11
ATOM 21121 N N . VAL B 2 17 ? -15.863 -11.250 -4.913 1.00 0.00 17 VAL B N 11
ATOM 21122 C CA . VAL B 2 17 ? -16.887 -10.440 -4.259 1.00 0.00 17 VAL B CA 11
ATOM 21123 C C . VAL B 2 17 ? -17.952 -9.985 -5.250 1.00 0.00 17 VAL B C 11
ATOM 21124 O O . VAL B 2 17 ? -17.642 -9.579 -6.371 1.00 0.00 17 VAL B O 11
ATOM 21137 N N . GLU B 2 18 ? -19.210 -10.050 -4.824 1.00 0.00 18 GLU B N 11
ATOM 21138 C CA . GLU B 2 18 ? -20.326 -9.638 -5.665 1.00 0.00 18 GLU B CA 11
ATOM 21139 C C . GLU B 2 18 ? -20.277 -8.137 -5.919 1.00 0.00 18 GLU B C 11
ATOM 21140 O O . GLU B 2 18 ? -19.847 -7.370 -5.059 1.00 0.00 18 GLU B O 11
ATOM 21152 N N . SER B 2 19 ? -20.717 -7.721 -7.101 1.00 0.00 19 SER B N 11
ATOM 21153 C CA . SER B 2 19 ? -20.719 -6.308 -7.454 1.00 0.00 19 SER B CA 11
ATOM 21154 C C . SER B 2 19 ? -21.486 -5.495 -6.416 1.00 0.00 19 SER B C 11
ATOM 21155 O O . SER B 2 19 ? -21.071 -4.397 -6.043 1.00 0.00 19 SER B O 11
ATOM 21163 N N . SER B 2 20 ? -22.606 -6.042 -5.951 1.00 0.00 20 SER B N 11
ATOM 21164 C CA . SER B 2 20 ? -23.429 -5.367 -4.953 1.00 0.00 20 SER B CA 11
ATOM 21165 C C . SER B 2 20 ? -23.130 -5.889 -3.550 1.00 0.00 20 SER B C 11
ATOM 21166 O O . SER B 2 20 ? -24.027 -5.991 -2.712 1.00 0.00 20 SER B O 11
ATOM 21174 N N . ASP B 2 21 ? -21.866 -6.215 -3.297 1.00 0.00 21 ASP B N 11
ATOM 21175 C CA . ASP B 2 21 ? -21.453 -6.722 -1.991 1.00 0.00 21 ASP B CA 11
ATOM 21176 C C . ASP B 2 21 ? -21.199 -5.565 -1.021 1.00 0.00 21 ASP B C 11
ATOM 21177 O O . ASP B 2 21 ? -22.066 -4.712 -0.827 1.00 0.00 21 ASP B O 11
ATOM 21186 N N . THR B 2 22 ? -20.012 -5.538 -0.413 1.00 0.00 22 THR B N 11
ATOM 21187 C CA . THR B 2 22 ? -19.655 -4.486 0.532 1.00 0.00 22 THR B CA 11
ATOM 21188 C C . THR B 2 22 ? -18.190 -4.595 0.945 1.00 0.00 22 THR B C 11
ATOM 21189 O O . THR B 2 22 ? -17.657 -5.696 1.088 1.00 0.00 22 THR B O 11
ATOM 21200 N N . ILE B 2 23 ? -17.546 -3.446 1.130 1.00 0.00 23 ILE B N 11
ATOM 21201 C CA . ILE B 2 23 ? -16.140 -3.408 1.522 1.00 0.00 23 ILE B CA 11
ATOM 21202 C C . ILE B 2 23 ? -15.894 -4.258 2.765 1.00 0.00 23 ILE B C 11
ATOM 21203 O O . ILE B 2 23 ? -14.872 -4.937 2.870 1.00 0.00 23 ILE B O 11
ATOM 21219 N N . ASP B 2 24 ? -16.836 -4.215 3.704 1.00 0.00 24 ASP B N 11
ATOM 21220 C CA . ASP B 2 24 ? -16.721 -4.983 4.941 1.00 0.00 24 ASP B CA 11
ATOM 21221 C C . ASP B 2 24 ? -16.519 -6.465 4.642 1.00 0.00 24 ASP B C 11
ATOM 21222 O O . ASP B 2 24 ? -15.675 -7.120 5.254 1.00 0.00 24 ASP B O 11
ATOM 21231 N N . ASN B 2 25 ? -17.296 -6.987 3.696 1.00 0.00 25 ASN B N 11
ATOM 21232 C CA . ASN B 2 25 ? -17.198 -8.392 3.315 1.00 0.00 25 ASN B CA 11
ATOM 21233 C C . ASN B 2 25 ? -15.803 -8.709 2.788 1.00 0.00 25 ASN B C 11
ATOM 21234 O O . ASN B 2 25 ? -15.222 -9.740 3.122 1.00 0.00 25 ASN B O 11
ATOM 21245 N N . VAL B 2 26 ? -15.274 -7.813 1.958 1.00 0.00 26 VAL B N 11
ATOM 21246 C CA . VAL B 2 26 ? -13.948 -7.993 1.382 1.00 0.00 26 VAL B CA 11
ATOM 21247 C C . VAL B 2 26 ? -12.888 -8.103 2.474 1.00 0.00 26 VAL B C 11
ATOM 21248 O O . VAL B 2 26 ? -12.029 -8.984 2.429 1.00 0.00 26 VAL B O 11
ATOM 21261 N N . LYS B 2 27 ? -12.956 -7.208 3.457 1.00 0.00 27 LYS B N 11
ATOM 21262 C CA . LYS B 2 27 ? -12.002 -7.213 4.563 1.00 0.00 27 LYS B CA 11
ATOM 21263 C C . LYS B 2 27 ? -12.096 -8.513 5.353 1.00 0.00 27 LYS B C 11
ATOM 21264 O O . LYS B 2 27 ? -11.081 -9.075 5.764 1.00 0.00 27 LYS B O 11
ATOM 21283 N N . SER B 2 28 ? -13.321 -8.986 5.561 1.00 0.00 28 SER B N 11
ATOM 21284 C CA . SER B 2 28 ? -13.550 -10.220 6.302 1.00 0.00 28 SER B CA 11
ATOM 21285 C C . SER B 2 28 ? -12.902 -11.407 5.597 1.00 0.00 28 SER B C 11
ATOM 21286 O O . SER B 2 28 ? -12.231 -12.226 6.228 1.00 0.00 28 SER B O 11
ATOM 21294 N N . LYS B 2 29 ? -13.104 -11.493 4.285 1.00 0.00 29 LYS B N 11
ATOM 21295 C CA . LYS B 2 29 ? -12.534 -12.579 3.495 1.00 0.00 29 LYS B CA 11
ATOM 21296 C C . LYS B 2 29 ? -11.015 -12.576 3.593 1.00 0.00 29 LYS B C 11
ATOM 21297 O O . LYS B 2 29 ? -10.398 -13.613 3.831 1.00 0.00 29 LYS B O 11
ATOM 21316 N N . ILE B 2 30 ? -10.417 -11.401 3.418 1.00 0.00 30 ILE B N 11
ATOM 21317 C CA . ILE B 2 30 ? -8.969 -11.262 3.499 1.00 0.00 30 ILE B CA 11
ATOM 21318 C C . ILE B 2 30 ? -8.479 -11.609 4.900 1.00 0.00 30 ILE B C 11
ATOM 21319 O O . ILE B 2 30 ? -7.395 -12.165 5.074 1.00 0.00 30 ILE B O 11
ATOM 21335 N N . GLN B 2 31 ? -9.293 -11.274 5.896 1.00 0.00 31 GLN B N 11
ATOM 21336 C CA . GLN B 2 31 ? -8.959 -11.543 7.289 1.00 0.00 31 GLN B CA 11
ATOM 21337 C C . GLN B 2 31 ? -8.789 -13.039 7.534 1.00 0.00 31 GLN B C 11
ATOM 21338 O O . GLN B 2 31 ? -7.803 -13.472 8.124 1.00 0.00 31 GLN B O 11
ATOM 21352 N N . ASP B 2 32 ? -9.762 -13.823 7.085 1.00 0.00 32 ASP B N 11
ATOM 21353 C CA . ASP B 2 32 ? -9.723 -15.271 7.265 1.00 0.00 32 ASP B CA 11
ATOM 21354 C C . ASP B 2 32 ? -8.683 -15.921 6.352 1.00 0.00 32 ASP B C 11
ATOM 21355 O O . ASP B 2 32 ? -7.964 -16.831 6.766 1.00 0.00 32 ASP B O 11
ATOM 21364 N N . LYS B 2 33 ? -8.623 -15.459 5.108 1.00 0.00 33 LYS B N 11
ATOM 21365 C CA . LYS B 2 33 ? -7.690 -16.003 4.124 1.00 0.00 33 LYS B CA 11
ATOM 21366 C C . LYS B 2 33 ? -6.234 -15.805 4.547 1.00 0.00 33 LYS B C 11
ATOM 21367 O O . LYS B 2 33 ? -5.490 -16.772 4.710 1.00 0.00 33 LYS B O 11
ATOM 21386 N N . GLU B 2 34 ? -5.832 -14.548 4.708 1.00 0.00 34 GLU B N 11
ATOM 21387 C CA . GLU B 2 34 ? -4.460 -14.221 5.095 1.00 0.00 34 GLU B CA 11
ATOM 21388 C C . GLU B 2 34 ? -4.236 -14.393 6.594 1.00 0.00 34 GLU B C 11
ATOM 21389 O O . GLU B 2 34 ? -3.185 -14.875 7.020 1.00 0.00 34 GLU B O 11
ATOM 21401 N N . GLY B 2 35 ? -5.217 -13.983 7.389 1.00 0.00 35 GLY B N 11
ATOM 21402 C CA . GLY B 2 35 ? -5.094 -14.088 8.831 1.00 0.00 35 GLY B CA 11
ATOM 21403 C C . GLY B 2 35 ? -4.581 -12.805 9.452 1.00 0.00 35 GLY B C 11
ATOM 21404 O O . GLY B 2 35 ? -3.698 -12.827 10.309 1.00 0.00 35 GLY B O 11
ATOM 21408 N N . ILE B 2 36 ? -5.139 -11.680 9.012 1.00 0.00 36 ILE B N 11
ATOM 21409 C CA . ILE B 2 36 ? -4.743 -10.372 9.519 1.00 0.00 36 ILE B CA 11
ATOM 21410 C C . ILE B 2 36 ? -5.934 -9.640 10.133 1.00 0.00 36 ILE B C 11
ATOM 21411 O O . ILE B 2 36 ? -7.015 -9.602 9.543 1.00 0.00 36 ILE B O 11
ATOM 21427 N N . PRO B 2 37 ? -5.758 -9.047 11.331 1.00 0.00 37 PRO B N 11
ATOM 21428 C CA . PRO B 2 37 ? -6.831 -8.316 12.013 1.00 0.00 37 PRO B CA 11
ATOM 21429 C C . PRO B 2 37 ? -7.496 -7.286 11.098 1.00 0.00 37 PRO B C 11
ATOM 21430 O O . PRO B 2 37 ? -6.819 -6.586 10.349 1.00 0.00 37 PRO B O 11
ATOM 21441 N N . PRO B 2 38 ? -8.839 -7.186 11.145 1.00 0.00 38 PRO B N 11
ATOM 21442 C CA . PRO B 2 38 ? -9.591 -6.240 10.312 1.00 0.00 38 PRO B CA 11
ATOM 21443 C C . PRO B 2 38 ? -9.184 -4.791 10.561 1.00 0.00 38 PRO B C 11
ATOM 21444 O O . PRO B 2 38 ? -8.992 -4.020 9.622 1.00 0.00 38 PRO B O 11
ATOM 21455 N N . ASP B 2 39 ? -9.057 -4.429 11.833 1.00 0.00 39 ASP B N 11
ATOM 21456 C CA . ASP B 2 39 ? -8.676 -3.073 12.208 1.00 0.00 39 ASP B CA 11
ATOM 21457 C C . ASP B 2 39 ? -7.290 -2.725 11.672 1.00 0.00 39 ASP B C 11
ATOM 21458 O O . ASP B 2 39 ? -7.071 -1.632 11.151 1.00 0.00 39 ASP B O 11
ATOM 21467 N N . GLN B 2 40 ? -6.356 -3.661 11.814 1.00 0.00 40 GLN B N 11
ATOM 21468 C CA . GLN B 2 40 ? -4.986 -3.452 11.356 1.00 0.00 40 GLN B CA 11
ATOM 21469 C C . GLN B 2 40 ? -4.931 -3.220 9.847 1.00 0.00 40 GLN B C 11
ATOM 21470 O O . GLN B 2 40 ? -4.395 -2.214 9.384 1.00 0.00 40 GLN B O 11
ATOM 21484 N N . GLN B 2 41 ? -5.482 -4.161 9.086 1.00 0.00 41 GLN B N 11
ATOM 21485 C CA . GLN B 2 41 ? -5.488 -4.061 7.630 1.00 0.00 41 GLN B CA 11
ATOM 21486 C C . GLN B 2 41 ? -6.378 -2.915 7.160 1.00 0.00 41 GLN B C 11
ATOM 21487 O O . GLN B 2 41 ? -7.421 -2.641 7.754 1.00 0.00 41 GLN B O 11
ATOM 21501 N N . ARG B 2 42 ? -5.954 -2.242 6.091 1.00 0.00 42 ARG B N 11
ATOM 21502 C CA . ARG B 2 42 ? -6.709 -1.120 5.545 1.00 0.00 42 ARG B CA 11
ATOM 21503 C C . ARG B 2 42 ? -6.752 -1.173 4.019 1.00 0.00 42 ARG B C 11
ATOM 21504 O O . ARG B 2 42 ? -5.714 -1.217 3.360 1.00 0.00 42 ARG B O 11
ATOM 21525 N N . LEU B 2 43 ? -7.962 -1.161 3.467 1.00 0.00 43 LEU B N 11
ATOM 21526 C CA . LEU B 2 43 ? -8.144 -1.201 2.018 1.00 0.00 43 LEU B CA 11
ATOM 21527 C C . LEU B 2 43 ? -8.265 0.209 1.446 1.00 0.00 43 LEU B C 11
ATOM 21528 O O . LEU B 2 43 ? -9.366 0.743 1.311 1.00 0.00 43 LEU B O 11
ATOM 21544 N N . ILE B 2 44 ? -7.127 0.809 1.114 1.00 0.00 44 ILE B N 11
ATOM 21545 C CA . ILE B 2 44 ? -7.106 2.158 0.560 1.00 0.00 44 ILE B CA 11
ATOM 21546 C C . ILE B 2 44 ? -7.403 2.153 -0.936 1.00 0.00 44 ILE B C 11
ATOM 21547 O O . ILE B 2 44 ? -6.960 1.268 -1.674 1.00 0.00 44 ILE B O 11
ATOM 21563 N N . PHE B 2 45 ? -8.158 3.157 -1.367 1.00 0.00 45 PHE B N 11
ATOM 21564 C CA . PHE B 2 45 ? -8.536 3.306 -2.765 1.00 0.00 45 PHE B CA 11
ATOM 21565 C C . PHE B 2 45 ? -9.072 4.713 -3.001 1.00 0.00 45 PHE B C 11
ATOM 21566 O O . PHE B 2 45 ? -9.594 5.344 -2.082 1.00 0.00 45 PHE B O 11
ATOM 21583 N N . ALA B 2 46 ? -8.918 5.213 -4.221 1.00 0.00 46 ALA B N 11
ATOM 21584 C CA . ALA B 2 46 ? -9.371 6.557 -4.550 1.00 0.00 46 ALA B CA 11
ATOM 21585 C C . ALA B 2 46 ? -8.691 7.574 -3.638 1.00 0.00 46 ALA B C 11
ATOM 21586 O O . ALA B 2 46 ? -9.251 8.623 -3.319 1.00 0.00 46 ALA B O 11
ATOM 21593 N N . GLY B 2 47 ? -7.470 7.242 -3.231 1.00 0.00 47 GLY B N 11
ATOM 21594 C CA . GLY B 2 47 ? -6.696 8.111 -2.365 1.00 0.00 47 GLY B CA 11
ATOM 21595 C C . GLY B 2 47 ? -7.276 8.252 -0.968 1.00 0.00 47 GLY B C 11
ATOM 21596 O O . GLY B 2 47 ? -7.109 9.293 -0.332 1.00 0.00 47 GLY B O 11
ATOM 21600 N N . LYS B 2 48 ? -7.944 7.206 -0.476 1.00 0.00 48 LYS B N 11
ATOM 21601 C CA . LYS B 2 48 ? -8.522 7.243 0.867 1.00 0.00 48 LYS B CA 11
ATOM 21602 C C . LYS B 2 48 ? -9.090 5.886 1.282 1.00 0.00 48 LYS B C 11
ATOM 21603 O O . LYS B 2 48 ? -9.612 5.139 0.456 1.00 0.00 48 LYS B O 11
ATOM 21622 N N . GLN B 2 49 ? -8.988 5.586 2.575 1.00 0.00 49 GLN B N 11
ATOM 21623 C CA . GLN B 2 49 ? -9.493 4.330 3.125 1.00 0.00 49 GLN B CA 11
ATOM 21624 C C . GLN B 2 49 ? -10.966 4.132 2.776 1.00 0.00 49 GLN B C 11
ATOM 21625 O O . GLN B 2 49 ? -11.796 5.006 3.027 1.00 0.00 49 GLN B O 11
ATOM 21639 N N . LEU B 2 50 ? -11.282 2.975 2.199 1.00 0.00 50 LEU B N 11
ATOM 21640 C CA . LEU B 2 50 ? -12.655 2.659 1.820 1.00 0.00 50 LEU B CA 11
ATOM 21641 C C . LEU B 2 50 ? -13.481 2.278 3.044 1.00 0.00 50 LEU B C 11
ATOM 21642 O O . LEU B 2 50 ? -13.058 1.457 3.858 1.00 0.00 50 LEU B O 11
ATOM 21658 N N . GLU B 2 51 ? -14.665 2.870 3.164 1.00 0.00 51 GLU B N 11
ATOM 21659 C CA . GLU B 2 51 ? -15.551 2.582 4.285 1.00 0.00 51 GLU B CA 11
ATOM 21660 C C . GLU B 2 51 ? -16.106 1.167 4.177 1.00 0.00 51 GLU B C 11
ATOM 21661 O O . GLU B 2 51 ? -16.598 0.765 3.122 1.00 0.00 51 GLU B O 11
ATOM 21673 N N . ASP B 2 52 ? -16.025 0.415 5.269 1.00 0.00 52 ASP B N 11
ATOM 21674 C CA . ASP B 2 52 ? -16.520 -0.956 5.290 1.00 0.00 52 ASP B CA 11
ATOM 21675 C C . ASP B 2 52 ? -18.016 -1.002 4.988 1.00 0.00 52 ASP B C 11
ATOM 21676 O O . ASP B 2 52 ? -18.483 -1.868 4.249 1.00 0.00 52 ASP B O 11
ATOM 21685 N N . GLY B 2 53 ? -18.760 -0.062 5.563 1.00 0.00 53 GLY B N 11
ATOM 21686 C CA . GLY B 2 53 ? -20.195 -0.009 5.344 1.00 0.00 53 GLY B CA 11
ATOM 21687 C C . GLY B 2 53 ? -20.565 0.678 4.042 1.00 0.00 53 GLY B C 11
ATOM 21688 O O . GLY B 2 53 ? -21.400 1.580 4.031 1.00 0.00 53 GLY B O 11
ATOM 21692 N N . ARG B 2 54 ? -19.944 0.251 2.945 1.00 0.00 54 ARG B N 11
ATOM 21693 C CA . ARG B 2 54 ? -20.213 0.834 1.631 1.00 0.00 54 ARG B CA 11
ATOM 21694 C C . ARG B 2 54 ? -20.027 -0.201 0.524 1.00 0.00 54 ARG B C 11
ATOM 21695 O O . ARG B 2 54 ? -19.031 -0.923 0.496 1.00 0.00 54 ARG B O 11
ATOM 21716 N N . THR B 2 55 ? -20.994 -0.264 -0.387 1.00 0.00 55 THR B N 11
ATOM 21717 C CA . THR B 2 55 ? -20.943 -1.206 -1.501 1.00 0.00 55 THR B CA 11
ATOM 21718 C C . THR B 2 55 ? -19.936 -0.760 -2.558 1.00 0.00 55 THR B C 11
ATOM 21719 O O . THR B 2 55 ? -19.632 0.427 -2.675 1.00 0.00 55 THR B O 11
ATOM 21730 N N . LEU B 2 56 ? -19.423 -1.720 -3.324 1.00 0.00 56 LEU B N 11
ATOM 21731 C CA . LEU B 2 56 ? -18.449 -1.431 -4.374 1.00 0.00 56 LEU B CA 11
ATOM 21732 C C . LEU B 2 56 ? -18.964 -0.345 -5.316 1.00 0.00 56 LEU B C 11
ATOM 21733 O O . LEU B 2 56 ? -18.213 0.537 -5.733 1.00 0.00 56 LEU B O 11
ATOM 21749 N N . SER B 2 57 ? -20.247 -0.424 -5.649 1.00 0.00 57 SER B N 11
ATOM 21750 C CA . SER B 2 57 ? -20.875 0.542 -6.547 1.00 0.00 57 SER B CA 11
ATOM 21751 C C . SER B 2 57 ? -20.717 1.972 -6.035 1.00 0.00 57 SER B C 11
ATOM 21752 O O . SER B 2 57 ? -20.610 2.910 -6.826 1.00 0.00 57 SER B O 11
ATOM 21760 N N . ASP B 2 58 ? -20.716 2.135 -4.714 1.00 0.00 58 ASP B N 11
ATOM 21761 C CA . ASP B 2 58 ? -20.586 3.457 -4.104 1.00 0.00 58 ASP B CA 11
ATOM 21762 C C . ASP B 2 58 ? -19.379 4.213 -4.653 1.00 0.00 58 ASP B C 11
ATOM 21763 O O . ASP B 2 58 ? -19.518 5.325 -5.165 1.00 0.00 58 ASP B O 11
ATOM 21772 N N . TYR B 2 59 ? -18.198 3.612 -4.547 1.00 0.00 59 TYR B N 11
ATOM 21773 C CA . TYR B 2 59 ? -16.978 4.245 -5.041 1.00 0.00 59 TYR B CA 11
ATOM 21774 C C . TYR B 2 59 ? -16.777 3.960 -6.526 1.00 0.00 59 TYR B C 11
ATOM 21775 O O . TYR B 2 59 ? -15.650 3.977 -7.021 1.00 0.00 59 TYR B O 11
ATOM 21793 N N . ASN B 2 60 ? -17.878 3.700 -7.232 1.00 0.00 60 ASN B N 11
ATOM 21794 C CA . ASN B 2 60 ? -17.824 3.411 -8.662 1.00 0.00 60 ASN B CA 11
ATOM 21795 C C . ASN B 2 60 ? -16.749 2.370 -8.961 1.00 0.00 60 ASN B C 11
ATOM 21796 O O . ASN B 2 60 ? -16.074 2.435 -9.988 1.00 0.00 60 ASN B O 11
ATOM 21807 N N . ILE B 2 61 ? -16.590 1.416 -8.049 1.00 0.00 61 ILE B N 11
ATOM 21808 C CA . ILE B 2 61 ? -15.591 0.366 -8.203 1.00 0.00 61 ILE B CA 11
ATOM 21809 C C . ILE B 2 61 ? -15.954 -0.588 -9.337 1.00 0.00 61 ILE B C 11
ATOM 21810 O O . ILE B 2 61 ? -17.070 -1.103 -9.399 1.00 0.00 61 ILE B O 11
ATOM 21826 N N . GLN B 2 62 ? -14.995 -0.822 -10.224 1.00 0.00 62 GLN B N 11
ATOM 21827 C CA . GLN B 2 62 ? -15.193 -1.720 -11.355 1.00 0.00 62 GLN B CA 11
ATOM 21828 C C . GLN B 2 62 ? -14.414 -3.014 -11.149 1.00 0.00 62 GLN B C 11
ATOM 21829 O O . GLN B 2 62 ? -13.426 -3.038 -10.413 1.00 0.00 62 GLN B O 11
ATOM 21843 N N . LYS B 2 63 ? -14.862 -4.086 -11.800 1.00 0.00 63 LYS B N 11
ATOM 21844 C CA . LYS B 2 63 ? -14.199 -5.380 -11.685 1.00 0.00 63 LYS B CA 11
ATOM 21845 C C . LYS B 2 63 ? -12.694 -5.232 -11.898 1.00 0.00 63 LYS B C 11
ATOM 21846 O O . LYS B 2 63 ? -12.251 -4.363 -12.650 1.00 0.00 63 LYS B O 11
ATOM 21865 N N . GLU B 2 64 ? -11.918 -6.072 -11.218 1.00 0.00 64 GLU B N 11
ATOM 21866 C CA . GLU B 2 64 ? -10.462 -6.029 -11.316 1.00 0.00 64 GLU B CA 11
ATOM 21867 C C . GLU B 2 64 ? -9.934 -4.713 -10.753 1.00 0.00 64 GLU B C 11
ATOM 21868 O O . GLU B 2 64 ? -8.990 -4.128 -11.286 1.00 0.00 64 GLU B O 11
ATOM 21880 N N . SER B 2 65 ? -10.558 -4.251 -9.673 1.00 0.00 65 SER B N 11
ATOM 21881 C CA . SER B 2 65 ? -10.165 -3.001 -9.033 1.00 0.00 65 SER B CA 11
ATOM 21882 C C . SER B 2 65 ? -8.813 -3.132 -8.342 1.00 0.00 65 SER B C 11
ATOM 21883 O O . SER B 2 65 ? -8.533 -4.135 -7.681 1.00 0.00 65 SER B O 11
ATOM 21891 N N . THR B 2 66 ? -7.982 -2.105 -8.497 1.00 0.00 66 THR B N 11
ATOM 21892 C CA . THR B 2 66 ? -6.658 -2.082 -7.889 1.00 0.00 66 THR B CA 11
ATOM 21893 C C . THR B 2 66 ? -6.724 -1.551 -6.458 1.00 0.00 66 THR B C 11
ATOM 21894 O O . THR B 2 66 ? -6.336 -0.413 -6.188 1.00 0.00 66 THR B O 11
ATOM 21905 N N . LEU B 2 67 ? -7.222 -2.377 -5.545 1.00 0.00 67 LEU B N 11
ATOM 21906 C CA . LEU B 2 67 ? -7.341 -1.985 -4.143 1.00 0.00 67 LEU B CA 11
ATOM 21907 C C . LEU B 2 67 ? -6.034 -2.242 -3.402 1.00 0.00 67 LEU B C 11
ATOM 21908 O O . LEU B 2 67 ? -5.486 -3.343 -3.456 1.00 0.00 67 LEU B O 11
ATOM 21924 N N . HIS B 2 68 ? -5.532 -1.219 -2.717 1.00 0.00 68 HIS B N 11
ATOM 21925 C CA . HIS B 2 68 ? -4.281 -1.343 -1.977 1.00 0.00 68 HIS B CA 11
ATOM 21926 C C . HIS B 2 68 ? -4.522 -1.688 -0.511 1.00 0.00 68 HIS B C 11
ATOM 21927 O O . HIS B 2 68 ? -5.311 -1.037 0.172 1.00 0.00 68 HIS B O 11
ATOM 21942 N N . LEU B 2 69 ? -3.812 -2.704 -0.033 1.00 0.00 69 LEU B N 11
ATOM 21943 C CA . LEU B 2 69 ? -3.915 -3.130 1.356 1.00 0.00 69 LEU B CA 11
ATOM 21944 C C . LEU B 2 69 ? -2.735 -2.585 2.153 1.00 0.00 69 LEU B C 11
ATOM 21945 O O . LEU B 2 69 ? -1.593 -2.629 1.692 1.00 0.00 69 LEU B O 11
ATOM 21961 N N . VAL B 2 70 ? -3.011 -2.062 3.343 1.00 0.00 70 VAL B N 11
ATOM 21962 C CA . VAL B 2 70 ? -1.963 -1.501 4.188 1.00 0.00 70 VAL B CA 11
ATOM 21963 C C . VAL B 2 70 ? -2.195 -1.849 5.655 1.00 0.00 70 VAL B C 11
ATOM 21964 O O . VAL B 2 70 ? -3.275 -1.619 6.199 1.00 0.00 70 VAL B O 11
ATOM 21977 N N . LEU B 2 71 ? -1.167 -2.411 6.287 1.00 0.00 71 LEU B N 11
ATOM 21978 C CA . LEU B 2 71 ? -1.242 -2.803 7.691 1.00 0.00 71 LEU B CA 11
ATOM 21979 C C . LEU B 2 71 ? -1.069 -1.601 8.612 1.00 0.00 71 LEU B C 11
ATOM 21980 O O . LEU B 2 71 ? -0.308 -0.680 8.313 1.00 0.00 71 LEU B O 11
ATOM 21996 N N . ARG B 2 72 ? -1.781 -1.619 9.734 1.00 0.00 72 ARG B N 11
ATOM 21997 C CA . ARG B 2 72 ? -1.711 -0.533 10.707 1.00 0.00 72 ARG B CA 11
ATOM 21998 C C . ARG B 2 72 ? -0.295 -0.399 11.263 1.00 0.00 72 ARG B C 11
ATOM 21999 O O . ARG B 2 72 ? 0.545 -1.277 11.067 1.00 0.00 72 ARG B O 11
ATOM 22020 N N . LEU B 2 73 ? -0.039 0.710 11.950 1.00 0.00 73 LEU B N 11
ATOM 22021 C CA . LEU B 2 73 ? 1.274 0.972 12.533 1.00 0.00 73 LEU B CA 11
ATOM 22022 C C . LEU B 2 73 ? 1.713 -0.175 13.440 1.00 0.00 73 LEU B C 11
ATOM 22023 O O . LEU B 2 73 ? 0.922 -0.695 14.228 1.00 0.00 73 LEU B O 11
ATOM 22039 N N . ARG B 2 74 ? 2.980 -0.561 13.321 1.00 0.00 74 ARG B N 11
ATOM 22040 C CA . ARG B 2 74 ? 3.537 -1.645 14.124 1.00 0.00 74 ARG B CA 11
ATOM 22041 C C . ARG B 2 74 ? 5.021 -1.413 14.388 1.00 0.00 74 ARG B C 11
ATOM 22042 O O . ARG B 2 74 ? 5.495 -1.578 15.512 1.00 0.00 74 ARG B O 11
ATOM 22063 N N . GLY B 2 75 ? 5.749 -1.030 13.344 1.00 0.00 75 GLY B N 11
ATOM 22064 C CA . GLY B 2 75 ? 7.173 -0.783 13.479 1.00 0.00 75 GLY B CA 11
ATOM 22065 C C . GLY B 2 75 ? 7.816 -0.375 12.168 1.00 0.00 75 GLY B C 11
ATOM 22066 O O . GLY B 2 75 ? 7.306 0.497 11.464 1.00 0.00 75 GLY B O 11
ATOM 22070 N N . GLY B 2 76 ? 8.940 -1.007 11.842 1.00 0.00 76 GLY B N 11
ATOM 22071 C CA . GLY B 2 76 ? 9.638 -0.693 10.609 1.00 0.00 76 GLY B CA 11
ATOM 22072 C C . GLY B 2 76 ? 10.875 -1.548 10.409 1.00 0.00 76 GLY B C 11
ATOM 22073 O O . GLY B 2 76 ? 11.626 -1.286 9.445 1.00 0.00 76 GLY B O 11
ATOM 22078 N N . ASN A 1 1 ? 19.422 9.521 -0.421 1.00 0.00 6 ASN A N 12
ATOM 22079 C CA . ASN A 1 1 ? 18.158 8.818 -0.197 1.00 0.00 6 ASN A CA 12
ATOM 22080 C C . ASN A 1 1 ? 18.395 7.352 0.172 1.00 0.00 6 ASN A C 12
ATOM 22081 O O . ASN A 1 1 ? 19.316 7.037 0.925 1.00 0.00 6 ASN A O 12
ATOM 22092 N N . ASP A 1 2 ? 17.563 6.462 -0.365 1.00 0.00 7 ASP A N 12
ATOM 22093 C CA . ASP A 1 2 ? 17.689 5.034 -0.096 1.00 0.00 7 ASP A CA 12
ATOM 22094 C C . ASP A 1 2 ? 16.707 4.237 -0.953 1.00 0.00 7 ASP A C 12
ATOM 22095 O O . ASP A 1 2 ? 16.391 4.632 -2.074 1.00 0.00 7 ASP A O 12
ATOM 22104 N N . ASP A 1 3 ? 16.225 3.116 -0.421 1.00 0.00 8 ASP A N 12
ATOM 22105 C CA . ASP A 1 3 ? 15.279 2.276 -1.147 1.00 0.00 8 ASP A CA 12
ATOM 22106 C C . ASP A 1 3 ? 13.854 2.796 -0.990 1.00 0.00 8 ASP A C 12
ATOM 22107 O O . ASP A 1 3 ? 12.900 2.018 -0.959 1.00 0.00 8 ASP A O 12
ATOM 22116 N N . HIS A 1 4 ? 13.711 4.117 -0.897 1.00 0.00 9 HIS A N 12
ATOM 22117 C CA . HIS A 1 4 ? 12.397 4.729 -0.752 1.00 0.00 9 HIS A CA 12
ATOM 22118 C C . HIS A 1 4 ? 11.668 4.750 -2.091 1.00 0.00 9 HIS A C 12
ATOM 22119 O O . HIS A 1 4 ? 10.441 4.832 -2.138 1.00 0.00 9 HIS A O 12
ATOM 22134 N N . GLU A 1 5 ? 12.442 4.696 -3.174 1.00 0.00 10 GLU A N 12
ATOM 22135 C CA . GLU A 1 5 ? 11.888 4.728 -4.522 1.00 0.00 10 GLU A CA 12
ATOM 22136 C C . GLU A 1 5 ? 10.770 3.705 -4.672 1.00 0.00 10 GLU A C 12
ATOM 22137 O O . GLU A 1 5 ? 9.741 3.985 -5.286 1.00 0.00 10 GLU A O 12
ATOM 22149 N N . SER A 1 6 ? 10.962 2.528 -4.085 1.00 0.00 11 SER A N 12
ATOM 22150 C CA . SER A 1 6 ? 9.945 1.488 -4.138 1.00 0.00 11 SER A CA 12
ATOM 22151 C C . SER A 1 6 ? 8.680 1.986 -3.450 1.00 0.00 11 SER A C 12
ATOM 22152 O O . SER A 1 6 ? 7.575 1.888 -3.988 1.00 0.00 11 SER A O 12
ATOM 22160 N N . LYS A 1 7 ? 8.861 2.552 -2.262 1.00 0.00 12 LYS A N 12
ATOM 22161 C CA . LYS A 1 7 ? 7.750 3.101 -1.499 1.00 0.00 12 LYS A CA 12
ATOM 22162 C C . LYS A 1 7 ? 7.048 4.167 -2.330 1.00 0.00 12 LYS A C 12
ATOM 22163 O O . LYS A 1 7 ? 5.826 4.322 -2.274 1.00 0.00 12 LYS A O 12
ATOM 22182 N N . LEU A 1 8 ? 7.844 4.896 -3.108 1.00 0.00 13 LEU A N 12
ATOM 22183 C CA . LEU A 1 8 ? 7.334 5.952 -3.969 1.00 0.00 13 LEU A CA 12
ATOM 22184 C C . LEU A 1 8 ? 6.400 5.377 -5.030 1.00 0.00 13 LEU A C 12
ATOM 22185 O O . LEU A 1 8 ? 5.340 5.941 -5.300 1.00 0.00 13 LEU A O 12
ATOM 22201 N N . SER A 1 9 ? 6.794 4.250 -5.624 1.00 0.00 14 SER A N 12
ATOM 22202 C CA . SER A 1 9 ? 5.971 3.609 -6.643 1.00 0.00 14 SER A CA 12
ATOM 22203 C C . SER A 1 9 ? 4.621 3.235 -6.052 1.00 0.00 14 SER A C 12
ATOM 22204 O O . SER A 1 9 ? 3.571 3.516 -6.640 1.00 0.00 14 SER A O 12
ATOM 22212 N N . ILE A 1 10 ? 4.650 2.624 -4.865 1.00 0.00 15 ILE A N 12
ATOM 22213 C CA . ILE A 1 10 ? 3.416 2.249 -4.189 1.00 0.00 15 ILE A CA 12
ATOM 22214 C C . ILE A 1 10 ? 2.535 3.476 -4.004 1.00 0.00 15 ILE A C 12
ATOM 22215 O O . ILE A 1 10 ? 1.323 3.407 -4.179 1.00 0.00 15 ILE A O 12
ATOM 22231 N N . LEU A 1 11 ? 3.157 4.604 -3.660 1.00 0.00 16 LEU A N 12
ATOM 22232 C CA . LEU A 1 11 ? 2.424 5.851 -3.467 1.00 0.00 16 LEU A CA 12
ATOM 22233 C C . LEU A 1 11 ? 1.734 6.279 -4.757 1.00 0.00 16 LEU A C 12
ATOM 22234 O O . LEU A 1 11 ? 0.588 6.727 -4.738 1.00 0.00 16 LEU A O 12
ATOM 22250 N N . MET A 1 12 ? 2.437 6.138 -5.879 1.00 0.00 17 MET A N 12
ATOM 22251 C CA . MET A 1 12 ? 1.887 6.512 -7.177 1.00 0.00 17 MET A CA 12
ATOM 22252 C C . MET A 1 12 ? 0.595 5.751 -7.453 1.00 0.00 17 MET A C 12
ATOM 22253 O O . MET A 1 12 ? -0.429 6.347 -7.785 1.00 0.00 17 MET A O 12
ATOM 22267 N N . ASP A 1 13 ? 0.652 4.431 -7.303 1.00 0.00 18 ASP A N 12
ATOM 22268 C CA . ASP A 1 13 ? -0.517 3.586 -7.527 1.00 0.00 18 ASP A CA 12
ATOM 22269 C C . ASP A 1 13 ? -1.542 3.786 -6.411 1.00 0.00 18 ASP A C 12
ATOM 22270 O O . ASP A 1 13 ? -2.750 3.712 -6.636 1.00 0.00 18 ASP A O 12
ATOM 22279 N N . MET A 1 14 ? -1.039 4.039 -5.208 1.00 0.00 19 MET A N 12
ATOM 22280 C CA . MET A 1 14 ? -1.883 4.250 -4.037 1.00 0.00 19 MET A CA 12
ATOM 22281 C C . MET A 1 14 ? -2.798 5.455 -4.233 1.00 0.00 19 MET A C 12
ATOM 22282 O O . MET A 1 14 ? -3.980 5.410 -3.891 1.00 0.00 19 MET A O 12
ATOM 22296 N N . PHE A 1 15 ? -2.245 6.532 -4.787 1.00 0.00 20 PHE A N 12
ATOM 22297 C CA . PHE A 1 15 ? -3.017 7.747 -5.025 1.00 0.00 20 PHE A CA 12
ATOM 22298 C C . PHE A 1 15 ? -2.973 8.132 -6.504 1.00 0.00 20 PHE A C 12
ATOM 22299 O O . PHE A 1 15 ? -1.997 8.716 -6.973 1.00 0.00 20 PHE A O 12
ATOM 22316 N N . PRO A 1 16 ? -4.036 7.803 -7.262 1.00 0.00 21 PRO A N 12
ATOM 22317 C CA . PRO A 1 16 ? -4.116 8.111 -8.692 1.00 0.00 21 PRO A CA 12
ATOM 22318 C C . PRO A 1 16 ? -4.523 9.557 -8.962 1.00 0.00 21 PRO A C 12
ATOM 22319 O O . PRO A 1 16 ? -5.436 9.815 -9.747 1.00 0.00 21 PRO A O 12
ATOM 22330 N N . ALA A 1 17 ? -3.845 10.499 -8.310 1.00 0.00 22 ALA A N 12
ATOM 22331 C CA . ALA A 1 17 ? -4.149 11.914 -8.490 1.00 0.00 22 ALA A CA 12
ATOM 22332 C C . ALA A 1 17 ? -3.071 12.801 -7.877 1.00 0.00 22 ALA A C 12
ATOM 22333 O O . ALA A 1 17 ? -2.665 13.800 -8.473 1.00 0.00 22 ALA A O 12
ATOM 22340 N N . ILE A 1 18 ? -2.615 12.439 -6.681 1.00 0.00 23 ILE A N 12
ATOM 22341 C CA . ILE A 1 18 ? -1.588 13.212 -5.991 1.00 0.00 23 ILE A CA 12
ATOM 22342 C C . ILE A 1 18 ? -0.312 13.302 -6.822 1.00 0.00 23 ILE A C 12
ATOM 22343 O O . ILE A 1 18 ? 0.155 12.304 -7.373 1.00 0.00 23 ILE A O 12
ATOM 22359 N N . SER A 1 19 ? 0.243 14.507 -6.910 1.00 0.00 24 SER A N 12
ATOM 22360 C CA . SER A 1 19 ? 1.462 14.740 -7.675 1.00 0.00 24 SER A CA 12
ATOM 22361 C C . SER A 1 19 ? 2.626 13.924 -7.120 1.00 0.00 24 SER A C 12
ATOM 22362 O O . SER A 1 19 ? 2.778 13.788 -5.906 1.00 0.00 24 SER A O 12
ATOM 22370 N N . LYS A 1 20 ? 3.443 13.387 -8.021 1.00 0.00 25 LYS A N 12
ATOM 22371 C CA . LYS A 1 20 ? 4.598 12.584 -7.634 1.00 0.00 25 LYS A CA 12
ATOM 22372 C C . LYS A 1 20 ? 5.524 13.363 -6.703 1.00 0.00 25 LYS A C 12
ATOM 22373 O O . LYS A 1 20 ? 6.035 12.819 -5.724 1.00 0.00 25 LYS A O 12
ATOM 22392 N N . SER A 1 21 ? 5.738 14.637 -7.018 1.00 0.00 26 SER A N 12
ATOM 22393 C CA . SER A 1 21 ? 6.606 15.491 -6.214 1.00 0.00 26 SER A CA 12
ATOM 22394 C C . SER A 1 21 ? 6.135 15.542 -4.764 1.00 0.00 26 SER A C 12
ATOM 22395 O O . SER A 1 21 ? 6.937 15.427 -3.838 1.00 0.00 26 SER A O 12
ATOM 22403 N N . LYS A 1 22 ? 4.830 15.715 -4.576 1.00 0.00 27 LYS A N 12
ATOM 22404 C CA . LYS A 1 22 ? 4.248 15.783 -3.238 1.00 0.00 27 LYS A CA 12
ATOM 22405 C C . LYS A 1 22 ? 4.522 14.500 -2.458 1.00 0.00 27 LYS A C 12
ATOM 22406 O O . LYS A 1 22 ? 5.000 14.544 -1.324 1.00 0.00 27 LYS A O 12
ATOM 22425 N N . LEU A 1 23 ? 4.225 13.362 -3.077 1.00 0.00 28 LEU A N 12
ATOM 22426 C CA . LEU A 1 23 ? 4.447 12.067 -2.443 1.00 0.00 28 LEU A CA 12
ATOM 22427 C C . LEU A 1 23 ? 5.910 11.914 -2.037 1.00 0.00 28 LEU A C 12
ATOM 22428 O O . LEU A 1 23 ? 6.218 11.382 -0.971 1.00 0.00 28 LEU A O 12
ATOM 22444 N N . GLN A 1 24 ? 6.805 12.395 -2.895 1.00 0.00 29 GLN A N 12
ATOM 22445 C CA . GLN A 1 24 ? 8.238 12.328 -2.632 1.00 0.00 29 GLN A CA 12
ATOM 22446 C C . GLN A 1 24 ? 8.601 13.163 -1.406 1.00 0.00 29 GLN A C 12
ATOM 22447 O O . GLN A 1 24 ? 9.401 12.742 -0.572 1.00 0.00 29 GLN A O 12
ATOM 22461 N N . VAL A 1 25 ? 8.006 14.349 -1.309 1.00 0.00 30 VAL A N 12
ATOM 22462 C CA . VAL A 1 25 ? 8.262 15.249 -0.189 1.00 0.00 30 VAL A CA 12
ATOM 22463 C C . VAL A 1 25 ? 7.895 14.597 1.142 1.00 0.00 30 VAL A C 12
ATOM 22464 O O . VAL A 1 25 ? 8.696 14.584 2.079 1.00 0.00 30 VAL A O 12
ATOM 22477 N N . HIS A 1 26 ? 6.683 14.054 1.218 1.00 0.00 31 HIS A N 12
ATOM 22478 C CA . HIS A 1 26 ? 6.215 13.399 2.435 1.00 0.00 31 HIS A CA 12
ATOM 22479 C C . HIS A 1 26 ? 7.110 12.217 2.791 1.00 0.00 31 HIS A C 12
ATOM 22480 O O . HIS A 1 26 ? 7.463 12.016 3.953 1.00 0.00 31 HIS A O 12
ATOM 22495 N N . LEU A 1 27 ? 7.464 11.438 1.778 1.00 0.00 32 LEU A N 12
ATOM 22496 C CA . LEU A 1 27 ? 8.311 10.266 1.964 1.00 0.00 32 LEU A CA 12
ATOM 22497 C C . LEU A 1 27 ? 9.667 10.656 2.548 1.00 0.00 32 LEU A C 12
ATOM 22498 O O . LEU A 1 27 ? 10.195 9.971 3.424 1.00 0.00 32 LEU A O 12
ATOM 22514 N N . LEU A 1 28 ? 10.226 11.757 2.053 1.00 0.00 33 LEU A N 12
ATOM 22515 C CA . LEU A 1 28 ? 11.524 12.237 2.523 1.00 0.00 33 LEU A CA 12
ATOM 22516 C C . LEU A 1 28 ? 11.466 12.667 3.986 1.00 0.00 33 LEU A C 12
ATOM 22517 O O . LEU A 1 28 ? 12.345 12.320 4.776 1.00 0.00 33 LEU A O 12
ATOM 22533 N N . GLU A 1 29 ? 10.439 13.434 4.339 1.00 0.00 34 GLU A N 12
ATOM 22534 C CA . GLU A 1 29 ? 10.284 13.919 5.707 1.00 0.00 34 GLU A CA 12
ATOM 22535 C C . GLU A 1 29 ? 10.166 12.766 6.701 1.00 0.00 34 GLU A C 12
ATOM 22536 O O . GLU A 1 29 ? 10.915 12.697 7.675 1.00 0.00 34 GLU A O 12
ATOM 22548 N N . ASN A 1 30 ? 9.220 11.866 6.452 1.00 0.00 35 ASN A N 12
ATOM 22549 C CA . ASN A 1 30 ? 9.007 10.721 7.333 1.00 0.00 35 ASN A CA 12
ATOM 22550 C C . ASN A 1 30 ? 9.980 9.587 7.014 1.00 0.00 35 ASN A C 12
ATOM 22551 O O . ASN A 1 30 ? 9.624 8.415 7.111 1.00 0.00 35 ASN A O 12
ATOM 22562 N N . ASN A 1 31 ? 11.207 9.952 6.643 1.00 0.00 36 ASN A N 12
ATOM 22563 C CA . ASN A 1 31 ? 12.252 8.985 6.308 1.00 0.00 36 ASN A CA 12
ATOM 22564 C C . ASN A 1 31 ? 11.874 8.155 5.085 1.00 0.00 36 ASN A C 12
ATOM 22565 O O . ASN A 1 31 ? 12.428 8.345 4.001 1.00 0.00 36 ASN A O 12
ATOM 22576 N N . ASN A 1 32 ? 10.926 7.239 5.265 1.00 0.00 37 ASN A N 12
ATOM 22577 C CA . ASN A 1 32 ? 10.469 6.378 4.177 1.00 0.00 37 ASN A CA 12
ATOM 22578 C C . ASN A 1 32 ? 9.359 5.434 4.640 1.00 0.00 37 ASN A C 12
ATOM 22579 O O . ASN A 1 32 ? 9.265 4.298 4.174 1.00 0.00 37 ASN A O 12
ATOM 22590 N N . ASP A 1 33 ? 8.514 5.908 5.554 1.00 0.00 38 ASP A N 12
ATOM 22591 C CA . ASP A 1 33 ? 7.413 5.096 6.064 1.00 0.00 38 ASP A CA 12
ATOM 22592 C C . ASP A 1 33 ? 6.147 5.301 5.234 1.00 0.00 38 ASP A C 12
ATOM 22593 O O . ASP A 1 33 ? 5.779 6.430 4.907 1.00 0.00 38 ASP A O 12
ATOM 22602 N N . LEU A 1 34 ? 5.488 4.197 4.888 1.00 0.00 39 LEU A N 12
ATOM 22603 C CA . LEU A 1 34 ? 4.266 4.251 4.092 1.00 0.00 39 LEU A CA 12
ATOM 22604 C C . LEU A 1 34 ? 3.025 4.301 4.978 1.00 0.00 39 LEU A C 12
ATOM 22605 O O . LEU A 1 34 ? 2.089 5.048 4.704 1.00 0.00 39 LEU A O 12
ATOM 22621 N N . ASP A 1 35 ? 3.014 3.493 6.032 1.00 0.00 40 ASP A N 12
ATOM 22622 C CA . ASP A 1 35 ? 1.875 3.439 6.943 1.00 0.00 40 ASP A CA 12
ATOM 22623 C C . ASP A 1 35 ? 1.554 4.813 7.533 1.00 0.00 40 ASP A C 12
ATOM 22624 O O . ASP A 1 35 ? 0.396 5.232 7.551 1.00 0.00 40 ASP A O 12
ATOM 22633 N N . LEU A 1 36 ? 2.577 5.505 8.024 1.00 0.00 41 LEU A N 12
ATOM 22634 C CA . LEU A 1 36 ? 2.391 6.824 8.624 1.00 0.00 41 LEU A CA 12
ATOM 22635 C C . LEU A 1 36 ? 2.023 7.876 7.578 1.00 0.00 41 LEU A C 12
ATOM 22636 O O . LEU A 1 36 ? 1.011 8.568 7.711 1.00 0.00 41 LEU A O 12
ATOM 22652 N N . THR A 1 37 ? 2.852 7.998 6.546 1.00 0.00 42 THR A N 12
ATOM 22653 C CA . THR A 1 37 ? 2.618 8.974 5.488 1.00 0.00 42 THR A CA 12
ATOM 22654 C C . THR A 1 37 ? 1.248 8.783 4.848 1.00 0.00 42 THR A C 12
ATOM 22655 O O . THR A 1 37 ? 0.428 9.703 4.824 1.00 0.00 42 THR A O 12
ATOM 22666 N N . ILE A 1 38 ? 1.002 7.583 4.335 1.00 0.00 43 ILE A N 12
ATOM 22667 C CA . ILE A 1 38 ? -0.270 7.276 3.697 1.00 0.00 43 ILE A CA 12
ATOM 22668 C C . ILE A 1 38 ? -1.425 7.434 4.678 1.00 0.00 43 ILE A C 12
ATOM 22669 O O . ILE A 1 38 ? -2.474 7.971 4.325 1.00 0.00 43 ILE A O 12
ATOM 22685 N N . GLY A 1 39 ? -1.228 6.968 5.910 1.00 0.00 44 GLY A N 12
ATOM 22686 C CA . GLY A 1 39 ? -2.268 7.076 6.917 1.00 0.00 44 GLY A CA 12
ATOM 22687 C C . GLY A 1 39 ? -2.796 8.491 7.035 1.00 0.00 44 GLY A C 12
ATOM 22688 O O . GLY A 1 39 ? -4.007 8.711 7.065 1.00 0.00 44 GLY A O 12
ATOM 22692 N N . LEU A 1 40 ? -1.880 9.451 7.086 1.00 0.00 45 LEU A N 12
ATOM 22693 C CA . LEU A 1 40 ? -2.248 10.858 7.183 1.00 0.00 45 LEU A CA 12
ATOM 22694 C C . LEU A 1 40 ? -2.912 11.330 5.892 1.00 0.00 45 LEU A C 12
ATOM 22695 O O . LEU A 1 40 ? -3.858 12.117 5.917 1.00 0.00 45 LEU A O 12
ATOM 22711 N N . LEU A 1 41 ? -2.399 10.845 4.763 1.00 0.00 46 LEU A N 12
ATOM 22712 C CA . LEU A 1 41 ? -2.927 11.213 3.451 1.00 0.00 46 LEU A CA 12
ATOM 22713 C C . LEU A 1 41 ? -4.386 10.786 3.284 1.00 0.00 46 LEU A C 12
ATOM 22714 O O . LEU A 1 41 ? -5.199 11.538 2.742 1.00 0.00 46 LEU A O 12
ATOM 22730 N N . LEU A 1 42 ? -4.714 9.581 3.747 1.00 0.00 47 LEU A N 12
ATOM 22731 C CA . LEU A 1 42 ? -6.078 9.067 3.641 1.00 0.00 47 LEU A CA 12
ATOM 22732 C C . LEU A 1 42 ? -7.072 10.049 4.252 1.00 0.00 47 LEU A C 12
ATOM 22733 O O . LEU A 1 42 ? -8.138 10.301 3.691 1.00 0.00 47 LEU A O 12
ATOM 22749 N N . LYS A 1 43 ? -6.710 10.594 5.411 1.00 0.00 48 LYS A N 12
ATOM 22750 C CA . LYS A 1 43 ? -7.554 11.545 6.117 1.00 0.00 48 LYS A CA 12
ATOM 22751 C C . LYS A 1 43 ? -7.713 12.842 5.326 1.00 0.00 48 LYS A C 12
ATOM 22752 O O . LYS A 1 43 ? -8.755 13.493 5.387 1.00 0.00 48 LYS A O 12
ATOM 22771 N N . GLU A 1 44 ? -6.673 13.217 4.592 1.00 0.00 49 GLU A N 12
ATOM 22772 C CA . GLU A 1 44 ? -6.705 14.440 3.799 1.00 0.00 49 GLU A CA 12
ATOM 22773 C C . GLU A 1 44 ? -7.777 14.367 2.713 1.00 0.00 49 GLU A C 12
ATOM 22774 O O . GLU A 1 44 ? -8.538 15.315 2.516 1.00 0.00 49 GLU A O 12
ATOM 22786 N N . ASN A 1 45 ? -7.822 13.242 2.002 1.00 0.00 50 ASN A N 12
ATOM 22787 C CA . ASN A 1 45 ? -8.792 13.053 0.925 1.00 0.00 50 ASN A CA 12
ATOM 22788 C C . ASN A 1 45 ? -10.145 12.568 1.445 1.00 0.00 50 ASN A C 12
ATOM 22789 O O . ASN A 1 45 ? -10.816 11.772 0.788 1.00 0.00 50 ASN A O 12
ATOM 22800 N N . ASP A 1 46 ? -10.556 13.057 2.612 1.00 0.00 51 ASP A N 12
ATOM 22801 C CA . ASP A 1 46 ? -11.842 12.668 3.181 1.00 0.00 51 ASP A CA 12
ATOM 22802 C C . ASP A 1 46 ? -12.983 13.431 2.507 1.00 0.00 51 ASP A C 12
ATOM 22803 O O . ASP A 1 46 ? -12.909 13.747 1.320 1.00 0.00 51 ASP A O 12
ATOM 22812 N N . ASP A 1 47 ? -14.033 13.728 3.268 1.00 0.00 52 ASP A N 12
ATOM 22813 C CA . ASP A 1 47 ? -15.178 14.457 2.737 1.00 0.00 52 ASP A CA 12
ATOM 22814 C C . ASP A 1 47 ? -14.811 15.913 2.462 1.00 0.00 52 ASP A C 12
ATOM 22815 O O . ASP A 1 47 ? -14.223 16.583 3.310 1.00 0.00 52 ASP A O 12
ATOM 22824 N N . LYS A 1 48 ? -15.167 16.393 1.273 1.00 0.00 53 LYS A N 12
ATOM 22825 C CA . LYS A 1 48 ? -14.880 17.771 0.881 1.00 0.00 53 LYS A CA 12
ATOM 22826 C C . LYS A 1 48 ? -15.483 18.082 -0.485 1.00 0.00 53 LYS A C 12
ATOM 22827 O O . LYS A 1 48 ? -15.344 17.304 -1.428 1.00 0.00 53 LYS A O 12
ATOM 22846 N N . SER A 1 49 ? -16.152 19.227 -0.580 1.00 0.00 54 SER A N 12
ATOM 22847 C CA . SER A 1 49 ? -16.779 19.645 -1.829 1.00 0.00 54 SER A CA 12
ATOM 22848 C C . SER A 1 49 ? -15.730 19.890 -2.910 1.00 0.00 54 SER A C 12
ATOM 22849 O O . SER A 1 49 ? -15.988 19.527 -4.076 1.00 0.00 54 SER A O 12
ATOM 22858 N N . MET B 2 1 ? -18.006 -11.098 -9.118 1.00 0.00 1 MET B N 12
ATOM 22859 C CA . MET B 2 1 ? -17.124 -9.943 -9.426 1.00 0.00 1 MET B CA 12
ATOM 22860 C C . MET B 2 1 ? -15.777 -10.075 -8.722 1.00 0.00 1 MET B C 12
ATOM 22861 O O . MET B 2 1 ? -15.707 -10.125 -7.495 1.00 0.00 1 MET B O 12
ATOM 22877 N N . GLN B 2 2 ? -14.709 -10.124 -9.511 1.00 0.00 2 GLN B N 12
ATOM 22878 C CA . GLN B 2 2 ? -13.359 -10.243 -8.969 1.00 0.00 2 GLN B CA 12
ATOM 22879 C C . GLN B 2 2 ? -12.779 -8.871 -8.649 1.00 0.00 2 GLN B C 12
ATOM 22880 O O . GLN B 2 2 ? -13.017 -7.906 -9.374 1.00 0.00 2 GLN B O 12
ATOM 22894 N N . ILE B 2 3 ? -12.013 -8.789 -7.567 1.00 0.00 3 ILE B N 12
ATOM 22895 C CA . ILE B 2 3 ? -11.394 -7.529 -7.169 1.00 0.00 3 ILE B CA 12
ATOM 22896 C C . ILE B 2 3 ? -9.951 -7.745 -6.720 1.00 0.00 3 ILE B C 12
ATOM 22897 O O . ILE B 2 3 ? -9.662 -8.645 -5.932 1.00 0.00 3 ILE B O 12
ATOM 22913 N N . PHE B 2 4 ? -9.049 -6.914 -7.231 1.00 0.00 4 PHE B N 12
ATOM 22914 C CA . PHE B 2 4 ? -7.635 -7.015 -6.886 1.00 0.00 4 PHE B CA 12
ATOM 22915 C C . PHE B 2 4 ? -7.347 -6.324 -5.560 1.00 0.00 4 PHE B C 12
ATOM 22916 O O . PHE B 2 4 ? -7.949 -5.302 -5.236 1.00 0.00 4 PHE B O 12
ATOM 22933 N N . VAL B 2 5 ? -6.418 -6.889 -4.798 1.00 0.00 5 VAL B N 12
ATOM 22934 C CA . VAL B 2 5 ? -6.040 -6.328 -3.508 1.00 0.00 5 VAL B CA 12
ATOM 22935 C C . VAL B 2 5 ? -4.519 -6.241 -3.391 1.00 0.00 5 VAL B C 12
ATOM 22936 O O . VAL B 2 5 ? -3.884 -7.077 -2.749 1.00 0.00 5 VAL B O 12
ATOM 22949 N N . LYS B 2 6 ? -3.942 -5.227 -4.035 1.00 0.00 6 LYS B N 12
ATOM 22950 C CA . LYS B 2 6 ? -2.496 -5.035 -4.021 1.00 0.00 6 LYS B CA 12
ATOM 22951 C C . LYS B 2 6 ? -1.992 -4.686 -2.627 1.00 0.00 6 LYS B C 12
ATOM 22952 O O . LYS B 2 6 ? -2.383 -3.674 -2.052 1.00 0.00 6 LYS B O 12
ATOM 22971 N N . THR B 2 7 ? -1.106 -5.524 -2.101 1.00 0.00 7 THR B N 12
ATOM 22972 C CA . THR B 2 7 ? -0.529 -5.298 -0.784 1.00 0.00 7 THR B CA 12
ATOM 22973 C C . THR B 2 7 ? 0.494 -4.171 -0.842 1.00 0.00 7 THR B C 12
ATOM 22974 O O . THR B 2 7 ? 1.155 -3.981 -1.864 1.00 0.00 7 THR B O 12
ATOM 22985 N N . LEU B 2 8 ? 0.620 -3.425 0.252 1.00 0.00 8 LEU B N 12
ATOM 22986 C CA . LEU B 2 8 ? 1.567 -2.316 0.316 1.00 0.00 8 LEU B CA 12
ATOM 22987 C C . LEU B 2 8 ? 2.931 -2.745 -0.218 1.00 0.00 8 LEU B C 12
ATOM 22988 O O . LEU B 2 8 ? 3.643 -1.955 -0.836 1.00 0.00 8 LEU B O 12
ATOM 23004 N N . THR B 2 9 ? 3.283 -4.005 0.022 1.00 0.00 9 THR B N 12
ATOM 23005 C CA . THR B 2 9 ? 4.555 -4.546 -0.439 1.00 0.00 9 THR B CA 12
ATOM 23006 C C . THR B 2 9 ? 4.574 -4.691 -1.960 1.00 0.00 9 THR B C 12
ATOM 23007 O O . THR B 2 9 ? 5.467 -4.170 -2.629 1.00 0.00 9 THR B O 12
ATOM 23018 N N . GLY B 2 10 ? 3.582 -5.398 -2.502 1.00 0.00 10 GLY B N 12
ATOM 23019 C CA . GLY B 2 10 ? 3.512 -5.589 -3.941 1.00 0.00 10 GLY B CA 12
ATOM 23020 C C . GLY B 2 10 ? 2.574 -6.712 -4.351 1.00 0.00 10 GLY B C 12
ATOM 23021 O O . GLY B 2 10 ? 1.818 -6.575 -5.313 1.00 0.00 10 GLY B O 12
ATOM 23025 N N . LYS B 2 11 ? 2.636 -7.831 -3.632 1.00 0.00 11 LYS B N 12
ATOM 23026 C CA . LYS B 2 11 ? 1.798 -8.992 -3.934 1.00 0.00 11 LYS B CA 12
ATOM 23027 C C . LYS B 2 11 ? 0.319 -8.623 -3.991 1.00 0.00 11 LYS B C 12
ATOM 23028 O O . LYS B 2 11 ? -0.227 -8.061 -3.044 1.00 0.00 11 LYS B O 12
ATOM 23047 N N . THR B 2 12 ? -0.328 -8.962 -5.103 1.00 0.00 12 THR B N 12
ATOM 23048 C CA . THR B 2 12 ? -1.749 -8.682 -5.279 1.00 0.00 12 THR B CA 12
ATOM 23049 C C . THR B 2 12 ? -2.599 -9.910 -4.965 1.00 0.00 12 THR B C 12
ATOM 23050 O O . THR B 2 12 ? -2.315 -11.010 -5.438 1.00 0.00 12 THR B O 12
ATOM 23061 N N . ILE B 2 13 ? -3.648 -9.710 -4.173 1.00 0.00 13 ILE B N 12
ATOM 23062 C CA . ILE B 2 13 ? -4.548 -10.797 -3.808 1.00 0.00 13 ILE B CA 12
ATOM 23063 C C . ILE B 2 13 ? -5.926 -10.584 -4.426 1.00 0.00 13 ILE B C 12
ATOM 23064 O O . ILE B 2 13 ? -6.541 -9.534 -4.243 1.00 0.00 13 ILE B O 12
ATOM 23080 N N . THR B 2 14 ? -6.405 -11.582 -5.159 1.00 0.00 14 THR B N 12
ATOM 23081 C CA . THR B 2 14 ? -7.710 -11.495 -5.802 1.00 0.00 14 THR B CA 12
ATOM 23082 C C . THR B 2 14 ? -8.799 -12.113 -4.931 1.00 0.00 14 THR B C 12
ATOM 23083 O O . THR B 2 14 ? -8.669 -13.246 -4.467 1.00 0.00 14 THR B O 12
ATOM 23094 N N . LEU B 2 15 ? -9.880 -11.365 -4.723 1.00 0.00 15 LEU B N 12
ATOM 23095 C CA . LEU B 2 15 ? -11.000 -11.841 -3.920 1.00 0.00 15 LEU B CA 12
ATOM 23096 C C . LEU B 2 15 ? -12.284 -11.838 -4.726 1.00 0.00 15 LEU B C 12
ATOM 23097 O O . LEU B 2 15 ? -12.560 -10.903 -5.482 1.00 0.00 15 LEU B O 12
ATOM 23113 N N . GLU B 2 16 ? -13.075 -12.876 -4.529 1.00 0.00 16 GLU B N 12
ATOM 23114 C CA . GLU B 2 16 ? -14.358 -12.999 -5.199 1.00 0.00 16 GLU B CA 12
ATOM 23115 C C . GLU B 2 16 ? -15.420 -12.334 -4.339 1.00 0.00 16 GLU B C 12
ATOM 23116 O O . GLU B 2 16 ? -15.586 -12.687 -3.172 1.00 0.00 16 GLU B O 12
ATOM 23128 N N . VAL B 2 17 ? -16.119 -11.357 -4.898 1.00 0.00 17 VAL B N 12
ATOM 23129 C CA . VAL B 2 17 ? -17.132 -10.648 -4.137 1.00 0.00 17 VAL B CA 12
ATOM 23130 C C . VAL B 2 17 ? -18.013 -9.790 -5.046 1.00 0.00 17 VAL B C 12
ATOM 23131 O O . VAL B 2 17 ? -17.518 -9.022 -5.872 1.00 0.00 17 VAL B O 12
ATOM 23144 N N . GLU B 2 18 ? -19.325 -9.937 -4.899 1.00 0.00 18 GLU B N 12
ATOM 23145 C CA . GLU B 2 18 ? -20.270 -9.182 -5.710 1.00 0.00 18 GLU B CA 12
ATOM 23146 C C . GLU B 2 18 ? -20.378 -7.746 -5.226 1.00 0.00 18 GLU B C 12
ATOM 23147 O O . GLU B 2 18 ? -20.328 -7.478 -4.026 1.00 0.00 18 GLU B O 12
ATOM 23159 N N . SER B 2 19 ? -20.543 -6.827 -6.168 1.00 0.00 19 SER B N 12
ATOM 23160 C CA . SER B 2 19 ? -20.678 -5.417 -5.840 1.00 0.00 19 SER B CA 12
ATOM 23161 C C . SER B 2 19 ? -21.878 -5.206 -4.922 1.00 0.00 19 SER B C 12
ATOM 23162 O O . SER B 2 19 ? -21.969 -4.200 -4.218 1.00 0.00 19 SER B O 12
ATOM 23170 N N . SER B 2 20 ? -22.798 -6.167 -4.947 1.00 0.00 20 SER B N 12
ATOM 23171 C CA . SER B 2 20 ? -24.005 -6.102 -4.129 1.00 0.00 20 SER B CA 12
ATOM 23172 C C . SER B 2 20 ? -23.706 -6.343 -2.650 1.00 0.00 20 SER B C 12
ATOM 23173 O O . SER B 2 20 ? -24.426 -5.851 -1.782 1.00 0.00 20 SER B O 12
ATOM 23181 N N . ASP B 2 21 ? -22.657 -7.115 -2.372 1.00 0.00 21 ASP B N 12
ATOM 23182 C CA . ASP B 2 21 ? -22.274 -7.436 -0.997 1.00 0.00 21 ASP B CA 12
ATOM 23183 C C . ASP B 2 21 ? -21.947 -6.176 -0.188 1.00 0.00 21 ASP B C 12
ATOM 23184 O O . ASP B 2 21 ? -22.794 -5.298 -0.029 1.00 0.00 21 ASP B O 12
ATOM 23193 N N . THR B 2 22 ? -20.726 -6.096 0.342 1.00 0.00 22 THR B N 12
ATOM 23194 C CA . THR B 2 22 ? -20.326 -4.949 1.146 1.00 0.00 22 THR B CA 12
ATOM 23195 C C . THR B 2 22 ? -18.820 -4.927 1.381 1.00 0.00 22 THR B C 12
ATOM 23196 O O . THR B 2 22 ? -18.176 -5.975 1.444 1.00 0.00 22 THR B O 12
ATOM 23207 N N . ILE B 2 23 ? -18.267 -3.722 1.505 1.00 0.00 23 ILE B N 12
ATOM 23208 C CA . ILE B 2 23 ? -16.834 -3.553 1.732 1.00 0.00 23 ILE B CA 12
ATOM 23209 C C . ILE B 2 23 ? -16.381 -4.354 2.949 1.00 0.00 23 ILE B C 12
ATOM 23210 O O . ILE B 2 23 ? -15.331 -4.998 2.925 1.00 0.00 23 ILE B O 12
ATOM 23226 N N . ASP B 2 24 ? -17.184 -4.310 4.009 1.00 0.00 24 ASP B N 12
ATOM 23227 C CA . ASP B 2 24 ? -16.873 -5.033 5.237 1.00 0.00 24 ASP B CA 12
ATOM 23228 C C . ASP B 2 24 ? -16.656 -6.513 4.948 1.00 0.00 24 ASP B C 12
ATOM 23229 O O . ASP B 2 24 ? -15.743 -7.134 5.491 1.00 0.00 24 ASP B O 12
ATOM 23238 N N . ASN B 2 25 ? -17.499 -7.069 4.084 1.00 0.00 25 ASN B N 12
ATOM 23239 C CA . ASN B 2 25 ? -17.400 -8.474 3.714 1.00 0.00 25 ASN B CA 12
ATOM 23240 C C . ASN B 2 25 ? -16.053 -8.757 3.059 1.00 0.00 25 ASN B C 12
ATOM 23241 O O . ASN B 2 25 ? -15.407 -9.762 3.356 1.00 0.00 25 ASN B O 12
ATOM 23252 N N . VAL B 2 26 ? -15.631 -7.859 2.172 1.00 0.00 26 VAL B N 12
ATOM 23253 C CA . VAL B 2 26 ? -14.357 -8.007 1.481 1.00 0.00 26 VAL B CA 12
ATOM 23254 C C . VAL B 2 26 ? -13.209 -8.100 2.477 1.00 0.00 26 VAL B C 12
ATOM 23255 O O . VAL B 2 26 ? -12.402 -9.031 2.427 1.00 0.00 26 VAL B O 12
ATOM 23268 N N . LYS B 2 27 ? -13.147 -7.135 3.391 1.00 0.00 27 LYS B N 12
ATOM 23269 C CA . LYS B 2 27 ? -12.104 -7.116 4.406 1.00 0.00 27 LYS B CA 12
ATOM 23270 C C . LYS B 2 27 ? -12.151 -8.393 5.235 1.00 0.00 27 LYS B C 12
ATOM 23271 O O . LYS B 2 27 ? -11.115 -8.935 5.618 1.00 0.00 27 LYS B O 12
ATOM 23290 N N . SER B 2 28 ? -13.365 -8.874 5.492 1.00 0.00 28 SER B N 12
ATOM 23291 C CA . SER B 2 28 ? -13.555 -10.097 6.259 1.00 0.00 28 SER B CA 12
ATOM 23292 C C . SER B 2 28 ? -12.910 -11.277 5.539 1.00 0.00 28 SER B C 12
ATOM 23293 O O . SER B 2 28 ? -12.221 -12.093 6.155 1.00 0.00 28 SER B O 12
ATOM 23301 N N . LYS B 2 29 ? -13.125 -11.351 4.227 1.00 0.00 29 LYS B N 12
ATOM 23302 C CA . LYS B 2 29 ? -12.551 -12.421 3.422 1.00 0.00 29 LYS B CA 12
ATOM 23303 C C . LYS B 2 29 ? -11.034 -12.393 3.537 1.00 0.00 29 LYS B C 12
ATOM 23304 O O . LYS B 2 29 ? -10.392 -13.428 3.715 1.00 0.00 29 LYS B O 12
ATOM 23323 N N . ILE B 2 30 ? -10.470 -11.191 3.448 1.00 0.00 30 ILE B N 12
ATOM 23324 C CA . ILE B 2 30 ? -9.030 -11.013 3.560 1.00 0.00 30 ILE B CA 12
ATOM 23325 C C . ILE B 2 30 ? -8.555 -11.414 4.953 1.00 0.00 30 ILE B C 12
ATOM 23326 O O . ILE B 2 30 ? -7.452 -11.935 5.122 1.00 0.00 30 ILE B O 12
ATOM 23342 N N . GLN B 2 31 ? -9.404 -11.166 5.948 1.00 0.00 31 GLN B N 12
ATOM 23343 C CA . GLN B 2 31 ? -9.090 -11.495 7.334 1.00 0.00 31 GLN B CA 12
ATOM 23344 C C . GLN B 2 31 ? -8.885 -12.996 7.514 1.00 0.00 31 GLN B C 12
ATOM 23345 O O . GLN B 2 31 ? -7.923 -13.427 8.144 1.00 0.00 31 GLN B O 12
ATOM 23359 N N . ASP B 2 32 ? -9.803 -13.788 6.971 1.00 0.00 32 ASP B N 12
ATOM 23360 C CA . ASP B 2 32 ? -9.722 -15.242 7.087 1.00 0.00 32 ASP B CA 12
ATOM 23361 C C . ASP B 2 32 ? -8.580 -15.811 6.247 1.00 0.00 32 ASP B C 12
ATOM 23362 O O . ASP B 2 32 ? -7.854 -16.700 6.691 1.00 0.00 32 ASP B O 12
ATOM 23371 N N . LYS B 2 33 ? -8.438 -15.305 5.026 1.00 0.00 33 LYS B N 12
ATOM 23372 C CA . LYS B 2 33 ? -7.399 -15.774 4.112 1.00 0.00 33 LYS B CA 12
ATOM 23373 C C . LYS B 2 33 ? -5.995 -15.480 4.643 1.00 0.00 33 LYS B C 12
ATOM 23374 O O . LYS B 2 33 ? -5.216 -16.399 4.900 1.00 0.00 33 LYS B O 12
ATOM 23393 N N . GLU B 2 34 ? -5.672 -14.200 4.789 1.00 0.00 34 GLU B N 12
ATOM 23394 C CA . GLU B 2 34 ? -4.356 -13.790 5.272 1.00 0.00 34 GLU B CA 12
ATOM 23395 C C . GLU B 2 34 ? -4.204 -14.007 6.776 1.00 0.00 34 GLU B C 12
ATOM 23396 O O . GLU B 2 34 ? -3.132 -14.381 7.250 1.00 0.00 34 GLU B O 12
ATOM 23408 N N . GLY B 2 35 ? -5.274 -13.754 7.522 1.00 0.00 35 GLY B N 12
ATOM 23409 C CA . GLY B 2 35 ? -5.224 -13.913 8.964 1.00 0.00 35 GLY B CA 12
ATOM 23410 C C . GLY B 2 35 ? -4.616 -12.705 9.647 1.00 0.00 35 GLY B C 12
ATOM 23411 O O . GLY B 2 35 ? -3.817 -12.839 10.573 1.00 0.00 35 GLY B O 12
ATOM 23415 N N . ILE B 2 36 ? -5.000 -11.521 9.180 1.00 0.00 36 ILE B N 12
ATOM 23416 C CA . ILE B 2 36 ? -4.497 -10.270 9.737 1.00 0.00 36 ILE B CA 12
ATOM 23417 C C . ILE B 2 36 ? -5.634 -9.450 10.346 1.00 0.00 36 ILE B C 12
ATOM 23418 O O . ILE B 2 36 ? -6.702 -9.323 9.746 1.00 0.00 36 ILE B O 12
ATOM 23434 N N . PRO B 2 37 ? -5.422 -8.881 11.550 1.00 0.00 37 PRO B N 12
ATOM 23435 C CA . PRO B 2 37 ? -6.441 -8.071 12.230 1.00 0.00 37 PRO B CA 12
ATOM 23436 C C . PRO B 2 37 ? -7.023 -6.986 11.324 1.00 0.00 37 PRO B C 12
ATOM 23437 O O . PRO B 2 37 ? -6.299 -6.366 10.546 1.00 0.00 37 PRO B O 12
ATOM 23448 N N . PRO B 2 38 ? -8.347 -6.749 11.409 1.00 0.00 38 PRO B N 12
ATOM 23449 C CA . PRO B 2 38 ? -9.025 -5.737 10.588 1.00 0.00 38 PRO B CA 12
ATOM 23450 C C . PRO B 2 38 ? -8.411 -4.350 10.742 1.00 0.00 38 PRO B C 12
ATOM 23451 O O . PRO B 2 38 ? -8.242 -3.624 9.764 1.00 0.00 38 PRO B O 12
ATOM 23462 N N . ASP B 2 39 ? -8.083 -3.985 11.976 1.00 0.00 39 ASP B N 12
ATOM 23463 C CA . ASP B 2 39 ? -7.492 -2.681 12.259 1.00 0.00 39 ASP B CA 12
ATOM 23464 C C . ASP B 2 39 ? -6.090 -2.565 11.666 1.00 0.00 39 ASP B C 12
ATOM 23465 O O . ASP B 2 39 ? -5.723 -1.527 11.115 1.00 0.00 39 ASP B O 12
ATOM 23474 N N . GLN B 2 40 ? -5.306 -3.632 11.794 1.00 0.00 40 GLN B N 12
ATOM 23475 C CA . GLN B 2 40 ? -3.938 -3.647 11.283 1.00 0.00 40 GLN B CA 12
ATOM 23476 C C . GLN B 2 40 ? -3.908 -3.423 9.771 1.00 0.00 40 GLN B C 12
ATOM 23477 O O . GLN B 2 40 ? -3.196 -2.546 9.279 1.00 0.00 40 GLN B O 12
ATOM 23491 N N . GLN B 2 41 ? -4.686 -4.213 9.037 1.00 0.00 41 GLN B N 12
ATOM 23492 C CA . GLN B 2 41 ? -4.746 -4.090 7.583 1.00 0.00 41 GLN B CA 12
ATOM 23493 C C . GLN B 2 41 ? -5.776 -3.043 7.171 1.00 0.00 41 GLN B C 12
ATOM 23494 O O . GLN B 2 41 ? -6.801 -2.879 7.828 1.00 0.00 41 GLN B O 12
ATOM 23508 N N . ARG B 2 42 ? -5.497 -2.332 6.082 1.00 0.00 42 ARG B N 12
ATOM 23509 C CA . ARG B 2 42 ? -6.407 -1.302 5.594 1.00 0.00 42 ARG B CA 12
ATOM 23510 C C . ARG B 2 42 ? -6.415 -1.253 4.070 1.00 0.00 42 ARG B C 12
ATOM 23511 O O . ARG B 2 42 ? -5.367 -1.115 3.436 1.00 0.00 42 ARG B O 12
ATOM 23532 N N . LEU B 2 43 ? -7.609 -1.361 3.488 1.00 0.00 43 LEU B N 12
ATOM 23533 C CA . LEU B 2 43 ? -7.759 -1.321 2.037 1.00 0.00 43 LEU B CA 12
ATOM 23534 C C . LEU B 2 43 ? -7.925 0.115 1.546 1.00 0.00 43 LEU B C 12
ATOM 23535 O O . LEU B 2 43 ? -8.924 0.770 1.842 1.00 0.00 43 LEU B O 12
ATOM 23551 N N . ILE B 2 44 ? -6.944 0.595 0.787 1.00 0.00 44 ILE B N 12
ATOM 23552 C CA . ILE B 2 44 ? -6.980 1.949 0.246 1.00 0.00 44 ILE B CA 12
ATOM 23553 C C . ILE B 2 44 ? -7.402 1.943 -1.221 1.00 0.00 44 ILE B C 12
ATOM 23554 O O . ILE B 2 44 ? -7.031 1.049 -1.983 1.00 0.00 44 ILE B O 12
ATOM 23570 N N . PHE B 2 45 ? -8.174 2.951 -1.605 1.00 0.00 45 PHE B N 12
ATOM 23571 C CA . PHE B 2 45 ? -8.648 3.083 -2.975 1.00 0.00 45 PHE B CA 12
ATOM 23572 C C . PHE B 2 45 ? -9.075 4.520 -3.244 1.00 0.00 45 PHE B C 12
ATOM 23573 O O . PHE B 2 45 ? -9.593 5.198 -2.355 1.00 0.00 45 PHE B O 12
ATOM 23590 N N . ALA B 2 46 ? -8.837 4.988 -4.462 1.00 0.00 46 ALA B N 12
ATOM 23591 C CA . ALA B 2 46 ? -9.184 6.355 -4.831 1.00 0.00 46 ALA B CA 12
ATOM 23592 C C . ALA B 2 46 ? -8.530 7.347 -3.875 1.00 0.00 46 ALA B C 12
ATOM 23593 O O . ALA B 2 46 ? -9.099 8.390 -3.552 1.00 0.00 46 ALA B O 12
ATOM 23600 N N . GLY B 2 47 ? -7.325 7.005 -3.430 1.00 0.00 47 GLY B N 12
ATOM 23601 C CA . GLY B 2 47 ? -6.587 7.857 -2.517 1.00 0.00 47 GLY B CA 12
ATOM 23602 C C . GLY B 2 47 ? -7.193 7.923 -1.127 1.00 0.00 47 GLY B C 12
ATOM 23603 O O . GLY B 2 47 ? -7.051 8.932 -0.436 1.00 0.00 47 GLY B O 12
ATOM 23607 N N . LYS B 2 48 ? -7.856 6.845 -0.704 1.00 0.00 48 LYS B N 12
ATOM 23608 C CA . LYS B 2 48 ? -8.464 6.804 0.626 1.00 0.00 48 LYS B CA 12
ATOM 23609 C C . LYS B 2 48 ? -9.010 5.419 0.956 1.00 0.00 48 LYS B C 12
ATOM 23610 O O . LYS B 2 48 ? -9.644 4.774 0.123 1.00 0.00 48 LYS B O 12
ATOM 23629 N N . GLN B 2 49 ? -8.771 4.978 2.187 1.00 0.00 49 GLN B N 12
ATOM 23630 C CA . GLN B 2 49 ? -9.248 3.676 2.638 1.00 0.00 49 GLN B CA 12
ATOM 23631 C C . GLN B 2 49 ? -10.766 3.594 2.507 1.00 0.00 49 GLN B C 12
ATOM 23632 O O . GLN B 2 49 ? -11.488 4.451 3.014 1.00 0.00 49 GLN B O 12
ATOM 23646 N N . LEU B 2 50 ? -11.243 2.560 1.823 1.00 0.00 50 LEU B N 12
ATOM 23647 C CA . LEU B 2 50 ? -12.675 2.375 1.630 1.00 0.00 50 LEU B CA 12
ATOM 23648 C C . LEU B 2 50 ? -13.349 1.985 2.942 1.00 0.00 50 LEU B C 12
ATOM 23649 O O . LEU B 2 50 ? -12.937 1.031 3.603 1.00 0.00 50 LEU B O 12
ATOM 23665 N N . GLU B 2 51 ? -14.383 2.731 3.316 1.00 0.00 51 GLU B N 12
ATOM 23666 C CA . GLU B 2 51 ? -15.108 2.463 4.554 1.00 0.00 51 GLU B CA 12
ATOM 23667 C C . GLU B 2 51 ? -15.861 1.140 4.473 1.00 0.00 51 GLU B C 12
ATOM 23668 O O . GLU B 2 51 ? -16.639 0.911 3.547 1.00 0.00 51 GLU B O 12
ATOM 23680 N N . ASP B 2 52 ? -15.626 0.275 5.455 1.00 0.00 52 ASP B N 12
ATOM 23681 C CA . ASP B 2 52 ? -16.284 -1.025 5.506 1.00 0.00 52 ASP B CA 12
ATOM 23682 C C . ASP B 2 52 ? -17.758 -0.873 5.866 1.00 0.00 52 ASP B C 12
ATOM 23683 O O . ASP B 2 52 ? -18.131 0.019 6.628 1.00 0.00 52 ASP B O 12
ATOM 23692 N N . GLY B 2 53 ? -18.594 -1.747 5.313 1.00 0.00 53 GLY B N 12
ATOM 23693 C CA . GLY B 2 53 ? -20.017 -1.686 5.590 1.00 0.00 53 GLY B CA 12
ATOM 23694 C C . GLY B 2 53 ? -20.819 -1.197 4.401 1.00 0.00 53 GLY B C 12
ATOM 23695 O O . GLY B 2 53 ? -21.953 -1.629 4.189 1.00 0.00 53 GLY B O 12
ATOM 23699 N N . ARG B 2 54 ? -20.232 -0.289 3.627 1.00 0.00 54 ARG B N 12
ATOM 23700 C CA . ARG B 2 54 ? -20.897 0.267 2.453 1.00 0.00 54 ARG B CA 12
ATOM 23701 C C . ARG B 2 54 ? -21.106 -0.805 1.379 1.00 0.00 54 ARG B C 12
ATOM 23702 O O . ARG B 2 54 ? -21.384 -1.962 1.691 1.00 0.00 54 ARG B O 12
ATOM 23723 N N . THR B 2 55 ? -20.968 -0.413 0.113 1.00 0.00 55 THR B N 12
ATOM 23724 C CA . THR B 2 55 ? -21.143 -1.337 -1.006 1.00 0.00 55 THR B CA 12
ATOM 23725 C C . THR B 2 55 ? -20.297 -0.909 -2.201 1.00 0.00 55 THR B C 12
ATOM 23726 O O . THR B 2 55 ? -20.118 0.285 -2.447 1.00 0.00 55 THR B O 12
ATOM 23737 N N . LEU B 2 56 ? -19.783 -1.886 -2.944 1.00 0.00 56 LEU B N 12
ATOM 23738 C CA . LEU B 2 56 ? -18.962 -1.601 -4.118 1.00 0.00 56 LEU B CA 12
ATOM 23739 C C . LEU B 2 56 ? -19.712 -0.698 -5.091 1.00 0.00 56 LEU B C 12
ATOM 23740 O O . LEU B 2 56 ? -19.120 0.168 -5.735 1.00 0.00 56 LEU B O 12
ATOM 23756 N N . SER B 2 57 ? -21.020 -0.910 -5.190 1.00 0.00 57 SER B N 12
ATOM 23757 C CA . SER B 2 57 ? -21.862 -0.119 -6.080 1.00 0.00 57 SER B CA 12
ATOM 23758 C C . SER B 2 57 ? -21.837 1.359 -5.695 1.00 0.00 57 SER B C 12
ATOM 23759 O O . SER B 2 57 ? -21.800 2.233 -6.561 1.00 0.00 57 SER B O 12
ATOM 23767 N N . ASP B 2 58 ? -21.865 1.632 -4.391 1.00 0.00 58 ASP B N 12
ATOM 23768 C CA . ASP B 2 58 ? -21.852 3.007 -3.896 1.00 0.00 58 ASP B CA 12
ATOM 23769 C C . ASP B 2 58 ? -20.626 3.760 -4.406 1.00 0.00 58 ASP B C 12
ATOM 23770 O O . ASP B 2 58 ? -20.752 4.803 -5.047 1.00 0.00 58 ASP B O 12
ATOM 23779 N N . TYR B 2 59 ? -19.443 3.220 -4.128 1.00 0.00 59 TYR B N 12
ATOM 23780 C CA . TYR B 2 59 ? -18.199 3.841 -4.569 1.00 0.00 59 TYR B CA 12
ATOM 23781 C C . TYR B 2 59 ? -18.062 3.752 -6.085 1.00 0.00 59 TYR B C 12
ATOM 23782 O O . TYR B 2 59 ? -17.184 4.381 -6.676 1.00 0.00 59 TYR B O 12
ATOM 23800 N N . ASN B 2 60 ? -18.930 2.954 -6.704 1.00 0.00 60 ASN B N 12
ATOM 23801 C CA . ASN B 2 60 ? -18.908 2.765 -8.151 1.00 0.00 60 ASN B CA 12
ATOM 23802 C C . ASN B 2 60 ? -17.588 2.144 -8.585 1.00 0.00 60 ASN B C 12
ATOM 23803 O O . ASN B 2 60 ? -17.033 2.492 -9.627 1.00 0.00 60 ASN B O 12
ATOM 23814 N N . ILE B 2 61 ? -17.091 1.218 -7.772 1.00 0.00 61 ILE B N 12
ATOM 23815 C CA . ILE B 2 61 ? -15.836 0.538 -8.058 1.00 0.00 61 ILE B CA 12
ATOM 23816 C C . ILE B 2 61 ? -15.960 -0.345 -9.295 1.00 0.00 61 ILE B C 12
ATOM 23817 O O . ILE B 2 61 ? -16.847 -1.194 -9.378 1.00 0.00 61 ILE B O 12
ATOM 23833 N N . GLN B 2 62 ? -15.063 -0.135 -10.253 1.00 0.00 62 GLN B N 12
ATOM 23834 C CA . GLN B 2 62 ? -15.065 -0.906 -11.486 1.00 0.00 62 GLN B CA 12
ATOM 23835 C C . GLN B 2 62 ? -14.707 -2.361 -11.206 1.00 0.00 62 GLN B C 12
ATOM 23836 O O . GLN B 2 62 ? -14.109 -2.675 -10.178 1.00 0.00 62 GLN B O 12
ATOM 23850 N N . LYS B 2 63 ? -15.076 -3.245 -12.122 1.00 0.00 63 LYS B N 12
ATOM 23851 C CA . LYS B 2 63 ? -14.787 -4.664 -11.965 1.00 0.00 63 LYS B CA 12
ATOM 23852 C C . LYS B 2 63 ? -13.284 -4.927 -12.048 1.00 0.00 63 LYS B C 12
ATOM 23853 O O . LYS B 2 63 ? -12.595 -4.384 -12.912 1.00 0.00 63 LYS B O 12
ATOM 23872 N N . GLU B 2 64 ? -12.789 -5.766 -11.141 1.00 0.00 64 GLU B N 12
ATOM 23873 C CA . GLU B 2 64 ? -11.371 -6.118 -11.098 1.00 0.00 64 GLU B CA 12
ATOM 23874 C C . GLU B 2 64 ? -10.494 -4.894 -10.831 1.00 0.00 64 GLU B C 12
ATOM 23875 O O . GLU B 2 64 ? -9.432 -4.738 -11.434 1.00 0.00 64 GLU B O 12
ATOM 23887 N N . SER B 2 65 ? -10.936 -4.037 -9.914 1.00 0.00 65 SER B N 12
ATOM 23888 C CA . SER B 2 65 ? -10.178 -2.838 -9.562 1.00 0.00 65 SER B CA 12
ATOM 23889 C C . SER B 2 65 ? -9.000 -3.187 -8.657 1.00 0.00 65 SER B C 12
ATOM 23890 O O . SER B 2 65 ? -9.096 -4.078 -7.810 1.00 0.00 65 SER B O 12
ATOM 23898 N N . THR B 2 66 ? -7.888 -2.481 -8.848 1.00 0.00 66 THR B N 12
ATOM 23899 C CA . THR B 2 66 ? -6.685 -2.711 -8.056 1.00 0.00 66 THR B CA 12
ATOM 23900 C C . THR B 2 66 ? -6.743 -1.963 -6.726 1.00 0.00 66 THR B C 12
ATOM 23901 O O . THR B 2 66 ? -6.241 -0.844 -6.610 1.00 0.00 66 THR B O 12
ATOM 23912 N N . LEU B 2 67 ? -7.352 -2.588 -5.722 1.00 0.00 67 LEU B N 12
ATOM 23913 C CA . LEU B 2 67 ? -7.463 -1.980 -4.399 1.00 0.00 67 LEU B CA 12
ATOM 23914 C C . LEU B 2 67 ? -6.221 -2.271 -3.564 1.00 0.00 67 LEU B C 12
ATOM 23915 O O . LEU B 2 67 ? -5.824 -3.421 -3.404 1.00 0.00 67 LEU B O 12
ATOM 23931 N N . HIS B 2 68 ? -5.617 -1.218 -3.032 1.00 0.00 68 HIS B N 12
ATOM 23932 C CA . HIS B 2 68 ? -4.423 -1.350 -2.205 1.00 0.00 68 HIS B CA 12
ATOM 23933 C C . HIS B 2 68 ? -4.767 -1.830 -0.798 1.00 0.00 68 HIS B C 12
ATOM 23934 O O . HIS B 2 68 ? -5.892 -1.657 -0.331 1.00 0.00 68 HIS B O 12
ATOM 23949 N N . LEU B 2 69 ? -3.790 -2.439 -0.132 1.00 0.00 69 LEU B N 12
ATOM 23950 C CA . LEU B 2 69 ? -3.982 -2.949 1.222 1.00 0.00 69 LEU B CA 12
ATOM 23951 C C . LEU B 2 69 ? -2.721 -2.752 2.060 1.00 0.00 69 LEU B C 12
ATOM 23952 O O . LEU B 2 69 ? -1.836 -3.608 2.082 1.00 0.00 69 LEU B O 12
ATOM 23968 N N . VAL B 2 70 ? -2.648 -1.615 2.748 1.00 0.00 70 VAL B N 12
ATOM 23969 C CA . VAL B 2 70 ? -1.497 -1.300 3.590 1.00 0.00 70 VAL B CA 12
ATOM 23970 C C . VAL B 2 70 ? -1.529 -2.093 4.892 1.00 0.00 70 VAL B C 12
ATOM 23971 O O . VAL B 2 70 ? -2.570 -2.204 5.538 1.00 0.00 70 VAL B O 12
ATOM 23984 N N . LEU B 2 71 ? -0.378 -2.640 5.267 1.00 0.00 71 LEU B N 12
ATOM 23985 C CA . LEU B 2 71 ? -0.264 -3.422 6.491 1.00 0.00 71 LEU B CA 12
ATOM 23986 C C . LEU B 2 71 ? 0.367 -2.595 7.609 1.00 0.00 71 LEU B C 12
ATOM 23987 O O . LEU B 2 71 ? 1.452 -2.038 7.441 1.00 0.00 71 LEU B O 12
ATOM 24003 N N . ARG B 2 72 ? -0.312 -2.524 8.751 1.00 0.00 72 ARG B N 12
ATOM 24004 C CA . ARG B 2 72 ? 0.196 -1.771 9.894 1.00 0.00 72 ARG B CA 12
ATOM 24005 C C . ARG B 2 72 ? 1.326 -2.532 10.580 1.00 0.00 72 ARG B C 12
ATOM 24006 O O . ARG B 2 72 ? 1.213 -3.731 10.836 1.00 0.00 72 ARG B O 12
ATOM 24027 N N . LEU B 2 73 ? 2.415 -1.830 10.879 1.00 0.00 73 LEU B N 12
ATOM 24028 C CA . LEU B 2 73 ? 3.561 -2.446 11.537 1.00 0.00 73 LEU B CA 12
ATOM 24029 C C . LEU B 2 73 ? 3.193 -2.918 12.940 1.00 0.00 73 LEU B C 12
ATOM 24030 O O . LEU B 2 73 ? 2.570 -2.186 13.709 1.00 0.00 73 LEU B O 12
ATOM 24046 N N . ARG B 2 74 ? 3.582 -4.149 13.265 1.00 0.00 74 ARG B N 12
ATOM 24047 C CA . ARG B 2 74 ? 3.297 -4.724 14.575 1.00 0.00 74 ARG B CA 12
ATOM 24048 C C . ARG B 2 74 ? 4.048 -3.984 15.676 1.00 0.00 74 ARG B C 12
ATOM 24049 O O . ARG B 2 74 ? 5.227 -3.663 15.528 1.00 0.00 74 ARG B O 12
ATOM 24070 N N . GLY B 2 75 ? 3.358 -3.719 16.782 1.00 0.00 75 GLY B N 12
ATOM 24071 C CA . GLY B 2 75 ? 3.976 -3.022 17.893 1.00 0.00 75 GLY B CA 12
ATOM 24072 C C . GLY B 2 75 ? 4.419 -1.619 17.526 1.00 0.00 75 GLY B C 12
ATOM 24073 O O . GLY B 2 75 ? 3.654 -0.853 16.937 1.00 0.00 75 GLY B O 12
ATOM 24077 N N . GLY B 2 76 ? 5.657 -1.282 17.874 1.00 0.00 76 GLY B N 12
ATOM 24078 C CA . GLY B 2 76 ? 6.184 0.036 17.573 1.00 0.00 76 GLY B CA 12
ATOM 24079 C C . GLY B 2 76 ? 5.437 1.141 18.293 1.00 0.00 76 GLY B C 12
ATOM 24080 O O . GLY B 2 76 ? 4.751 1.934 17.615 1.00 0.00 76 GLY B O 12
ATOM 24085 N N . ASN A 1 1 ? 16.546 -0.026 4.468 1.00 0.00 6 ASN A N 13
ATOM 24086 C CA . ASN A 1 1 ? 16.761 0.775 3.267 1.00 0.00 6 ASN A CA 13
ATOM 24087 C C . ASN A 1 1 ? 17.112 -0.109 2.074 1.00 0.00 6 ASN A C 13
ATOM 24088 O O . ASN A 1 1 ? 17.983 -0.973 2.163 1.00 0.00 6 ASN A O 13
ATOM 24099 N N . ASP A 1 2 ? 16.427 0.124 0.955 1.00 0.00 7 ASP A N 13
ATOM 24100 C CA . ASP A 1 2 ? 16.656 -0.639 -0.269 1.00 0.00 7 ASP A CA 13
ATOM 24101 C C . ASP A 1 2 ? 16.193 0.154 -1.488 1.00 0.00 7 ASP A C 13
ATOM 24102 O O . ASP A 1 2 ? 16.913 0.259 -2.481 1.00 0.00 7 ASP A O 13
ATOM 24111 N N . ASP A 1 3 ? 14.987 0.713 -1.400 1.00 0.00 8 ASP A N 13
ATOM 24112 C CA . ASP A 1 3 ? 14.422 1.503 -2.491 1.00 0.00 8 ASP A CA 13
ATOM 24113 C C . ASP A 1 3 ? 13.102 2.140 -2.077 1.00 0.00 8 ASP A C 13
ATOM 24114 O O . ASP A 1 3 ? 12.071 1.467 -2.023 1.00 0.00 8 ASP A O 13
ATOM 24123 N N . HIS A 1 4 ? 13.133 3.441 -1.796 1.00 0.00 9 HIS A N 13
ATOM 24124 C CA . HIS A 1 4 ? 11.923 4.148 -1.404 1.00 0.00 9 HIS A CA 13
ATOM 24125 C C . HIS A 1 4 ? 11.031 4.355 -2.620 1.00 0.00 9 HIS A C 13
ATOM 24126 O O . HIS A 1 4 ? 9.815 4.479 -2.496 1.00 0.00 9 HIS A O 13
ATOM 24141 N N . GLU A 1 5 ? 11.658 4.393 -3.797 1.00 0.00 10 GLU A N 13
ATOM 24142 C CA . GLU A 1 5 ? 10.938 4.581 -5.049 1.00 0.00 10 GLU A CA 13
ATOM 24143 C C . GLU A 1 5 ? 9.813 3.565 -5.162 1.00 0.00 10 GLU A C 13
ATOM 24144 O O . GLU A 1 5 ? 8.715 3.885 -5.614 1.00 0.00 10 GLU A O 13
ATOM 24156 N N . SER A 1 6 ? 10.094 2.343 -4.719 1.00 0.00 11 SER A N 13
ATOM 24157 C CA . SER A 1 6 ? 9.106 1.277 -4.735 1.00 0.00 11 SER A CA 13
ATOM 24158 C C . SER A 1 6 ? 7.899 1.687 -3.898 1.00 0.00 11 SER A C 13
ATOM 24159 O O . SER A 1 6 ? 6.753 1.634 -4.356 1.00 0.00 11 SER A O 13
ATOM 24167 N N . LYS A 1 7 ? 8.174 2.130 -2.676 1.00 0.00 12 LYS A N 13
ATOM 24168 C CA . LYS A 1 7 ? 7.126 2.588 -1.778 1.00 0.00 12 LYS A CA 13
ATOM 24169 C C . LYS A 1 7 ? 6.380 3.748 -2.423 1.00 0.00 12 LYS A C 13
ATOM 24170 O O . LYS A 1 7 ? 5.153 3.847 -2.342 1.00 0.00 12 LYS A O 13
ATOM 24189 N N . LEU A 1 8 ? 7.141 4.611 -3.090 1.00 0.00 13 LEU A N 13
ATOM 24190 C CA . LEU A 1 8 ? 6.582 5.758 -3.784 1.00 0.00 13 LEU A CA 13
ATOM 24191 C C . LEU A 1 8 ? 5.639 5.281 -4.879 1.00 0.00 13 LEU A C 13
ATOM 24192 O O . LEU A 1 8 ? 4.598 5.888 -5.126 1.00 0.00 13 LEU A O 13
ATOM 24208 N N . SER A 1 9 ? 6.004 4.169 -5.517 1.00 0.00 14 SER A N 13
ATOM 24209 C CA . SER A 1 9 ? 5.178 3.589 -6.566 1.00 0.00 14 SER A CA 13
ATOM 24210 C C . SER A 1 9 ? 3.813 3.252 -5.989 1.00 0.00 14 SER A C 13
ATOM 24211 O O . SER A 1 9 ? 2.775 3.593 -6.567 1.00 0.00 14 SER A O 13
ATOM 24219 N N . ILE A 1 10 ? 3.821 2.612 -4.821 1.00 0.00 15 ILE A N 13
ATOM 24220 C CA . ILE A 1 10 ? 2.579 2.269 -4.145 1.00 0.00 15 ILE A CA 13
ATOM 24221 C C . ILE A 1 10 ? 1.769 3.533 -3.896 1.00 0.00 15 ILE A C 13
ATOM 24222 O O . ILE A 1 10 ? 0.550 3.536 -4.028 1.00 0.00 15 ILE A O 13
ATOM 24238 N N . LEU A 1 11 ? 2.466 4.606 -3.532 1.00 0.00 16 LEU A N 13
ATOM 24239 C CA . LEU A 1 11 ? 1.818 5.885 -3.261 1.00 0.00 16 LEU A CA 13
ATOM 24240 C C . LEU A 1 11 ? 1.065 6.396 -4.487 1.00 0.00 16 LEU A C 13
ATOM 24241 O O . LEU A 1 11 ? -0.078 6.836 -4.383 1.00 0.00 16 LEU A O 13
ATOM 24257 N N . MET A 1 12 ? 1.716 6.349 -5.645 1.00 0.00 17 MET A N 13
ATOM 24258 C CA . MET A 1 12 ? 1.105 6.823 -6.883 1.00 0.00 17 MET A CA 13
ATOM 24259 C C . MET A 1 12 ? -0.168 6.049 -7.211 1.00 0.00 17 MET A C 13
ATOM 24260 O O . MET A 1 12 ? -1.215 6.642 -7.476 1.00 0.00 17 MET A O 13
ATOM 24274 N N . ASP A 1 13 ? -0.071 4.724 -7.203 1.00 0.00 18 ASP A N 13
ATOM 24275 C CA . ASP A 1 13 ? -1.215 3.872 -7.514 1.00 0.00 18 ASP A CA 13
ATOM 24276 C C . ASP A 1 13 ? -2.295 3.970 -6.439 1.00 0.00 18 ASP A C 13
ATOM 24277 O O . ASP A 1 13 ? -3.488 3.996 -6.746 1.00 0.00 18 ASP A O 13
ATOM 24286 N N . MET A 1 14 ? -1.872 4.009 -5.181 1.00 0.00 19 MET A N 13
ATOM 24287 C CA . MET A 1 14 ? -2.803 4.087 -4.059 1.00 0.00 19 MET A CA 13
ATOM 24288 C C . MET A 1 14 ? -3.660 5.348 -4.137 1.00 0.00 19 MET A C 13
ATOM 24289 O O . MET A 1 14 ? -4.880 5.286 -3.982 1.00 0.00 19 MET A O 13
ATOM 24303 N N . PHE A 1 15 ? -3.018 6.490 -4.371 1.00 0.00 20 PHE A N 13
ATOM 24304 C CA . PHE A 1 15 ? -3.733 7.760 -4.463 1.00 0.00 20 PHE A CA 13
ATOM 24305 C C . PHE A 1 15 ? -3.841 8.223 -5.917 1.00 0.00 20 PHE A C 13
ATOM 24306 O O . PHE A 1 15 ? -2.954 8.907 -6.423 1.00 0.00 20 PHE A O 13
ATOM 24323 N N . PRO A 1 16 ? -4.938 7.858 -6.606 1.00 0.00 21 PRO A N 13
ATOM 24324 C CA . PRO A 1 16 ? -5.159 8.244 -8.002 1.00 0.00 21 PRO A CA 13
ATOM 24325 C C . PRO A 1 16 ? -5.637 9.687 -8.133 1.00 0.00 21 PRO A C 13
ATOM 24326 O O . PRO A 1 16 ? -6.726 9.945 -8.649 1.00 0.00 21 PRO A O 13
ATOM 24337 N N . ALA A 1 17 ? -4.827 10.628 -7.652 1.00 0.00 22 ALA A N 13
ATOM 24338 C CA . ALA A 1 17 ? -5.183 12.041 -7.708 1.00 0.00 22 ALA A CA 13
ATOM 24339 C C . ALA A 1 17 ? -3.984 12.934 -7.429 1.00 0.00 22 ALA A C 13
ATOM 24340 O O . ALA A 1 17 ? -3.732 13.902 -8.146 1.00 0.00 22 ALA A O 13
ATOM 24347 N N . ILE A 1 18 ? -3.266 12.611 -6.365 1.00 0.00 23 ILE A N 13
ATOM 24348 C CA . ILE A 1 18 ? -2.107 13.388 -5.957 1.00 0.00 23 ILE A CA 13
ATOM 24349 C C . ILE A 1 18 ? -0.911 13.147 -6.875 1.00 0.00 23 ILE A C 13
ATOM 24350 O O . ILE A 1 18 ? -0.601 12.010 -7.232 1.00 0.00 23 ILE A O 13
ATOM 24366 N N . SER A 1 19 ? -0.248 14.237 -7.254 1.00 0.00 24 SER A N 13
ATOM 24367 C CA . SER A 1 19 ? 0.915 14.175 -8.136 1.00 0.00 24 SER A CA 13
ATOM 24368 C C . SER A 1 19 ? 2.051 13.374 -7.508 1.00 0.00 24 SER A C 13
ATOM 24369 O O . SER A 1 19 ? 2.229 13.375 -6.288 1.00 0.00 24 SER A O 13
ATOM 24377 N N . LYS A 1 20 ? 2.819 12.694 -8.356 1.00 0.00 25 LYS A N 13
ATOM 24378 C CA . LYS A 1 20 ? 3.947 11.886 -7.903 1.00 0.00 25 LYS A CA 13
ATOM 24379 C C . LYS A 1 20 ? 4.934 12.725 -7.093 1.00 0.00 25 LYS A C 13
ATOM 24380 O O . LYS A 1 20 ? 5.492 12.255 -6.101 1.00 0.00 25 LYS A O 13
ATOM 24399 N N . SER A 1 21 ? 5.152 13.961 -7.531 1.00 0.00 26 SER A N 13
ATOM 24400 C CA . SER A 1 21 ? 6.080 14.865 -6.857 1.00 0.00 26 SER A CA 13
ATOM 24401 C C . SER A 1 21 ? 5.713 15.055 -5.387 1.00 0.00 26 SER A C 13
ATOM 24402 O O . SER A 1 21 ? 6.573 14.969 -4.508 1.00 0.00 26 SER A O 13
ATOM 24410 N N . LYS A 1 22 ? 4.437 15.317 -5.123 1.00 0.00 27 LYS A N 13
ATOM 24411 C CA . LYS A 1 22 ? 3.969 15.526 -3.756 1.00 0.00 27 LYS A CA 13
ATOM 24412 C C . LYS A 1 22 ? 4.212 14.285 -2.901 1.00 0.00 27 LYS A C 13
ATOM 24413 O O . LYS A 1 22 ? 4.757 14.377 -1.800 1.00 0.00 27 LYS A O 13
ATOM 24432 N N . LEU A 1 23 ? 3.817 13.124 -3.418 1.00 0.00 28 LEU A N 13
ATOM 24433 C CA . LEU A 1 23 ? 4.003 11.866 -2.702 1.00 0.00 28 LEU A CA 13
ATOM 24434 C C . LEU A 1 23 ? 5.476 11.655 -2.366 1.00 0.00 28 LEU A C 13
ATOM 24435 O O . LEU A 1 23 ? 5.815 11.189 -1.279 1.00 0.00 28 LEU A O 13
ATOM 24451 N N . GLN A 1 24 ? 6.344 12.013 -3.307 1.00 0.00 29 GLN A N 13
ATOM 24452 C CA . GLN A 1 24 ? 7.784 11.879 -3.119 1.00 0.00 29 GLN A CA 13
ATOM 24453 C C . GLN A 1 24 ? 8.258 12.747 -1.957 1.00 0.00 29 GLN A C 13
ATOM 24454 O O . GLN A 1 24 ? 9.067 12.315 -1.137 1.00 0.00 29 GLN A O 13
ATOM 24468 N N . VAL A 1 25 ? 7.745 13.973 -1.891 1.00 0.00 30 VAL A N 13
ATOM 24469 C CA . VAL A 1 25 ? 8.113 14.904 -0.829 1.00 0.00 30 VAL A CA 13
ATOM 24470 C C . VAL A 1 25 ? 7.747 14.346 0.544 1.00 0.00 30 VAL A C 13
ATOM 24471 O O . VAL A 1 25 ? 8.562 14.365 1.467 1.00 0.00 30 VAL A O 13
ATOM 24484 N N . HIS A 1 26 ? 6.519 13.850 0.674 1.00 0.00 31 HIS A N 13
ATOM 24485 C CA . HIS A 1 26 ? 6.050 13.289 1.938 1.00 0.00 31 HIS A CA 13
ATOM 24486 C C . HIS A 1 26 ? 6.915 12.107 2.365 1.00 0.00 31 HIS A C 13
ATOM 24487 O O . HIS A 1 26 ? 7.286 11.987 3.533 1.00 0.00 31 HIS A O 13
ATOM 24502 N N . LEU A 1 27 ? 7.226 11.237 1.412 1.00 0.00 32 LEU A N 13
ATOM 24503 C CA . LEU A 1 27 ? 8.042 10.059 1.684 1.00 0.00 32 LEU A CA 13
ATOM 24504 C C . LEU A 1 27 ? 9.423 10.463 2.194 1.00 0.00 32 LEU A C 13
ATOM 24505 O O . LEU A 1 27 ? 9.958 9.850 3.119 1.00 0.00 32 LEU A O 13
ATOM 24521 N N . LEU A 1 28 ? 9.992 11.499 1.584 1.00 0.00 33 LEU A N 13
ATOM 24522 C CA . LEU A 1 28 ? 11.311 11.992 1.969 1.00 0.00 33 LEU A CA 13
ATOM 24523 C C . LEU A 1 28 ? 11.305 12.549 3.391 1.00 0.00 33 LEU A C 13
ATOM 24524 O O . LEU A 1 28 ? 12.201 12.259 4.183 1.00 0.00 33 LEU A O 13
ATOM 24540 N N . GLU A 1 29 ? 10.293 13.353 3.707 1.00 0.00 34 GLU A N 13
ATOM 24541 C CA . GLU A 1 29 ? 10.179 13.955 5.032 1.00 0.00 34 GLU A CA 13
ATOM 24542 C C . GLU A 1 29 ? 10.120 12.885 6.117 1.00 0.00 34 GLU A C 13
ATOM 24543 O O . GLU A 1 29 ? 10.886 12.922 7.081 1.00 0.00 34 GLU A O 13
ATOM 24555 N N . ASN A 1 30 ? 9.210 11.928 5.956 1.00 0.00 35 ASN A N 13
ATOM 24556 C CA . ASN A 1 30 ? 9.058 10.846 6.923 1.00 0.00 35 ASN A CA 13
ATOM 24557 C C . ASN A 1 30 ? 10.061 9.727 6.649 1.00 0.00 35 ASN A C 13
ATOM 24558 O O . ASN A 1 30 ? 9.773 8.556 6.893 1.00 0.00 35 ASN A O 13
ATOM 24569 N N . ASN A 1 31 ? 11.236 10.105 6.144 1.00 0.00 36 ASN A N 13
ATOM 24570 C CA . ASN A 1 31 ? 12.301 9.156 5.825 1.00 0.00 36 ASN A CA 13
ATOM 24571 C C . ASN A 1 31 ? 11.880 8.213 4.702 1.00 0.00 36 ASN A C 13
ATOM 24572 O O . ASN A 1 31 ? 12.351 8.332 3.571 1.00 0.00 36 ASN A O 13
ATOM 24583 N N . ASN A 1 32 ? 10.987 7.284 5.023 1.00 0.00 37 ASN A N 13
ATOM 24584 C CA . ASN A 1 32 ? 10.488 6.320 4.045 1.00 0.00 37 ASN A CA 13
ATOM 24585 C C . ASN A 1 32 ? 9.439 5.407 4.671 1.00 0.00 37 ASN A C 13
ATOM 24586 O O . ASN A 1 32 ? 9.304 4.243 4.287 1.00 0.00 37 ASN A O 13
ATOM 24597 N N . ASP A 1 33 ? 8.698 5.941 5.636 1.00 0.00 38 ASP A N 13
ATOM 24598 C CA . ASP A 1 33 ? 7.658 5.174 6.316 1.00 0.00 38 ASP A CA 13
ATOM 24599 C C . ASP A 1 33 ? 6.338 5.258 5.554 1.00 0.00 38 ASP A C 13
ATOM 24600 O O . ASP A 1 33 ? 5.864 6.347 5.232 1.00 0.00 38 ASP A O 13
ATOM 24609 N N . LEU A 1 34 ? 5.751 4.100 5.266 1.00 0.00 39 LEU A N 13
ATOM 24610 C CA . LEU A 1 34 ? 4.486 4.043 4.539 1.00 0.00 39 LEU A CA 13
ATOM 24611 C C . LEU A 1 34 ? 3.298 4.326 5.450 1.00 0.00 39 LEU A C 13
ATOM 24612 O O . LEU A 1 34 ? 2.476 5.188 5.152 1.00 0.00 39 LEU A O 13
ATOM 24628 N N . ASP A 1 35 ? 3.208 3.598 6.553 1.00 0.00 40 ASP A N 13
ATOM 24629 C CA . ASP A 1 35 ? 2.107 3.780 7.492 1.00 0.00 40 ASP A CA 13
ATOM 24630 C C . ASP A 1 35 ? 2.008 5.235 7.951 1.00 0.00 40 ASP A C 13
ATOM 24631 O O . ASP A 1 35 ? 0.911 5.784 8.066 1.00 0.00 40 ASP A O 13
ATOM 24640 N N . LEU A 1 36 ? 3.156 5.855 8.205 1.00 0.00 41 LEU A N 13
ATOM 24641 C CA . LEU A 1 36 ? 3.194 7.246 8.650 1.00 0.00 41 LEU A CA 13
ATOM 24642 C C . LEU A 1 36 ? 2.758 8.189 7.536 1.00 0.00 41 LEU A C 13
ATOM 24643 O O . LEU A 1 36 ? 1.723 8.854 7.633 1.00 0.00 41 LEU A O 13
ATOM 24659 N N . THR A 1 37 ? 3.562 8.238 6.478 1.00 0.00 42 THR A N 13
ATOM 24660 C CA . THR A 1 37 ? 3.278 9.098 5.336 1.00 0.00 42 THR A CA 13
ATOM 24661 C C . THR A 1 37 ? 1.856 8.887 4.833 1.00 0.00 42 THR A C 13
ATOM 24662 O O . THR A 1 37 ? 1.048 9.816 4.824 1.00 0.00 42 THR A O 13
ATOM 24673 N N . ILE A 1 38 ? 1.555 7.659 4.431 1.00 0.00 43 ILE A N 13
ATOM 24674 C CA . ILE A 1 38 ? 0.227 7.324 3.941 1.00 0.00 43 ILE A CA 13
ATOM 24675 C C . ILE A 1 38 ? -0.831 7.671 4.980 1.00 0.00 43 ILE A C 13
ATOM 24676 O O . ILE A 1 38 ? -1.917 8.136 4.637 1.00 0.00 43 ILE A O 13
ATOM 24692 N N . GLY A 1 39 ? -0.502 7.450 6.253 1.00 0.00 44 GLY A N 13
ATOM 24693 C CA . GLY A 1 39 ? -1.436 7.758 7.321 1.00 0.00 44 GLY A CA 13
ATOM 24694 C C . GLY A 1 39 ? -1.963 9.174 7.211 1.00 0.00 44 GLY A C 13
ATOM 24695 O O . GLY A 1 39 ? -3.173 9.398 7.246 1.00 0.00 44 GLY A O 13
ATOM 24699 N N . LEU A 1 40 ? -1.050 10.131 7.056 1.00 0.00 45 LEU A N 13
ATOM 24700 C CA . LEU A 1 40 ? -1.434 11.531 6.915 1.00 0.00 45 LEU A CA 13
ATOM 24701 C C . LEU A 1 40 ? -2.182 11.753 5.602 1.00 0.00 45 LEU A C 13
ATOM 24702 O O . LEU A 1 40 ? -3.138 12.527 5.545 1.00 0.00 45 LEU A O 13
ATOM 24718 N N . LEU A 1 41 ? -1.741 11.064 4.550 1.00 0.00 46 LEU A N 13
ATOM 24719 C CA . LEU A 1 41 ? -2.370 11.182 3.236 1.00 0.00 46 LEU A CA 13
ATOM 24720 C C . LEU A 1 41 ? -3.854 10.825 3.294 1.00 0.00 46 LEU A C 13
ATOM 24721 O O . LEU A 1 41 ? -4.682 11.491 2.673 1.00 0.00 46 LEU A O 13
ATOM 24737 N N . LEU A 1 42 ? -4.186 9.773 4.040 1.00 0.00 47 LEU A N 13
ATOM 24738 C CA . LEU A 1 42 ? -5.575 9.343 4.171 1.00 0.00 47 LEU A CA 13
ATOM 24739 C C . LEU A 1 42 ? -6.435 10.496 4.665 1.00 0.00 47 LEU A C 13
ATOM 24740 O O . LEU A 1 42 ? -7.474 10.807 4.083 1.00 0.00 47 LEU A O 13
ATOM 24756 N N . LYS A 1 43 ? -5.982 11.137 5.738 1.00 0.00 48 LYS A N 13
ATOM 24757 C CA . LYS A 1 43 ? -6.693 12.272 6.309 1.00 0.00 48 LYS A CA 13
ATOM 24758 C C . LYS A 1 43 ? -6.344 13.554 5.561 1.00 0.00 48 LYS A C 13
ATOM 24759 O O . LYS A 1 43 ? -6.133 14.603 6.172 1.00 0.00 48 LYS A O 13
ATOM 24778 N N . GLU A 1 44 ? -6.286 13.461 4.234 1.00 0.00 49 GLU A N 13
ATOM 24779 C CA . GLU A 1 44 ? -5.964 14.612 3.398 1.00 0.00 49 GLU A CA 13
ATOM 24780 C C . GLU A 1 44 ? -6.909 15.769 3.698 1.00 0.00 49 GLU A C 13
ATOM 24781 O O . GLU A 1 44 ? -6.483 16.918 3.821 1.00 0.00 49 GLU A O 13
ATOM 24793 N N . ASN A 1 45 ? -8.194 15.452 3.821 1.00 0.00 50 ASN A N 13
ATOM 24794 C CA . ASN A 1 45 ? -9.204 16.462 4.116 1.00 0.00 50 ASN A CA 13
ATOM 24795 C C . ASN A 1 45 ? -9.064 16.968 5.553 1.00 0.00 50 ASN A C 13
ATOM 24796 O O . ASN A 1 45 ? -7.953 17.080 6.072 1.00 0.00 50 ASN A O 13
ATOM 24807 N N . ASP A 1 46 ? -10.194 17.267 6.194 1.00 0.00 51 ASP A N 13
ATOM 24808 C CA . ASP A 1 46 ? -10.190 17.753 7.571 1.00 0.00 51 ASP A CA 13
ATOM 24809 C C . ASP A 1 46 ? -9.303 18.997 7.702 1.00 0.00 51 ASP A C 13
ATOM 24810 O O . ASP A 1 46 ? -9.532 19.997 7.021 1.00 0.00 51 ASP A O 13
ATOM 24819 N N . ASP A 1 47 ? -8.297 18.930 8.578 1.00 0.00 52 ASP A N 13
ATOM 24820 C CA . ASP A 1 47 ? -7.380 20.047 8.802 1.00 0.00 52 ASP A CA 13
ATOM 24821 C C . ASP A 1 47 ? -8.116 21.260 9.364 1.00 0.00 52 ASP A C 13
ATOM 24822 O O . ASP A 1 47 ? -9.033 21.792 8.738 1.00 0.00 52 ASP A O 13
ATOM 24831 N N . LYS A 1 48 ? -7.702 21.698 10.549 1.00 0.00 53 LYS A N 13
ATOM 24832 C CA . LYS A 1 48 ? -8.318 22.850 11.196 1.00 0.00 53 LYS A CA 13
ATOM 24833 C C . LYS A 1 48 ? -7.550 24.130 10.878 1.00 0.00 53 LYS A C 13
ATOM 24834 O O . LYS A 1 48 ? -6.319 24.147 10.893 1.00 0.00 53 LYS A O 13
ATOM 24853 N N . SER A 1 49 ? -8.287 25.198 10.591 1.00 0.00 54 SER A N 13
ATOM 24854 C CA . SER A 1 49 ? -7.679 26.485 10.268 1.00 0.00 54 SER A CA 13
ATOM 24855 C C . SER A 1 49 ? -6.835 26.996 11.432 1.00 0.00 54 SER A C 13
ATOM 24856 O O . SER A 1 49 ? -5.634 27.269 11.217 1.00 0.00 54 SER A O 13
ATOM 24865 N N . MET B 2 1 ? -16.261 -10.844 -12.217 1.00 0.00 1 MET B N 13
ATOM 24866 C CA . MET B 2 1 ? -15.684 -9.657 -11.531 1.00 0.00 1 MET B CA 13
ATOM 24867 C C . MET B 2 1 ? -14.797 -10.070 -10.359 1.00 0.00 1 MET B C 13
ATOM 24868 O O . MET B 2 1 ? -15.135 -10.979 -9.601 1.00 0.00 1 MET B O 13
ATOM 24884 N N . GLN B 2 2 ? -13.663 -9.389 -10.218 1.00 0.00 2 GLN B N 13
ATOM 24885 C CA . GLN B 2 2 ? -12.722 -9.677 -9.139 1.00 0.00 2 GLN B CA 13
ATOM 24886 C C . GLN B 2 2 ? -12.029 -8.400 -8.674 1.00 0.00 2 GLN B C 13
ATOM 24887 O O . GLN B 2 2 ? -12.314 -7.314 -9.175 1.00 0.00 2 GLN B O 13
ATOM 24901 N N . ILE B 2 3 ? -11.120 -8.538 -7.712 1.00 0.00 3 ILE B N 13
ATOM 24902 C CA . ILE B 2 3 ? -10.387 -7.393 -7.177 1.00 0.00 3 ILE B CA 13
ATOM 24903 C C . ILE B 2 3 ? -8.979 -7.798 -6.749 1.00 0.00 3 ILE B C 13
ATOM 24904 O O . ILE B 2 3 ? -8.795 -8.786 -6.037 1.00 0.00 3 ILE B O 13
ATOM 24920 N N . PHE B 2 4 ? -7.986 -7.032 -7.195 1.00 0.00 4 PHE B N 13
ATOM 24921 C CA . PHE B 2 4 ? -6.593 -7.319 -6.860 1.00 0.00 4 PHE B CA 13
ATOM 24922 C C . PHE B 2 4 ? -6.185 -6.648 -5.552 1.00 0.00 4 PHE B C 13
ATOM 24923 O O . PHE B 2 4 ? -6.190 -5.422 -5.447 1.00 0.00 4 PHE B O 13
ATOM 24940 N N . VAL B 2 5 ? -5.813 -7.457 -4.564 1.00 0.00 5 VAL B N 13
ATOM 24941 C CA . VAL B 2 5 ? -5.380 -6.936 -3.271 1.00 0.00 5 VAL B CA 13
ATOM 24942 C C . VAL B 2 5 ? -3.864 -6.766 -3.251 1.00 0.00 5 VAL B C 13
ATOM 24943 O O . VAL B 2 5 ? -3.127 -7.719 -2.998 1.00 0.00 5 VAL B O 13
ATOM 24956 N N . LYS B 2 6 ? -3.403 -5.550 -3.532 1.00 0.00 6 LYS B N 13
ATOM 24957 C CA . LYS B 2 6 ? -1.972 -5.265 -3.560 1.00 0.00 6 LYS B CA 13
ATOM 24958 C C . LYS B 2 6 ? -1.463 -4.799 -2.200 1.00 0.00 6 LYS B C 13
ATOM 24959 O O . LYS B 2 6 ? -2.023 -3.886 -1.594 1.00 0.00 6 LYS B O 13
ATOM 24978 N N . THR B 2 7 ? -0.383 -5.421 -1.741 1.00 0.00 7 THR B N 13
ATOM 24979 C CA . THR B 2 7 ? 0.231 -5.069 -0.467 1.00 0.00 7 THR B CA 13
ATOM 24980 C C . THR B 2 7 ? 1.345 -4.052 -0.681 1.00 0.00 7 THR B C 13
ATOM 24981 O O . THR B 2 7 ? 2.007 -4.061 -1.720 1.00 0.00 7 THR B O 13
ATOM 24992 N N . LEU B 2 8 ? 1.547 -3.173 0.296 1.00 0.00 8 LEU B N 13
ATOM 24993 C CA . LEU B 2 8 ? 2.584 -2.151 0.197 1.00 0.00 8 LEU B CA 13
ATOM 24994 C C . LEU B 2 8 ? 3.927 -2.765 -0.188 1.00 0.00 8 LEU B C 13
ATOM 24995 O O . LEU B 2 8 ? 4.687 -2.181 -0.961 1.00 0.00 8 LEU B O 13
ATOM 25011 N N . THR B 2 9 ? 4.215 -3.943 0.360 1.00 0.00 9 THR B N 13
ATOM 25012 C CA . THR B 2 9 ? 5.469 -4.630 0.075 1.00 0.00 9 THR B CA 13
ATOM 25013 C C . THR B 2 9 ? 5.605 -4.947 -1.412 1.00 0.00 9 THR B C 13
ATOM 25014 O O . THR B 2 9 ? 6.564 -4.526 -2.059 1.00 0.00 9 THR B O 13
ATOM 25025 N N . GLY B 2 10 ? 4.640 -5.689 -1.948 1.00 0.00 10 GLY B N 13
ATOM 25026 C CA . GLY B 2 10 ? 4.676 -6.046 -3.354 1.00 0.00 10 GLY B CA 13
ATOM 25027 C C . GLY B 2 10 ? 4.052 -7.401 -3.627 1.00 0.00 10 GLY B C 13
ATOM 25028 O O . GLY B 2 10 ? 4.679 -8.265 -4.243 1.00 0.00 10 GLY B O 13
ATOM 25032 N N . LYS B 2 11 ? 2.820 -7.594 -3.167 1.00 0.00 11 LYS B N 13
ATOM 25033 C CA . LYS B 2 11 ? 2.123 -8.860 -3.367 1.00 0.00 11 LYS B CA 13
ATOM 25034 C C . LYS B 2 11 ? 0.659 -8.628 -3.727 1.00 0.00 11 LYS B C 13
ATOM 25035 O O . LYS B 2 11 ? -0.065 -7.934 -3.014 1.00 0.00 11 LYS B O 13
ATOM 25054 N N . THR B 2 12 ? 0.231 -9.220 -4.838 1.00 0.00 12 THR B N 13
ATOM 25055 C CA . THR B 2 12 ? -1.145 -9.085 -5.298 1.00 0.00 12 THR B CA 13
ATOM 25056 C C . THR B 2 12 ? -1.954 -10.343 -5.000 1.00 0.00 12 THR B C 13
ATOM 25057 O O . THR B 2 12 ? -1.473 -11.461 -5.186 1.00 0.00 12 THR B O 13
ATOM 25068 N N . ILE B 2 13 ? -3.188 -10.151 -4.548 1.00 0.00 13 ILE B N 13
ATOM 25069 C CA . ILE B 2 13 ? -4.070 -11.269 -4.235 1.00 0.00 13 ILE B CA 13
ATOM 25070 C C . ILE B 2 13 ? -5.469 -11.015 -4.782 1.00 0.00 13 ILE B C 13
ATOM 25071 O O . ILE B 2 13 ? -6.302 -10.388 -4.126 1.00 0.00 13 ILE B O 13
ATOM 25087 N N . THR B 2 14 ? -5.715 -11.502 -5.994 1.00 0.00 14 THR B N 13
ATOM 25088 C CA . THR B 2 14 ? -7.008 -11.325 -6.639 1.00 0.00 14 THR B CA 13
ATOM 25089 C C . THR B 2 14 ? -8.073 -12.208 -6.002 1.00 0.00 14 THR B C 13
ATOM 25090 O O . THR B 2 14 ? -7.799 -13.338 -5.596 1.00 0.00 14 THR B O 13
ATOM 25101 N N . LEU B 2 15 ? -9.290 -11.681 -5.921 1.00 0.00 15 LEU B N 13
ATOM 25102 C CA . LEU B 2 15 ? -10.408 -12.409 -5.338 1.00 0.00 15 LEU B CA 13
ATOM 25103 C C . LEU B 2 15 ? -11.702 -12.056 -6.062 1.00 0.00 15 LEU B C 13
ATOM 25104 O O . LEU B 2 15 ? -11.960 -10.890 -6.360 1.00 0.00 15 LEU B O 13
ATOM 25120 N N . GLU B 2 16 ? -12.506 -13.070 -6.351 1.00 0.00 16 GLU B N 13
ATOM 25121 C CA . GLU B 2 16 ? -13.771 -12.868 -7.052 1.00 0.00 16 GLU B CA 13
ATOM 25122 C C . GLU B 2 16 ? -14.826 -12.277 -6.125 1.00 0.00 16 GLU B C 13
ATOM 25123 O O . GLU B 2 16 ? -15.031 -12.764 -5.013 1.00 0.00 16 GLU B O 13
ATOM 25135 N N . VAL B 2 17 ? -15.498 -11.226 -6.594 1.00 0.00 17 VAL B N 13
ATOM 25136 C CA . VAL B 2 17 ? -16.538 -10.567 -5.809 1.00 0.00 17 VAL B CA 13
ATOM 25137 C C . VAL B 2 17 ? -17.588 -9.921 -6.708 1.00 0.00 17 VAL B C 13
ATOM 25138 O O . VAL B 2 17 ? -17.260 -9.267 -7.698 1.00 0.00 17 VAL B O 13
ATOM 25151 N N . GLU B 2 18 ? -18.853 -10.106 -6.347 1.00 0.00 18 GLU B N 13
ATOM 25152 C CA . GLU B 2 18 ? -19.961 -9.542 -7.108 1.00 0.00 18 GLU B CA 13
ATOM 25153 C C . GLU B 2 18 ? -20.011 -8.028 -6.939 1.00 0.00 18 GLU B C 13
ATOM 25154 O O . GLU B 2 18 ? -19.633 -7.500 -5.893 1.00 0.00 18 GLU B O 13
ATOM 25166 N N . SER B 2 19 ? -20.482 -7.334 -7.970 1.00 0.00 19 SER B N 13
ATOM 25167 C CA . SER B 2 19 ? -20.586 -5.880 -7.926 1.00 0.00 19 SER B CA 13
ATOM 25168 C C . SER B 2 19 ? -21.381 -5.437 -6.702 1.00 0.00 19 SER B C 13
ATOM 25169 O O . SER B 2 19 ? -21.031 -4.459 -6.041 1.00 0.00 19 SER B O 13
ATOM 25177 N N . SER B 2 20 ? -22.453 -6.166 -6.407 1.00 0.00 20 SER B N 13
ATOM 25178 C CA . SER B 2 20 ? -23.304 -5.858 -5.262 1.00 0.00 20 SER B CA 13
ATOM 25179 C C . SER B 2 20 ? -22.718 -6.428 -3.971 1.00 0.00 20 SER B C 13
ATOM 25180 O O . SER B 2 20 ? -23.413 -7.093 -3.203 1.00 0.00 20 SER B O 13
ATOM 25188 N N . ASP B 2 21 ? -21.437 -6.157 -3.735 1.00 0.00 21 ASP B N 13
ATOM 25189 C CA . ASP B 2 21 ? -20.762 -6.635 -2.536 1.00 0.00 21 ASP B CA 13
ATOM 25190 C C . ASP B 2 21 ? -20.239 -5.458 -1.725 1.00 0.00 21 ASP B C 13
ATOM 25191 O O . ASP B 2 21 ? -19.494 -4.621 -2.233 1.00 0.00 21 ASP B O 13
ATOM 25200 N N . THR B 2 22 ? -20.645 -5.396 -0.465 1.00 0.00 22 THR B N 13
ATOM 25201 C CA . THR B 2 22 ? -20.233 -4.316 0.420 1.00 0.00 22 THR B CA 13
ATOM 25202 C C . THR B 2 22 ? -18.761 -4.427 0.804 1.00 0.00 22 THR B C 13
ATOM 25203 O O . THR B 2 22 ? -18.238 -5.526 0.993 1.00 0.00 22 THR B O 13
ATOM 25214 N N . ILE B 2 23 ? -18.100 -3.276 0.918 1.00 0.00 23 ILE B N 13
ATOM 25215 C CA . ILE B 2 23 ? -16.688 -3.231 1.280 1.00 0.00 23 ILE B CA 13
ATOM 25216 C C . ILE B 2 23 ? -16.431 -4.042 2.545 1.00 0.00 23 ILE B C 13
ATOM 25217 O O . ILE B 2 23 ? -15.440 -4.767 2.639 1.00 0.00 23 ILE B O 13
ATOM 25233 N N . ASP B 2 24 ? -17.334 -3.915 3.514 1.00 0.00 24 ASP B N 13
ATOM 25234 C CA . ASP B 2 24 ? -17.211 -4.637 4.777 1.00 0.00 24 ASP B CA 13
ATOM 25235 C C . ASP B 2 24 ? -17.070 -6.136 4.523 1.00 0.00 24 ASP B C 13
ATOM 25236 O O . ASP B 2 24 ? -16.205 -6.798 5.103 1.00 0.00 24 ASP B O 13
ATOM 25245 N N . ASN B 2 25 ? -17.915 -6.663 3.639 1.00 0.00 25 ASN B N 13
ATOM 25246 C CA . ASN B 2 25 ? -17.874 -8.080 3.297 1.00 0.00 25 ASN B CA 13
ATOM 25247 C C . ASN B 2 25 ? -16.486 -8.446 2.785 1.00 0.00 25 ASN B C 13
ATOM 25248 O O . ASN B 2 25 ? -15.921 -9.474 3.162 1.00 0.00 25 ASN B O 13
ATOM 25259 N N . VAL B 2 26 ? -15.937 -7.580 1.938 1.00 0.00 26 VAL B N 13
ATOM 25260 C CA . VAL B 2 26 ? -14.607 -7.791 1.388 1.00 0.00 26 VAL B CA 13
ATOM 25261 C C . VAL B 2 26 ? -13.584 -7.877 2.512 1.00 0.00 26 VAL B C 13
ATOM 25262 O O . VAL B 2 26 ? -12.658 -8.686 2.464 1.00 0.00 26 VAL B O 13
ATOM 25275 N N . LYS B 2 27 ? -13.771 -7.043 3.532 1.00 0.00 27 LYS B N 13
ATOM 25276 C CA . LYS B 2 27 ? -12.877 -7.030 4.683 1.00 0.00 27 LYS B CA 13
ATOM 25277 C C . LYS B 2 27 ? -12.876 -8.394 5.360 1.00 0.00 27 LYS B C 13
ATOM 25278 O O . LYS B 2 27 ? -11.823 -8.925 5.712 1.00 0.00 27 LYS B O 13
ATOM 25297 N N . SER B 2 28 ? -14.070 -8.958 5.529 1.00 0.00 28 SER B N 13
ATOM 25298 C CA . SER B 2 28 ? -14.217 -10.266 6.157 1.00 0.00 28 SER B CA 13
ATOM 25299 C C . SER B 2 28 ? -13.459 -11.331 5.370 1.00 0.00 28 SER B C 13
ATOM 25300 O O . SER B 2 28 ? -12.732 -12.142 5.946 1.00 0.00 28 SER B O 13
ATOM 25308 N N . LYS B 2 29 ? -13.627 -11.320 4.049 1.00 0.00 29 LYS B N 13
ATOM 25309 C CA . LYS B 2 29 ? -12.948 -12.283 3.189 1.00 0.00 29 LYS B CA 13
ATOM 25310 C C . LYS B 2 29 ? -11.437 -12.160 3.341 1.00 0.00 29 LYS B C 13
ATOM 25311 O O . LYS B 2 29 ? -10.735 -13.165 3.450 1.00 0.00 29 LYS B O 13
ATOM 25330 N N . ILE B 2 30 ? -10.941 -10.924 3.368 1.00 0.00 30 ILE B N 13
ATOM 25331 C CA . ILE B 2 30 ? -9.511 -10.685 3.530 1.00 0.00 30 ILE B CA 13
ATOM 25332 C C . ILE B 2 30 ? -9.028 -11.316 4.829 1.00 0.00 30 ILE B C 13
ATOM 25333 O O . ILE B 2 30 ? -7.960 -11.926 4.878 1.00 0.00 30 ILE B O 13
ATOM 25349 N N . GLN B 2 31 ? -9.838 -11.177 5.876 1.00 0.00 31 GLN B N 13
ATOM 25350 C CA . GLN B 2 31 ? -9.513 -11.748 7.175 1.00 0.00 31 GLN B CA 13
ATOM 25351 C C . GLN B 2 31 ? -9.330 -13.255 7.044 1.00 0.00 31 GLN B C 13
ATOM 25352 O O . GLN B 2 31 ? -8.362 -13.822 7.542 1.00 0.00 31 GLN B O 13
ATOM 25366 N N . ASP B 2 32 ? -10.270 -13.892 6.359 1.00 0.00 32 ASP B N 13
ATOM 25367 C CA . ASP B 2 32 ? -10.226 -15.329 6.144 1.00 0.00 32 ASP B CA 13
ATOM 25368 C C . ASP B 2 32 ? -8.997 -15.726 5.328 1.00 0.00 32 ASP B C 13
ATOM 25369 O O . ASP B 2 32 ? -8.410 -16.787 5.544 1.00 0.00 32 ASP B O 13
ATOM 25378 N N . LYS B 2 33 ? -8.628 -14.872 4.379 1.00 0.00 33 LYS B N 13
ATOM 25379 C CA . LYS B 2 33 ? -7.484 -15.127 3.507 1.00 0.00 33 LYS B CA 13
ATOM 25380 C C . LYS B 2 33 ? -6.155 -15.058 4.263 1.00 0.00 33 LYS B C 13
ATOM 25381 O O . LYS B 2 33 ? -5.504 -16.078 4.487 1.00 0.00 33 LYS B O 13
ATOM 25400 N N . GLU B 2 34 ? -5.749 -13.845 4.628 1.00 0.00 34 GLU B N 13
ATOM 25401 C CA . GLU B 2 34 ? -4.483 -13.629 5.328 1.00 0.00 34 GLU B CA 13
ATOM 25402 C C . GLU B 2 34 ? -4.586 -13.908 6.827 1.00 0.00 34 GLU B C 13
ATOM 25403 O O . GLU B 2 34 ? -3.651 -14.438 7.427 1.00 0.00 34 GLU B O 13
ATOM 25415 N N . GLY B 2 35 ? -5.708 -13.532 7.431 1.00 0.00 35 GLY B N 13
ATOM 25416 C CA . GLY B 2 35 ? -5.881 -13.736 8.858 1.00 0.00 35 GLY B CA 13
ATOM 25417 C C . GLY B 2 35 ? -5.261 -12.617 9.671 1.00 0.00 35 GLY B C 13
ATOM 25418 O O . GLY B 2 35 ? -4.691 -12.853 10.736 1.00 0.00 35 GLY B O 13
ATOM 25422 N N . ILE B 2 36 ? -5.377 -11.395 9.160 1.00 0.00 36 ILE B N 13
ATOM 25423 C CA . ILE B 2 36 ? -4.830 -10.222 9.832 1.00 0.00 36 ILE B CA 13
ATOM 25424 C C . ILE B 2 36 ? -5.929 -9.446 10.561 1.00 0.00 36 ILE B C 13
ATOM 25425 O O . ILE B 2 36 ? -6.992 -9.192 9.996 1.00 0.00 36 ILE B O 13
ATOM 25441 N N . PRO B 2 37 ? -5.686 -9.056 11.829 1.00 0.00 37 PRO B N 13
ATOM 25442 C CA . PRO B 2 37 ? -6.662 -8.305 12.629 1.00 0.00 37 PRO B CA 13
ATOM 25443 C C . PRO B 2 37 ? -7.172 -7.063 11.899 1.00 0.00 37 PRO B C 13
ATOM 25444 O O . PRO B 2 37 ? -6.413 -6.390 11.204 1.00 0.00 37 PRO B O 13
ATOM 25455 N N . PRO B 2 38 ? -8.474 -6.749 12.042 1.00 0.00 38 PRO B N 13
ATOM 25456 C CA . PRO B 2 38 ? -9.090 -5.587 11.387 1.00 0.00 38 PRO B CA 13
ATOM 25457 C C . PRO B 2 38 ? -8.390 -4.275 11.728 1.00 0.00 38 PRO B C 13
ATOM 25458 O O . PRO B 2 38 ? -8.173 -3.435 10.856 1.00 0.00 38 PRO B O 13
ATOM 25469 N N . ASP B 2 39 ? -8.042 -4.101 12.999 1.00 0.00 39 ASP B N 13
ATOM 25470 C CA . ASP B 2 39 ? -7.369 -2.886 13.446 1.00 0.00 39 ASP B CA 13
ATOM 25471 C C . ASP B 2 39 ? -6.040 -2.703 12.716 1.00 0.00 39 ASP B C 13
ATOM 25472 O O . ASP B 2 39 ? -5.704 -1.603 12.278 1.00 0.00 39 ASP B O 13
ATOM 25481 N N . GLN B 2 40 ? -5.289 -3.791 12.596 1.00 0.00 40 GLN B N 13
ATOM 25482 C CA . GLN B 2 40 ? -3.993 -3.763 11.928 1.00 0.00 40 GLN B CA 13
ATOM 25483 C C . GLN B 2 40 ? -4.142 -3.495 10.431 1.00 0.00 40 GLN B C 13
ATOM 25484 O O . GLN B 2 40 ? -3.588 -2.530 9.906 1.00 0.00 40 GLN B O 13
ATOM 25498 N N . GLN B 2 41 ? -4.881 -4.361 9.747 1.00 0.00 41 GLN B N 13
ATOM 25499 C CA . GLN B 2 41 ? -5.088 -4.227 8.309 1.00 0.00 41 GLN B CA 13
ATOM 25500 C C . GLN B 2 41 ? -5.961 -3.021 7.972 1.00 0.00 41 GLN B C 13
ATOM 25501 O O . GLN B 2 41 ? -6.950 -2.746 8.651 1.00 0.00 41 GLN B O 13
ATOM 25515 N N . ARG B 2 42 ? -5.589 -2.313 6.909 1.00 0.00 42 ARG B N 13
ATOM 25516 C CA . ARG B 2 42 ? -6.339 -1.146 6.465 1.00 0.00 42 ARG B CA 13
ATOM 25517 C C . ARG B 2 42 ? -6.321 -1.054 4.942 1.00 0.00 42 ARG B C 13
ATOM 25518 O O . ARG B 2 42 ? -5.280 -0.795 4.339 1.00 0.00 42 ARG B O 13
ATOM 25539 N N . LEU B 2 43 ? -7.480 -1.281 4.326 1.00 0.00 43 LEU B N 13
ATOM 25540 C CA . LEU B 2 43 ? -7.594 -1.235 2.871 1.00 0.00 43 LEU B CA 13
ATOM 25541 C C . LEU B 2 43 ? -7.797 0.190 2.373 1.00 0.00 43 LEU B C 13
ATOM 25542 O O . LEU B 2 43 ? -8.855 0.786 2.576 1.00 0.00 43 LEU B O 13
ATOM 25558 N N . ILE B 2 44 ? -6.776 0.719 1.708 1.00 0.00 44 ILE B N 13
ATOM 25559 C CA . ILE B 2 44 ? -6.826 2.069 1.161 1.00 0.00 44 ILE B CA 13
ATOM 25560 C C . ILE B 2 44 ? -7.178 2.044 -0.324 1.00 0.00 44 ILE B C 13
ATOM 25561 O O . ILE B 2 44 ? -6.745 1.154 -1.061 1.00 0.00 44 ILE B O 13
ATOM 25577 N N . PHE B 2 45 ? -7.966 3.025 -0.753 1.00 0.00 45 PHE B N 13
ATOM 25578 C CA . PHE B 2 45 ? -8.381 3.122 -2.147 1.00 0.00 45 PHE B CA 13
ATOM 25579 C C . PHE B 2 45 ? -8.913 4.518 -2.450 1.00 0.00 45 PHE B C 13
ATOM 25580 O O . PHE B 2 45 ? -9.517 5.161 -1.585 1.00 0.00 45 PHE B O 13
ATOM 25597 N N . ALA B 2 46 ? -8.675 4.981 -3.680 1.00 0.00 46 ALA B N 13
ATOM 25598 C CA . ALA B 2 46 ? -9.119 6.305 -4.119 1.00 0.00 46 ALA B CA 13
ATOM 25599 C C . ALA B 2 46 ? -8.327 7.420 -3.441 1.00 0.00 46 ALA B C 13
ATOM 25600 O O . ALA B 2 46 ? -8.097 8.477 -4.031 1.00 0.00 46 ALA B O 13
ATOM 25607 N N . GLY B 2 47 ? -7.922 7.183 -2.199 1.00 0.00 47 GLY B N 13
ATOM 25608 C CA . GLY B 2 47 ? -7.173 8.172 -1.455 1.00 0.00 47 GLY B CA 13
ATOM 25609 C C . GLY B 2 47 ? -7.148 7.869 0.030 1.00 0.00 47 GLY B C 13
ATOM 25610 O O . GLY B 2 47 ? -6.322 8.411 0.765 1.00 0.00 47 GLY B O 13
ATOM 25614 N N . LYS B 2 48 ? -8.061 7.007 0.476 1.00 0.00 48 LYS B N 13
ATOM 25615 C CA . LYS B 2 48 ? -8.141 6.649 1.888 1.00 0.00 48 LYS B CA 13
ATOM 25616 C C . LYS B 2 48 ? -8.865 5.323 2.085 1.00 0.00 48 LYS B C 13
ATOM 25617 O O . LYS B 2 48 ? -9.522 4.820 1.172 1.00 0.00 48 LYS B O 13
ATOM 25636 N N . GLN B 2 49 ? -8.732 4.759 3.283 1.00 0.00 49 GLN B N 13
ATOM 25637 C CA . GLN B 2 49 ? -9.365 3.486 3.609 1.00 0.00 49 GLN B CA 13
ATOM 25638 C C . GLN B 2 49 ? -10.860 3.525 3.313 1.00 0.00 49 GLN B C 13
ATOM 25639 O O . GLN B 2 49 ? -11.548 4.489 3.653 1.00 0.00 49 GLN B O 13
ATOM 25653 N N . LEU B 2 50 ? -11.356 2.473 2.669 1.00 0.00 50 LEU B N 13
ATOM 25654 C CA . LEU B 2 50 ? -12.769 2.386 2.318 1.00 0.00 50 LEU B CA 13
ATOM 25655 C C . LEU B 2 50 ? -13.635 2.185 3.556 1.00 0.00 50 LEU B C 13
ATOM 25656 O O . LEU B 2 50 ? -13.314 1.376 4.426 1.00 0.00 50 LEU B O 13
ATOM 25672 N N . GLU B 2 51 ? -14.738 2.923 3.623 1.00 0.00 51 GLU B N 13
ATOM 25673 C CA . GLU B 2 51 ? -15.656 2.823 4.748 1.00 0.00 51 GLU B CA 13
ATOM 25674 C C . GLU B 2 51 ? -16.403 1.492 4.720 1.00 0.00 51 GLU B C 13
ATOM 25675 O O . GLU B 2 51 ? -16.929 1.087 3.683 1.00 0.00 51 GLU B O 13
ATOM 25687 N N . ASP B 2 52 ? -16.445 0.819 5.864 1.00 0.00 52 ASP B N 13
ATOM 25688 C CA . ASP B 2 52 ? -17.126 -0.467 5.973 1.00 0.00 52 ASP B CA 13
ATOM 25689 C C . ASP B 2 52 ? -18.632 -0.305 5.789 1.00 0.00 52 ASP B C 13
ATOM 25690 O O . ASP B 2 52 ? -19.220 0.675 6.246 1.00 0.00 52 ASP B O 13
ATOM 25699 N N . GLY B 2 53 ? -19.252 -1.274 5.120 1.00 0.00 53 GLY B N 13
ATOM 25700 C CA . GLY B 2 53 ? -20.685 -1.218 4.892 1.00 0.00 53 GLY B CA 13
ATOM 25701 C C . GLY B 2 53 ? -21.048 -0.590 3.558 1.00 0.00 53 GLY B C 13
ATOM 25702 O O . GLY B 2 53 ? -22.059 -0.948 2.953 1.00 0.00 53 GLY B O 13
ATOM 25706 N N . ARG B 2 54 ? -20.228 0.351 3.103 1.00 0.00 54 ARG B N 13
ATOM 25707 C CA . ARG B 2 54 ? -20.475 1.032 1.834 1.00 0.00 54 ARG B CA 13
ATOM 25708 C C . ARG B 2 54 ? -20.385 0.064 0.656 1.00 0.00 54 ARG B C 13
ATOM 25709 O O . ARG B 2 54 ? -19.463 -0.744 0.574 1.00 0.00 54 ARG B O 13
ATOM 25730 N N . THR B 2 55 ? -21.351 0.154 -0.255 1.00 0.00 55 THR B N 13
ATOM 25731 C CA . THR B 2 55 ? -21.383 -0.709 -1.433 1.00 0.00 55 THR B CA 13
ATOM 25732 C C . THR B 2 55 ? -20.359 -0.269 -2.477 1.00 0.00 55 THR B C 13
ATOM 25733 O O . THR B 2 55 ? -20.018 0.911 -2.562 1.00 0.00 55 THR B O 13
ATOM 25744 N N . LEU B 2 56 ? -19.879 -1.223 -3.272 1.00 0.00 56 LEU B N 13
ATOM 25745 C CA . LEU B 2 56 ? -18.900 -0.934 -4.318 1.00 0.00 56 LEU B CA 13
ATOM 25746 C C . LEU B 2 56 ? -19.391 0.186 -5.230 1.00 0.00 56 LEU B C 13
ATOM 25747 O O . LEU B 2 56 ? -18.618 1.054 -5.637 1.00 0.00 56 LEU B O 13
ATOM 25763 N N . SER B 2 57 ? -20.682 0.154 -5.547 1.00 0.00 57 SER B N 13
ATOM 25764 C CA . SER B 2 57 ? -21.288 1.160 -6.414 1.00 0.00 57 SER B CA 13
ATOM 25765 C C . SER B 2 57 ? -21.047 2.570 -5.879 1.00 0.00 57 SER B C 13
ATOM 25766 O O . SER B 2 57 ? -20.918 3.520 -6.650 1.00 0.00 57 SER B O 13
ATOM 25774 N N . ASP B 2 58 ? -20.997 2.698 -4.556 1.00 0.00 58 ASP B N 13
ATOM 25775 C CA . ASP B 2 58 ? -20.783 3.994 -3.919 1.00 0.00 58 ASP B CA 13
ATOM 25776 C C . ASP B 2 58 ? -19.502 4.655 -4.421 1.00 0.00 58 ASP B C 13
ATOM 25777 O O . ASP B 2 58 ? -19.525 5.796 -4.882 1.00 0.00 58 ASP B O 13
ATOM 25786 N N . TYR B 2 59 ? -18.386 3.935 -4.332 1.00 0.00 59 TYR B N 13
ATOM 25787 C CA . TYR B 2 59 ? -17.103 4.466 -4.784 1.00 0.00 59 TYR B CA 13
ATOM 25788 C C . TYR B 2 59 ? -16.932 4.277 -6.287 1.00 0.00 59 TYR B C 13
ATOM 25789 O O . TYR B 2 59 ? -15.820 4.375 -6.808 1.00 0.00 59 TYR B O 13
ATOM 25807 N N . ASN B 2 60 ? -18.037 4.005 -6.976 1.00 0.00 60 ASN B N 13
ATOM 25808 C CA . ASN B 2 60 ? -18.011 3.798 -8.421 1.00 0.00 60 ASN B CA 13
ATOM 25809 C C . ASN B 2 60 ? -16.919 2.806 -8.809 1.00 0.00 60 ASN B C 13
ATOM 25810 O O . ASN B 2 60 ? -16.301 2.929 -9.867 1.00 0.00 60 ASN B O 13
ATOM 25821 N N . ILE B 2 61 ? -16.686 1.824 -7.944 1.00 0.00 61 ILE B N 13
ATOM 25822 C CA . ILE B 2 61 ? -15.666 0.812 -8.193 1.00 0.00 61 ILE B CA 13
ATOM 25823 C C . ILE B 2 61 ? -16.102 -0.141 -9.301 1.00 0.00 61 ILE B C 13
ATOM 25824 O O . ILE B 2 61 ? -17.155 -0.772 -9.210 1.00 0.00 61 ILE B O 13
ATOM 25840 N N . GLN B 2 62 ? -15.285 -0.241 -10.345 1.00 0.00 62 GLN B N 13
ATOM 25841 C CA . GLN B 2 62 ? -15.593 -1.122 -11.466 1.00 0.00 62 GLN B CA 13
ATOM 25842 C C . GLN B 2 62 ? -15.142 -2.552 -11.174 1.00 0.00 62 GLN B C 13
ATOM 25843 O O . GLN B 2 62 ? -15.027 -2.950 -10.014 1.00 0.00 62 GLN B O 13
ATOM 25857 N N . LYS B 2 63 ? -14.893 -3.319 -12.232 1.00 0.00 63 LYS B N 13
ATOM 25858 C CA . LYS B 2 63 ? -14.461 -4.706 -12.090 1.00 0.00 63 LYS B CA 13
ATOM 25859 C C . LYS B 2 63 ? -12.943 -4.828 -12.195 1.00 0.00 63 LYS B C 13
ATOM 25860 O O . LYS B 2 63 ? -12.295 -4.062 -12.911 1.00 0.00 63 LYS B O 13
ATOM 25879 N N . GLU B 2 64 ? -12.387 -5.804 -11.481 1.00 0.00 64 GLU B N 13
ATOM 25880 C CA . GLU B 2 64 ? -10.947 -6.048 -11.488 1.00 0.00 64 GLU B CA 13
ATOM 25881 C C . GLU B 2 64 ? -10.174 -4.829 -10.993 1.00 0.00 64 GLU B C 13
ATOM 25882 O O . GLU B 2 64 ? -9.144 -4.462 -11.559 1.00 0.00 64 GLU B O 13
ATOM 25894 N N . SER B 2 65 ? -10.675 -4.209 -9.928 1.00 0.00 65 SER B N 13
ATOM 25895 C CA . SER B 2 65 ? -10.026 -3.036 -9.355 1.00 0.00 65 SER B CA 13
ATOM 25896 C C . SER B 2 65 ? -8.759 -3.434 -8.601 1.00 0.00 65 SER B C 13
ATOM 25897 O O . SER B 2 65 ? -8.137 -4.452 -8.911 1.00 0.00 65 SER B O 13
ATOM 25905 N N . THR B 2 66 ? -8.387 -2.633 -7.605 1.00 0.00 66 THR B N 13
ATOM 25906 C CA . THR B 2 66 ? -7.197 -2.906 -6.807 1.00 0.00 66 THR B CA 13
ATOM 25907 C C . THR B 2 66 ? -7.221 -2.120 -5.500 1.00 0.00 66 THR B C 13
ATOM 25908 O O . THR B 2 66 ? -7.470 -0.914 -5.492 1.00 0.00 66 THR B O 13
ATOM 25919 N N . LEU B 2 67 ? -6.954 -2.813 -4.398 1.00 0.00 67 LEU B N 13
ATOM 25920 C CA . LEU B 2 67 ? -6.939 -2.189 -3.081 1.00 0.00 67 LEU B CA 13
ATOM 25921 C C . LEU B 2 67 ? -5.572 -2.363 -2.428 1.00 0.00 67 LEU B C 13
ATOM 25922 O O . LEU B 2 67 ? -5.007 -3.458 -2.438 1.00 0.00 67 LEU B O 13
ATOM 25938 N N . HIS B 2 68 ? -5.040 -1.284 -1.863 1.00 0.00 68 HIS B N 13
ATOM 25939 C CA . HIS B 2 68 ? -3.736 -1.340 -1.213 1.00 0.00 68 HIS B CA 13
ATOM 25940 C C . HIS B 2 68 ? -3.869 -1.602 0.281 1.00 0.00 68 HIS B C 13
ATOM 25941 O O . HIS B 2 68 ? -4.307 -0.737 1.039 1.00 0.00 68 HIS B O 13
ATOM 25956 N N . LEU B 2 69 ? -3.470 -2.800 0.698 1.00 0.00 69 LEU B N 13
ATOM 25957 C CA . LEU B 2 69 ? -3.525 -3.180 2.103 1.00 0.00 69 LEU B CA 13
ATOM 25958 C C . LEU B 2 69 ? -2.388 -2.520 2.871 1.00 0.00 69 LEU B C 13
ATOM 25959 O O . LEU B 2 69 ? -1.256 -2.465 2.390 1.00 0.00 69 LEU B O 13
ATOM 25975 N N . VAL B 2 70 ? -2.692 -2.011 4.059 1.00 0.00 70 VAL B N 13
ATOM 25976 C CA . VAL B 2 70 ? -1.685 -1.347 4.878 1.00 0.00 70 VAL B CA 13
ATOM 25977 C C . VAL B 2 70 ? -1.855 -1.694 6.355 1.00 0.00 70 VAL B C 13
ATOM 25978 O O . VAL B 2 70 ? -2.952 -1.591 6.908 1.00 0.00 70 VAL B O 13
ATOM 25991 N N . LEU B 2 71 ? -0.756 -2.104 6.986 1.00 0.00 71 LEU B N 13
ATOM 25992 C CA . LEU B 2 71 ? -0.765 -2.466 8.399 1.00 0.00 71 LEU B CA 13
ATOM 25993 C C . LEU B 2 71 ? -0.565 -1.235 9.276 1.00 0.00 71 LEU B C 13
ATOM 25994 O O . LEU B 2 71 ? 0.215 -0.341 8.943 1.00 0.00 71 LEU B O 13
ATOM 26010 N N . ARG B 2 72 ? -1.274 -1.196 10.399 1.00 0.00 72 ARG B N 13
ATOM 26011 C CA . ARG B 2 72 ? -1.178 -0.080 11.329 1.00 0.00 72 ARG B CA 13
ATOM 26012 C C . ARG B 2 72 ? 0.233 0.021 11.898 1.00 0.00 72 ARG B C 13
ATOM 26013 O O . ARG B 2 72 ? 1.001 0.914 11.535 1.00 0.00 72 ARG B O 13
ATOM 26034 N N . LEU B 2 73 ? 0.566 -0.910 12.783 1.00 0.00 73 LEU B N 13
ATOM 26035 C CA . LEU B 2 73 ? 1.885 -0.947 13.402 1.00 0.00 73 LEU B CA 13
ATOM 26036 C C . LEU B 2 73 ? 2.892 -1.626 12.479 1.00 0.00 73 LEU B C 13
ATOM 26037 O O . LEU B 2 73 ? 2.585 -2.644 11.857 1.00 0.00 73 LEU B O 13
ATOM 26053 N N . ARG B 2 74 ? 4.092 -1.059 12.395 1.00 0.00 74 ARG B N 13
ATOM 26054 C CA . ARG B 2 74 ? 5.143 -1.613 11.548 1.00 0.00 74 ARG B CA 13
ATOM 26055 C C . ARG B 2 74 ? 4.678 -1.698 10.091 1.00 0.00 74 ARG B C 13
ATOM 26056 O O . ARG B 2 74 ? 4.479 -0.671 9.440 1.00 0.00 74 ARG B O 13
ATOM 26077 N N . GLY B 2 75 ? 4.509 -2.918 9.581 1.00 0.00 75 GLY B N 13
ATOM 26078 C CA . GLY B 2 75 ? 4.075 -3.094 8.208 1.00 0.00 75 GLY B CA 13
ATOM 26079 C C . GLY B 2 75 ? 5.116 -2.631 7.208 1.00 0.00 75 GLY B C 13
ATOM 26080 O O . GLY B 2 75 ? 4.793 -1.951 6.234 1.00 0.00 75 GLY B O 13
ATOM 26084 N N . GLY B 2 76 ? 6.370 -3.001 7.452 1.00 0.00 76 GLY B N 13
ATOM 26085 C CA . GLY B 2 76 ? 7.448 -2.616 6.559 1.00 0.00 76 GLY B CA 13
ATOM 26086 C C . GLY B 2 76 ? 8.799 -3.108 7.038 1.00 0.00 76 GLY B C 13
ATOM 26087 O O . GLY B 2 76 ? 9.237 -2.678 8.126 1.00 0.00 76 GLY B O 13
ATOM 26092 N N . ASN A 1 1 ? 21.914 0.221 -1.906 1.00 0.00 6 ASN A N 14
ATOM 26093 C CA . ASN A 1 1 ? 21.617 1.260 -0.925 1.00 0.00 6 ASN A CA 14
ATOM 26094 C C . ASN A 1 1 ? 20.370 2.042 -1.328 1.00 0.00 6 ASN A C 14
ATOM 26095 O O . ASN A 1 1 ? 20.192 2.372 -2.501 1.00 0.00 6 ASN A O 14
ATOM 26106 N N . ASP A 1 2 ? 19.515 2.331 -0.348 1.00 0.00 7 ASP A N 14
ATOM 26107 C CA . ASP A 1 2 ? 18.279 3.074 -0.592 1.00 0.00 7 ASP A CA 14
ATOM 26108 C C . ASP A 1 2 ? 17.326 2.280 -1.481 1.00 0.00 7 ASP A C 14
ATOM 26109 O O . ASP A 1 2 ? 17.747 1.634 -2.442 1.00 0.00 7 ASP A O 14
ATOM 26118 N N . ASP A 1 3 ? 16.038 2.328 -1.154 1.00 0.00 8 ASP A N 14
ATOM 26119 C CA . ASP A 1 3 ? 15.029 1.608 -1.924 1.00 0.00 8 ASP A CA 14
ATOM 26120 C C . ASP A 1 3 ? 13.626 2.059 -1.532 1.00 0.00 8 ASP A C 14
ATOM 26121 O O . ASP A 1 3 ? 12.707 1.246 -1.420 1.00 0.00 8 ASP A O 14
ATOM 26130 N N . HIS A 1 4 ? 13.463 3.363 -1.338 1.00 0.00 9 HIS A N 14
ATOM 26131 C CA . HIS A 1 4 ? 12.167 3.918 -0.977 1.00 0.00 9 HIS A CA 14
ATOM 26132 C C . HIS A 1 4 ? 11.303 4.092 -2.220 1.00 0.00 9 HIS A C 14
ATOM 26133 O O . HIS A 1 4 ? 10.078 4.157 -2.132 1.00 0.00 9 HIS A O 14
ATOM 26148 N N . GLU A 1 5 ? 11.961 4.189 -3.377 1.00 0.00 10 GLU A N 14
ATOM 26149 C CA . GLU A 1 5 ? 11.268 4.377 -4.646 1.00 0.00 10 GLU A CA 14
ATOM 26150 C C . GLU A 1 5 ? 10.144 3.363 -4.802 1.00 0.00 10 GLU A C 14
ATOM 26151 O O . GLU A 1 5 ? 9.092 3.679 -5.355 1.00 0.00 10 GLU A O 14
ATOM 26163 N N . SER A 1 6 ? 10.356 2.155 -4.289 1.00 0.00 11 SER A N 14
ATOM 26164 C CA . SER A 1 6 ? 9.332 1.123 -4.354 1.00 0.00 11 SER A CA 14
ATOM 26165 C C . SER A 1 6 ? 8.081 1.628 -3.648 1.00 0.00 11 SER A C 14
ATOM 26166 O O . SER A 1 6 ? 6.972 1.587 -4.193 1.00 0.00 11 SER A O 14
ATOM 26174 N N . LYS A 1 7 ? 8.283 2.149 -2.440 1.00 0.00 12 LYS A N 14
ATOM 26175 C CA . LYS A 1 7 ? 7.189 2.709 -1.661 1.00 0.00 12 LYS A CA 14
ATOM 26176 C C . LYS A 1 7 ? 6.555 3.857 -2.436 1.00 0.00 12 LYS A C 14
ATOM 26177 O O . LYS A 1 7 ? 5.334 4.024 -2.441 1.00 0.00 12 LYS A O 14
ATOM 26196 N N . LEU A 1 8 ? 7.403 4.631 -3.110 1.00 0.00 13 LEU A N 14
ATOM 26197 C CA . LEU A 1 8 ? 6.943 5.750 -3.918 1.00 0.00 13 LEU A CA 14
ATOM 26198 C C . LEU A 1 8 ? 6.023 5.243 -5.021 1.00 0.00 13 LEU A C 14
ATOM 26199 O O . LEU A 1 8 ? 5.011 5.867 -5.339 1.00 0.00 13 LEU A O 14
ATOM 26215 N N . SER A 1 9 ? 6.378 4.090 -5.588 1.00 0.00 14 SER A N 14
ATOM 26216 C CA . SER A 1 9 ? 5.579 3.480 -6.642 1.00 0.00 14 SER A CA 14
ATOM 26217 C C . SER A 1 9 ? 4.176 3.206 -6.126 1.00 0.00 14 SER A C 14
ATOM 26218 O O . SER A 1 9 ? 3.185 3.554 -6.773 1.00 0.00 14 SER A O 14
ATOM 26226 N N . ILE A 1 10 ? 4.098 2.601 -4.941 1.00 0.00 15 ILE A N 14
ATOM 26227 C CA . ILE A 1 10 ? 2.806 2.311 -4.330 1.00 0.00 15 ILE A CA 14
ATOM 26228 C C . ILE A 1 10 ? 2.005 3.598 -4.161 1.00 0.00 15 ILE A C 14
ATOM 26229 O O . ILE A 1 10 ? 0.797 3.619 -4.388 1.00 0.00 15 ILE A O 14
ATOM 26245 N N . LEU A 1 11 ? 2.687 4.670 -3.766 1.00 0.00 16 LEU A N 14
ATOM 26246 C CA . LEU A 1 11 ? 2.034 5.961 -3.576 1.00 0.00 16 LEU A CA 14
ATOM 26247 C C . LEU A 1 11 ? 1.400 6.446 -4.879 1.00 0.00 16 LEU A C 14
ATOM 26248 O O . LEU A 1 11 ? 0.287 6.970 -4.880 1.00 0.00 16 LEU A O 14
ATOM 26264 N N . MET A 1 12 ? 2.120 6.273 -5.982 1.00 0.00 17 MET A N 14
ATOM 26265 C CA . MET A 1 12 ? 1.634 6.697 -7.293 1.00 0.00 17 MET A CA 14
ATOM 26266 C C . MET A 1 12 ? 0.356 5.959 -7.683 1.00 0.00 17 MET A C 14
ATOM 26267 O O . MET A 1 12 ? -0.632 6.578 -8.077 1.00 0.00 17 MET A O 14
ATOM 26281 N N . ASP A 1 13 ? 0.390 4.635 -7.586 1.00 0.00 18 ASP A N 14
ATOM 26282 C CA . ASP A 1 13 ? -0.762 3.812 -7.945 1.00 0.00 18 ASP A CA 14
ATOM 26283 C C . ASP A 1 13 ? -1.926 4.021 -6.978 1.00 0.00 18 ASP A C 14
ATOM 26284 O O . ASP A 1 13 ? -3.077 4.139 -7.399 1.00 0.00 18 ASP A O 14
ATOM 26293 N N . MET A 1 14 ? -1.623 4.050 -5.685 1.00 0.00 19 MET A N 14
ATOM 26294 C CA . MET A 1 14 ? -2.650 4.230 -4.664 1.00 0.00 19 MET A CA 14
ATOM 26295 C C . MET A 1 14 ? -3.393 5.549 -4.855 1.00 0.00 19 MET A C 14
ATOM 26296 O O . MET A 1 14 ? -4.624 5.577 -4.873 1.00 0.00 19 MET A O 14
ATOM 26310 N N . PHE A 1 15 ? -2.642 6.638 -5.000 1.00 0.00 20 PHE A N 14
ATOM 26311 C CA . PHE A 1 15 ? -3.242 7.955 -5.194 1.00 0.00 20 PHE A CA 14
ATOM 26312 C C . PHE A 1 15 ? -3.172 8.362 -6.666 1.00 0.00 20 PHE A C 14
ATOM 26313 O O . PHE A 1 15 ? -2.139 8.841 -7.135 1.00 0.00 20 PHE A O 14
ATOM 26330 N N . PRO A 1 16 ? -4.272 8.167 -7.421 1.00 0.00 21 PRO A N 14
ATOM 26331 C CA . PRO A 1 16 ? -4.323 8.508 -8.845 1.00 0.00 21 PRO A CA 14
ATOM 26332 C C . PRO A 1 16 ? -4.562 9.996 -9.093 1.00 0.00 21 PRO A C 14
ATOM 26333 O O . PRO A 1 16 ? -5.453 10.368 -9.857 1.00 0.00 21 PRO A O 14
ATOM 26344 N N . ALA A 1 17 ? -3.768 10.846 -8.446 1.00 0.00 22 ALA A N 14
ATOM 26345 C CA . ALA A 1 17 ? -3.911 12.289 -8.608 1.00 0.00 22 ALA A CA 14
ATOM 26346 C C . ALA A 1 17 ? -2.714 13.043 -8.036 1.00 0.00 22 ALA A C 14
ATOM 26347 O O . ALA A 1 17 ? -2.221 13.992 -8.647 1.00 0.00 22 ALA A O 14
ATOM 26354 N N . ILE A 1 18 ? -2.255 12.626 -6.860 1.00 0.00 23 ILE A N 14
ATOM 26355 C CA . ILE A 1 18 ? -1.121 13.274 -6.210 1.00 0.00 23 ILE A CA 14
ATOM 26356 C C . ILE A 1 18 ? 0.131 13.206 -7.082 1.00 0.00 23 ILE A C 14
ATOM 26357 O O . ILE A 1 18 ? 0.461 12.154 -7.632 1.00 0.00 23 ILE A O 14
ATOM 26373 N N . SER A 1 19 ? 0.822 14.336 -7.201 1.00 0.00 24 SER A N 14
ATOM 26374 C CA . SER A 1 19 ? 2.040 14.413 -8.001 1.00 0.00 24 SER A CA 14
ATOM 26375 C C . SER A 1 19 ? 3.149 13.559 -7.395 1.00 0.00 24 SER A C 14
ATOM 26376 O O . SER A 1 19 ? 3.267 13.456 -6.174 1.00 0.00 24 SER A O 14
ATOM 26384 N N . LYS A 1 20 ? 3.958 12.949 -8.258 1.00 0.00 25 LYS A N 14
ATOM 26385 C CA . LYS A 1 20 ? 5.061 12.104 -7.812 1.00 0.00 25 LYS A CA 14
ATOM 26386 C C . LYS A 1 20 ? 5.983 12.862 -6.861 1.00 0.00 25 LYS A C 14
ATOM 26387 O O . LYS A 1 20 ? 6.390 12.336 -5.826 1.00 0.00 25 LYS A O 14
ATOM 26406 N N . SER A 1 21 ? 6.310 14.097 -7.226 1.00 0.00 26 SER A N 14
ATOM 26407 C CA . SER A 1 21 ? 7.188 14.930 -6.413 1.00 0.00 26 SER A CA 14
ATOM 26408 C C . SER A 1 21 ? 6.640 15.089 -5.001 1.00 0.00 26 SER A C 14
ATOM 26409 O O . SER A 1 21 ? 7.379 14.979 -4.023 1.00 0.00 26 SER A O 14
ATOM 26417 N N . LYS A 1 22 ? 5.340 15.350 -4.899 1.00 0.00 27 LYS A N 14
ATOM 26418 C CA . LYS A 1 22 ? 4.697 15.528 -3.604 1.00 0.00 27 LYS A CA 14
ATOM 26419 C C . LYS A 1 22 ? 4.813 14.264 -2.755 1.00 0.00 27 LYS A C 14
ATOM 26420 O O . LYS A 1 22 ? 5.207 14.325 -1.590 1.00 0.00 27 LYS A O 14
ATOM 26439 N N . LEU A 1 23 ? 4.476 13.121 -3.347 1.00 0.00 28 LEU A N 14
ATOM 26440 C CA . LEU A 1 23 ? 4.548 11.842 -2.645 1.00 0.00 28 LEU A CA 14
ATOM 26441 C C . LEU A 1 23 ? 5.956 11.591 -2.112 1.00 0.00 28 LEU A C 14
ATOM 26442 O O . LEU A 1 23 ? 6.129 11.116 -0.990 1.00 0.00 28 LEU A O 14
ATOM 26458 N N . GLN A 1 24 ? 6.957 11.919 -2.922 1.00 0.00 29 GLN A N 14
ATOM 26459 C CA . GLN A 1 24 ? 8.352 11.738 -2.533 1.00 0.00 29 GLN A CA 14
ATOM 26460 C C . GLN A 1 24 ? 8.692 12.607 -1.325 1.00 0.00 29 GLN A C 14
ATOM 26461 O O . GLN A 1 24 ? 9.364 12.159 -0.397 1.00 0.00 29 GLN A O 14
ATOM 26475 N N . VAL A 1 25 ? 8.223 13.851 -1.348 1.00 0.00 30 VAL A N 14
ATOM 26476 C CA . VAL A 1 25 ? 8.475 14.790 -0.259 1.00 0.00 30 VAL A CA 14
ATOM 26477 C C . VAL A 1 25 ? 7.937 14.258 1.066 1.00 0.00 30 VAL A C 14
ATOM 26478 O O . VAL A 1 25 ? 8.656 14.212 2.066 1.00 0.00 30 VAL A O 14
ATOM 26491 N N . HIS A 1 26 ? 6.670 13.854 1.066 1.00 0.00 31 HIS A N 14
ATOM 26492 C CA . HIS A 1 26 ? 6.039 13.324 2.270 1.00 0.00 31 HIS A CA 14
ATOM 26493 C C . HIS A 1 26 ? 6.761 12.074 2.751 1.00 0.00 31 HIS A C 14
ATOM 26494 O O . HIS A 1 26 ? 6.965 11.885 3.950 1.00 0.00 31 HIS A O 14
ATOM 26509 N N . LEU A 1 27 ? 7.138 11.221 1.806 1.00 0.00 32 LEU A N 14
ATOM 26510 C CA . LEU A 1 27 ? 7.833 9.981 2.127 1.00 0.00 32 LEU A CA 14
ATOM 26511 C C . LEU A 1 27 ? 9.154 10.258 2.838 1.00 0.00 32 LEU A C 14
ATOM 26512 O O . LEU A 1 27 ? 9.491 9.593 3.815 1.00 0.00 32 LEU A O 14
ATOM 26528 N N . LEU A 1 28 ? 9.899 11.239 2.340 1.00 0.00 33 LEU A N 14
ATOM 26529 C CA . LEU A 1 28 ? 11.186 11.596 2.929 1.00 0.00 33 LEU A CA 14
ATOM 26530 C C . LEU A 1 28 ? 11.022 12.107 4.358 1.00 0.00 33 LEU A C 14
ATOM 26531 O O . LEU A 1 28 ? 11.743 11.687 5.264 1.00 0.00 33 LEU A O 14
ATOM 26547 N N . GLU A 1 29 ? 10.078 13.024 4.550 1.00 0.00 34 GLU A N 14
ATOM 26548 C CA . GLU A 1 29 ? 9.830 13.606 5.866 1.00 0.00 34 GLU A CA 14
ATOM 26549 C C . GLU A 1 29 ? 9.334 12.566 6.868 1.00 0.00 34 GLU A C 14
ATOM 26550 O O . GLU A 1 29 ? 9.773 12.543 8.018 1.00 0.00 34 GLU A O 14
ATOM 26562 N N . ASN A 1 30 ? 8.400 11.725 6.435 1.00 0.00 35 ASN A N 14
ATOM 26563 C CA . ASN A 1 30 ? 7.825 10.703 7.308 1.00 0.00 35 ASN A CA 14
ATOM 26564 C C . ASN A 1 30 ? 8.759 9.506 7.496 1.00 0.00 35 ASN A C 14
ATOM 26565 O O . ASN A 1 30 ? 8.299 8.373 7.634 1.00 0.00 35 ASN A O 14
ATOM 26576 N N . ASN A 1 31 ? 10.065 9.766 7.522 1.00 0.00 36 ASN A N 14
ATOM 26577 C CA . ASN A 1 31 ? 11.063 8.711 7.717 1.00 0.00 36 ASN A CA 14
ATOM 26578 C C . ASN A 1 31 ? 10.777 7.487 6.844 1.00 0.00 36 ASN A C 14
ATOM 26579 O O . ASN A 1 31 ? 10.980 6.350 7.271 1.00 0.00 36 ASN A O 14
ATOM 26590 N N . ASN A 1 32 ? 10.317 7.730 5.622 1.00 0.00 37 ASN A N 14
ATOM 26591 C CA . ASN A 1 32 ? 10.012 6.655 4.680 1.00 0.00 37 ASN A CA 14
ATOM 26592 C C . ASN A 1 32 ? 8.975 5.679 5.239 1.00 0.00 37 ASN A C 14
ATOM 26593 O O . ASN A 1 32 ? 9.109 4.464 5.084 1.00 0.00 37 ASN A O 14
ATOM 26604 N N . ASP A 1 33 ? 7.935 6.213 5.875 1.00 0.00 38 ASP A N 14
ATOM 26605 C CA . ASP A 1 33 ? 6.874 5.378 6.436 1.00 0.00 38 ASP A CA 14
ATOM 26606 C C . ASP A 1 33 ? 5.631 5.400 5.547 1.00 0.00 38 ASP A C 14
ATOM 26607 O O . ASP A 1 33 ? 5.135 6.467 5.186 1.00 0.00 38 ASP A O 14
ATOM 26616 N N . LEU A 1 34 ? 5.134 4.216 5.198 1.00 0.00 39 LEU A N 14
ATOM 26617 C CA . LEU A 1 34 ? 3.950 4.097 4.351 1.00 0.00 39 LEU A CA 14
ATOM 26618 C C . LEU A 1 34 ? 2.666 4.319 5.145 1.00 0.00 39 LEU A C 14
ATOM 26619 O O . LEU A 1 34 ? 1.793 5.079 4.730 1.00 0.00 39 LEU A O 14
ATOM 26635 N N . ASP A 1 35 ? 2.552 3.640 6.278 1.00 0.00 40 ASP A N 14
ATOM 26636 C CA . ASP A 1 35 ? 1.365 3.750 7.119 1.00 0.00 40 ASP A CA 14
ATOM 26637 C C . ASP A 1 35 ? 1.161 5.175 7.634 1.00 0.00 40 ASP A C 14
ATOM 26638 O O . ASP A 1 35 ? 0.029 5.653 7.715 1.00 0.00 40 ASP A O 14
ATOM 26647 N N . LEU A 1 36 ? 2.252 5.846 7.991 1.00 0.00 41 LEU A N 14
ATOM 26648 C CA . LEU A 1 36 ? 2.172 7.210 8.507 1.00 0.00 41 LEU A CA 14
ATOM 26649 C C . LEU A 1 36 ? 1.816 8.196 7.397 1.00 0.00 41 LEU A C 14
ATOM 26650 O O . LEU A 1 36 ? 0.839 8.940 7.506 1.00 0.00 41 LEU A O 14
ATOM 26666 N N . THR A 1 37 ? 2.615 8.202 6.334 1.00 0.00 42 THR A N 14
ATOM 26667 C CA . THR A 1 37 ? 2.387 9.106 5.211 1.00 0.00 42 THR A CA 14
ATOM 26668 C C . THR A 1 37 ? 1.004 8.902 4.610 1.00 0.00 42 THR A C 14
ATOM 26669 O O . THR A 1 37 ? 0.192 9.826 4.563 1.00 0.00 42 THR A O 14
ATOM 26680 N N . ILE A 1 38 ? 0.746 7.685 4.154 1.00 0.00 43 ILE A N 14
ATOM 26681 C CA . ILE A 1 38 ? -0.534 7.352 3.552 1.00 0.00 43 ILE A CA 14
ATOM 26682 C C . ILE A 1 38 ? -1.675 7.552 4.541 1.00 0.00 43 ILE A C 14
ATOM 26683 O O . ILE A 1 38 ? -2.726 8.084 4.184 1.00 0.00 43 ILE A O 14
ATOM 26699 N N . GLY A 1 39 ? -1.461 7.127 5.785 1.00 0.00 44 GLY A N 14
ATOM 26700 C CA . GLY A 1 39 ? -2.484 7.278 6.804 1.00 0.00 44 GLY A CA 14
ATOM 26701 C C . GLY A 1 39 ? -3.004 8.699 6.879 1.00 0.00 44 GLY A C 14
ATOM 26702 O O . GLY A 1 39 ? -4.213 8.925 6.934 1.00 0.00 44 GLY A O 14
ATOM 26706 N N . LEU A 1 40 ? -2.085 9.658 6.864 1.00 0.00 45 LEU A N 14
ATOM 26707 C CA . LEU A 1 40 ? -2.450 11.068 6.914 1.00 0.00 45 LEU A CA 14
ATOM 26708 C C . LEU A 1 40 ? -3.154 11.471 5.619 1.00 0.00 45 LEU A C 14
ATOM 26709 O O . LEU A 1 40 ? -4.131 12.219 5.635 1.00 0.00 45 LEU A O 14
ATOM 26725 N N . LEU A 1 41 ? -2.641 10.967 4.500 1.00 0.00 46 LEU A N 14
ATOM 26726 C CA . LEU A 1 41 ? -3.203 11.264 3.184 1.00 0.00 46 LEU A CA 14
ATOM 26727 C C . LEU A 1 41 ? -4.653 10.793 3.068 1.00 0.00 46 LEU A C 14
ATOM 26728 O O . LEU A 1 41 ? -5.440 11.368 2.318 1.00 0.00 46 LEU A O 14
ATOM 26744 N N . LEU A 1 42 ? -5.004 9.740 3.799 1.00 0.00 47 LEU A N 14
ATOM 26745 C CA . LEU A 1 42 ? -6.363 9.206 3.754 1.00 0.00 47 LEU A CA 14
ATOM 26746 C C . LEU A 1 42 ? -7.376 10.225 4.271 1.00 0.00 47 LEU A C 14
ATOM 26747 O O . LEU A 1 42 ? -8.423 10.439 3.659 1.00 0.00 47 LEU A O 14
ATOM 26763 N N . LYS A 1 43 ? -7.066 10.838 5.413 1.00 0.00 48 LYS A N 14
ATOM 26764 C CA . LYS A 1 43 ? -7.958 11.821 6.027 1.00 0.00 48 LYS A CA 14
ATOM 26765 C C . LYS A 1 43 ? -7.896 13.180 5.327 1.00 0.00 48 LYS A C 14
ATOM 26766 O O . LYS A 1 43 ? -8.117 14.216 5.955 1.00 0.00 48 LYS A O 14
ATOM 26785 N N . GLU A 1 44 ? -7.616 13.177 4.026 1.00 0.00 49 GLU A N 14
ATOM 26786 C CA . GLU A 1 44 ? -7.556 14.419 3.261 1.00 0.00 49 GLU A CA 14
ATOM 26787 C C . GLU A 1 44 ? -8.937 14.792 2.736 1.00 0.00 49 GLU A C 14
ATOM 26788 O O . GLU A 1 44 ? -9.341 15.953 2.790 1.00 0.00 49 GLU A O 14
ATOM 26800 N N . ASN A 1 45 ? -9.658 13.794 2.232 1.00 0.00 50 ASN A N 14
ATOM 26801 C CA . ASN A 1 45 ? -11.000 14.007 1.701 1.00 0.00 50 ASN A CA 14
ATOM 26802 C C . ASN A 1 45 ? -12.025 14.082 2.830 1.00 0.00 50 ASN A C 14
ATOM 26803 O O . ASN A 1 45 ? -13.082 13.453 2.765 1.00 0.00 50 ASN A O 14
ATOM 26814 N N . ASP A 1 46 ? -11.703 14.854 3.866 1.00 0.00 51 ASP A N 14
ATOM 26815 C CA . ASP A 1 46 ? -12.591 15.010 5.011 1.00 0.00 51 ASP A CA 14
ATOM 26816 C C . ASP A 1 46 ? -13.960 15.511 4.567 1.00 0.00 51 ASP A C 14
ATOM 26817 O O . ASP A 1 46 ? -14.063 16.371 3.691 1.00 0.00 51 ASP A O 14
ATOM 26826 N N . ASP A 1 47 ? -15.008 14.961 5.173 1.00 0.00 52 ASP A N 14
ATOM 26827 C CA . ASP A 1 47 ? -16.376 15.347 4.843 1.00 0.00 52 ASP A CA 14
ATOM 26828 C C . ASP A 1 47 ? -16.748 16.683 5.486 1.00 0.00 52 ASP A C 14
ATOM 26829 O O . ASP A 1 47 ? -17.845 16.839 6.023 1.00 0.00 52 ASP A O 14
ATOM 26838 N N . LYS A 1 48 ? -15.830 17.644 5.424 1.00 0.00 53 LYS A N 14
ATOM 26839 C CA . LYS A 1 48 ? -16.063 18.965 5.997 1.00 0.00 53 LYS A CA 14
ATOM 26840 C C . LYS A 1 48 ? -17.225 19.667 5.302 1.00 0.00 53 LYS A C 14
ATOM 26841 O O . LYS A 1 48 ? -17.325 19.659 4.075 1.00 0.00 53 LYS A O 14
ATOM 26860 N N . SER A 1 49 ? -18.101 20.275 6.096 1.00 0.00 54 SER A N 14
ATOM 26861 C CA . SER A 1 49 ? -19.258 20.984 5.562 1.00 0.00 54 SER A CA 14
ATOM 26862 C C . SER A 1 49 ? -18.823 22.141 4.667 1.00 0.00 54 SER A C 14
ATOM 26863 O O . SER A 1 49 ? -19.653 22.604 3.855 1.00 0.00 54 SER A O 14
ATOM 26872 N N . MET B 2 1 ? -17.704 -10.704 -10.927 1.00 0.00 1 MET B N 14
ATOM 26873 C CA . MET B 2 1 ? -16.941 -9.473 -10.590 1.00 0.00 1 MET B CA 14
ATOM 26874 C C . MET B 2 1 ? -15.873 -9.771 -9.542 1.00 0.00 1 MET B C 14
ATOM 26875 O O . MET B 2 1 ? -16.143 -10.420 -8.531 1.00 0.00 1 MET B O 14
ATOM 26891 N N . GLN B 2 2 ? -14.660 -9.299 -9.795 1.00 0.00 2 GLN B N 14
ATOM 26892 C CA . GLN B 2 2 ? -13.548 -9.521 -8.881 1.00 0.00 2 GLN B CA 14
ATOM 26893 C C . GLN B 2 2 ? -12.901 -8.200 -8.489 1.00 0.00 2 GLN B C 14
ATOM 26894 O O . GLN B 2 2 ? -13.149 -7.169 -9.110 1.00 0.00 2 GLN B O 14
ATOM 26908 N N . ILE B 2 3 ? -12.067 -8.243 -7.458 1.00 0.00 3 ILE B N 14
ATOM 26909 C CA . ILE B 2 3 ? -11.379 -7.050 -6.986 1.00 0.00 3 ILE B CA 14
ATOM 26910 C C . ILE B 2 3 ? -9.961 -7.380 -6.532 1.00 0.00 3 ILE B C 14
ATOM 26911 O O . ILE B 2 3 ? -9.736 -8.345 -5.796 1.00 0.00 3 ILE B O 14
ATOM 26927 N N . PHE B 2 4 ? -9.004 -6.578 -6.994 1.00 0.00 4 PHE B N 14
ATOM 26928 C CA . PHE B 2 4 ? -7.596 -6.776 -6.659 1.00 0.00 4 PHE B CA 14
ATOM 26929 C C . PHE B 2 4 ? -7.252 -6.185 -5.296 1.00 0.00 4 PHE B C 14
ATOM 26930 O O . PHE B 2 4 ? -7.864 -5.212 -4.855 1.00 0.00 4 PHE B O 14
ATOM 26947 N N . VAL B 2 5 ? -6.266 -6.786 -4.636 1.00 0.00 5 VAL B N 14
ATOM 26948 C CA . VAL B 2 5 ? -5.824 -6.334 -3.321 1.00 0.00 5 VAL B CA 14
ATOM 26949 C C . VAL B 2 5 ? -4.299 -6.342 -3.237 1.00 0.00 5 VAL B C 14
ATOM 26950 O O . VAL B 2 5 ? -3.700 -7.263 -2.680 1.00 0.00 5 VAL B O 14
ATOM 26963 N N . LYS B 2 6 ? -3.677 -5.315 -3.810 1.00 0.00 6 LYS B N 14
ATOM 26964 C CA . LYS B 2 6 ? -2.221 -5.204 -3.814 1.00 0.00 6 LYS B CA 14
ATOM 26965 C C . LYS B 2 6 ? -1.694 -4.667 -2.487 1.00 0.00 6 LYS B C 14
ATOM 26966 O O . LYS B 2 6 ? -1.971 -3.529 -2.113 1.00 0.00 6 LYS B O 14
ATOM 26985 N N . THR B 2 7 ? -0.911 -5.485 -1.791 1.00 0.00 7 THR B N 14
ATOM 26986 C CA . THR B 2 7 ? -0.325 -5.084 -0.518 1.00 0.00 7 THR B CA 14
ATOM 26987 C C . THR B 2 7 ? 0.910 -4.214 -0.745 1.00 0.00 7 THR B C 14
ATOM 26988 O O . THR B 2 7 ? 1.677 -4.446 -1.681 1.00 0.00 7 THR B O 14
ATOM 26999 N N . LEU B 2 8 ? 1.082 -3.201 0.102 1.00 0.00 8 LEU B N 14
ATOM 27000 C CA . LEU B 2 8 ? 2.211 -2.279 -0.016 1.00 0.00 8 LEU B CA 14
ATOM 27001 C C . LEU B 2 8 ? 3.537 -3.023 -0.157 1.00 0.00 8 LEU B C 14
ATOM 27002 O O . LEU B 2 8 ? 4.444 -2.559 -0.850 1.00 0.00 8 LEU B O 14
ATOM 27018 N N . THR B 2 9 ? 3.651 -4.166 0.514 1.00 0.00 9 THR B N 14
ATOM 27019 C CA . THR B 2 9 ? 4.877 -4.959 0.471 1.00 0.00 9 THR B CA 14
ATOM 27020 C C . THR B 2 9 ? 5.325 -5.221 -0.964 1.00 0.00 9 THR B C 14
ATOM 27021 O O . THR B 2 9 ? 6.459 -4.912 -1.332 1.00 0.00 9 THR B O 14
ATOM 27032 N N . GLY B 2 10 ? 4.434 -5.789 -1.772 1.00 0.00 10 GLY B N 14
ATOM 27033 C CA . GLY B 2 10 ? 4.772 -6.072 -3.156 1.00 0.00 10 GLY B CA 14
ATOM 27034 C C . GLY B 2 10 ? 4.142 -7.352 -3.669 1.00 0.00 10 GLY B C 14
ATOM 27035 O O . GLY B 2 10 ? 4.840 -8.234 -4.171 1.00 0.00 10 GLY B O 14
ATOM 27039 N N . LYS B 2 11 ? 2.822 -7.462 -3.546 1.00 0.00 11 LYS B N 14
ATOM 27040 C CA . LYS B 2 11 ? 2.114 -8.651 -4.007 1.00 0.00 11 LYS B CA 14
ATOM 27041 C C . LYS B 2 11 ? 0.623 -8.367 -4.164 1.00 0.00 11 LYS B C 14
ATOM 27042 O O . LYS B 2 11 ? -0.062 -8.035 -3.196 1.00 0.00 11 LYS B O 14
ATOM 27061 N N . THR B 2 12 ? 0.126 -8.505 -5.389 1.00 0.00 12 THR B N 14
ATOM 27062 C CA . THR B 2 12 ? -1.285 -8.271 -5.673 1.00 0.00 12 THR B CA 14
ATOM 27063 C C . THR B 2 12 ? -2.103 -9.530 -5.411 1.00 0.00 12 THR B C 14
ATOM 27064 O O . THR B 2 12 ? -1.716 -10.624 -5.821 1.00 0.00 12 THR B O 14
ATOM 27075 N N . ILE B 2 13 ? -3.234 -9.375 -4.729 1.00 0.00 13 ILE B N 14
ATOM 27076 C CA . ILE B 2 13 ? -4.090 -10.513 -4.423 1.00 0.00 13 ILE B CA 14
ATOM 27077 C C . ILE B 2 13 ? -5.511 -10.294 -4.930 1.00 0.00 13 ILE B C 14
ATOM 27078 O O . ILE B 2 13 ? -6.253 -9.474 -4.393 1.00 0.00 13 ILE B O 14
ATOM 27094 N N . THR B 2 14 ? -5.885 -11.047 -5.960 1.00 0.00 14 THR B N 14
ATOM 27095 C CA . THR B 2 14 ? -7.221 -10.949 -6.531 1.00 0.00 14 THR B CA 14
ATOM 27096 C C . THR B 2 14 ? -8.210 -11.788 -5.731 1.00 0.00 14 THR B C 14
ATOM 27097 O O . THR B 2 14 ? -7.849 -12.837 -5.194 1.00 0.00 14 THR B O 14
ATOM 27108 N N . LEU B 2 15 ? -9.450 -11.317 -5.635 1.00 0.00 15 LEU B N 14
ATOM 27109 C CA . LEU B 2 15 ? -10.473 -12.028 -4.875 1.00 0.00 15 LEU B CA 14
ATOM 27110 C C . LEU B 2 15 ? -11.853 -11.865 -5.502 1.00 0.00 15 LEU B C 14
ATOM 27111 O O . LEU B 2 15 ? -12.191 -10.800 -6.017 1.00 0.00 15 LEU B O 14
ATOM 27127 N N . GLU B 2 16 ? -12.655 -12.926 -5.436 1.00 0.00 16 GLU B N 14
ATOM 27128 C CA . GLU B 2 16 ? -14.009 -12.892 -5.978 1.00 0.00 16 GLU B CA 14
ATOM 27129 C C . GLU B 2 16 ? -14.902 -12.080 -5.052 1.00 0.00 16 GLU B C 14
ATOM 27130 O O . GLU B 2 16 ? -14.970 -12.352 -3.852 1.00 0.00 16 GLU B O 14
ATOM 27142 N N . VAL B 2 17 ? -15.564 -11.068 -5.602 1.00 0.00 17 VAL B N 14
ATOM 27143 C CA . VAL B 2 17 ? -16.424 -10.201 -4.803 1.00 0.00 17 VAL B CA 14
ATOM 27144 C C . VAL B 2 17 ? -17.577 -9.633 -5.624 1.00 0.00 17 VAL B C 14
ATOM 27145 O O . VAL B 2 17 ? -17.383 -9.133 -6.729 1.00 0.00 17 VAL B O 14
ATOM 27158 N N . GLU B 2 18 ? -18.779 -9.712 -5.066 1.00 0.00 18 GLU B N 14
ATOM 27159 C CA . GLU B 2 18 ? -19.971 -9.207 -5.730 1.00 0.00 18 GLU B CA 14
ATOM 27160 C C . GLU B 2 18 ? -19.923 -7.694 -5.872 1.00 0.00 18 GLU B C 14
ATOM 27161 O O . GLU B 2 18 ? -19.470 -6.990 -4.970 1.00 0.00 18 GLU B O 14
ATOM 27173 N N . SER B 2 19 ? -20.405 -7.197 -7.003 1.00 0.00 19 SER B N 14
ATOM 27174 C CA . SER B 2 19 ? -20.431 -5.765 -7.245 1.00 0.00 19 SER B CA 14
ATOM 27175 C C . SER B 2 19 ? -21.268 -5.078 -6.174 1.00 0.00 19 SER B C 14
ATOM 27176 O O . SER B 2 19 ? -21.012 -3.930 -5.811 1.00 0.00 19 SER B O 14
ATOM 27184 N N . SER B 2 20 ? -22.267 -5.799 -5.665 1.00 0.00 20 SER B N 14
ATOM 27185 C CA . SER B 2 20 ? -23.140 -5.266 -4.625 1.00 0.00 20 SER B CA 14
ATOM 27186 C C . SER B 2 20 ? -22.759 -5.829 -3.258 1.00 0.00 20 SER B C 14
ATOM 27187 O O . SER B 2 20 ? -23.610 -5.998 -2.385 1.00 0.00 20 SER B O 14
ATOM 27195 N N . ASP B 2 21 ? -21.472 -6.116 -3.080 1.00 0.00 21 ASP B N 14
ATOM 27196 C CA . ASP B 2 21 ? -20.974 -6.658 -1.820 1.00 0.00 21 ASP B CA 14
ATOM 27197 C C . ASP B 2 21 ? -20.811 -5.541 -0.784 1.00 0.00 21 ASP B C 14
ATOM 27198 O O . ASP B 2 21 ? -21.737 -4.763 -0.556 1.00 0.00 21 ASP B O 14
ATOM 27207 N N . THR B 2 22 ? -19.634 -5.463 -0.163 1.00 0.00 22 THR B N 14
ATOM 27208 C CA . THR B 2 22 ? -19.357 -4.442 0.842 1.00 0.00 22 THR B CA 14
ATOM 27209 C C . THR B 2 22 ? -17.902 -4.511 1.295 1.00 0.00 22 THR B C 14
ATOM 27210 O O . THR B 2 22 ? -17.344 -5.597 1.451 1.00 0.00 22 THR B O 14
ATOM 27221 N N . ILE B 2 23 ? -17.292 -3.346 1.495 1.00 0.00 23 ILE B N 14
ATOM 27222 C CA . ILE B 2 23 ? -15.899 -3.275 1.924 1.00 0.00 23 ILE B CA 14
ATOM 27223 C C . ILE B 2 23 ? -15.665 -4.137 3.162 1.00 0.00 23 ILE B C 14
ATOM 27224 O O . ILE B 2 23 ? -14.622 -4.777 3.298 1.00 0.00 23 ILE B O 14
ATOM 27240 N N . ASP B 2 24 ? -16.646 -4.146 4.061 1.00 0.00 24 ASP B N 14
ATOM 27241 C CA . ASP B 2 24 ? -16.553 -4.927 5.291 1.00 0.00 24 ASP B CA 14
ATOM 27242 C C . ASP B 2 24 ? -16.340 -6.407 4.983 1.00 0.00 24 ASP B C 14
ATOM 27243 O O . ASP B 2 24 ? -15.475 -7.053 5.575 1.00 0.00 24 ASP B O 14
ATOM 27252 N N . ASN B 2 25 ? -17.135 -6.936 4.057 1.00 0.00 25 ASN B N 14
ATOM 27253 C CA . ASN B 2 25 ? -17.033 -8.341 3.673 1.00 0.00 25 ASN B CA 14
ATOM 27254 C C . ASN B 2 25 ? -15.644 -8.652 3.127 1.00 0.00 25 ASN B C 14
ATOM 27255 O O . ASN B 2 25 ? -15.059 -9.687 3.445 1.00 0.00 25 ASN B O 14
ATOM 27266 N N . VAL B 2 26 ? -15.122 -7.748 2.302 1.00 0.00 26 VAL B N 14
ATOM 27267 C CA . VAL B 2 26 ? -13.801 -7.922 1.711 1.00 0.00 26 VAL B CA 14
ATOM 27268 C C . VAL B 2 26 ? -12.736 -8.062 2.793 1.00 0.00 26 VAL B C 14
ATOM 27269 O O . VAL B 2 26 ? -11.901 -8.966 2.742 1.00 0.00 26 VAL B O 14
ATOM 27282 N N . LYS B 2 27 ? -12.778 -7.168 3.777 1.00 0.00 27 LYS B N 14
ATOM 27283 C CA . LYS B 2 27 ? -11.821 -7.199 4.876 1.00 0.00 27 LYS B CA 14
ATOM 27284 C C . LYS B 2 27 ? -11.935 -8.511 5.644 1.00 0.00 27 LYS B C 14
ATOM 27285 O O . LYS B 2 27 ? -10.928 -9.107 6.027 1.00 0.00 27 LYS B O 14
ATOM 27304 N N . SER B 2 28 ? -13.170 -8.956 5.858 1.00 0.00 28 SER B N 14
ATOM 27305 C CA . SER B 2 28 ? -13.421 -10.201 6.573 1.00 0.00 28 SER B CA 14
ATOM 27306 C C . SER B 2 28 ? -12.739 -11.369 5.870 1.00 0.00 28 SER B C 14
ATOM 27307 O O . SER B 2 28 ? -12.096 -12.202 6.508 1.00 0.00 28 SER B O 14
ATOM 27315 N N . LYS B 2 29 ? -12.877 -11.415 4.548 1.00 0.00 29 LYS B N 14
ATOM 27316 C CA . LYS B 2 29 ? -12.266 -12.472 3.751 1.00 0.00 29 LYS B CA 14
ATOM 27317 C C . LYS B 2 29 ? -10.749 -12.419 3.875 1.00 0.00 29 LYS B C 14
ATOM 27318 O O . LYS B 2 29 ? -10.091 -13.453 3.977 1.00 0.00 29 LYS B O 14
ATOM 27337 N N . ILE B 2 30 ? -10.199 -11.207 3.872 1.00 0.00 30 ILE B N 14
ATOM 27338 C CA . ILE B 2 30 ? -8.758 -11.025 3.996 1.00 0.00 30 ILE B CA 14
ATOM 27339 C C . ILE B 2 30 ? -8.259 -11.609 5.313 1.00 0.00 30 ILE B C 14
ATOM 27340 O O . ILE B 2 30 ? -7.223 -12.272 5.358 1.00 0.00 30 ILE B O 14
ATOM 27356 N N . GLN B 2 31 ? -9.013 -11.363 6.381 1.00 0.00 31 GLN B N 14
ATOM 27357 C CA . GLN B 2 31 ? -8.661 -11.867 7.702 1.00 0.00 31 GLN B CA 14
ATOM 27358 C C . GLN B 2 31 ? -8.646 -13.392 7.704 1.00 0.00 31 GLN B C 14
ATOM 27359 O O . GLN B 2 31 ? -7.676 -14.015 8.128 1.00 0.00 31 GLN B O 14
ATOM 27373 N N . ASP B 2 32 ? -9.733 -13.982 7.225 1.00 0.00 32 ASP B N 14
ATOM 27374 C CA . ASP B 2 32 ? -9.864 -15.432 7.164 1.00 0.00 32 ASP B CA 14
ATOM 27375 C C . ASP B 2 32 ? -8.778 -16.053 6.290 1.00 0.00 32 ASP B C 14
ATOM 27376 O O . ASP B 2 32 ? -8.255 -17.125 6.595 1.00 0.00 32 ASP B O 14
ATOM 27385 N N . LYS B 2 33 ? -8.464 -15.378 5.193 1.00 0.00 33 LYS B N 14
ATOM 27386 C CA . LYS B 2 33 ? -7.459 -15.853 4.247 1.00 0.00 33 LYS B CA 14
ATOM 27387 C C . LYS B 2 33 ? -6.035 -15.694 4.785 1.00 0.00 33 LYS B C 14
ATOM 27388 O O . LYS B 2 33 ? -5.402 -16.668 5.193 1.00 0.00 33 LYS B O 14
ATOM 27407 N N . GLU B 2 34 ? -5.532 -14.463 4.753 1.00 0.00 34 GLU B N 14
ATOM 27408 C CA . GLU B 2 34 ? -4.175 -14.167 5.206 1.00 0.00 34 GLU B CA 14
ATOM 27409 C C . GLU B 2 34 ? -4.017 -14.319 6.718 1.00 0.00 34 GLU B C 14
ATOM 27410 O O . GLU B 2 34 ? -2.963 -14.740 7.195 1.00 0.00 34 GLU B O 14
ATOM 27422 N N . GLY B 2 35 ? -5.053 -13.963 7.470 1.00 0.00 35 GLY B N 14
ATOM 27423 C CA . GLY B 2 35 ? -4.979 -14.061 8.918 1.00 0.00 35 GLY B CA 14
ATOM 27424 C C . GLY B 2 35 ? -4.180 -12.927 9.528 1.00 0.00 35 GLY B C 14
ATOM 27425 O O . GLY B 2 35 ? -3.451 -13.122 10.500 1.00 0.00 35 GLY B O 14
ATOM 27429 N N . ILE B 2 36 ? -4.326 -11.738 8.953 1.00 0.00 36 ILE B N 14
ATOM 27430 C CA . ILE B 2 36 ? -3.623 -10.555 9.437 1.00 0.00 36 ILE B CA 14
ATOM 27431 C C . ILE B 2 36 ? -4.472 -9.800 10.456 1.00 0.00 36 ILE B C 14
ATOM 27432 O O . ILE B 2 36 ? -5.659 -9.573 10.228 1.00 0.00 36 ILE B O 14
ATOM 27448 N N . PRO B 2 37 ? -3.877 -9.394 11.593 1.00 0.00 37 PRO B N 14
ATOM 27449 C CA . PRO B 2 37 ? -4.594 -8.659 12.638 1.00 0.00 37 PRO B CA 14
ATOM 27450 C C . PRO B 2 37 ? -5.351 -7.456 12.080 1.00 0.00 37 PRO B C 14
ATOM 27451 O O . PRO B 2 37 ? -4.801 -6.681 11.297 1.00 0.00 37 PRO B O 14
ATOM 27462 N N . PRO B 2 38 ? -6.626 -7.279 12.477 1.00 0.00 38 PRO B N 14
ATOM 27463 C CA . PRO B 2 38 ? -7.443 -6.156 12.010 1.00 0.00 38 PRO B CA 14
ATOM 27464 C C . PRO B 2 38 ? -6.780 -4.818 12.303 1.00 0.00 38 PRO B C 14
ATOM 27465 O O . PRO B 2 38 ? -6.796 -3.908 11.473 1.00 0.00 38 PRO B O 14
ATOM 27476 N N . ASP B 2 39 ? -6.192 -4.708 13.492 1.00 0.00 39 ASP B N 14
ATOM 27477 C CA . ASP B 2 39 ? -5.513 -3.486 13.903 1.00 0.00 39 ASP B CA 14
ATOM 27478 C C . ASP B 2 39 ? -4.126 -3.389 13.272 1.00 0.00 39 ASP B C 14
ATOM 27479 O O . ASP B 2 39 ? -3.193 -2.863 13.879 1.00 0.00 39 ASP B O 14
ATOM 27488 N N . GLN B 2 40 ? -3.995 -3.897 12.048 1.00 0.00 40 GLN B N 14
ATOM 27489 C CA . GLN B 2 40 ? -2.723 -3.863 11.339 1.00 0.00 40 GLN B CA 14
ATOM 27490 C C . GLN B 2 40 ? -2.934 -4.070 9.839 1.00 0.00 40 GLN B C 14
ATOM 27491 O O . GLN B 2 40 ? -2.080 -4.630 9.149 1.00 0.00 40 GLN B O 14
ATOM 27505 N N . GLN B 2 41 ? -4.077 -3.609 9.338 1.00 0.00 41 GLN B N 14
ATOM 27506 C CA . GLN B 2 41 ? -4.402 -3.745 7.923 1.00 0.00 41 GLN B CA 14
ATOM 27507 C C . GLN B 2 41 ? -5.583 -2.853 7.552 1.00 0.00 41 GLN B C 14
ATOM 27508 O O . GLN B 2 41 ? -6.540 -2.725 8.316 1.00 0.00 41 GLN B O 14
ATOM 27522 N N . ARG B 2 42 ? -5.503 -2.227 6.379 1.00 0.00 42 ARG B N 14
ATOM 27523 C CA . ARG B 2 42 ? -6.556 -1.338 5.916 1.00 0.00 42 ARG B CA 14
ATOM 27524 C C . ARG B 2 42 ? -6.571 -1.241 4.393 1.00 0.00 42 ARG B C 14
ATOM 27525 O O . ARG B 2 42 ? -5.525 -1.078 3.757 1.00 0.00 42 ARG B O 14
ATOM 27546 N N . LEU B 2 43 ? -7.765 -1.337 3.815 1.00 0.00 43 LEU B N 14
ATOM 27547 C CA . LEU B 2 43 ? -7.927 -1.254 2.368 1.00 0.00 43 LEU B CA 14
ATOM 27548 C C . LEU B 2 43 ? -8.075 0.199 1.925 1.00 0.00 43 LEU B C 14
ATOM 27549 O O . LEU B 2 43 ? -8.940 0.925 2.419 1.00 0.00 43 LEU B O 14
ATOM 27565 N N . ILE B 2 44 ? -7.226 0.614 0.992 1.00 0.00 44 ILE B N 14
ATOM 27566 C CA . ILE B 2 44 ? -7.260 1.979 0.481 1.00 0.00 44 ILE B CA 14
ATOM 27567 C C . ILE B 2 44 ? -7.589 2.010 -1.006 1.00 0.00 44 ILE B C 14
ATOM 27568 O O . ILE B 2 44 ? -7.129 1.166 -1.779 1.00 0.00 44 ILE B O 14
ATOM 27584 N N . PHE B 2 45 ? -8.386 2.999 -1.391 1.00 0.00 45 PHE B N 14
ATOM 27585 C CA . PHE B 2 45 ? -8.794 3.176 -2.775 1.00 0.00 45 PHE B CA 14
ATOM 27586 C C . PHE B 2 45 ? -9.224 4.621 -3.002 1.00 0.00 45 PHE B C 14
ATOM 27587 O O . PHE B 2 45 ? -9.689 5.288 -2.078 1.00 0.00 45 PHE B O 14
ATOM 27604 N N . ALA B 2 46 ? -9.045 5.108 -4.225 1.00 0.00 46 ALA B N 14
ATOM 27605 C CA . ALA B 2 46 ? -9.401 6.482 -4.555 1.00 0.00 46 ALA B CA 14
ATOM 27606 C C . ALA B 2 46 ? -8.688 7.456 -3.623 1.00 0.00 46 ALA B C 14
ATOM 27607 O O . ALA B 2 46 ? -9.200 8.533 -3.315 1.00 0.00 46 ALA B O 14
ATOM 27614 N N . GLY B 2 47 ? -7.495 7.065 -3.191 1.00 0.00 47 GLY B N 14
ATOM 27615 C CA . GLY B 2 47 ? -6.701 7.897 -2.307 1.00 0.00 47 GLY B CA 14
ATOM 27616 C C . GLY B 2 47 ? -7.288 8.037 -0.913 1.00 0.00 47 GLY B C 14
ATOM 27617 O O . GLY B 2 47 ? -7.116 9.075 -0.272 1.00 0.00 47 GLY B O 14
ATOM 27621 N N . LYS B 2 48 ? -7.965 6.996 -0.429 1.00 0.00 48 LYS B N 14
ATOM 27622 C CA . LYS B 2 48 ? -8.549 7.035 0.912 1.00 0.00 48 LYS B CA 14
ATOM 27623 C C . LYS B 2 48 ? -9.119 5.680 1.322 1.00 0.00 48 LYS B C 14
ATOM 27624 O O . LYS B 2 48 ? -9.697 4.962 0.506 1.00 0.00 48 LYS B O 14
ATOM 27643 N N . GLN B 2 49 ? -8.957 5.345 2.600 1.00 0.00 49 GLN B N 14
ATOM 27644 C CA . GLN B 2 49 ? -9.459 4.085 3.139 1.00 0.00 49 GLN B CA 14
ATOM 27645 C C . GLN B 2 49 ? -10.958 3.952 2.895 1.00 0.00 49 GLN B C 14
ATOM 27646 O O . GLN B 2 49 ? -11.725 4.875 3.171 1.00 0.00 49 GLN B O 14
ATOM 27660 N N . LEU B 2 50 ? -11.369 2.799 2.381 1.00 0.00 50 LEU B N 14
ATOM 27661 C CA . LEU B 2 50 ? -12.780 2.550 2.106 1.00 0.00 50 LEU B CA 14
ATOM 27662 C C . LEU B 2 50 ? -13.511 2.101 3.368 1.00 0.00 50 LEU B C 14
ATOM 27663 O O . LEU B 2 50 ? -13.067 1.187 4.061 1.00 0.00 50 LEU B O 14
ATOM 27679 N N . GLU B 2 51 ? -14.637 2.751 3.657 1.00 0.00 51 GLU B N 14
ATOM 27680 C CA . GLU B 2 51 ? -15.431 2.414 4.835 1.00 0.00 51 GLU B CA 14
ATOM 27681 C C . GLU B 2 51 ? -16.029 1.019 4.700 1.00 0.00 51 GLU B C 14
ATOM 27682 O O . GLU B 2 51 ? -16.590 0.672 3.660 1.00 0.00 51 GLU B O 14
ATOM 27694 N N . ASP B 2 52 ? -15.905 0.223 5.756 1.00 0.00 52 ASP B N 14
ATOM 27695 C CA . ASP B 2 52 ? -16.431 -1.138 5.754 1.00 0.00 52 ASP B CA 14
ATOM 27696 C C . ASP B 2 52 ? -17.941 -1.149 5.533 1.00 0.00 52 ASP B C 14
ATOM 27697 O O . ASP B 2 52 ? -18.461 -1.985 4.795 1.00 0.00 52 ASP B O 14
ATOM 27706 N N . GLY B 2 53 ? -18.643 -0.221 6.178 1.00 0.00 53 GLY B N 14
ATOM 27707 C CA . GLY B 2 53 ? -20.086 -0.149 6.036 1.00 0.00 53 GLY B CA 14
ATOM 27708 C C . GLY B 2 53 ? -20.518 0.564 4.768 1.00 0.00 53 GLY B C 14
ATOM 27709 O O . GLY B 2 53 ? -21.435 1.384 4.795 1.00 0.00 53 GLY B O 14
ATOM 27713 N N . ARG B 2 54 ? -19.859 0.252 3.654 1.00 0.00 54 ARG B N 14
ATOM 27714 C CA . ARG B 2 54 ? -20.183 0.873 2.371 1.00 0.00 54 ARG B CA 14
ATOM 27715 C C . ARG B 2 54 ? -19.959 -0.100 1.217 1.00 0.00 54 ARG B C 14
ATOM 27716 O O . ARG B 2 54 ? -18.921 -0.754 1.135 1.00 0.00 54 ARG B O 14
ATOM 27737 N N . THR B 2 55 ? -20.938 -0.181 0.321 1.00 0.00 55 THR B N 14
ATOM 27738 C CA . THR B 2 55 ? -20.849 -1.063 -0.838 1.00 0.00 55 THR B CA 14
ATOM 27739 C C . THR B 2 55 ? -19.886 -0.503 -1.880 1.00 0.00 55 THR B C 14
ATOM 27740 O O . THR B 2 55 ? -19.656 0.704 -1.934 1.00 0.00 55 THR B O 14
ATOM 27751 N N . LEU B 2 56 ? -19.328 -1.384 -2.706 1.00 0.00 56 LEU B N 14
ATOM 27752 C CA . LEU B 2 56 ? -18.393 -0.971 -3.750 1.00 0.00 56 LEU B CA 14
ATOM 27753 C C . LEU B 2 56 ? -18.999 0.130 -4.617 1.00 0.00 56 LEU B C 14
ATOM 27754 O O . LEU B 2 56 ? -18.321 1.088 -4.989 1.00 0.00 56 LEU B O 14
ATOM 27770 N N . SER B 2 57 ? -20.280 -0.019 -4.936 1.00 0.00 57 SER B N 14
ATOM 27771 C CA . SER B 2 57 ? -20.987 0.953 -5.762 1.00 0.00 57 SER B CA 14
ATOM 27772 C C . SER B 2 57 ? -20.959 2.344 -5.133 1.00 0.00 57 SER B C 14
ATOM 27773 O O . SER B 2 57 ? -20.969 3.351 -5.842 1.00 0.00 57 SER B O 14
ATOM 27781 N N . ASP B 2 58 ? -20.938 2.396 -3.803 1.00 0.00 58 ASP B N 14
ATOM 27782 C CA . ASP B 2 58 ? -20.922 3.668 -3.086 1.00 0.00 58 ASP B CA 14
ATOM 27783 C C . ASP B 2 58 ? -19.806 4.580 -3.591 1.00 0.00 58 ASP B C 14
ATOM 27784 O O . ASP B 2 58 ? -20.062 5.708 -4.013 1.00 0.00 58 ASP B O 14
ATOM 27793 N N . TYR B 2 59 ? -18.568 4.089 -3.552 1.00 0.00 59 TYR B N 14
ATOM 27794 C CA . TYR B 2 59 ? -17.427 4.875 -4.016 1.00 0.00 59 TYR B CA 14
ATOM 27795 C C . TYR B 2 59 ? -17.277 4.784 -5.530 1.00 0.00 59 TYR B C 14
ATOM 27796 O O . TYR B 2 59 ? -16.179 4.947 -6.064 1.00 0.00 59 TYR B O 14
ATOM 27814 N N . ASN B 2 60 ? -18.387 4.524 -6.216 1.00 0.00 60 ASN B N 14
ATOM 27815 C CA . ASN B 2 60 ? -18.382 4.408 -7.670 1.00 0.00 60 ASN B CA 14
ATOM 27816 C C . ASN B 2 60 ? -17.270 3.471 -8.130 1.00 0.00 60 ASN B C 14
ATOM 27817 O O . ASN B 2 60 ? -16.681 3.661 -9.195 1.00 0.00 60 ASN B O 14
ATOM 27828 N N . ILE B 2 61 ? -16.985 2.461 -7.313 1.00 0.00 61 ILE B N 14
ATOM 27829 C CA . ILE B 2 61 ? -15.941 1.494 -7.624 1.00 0.00 61 ILE B CA 14
ATOM 27830 C C . ILE B 2 61 ? -16.319 0.654 -8.838 1.00 0.00 61 ILE B C 14
ATOM 27831 O O . ILE B 2 61 ? -17.391 0.049 -8.879 1.00 0.00 61 ILE B O 14
ATOM 27847 N N . GLN B 2 62 ? -15.430 0.623 -9.827 1.00 0.00 62 GLN B N 14
ATOM 27848 C CA . GLN B 2 62 ? -15.667 -0.142 -11.044 1.00 0.00 62 GLN B CA 14
ATOM 27849 C C . GLN B 2 62 ? -15.482 -1.638 -10.789 1.00 0.00 62 GLN B C 14
ATOM 27850 O O . GLN B 2 62 ? -15.909 -2.155 -9.756 1.00 0.00 62 GLN B O 14
ATOM 27864 N N . LYS B 2 63 ? -14.843 -2.330 -11.729 1.00 0.00 63 LYS B N 14
ATOM 27865 C CA . LYS B 2 63 ? -14.604 -3.762 -11.597 1.00 0.00 63 LYS B CA 14
ATOM 27866 C C . LYS B 2 63 ? -13.109 -4.063 -11.637 1.00 0.00 63 LYS B C 14
ATOM 27867 O O . LYS B 2 63 ? -12.359 -3.425 -12.378 1.00 0.00 63 LYS B O 14
ATOM 27886 N N . GLU B 2 64 ? -12.682 -5.028 -10.828 1.00 0.00 64 GLU B N 14
ATOM 27887 C CA . GLU B 2 64 ? -11.275 -5.409 -10.759 1.00 0.00 64 GLU B CA 14
ATOM 27888 C C . GLU B 2 64 ? -10.423 -4.232 -10.296 1.00 0.00 64 GLU B C 14
ATOM 27889 O O . GLU B 2 64 ? -9.324 -4.006 -10.805 1.00 0.00 64 GLU B O 14
ATOM 27901 N N . SER B 2 65 ? -10.939 -3.486 -9.326 1.00 0.00 65 SER B N 14
ATOM 27902 C CA . SER B 2 65 ? -10.232 -2.330 -8.788 1.00 0.00 65 SER B CA 14
ATOM 27903 C C . SER B 2 65 ? -9.007 -2.765 -7.990 1.00 0.00 65 SER B C 14
ATOM 27904 O O . SER B 2 65 ? -9.053 -3.746 -7.247 1.00 0.00 65 SER B O 14
ATOM 27912 N N . THR B 2 66 ? -7.913 -2.032 -8.157 1.00 0.00 66 THR B N 14
ATOM 27913 C CA . THR B 2 66 ? -6.671 -2.338 -7.461 1.00 0.00 66 THR B CA 14
ATOM 27914 C C . THR B 2 66 ? -6.607 -1.649 -6.099 1.00 0.00 66 THR B C 14
ATOM 27915 O O . THR B 2 66 ? -6.066 -0.549 -5.974 1.00 0.00 66 THR B O 14
ATOM 27926 N N . LEU B 2 67 ? -7.149 -2.306 -5.077 1.00 0.00 67 LEU B N 14
ATOM 27927 C CA . LEU B 2 67 ? -7.137 -1.757 -3.724 1.00 0.00 67 LEU B CA 14
ATOM 27928 C C . LEU B 2 67 ? -5.833 -2.120 -3.022 1.00 0.00 67 LEU B C 14
ATOM 27929 O O . LEU B 2 67 ? -5.386 -3.266 -3.083 1.00 0.00 67 LEU B O 14
ATOM 27945 N N . HIS B 2 68 ? -5.218 -1.140 -2.366 1.00 0.00 68 HIS B N 14
ATOM 27946 C CA . HIS B 2 68 ? -3.959 -1.376 -1.668 1.00 0.00 68 HIS B CA 14
ATOM 27947 C C . HIS B 2 68 ? -4.178 -1.827 -0.226 1.00 0.00 68 HIS B C 14
ATOM 27948 O O . HIS B 2 68 ? -4.771 -1.114 0.583 1.00 0.00 68 HIS B O 14
ATOM 27963 N N . LEU B 2 69 ? -3.676 -3.021 0.080 1.00 0.00 69 LEU B N 14
ATOM 27964 C CA . LEU B 2 69 ? -3.784 -3.598 1.416 1.00 0.00 69 LEU B CA 14
ATOM 27965 C C . LEU B 2 69 ? -2.672 -3.068 2.317 1.00 0.00 69 LEU B C 14
ATOM 27966 O O . LEU B 2 69 ? -1.649 -3.727 2.509 1.00 0.00 69 LEU B O 14
ATOM 27982 N N . VAL B 2 70 ? -2.868 -1.870 2.855 1.00 0.00 70 VAL B N 14
ATOM 27983 C CA . VAL B 2 70 ? -1.868 -1.254 3.720 1.00 0.00 70 VAL B CA 14
ATOM 27984 C C . VAL B 2 70 ? -1.792 -1.940 5.079 1.00 0.00 70 VAL B C 14
ATOM 27985 O O . VAL B 2 70 ? -2.779 -2.016 5.809 1.00 0.00 70 VAL B O 14
ATOM 27998 N N . LEU B 2 71 ? -0.600 -2.425 5.414 1.00 0.00 71 LEU B N 14
ATOM 27999 C CA . LEU B 2 71 ? -0.371 -3.096 6.687 1.00 0.00 71 LEU B CA 14
ATOM 28000 C C . LEU B 2 71 ? 0.279 -2.145 7.682 1.00 0.00 71 LEU B C 14
ATOM 28001 O O . LEU B 2 71 ? 1.192 -1.395 7.333 1.00 0.00 71 LEU B O 14
ATOM 28017 N N . ARG B 2 72 ? -0.191 -2.180 8.923 1.00 0.00 72 ARG B N 14
ATOM 28018 C CA . ARG B 2 72 ? 0.354 -1.317 9.966 1.00 0.00 72 ARG B CA 14
ATOM 28019 C C . ARG B 2 72 ? 1.786 -1.730 10.306 1.00 0.00 72 ARG B C 14
ATOM 28020 O O . ARG B 2 72 ? 2.711 -1.470 9.537 1.00 0.00 72 ARG B O 14
ATOM 28041 N N . LEU B 2 73 ? 1.966 -2.377 11.456 1.00 0.00 73 LEU B N 14
ATOM 28042 C CA . LEU B 2 73 ? 3.288 -2.822 11.879 1.00 0.00 73 LEU B CA 14
ATOM 28043 C C . LEU B 2 73 ? 3.846 -3.833 10.881 1.00 0.00 73 LEU B C 14
ATOM 28044 O O . LEU B 2 73 ? 3.153 -4.766 10.475 1.00 0.00 73 LEU B O 14
ATOM 28060 N N . ARG B 2 74 ? 5.102 -3.637 10.487 1.00 0.00 74 ARG B N 14
ATOM 28061 C CA . ARG B 2 74 ? 5.758 -4.527 9.533 1.00 0.00 74 ARG B CA 14
ATOM 28062 C C . ARG B 2 74 ? 5.999 -5.909 10.145 1.00 0.00 74 ARG B C 14
ATOM 28063 O O . ARG B 2 74 ? 5.111 -6.473 10.787 1.00 0.00 74 ARG B O 14
ATOM 28084 N N . GLY B 2 75 ? 7.198 -6.452 9.943 1.00 0.00 75 GLY B N 14
ATOM 28085 C CA . GLY B 2 75 ? 7.520 -7.761 10.482 1.00 0.00 75 GLY B CA 14
ATOM 28086 C C . GLY B 2 75 ? 6.690 -8.867 9.858 1.00 0.00 75 GLY B C 14
ATOM 28087 O O . GLY B 2 75 ? 6.517 -8.909 8.640 1.00 0.00 75 GLY B O 14
ATOM 28091 N N . GLY B 2 76 ? 6.178 -9.762 10.695 1.00 0.00 76 GLY B N 14
ATOM 28092 C CA . GLY B 2 76 ? 5.368 -10.861 10.202 1.00 0.00 76 GLY B CA 14
ATOM 28093 C C . GLY B 2 76 ? 4.885 -11.770 11.314 1.00 0.00 76 GLY B C 14
ATOM 28094 O O . GLY B 2 76 ? 3.687 -12.124 11.314 1.00 0.00 76 GLY B O 14
ATOM 28099 N N . ASN A 1 1 ? 18.006 -1.255 3.517 1.00 0.00 6 ASN A N 15
ATOM 28100 C CA . ASN A 1 1 ? 17.318 -0.252 4.325 1.00 0.00 6 ASN A CA 15
ATOM 28101 C C . ASN A 1 1 ? 16.585 0.746 3.436 1.00 0.00 6 ASN A C 15
ATOM 28102 O O . ASN A 1 1 ? 15.434 1.098 3.698 1.00 0.00 6 ASN A O 15
ATOM 28113 N N . ASP A 1 2 ? 17.260 1.201 2.385 1.00 0.00 7 ASP A N 15
ATOM 28114 C CA . ASP A 1 2 ? 16.678 2.159 1.451 1.00 0.00 7 ASP A CA 15
ATOM 28115 C C . ASP A 1 2 ? 15.557 1.503 0.638 1.00 0.00 7 ASP A C 15
ATOM 28116 O O . ASP A 1 2 ? 14.604 0.969 1.206 1.00 0.00 7 ASP A O 15
ATOM 28125 N N . ASP A 1 3 ? 15.673 1.546 -0.690 1.00 0.00 8 ASP A N 15
ATOM 28126 C CA . ASP A 1 3 ? 14.668 0.954 -1.569 1.00 0.00 8 ASP A CA 15
ATOM 28127 C C . ASP A 1 3 ? 13.292 1.561 -1.319 1.00 0.00 8 ASP A C 15
ATOM 28128 O O . ASP A 1 3 ? 12.276 0.868 -1.399 1.00 0.00 8 ASP A O 15
ATOM 28137 N N . HIS A 1 4 ? 13.262 2.855 -1.021 1.00 0.00 9 HIS A N 15
ATOM 28138 C CA . HIS A 1 4 ? 12.003 3.542 -0.767 1.00 0.00 9 HIS A CA 15
ATOM 28139 C C . HIS A 1 4 ? 11.198 3.674 -2.055 1.00 0.00 9 HIS A C 15
ATOM 28140 O O . HIS A 1 4 ? 9.981 3.845 -2.021 1.00 0.00 9 HIS A O 15
ATOM 28155 N N . GLU A 1 5 ? 11.896 3.613 -3.189 1.00 0.00 10 GLU A N 15
ATOM 28156 C CA . GLU A 1 5 ? 11.259 3.742 -4.494 1.00 0.00 10 GLU A CA 15
ATOM 28157 C C . GLU A 1 5 ? 10.063 2.805 -4.605 1.00 0.00 10 GLU A C 15
ATOM 28158 O O . GLU A 1 5 ? 9.035 3.167 -5.173 1.00 0.00 10 GLU A O 15
ATOM 28170 N N . SER A 1 6 ? 10.188 1.611 -4.032 1.00 0.00 11 SER A N 15
ATOM 28171 C CA . SER A 1 6 ? 9.092 0.652 -4.049 1.00 0.00 11 SER A CA 15
ATOM 28172 C C . SER A 1 6 ? 7.890 1.262 -3.337 1.00 0.00 11 SER A C 15
ATOM 28173 O O . SER A 1 6 ? 6.758 1.214 -3.829 1.00 0.00 11 SER A O 15
ATOM 28181 N N . LYS A 1 7 ? 8.163 1.869 -2.186 1.00 0.00 12 LYS A N 15
ATOM 28182 C CA . LYS A 1 7 ? 7.131 2.528 -1.403 1.00 0.00 12 LYS A CA 15
ATOM 28183 C C . LYS A 1 7 ? 6.495 3.623 -2.249 1.00 0.00 12 LYS A C 15
ATOM 28184 O O . LYS A 1 7 ? 5.281 3.827 -2.224 1.00 0.00 12 LYS A O 15
ATOM 28203 N N . LEU A 1 8 ? 7.342 4.309 -3.015 1.00 0.00 13 LEU A N 15
ATOM 28204 C CA . LEU A 1 8 ? 6.898 5.375 -3.900 1.00 0.00 13 LEU A CA 15
ATOM 28205 C C . LEU A 1 8 ? 5.916 4.823 -4.924 1.00 0.00 13 LEU A C 15
ATOM 28206 O O . LEU A 1 8 ? 4.909 5.457 -5.241 1.00 0.00 13 LEU A O 15
ATOM 28222 N N . SER A 1 9 ? 6.210 3.623 -5.425 1.00 0.00 14 SER A N 15
ATOM 28223 C CA . SER A 1 9 ? 5.343 2.971 -6.396 1.00 0.00 14 SER A CA 15
ATOM 28224 C C . SER A 1 9 ? 3.955 2.793 -5.800 1.00 0.00 14 SER A C 15
ATOM 28225 O O . SER A 1 9 ? 2.948 3.124 -6.428 1.00 0.00 14 SER A O 15
ATOM 28233 N N . ILE A 1 10 ? 3.914 2.293 -4.565 1.00 0.00 15 ILE A N 15
ATOM 28234 C CA . ILE A 1 10 ? 2.647 2.102 -3.869 1.00 0.00 15 ILE A CA 15
ATOM 28235 C C . ILE A 1 10 ? 1.900 3.429 -3.771 1.00 0.00 15 ILE A C 15
ATOM 28236 O O . ILE A 1 10 ? 0.686 3.481 -3.936 1.00 0.00 15 ILE A O 15
ATOM 28252 N N . LEU A 1 11 ? 2.641 4.501 -3.501 1.00 0.00 16 LEU A N 15
ATOM 28253 C CA . LEU A 1 11 ? 2.053 5.831 -3.383 1.00 0.00 16 LEU A CA 15
ATOM 28254 C C . LEU A 1 11 ? 1.374 6.253 -4.683 1.00 0.00 16 LEU A C 15
ATOM 28255 O O . LEU A 1 11 ? 0.288 6.831 -4.667 1.00 0.00 16 LEU A O 15
ATOM 28271 N N . MET A 1 12 ? 2.027 5.971 -5.805 1.00 0.00 17 MET A N 15
ATOM 28272 C CA . MET A 1 12 ? 1.493 6.331 -7.115 1.00 0.00 17 MET A CA 15
ATOM 28273 C C . MET A 1 12 ? 0.179 5.608 -7.403 1.00 0.00 17 MET A C 15
ATOM 28274 O O . MET A 1 12 ? -0.827 6.238 -7.732 1.00 0.00 17 MET A O 15
ATOM 28288 N N . ASP A 1 13 ? 0.197 4.284 -7.289 1.00 0.00 18 ASP A N 15
ATOM 28289 C CA . ASP A 1 13 ? -0.991 3.477 -7.549 1.00 0.00 18 ASP A CA 15
ATOM 28290 C C . ASP A 1 13 ? -2.091 3.759 -6.527 1.00 0.00 18 ASP A C 15
ATOM 28291 O O . ASP A 1 13 ? -3.261 3.898 -6.885 1.00 0.00 18 ASP A O 15
ATOM 28300 N N . MET A 1 14 ? -1.711 3.832 -5.256 1.00 0.00 19 MET A N 15
ATOM 28301 C CA . MET A 1 14 ? -2.666 4.087 -4.181 1.00 0.00 19 MET A CA 15
ATOM 28302 C C . MET A 1 14 ? -3.363 5.432 -4.371 1.00 0.00 19 MET A C 15
ATOM 28303 O O . MET A 1 14 ? -4.581 5.532 -4.228 1.00 0.00 19 MET A O 15
ATOM 28317 N N . PHE A 1 15 ? -2.584 6.463 -4.692 1.00 0.00 20 PHE A N 15
ATOM 28318 C CA . PHE A 1 15 ? -3.134 7.800 -4.900 1.00 0.00 20 PHE A CA 15
ATOM 28319 C C . PHE A 1 15 ? -3.142 8.160 -6.387 1.00 0.00 20 PHE A C 15
ATOM 28320 O O . PHE A 1 15 ? -2.173 8.723 -6.899 1.00 0.00 20 PHE A O 15
ATOM 28337 N N . PRO A 1 16 ? -4.236 7.840 -7.101 1.00 0.00 21 PRO A N 15
ATOM 28338 C CA . PRO A 1 16 ? -4.362 8.134 -8.530 1.00 0.00 21 PRO A CA 15
ATOM 28339 C C . PRO A 1 16 ? -4.706 9.598 -8.797 1.00 0.00 21 PRO A C 15
ATOM 28340 O O . PRO A 1 16 ? -5.656 9.899 -9.521 1.00 0.00 21 PRO A O 15
ATOM 28351 N N . ALA A 1 17 ? -3.934 10.506 -8.206 1.00 0.00 22 ALA A N 15
ATOM 28352 C CA . ALA A 1 17 ? -4.169 11.935 -8.383 1.00 0.00 22 ALA A CA 15
ATOM 28353 C C . ALA A 1 17 ? -2.977 12.759 -7.909 1.00 0.00 22 ALA A C 15
ATOM 28354 O O . ALA A 1 17 ? -2.616 13.756 -8.537 1.00 0.00 22 ALA A O 15
ATOM 28361 N N . ILE A 1 18 ? -2.370 12.346 -6.801 1.00 0.00 23 ILE A N 15
ATOM 28362 C CA . ILE A 1 18 ? -1.223 13.058 -6.253 1.00 0.00 23 ILE A CA 15
ATOM 28363 C C . ILE A 1 18 ? -0.045 13.028 -7.220 1.00 0.00 23 ILE A C 15
ATOM 28364 O O . ILE A 1 18 ? 0.297 11.981 -7.768 1.00 0.00 23 ILE A O 15
ATOM 28380 N N . SER A 1 19 ? 0.574 14.187 -7.417 1.00 0.00 24 SER A N 15
ATOM 28381 C CA . SER A 1 19 ? 1.718 14.306 -8.312 1.00 0.00 24 SER A CA 15
ATOM 28382 C C . SER A 1 19 ? 2.906 13.511 -7.784 1.00 0.00 24 SER A C 15
ATOM 28383 O O . SER A 1 19 ? 3.108 13.408 -6.574 1.00 0.00 24 SER A O 15
ATOM 28391 N N . LYS A 1 20 ? 3.690 12.952 -8.703 1.00 0.00 25 LYS A N 15
ATOM 28392 C CA . LYS A 1 20 ? 4.865 12.166 -8.339 1.00 0.00 25 LYS A CA 15
ATOM 28393 C C . LYS A 1 20 ? 5.774 12.952 -7.397 1.00 0.00 25 LYS A C 15
ATOM 28394 O O . LYS A 1 20 ? 6.294 12.408 -6.421 1.00 0.00 25 LYS A O 15
ATOM 28413 N N . SER A 1 21 ? 5.958 14.232 -7.698 1.00 0.00 26 SER A N 15
ATOM 28414 C CA . SER A 1 21 ? 6.804 15.099 -6.886 1.00 0.00 26 SER A CA 15
ATOM 28415 C C . SER A 1 21 ? 6.302 15.167 -5.448 1.00 0.00 26 SER A C 15
ATOM 28416 O O . SER A 1 21 ? 7.076 15.010 -4.506 1.00 0.00 26 SER A O 15
ATOM 28424 N N . LYS A 1 22 ? 5.003 15.403 -5.286 1.00 0.00 27 LYS A N 15
ATOM 28425 C CA . LYS A 1 22 ? 4.400 15.496 -3.960 1.00 0.00 27 LYS A CA 15
ATOM 28426 C C . LYS A 1 22 ? 4.632 14.219 -3.161 1.00 0.00 27 LYS A C 15
ATOM 28427 O O . LYS A 1 22 ? 4.957 14.272 -1.976 1.00 0.00 27 LYS A O 15
ATOM 28446 N N . LEU A 1 23 ? 4.466 13.073 -3.813 1.00 0.00 28 LEU A N 15
ATOM 28447 C CA . LEU A 1 23 ? 4.662 11.787 -3.152 1.00 0.00 28 LEU A CA 15
ATOM 28448 C C . LEU A 1 23 ? 6.090 11.656 -2.627 1.00 0.00 28 LEU A C 15
ATOM 28449 O O . LEU A 1 23 ? 6.307 11.261 -1.480 1.00 0.00 28 LEU A O 15
ATOM 28465 N N . GLN A 1 24 ? 7.059 12.002 -3.466 1.00 0.00 29 GLN A N 15
ATOM 28466 C CA . GLN A 1 24 ? 8.466 11.933 -3.083 1.00 0.00 29 GLN A CA 15
ATOM 28467 C C . GLN A 1 24 ? 8.768 12.897 -1.937 1.00 0.00 29 GLN A C 15
ATOM 28468 O O . GLN A 1 24 ? 9.530 12.573 -1.025 1.00 0.00 29 GLN A O 15
ATOM 28482 N N . VAL A 1 25 ? 8.179 14.088 -2.000 1.00 0.00 30 VAL A N 15
ATOM 28483 C CA . VAL A 1 25 ? 8.398 15.108 -0.980 1.00 0.00 30 VAL A CA 15
ATOM 28484 C C . VAL A 1 25 ? 7.891 14.679 0.395 1.00 0.00 30 VAL A C 15
ATOM 28485 O O . VAL A 1 25 ? 8.652 14.676 1.362 1.00 0.00 30 VAL A O 15
ATOM 28498 N N . HIS A 1 26 ? 6.607 14.336 0.495 1.00 0.00 31 HIS A N 15
ATOM 28499 C CA . HIS A 1 26 ? 6.039 13.937 1.779 1.00 0.00 31 HIS A CA 15
ATOM 28500 C C . HIS A 1 26 ? 6.733 12.701 2.334 1.00 0.00 31 HIS A C 15
ATOM 28501 O O . HIS A 1 26 ? 7.011 12.619 3.530 1.00 0.00 31 HIS A O 15
ATOM 28516 N N . LEU A 1 27 ? 7.000 11.742 1.463 1.00 0.00 32 LEU A N 15
ATOM 28517 C CA . LEU A 1 27 ? 7.655 10.504 1.867 1.00 0.00 32 LEU A CA 15
ATOM 28518 C C . LEU A 1 27 ? 9.009 10.778 2.517 1.00 0.00 32 LEU A C 15
ATOM 28519 O O . LEU A 1 27 ? 9.311 10.246 3.584 1.00 0.00 32 LEU A O 15
ATOM 28535 N N . LEU A 1 28 ? 9.826 11.604 1.867 1.00 0.00 33 LEU A N 15
ATOM 28536 C CA . LEU A 1 28 ? 11.152 11.935 2.385 1.00 0.00 33 LEU A CA 15
ATOM 28537 C C . LEU A 1 28 ? 11.081 12.781 3.654 1.00 0.00 33 LEU A C 15
ATOM 28538 O O . LEU A 1 28 ? 11.778 12.505 4.630 1.00 0.00 33 LEU A O 15
ATOM 28554 N N . GLU A 1 29 ? 10.253 13.823 3.629 1.00 0.00 34 GLU A N 15
ATOM 28555 C CA . GLU A 1 29 ? 10.113 14.720 4.774 1.00 0.00 34 GLU A CA 15
ATOM 28556 C C . GLU A 1 29 ? 9.778 13.957 6.052 1.00 0.00 34 GLU A C 15
ATOM 28557 O O . GLU A 1 29 ? 10.362 14.215 7.105 1.00 0.00 34 GLU A O 15
ATOM 28569 N N . ASN A 1 30 ? 8.834 13.027 5.961 1.00 0.00 35 ASN A N 15
ATOM 28570 C CA . ASN A 1 30 ? 8.429 12.245 7.124 1.00 0.00 35 ASN A CA 15
ATOM 28571 C C . ASN A 1 30 ? 9.574 11.369 7.624 1.00 0.00 35 ASN A C 15
ATOM 28572 O O . ASN A 1 30 ? 10.209 11.688 8.631 1.00 0.00 35 ASN A O 15
ATOM 28583 N N . ASN A 1 31 ? 9.835 10.273 6.909 1.00 0.00 36 ASN A N 15
ATOM 28584 C CA . ASN A 1 31 ? 10.908 9.343 7.269 1.00 0.00 36 ASN A CA 15
ATOM 28585 C C . ASN A 1 31 ? 10.824 8.085 6.407 1.00 0.00 36 ASN A C 15
ATOM 28586 O O . ASN A 1 31 ? 11.100 6.977 6.871 1.00 0.00 36 ASN A O 15
ATOM 28597 N N . ASN A 1 32 ? 10.439 8.268 5.150 1.00 0.00 37 ASN A N 15
ATOM 28598 C CA . ASN A 1 32 ? 10.312 7.159 4.210 1.00 0.00 37 ASN A CA 15
ATOM 28599 C C . ASN A 1 32 ? 9.382 6.076 4.757 1.00 0.00 37 ASN A C 15
ATOM 28600 O O . ASN A 1 32 ? 9.631 4.883 4.581 1.00 0.00 37 ASN A O 15
ATOM 28611 N N . ASP A 1 33 ? 8.308 6.502 5.419 1.00 0.00 38 ASP A N 15
ATOM 28612 C CA . ASP A 1 33 ? 7.339 5.569 5.988 1.00 0.00 38 ASP A CA 15
ATOM 28613 C C . ASP A 1 33 ? 6.014 5.639 5.232 1.00 0.00 38 ASP A C 15
ATOM 28614 O O . ASP A 1 33 ? 5.551 6.722 4.873 1.00 0.00 38 ASP A O 15
ATOM 28623 N N . LEU A 1 34 ? 5.414 4.479 4.979 1.00 0.00 39 LEU A N 15
ATOM 28624 C CA . LEU A 1 34 ? 4.150 4.415 4.250 1.00 0.00 39 LEU A CA 15
ATOM 28625 C C . LEU A 1 34 ? 2.941 4.601 5.165 1.00 0.00 39 LEU A C 15
ATOM 28626 O O . LEU A 1 34 ? 2.111 5.474 4.933 1.00 0.00 39 LEU A O 15
ATOM 28642 N N . ASP A 1 35 ? 2.830 3.761 6.187 1.00 0.00 40 ASP A N 15
ATOM 28643 C CA . ASP A 1 35 ? 1.697 3.824 7.108 1.00 0.00 40 ASP A CA 15
ATOM 28644 C C . ASP A 1 35 ? 1.522 5.214 7.724 1.00 0.00 40 ASP A C 15
ATOM 28645 O O . ASP A 1 35 ? 0.399 5.705 7.848 1.00 0.00 40 ASP A O 15
ATOM 28654 N N . LEU A 1 36 ? 2.625 5.837 8.121 1.00 0.00 41 LEU A N 15
ATOM 28655 C CA . LEU A 1 36 ? 2.573 7.160 8.739 1.00 0.00 41 LEU A CA 15
ATOM 28656 C C . LEU A 1 36 ? 2.175 8.236 7.728 1.00 0.00 41 LEU A C 15
ATOM 28657 O O . LEU A 1 36 ? 1.161 8.919 7.899 1.00 0.00 41 LEU A O 15
ATOM 28673 N N . THR A 1 37 ? 2.983 8.393 6.682 1.00 0.00 42 THR A N 15
ATOM 28674 C CA . THR A 1 37 ? 2.717 9.400 5.659 1.00 0.00 42 THR A CA 15
ATOM 28675 C C . THR A 1 37 ? 1.344 9.200 5.031 1.00 0.00 42 THR A C 15
ATOM 28676 O O . THR A 1 37 ? 0.519 10.114 5.022 1.00 0.00 42 THR A O 15
ATOM 28687 N N . ILE A 1 38 ? 1.104 8.001 4.515 1.00 0.00 43 ILE A N 15
ATOM 28688 C CA . ILE A 1 38 ? -0.173 7.682 3.890 1.00 0.00 43 ILE A CA 15
ATOM 28689 C C . ILE A 1 38 ? -1.319 7.896 4.871 1.00 0.00 43 ILE A C 15
ATOM 28690 O O . ILE A 1 38 ? -2.364 8.433 4.506 1.00 0.00 43 ILE A O 15
ATOM 28706 N N . GLY A 1 39 ? -1.113 7.479 6.119 1.00 0.00 44 GLY A N 15
ATOM 28707 C CA . GLY A 1 39 ? -2.140 7.645 7.131 1.00 0.00 44 GLY A CA 15
ATOM 28708 C C . GLY A 1 39 ? -2.622 9.077 7.215 1.00 0.00 44 GLY A C 15
ATOM 28709 O O . GLY A 1 39 ? -3.825 9.337 7.237 1.00 0.00 44 GLY A O 15
ATOM 28713 N N . LEU A 1 40 ? -1.677 10.010 7.247 1.00 0.00 45 LEU A N 15
ATOM 28714 C CA . LEU A 1 40 ? -2.004 11.428 7.311 1.00 0.00 45 LEU A CA 15
ATOM 28715 C C . LEU A 1 40 ? -2.668 11.878 6.009 1.00 0.00 45 LEU A C 15
ATOM 28716 O O . LEU A 1 40 ? -3.600 12.684 6.019 1.00 0.00 45 LEU A O 15
ATOM 28732 N N . LEU A 1 41 ? -2.175 11.352 4.890 1.00 0.00 46 LEU A N 15
ATOM 28733 C CA . LEU A 1 41 ? -2.703 11.694 3.570 1.00 0.00 46 LEU A CA 15
ATOM 28734 C C . LEU A 1 41 ? -4.182 11.332 3.432 1.00 0.00 46 LEU A C 15
ATOM 28735 O O . LEU A 1 41 ? -4.945 12.065 2.801 1.00 0.00 46 LEU A O 15
ATOM 28751 N N . LEU A 1 42 ? -4.578 10.197 4.006 1.00 0.00 47 LEU A N 15
ATOM 28752 C CA . LEU A 1 42 ? -5.966 9.740 3.924 1.00 0.00 47 LEU A CA 15
ATOM 28753 C C . LEU A 1 42 ? -6.938 10.863 4.283 1.00 0.00 47 LEU A C 15
ATOM 28754 O O . LEU A 1 42 ? -7.923 11.095 3.581 1.00 0.00 47 LEU A O 15
ATOM 28770 N N . LYS A 1 43 ? -6.655 11.547 5.386 1.00 0.00 48 LYS A N 15
ATOM 28771 C CA . LYS A 1 43 ? -7.500 12.641 5.853 1.00 0.00 48 LYS A CA 15
ATOM 28772 C C . LYS A 1 43 ? -7.415 13.848 4.924 1.00 0.00 48 LYS A C 15
ATOM 28773 O O . LYS A 1 43 ? -8.418 14.516 4.667 1.00 0.00 48 LYS A O 15
ATOM 28792 N N . GLU A 1 44 ? -6.211 14.130 4.434 1.00 0.00 49 GLU A N 15
ATOM 28793 C CA . GLU A 1 44 ? -5.992 15.267 3.544 1.00 0.00 49 GLU A CA 15
ATOM 28794 C C . GLU A 1 44 ? -6.936 15.221 2.346 1.00 0.00 49 GLU A C 15
ATOM 28795 O O . GLU A 1 44 ? -7.610 16.204 2.039 1.00 0.00 49 GLU A O 15
ATOM 28807 N N . ASN A 1 45 ? -6.980 14.075 1.675 1.00 0.00 50 ASN A N 15
ATOM 28808 C CA . ASN A 1 45 ? -7.845 13.909 0.512 1.00 0.00 50 ASN A CA 15
ATOM 28809 C C . ASN A 1 45 ? -9.315 13.955 0.924 1.00 0.00 50 ASN A C 15
ATOM 28810 O O . ASN A 1 45 ? -9.747 13.203 1.798 1.00 0.00 50 ASN A O 15
ATOM 28821 N N . ASP A 1 46 ? -10.077 14.842 0.287 1.00 0.00 51 ASP A N 15
ATOM 28822 C CA . ASP A 1 46 ? -11.498 14.990 0.584 1.00 0.00 51 ASP A CA 15
ATOM 28823 C C . ASP A 1 46 ? -12.134 16.025 -0.339 1.00 0.00 51 ASP A C 15
ATOM 28824 O O . ASP A 1 46 ? -11.639 17.146 -0.464 1.00 0.00 51 ASP A O 15
ATOM 28833 N N . ASP A 1 47 ? -13.235 15.645 -0.980 1.00 0.00 52 ASP A N 15
ATOM 28834 C CA . ASP A 1 47 ? -13.942 16.543 -1.886 1.00 0.00 52 ASP A CA 15
ATOM 28835 C C . ASP A 1 47 ? -14.881 17.465 -1.114 1.00 0.00 52 ASP A C 15
ATOM 28836 O O . ASP A 1 47 ? -16.013 17.708 -1.535 1.00 0.00 52 ASP A O 15
ATOM 28845 N N . LYS A 1 48 ? -14.404 17.972 0.021 1.00 0.00 53 LYS A N 15
ATOM 28846 C CA . LYS A 1 48 ? -15.197 18.865 0.859 1.00 0.00 53 LYS A CA 15
ATOM 28847 C C . LYS A 1 48 ? -16.511 18.189 1.269 1.00 0.00 53 LYS A C 15
ATOM 28848 O O . LYS A 1 48 ? -16.495 17.134 1.902 1.00 0.00 53 LYS A O 15
ATOM 28867 N N . SER A 1 49 ? -17.644 18.795 0.909 1.00 0.00 54 SER A N 15
ATOM 28868 C CA . SER A 1 49 ? -18.951 18.241 1.246 1.00 0.00 54 SER A CA 15
ATOM 28869 C C . SER A 1 49 ? -20.038 18.841 0.361 1.00 0.00 54 SER A C 15
ATOM 28870 O O . SER A 1 49 ? -19.800 19.920 -0.221 1.00 0.00 54 SER A O 15
ATOM 28879 N N . MET B 2 1 ? -17.229 -10.532 -10.446 1.00 0.00 1 MET B N 15
ATOM 28880 C CA . MET B 2 1 ? -16.573 -9.202 -10.351 1.00 0.00 1 MET B CA 15
ATOM 28881 C C . MET B 2 1 ? -15.348 -9.253 -9.441 1.00 0.00 1 MET B C 15
ATOM 28882 O O . MET B 2 1 ? -15.419 -8.909 -8.260 1.00 0.00 1 MET B O 15
ATOM 28898 N N . GLN B 2 2 ? -14.226 -9.694 -10.003 1.00 0.00 2 GLN B N 15
ATOM 28899 C CA . GLN B 2 2 ? -12.976 -9.800 -9.257 1.00 0.00 2 GLN B CA 15
ATOM 28900 C C . GLN B 2 2 ? -12.418 -8.422 -8.915 1.00 0.00 2 GLN B C 15
ATOM 28901 O O . GLN B 2 2 ? -12.737 -7.431 -9.571 1.00 0.00 2 GLN B O 15
ATOM 28915 N N . ILE B 2 3 ? -11.573 -8.372 -7.888 1.00 0.00 3 ILE B N 15
ATOM 28916 C CA . ILE B 2 3 ? -10.952 -7.124 -7.454 1.00 0.00 3 ILE B CA 15
ATOM 28917 C C . ILE B 2 3 ? -9.562 -7.387 -6.886 1.00 0.00 3 ILE B C 15
ATOM 28918 O O . ILE B 2 3 ? -9.381 -8.264 -6.041 1.00 0.00 3 ILE B O 15
ATOM 28934 N N . PHE B 2 4 ? -8.578 -6.628 -7.361 1.00 0.00 4 PHE B N 15
ATOM 28935 C CA . PHE B 2 4 ? -7.203 -6.789 -6.903 1.00 0.00 4 PHE B CA 15
ATOM 28936 C C . PHE B 2 4 ? -6.995 -6.161 -5.529 1.00 0.00 4 PHE B C 15
ATOM 28937 O O . PHE B 2 4 ? -7.542 -5.101 -5.228 1.00 0.00 4 PHE B O 15
ATOM 28954 N N . VAL B 2 5 ? -6.190 -6.825 -4.708 1.00 0.00 5 VAL B N 15
ATOM 28955 C CA . VAL B 2 5 ? -5.886 -6.346 -3.367 1.00 0.00 5 VAL B CA 15
ATOM 28956 C C . VAL B 2 5 ? -4.377 -6.343 -3.144 1.00 0.00 5 VAL B C 15
ATOM 28957 O O . VAL B 2 5 ? -3.822 -7.270 -2.551 1.00 0.00 5 VAL B O 15
ATOM 28970 N N . LYS B 2 6 ? -3.718 -5.303 -3.645 1.00 0.00 6 LYS B N 15
ATOM 28971 C CA . LYS B 2 6 ? -2.269 -5.182 -3.524 1.00 0.00 6 LYS B CA 15
ATOM 28972 C C . LYS B 2 6 ? -1.860 -4.736 -2.125 1.00 0.00 6 LYS B C 15
ATOM 28973 O O . LYS B 2 6 ? -2.442 -3.812 -1.563 1.00 0.00 6 LYS B O 15
ATOM 28992 N N . THR B 2 7 ? -0.841 -5.389 -1.578 1.00 0.00 7 THR B N 15
ATOM 28993 C CA . THR B 2 7 ? -0.337 -5.048 -0.256 1.00 0.00 7 THR B CA 15
ATOM 28994 C C . THR B 2 7 ? 0.932 -4.212 -0.372 1.00 0.00 7 THR B C 15
ATOM 28995 O O . THR B 2 7 ? 1.801 -4.506 -1.194 1.00 0.00 7 THR B O 15
ATOM 29006 N N . LEU B 2 8 ? 1.037 -3.169 0.449 1.00 0.00 8 LEU B N 15
ATOM 29007 C CA . LEU B 2 8 ? 2.208 -2.297 0.427 1.00 0.00 8 LEU B CA 15
ATOM 29008 C C . LEU B 2 8 ? 3.494 -3.106 0.544 1.00 0.00 8 LEU B C 15
ATOM 29009 O O . LEU B 2 8 ? 4.515 -2.754 -0.050 1.00 0.00 8 LEU B O 15
ATOM 29025 N N . THR B 2 9 ? 3.438 -4.192 1.307 1.00 0.00 9 THR B N 15
ATOM 29026 C CA . THR B 2 9 ? 4.598 -5.053 1.493 1.00 0.00 9 THR B CA 15
ATOM 29027 C C . THR B 2 9 ? 5.093 -5.595 0.155 1.00 0.00 9 THR B C 15
ATOM 29028 O O . THR B 2 9 ? 6.266 -5.448 -0.187 1.00 0.00 9 THR B O 15
ATOM 29039 N N . GLY B 2 10 ? 4.190 -6.214 -0.600 1.00 0.00 10 GLY B N 15
ATOM 29040 C CA . GLY B 2 10 ? 4.556 -6.760 -1.895 1.00 0.00 10 GLY B CA 15
ATOM 29041 C C . GLY B 2 10 ? 3.809 -8.038 -2.227 1.00 0.00 10 GLY B C 15
ATOM 29042 O O . GLY B 2 10 ? 4.426 -9.074 -2.478 1.00 0.00 10 GLY B O 15
ATOM 29046 N N . LYS B 2 11 ? 2.480 -7.970 -2.229 1.00 0.00 11 LYS B N 15
ATOM 29047 C CA . LYS B 2 11 ? 1.657 -9.138 -2.532 1.00 0.00 11 LYS B CA 15
ATOM 29048 C C . LYS B 2 11 ? 0.245 -8.728 -2.937 1.00 0.00 11 LYS B C 15
ATOM 29049 O O . LYS B 2 11 ? -0.459 -8.055 -2.185 1.00 0.00 11 LYS B O 15
ATOM 29068 N N . THR B 2 12 ? -0.167 -9.150 -4.129 1.00 0.00 12 THR B N 15
ATOM 29069 C CA . THR B 2 12 ? -1.498 -8.841 -4.637 1.00 0.00 12 THR B CA 15
ATOM 29070 C C . THR B 2 12 ? -2.418 -10.050 -4.514 1.00 0.00 12 THR B C 15
ATOM 29071 O O . THR B 2 12 ? -2.006 -11.181 -4.777 1.00 0.00 12 THR B O 15
ATOM 29082 N N . ILE B 2 13 ? -3.663 -9.812 -4.111 1.00 0.00 13 ILE B N 15
ATOM 29083 C CA . ILE B 2 13 ? -4.630 -10.894 -3.955 1.00 0.00 13 ILE B CA 15
ATOM 29084 C C . ILE B 2 13 ? -5.955 -10.552 -4.631 1.00 0.00 13 ILE B C 15
ATOM 29085 O O . ILE B 2 13 ? -6.549 -9.507 -4.366 1.00 0.00 13 ILE B O 15
ATOM 29101 N N . THR B 2 14 ? -6.410 -11.443 -5.509 1.00 0.00 14 THR B N 15
ATOM 29102 C CA . THR B 2 14 ? -7.662 -11.242 -6.232 1.00 0.00 14 THR B CA 15
ATOM 29103 C C . THR B 2 14 ? -8.833 -11.911 -5.518 1.00 0.00 14 THR B C 15
ATOM 29104 O O . THR B 2 14 ? -8.738 -13.064 -5.095 1.00 0.00 14 THR B O 15
ATOM 29115 N N . LEU B 2 15 ? -9.940 -11.182 -5.391 1.00 0.00 15 LEU B N 15
ATOM 29116 C CA . LEU B 2 15 ? -11.136 -11.704 -4.737 1.00 0.00 15 LEU B CA 15
ATOM 29117 C C . LEU B 2 15 ? -12.382 -11.389 -5.551 1.00 0.00 15 LEU B C 15
ATOM 29118 O O . LEU B 2 15 ? -12.499 -10.314 -6.140 1.00 0.00 15 LEU B O 15
ATOM 29134 N N . GLU B 2 16 ? -13.314 -12.329 -5.569 1.00 0.00 16 GLU B N 15
ATOM 29135 C CA . GLU B 2 16 ? -14.563 -12.156 -6.300 1.00 0.00 16 GLU B CA 15
ATOM 29136 C C . GLU B 2 16 ? -15.655 -11.624 -5.376 1.00 0.00 16 GLU B C 15
ATOM 29137 O O . GLU B 2 16 ? -15.885 -12.169 -4.297 1.00 0.00 16 GLU B O 15
ATOM 29149 N N . VAL B 2 17 ? -16.327 -10.560 -5.809 1.00 0.00 17 VAL B N 15
ATOM 29150 C CA . VAL B 2 17 ? -17.397 -9.957 -5.022 1.00 0.00 17 VAL B CA 15
ATOM 29151 C C . VAL B 2 17 ? -18.450 -9.328 -5.925 1.00 0.00 17 VAL B C 15
ATOM 29152 O O . VAL B 2 17 ? -18.125 -8.663 -6.907 1.00 0.00 17 VAL B O 15
ATOM 29165 N N . GLU B 2 18 ? -19.716 -9.544 -5.585 1.00 0.00 18 GLU B N 15
ATOM 29166 C CA . GLU B 2 18 ? -20.821 -8.999 -6.364 1.00 0.00 18 GLU B CA 15
ATOM 29167 C C . GLU B 2 18 ? -20.844 -7.478 -6.275 1.00 0.00 18 GLU B C 15
ATOM 29168 O O . GLU B 2 18 ? -20.413 -6.901 -5.278 1.00 0.00 18 GLU B O 15
ATOM 29180 N N . SER B 2 19 ? -21.345 -6.833 -7.323 1.00 0.00 19 SER B N 15
ATOM 29181 C CA . SER B 2 19 ? -21.421 -5.378 -7.355 1.00 0.00 19 SER B CA 15
ATOM 29182 C C . SER B 2 19 ? -22.158 -4.847 -6.129 1.00 0.00 19 SER B C 15
ATOM 29183 O O . SER B 2 19 ? -21.772 -3.828 -5.555 1.00 0.00 19 SER B O 15
ATOM 29191 N N . SER B 2 20 ? -23.221 -5.543 -5.733 1.00 0.00 20 SER B N 15
ATOM 29192 C CA . SER B 2 20 ? -24.011 -5.138 -4.576 1.00 0.00 20 SER B CA 15
ATOM 29193 C C . SER B 2 20 ? -23.494 -5.786 -3.291 1.00 0.00 20 SER B C 15
ATOM 29194 O O . SER B 2 20 ? -24.266 -6.080 -2.378 1.00 0.00 20 SER B O 15
ATOM 29202 N N . ASP B 2 21 ? -22.181 -5.996 -3.220 1.00 0.00 21 ASP B N 15
ATOM 29203 C CA . ASP B 2 21 ? -21.567 -6.598 -2.038 1.00 0.00 21 ASP B CA 15
ATOM 29204 C C . ASP B 2 21 ? -21.315 -5.521 -0.980 1.00 0.00 21 ASP B C 15
ATOM 29205 O O . ASP B 2 21 ? -22.134 -4.618 -0.809 1.00 0.00 21 ASP B O 15
ATOM 29214 N N . THR B 2 22 ? -20.185 -5.605 -0.281 1.00 0.00 22 THR B N 15
ATOM 29215 C CA . THR B 2 22 ? -19.853 -4.615 0.739 1.00 0.00 22 THR B CA 15
ATOM 29216 C C . THR B 2 22 ? -18.391 -4.722 1.149 1.00 0.00 22 THR B C 15
ATOM 29217 O O . THR B 2 22 ? -17.824 -5.815 1.193 1.00 0.00 22 THR B O 15
ATOM 29228 N N . ILE B 2 23 ? -17.783 -3.574 1.434 1.00 0.00 23 ILE B N 15
ATOM 29229 C CA . ILE B 2 23 ? -16.381 -3.521 1.831 1.00 0.00 23 ILE B CA 15
ATOM 29230 C C . ILE B 2 23 ? -16.093 -4.498 2.966 1.00 0.00 23 ILE B C 15
ATOM 29231 O O . ILE B 2 23 ? -15.054 -5.159 2.977 1.00 0.00 23 ILE B O 15
ATOM 29247 N N . ASP B 2 24 ? -17.020 -4.588 3.917 1.00 0.00 24 ASP B N 15
ATOM 29248 C CA . ASP B 2 24 ? -16.864 -5.492 5.053 1.00 0.00 24 ASP B CA 15
ATOM 29249 C C . ASP B 2 24 ? -16.645 -6.922 4.566 1.00 0.00 24 ASP B C 15
ATOM 29250 O O . ASP B 2 24 ? -15.777 -7.635 5.069 1.00 0.00 24 ASP B O 15
ATOM 29259 N N . ASN B 2 25 ? -17.432 -7.325 3.574 1.00 0.00 25 ASN B N 15
ATOM 29260 C CA . ASN B 2 25 ? -17.327 -8.662 3.000 1.00 0.00 25 ASN B CA 15
ATOM 29261 C C . ASN B 2 25 ? -15.928 -8.905 2.436 1.00 0.00 25 ASN B C 15
ATOM 29262 O O . ASN B 2 25 ? -15.331 -9.960 2.664 1.00 0.00 25 ASN B O 15
ATOM 29273 N N . VAL B 2 26 ? -15.407 -7.922 1.709 1.00 0.00 26 VAL B N 15
ATOM 29274 C CA . VAL B 2 26 ? -14.076 -8.030 1.126 1.00 0.00 26 VAL B CA 15
ATOM 29275 C C . VAL B 2 26 ? -13.030 -8.239 2.214 1.00 0.00 26 VAL B C 15
ATOM 29276 O O . VAL B 2 26 ? -12.152 -9.095 2.090 1.00 0.00 26 VAL B O 15
ATOM 29289 N N . LYS B 2 27 ? -13.135 -7.459 3.286 1.00 0.00 27 LYS B N 15
ATOM 29290 C CA . LYS B 2 27 ? -12.203 -7.566 4.402 1.00 0.00 27 LYS B CA 15
ATOM 29291 C C . LYS B 2 27 ? -12.265 -8.954 5.024 1.00 0.00 27 LYS B C 15
ATOM 29292 O O . LYS B 2 27 ? -11.238 -9.519 5.399 1.00 0.00 27 LYS B O 15
ATOM 29311 N N . SER B 2 28 ? -13.472 -9.504 5.125 1.00 0.00 28 SER B N 15
ATOM 29312 C CA . SER B 2 28 ? -13.656 -10.833 5.695 1.00 0.00 28 SER B CA 15
ATOM 29313 C C . SER B 2 28 ? -12.873 -11.862 4.888 1.00 0.00 28 SER B C 15
ATOM 29314 O O . SER B 2 28 ? -12.168 -12.704 5.449 1.00 0.00 28 SER B O 15
ATOM 29322 N N . LYS B 2 29 ? -12.993 -11.778 3.566 1.00 0.00 29 LYS B N 15
ATOM 29323 C CA . LYS B 2 29 ? -12.290 -12.692 2.675 1.00 0.00 29 LYS B CA 15
ATOM 29324 C C . LYS B 2 29 ? -10.784 -12.601 2.899 1.00 0.00 29 LYS B C 15
ATOM 29325 O O . LYS B 2 29 ? -10.103 -13.618 3.045 1.00 0.00 29 LYS B O 15
ATOM 29344 N N . ILE B 2 30 ? -10.274 -11.374 2.940 1.00 0.00 30 ILE B N 15
ATOM 29345 C CA . ILE B 2 30 ? -8.852 -11.141 3.164 1.00 0.00 30 ILE B CA 15
ATOM 29346 C C . ILE B 2 30 ? -8.432 -11.672 4.530 1.00 0.00 30 ILE B C 15
ATOM 29347 O O . ILE B 2 30 ? -7.330 -12.193 4.696 1.00 0.00 30 ILE B O 15
ATOM 29363 N N . GLN B 2 31 ? -9.324 -11.531 5.505 1.00 0.00 31 GLN B N 15
ATOM 29364 C CA . GLN B 2 31 ? -9.062 -11.991 6.862 1.00 0.00 31 GLN B CA 15
ATOM 29365 C C . GLN B 2 31 ? -8.808 -13.493 6.894 1.00 0.00 31 GLN B C 15
ATOM 29366 O O . GLN B 2 31 ? -7.895 -13.962 7.568 1.00 0.00 31 GLN B O 15
ATOM 29380 N N . ASP B 2 32 ? -9.630 -14.245 6.172 1.00 0.00 32 ASP B N 15
ATOM 29381 C CA . ASP B 2 32 ? -9.495 -15.695 6.131 1.00 0.00 32 ASP B CA 15
ATOM 29382 C C . ASP B 2 32 ? -8.229 -16.120 5.388 1.00 0.00 32 ASP B C 15
ATOM 29383 O O . ASP B 2 32 ? -7.512 -17.018 5.831 1.00 0.00 32 ASP B O 15
ATOM 29392 N N . LYS B 2 33 ? -7.971 -15.484 4.249 1.00 0.00 33 LYS B N 15
ATOM 29393 C CA . LYS B 2 33 ? -6.805 -15.810 3.436 1.00 0.00 33 LYS B CA 15
ATOM 29394 C C . LYS B 2 33 ? -5.492 -15.469 4.142 1.00 0.00 33 LYS B C 15
ATOM 29395 O O . LYS B 2 33 ? -4.668 -16.349 4.395 1.00 0.00 33 LYS B O 15
ATOM 29414 N N . GLU B 2 34 ? -5.297 -14.188 4.435 1.00 0.00 34 GLU B N 15
ATOM 29415 C CA . GLU B 2 34 ? -4.073 -13.724 5.087 1.00 0.00 34 GLU B CA 15
ATOM 29416 C C . GLU B 2 34 ? -4.048 -14.070 6.574 1.00 0.00 34 GLU B C 15
ATOM 29417 O O . GLU B 2 34 ? -3.008 -14.454 7.110 1.00 0.00 34 GLU B O 15
ATOM 29429 N N . GLY B 2 35 ? -5.186 -13.911 7.239 1.00 0.00 35 GLY B N 15
ATOM 29430 C CA . GLY B 2 35 ? -5.257 -14.193 8.662 1.00 0.00 35 GLY B CA 15
ATOM 29431 C C . GLY B 2 35 ? -4.692 -13.057 9.491 1.00 0.00 35 GLY B C 15
ATOM 29432 O O . GLY B 2 35 ? -4.036 -13.283 10.509 1.00 0.00 35 GLY B O 15
ATOM 29436 N N . ILE B 2 36 ? -4.952 -11.831 9.048 1.00 0.00 36 ILE B N 15
ATOM 29437 C CA . ILE B 2 36 ? -4.474 -10.641 9.740 1.00 0.00 36 ILE B CA 15
ATOM 29438 C C . ILE B 2 36 ? -5.630 -9.883 10.393 1.00 0.00 36 ILE B C 15
ATOM 29439 O O . ILE B 2 36 ? -6.672 -9.675 9.771 1.00 0.00 36 ILE B O 15
ATOM 29455 N N . PRO B 2 37 ? -5.460 -9.453 11.660 1.00 0.00 37 PRO B N 15
ATOM 29456 C CA . PRO B 2 37 ? -6.496 -8.711 12.388 1.00 0.00 37 PRO B CA 15
ATOM 29457 C C . PRO B 2 37 ? -6.968 -7.481 11.615 1.00 0.00 37 PRO B C 15
ATOM 29458 O O . PRO B 2 37 ? -6.177 -6.830 10.933 1.00 0.00 37 PRO B O 15
ATOM 29469 N N . PRO B 2 38 ? -8.268 -7.146 11.710 1.00 0.00 38 PRO B N 15
ATOM 29470 C CA . PRO B 2 38 ? -8.843 -5.989 11.013 1.00 0.00 38 PRO B CA 15
ATOM 29471 C C . PRO B 2 38 ? -8.083 -4.700 11.302 1.00 0.00 38 PRO B C 15
ATOM 29472 O O . PRO B 2 38 ? -7.868 -3.881 10.409 1.00 0.00 38 PRO B O 15
ATOM 29483 N N . ASP B 2 39 ? -7.681 -4.523 12.556 1.00 0.00 39 ASP B N 15
ATOM 29484 C CA . ASP B 2 39 ? -6.946 -3.331 12.960 1.00 0.00 39 ASP B CA 15
ATOM 29485 C C . ASP B 2 39 ? -5.562 -3.296 12.311 1.00 0.00 39 ASP B C 15
ATOM 29486 O O . ASP B 2 39 ? -5.102 -2.242 11.869 1.00 0.00 39 ASP B O 15
ATOM 29495 N N . GLN B 2 40 ? -4.905 -4.453 12.257 1.00 0.00 40 GLN B N 15
ATOM 29496 C CA . GLN B 2 40 ? -3.574 -4.554 11.660 1.00 0.00 40 GLN B CA 15
ATOM 29497 C C . GLN B 2 40 ? -3.653 -4.599 10.134 1.00 0.00 40 GLN B C 15
ATOM 29498 O O . GLN B 2 40 ? -2.859 -5.280 9.484 1.00 0.00 40 GLN B O 15
ATOM 29512 N N . GLN B 2 41 ? -4.607 -3.868 9.570 1.00 0.00 41 GLN B N 15
ATOM 29513 C CA . GLN B 2 41 ? -4.786 -3.825 8.123 1.00 0.00 41 GLN B CA 15
ATOM 29514 C C . GLN B 2 41 ? -5.713 -2.681 7.722 1.00 0.00 41 GLN B C 15
ATOM 29515 O O . GLN B 2 41 ? -6.634 -2.330 8.459 1.00 0.00 41 GLN B O 15
ATOM 29529 N N . ARG B 2 42 ? -5.449 -2.090 6.559 1.00 0.00 42 ARG B N 15
ATOM 29530 C CA . ARG B 2 42 ? -6.250 -0.970 6.069 1.00 0.00 42 ARG B CA 15
ATOM 29531 C C . ARG B 2 42 ? -6.412 -1.027 4.553 1.00 0.00 42 ARG B C 15
ATOM 29532 O O . ARG B 2 42 ? -5.427 -1.050 3.816 1.00 0.00 42 ARG B O 15
ATOM 29553 N N . LEU B 2 43 ? -7.661 -1.042 4.091 1.00 0.00 43 LEU B N 15
ATOM 29554 C CA . LEU B 2 43 ? -7.944 -1.090 2.660 1.00 0.00 43 LEU B CA 15
ATOM 29555 C C . LEU B 2 43 ? -8.072 0.312 2.071 1.00 0.00 43 LEU B C 15
ATOM 29556 O O . LEU B 2 43 ? -9.179 0.824 1.906 1.00 0.00 43 LEU B O 15
ATOM 29572 N N . ILE B 2 44 ? -6.939 0.923 1.739 1.00 0.00 44 ILE B N 15
ATOM 29573 C CA . ILE B 2 44 ? -6.935 2.259 1.155 1.00 0.00 44 ILE B CA 15
ATOM 29574 C C . ILE B 2 44 ? -7.214 2.194 -0.343 1.00 0.00 44 ILE B C 15
ATOM 29575 O O . ILE B 2 44 ? -6.694 1.325 -1.048 1.00 0.00 44 ILE B O 15
ATOM 29591 N N . PHE B 2 45 ? -8.047 3.112 -0.818 1.00 0.00 45 PHE B N 15
ATOM 29592 C CA . PHE B 2 45 ? -8.414 3.162 -2.226 1.00 0.00 45 PHE B CA 15
ATOM 29593 C C . PHE B 2 45 ? -8.984 4.529 -2.591 1.00 0.00 45 PHE B C 15
ATOM 29594 O O . PHE B 2 45 ? -9.673 5.160 -1.780 1.00 0.00 45 PHE B O 15
ATOM 29611 N N . ALA B 2 46 ? -8.686 4.976 -3.815 1.00 0.00 46 ALA B N 15
ATOM 29612 C CA . ALA B 2 46 ? -9.158 6.265 -4.321 1.00 0.00 46 ALA B CA 15
ATOM 29613 C C . ALA B 2 46 ? -8.515 7.443 -3.589 1.00 0.00 46 ALA B C 15
ATOM 29614 O O . ALA B 2 46 ? -8.319 8.510 -4.171 1.00 0.00 46 ALA B O 15
ATOM 29621 N N . GLY B 2 47 ? -8.201 7.250 -2.315 1.00 0.00 47 GLY B N 15
ATOM 29622 C CA . GLY B 2 47 ? -7.598 8.303 -1.528 1.00 0.00 47 GLY B CA 15
ATOM 29623 C C . GLY B 2 47 ? -7.444 7.909 -0.074 1.00 0.00 47 GLY B C 15
ATOM 29624 O O . GLY B 2 47 ? -6.592 8.450 0.633 1.00 0.00 47 GLY B O 15
ATOM 29628 N N . LYS B 2 48 ? -8.274 6.969 0.381 1.00 0.00 48 LYS B N 15
ATOM 29629 C CA . LYS B 2 48 ? -8.217 6.519 1.769 1.00 0.00 48 LYS B CA 15
ATOM 29630 C C . LYS B 2 48 ? -8.988 5.219 1.972 1.00 0.00 48 LYS B C 15
ATOM 29631 O O . LYS B 2 48 ? -9.737 4.785 1.098 1.00 0.00 48 LYS B O 15
ATOM 29650 N N . GLN B 2 49 ? -8.785 4.603 3.134 1.00 0.00 49 GLN B N 15
ATOM 29651 C CA . GLN B 2 49 ? -9.448 3.349 3.467 1.00 0.00 49 GLN B CA 15
ATOM 29652 C C . GLN B 2 49 ? -10.958 3.461 3.294 1.00 0.00 49 GLN B C 15
ATOM 29653 O O . GLN B 2 49 ? -11.587 4.393 3.797 1.00 0.00 49 GLN B O 15
ATOM 29667 N N . LEU B 2 50 ? -11.531 2.500 2.579 1.00 0.00 50 LEU B N 15
ATOM 29668 C CA . LEU B 2 50 ? -12.966 2.478 2.333 1.00 0.00 50 LEU B CA 15
ATOM 29669 C C . LEU B 2 50 ? -13.717 2.009 3.575 1.00 0.00 50 LEU B C 15
ATOM 29670 O O . LEU B 2 50 ? -13.278 1.086 4.261 1.00 0.00 50 LEU B O 15
ATOM 29686 N N . GLU B 2 51 ? -14.848 2.649 3.860 1.00 0.00 51 GLU B N 15
ATOM 29687 C CA . GLU B 2 51 ? -15.655 2.290 5.022 1.00 0.00 51 GLU B CA 15
ATOM 29688 C C . GLU B 2 51 ? -16.021 0.810 4.984 1.00 0.00 51 GLU B C 15
ATOM 29689 O O . GLU B 2 51 ? -16.419 0.289 3.944 1.00 0.00 51 GLU B O 15
ATOM 29701 N N . ASP B 2 52 ? -15.874 0.138 6.123 1.00 0.00 52 ASP B N 15
ATOM 29702 C CA . ASP B 2 52 ? -16.182 -1.288 6.226 1.00 0.00 52 ASP B CA 15
ATOM 29703 C C . ASP B 2 52 ? -17.689 -1.537 6.291 1.00 0.00 52 ASP B C 15
ATOM 29704 O O . ASP B 2 52 ? -18.163 -2.314 7.120 1.00 0.00 52 ASP B O 15
ATOM 29713 N N . GLY B 2 53 ? -18.436 -0.880 5.408 1.00 0.00 53 GLY B N 15
ATOM 29714 C CA . GLY B 2 53 ? -19.878 -1.048 5.384 1.00 0.00 53 GLY B CA 15
ATOM 29715 C C . GLY B 2 53 ? -20.535 -0.244 4.280 1.00 0.00 53 GLY B C 15
ATOM 29716 O O . GLY B 2 53 ? -21.519 0.456 4.516 1.00 0.00 53 GLY B O 15
ATOM 29720 N N . ARG B 2 54 ? -19.988 -0.341 3.070 1.00 0.00 54 ARG B N 15
ATOM 29721 C CA . ARG B 2 54 ? -20.525 0.387 1.924 1.00 0.00 54 ARG B CA 15
ATOM 29722 C C . ARG B 2 54 ? -20.372 -0.427 0.642 1.00 0.00 54 ARG B C 15
ATOM 29723 O O . ARG B 2 54 ? -19.307 -0.979 0.367 1.00 0.00 54 ARG B O 15
ATOM 29744 N N . THR B 2 55 ? -21.447 -0.496 -0.139 1.00 0.00 55 THR B N 15
ATOM 29745 C CA . THR B 2 55 ? -21.443 -1.237 -1.396 1.00 0.00 55 THR B CA 15
ATOM 29746 C C . THR B 2 55 ? -20.462 -0.627 -2.395 1.00 0.00 55 THR B C 15
ATOM 29747 O O . THR B 2 55 ? -20.233 0.582 -2.392 1.00 0.00 55 THR B O 15
ATOM 29758 N N . LEU B 2 56 ? -19.888 -1.475 -3.245 1.00 0.00 56 LEU B N 15
ATOM 29759 C CA . LEU B 2 56 ? -18.930 -1.031 -4.255 1.00 0.00 56 LEU B CA 15
ATOM 29760 C C . LEU B 2 56 ? -19.490 0.129 -5.076 1.00 0.00 56 LEU B C 15
ATOM 29761 O O . LEU B 2 56 ? -18.761 1.047 -5.451 1.00 0.00 56 LEU B O 15
ATOM 29777 N N . SER B 2 57 ? -20.787 0.069 -5.358 1.00 0.00 57 SER B N 15
ATOM 29778 C CA . SER B 2 57 ? -21.458 1.101 -6.144 1.00 0.00 57 SER B CA 15
ATOM 29779 C C . SER B 2 57 ? -21.260 2.492 -5.544 1.00 0.00 57 SER B C 15
ATOM 29780 O O . SER B 2 57 ? -21.143 3.477 -6.274 1.00 0.00 57 SER B O 15
ATOM 29788 N N . ASP B 2 58 ? -21.239 2.571 -4.216 1.00 0.00 58 ASP B N 15
ATOM 29789 C CA . ASP B 2 58 ? -21.071 3.850 -3.528 1.00 0.00 58 ASP B CA 15
ATOM 29790 C C . ASP B 2 58 ? -19.832 4.593 -4.020 1.00 0.00 58 ASP B C 15
ATOM 29791 O O . ASP B 2 58 ? -19.925 5.735 -4.473 1.00 0.00 58 ASP B O 15
ATOM 29800 N N . TYR B 2 59 ? -18.672 3.948 -3.930 1.00 0.00 59 TYR B N 15
ATOM 29801 C CA . TYR B 2 59 ? -17.426 4.566 -4.371 1.00 0.00 59 TYR B CA 15
ATOM 29802 C C . TYR B 2 59 ? -17.244 4.423 -5.878 1.00 0.00 59 TYR B C 15
ATOM 29803 O O . TYR B 2 59 ? -16.165 4.692 -6.408 1.00 0.00 59 TYR B O 15
ATOM 29821 N N . ASN B 2 60 ? -18.304 3.999 -6.562 1.00 0.00 60 ASN B N 15
ATOM 29822 C CA . ASN B 2 60 ? -18.262 3.819 -8.009 1.00 0.00 60 ASN B CA 15
ATOM 29823 C C . ASN B 2 60 ? -17.048 2.984 -8.412 1.00 0.00 60 ASN B C 15
ATOM 29824 O O . ASN B 2 60 ? -16.404 3.253 -9.425 1.00 0.00 60 ASN B O 15
ATOM 29835 N N . ILE B 2 61 ? -16.739 1.976 -7.603 1.00 0.00 61 ILE B N 15
ATOM 29836 C CA . ILE B 2 61 ? -15.600 1.105 -7.862 1.00 0.00 61 ILE B CA 15
ATOM 29837 C C . ILE B 2 61 ? -15.778 0.327 -9.161 1.00 0.00 61 ILE B C 15
ATOM 29838 O O . ILE B 2 61 ? -16.806 -0.315 -9.380 1.00 0.00 61 ILE B O 15
ATOM 29854 N N . GLN B 2 62 ? -14.762 0.386 -10.016 1.00 0.00 62 GLN B N 15
ATOM 29855 C CA . GLN B 2 62 ? -14.789 -0.315 -11.294 1.00 0.00 62 GLN B CA 15
ATOM 29856 C C . GLN B 2 62 ? -14.431 -1.785 -11.111 1.00 0.00 62 GLN B C 15
ATOM 29857 O O . GLN B 2 62 ? -13.646 -2.137 -10.232 1.00 0.00 62 GLN B O 15
ATOM 29871 N N . LYS B 2 63 ? -15.014 -2.641 -11.939 1.00 0.00 63 LYS B N 15
ATOM 29872 C CA . LYS B 2 63 ? -14.750 -4.072 -11.859 1.00 0.00 63 LYS B CA 15
ATOM 29873 C C . LYS B 2 63 ? -13.282 -4.375 -12.153 1.00 0.00 63 LYS B C 15
ATOM 29874 O O . LYS B 2 63 ? -12.689 -3.799 -13.067 1.00 0.00 63 LYS B O 15
ATOM 29893 N N . GLU B 2 64 ? -12.711 -5.286 -11.370 1.00 0.00 64 GLU B N 15
ATOM 29894 C CA . GLU B 2 64 ? -11.315 -5.687 -11.530 1.00 0.00 64 GLU B CA 15
ATOM 29895 C C . GLU B 2 64 ? -10.354 -4.536 -11.235 1.00 0.00 64 GLU B C 15
ATOM 29896 O O . GLU B 2 64 ? -9.333 -4.382 -11.906 1.00 0.00 64 GLU B O 15
ATOM 29908 N N . SER B 2 65 ? -10.671 -3.740 -10.215 1.00 0.00 65 SER B N 15
ATOM 29909 C CA . SER B 2 65 ? -9.814 -2.623 -9.829 1.00 0.00 65 SER B CA 15
ATOM 29910 C C . SER B 2 65 ? -8.639 -3.112 -8.985 1.00 0.00 65 SER B C 15
ATOM 29911 O O . SER B 2 65 ? -8.163 -4.234 -9.165 1.00 0.00 65 SER B O 15
ATOM 29919 N N . THR B 2 66 ? -8.178 -2.271 -8.060 1.00 0.00 66 THR B N 15
ATOM 29920 C CA . THR B 2 66 ? -7.062 -2.625 -7.191 1.00 0.00 66 THR B CA 15
ATOM 29921 C C . THR B 2 66 ? -7.028 -1.734 -5.953 1.00 0.00 66 THR B C 15
ATOM 29922 O O . THR B 2 66 ? -7.105 -0.509 -6.054 1.00 0.00 66 THR B O 15
ATOM 29933 N N . LEU B 2 67 ? -6.906 -2.360 -4.787 1.00 0.00 67 LEU B N 15
ATOM 29934 C CA . LEU B 2 67 ? -6.855 -1.636 -3.522 1.00 0.00 67 LEU B CA 15
ATOM 29935 C C . LEU B 2 67 ? -5.583 -1.981 -2.757 1.00 0.00 67 LEU B C 15
ATOM 29936 O O . LEU B 2 67 ? -5.113 -3.122 -2.799 1.00 0.00 67 LEU B O 15
ATOM 29952 N N . HIS B 2 68 ? -5.027 -0.994 -2.057 1.00 0.00 68 HIS B N 15
ATOM 29953 C CA . HIS B 2 68 ? -3.811 -1.206 -1.281 1.00 0.00 68 HIS B CA 15
ATOM 29954 C C . HIS B 2 68 ? -4.133 -1.477 0.184 1.00 0.00 68 HIS B C 15
ATOM 29955 O O . HIS B 2 68 ? -4.874 -0.725 0.817 1.00 0.00 68 HIS B O 15
ATOM 29970 N N . LEU B 2 69 ? -3.572 -2.560 0.714 1.00 0.00 69 LEU B N 15
ATOM 29971 C CA . LEU B 2 69 ? -3.797 -2.939 2.103 1.00 0.00 69 LEU B CA 15
ATOM 29972 C C . LEU B 2 69 ? -2.593 -2.587 2.972 1.00 0.00 69 LEU B C 15
ATOM 29973 O O . LEU B 2 69 ? -1.627 -3.348 3.045 1.00 0.00 69 LEU B O 15
ATOM 29989 N N . VAL B 2 70 ? -2.659 -1.436 3.633 1.00 0.00 70 VAL B N 15
ATOM 29990 C CA . VAL B 2 70 ? -1.577 -0.993 4.505 1.00 0.00 70 VAL B CA 15
ATOM 29991 C C . VAL B 2 70 ? -1.570 -1.793 5.804 1.00 0.00 70 VAL B C 15
ATOM 29992 O O . VAL B 2 70 ? -2.617 -2.010 6.416 1.00 0.00 70 VAL B O 15
ATOM 30005 N N . LEU B 2 71 ? -0.385 -2.241 6.211 1.00 0.00 71 LEU B N 15
ATOM 30006 C CA . LEU B 2 71 ? -0.240 -3.030 7.432 1.00 0.00 71 LEU B CA 15
ATOM 30007 C C . LEU B 2 71 ? -0.429 -2.173 8.682 1.00 0.00 71 LEU B C 15
ATOM 30008 O O . LEU B 2 71 ? 0.266 -1.175 8.873 1.00 0.00 71 LEU B O 15
ATOM 30024 N N . ARG B 2 72 ? -1.361 -2.591 9.538 1.00 0.00 72 ARG B N 15
ATOM 30025 C CA . ARG B 2 72 ? -1.646 -1.891 10.791 1.00 0.00 72 ARG B CA 15
ATOM 30026 C C . ARG B 2 72 ? -2.029 -0.430 10.558 1.00 0.00 72 ARG B C 15
ATOM 30027 O O . ARG B 2 72 ? -1.848 0.116 9.471 1.00 0.00 72 ARG B O 15
ATOM 30048 N N . LEU B 2 73 ? -2.565 0.194 11.603 1.00 0.00 73 LEU B N 15
ATOM 30049 C CA . LEU B 2 73 ? -2.986 1.591 11.544 1.00 0.00 73 LEU B CA 15
ATOM 30050 C C . LEU B 2 73 ? -1.765 2.518 11.574 1.00 0.00 73 LEU B C 15
ATOM 30051 O O . LEU B 2 73 ? -0.700 2.162 11.070 1.00 0.00 73 LEU B O 15
ATOM 30067 N N . ARG B 2 74 ? -1.918 3.703 12.165 1.00 0.00 74 ARG B N 15
ATOM 30068 C CA . ARG B 2 74 ? -0.822 4.663 12.253 1.00 0.00 74 ARG B CA 15
ATOM 30069 C C . ARG B 2 74 ? 0.364 4.066 13.007 1.00 0.00 74 ARG B C 15
ATOM 30070 O O . ARG B 2 74 ? 0.190 3.420 14.040 1.00 0.00 74 ARG B O 15
ATOM 30091 N N . GLY B 2 75 ? 1.566 4.287 12.482 1.00 0.00 75 GLY B N 15
ATOM 30092 C CA . GLY B 2 75 ? 2.762 3.765 13.117 1.00 0.00 75 GLY B CA 15
ATOM 30093 C C . GLY B 2 75 ? 3.066 4.446 14.438 1.00 0.00 75 GLY B C 15
ATOM 30094 O O . GLY B 2 75 ? 2.164 4.699 15.237 1.00 0.00 75 GLY B O 15
ATOM 30098 N N . GLY B 2 76 ? 4.342 4.744 14.668 1.00 0.00 76 GLY B N 15
ATOM 30099 C CA . GLY B 2 76 ? 4.741 5.397 15.901 1.00 0.00 76 GLY B CA 15
ATOM 30100 C C . GLY B 2 76 ? 6.238 5.626 15.980 1.00 0.00 76 GLY B C 15
ATOM 30101 O O . GLY B 2 76 ? 6.649 6.730 16.394 1.00 0.00 76 GLY B O 15
ATOM 30106 N N . ASN A 1 1 ? 21.816 1.328 -0.112 1.00 0.00 6 ASN A N 16
ATOM 30107 C CA . ASN A 1 1 ? 20.631 1.729 -0.862 1.00 0.00 6 ASN A CA 16
ATOM 30108 C C . ASN A 1 1 ? 19.371 1.611 -0.006 1.00 0.00 6 ASN A C 16
ATOM 30109 O O . ASN A 1 1 ? 19.116 0.570 0.602 1.00 0.00 6 ASN A O 16
ATOM 30120 N N . ASP A 1 2 ? 18.589 2.687 0.037 1.00 0.00 7 ASP A N 16
ATOM 30121 C CA . ASP A 1 2 ? 17.355 2.717 0.818 1.00 0.00 7 ASP A CA 16
ATOM 30122 C C . ASP A 1 2 ? 16.223 1.994 0.092 1.00 0.00 7 ASP A C 16
ATOM 30123 O O . ASP A 1 2 ? 15.442 1.267 0.709 1.00 0.00 7 ASP A O 16
ATOM 30132 N N . ASP A 1 3 ? 16.138 2.206 -1.220 1.00 0.00 8 ASP A N 16
ATOM 30133 C CA . ASP A 1 3 ? 15.101 1.586 -2.043 1.00 0.00 8 ASP A CA 16
ATOM 30134 C C . ASP A 1 3 ? 13.720 2.119 -1.680 1.00 0.00 8 ASP A C 16
ATOM 30135 O O . ASP A 1 3 ? 12.740 1.374 -1.675 1.00 0.00 8 ASP A O 16
ATOM 30144 N N . HIS A 1 4 ? 13.644 3.415 -1.391 1.00 0.00 9 HIS A N 16
ATOM 30145 C CA . HIS A 1 4 ? 12.374 4.036 -1.046 1.00 0.00 9 HIS A CA 16
ATOM 30146 C C . HIS A 1 4 ? 11.487 4.128 -2.283 1.00 0.00 9 HIS A C 16
ATOM 30147 O O . HIS A 1 4 ? 10.265 4.225 -2.180 1.00 0.00 9 HIS A O 16
ATOM 30162 N N . GLU A 1 5 ? 12.128 4.117 -3.452 1.00 0.00 10 GLU A N 16
ATOM 30163 C CA . GLU A 1 5 ? 11.421 4.216 -4.722 1.00 0.00 10 GLU A CA 16
ATOM 30164 C C . GLU A 1 5 ? 10.278 3.214 -4.786 1.00 0.00 10 GLU A C 16
ATOM 30165 O O . GLU A 1 5 ? 9.220 3.511 -5.337 1.00 0.00 10 GLU A O 16
ATOM 30177 N N . SER A 1 6 ? 10.481 2.038 -4.200 1.00 0.00 11 SER A N 16
ATOM 30178 C CA . SER A 1 6 ? 9.438 1.022 -4.178 1.00 0.00 11 SER A CA 16
ATOM 30179 C C . SER A 1 6 ? 8.215 1.584 -3.463 1.00 0.00 11 SER A C 16
ATOM 30180 O O . SER A 1 6 ? 7.092 1.517 -3.965 1.00 0.00 11 SER A O 16
ATOM 30188 N N . LYS A 1 7 ? 8.453 2.176 -2.299 1.00 0.00 12 LYS A N 16
ATOM 30189 C CA . LYS A 1 7 ? 7.381 2.790 -1.529 1.00 0.00 12 LYS A CA 16
ATOM 30190 C C . LYS A 1 7 ? 6.704 3.859 -2.377 1.00 0.00 12 LYS A C 16
ATOM 30191 O O . LYS A 1 7 ? 5.479 4.000 -2.372 1.00 0.00 12 LYS A O 16
ATOM 30210 N N . LEU A 1 8 ? 7.524 4.601 -3.112 1.00 0.00 13 LEU A N 16
ATOM 30211 C CA . LEU A 1 8 ? 7.038 5.660 -3.982 1.00 0.00 13 LEU A CA 16
ATOM 30212 C C . LEU A 1 8 ? 6.144 5.092 -5.079 1.00 0.00 13 LEU A C 16
ATOM 30213 O O . LEU A 1 8 ? 5.120 5.683 -5.418 1.00 0.00 13 LEU A O 16
ATOM 30229 N N . SER A 1 9 ? 6.530 3.938 -5.630 1.00 0.00 14 SER A N 16
ATOM 30230 C CA . SER A 1 9 ? 5.741 3.306 -6.681 1.00 0.00 14 SER A CA 16
ATOM 30231 C C . SER A 1 9 ? 4.341 3.011 -6.161 1.00 0.00 14 SER A C 16
ATOM 30232 O O . SER A 1 9 ? 3.346 3.325 -6.818 1.00 0.00 14 SER A O 16
ATOM 30240 N N . ILE A 1 10 ? 4.269 2.437 -4.959 1.00 0.00 15 ILE A N 16
ATOM 30241 C CA . ILE A 1 10 ? 2.978 2.145 -4.346 1.00 0.00 15 ILE A CA 16
ATOM 30242 C C . ILE A 1 10 ? 2.169 3.429 -4.228 1.00 0.00 15 ILE A C 16
ATOM 30243 O O . ILE A 1 10 ? 0.970 3.446 -4.490 1.00 0.00 15 ILE A O 16
ATOM 30259 N N . LEU A 1 11 ? 2.842 4.504 -3.831 1.00 0.00 16 LEU A N 16
ATOM 30260 C CA . LEU A 1 11 ? 2.199 5.804 -3.677 1.00 0.00 16 LEU A CA 16
ATOM 30261 C C . LEU A 1 11 ? 1.589 6.276 -4.996 1.00 0.00 16 LEU A C 16
ATOM 30262 O O . LEU A 1 11 ? 0.489 6.826 -5.019 1.00 0.00 16 LEU A O 16
ATOM 30278 N N . MET A 1 12 ? 2.318 6.067 -6.089 1.00 0.00 17 MET A N 16
ATOM 30279 C CA . MET A 1 12 ? 1.857 6.481 -7.411 1.00 0.00 17 MET A CA 16
ATOM 30280 C C . MET A 1 12 ? 0.566 5.767 -7.800 1.00 0.00 17 MET A C 16
ATOM 30281 O O . MET A 1 12 ? -0.436 6.404 -8.125 1.00 0.00 17 MET A O 16
ATOM 30295 N N . ASP A 1 13 ? 0.603 4.439 -7.774 1.00 0.00 18 ASP A N 16
ATOM 30296 C CA . ASP A 1 13 ? -0.559 3.632 -8.135 1.00 0.00 18 ASP A CA 16
ATOM 30297 C C . ASP A 1 13 ? -1.706 3.835 -7.146 1.00 0.00 18 ASP A C 16
ATOM 30298 O O . ASP A 1 13 ? -2.865 3.952 -7.542 1.00 0.00 18 ASP A O 16
ATOM 30307 N N . MET A 1 14 ? -1.374 3.867 -5.860 1.00 0.00 19 MET A N 16
ATOM 30308 C CA . MET A 1 14 ? -2.373 4.045 -4.812 1.00 0.00 19 MET A CA 16
ATOM 30309 C C . MET A 1 14 ? -3.124 5.363 -4.987 1.00 0.00 19 MET A C 16
ATOM 30310 O O . MET A 1 14 ? -4.341 5.421 -4.818 1.00 0.00 19 MET A O 16
ATOM 30324 N N . PHE A 1 15 ? -2.386 6.421 -5.321 1.00 0.00 20 PHE A N 16
ATOM 30325 C CA . PHE A 1 15 ? -2.982 7.739 -5.511 1.00 0.00 20 PHE A CA 16
ATOM 30326 C C . PHE A 1 15 ? -2.876 8.188 -6.971 1.00 0.00 20 PHE A C 16
ATOM 30327 O O . PHE A 1 15 ? -2.029 9.014 -7.309 1.00 0.00 20 PHE A O 16
ATOM 30344 N N . PRO A 1 16 ? -3.734 7.645 -7.859 1.00 0.00 21 PRO A N 16
ATOM 30345 C CA . PRO A 1 16 ? -3.731 7.998 -9.284 1.00 0.00 21 PRO A CA 16
ATOM 30346 C C . PRO A 1 16 ? -4.328 9.380 -9.547 1.00 0.00 21 PRO A C 16
ATOM 30347 O O . PRO A 1 16 ? -5.220 9.530 -10.384 1.00 0.00 21 PRO A O 16
ATOM 30358 N N . ALA A 1 17 ? -3.836 10.384 -8.829 1.00 0.00 22 ALA A N 16
ATOM 30359 C CA . ALA A 1 17 ? -4.326 11.748 -8.986 1.00 0.00 22 ALA A CA 16
ATOM 30360 C C . ALA A 1 17 ? -3.377 12.752 -8.337 1.00 0.00 22 ALA A C 16
ATOM 30361 O O . ALA A 1 17 ? -3.089 13.804 -8.909 1.00 0.00 22 ALA A O 16
ATOM 30368 N N . ILE A 1 18 ? -2.896 12.422 -7.142 1.00 0.00 23 ILE A N 16
ATOM 30369 C CA . ILE A 1 18 ? -1.981 13.297 -6.420 1.00 0.00 23 ILE A CA 16
ATOM 30370 C C . ILE A 1 18 ? -0.661 13.446 -7.168 1.00 0.00 23 ILE A C 16
ATOM 30371 O O . ILE A 1 18 ? -0.102 12.466 -7.661 1.00 0.00 23 ILE A O 16
ATOM 30387 N N . SER A 1 19 ? -0.170 14.678 -7.247 1.00 0.00 24 SER A N 16
ATOM 30388 C CA . SER A 1 19 ? 1.086 14.961 -7.933 1.00 0.00 24 SER A CA 16
ATOM 30389 C C . SER A 1 19 ? 2.242 14.204 -7.285 1.00 0.00 24 SER A C 16
ATOM 30390 O O . SER A 1 19 ? 2.319 14.101 -6.061 1.00 0.00 24 SER A O 16
ATOM 30398 N N . LYS A 1 20 ? 3.136 13.678 -8.117 1.00 0.00 25 LYS A N 16
ATOM 30399 C CA . LYS A 1 20 ? 4.290 12.928 -7.631 1.00 0.00 25 LYS A CA 16
ATOM 30400 C C . LYS A 1 20 ? 5.114 13.759 -6.655 1.00 0.00 25 LYS A C 16
ATOM 30401 O O . LYS A 1 20 ? 5.691 13.226 -5.708 1.00 0.00 25 LYS A O 16
ATOM 30420 N N . SER A 1 21 ? 5.170 15.065 -6.897 1.00 0.00 26 SER A N 16
ATOM 30421 C CA . SER A 1 21 ? 5.933 15.971 -6.045 1.00 0.00 26 SER A CA 16
ATOM 30422 C C . SER A 1 21 ? 5.536 15.816 -4.579 1.00 0.00 26 SER A C 16
ATOM 30423 O O . SER A 1 21 ? 6.392 15.658 -3.712 1.00 0.00 26 SER A O 16
ATOM 30431 N N . LYS A 1 22 ? 4.234 15.860 -4.311 1.00 0.00 27 LYS A N 16
ATOM 30432 C CA . LYS A 1 22 ? 3.728 15.725 -2.948 1.00 0.00 27 LYS A CA 16
ATOM 30433 C C . LYS A 1 22 ? 4.120 14.381 -2.343 1.00 0.00 27 LYS A C 16
ATOM 30434 O O . LYS A 1 22 ? 4.545 14.311 -1.191 1.00 0.00 27 LYS A O 16
ATOM 30453 N N . LEU A 1 23 ? 3.969 13.318 -3.125 1.00 0.00 28 LEU A N 16
ATOM 30454 C CA . LEU A 1 23 ? 4.301 11.975 -2.663 1.00 0.00 28 LEU A CA 16
ATOM 30455 C C . LEU A 1 23 ? 5.776 11.867 -2.279 1.00 0.00 28 LEU A C 16
ATOM 30456 O O . LEU A 1 23 ? 6.115 11.293 -1.244 1.00 0.00 28 LEU A O 16
ATOM 30472 N N . GLN A 1 24 ? 6.646 12.424 -3.112 1.00 0.00 29 GLN A N 16
ATOM 30473 C CA . GLN A 1 24 ? 8.081 12.392 -2.854 1.00 0.00 29 GLN A CA 16
ATOM 30474 C C . GLN A 1 24 ? 8.438 13.208 -1.614 1.00 0.00 29 GLN A C 16
ATOM 30475 O O . GLN A 1 24 ? 9.281 12.803 -0.815 1.00 0.00 29 GLN A O 16
ATOM 30489 N N . VAL A 1 25 ? 7.800 14.366 -1.468 1.00 0.00 30 VAL A N 16
ATOM 30490 C CA . VAL A 1 25 ? 8.059 15.250 -0.334 1.00 0.00 30 VAL A CA 16
ATOM 30491 C C . VAL A 1 25 ? 7.717 14.589 1.000 1.00 0.00 30 VAL A C 16
ATOM 30492 O O . VAL A 1 25 ? 8.562 14.515 1.896 1.00 0.00 30 VAL A O 16
ATOM 30505 N N . HIS A 1 26 ? 6.477 14.127 1.142 1.00 0.00 31 HIS A N 16
ATOM 30506 C CA . HIS A 1 26 ? 6.050 13.499 2.386 1.00 0.00 31 HIS A CA 16
ATOM 30507 C C . HIS A 1 26 ? 6.847 12.234 2.670 1.00 0.00 31 HIS A C 16
ATOM 30508 O O . HIS A 1 26 ? 7.246 11.985 3.804 1.00 0.00 31 HIS A O 16
ATOM 30523 N N . LEU A 1 27 ? 7.066 11.439 1.637 1.00 0.00 32 LEU A N 16
ATOM 30524 C CA . LEU A 1 27 ? 7.810 10.193 1.779 1.00 0.00 32 LEU A CA 16
ATOM 30525 C C . LEU A 1 27 ? 9.213 10.444 2.330 1.00 0.00 32 LEU A C 16
ATOM 30526 O O . LEU A 1 27 ? 9.653 9.765 3.253 1.00 0.00 32 LEU A O 16
ATOM 30542 N N . LEU A 1 28 ? 9.913 11.417 1.755 1.00 0.00 33 LEU A N 16
ATOM 30543 C CA . LEU A 1 28 ? 11.271 11.746 2.186 1.00 0.00 33 LEU A CA 16
ATOM 30544 C C . LEU A 1 28 ? 11.318 12.224 3.637 1.00 0.00 33 LEU A C 16
ATOM 30545 O O . LEU A 1 28 ? 12.148 11.765 4.422 1.00 0.00 33 LEU A O 16
ATOM 30561 N N . GLU A 1 29 ? 10.445 13.165 3.981 1.00 0.00 34 GLU A N 16
ATOM 30562 C CA . GLU A 1 29 ? 10.413 13.723 5.333 1.00 0.00 34 GLU A CA 16
ATOM 30563 C C . GLU A 1 29 ? 9.944 12.710 6.379 1.00 0.00 34 GLU A C 16
ATOM 30564 O O . GLU A 1 29 ? 10.548 12.584 7.443 1.00 0.00 34 GLU A O 16
ATOM 30576 N N . ASN A 1 30 ? 8.850 12.016 6.086 1.00 0.00 35 ASN A N 16
ATOM 30577 C CA . ASN A 1 30 ? 8.279 11.043 7.017 1.00 0.00 35 ASN A CA 16
ATOM 30578 C C . ASN A 1 30 ? 9.054 9.723 7.051 1.00 0.00 35 ASN A C 16
ATOM 30579 O O . ASN A 1 30 ? 8.451 8.655 7.144 1.00 0.00 35 ASN A O 16
ATOM 30590 N N . ASN A 1 31 ? 10.382 9.802 7.003 1.00 0.00 36 ASN A N 16
ATOM 30591 C CA . ASN A 1 31 ? 11.232 8.609 7.055 1.00 0.00 36 ASN A CA 16
ATOM 30592 C C . ASN A 1 31 ? 10.699 7.485 6.163 1.00 0.00 36 ASN A C 16
ATOM 30593 O O . ASN A 1 31 ? 10.621 6.331 6.584 1.00 0.00 36 ASN A O 16
ATOM 30604 N N . ASN A 1 32 ? 10.345 7.839 4.932 1.00 0.00 37 ASN A N 16
ATOM 30605 C CA . ASN A 1 32 ? 9.823 6.884 3.948 1.00 0.00 37 ASN A CA 16
ATOM 30606 C C . ASN A 1 32 ? 8.833 5.889 4.562 1.00 0.00 37 ASN A C 16
ATOM 30607 O O . ASN A 1 32 ? 8.834 4.708 4.212 1.00 0.00 37 ASN A O 16
ATOM 30618 N N . ASP A 1 33 ? 7.978 6.372 5.462 1.00 0.00 38 ASP A N 16
ATOM 30619 C CA . ASP A 1 33 ? 6.973 5.518 6.096 1.00 0.00 38 ASP A CA 16
ATOM 30620 C C . ASP A 1 33 ? 5.741 5.383 5.203 1.00 0.00 38 ASP A C 16
ATOM 30621 O O . ASP A 1 33 ? 5.323 6.347 4.562 1.00 0.00 38 ASP A O 16
ATOM 30630 N N . LEU A 1 34 ? 5.168 4.183 5.155 1.00 0.00 39 LEU A N 16
ATOM 30631 C CA . LEU A 1 34 ? 3.990 3.933 4.328 1.00 0.00 39 LEU A CA 16
ATOM 30632 C C . LEU A 1 34 ? 2.697 4.000 5.137 1.00 0.00 39 LEU A C 16
ATOM 30633 O O . LEU A 1 34 ? 1.779 4.740 4.790 1.00 0.00 39 LEU A O 16
ATOM 30649 N N . ASP A 1 35 ? 2.621 3.210 6.200 1.00 0.00 40 ASP A N 16
ATOM 30650 C CA . ASP A 1 35 ? 1.424 3.169 7.035 1.00 0.00 40 ASP A CA 16
ATOM 30651 C C . ASP A 1 35 ? 1.134 4.518 7.692 1.00 0.00 40 ASP A C 16
ATOM 30652 O O . ASP A 1 35 ? -0.004 4.987 7.683 1.00 0.00 40 ASP A O 16
ATOM 30661 N N . LEU A 1 36 ? 2.159 5.127 8.277 1.00 0.00 41 LEU A N 16
ATOM 30662 C CA . LEU A 1 36 ? 1.996 6.411 8.956 1.00 0.00 41 LEU A CA 16
ATOM 30663 C C . LEU A 1 36 ? 1.718 7.547 7.972 1.00 0.00 41 LEU A C 16
ATOM 30664 O O . LEU A 1 36 ? 0.715 8.256 8.093 1.00 0.00 41 LEU A O 16
ATOM 30680 N N . THR A 1 37 ? 2.616 7.722 7.006 1.00 0.00 42 THR A N 16
ATOM 30681 C CA . THR A 1 37 ? 2.476 8.784 6.017 1.00 0.00 42 THR A CA 16
ATOM 30682 C C . THR A 1 37 ? 1.151 8.684 5.276 1.00 0.00 42 THR A C 16
ATOM 30683 O O . THR A 1 37 ? 0.372 9.637 5.248 1.00 0.00 42 THR A O 16
ATOM 30694 N N . ILE A 1 38 ? 0.899 7.527 4.679 1.00 0.00 43 ILE A N 16
ATOM 30695 C CA . ILE A 1 38 ? -0.335 7.312 3.940 1.00 0.00 43 ILE A CA 16
ATOM 30696 C C . ILE A 1 38 ? -1.543 7.385 4.864 1.00 0.00 43 ILE A C 16
ATOM 30697 O O . ILE A 1 38 ? -2.563 7.968 4.505 1.00 0.00 43 ILE A O 16
ATOM 30713 N N . GLY A 1 39 ? -1.421 6.797 6.053 1.00 0.00 44 GLY A N 16
ATOM 30714 C CA . GLY A 1 39 ? -2.519 6.819 7.006 1.00 0.00 44 GLY A CA 16
ATOM 30715 C C . GLY A 1 39 ? -3.076 8.215 7.186 1.00 0.00 44 GLY A C 16
ATOM 30716 O O . GLY A 1 39 ? -4.286 8.427 7.101 1.00 0.00 44 GLY A O 16
ATOM 30720 N N . LEU A 1 40 ? -2.184 9.174 7.409 1.00 0.00 45 LEU A N 16
ATOM 30721 C CA . LEU A 1 40 ? -2.580 10.568 7.571 1.00 0.00 45 LEU A CA 16
ATOM 30722 C C . LEU A 1 40 ? -3.120 11.100 6.250 1.00 0.00 45 LEU A C 16
ATOM 30723 O O . LEU A 1 40 ? -4.096 11.848 6.209 1.00 0.00 45 LEU A O 16
ATOM 30739 N N . LEU A 1 41 ? -2.452 10.709 5.176 1.00 0.00 46 LEU A N 16
ATOM 30740 C CA . LEU A 1 41 ? -2.814 11.132 3.834 1.00 0.00 46 LEU A CA 16
ATOM 30741 C C . LEU A 1 41 ? -4.257 10.760 3.491 1.00 0.00 46 LEU A C 16
ATOM 30742 O O . LEU A 1 41 ? -4.960 11.529 2.835 1.00 0.00 46 LEU A O 16
ATOM 30758 N N . LEU A 1 42 ? -4.698 9.587 3.942 1.00 0.00 47 LEU A N 16
ATOM 30759 C CA . LEU A 1 42 ? -6.061 9.136 3.681 1.00 0.00 47 LEU A CA 16
ATOM 30760 C C . LEU A 1 42 ? -7.061 10.098 4.312 1.00 0.00 47 LEU A C 16
ATOM 30761 O O . LEU A 1 42 ? -8.031 10.512 3.677 1.00 0.00 47 LEU A O 16
ATOM 30777 N N . LYS A 1 43 ? -6.807 10.449 5.571 1.00 0.00 48 LYS A N 16
ATOM 30778 C CA . LYS A 1 43 ? -7.669 11.365 6.309 1.00 0.00 48 LYS A CA 16
ATOM 30779 C C . LYS A 1 43 ? -7.354 12.818 5.956 1.00 0.00 48 LYS A C 16
ATOM 30780 O O . LYS A 1 43 ? -7.311 13.686 6.829 1.00 0.00 48 LYS A O 16
ATOM 30799 N N . GLU A 1 44 ? -7.131 13.076 4.671 1.00 0.00 49 GLU A N 16
ATOM 30800 C CA . GLU A 1 44 ? -6.817 14.422 4.204 1.00 0.00 49 GLU A CA 16
ATOM 30801 C C . GLU A 1 44 ? -8.064 15.303 4.159 1.00 0.00 49 GLU A C 16
ATOM 30802 O O . GLU A 1 44 ? -8.098 16.377 4.760 1.00 0.00 49 GLU A O 16
ATOM 30814 N N . ASN A 1 45 ? -9.082 14.849 3.432 1.00 0.00 50 ASN A N 16
ATOM 30815 C CA . ASN A 1 45 ? -10.324 15.605 3.298 1.00 0.00 50 ASN A CA 16
ATOM 30816 C C . ASN A 1 45 ? -11.265 15.353 4.475 1.00 0.00 50 ASN A C 16
ATOM 30817 O O . ASN A 1 45 ? -11.760 16.298 5.093 1.00 0.00 50 ASN A O 16
ATOM 30828 N N . ASP A 1 46 ? -11.512 14.078 4.771 1.00 0.00 51 ASP A N 16
ATOM 30829 C CA . ASP A 1 46 ? -12.403 13.693 5.865 1.00 0.00 51 ASP A CA 16
ATOM 30830 C C . ASP A 1 46 ? -13.841 14.115 5.573 1.00 0.00 51 ASP A C 16
ATOM 30831 O O . ASP A 1 46 ? -14.099 15.251 5.174 1.00 0.00 51 ASP A O 16
ATOM 30840 N N . ASP A 1 47 ? -14.775 13.190 5.774 1.00 0.00 52 ASP A N 16
ATOM 30841 C CA . ASP A 1 47 ? -16.189 13.459 5.532 1.00 0.00 52 ASP A CA 16
ATOM 30842 C C . ASP A 1 47 ? -16.680 14.623 6.386 1.00 0.00 52 ASP A C 16
ATOM 30843 O O . ASP A 1 47 ? -17.391 15.505 5.902 1.00 0.00 52 ASP A O 16
ATOM 3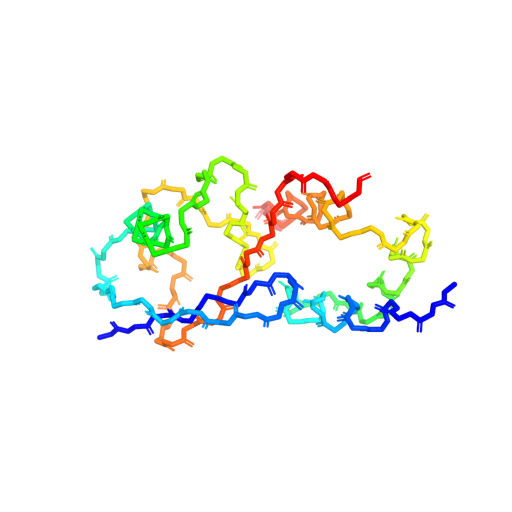0852 N N . LYS A 1 48 ? -16.299 14.618 7.659 1.00 0.00 53 LYS A N 16
ATOM 30853 C CA . LYS A 1 48 ? -16.700 15.672 8.585 1.00 0.00 53 LYS A CA 16
ATOM 30854 C C . LYS A 1 48 ? -16.142 17.024 8.152 1.00 0.00 53 LYS A C 16
ATOM 30855 O O . LYS A 1 48 ? -14.980 17.128 7.756 1.00 0.00 53 LYS A O 16
ATOM 30874 N N . SER A 1 49 ? -16.979 18.056 8.228 1.00 0.00 54 SER A N 16
ATOM 30875 C CA . SER A 1 49 ? -16.575 19.405 7.843 1.00 0.00 54 SER A CA 16
ATOM 30876 C C . SER A 1 49 ? -17.646 20.423 8.221 1.00 0.00 54 SER A C 16
ATOM 30877 O O . SER A 1 49 ? -18.844 20.110 8.050 1.00 0.00 54 SER A O 16
ATOM 30886 N N . MET B 2 1 ? -17.141 -10.724 -10.761 1.00 0.00 1 MET B N 16
ATOM 30887 C CA . MET B 2 1 ? -16.797 -9.371 -10.255 1.00 0.00 1 MET B CA 16
ATOM 30888 C C . MET B 2 1 ? -15.630 -9.434 -9.271 1.00 0.00 1 MET B C 16
ATOM 30889 O O . MET B 2 1 ? -15.751 -9.045 -8.108 1.00 0.00 1 MET B O 16
ATOM 30905 N N . GLN B 2 2 ? -14.497 -9.935 -9.753 1.00 0.00 2 GLN B N 16
ATOM 30906 C CA . GLN B 2 2 ? -13.298 -10.053 -8.931 1.00 0.00 2 GLN B CA 16
ATOM 30907 C C . GLN B 2 2 ? -12.717 -8.678 -8.626 1.00 0.00 2 GLN B C 16
ATOM 30908 O O . GLN B 2 2 ? -13.106 -7.684 -9.236 1.00 0.00 2 GLN B O 16
ATOM 30922 N N . ILE B 2 3 ? -11.782 -8.631 -7.682 1.00 0.00 3 ILE B N 16
ATOM 30923 C CA . ILE B 2 3 ? -11.138 -7.380 -7.296 1.00 0.00 3 ILE B CA 16
ATOM 30924 C C . ILE B 2 3 ? -9.707 -7.629 -6.834 1.00 0.00 3 ILE B C 16
ATOM 30925 O O . ILE B 2 3 ? -9.440 -8.564 -6.076 1.00 0.00 3 ILE B O 16
ATOM 30941 N N . PHE B 2 4 ? -8.787 -6.793 -7.306 1.00 0.00 4 PHE B N 16
ATOM 30942 C CA . PHE B 2 4 ? -7.378 -6.921 -6.952 1.00 0.00 4 PHE B CA 16
ATOM 30943 C C . PHE B 2 4 ? -7.074 -6.267 -5.607 1.00 0.00 4 PHE B C 16
ATOM 30944 O O . PHE B 2 4 ? -7.652 -5.237 -5.259 1.00 0.00 4 PHE B O 16
ATOM 30961 N N . VAL B 2 5 ? -6.153 -6.873 -4.864 1.00 0.00 5 VAL B N 16
ATOM 30962 C CA . VAL B 2 5 ? -5.745 -6.358 -3.562 1.00 0.00 5 VAL B CA 16
ATOM 30963 C C . VAL B 2 5 ? -4.223 -6.365 -3.455 1.00 0.00 5 VAL B C 16
ATOM 30964 O O . VAL B 2 5 ? -3.631 -7.253 -2.840 1.00 0.00 5 VAL B O 16
ATOM 30977 N N . LYS B 2 6 ? -3.595 -5.373 -4.081 1.00 0.00 6 LYS B N 16
ATOM 30978 C CA . LYS B 2 6 ? -2.140 -5.260 -4.085 1.00 0.00 6 LYS B CA 16
ATOM 30979 C C . LYS B 2 6 ? -1.602 -4.798 -2.735 1.00 0.00 6 LYS B C 16
ATOM 30980 O O . LYS B 2 6 ? -1.994 -3.751 -2.224 1.00 0.00 6 LYS B O 16
ATOM 30999 N N . THR B 2 7 ? -0.675 -5.573 -2.183 1.00 0.00 7 THR B N 16
ATOM 31000 C CA . THR B 2 7 ? -0.052 -5.234 -0.911 1.00 0.00 7 THR B CA 16
ATOM 31001 C C . THR B 2 7 ? 1.106 -4.270 -1.141 1.00 0.00 7 THR B C 16
ATOM 31002 O O . THR B 2 7 ? 1.789 -4.352 -2.162 1.00 0.00 7 THR B O 16
ATOM 31013 N N . LEU B 2 8 ? 1.324 -3.356 -0.199 1.00 0.00 8 LEU B N 16
ATOM 31014 C CA . LEU B 2 8 ? 2.404 -2.382 -0.325 1.00 0.00 8 LEU B CA 16
ATOM 31015 C C . LEU B 2 8 ? 3.719 -3.078 -0.667 1.00 0.00 8 LEU B C 16
ATOM 31016 O O . LEU B 2 8 ? 4.525 -2.557 -1.438 1.00 0.00 8 LEU B O 16
ATOM 31032 N N . THR B 2 9 ? 3.927 -4.260 -0.092 1.00 0.00 9 THR B N 16
ATOM 31033 C CA . THR B 2 9 ? 5.142 -5.027 -0.340 1.00 0.00 9 THR B CA 16
ATOM 31034 C C . THR B 2 9 ? 5.253 -5.412 -1.813 1.00 0.00 9 THR B C 16
ATOM 31035 O O . THR B 2 9 ? 6.261 -5.129 -2.462 1.00 0.00 9 THR B O 16
ATOM 31046 N N . GLY B 2 10 ? 4.213 -6.059 -2.337 1.00 0.00 10 GLY B N 16
ATOM 31047 C CA . GLY B 2 10 ? 4.223 -6.465 -3.732 1.00 0.00 10 GLY B CA 16
ATOM 31048 C C . GLY B 2 10 ? 3.181 -7.523 -4.053 1.00 0.00 10 GLY B C 16
ATOM 31049 O O . GLY B 2 10 ? 2.543 -7.471 -5.104 1.00 0.00 10 GLY B O 16
ATOM 31053 N N . LYS B 2 11 ? 3.019 -8.489 -3.153 1.00 0.00 11 LYS B N 16
ATOM 31054 C CA . LYS B 2 11 ? 2.058 -9.573 -3.348 1.00 0.00 11 LYS B CA 16
ATOM 31055 C C . LYS B 2 11 ? 0.651 -9.037 -3.605 1.00 0.00 11 LYS B C 16
ATOM 31056 O O . LYS B 2 11 ? 0.157 -8.185 -2.870 1.00 0.00 11 LYS B O 16
ATOM 31075 N N . THR B 2 12 ? 0.011 -9.553 -4.649 1.00 0.00 12 THR B N 16
ATOM 31076 C CA . THR B 2 12 ? -1.342 -9.138 -5.005 1.00 0.00 12 THR B CA 16
ATOM 31077 C C . THR B 2 12 ? -2.327 -10.289 -4.814 1.00 0.00 12 THR B C 16
ATOM 31078 O O . THR B 2 12 ? -2.059 -11.419 -5.223 1.00 0.00 12 THR B O 16
ATOM 31089 N N . ILE B 2 13 ? -3.464 -9.999 -4.185 1.00 0.00 13 ILE B N 16
ATOM 31090 C CA . ILE B 2 13 ? -4.480 -11.018 -3.938 1.00 0.00 13 ILE B CA 16
ATOM 31091 C C . ILE B 2 13 ? -5.781 -10.703 -4.671 1.00 0.00 13 ILE B C 16
ATOM 31092 O O . ILE B 2 13 ? -6.329 -9.607 -4.545 1.00 0.00 13 ILE B O 16
ATOM 31108 N N . THR B 2 14 ? -6.276 -11.682 -5.423 1.00 0.00 14 THR B N 16
ATOM 31109 C CA . THR B 2 14 ? -7.521 -11.527 -6.163 1.00 0.00 14 THR B CA 16
ATOM 31110 C C . THR B 2 14 ? -8.670 -12.186 -5.409 1.00 0.00 14 THR B C 16
ATOM 31111 O O . THR B 2 14 ? -8.525 -13.294 -4.891 1.00 0.00 14 THR B O 16
ATOM 31122 N N . LEU B 2 15 ? -9.808 -11.502 -5.342 1.00 0.00 15 LEU B N 16
ATOM 31123 C CA . LEU B 2 15 ? -10.971 -12.032 -4.637 1.00 0.00 15 LEU B CA 16
ATOM 31124 C C . LEU B 2 15 ? -12.266 -11.634 -5.336 1.00 0.00 15 LEU B C 16
ATOM 31125 O O . LEU B 2 15 ? -12.420 -10.501 -5.790 1.00 0.00 15 LEU B O 16
ATOM 31141 N N . GLU B 2 16 ? -13.186 -12.585 -5.421 1.00 0.00 16 GLU B N 16
ATOM 31142 C CA . GLU B 2 16 ? -14.475 -12.359 -6.068 1.00 0.00 16 GLU B CA 16
ATOM 31143 C C . GLU B 2 16 ? -15.489 -11.763 -5.097 1.00 0.00 16 GLU B C 16
ATOM 31144 O O . GLU B 2 16 ? -15.632 -12.235 -3.970 1.00 0.00 16 GLU B O 16
ATOM 31156 N N . VAL B 2 17 ? -16.201 -10.732 -5.548 1.00 0.00 17 VAL B N 16
ATOM 31157 C CA . VAL B 2 17 ? -17.215 -10.077 -4.723 1.00 0.00 17 VAL B CA 16
ATOM 31158 C C . VAL B 2 17 ? -18.326 -9.492 -5.584 1.00 0.00 17 VAL B C 16
ATOM 31159 O O . VAL B 2 17 ? -18.064 -8.841 -6.593 1.00 0.00 17 VAL B O 16
ATOM 31172 N N . GLU B 2 18 ? -19.565 -9.726 -5.176 1.00 0.00 18 GLU B N 16
ATOM 31173 C CA . GLU B 2 18 ? -20.721 -9.220 -5.908 1.00 0.00 18 GLU B CA 16
ATOM 31174 C C . GLU B 2 18 ? -20.786 -7.699 -5.827 1.00 0.00 18 GLU B C 16
ATOM 31175 O O . GLU B 2 18 ? -20.415 -7.107 -4.812 1.00 0.00 18 GLU B O 16
ATOM 31187 N N . SER B 2 19 ? -21.256 -7.071 -6.901 1.00 0.00 19 SER B N 16
ATOM 31188 C CA . SER B 2 19 ? -21.369 -5.616 -6.949 1.00 0.00 19 SER B CA 16
ATOM 31189 C C . SER B 2 19 ? -22.585 -5.130 -6.161 1.00 0.00 19 SER B C 16
ATOM 31190 O O . SER B 2 19 ? -23.305 -4.236 -6.604 1.00 0.00 19 SER B O 16
ATOM 31198 N N . SER B 2 20 ? -22.803 -5.721 -4.989 1.00 0.00 20 SER B N 16
ATOM 31199 C CA . SER B 2 20 ? -23.927 -5.346 -4.140 1.00 0.00 20 SER B CA 16
ATOM 31200 C C . SER B 2 20 ? -23.692 -5.794 -2.700 1.00 0.00 20 SER B C 16
ATOM 31201 O O . SER B 2 20 ? -24.607 -6.267 -2.026 1.00 0.00 20 SER B O 16
ATOM 31209 N N . ASP B 2 21 ? -22.455 -5.638 -2.238 1.00 0.00 21 ASP B N 16
ATOM 31210 C CA . ASP B 2 21 ? -22.088 -6.019 -0.878 1.00 0.00 21 ASP B CA 16
ATOM 31211 C C . ASP B 2 21 ? -21.536 -4.817 -0.110 1.00 0.00 21 ASP B C 16
ATOM 31212 O O . ASP B 2 21 ? -22.222 -3.807 0.041 1.00 0.00 21 ASP B O 16
ATOM 31221 N N . THR B 2 22 ? -20.303 -4.928 0.378 1.00 0.00 22 THR B N 16
ATOM 31222 C CA . THR B 2 22 ? -19.682 -3.843 1.131 1.00 0.00 22 THR B CA 16
ATOM 31223 C C . THR B 2 22 ? -18.188 -4.083 1.312 1.00 0.00 22 THR B C 16
ATOM 31224 O O . THR B 2 22 ? -17.744 -5.223 1.451 1.00 0.00 22 THR B O 16
ATOM 31235 N N . ILE B 2 23 ? -17.417 -2.998 1.309 1.00 0.00 23 ILE B N 16
ATOM 31236 C CA . ILE B 2 23 ? -15.970 -3.080 1.475 1.00 0.00 23 ILE B CA 16
ATOM 31237 C C . ILE B 2 23 ? -15.615 -3.906 2.708 1.00 0.00 23 ILE B C 16
ATOM 31238 O O . ILE B 2 23 ? -14.639 -4.660 2.707 1.00 0.00 23 ILE B O 16
ATOM 31254 N N . ASP B 2 24 ? -16.419 -3.756 3.758 1.00 0.00 24 ASP B N 16
ATOM 31255 C CA . ASP B 2 24 ? -16.205 -4.483 5.005 1.00 0.00 24 ASP B CA 16
ATOM 31256 C C . ASP B 2 24 ? -16.161 -5.988 4.757 1.00 0.00 24 ASP B C 16
ATOM 31257 O O . ASP B 2 24 ? -15.326 -6.693 5.322 1.00 0.00 24 ASP B O 16
ATOM 31266 N N . ASN B 2 25 ? -17.065 -6.471 3.908 1.00 0.00 25 ASN B N 16
ATOM 31267 C CA . ASN B 2 25 ? -17.127 -7.893 3.584 1.00 0.00 25 ASN B CA 16
ATOM 31268 C C . ASN B 2 25 ? -15.788 -8.368 3.027 1.00 0.00 25 ASN B C 16
ATOM 31269 O O . ASN B 2 25 ? -15.276 -9.416 3.423 1.00 0.00 25 ASN B O 16
ATOM 31280 N N . VAL B 2 26 ? -15.222 -7.582 2.115 1.00 0.00 26 VAL B N 16
ATOM 31281 C CA . VAL B 2 26 ? -13.937 -7.914 1.512 1.00 0.00 26 VAL B CA 16
ATOM 31282 C C . VAL B 2 26 ? -12.856 -8.013 2.582 1.00 0.00 26 VAL B C 16
ATOM 31283 O O . VAL B 2 26 ? -12.066 -8.959 2.600 1.00 0.00 26 VAL B O 16
ATOM 31296 N N . LYS B 2 27 ? -12.833 -7.030 3.480 1.00 0.00 27 LYS B N 16
ATOM 31297 C CA . LYS B 2 27 ? -11.857 -7.007 4.562 1.00 0.00 27 LYS B CA 16
ATOM 31298 C C . LYS B 2 27 ? -11.964 -8.275 5.401 1.00 0.00 27 LYS B C 16
ATOM 31299 O O . LYS B 2 27 ? -10.955 -8.891 5.748 1.00 0.00 27 LYS B O 16
ATOM 31318 N N . SER B 2 28 ? -13.198 -8.662 5.717 1.00 0.00 28 SER B N 16
ATOM 31319 C CA . SER B 2 28 ? -13.447 -9.859 6.508 1.00 0.00 28 SER B CA 16
ATOM 31320 C C . SER B 2 28 ? -12.850 -11.083 5.826 1.00 0.00 28 SER B C 16
ATOM 31321 O O . SER B 2 28 ? -12.215 -11.918 6.472 1.00 0.00 28 SER B O 16
ATOM 31329 N N . LYS B 2 29 ? -13.051 -11.180 4.514 1.00 0.00 29 LYS B N 16
ATOM 31330 C CA . LYS B 2 29 ? -12.524 -12.298 3.742 1.00 0.00 29 LYS B CA 16
ATOM 31331 C C . LYS B 2 29 ? -11.005 -12.355 3.856 1.00 0.00 29 LYS B C 16
ATOM 31332 O O . LYS B 2 29 ? -10.423 -13.430 3.995 1.00 0.00 29 LYS B O 16
ATOM 31351 N N . ILE B 2 30 ? -10.371 -11.186 3.802 1.00 0.00 30 ILE B N 16
ATOM 31352 C CA . ILE B 2 30 ? -8.918 -11.098 3.907 1.00 0.00 30 ILE B CA 16
ATOM 31353 C C . ILE B 2 30 ? -8.437 -11.652 5.246 1.00 0.00 30 ILE B C 16
ATOM 31354 O O . ILE B 2 30 ? -7.459 -12.396 5.307 1.00 0.00 30 ILE B O 16
ATOM 31370 N N . GLN B 2 31 ? -9.140 -11.288 6.315 1.00 0.00 31 GLN B N 16
ATOM 31371 C CA . GLN B 2 31 ? -8.806 -11.746 7.654 1.00 0.00 31 GLN B CA 16
ATOM 31372 C C . GLN B 2 31 ? -8.825 -13.259 7.718 1.00 0.00 31 GLN B C 16
ATOM 31373 O O . GLN B 2 31 ? -7.862 -13.897 8.126 1.00 0.00 31 GLN B O 16
ATOM 31387 N N . ASP B 2 32 ? -9.947 -13.819 7.313 1.00 0.00 32 ASP B N 16
ATOM 31388 C CA . ASP B 2 32 ? -10.127 -15.264 7.314 1.00 0.00 32 ASP B CA 16
ATOM 31389 C C . ASP B 2 32 ? -9.072 -15.940 6.438 1.00 0.00 32 ASP B C 16
ATOM 31390 O O . ASP B 2 32 ? -8.574 -17.017 6.766 1.00 0.00 32 ASP B O 16
ATOM 31399 N N . LYS B 2 33 ? -8.749 -15.302 5.316 1.00 0.00 33 LYS B N 16
ATOM 31400 C CA . LYS B 2 33 ? -7.767 -15.837 4.378 1.00 0.00 33 LYS B CA 16
ATOM 31401 C C . LYS B 2 33 ? -6.339 -15.717 4.912 1.00 0.00 33 LYS B C 16
ATOM 31402 O O . LYS B 2 33 ? -5.751 -16.701 5.359 1.00 0.00 33 LYS B O 16
ATOM 31421 N N . GLU B 2 34 ? -5.783 -14.509 4.851 1.00 0.00 34 GLU B N 16
ATOM 31422 C CA . GLU B 2 34 ? -4.418 -14.264 5.315 1.00 0.00 34 GLU B CA 16
ATOM 31423 C C . GLU B 2 34 ? -4.279 -14.501 6.816 1.00 0.00 34 GLU B C 16
ATOM 31424 O O . GLU B 2 34 ? -3.294 -15.085 7.271 1.00 0.00 34 GLU B O 16
ATOM 31436 N N . GLY B 2 35 ? -5.259 -14.038 7.582 1.00 0.00 35 GLY B N 16
ATOM 31437 C CA . GLY B 2 35 ? -5.212 -14.202 9.022 1.00 0.00 35 GLY B CA 16
ATOM 31438 C C . GLY B 2 35 ? -4.658 -12.979 9.723 1.00 0.00 35 GLY B C 16
ATOM 31439 O O . GLY B 2 35 ? -3.663 -13.068 10.442 1.00 0.00 35 GLY B O 16
ATOM 31443 N N . ILE B 2 36 ? -5.298 -11.829 9.510 1.00 0.00 36 ILE B N 16
ATOM 31444 C CA . ILE B 2 36 ? -4.851 -10.585 10.125 1.00 0.00 36 ILE B CA 16
ATOM 31445 C C . ILE B 2 36 ? -6.039 -9.707 10.520 1.00 0.00 36 ILE B C 16
ATOM 31446 O O . ILE B 2 36 ? -6.935 -9.466 9.711 1.00 0.00 36 ILE B O 16
ATOM 31462 N N . PRO B 2 37 ? -6.057 -9.214 11.774 1.00 0.00 37 PRO B N 16
ATOM 31463 C CA . PRO B 2 37 ? -7.140 -8.359 12.270 1.00 0.00 37 PRO B CA 16
ATOM 31464 C C . PRO B 2 37 ? -7.294 -7.084 11.443 1.00 0.00 37 PRO B C 16
ATOM 31465 O O . PRO B 2 37 ? -6.306 -6.508 10.986 1.00 0.00 37 PRO B O 16
ATOM 31476 N N . PRO B 2 38 ? -8.542 -6.628 11.237 1.00 0.00 38 PRO B N 16
ATOM 31477 C CA . PRO B 2 38 ? -8.832 -5.418 10.458 1.00 0.00 38 PRO B CA 16
ATOM 31478 C C . PRO B 2 38 ? -8.192 -4.166 11.052 1.00 0.00 38 PRO B C 16
ATOM 31479 O O . PRO B 2 38 ? -7.827 -3.244 10.327 1.00 0.00 38 PRO B O 16
ATOM 31490 N N . ASP B 2 39 ? -8.076 -4.136 12.374 1.00 0.00 39 ASP B N 16
ATOM 31491 C CA . ASP B 2 39 ? -7.499 -2.989 13.068 1.00 0.00 39 ASP B CA 16
ATOM 31492 C C . ASP B 2 39 ? -6.096 -2.661 12.556 1.00 0.00 39 ASP B C 16
ATOM 31493 O O . ASP B 2 39 ? -5.784 -1.500 12.291 1.00 0.00 39 ASP B O 16
ATOM 31502 N N . GLN B 2 40 ? -5.247 -3.679 12.435 1.00 0.00 40 GLN B N 16
ATOM 31503 C CA . GLN B 2 40 ? -3.875 -3.478 11.974 1.00 0.00 40 GLN B CA 16
ATOM 31504 C C . GLN B 2 40 ? -3.760 -3.580 10.453 1.00 0.00 40 GLN B C 16
ATOM 31505 O O . GLN B 2 40 ? -2.778 -4.110 9.934 1.00 0.00 40 GLN B O 16
ATOM 31519 N N . GLN B 2 41 ? -4.756 -3.064 9.743 1.00 0.00 41 GLN B N 16
ATOM 31520 C CA . GLN B 2 41 ? -4.748 -3.098 8.284 1.00 0.00 41 GLN B CA 16
ATOM 31521 C C . GLN B 2 41 ? -5.835 -2.194 7.710 1.00 0.00 41 GLN B C 16
ATOM 31522 O O . GLN B 2 41 ? -6.960 -2.171 8.205 1.00 0.00 41 GLN B O 16
ATOM 31536 N N . ARG B 2 42 ? -5.488 -1.446 6.666 1.00 0.00 42 ARG B N 16
ATOM 31537 C CA . ARG B 2 42 ? -6.436 -0.536 6.035 1.00 0.00 42 ARG B CA 16
ATOM 31538 C C . ARG B 2 42 ? -6.395 -0.660 4.514 1.00 0.00 42 ARG B C 16
ATOM 31539 O O . ARG B 2 42 ? -5.341 -0.503 3.899 1.00 0.00 42 ARG B O 16
ATOM 31560 N N . LEU B 2 43 ? -7.552 -0.924 3.912 1.00 0.00 43 LEU B N 16
ATOM 31561 C CA . LEU B 2 43 ? -7.646 -1.046 2.461 1.00 0.00 43 LEU B CA 16
ATOM 31562 C C . LEU B 2 43 ? -7.813 0.331 1.828 1.00 0.00 43 LEU B C 16
ATOM 31563 O O . LEU B 2 43 ? -8.757 1.055 2.140 1.00 0.00 43 LEU B O 16
ATOM 31579 N N . ILE B 2 44 ? -6.886 0.692 0.949 1.00 0.00 44 ILE B N 16
ATOM 31580 C CA . ILE B 2 44 ? -6.926 1.991 0.285 1.00 0.00 44 ILE B CA 16
ATOM 31581 C C . ILE B 2 44 ? -7.302 1.866 -1.188 1.00 0.00 44 ILE B C 16
ATOM 31582 O O . ILE B 2 44 ? -6.894 0.927 -1.874 1.00 0.00 44 ILE B O 16
ATOM 31598 N N . PHE B 2 45 ? -8.080 2.834 -1.660 1.00 0.00 45 PHE B N 16
ATOM 31599 C CA . PHE B 2 45 ? -8.523 2.870 -3.047 1.00 0.00 45 PHE B CA 16
ATOM 31600 C C . PHE B 2 45 ? -8.792 4.307 -3.476 1.00 0.00 45 PHE B C 16
ATOM 31601 O O . PHE B 2 45 ? -9.232 5.126 -2.667 1.00 0.00 45 PHE B O 16
ATOM 31618 N N . ALA B 2 46 ? -8.512 4.602 -4.748 1.00 0.00 46 ALA B N 16
ATOM 31619 C CA . ALA B 2 46 ? -8.706 5.942 -5.306 1.00 0.00 46 ALA B CA 16
ATOM 31620 C C . ALA B 2 46 ? -7.706 6.929 -4.711 1.00 0.00 46 ALA B C 16
ATOM 31621 O O . ALA B 2 46 ? -6.839 7.447 -5.414 1.00 0.00 46 ALA B O 16
ATOM 31628 N N . GLY B 2 47 ? -7.823 7.174 -3.412 1.00 0.00 47 GLY B N 16
ATOM 31629 C CA . GLY B 2 47 ? -6.917 8.084 -2.738 1.00 0.00 47 GLY B CA 16
ATOM 31630 C C . GLY B 2 47 ? -7.099 8.083 -1.232 1.00 0.00 47 GLY B C 16
ATOM 31631 O O . GLY B 2 47 ? -6.638 8.998 -0.549 1.00 0.00 47 GLY B O 16
ATOM 31635 N N . LYS B 2 48 ? -7.760 7.050 -0.710 1.00 0.00 48 LYS B N 16
ATOM 31636 C CA . LYS B 2 48 ? -7.984 6.938 0.726 1.00 0.00 48 LYS B CA 16
ATOM 31637 C C . LYS B 2 48 ? -8.623 5.602 1.082 1.00 0.00 48 LYS B C 16
ATOM 31638 O O . LYS B 2 48 ? -9.268 4.967 0.247 1.00 0.00 48 LYS B O 16
ATOM 31657 N N . GLN B 2 49 ? -8.438 5.188 2.330 1.00 0.00 49 GLN B N 16
ATOM 31658 C CA . GLN B 2 49 ? -8.994 3.931 2.812 1.00 0.00 49 GLN B CA 16
ATOM 31659 C C . GLN B 2 49 ? -10.515 3.914 2.663 1.00 0.00 49 GLN B C 16
ATOM 31660 O O . GLN B 2 49 ? -11.205 4.821 3.130 1.00 0.00 49 GLN B O 16
ATOM 31674 N N . LEU B 2 50 ? -11.028 2.880 2.005 1.00 0.00 50 LEU B N 16
ATOM 31675 C CA . LEU B 2 50 ? -12.464 2.743 1.789 1.00 0.00 50 LEU B CA 16
ATOM 31676 C C . LEU B 2 50 ? -13.186 2.420 3.094 1.00 0.00 50 LEU B C 16
ATOM 31677 O O . LEU B 2 50 ? -12.724 1.596 3.883 1.00 0.00 50 LEU B O 16
ATOM 31693 N N . GLU B 2 51 ? -14.323 3.074 3.313 1.00 0.00 51 GLU B N 16
ATOM 31694 C CA . GLU B 2 51 ? -15.114 2.860 4.521 1.00 0.00 51 GLU B CA 16
ATOM 31695 C C . GLU B 2 51 ? -15.537 1.399 4.646 1.00 0.00 51 GLU B C 16
ATOM 31696 O O . GLU B 2 51 ? -15.904 0.761 3.658 1.00 0.00 51 GLU B O 16
ATOM 31708 N N . ASP B 2 52 ? -15.476 0.875 5.867 1.00 0.00 52 ASP B N 16
ATOM 31709 C CA . ASP B 2 52 ? -15.849 -0.511 6.134 1.00 0.00 52 ASP B CA 16
ATOM 31710 C C . ASP B 2 52 ? -17.369 -0.679 6.183 1.00 0.00 52 ASP B C 16
ATOM 31711 O O . ASP B 2 52 ? -17.904 -1.317 7.090 1.00 0.00 52 ASP B O 16
ATOM 31720 N N . GLY B 2 53 ? -18.059 -0.105 5.202 1.00 0.00 53 GLY B N 16
ATOM 31721 C CA . GLY B 2 53 ? -19.506 -0.204 5.154 1.00 0.00 53 GLY B CA 16
ATOM 31722 C C . GLY B 2 53 ? -20.100 0.518 3.960 1.00 0.00 53 GLY B C 16
ATOM 31723 O O . GLY B 2 53 ? -21.023 1.318 4.110 1.00 0.00 53 GLY B O 16
ATOM 31727 N N . ARG B 2 54 ? -19.570 0.237 2.771 1.00 0.00 54 ARG B N 16
ATOM 31728 C CA . ARG B 2 54 ? -20.052 0.871 1.547 1.00 0.00 54 ARG B CA 16
ATOM 31729 C C . ARG B 2 54 ? -19.977 -0.085 0.360 1.00 0.00 54 ARG B C 16
ATOM 31730 O O . ARG B 2 54 ? -18.979 -0.780 0.170 1.00 0.00 54 ARG B O 16
ATOM 31751 N N . THR B 2 55 ? -21.043 -0.111 -0.434 1.00 0.00 55 THR B N 16
ATOM 31752 C CA . THR B 2 55 ? -21.114 -0.974 -1.608 1.00 0.00 55 THR B CA 16
ATOM 31753 C C . THR B 2 55 ? -20.083 -0.570 -2.659 1.00 0.00 55 THR B C 16
ATOM 31754 O O . THR B 2 55 ? -19.672 0.588 -2.726 1.00 0.00 55 THR B O 16
ATOM 31765 N N . LEU B 2 56 ? -19.672 -1.534 -3.480 1.00 0.00 56 LEU B N 16
ATOM 31766 C CA . LEU B 2 56 ? -18.694 -1.283 -4.535 1.00 0.00 56 LEU B CA 16
ATOM 31767 C C . LEU B 2 56 ? -19.160 -0.153 -5.450 1.00 0.00 56 LEU B C 16
ATOM 31768 O O . LEU B 2 56 ? -18.370 0.703 -5.851 1.00 0.00 56 LEU B O 16
ATOM 31784 N N . SER B 2 57 ? -20.447 -0.167 -5.777 1.00 0.00 57 SER B N 16
ATOM 31785 C CA . SER B 2 57 ? -21.035 0.844 -6.648 1.00 0.00 57 SER B CA 16
ATOM 31786 C C . SER B 2 57 ? -20.872 2.250 -6.073 1.00 0.00 57 SER B C 16
ATOM 31787 O O . SER B 2 57 ? -20.810 3.228 -6.819 1.00 0.00 57 SER B O 16
ATOM 31795 N N . ASP B 2 58 ? -20.820 2.346 -4.746 1.00 0.00 58 ASP B N 16
ATOM 31796 C CA . ASP B 2 58 ? -20.684 3.6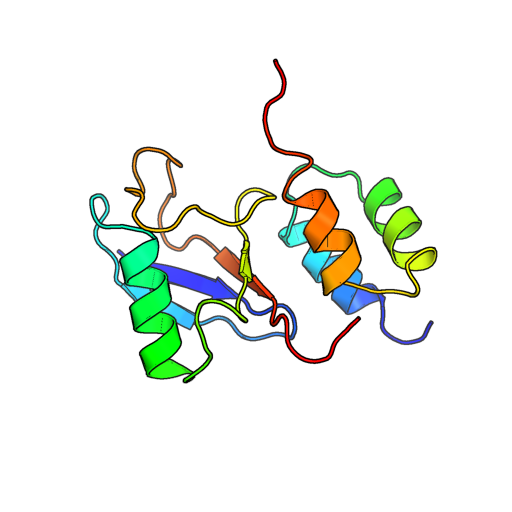39 -4.075 1.00 0.00 58 ASP B CA 16
ATOM 31797 C C . ASP B 2 58 ? -19.503 4.439 -4.625 1.00 0.00 58 ASP B C 16
ATOM 31798 O O . ASP B 2 58 ? -19.677 5.564 -5.094 1.00 0.00 58 ASP B O 16
ATOM 31807 N N . TYR B 2 59 ? -18.306 3.861 -4.568 1.00 0.00 59 TYR B N 16
ATOM 31808 C CA . TYR B 2 59 ? -17.114 4.543 -5.064 1.00 0.00 59 TYR B CA 16
ATOM 31809 C C . TYR B 2 59 ? -16.935 4.315 -6.562 1.00 0.00 59 TYR B C 16
ATOM 31810 O O . TYR B 2 59 ? -15.829 4.445 -7.088 1.00 0.00 59 TYR B O 16
ATOM 31828 N N . ASN B 2 60 ? -18.027 3.974 -7.245 1.00 0.00 60 ASN B N 16
ATOM 31829 C CA . ASN B 2 60 ? -17.983 3.726 -8.683 1.00 0.00 60 ASN B CA 16
ATOM 31830 C C . ASN B 2 60 ? -16.842 2.769 -9.022 1.00 0.00 60 ASN B C 16
ATOM 31831 O O . ASN B 2 60 ? -16.161 2.930 -10.035 1.00 0.00 60 ASN B O 16
ATOM 31842 N N . ILE B 2 61 ? -16.633 1.782 -8.155 1.00 0.00 61 ILE B N 16
ATOM 31843 C CA . ILE B 2 61 ? -15.565 0.805 -8.343 1.00 0.00 61 ILE B CA 16
ATOM 31844 C C . ILE B 2 61 ? -15.757 -0.007 -9.619 1.00 0.00 61 ILE B C 16
ATOM 31845 O O . ILE B 2 61 ? -16.816 -0.593 -9.844 1.00 0.00 61 ILE B O 16
ATOM 31861 N N . GLN B 2 62 ? -14.713 -0.045 -10.439 1.00 0.00 62 GLN B N 16
ATOM 31862 C CA . GLN B 2 62 ? -14.741 -0.795 -11.688 1.00 0.00 62 GLN B CA 16
ATOM 31863 C C . GLN B 2 62 ? -14.377 -2.253 -11.438 1.00 0.00 62 GLN B C 16
ATOM 31864 O O . GLN B 2 62 ? -13.717 -2.573 -10.449 1.00 0.00 62 GLN B O 16
ATOM 31878 N N . LYS B 2 63 ? -14.811 -3.133 -12.333 1.00 0.00 63 LYS B N 16
ATOM 31879 C CA . LYS B 2 63 ? -14.524 -4.557 -12.202 1.00 0.00 63 LYS B CA 16
ATOM 31880 C C . LYS B 2 63 ? -13.027 -4.799 -12.032 1.00 0.00 63 LYS B C 16
ATOM 31881 O O . LYS B 2 63 ? -12.206 -4.067 -12.586 1.00 0.00 63 LYS B O 16
ATOM 31900 N N . GLU B 2 64 ? -12.689 -5.827 -11.253 1.00 0.00 64 GLU B N 16
ATOM 31901 C CA . GLU B 2 64 ? -11.298 -6.195 -10.979 1.00 0.00 64 GLU B CA 16
ATOM 31902 C C . GLU B 2 64 ? -10.444 -4.974 -10.642 1.00 0.00 64 GLU B C 16
ATOM 31903 O O . GLU B 2 64 ? -9.293 -4.870 -11.069 1.00 0.00 64 GLU B O 16
ATOM 31915 N N . SER B 2 65 ? -11.010 -4.058 -9.862 1.00 0.00 65 SER B N 16
ATOM 31916 C CA . SER B 2 65 ? -10.296 -2.852 -9.455 1.00 0.00 65 SER B CA 16
ATOM 31917 C C . SER B 2 65 ? -9.199 -3.189 -8.450 1.00 0.00 65 SER B C 16
ATOM 31918 O O . SER B 2 65 ? -9.399 -4.010 -7.554 1.00 0.00 65 SER B O 16
ATOM 31926 N N . THR B 2 66 ? -8.040 -2.559 -8.611 1.00 0.00 66 THR B N 16
ATOM 31927 C CA . THR B 2 66 ? -6.911 -2.801 -7.720 1.00 0.00 66 THR B CA 16
ATOM 31928 C C . THR B 2 66 ? -6.965 -1.921 -6.474 1.00 0.00 66 THR B C 16
ATOM 31929 O O . THR B 2 66 ? -7.132 -0.704 -6.562 1.00 0.00 66 THR B O 16
ATOM 31940 N N . LEU B 2 67 ? -6.798 -2.554 -5.316 1.00 0.00 67 LEU B N 16
ATOM 31941 C CA . LEU B 2 67 ? -6.801 -1.853 -4.036 1.00 0.00 67 LEU B CA 16
ATOM 31942 C C . LEU B 2 67 ? -5.501 -2.129 -3.289 1.00 0.00 67 LEU B C 16
ATOM 31943 O O . LEU B 2 67 ? -5.039 -3.271 -3.239 1.00 0.00 67 LEU B O 16
ATOM 31959 N N . HIS B 2 68 ? -4.905 -1.085 -2.718 1.00 0.00 68 HIS B N 16
ATOM 31960 C CA . HIS B 2 68 ? -3.652 -1.239 -1.986 1.00 0.00 68 HIS B CA 16
ATOM 31961 C C . HIS B 2 68 ? -3.886 -1.493 -0.502 1.00 0.00 68 HIS B C 16
ATOM 31962 O O . HIS B 2 68 ? -4.406 -0.639 0.212 1.00 0.00 68 HIS B O 16
ATOM 31977 N N . LEU B 2 69 ? -3.475 -2.673 -0.046 1.00 0.00 69 LEU B N 16
ATOM 31978 C CA . LEU B 2 69 ? -3.615 -3.046 1.354 1.00 0.00 69 LEU B CA 16
ATOM 31979 C C . LEU B 2 69 ? -2.435 -2.516 2.160 1.00 0.00 69 LEU B C 16
ATOM 31980 O O . LEU B 2 69 ? -1.278 -2.725 1.794 1.00 0.00 69 LEU B O 16
ATOM 31996 N N . VAL B 2 70 ? -2.731 -1.824 3.253 1.00 0.00 70 VAL B N 16
ATOM 31997 C CA . VAL B 2 70 ? -1.692 -1.259 4.100 1.00 0.00 70 VAL B CA 16
ATOM 31998 C C . VAL B 2 70 ? -1.687 -1.904 5.484 1.00 0.00 70 VAL B C 16
ATOM 31999 O O . VAL B 2 70 ? -2.666 -1.822 6.225 1.00 0.00 70 VAL B O 16
ATOM 32012 N N . LEU B 2 71 ? -0.570 -2.541 5.824 1.00 0.00 71 LEU B N 16
ATOM 32013 C CA . LEU B 2 71 ? -0.423 -3.199 7.118 1.00 0.00 71 LEU B CA 16
ATOM 32014 C C . LEU B 2 71 ? 0.139 -2.228 8.153 1.00 0.00 71 LEU B C 16
ATOM 32015 O O . LEU B 2 71 ? 1.168 -1.593 7.923 1.00 0.00 71 LEU B O 16
ATOM 32031 N N . ARG B 2 72 ? -0.538 -2.117 9.292 1.00 0.00 72 ARG B N 16
ATOM 32032 C CA . ARG B 2 72 ? -0.094 -1.219 10.353 1.00 0.00 72 ARG B CA 16
ATOM 32033 C C . ARG B 2 72 ? 1.028 -1.848 11.172 1.00 0.00 72 ARG B C 16
ATOM 32034 O O . ARG B 2 72 ? 0.905 -2.973 11.655 1.00 0.00 72 ARG B O 16
ATOM 32055 N N . LEU B 2 73 ? 2.120 -1.107 11.328 1.00 0.00 73 LEU B N 16
ATOM 32056 C CA . LEU B 2 73 ? 3.268 -1.579 12.095 1.00 0.00 73 LEU B CA 16
ATOM 32057 C C . LEU B 2 73 ? 3.022 -1.419 13.591 1.00 0.00 73 LEU B C 16
ATOM 32058 O O . LEU B 2 73 ? 2.425 -0.435 14.029 1.00 0.00 73 LEU B O 16
ATOM 32074 N N . ARG B 2 74 ? 3.488 -2.391 14.372 1.00 0.00 74 ARG B N 16
ATOM 32075 C CA . ARG B 2 74 ? 3.319 -2.355 15.821 1.00 0.00 74 ARG B CA 16
ATOM 32076 C C . ARG B 2 74 ? 3.884 -1.063 16.404 1.00 0.00 74 ARG B C 16
ATOM 32077 O O . ARG B 2 74 ? 3.232 -0.397 17.208 1.00 0.00 74 ARG B O 16
ATOM 32098 N N . GLY B 2 75 ? 5.098 -0.716 15.989 1.00 0.00 75 GLY B N 16
ATOM 32099 C CA . GLY B 2 75 ? 5.733 0.496 16.474 1.00 0.00 75 GLY B CA 16
ATOM 32100 C C . GLY B 2 75 ? 5.097 1.751 15.910 1.00 0.00 75 GLY B C 16
ATOM 32101 O O . GLY B 2 75 ? 3.873 1.863 15.851 1.00 0.00 75 GLY B O 16
ATOM 32105 N N . GLY B 2 76 ? 5.933 2.699 15.493 1.00 0.00 76 GLY B N 16
ATOM 32106 C CA . GLY B 2 76 ? 5.429 3.940 14.935 1.00 0.00 76 GLY B CA 16
ATOM 32107 C C . GLY B 2 76 ? 6.540 4.891 14.537 1.00 0.00 76 GLY B C 16
ATOM 32108 O O . GLY B 2 76 ? 7.721 4.498 14.632 1.00 0.00 76 GLY B O 16
ATOM 32113 N N . ASN A 1 1 ? 22.235 2.478 -2.201 1.00 0.00 6 ASN A N 17
ATOM 32114 C CA . ASN A 1 1 ? 21.902 2.309 -0.790 1.00 0.00 6 ASN A CA 17
ATOM 32115 C C . ASN A 1 1 ? 20.427 2.612 -0.539 1.00 0.00 6 ASN A C 17
ATOM 32116 O O . ASN A 1 1 ? 19.726 1.839 0.115 1.00 0.00 6 ASN A O 17
ATOM 32127 N N . ASP A 1 2 ? 19.964 3.743 -1.064 1.00 0.00 7 ASP A N 17
ATOM 32128 C CA . ASP A 1 2 ? 18.574 4.156 -0.903 1.00 0.00 7 ASP A CA 17
ATOM 32129 C C . ASP A 1 2 ? 17.629 3.180 -1.597 1.00 0.00 7 ASP A C 17
ATOM 32130 O O . ASP A 1 2 ? 17.969 2.602 -2.630 1.00 0.00 7 ASP A O 17
ATOM 32139 N N . ASP A 1 3 ? 16.441 3.002 -1.025 1.00 0.00 8 ASP A N 17
ATOM 32140 C CA . ASP A 1 3 ? 15.450 2.096 -1.593 1.00 0.00 8 ASP A CA 17
ATOM 32141 C C . ASP A 1 3 ? 14.039 2.487 -1.172 1.00 0.00 8 ASP A C 17
ATOM 32142 O O . ASP A 1 3 ? 13.177 1.627 -0.981 1.00 0.00 8 ASP A O 17
ATOM 32151 N N . HIS A 1 4 ? 13.803 3.789 -1.044 1.00 0.00 9 HIS A N 17
ATOM 32152 C CA . HIS A 1 4 ? 12.488 4.286 -0.666 1.00 0.00 9 HIS A CA 17
ATOM 32153 C C . HIS A 1 4 ? 11.562 4.285 -1.875 1.00 0.00 9 HIS A C 17
ATOM 32154 O O . HIS A 1 4 ? 10.340 4.260 -1.734 1.00 0.00 9 HIS A O 17
ATOM 32169 N N . GLU A 1 5 ? 12.162 4.332 -3.065 1.00 0.00 10 GLU A N 17
ATOM 32170 C CA . GLU A 1 5 ? 11.408 4.361 -4.314 1.00 0.00 10 GLU A CA 17
ATOM 32171 C C . GLU A 1 5 ? 10.367 3.248 -4.359 1.00 0.00 10 GLU A C 17
ATOM 32172 O O . GLU A 1 5 ? 9.282 3.440 -4.899 1.00 0.00 10 GLU A O 17
ATOM 32184 N N . SER A 1 6 ? 10.687 2.095 -3.777 1.00 0.00 11 SER A N 17
ATOM 32185 C CA . SER A 1 6 ? 9.742 0.985 -3.751 1.00 0.00 11 SER A CA 17
ATOM 32186 C C . SER A 1 6 ? 8.472 1.425 -3.032 1.00 0.00 11 SER A C 17
ATOM 32187 O O . SER A 1 6 ? 7.357 1.264 -3.537 1.00 0.00 11 SER A O 17
ATOM 32195 N N . LYS A 1 7 ? 8.656 2.018 -1.861 1.00 0.00 12 LYS A N 17
ATOM 32196 C CA . LYS A 1 7 ? 7.534 2.521 -1.084 1.00 0.00 12 LYS A CA 17
ATOM 32197 C C . LYS A 1 7 ? 6.842 3.636 -1.856 1.00 0.00 12 LYS A C 17
ATOM 32198 O O . LYS A 1 7 ? 5.615 3.754 -1.845 1.00 0.00 12 LYS A O 17
ATOM 32217 N N . LEU A 1 8 ? 7.649 4.444 -2.540 1.00 0.00 13 LEU A N 17
ATOM 32218 C CA . LEU A 1 8 ? 7.140 5.547 -3.339 1.00 0.00 13 LEU A CA 17
ATOM 32219 C C . LEU A 1 8 ? 6.221 5.024 -4.435 1.00 0.00 13 LEU A C 17
ATOM 32220 O O . LEU A 1 8 ? 5.165 5.601 -4.698 1.00 0.00 13 LEU A O 17
ATOM 32236 N N . SER A 1 9 ? 6.617 3.916 -5.060 1.00 0.00 14 SER A N 17
ATOM 32237 C CA . SER A 1 9 ? 5.808 3.314 -6.108 1.00 0.00 14 SER A CA 17
ATOM 32238 C C . SER A 1 9 ? 4.470 2.908 -5.518 1.00 0.00 14 SER A C 17
ATOM 32239 O O . SER A 1 9 ? 3.418 3.134 -6.123 1.00 0.00 14 SER A O 17
ATOM 32247 N N . ILE A 1 10 ? 4.512 2.333 -4.311 1.00 0.00 15 ILE A N 17
ATOM 32248 C CA . ILE A 1 10 ? 3.284 1.939 -3.636 1.00 0.00 15 ILE A CA 17
ATOM 32249 C C . ILE A 1 10 ? 2.372 3.147 -3.527 1.00 0.00 15 ILE A C 17
ATOM 32250 O O . ILE A 1 10 ? 1.168 3.048 -3.736 1.00 0.00 15 ILE A O 17
ATOM 32266 N N . LEU A 1 11 ? 2.973 4.294 -3.203 1.00 0.00 16 LEU A N 17
ATOM 32267 C CA . LEU A 1 11 ? 2.233 5.544 -3.069 1.00 0.00 16 LEU A CA 17
ATOM 32268 C C . LEU A 1 11 ? 1.593 5.939 -4.394 1.00 0.00 16 LEU A C 17
ATOM 32269 O O . LEU A 1 11 ? 0.446 6.378 -4.428 1.00 0.00 16 LEU A O 17
ATOM 32285 N N . MET A 1 12 ? 2.342 5.785 -5.485 1.00 0.00 17 MET A N 17
ATOM 32286 C CA . MET A 1 12 ? 1.833 6.129 -6.807 1.00 0.00 17 MET A CA 17
ATOM 32287 C C . MET A 1 12 ? 0.528 5.394 -7.070 1.00 0.00 17 MET A C 17
ATOM 32288 O O . MET A 1 12 ? -0.486 6.004 -7.412 1.00 0.00 17 MET A O 17
ATOM 32302 N N . ASP A 1 13 ? 0.555 4.080 -6.885 1.00 0.00 18 ASP A N 17
ATOM 32303 C CA . ASP A 1 13 ? -0.616 3.255 -7.073 1.00 0.00 18 ASP A CA 17
ATOM 32304 C C . ASP A 1 13 ? -1.620 3.502 -5.952 1.00 0.00 18 ASP A C 17
ATOM 32305 O O . ASP A 1 13 ? -2.830 3.365 -6.137 1.00 0.00 18 ASP A O 17
ATOM 32314 N N . MET A 1 14 ? -1.096 3.867 -4.786 1.00 0.00 19 MET A N 17
ATOM 32315 C CA . MET A 1 14 ? -1.916 4.139 -3.612 1.00 0.00 19 MET A CA 17
ATOM 32316 C C . MET A 1 14 ? -2.826 5.340 -3.857 1.00 0.00 19 MET A C 17
ATOM 32317 O O . MET A 1 14 ? -3.987 5.347 -3.445 1.00 0.00 19 MET A O 17
ATOM 32331 N N . PHE A 1 15 ? -2.293 6.350 -4.540 1.00 0.00 20 PHE A N 17
ATOM 32332 C CA . PHE A 1 15 ? -3.056 7.553 -4.853 1.00 0.00 20 PHE A CA 17
ATOM 32333 C C . PHE A 1 15 ? -2.922 7.896 -6.336 1.00 0.00 20 PHE A C 17
ATOM 32334 O O . PHE A 1 15 ? -1.844 8.275 -6.794 1.00 0.00 20 PHE A O 17
ATOM 32351 N N . PRO A 1 16 ? -4.014 7.772 -7.110 1.00 0.00 21 PRO A N 17
ATOM 32352 C CA . PRO A 1 16 ? -3.997 8.077 -8.543 1.00 0.00 21 PRO A CA 17
ATOM 32353 C C . PRO A 1 16 ? -3.973 9.577 -8.817 1.00 0.00 21 PRO A C 17
ATOM 32354 O O . PRO A 1 16 ? -3.264 10.046 -9.707 1.00 0.00 21 PRO A O 17
ATOM 32365 N N . ALA A 1 17 ? -4.767 10.318 -8.052 1.00 0.00 22 ALA A N 17
ATOM 32366 C CA . ALA A 1 17 ? -4.860 11.765 -8.210 1.00 0.00 22 ALA A CA 17
ATOM 32367 C C . ALA A 1 17 ? -3.551 12.465 -7.851 1.00 0.00 22 ALA A C 17
ATOM 32368 O O . ALA A 1 17 ? -3.098 13.352 -8.573 1.00 0.00 22 ALA A O 17
ATOM 32375 N N . ILE A 1 18 ? -2.955 12.076 -6.726 1.00 0.00 23 ILE A N 17
ATOM 32376 C CA . ILE A 1 18 ? -1.711 12.687 -6.276 1.00 0.00 23 ILE A CA 17
ATOM 32377 C C . ILE A 1 18 ? -0.567 12.413 -7.247 1.00 0.00 23 ILE A C 17
ATOM 32378 O O . ILE A 1 18 ? -0.350 11.276 -7.666 1.00 0.00 23 ILE A O 17
ATOM 32394 N N . SER A 1 19 ? 0.163 13.468 -7.595 1.00 0.00 24 SER A N 17
ATOM 32395 C CA . SER A 1 19 ? 1.293 13.355 -8.509 1.00 0.00 24 SER A CA 17
ATOM 32396 C C . SER A 1 19 ? 2.463 12.643 -7.836 1.00 0.00 24 SER A C 17
ATOM 32397 O O . SER A 1 19 ? 2.669 12.775 -6.630 1.00 0.00 24 SER A O 17
ATOM 32405 N N . LYS A 1 20 ? 3.224 11.888 -8.624 1.00 0.00 25 LYS A N 17
ATOM 32406 C CA . LYS A 1 20 ? 4.375 11.152 -8.106 1.00 0.00 25 LYS A CA 17
ATOM 32407 C C . LYS A 1 20 ? 5.314 12.074 -7.333 1.00 0.00 25 LYS A C 17
ATOM 32408 O O . LYS A 1 20 ? 5.849 11.696 -6.290 1.00 0.00 25 LYS A O 17
ATOM 32427 N N . SER A 1 21 ? 5.514 13.281 -7.856 1.00 0.00 26 SER A N 17
ATOM 32428 C CA . SER A 1 21 ? 6.392 14.258 -7.219 1.00 0.00 26 SER A CA 17
ATOM 32429 C C . SER A 1 21 ? 5.927 14.576 -5.800 1.00 0.00 26 SER A C 17
ATOM 32430 O O . SER A 1 21 ? 6.726 14.585 -4.862 1.00 0.00 26 SER A O 17
ATOM 32438 N N . LYS A 1 22 ? 4.632 14.836 -5.649 1.00 0.00 27 LYS A N 17
ATOM 32439 C CA . LYS A 1 22 ? 4.058 15.158 -4.345 1.00 0.00 27 LYS A CA 17
ATOM 32440 C C . LYS A 1 22 ? 4.291 14.023 -3.351 1.00 0.00 27 LYS A C 17
ATOM 32441 O O . LYS A 1 22 ? 4.749 14.251 -2.229 1.00 0.00 27 LYS A O 17
ATOM 32460 N N . LEU A 1 23 ? 3.982 12.800 -3.773 1.00 0.00 28 LEU A N 17
ATOM 32461 C CA . LEU A 1 23 ? 4.166 11.628 -2.926 1.00 0.00 28 LEU A CA 17
ATOM 32462 C C . LEU A 1 23 ? 5.624 11.499 -2.491 1.00 0.00 28 LEU A C 17
ATOM 32463 O O . LEU A 1 23 ? 5.910 11.152 -1.346 1.00 0.00 28 LEU A O 17
ATOM 32479 N N . GLN A 1 24 ? 6.542 11.797 -3.408 1.00 0.00 29 GLN A N 17
ATOM 32480 C CA . GLN A 1 24 ? 7.971 11.732 -3.114 1.00 0.00 29 GLN A CA 17
ATOM 32481 C C . GLN A 1 24 ? 8.332 12.732 -2.020 1.00 0.00 29 GLN A C 17
ATOM 32482 O O . GLN A 1 24 ? 9.115 12.428 -1.119 1.00 0.00 29 GLN A O 17
ATOM 32496 N N . VAL A 1 25 ? 7.748 13.925 -2.106 1.00 0.00 30 VAL A N 17
ATOM 32497 C CA . VAL A 1 25 ? 8.000 14.976 -1.127 1.00 0.00 30 VAL A CA 17
ATOM 32498 C C . VAL A 1 25 ? 7.595 14.531 0.275 1.00 0.00 30 VAL A C 17
ATOM 32499 O O . VAL A 1 25 ? 8.367 14.666 1.223 1.00 0.00 30 VAL A O 17
ATOM 32512 N N . HIS A 1 26 ? 6.380 14.004 0.399 1.00 0.00 31 HIS A N 17
ATOM 32513 C CA . HIS A 1 26 ? 5.874 13.543 1.690 1.00 0.00 31 HIS A CA 17
ATOM 32514 C C . HIS A 1 26 ? 6.761 12.450 2.272 1.00 0.00 31 HIS A C 17
ATOM 32515 O O . HIS A 1 26 ? 7.094 12.473 3.458 1.00 0.00 31 HIS A O 17
ATOM 32530 N N . LEU A 1 27 ? 7.139 11.493 1.431 1.00 0.00 32 LEU A N 17
ATOM 32531 C CA . LEU A 1 27 ? 7.988 10.388 1.859 1.00 0.00 32 LEU A CA 17
ATOM 32532 C C . LEU A 1 27 ? 9.311 10.911 2.411 1.00 0.00 32 LEU A C 17
ATOM 32533 O O . LEU A 1 27 ? 9.832 10.397 3.402 1.00 0.00 32 LEU A O 17
ATOM 32549 N N . LEU A 1 28 ? 9.849 11.936 1.758 1.00 0.00 33 LEU A N 17
ATOM 32550 C CA . LEU A 1 28 ? 11.114 12.540 2.170 1.00 0.00 33 LEU A CA 17
ATOM 32551 C C . LEU A 1 28 ? 10.971 13.340 3.466 1.00 0.00 33 LEU A C 17
ATOM 32552 O O . LEU A 1 28 ? 11.857 13.307 4.321 1.00 0.00 33 LEU A O 17
ATOM 32568 N N . GLU A 1 29 ? 9.867 14.074 3.595 1.00 0.00 34 GLU A N 17
ATOM 32569 C CA . GLU A 1 29 ? 9.628 14.904 4.777 1.00 0.00 34 GLU A CA 17
ATOM 32570 C C . GLU A 1 29 ? 9.799 14.113 6.071 1.00 0.00 34 GLU A C 17
ATOM 32571 O O . GLU A 1 29 ? 10.679 14.416 6.877 1.00 0.00 34 GLU A O 17
ATOM 32583 N N . ASN A 1 30 ? 8.957 13.104 6.270 1.00 0.00 35 ASN A N 17
ATOM 32584 C CA . ASN A 1 30 ? 9.031 12.284 7.474 1.00 0.00 35 ASN A CA 17
ATOM 32585 C C . ASN A 1 30 ? 10.366 11.548 7.537 1.00 0.00 35 ASN A C 17
ATOM 32586 O O . ASN A 1 30 ? 11.176 11.790 8.433 1.00 0.00 35 ASN A O 17
ATOM 32597 N N . ASN A 1 31 ? 10.584 10.664 6.567 1.00 0.00 36 ASN A N 17
ATOM 32598 C CA . ASN A 1 31 ? 11.818 9.886 6.474 1.00 0.00 36 ASN A CA 17
ATOM 32599 C C . ASN A 1 31 ? 11.692 8.837 5.376 1.00 0.00 36 ASN A C 17
ATOM 32600 O O . ASN A 1 31 ? 12.411 8.877 4.377 1.00 0.00 36 ASN A O 17
ATOM 32611 N N . ASN A 1 32 ? 10.754 7.910 5.571 1.00 0.00 37 ASN A N 17
ATOM 32612 C CA . ASN A 1 32 ? 10.490 6.843 4.608 1.00 0.00 37 ASN A CA 17
ATOM 32613 C C . ASN A 1 32 ? 9.482 5.848 5.174 1.00 0.00 37 ASN A C 17
ATOM 32614 O O . ASN A 1 32 ? 9.546 4.651 4.888 1.00 0.00 37 ASN A O 17
ATOM 32625 N N . ASP A 1 33 ? 8.552 6.351 5.983 1.00 0.00 38 ASP A N 17
ATOM 32626 C CA . ASP A 1 33 ? 7.530 5.508 6.593 1.00 0.00 38 ASP A CA 17
ATOM 32627 C C . ASP A 1 33 ? 6.259 5.495 5.747 1.00 0.00 38 ASP A C 17
ATOM 32628 O O . ASP A 1 33 ? 5.860 6.521 5.198 1.00 0.00 38 ASP A O 17
ATOM 32637 N N . LEU A 1 34 ? 5.635 4.324 5.633 1.00 0.00 39 LEU A N 17
ATOM 32638 C CA . LEU A 1 34 ? 4.417 4.182 4.839 1.00 0.00 39 LEU A CA 17
ATOM 32639 C C . LEU A 1 34 ? 3.147 4.398 5.664 1.00 0.00 39 LEU A C 17
ATOM 32640 O O . LEU A 1 34 ? 2.273 5.163 5.264 1.00 0.00 39 LEU A O 17
ATOM 32656 N N . ASP A 1 35 ? 3.032 3.717 6.801 1.00 0.00 40 ASP A N 17
ATOM 32657 C CA . ASP A 1 35 ? 1.840 3.847 7.640 1.00 0.00 40 ASP A CA 17
ATOM 32658 C C . ASP A 1 35 ? 1.642 5.286 8.109 1.00 0.00 40 ASP A C 17
ATOM 32659 O O . ASP A 1 35 ? 0.515 5.782 8.149 1.00 0.00 40 ASP A O 17
ATOM 32668 N N . LEU A 1 36 ? 2.734 5.950 8.469 1.00 0.00 41 LEU A N 17
ATOM 32669 C CA . LEU A 1 36 ? 2.670 7.330 8.944 1.00 0.00 41 LEU A CA 17
ATOM 32670 C C . LEU A 1 36 ? 2.319 8.296 7.811 1.00 0.00 41 LEU A C 17
ATOM 32671 O O . LEU A 1 36 ? 1.326 9.025 7.887 1.00 0.00 41 LEU A O 17
ATOM 32687 N N . THR A 1 37 ? 3.142 8.297 6.767 1.00 0.00 42 THR A N 17
ATOM 32688 C CA . THR A 1 37 ? 2.929 9.177 5.622 1.00 0.00 42 THR A CA 17
ATOM 32689 C C . THR A 1 37 ? 1.545 8.974 5.019 1.00 0.00 42 THR A C 17
ATOM 32690 O O . THR A 1 37 ? 0.781 9.927 4.852 1.00 0.00 42 THR A O 17
ATOM 32701 N N . ILE A 1 38 ? 1.226 7.727 4.696 1.00 0.00 43 ILE A N 17
ATOM 32702 C CA . ILE A 1 38 ? -0.067 7.405 4.115 1.00 0.00 43 ILE A CA 17
ATOM 32703 C C . ILE A 1 38 ? -1.193 7.749 5.077 1.00 0.00 43 ILE A C 17
ATOM 32704 O O . ILE A 1 38 ? -2.223 8.276 4.667 1.00 0.00 43 ILE A O 17
ATOM 32720 N N . GLY A 1 39 ? -0.990 7.461 6.360 1.00 0.00 44 GLY A N 17
ATOM 32721 C CA . GLY A 1 39 ? -2.004 7.770 7.352 1.00 0.00 44 GLY A CA 17
ATOM 32722 C C . GLY A 1 39 ? -2.434 9.219 7.263 1.00 0.00 44 GLY A C 17
ATOM 32723 O O . GLY A 1 39 ? -3.622 9.532 7.330 1.00 0.00 44 GLY A O 17
ATOM 32727 N N . LEU A 1 40 ? -1.453 10.098 7.090 1.00 0.00 45 LEU A N 17
ATOM 32728 C CA . LEU A 1 40 ? -1.709 11.528 6.965 1.00 0.00 45 LEU A CA 17
ATOM 32729 C C . LEU A 1 40 ? -2.474 11.834 5.680 1.00 0.00 45 LEU A C 17
ATOM 32730 O O . LEU A 1 40 ? -3.445 12.590 5.683 1.00 0.00 45 LEU A O 17
ATOM 32746 N N . LEU A 1 41 ? -2.008 11.250 4.582 1.00 0.00 46 LEU A N 17
ATOM 32747 C CA . LEU A 1 41 ? -2.613 11.456 3.270 1.00 0.00 46 LEU A CA 17
ATOM 32748 C C . LEU A 1 41 ? -4.067 10.987 3.227 1.00 0.00 46 LEU A C 17
ATOM 32749 O O . LEU A 1 41 ? -4.934 11.698 2.718 1.00 0.00 46 LEU A O 17
ATOM 32765 N N . LEU A 1 42 ? -4.335 9.799 3.762 1.00 0.00 47 LEU A N 17
ATOM 32766 C CA . LEU A 1 42 ? -5.694 9.262 3.778 1.00 0.00 47 LEU A CA 17
ATOM 32767 C C . LEU A 1 42 ? -6.640 10.256 4.442 1.00 0.00 47 LEU A C 17
ATOM 32768 O O . LEU A 1 42 ? -7.760 10.471 3.979 1.00 0.00 47 LEU A O 17
ATOM 32784 N N . LYS A 1 43 ? -6.168 10.863 5.527 1.00 0.00 48 LYS A N 17
ATOM 32785 C CA . LYS A 1 43 ? -6.945 11.844 6.265 1.00 0.00 48 LYS A CA 17
ATOM 32786 C C . LYS A 1 43 ? -6.843 13.219 5.594 1.00 0.00 48 LYS A C 17
ATOM 32787 O O . LYS A 1 43 ? -6.738 14.248 6.263 1.00 0.00 48 LYS A O 17
ATOM 32806 N N . GLU A 1 44 ? -6.865 13.225 4.264 1.00 0.00 49 GLU A N 17
ATOM 32807 C CA . GLU A 1 44 ? -6.769 14.467 3.503 1.00 0.00 49 GLU A CA 17
ATOM 32808 C C . GLU A 1 44 ? -8.054 15.281 3.622 1.00 0.00 49 GLU A C 17
ATOM 32809 O O . GLU A 1 44 ? -8.020 16.472 3.936 1.00 0.00 49 GLU A O 17
ATOM 32821 N N . ASN A 1 45 ? -9.183 14.627 3.369 1.00 0.00 50 ASN A N 17
ATOM 32822 C CA . ASN A 1 45 ? -10.487 15.278 3.445 1.00 0.00 50 ASN A CA 17
ATOM 32823 C C . ASN A 1 45 ? -10.935 15.439 4.898 1.00 0.00 50 ASN A C 17
ATOM 32824 O O . ASN A 1 45 ? -11.899 14.809 5.333 1.00 0.00 50 ASN A O 17
ATOM 32835 N N . ASP A 1 46 ? -10.227 16.281 5.646 1.00 0.00 51 ASP A N 17
ATOM 32836 C CA . ASP A 1 46 ? -10.555 16.517 7.049 1.00 0.00 51 ASP A CA 17
ATOM 32837 C C . ASP A 1 46 ? -9.890 17.793 7.557 1.00 0.00 51 ASP A C 17
ATOM 32838 O O . ASP A 1 46 ? -10.517 18.598 8.247 1.00 0.00 51 ASP A O 17
ATOM 32847 N N . ASP A 1 47 ? -8.619 17.970 7.212 1.00 0.00 52 ASP A N 17
ATOM 32848 C CA . ASP A 1 47 ? -7.866 19.146 7.633 1.00 0.00 52 ASP A CA 17
ATOM 32849 C C . ASP A 1 47 ? -8.512 20.427 7.114 1.00 0.00 52 ASP A C 17
ATOM 32850 O O . ASP A 1 47 ? -8.607 21.421 7.834 1.00 0.00 52 ASP A O 17
ATOM 32859 N N . LYS A 1 48 ? -8.952 20.396 5.860 1.00 0.00 53 LYS A N 17
ATOM 32860 C CA . LYS A 1 48 ? -9.587 21.555 5.242 1.00 0.00 53 LYS A CA 17
ATOM 32861 C C . LYS A 1 48 ? -10.837 21.968 6.012 1.00 0.00 53 LYS A C 17
ATOM 32862 O O . LYS A 1 48 ? -11.599 21.122 6.481 1.00 0.00 53 LYS A O 17
ATOM 32881 N N . SER A 1 49 ? -11.041 23.277 6.137 1.00 0.00 54 SER A N 17
ATOM 32882 C CA . SER A 1 49 ? -12.198 23.809 6.849 1.00 0.00 54 SER A CA 17
ATOM 32883 C C . SER A 1 49 ? -13.499 23.306 6.232 1.00 0.00 54 SER A C 17
ATOM 32884 O O . SER A 1 49 ? -14.495 23.180 6.975 1.00 0.00 54 SER A O 17
ATOM 32893 N N . MET B 2 1 ? -18.134 -9.943 -9.308 1.00 0.00 1 MET B N 17
ATOM 32894 C CA . MET B 2 1 ? -16.971 -9.492 -10.115 1.00 0.00 1 MET B CA 17
ATOM 32895 C C . MET B 2 1 ? -15.678 -9.555 -9.308 1.00 0.00 1 MET B C 17
ATOM 32896 O O . MET B 2 1 ? -15.652 -9.219 -8.122 1.00 0.00 1 MET B O 17
ATOM 32912 N N . GLN B 2 2 ? -14.608 -9.995 -9.960 1.00 0.00 2 GLN B N 17
ATOM 32913 C CA . GLN B 2 2 ? -13.306 -10.106 -9.314 1.00 0.00 2 GLN B CA 17
ATOM 32914 C C . GLN B 2 2 ? -12.638 -8.741 -9.189 1.00 0.00 2 GLN B C 17
ATOM 32915 O O . GLN B 2 2 ? -12.818 -7.872 -10.043 1.00 0.00 2 GLN B O 17
ATOM 32929 N N . ILE B 2 3 ? -11.870 -8.558 -8.116 1.00 0.00 3 ILE B N 17
ATOM 32930 C CA . ILE B 2 3 ? -11.173 -7.306 -7.870 1.00 0.00 3 ILE B CA 17
ATOM 32931 C C . ILE B 2 3 ? -9.748 -7.569 -7.384 1.00 0.00 3 ILE B C 17
ATOM 32932 O O . ILE B 2 3 ? -9.517 -8.462 -6.566 1.00 0.00 3 ILE B O 17
ATOM 32948 N N . PHE B 2 4 ? -8.796 -6.794 -7.896 1.00 0.00 4 PHE B N 17
ATOM 32949 C CA . PHE B 2 4 ? -7.396 -6.952 -7.512 1.00 0.00 4 PHE B CA 17
ATOM 32950 C C . PHE B 2 4 ? -7.124 -6.290 -6.166 1.00 0.00 4 PHE B C 17
ATOM 32951 O O . PHE B 2 4 ? -7.713 -5.262 -5.840 1.00 0.00 4 PHE B O 17
ATOM 32968 N N . VAL B 2 5 ? -6.226 -6.885 -5.388 1.00 0.00 5 VAL B N 17
ATOM 32969 C CA . VAL B 2 5 ? -5.876 -6.347 -4.080 1.00 0.00 5 VAL B CA 17
ATOM 32970 C C . VAL B 2 5 ? -4.363 -6.282 -3.910 1.00 0.00 5 VAL B C 17
ATOM 32971 O O . VAL B 2 5 ? -3.722 -7.273 -3.560 1.00 0.00 5 VAL B O 17
ATOM 32984 N N . LYS B 2 6 ? -3.801 -5.105 -4.162 1.00 0.00 6 LYS B N 17
ATOM 32985 C CA . L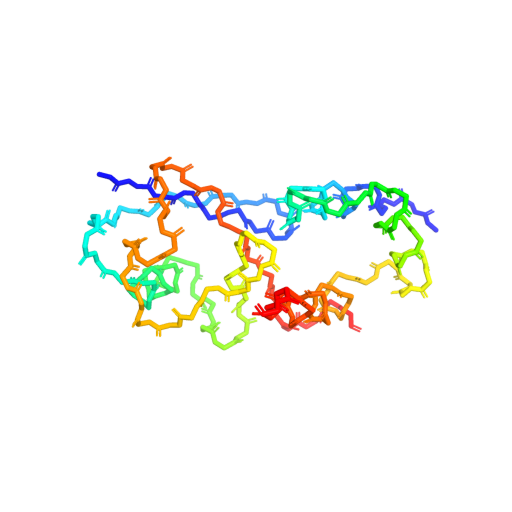YS B 2 6 ? -2.363 -4.898 -4.044 1.00 0.00 6 LYS B CA 17
ATOM 32986 C C . LYS B 2 6 ? -1.939 -4.733 -2.592 1.00 0.00 6 LYS B C 17
ATOM 32987 O O . LYS B 2 6 ? -2.611 -4.064 -1.810 1.00 0.00 6 LYS B O 17
ATOM 33006 N N . THR B 2 7 ? -0.809 -5.336 -2.245 1.00 0.00 7 THR B N 17
ATOM 33007 C CA . THR B 2 7 ? -0.276 -5.249 -0.893 1.00 0.00 7 THR B CA 17
ATOM 33008 C C . THR B 2 7 ? 0.722 -4.102 -0.784 1.00 0.00 7 THR B C 17
ATOM 33009 O O . THR B 2 7 ? 1.442 -3.806 -1.739 1.00 0.00 7 THR B O 17
ATOM 33020 N N . LEU B 2 8 ? 0.758 -3.457 0.378 1.00 0.00 8 LEU B N 17
ATOM 33021 C CA . LEU B 2 8 ? 1.669 -2.339 0.605 1.00 0.00 8 LEU B CA 17
ATOM 33022 C C . LEU B 2 8 ? 3.095 -2.712 0.209 1.00 0.00 8 LEU B C 17
ATOM 33023 O O . LEU B 2 8 ? 3.843 -1.881 -0.305 1.00 0.00 8 LEU B O 17
ATOM 33039 N N . THR B 2 9 ? 3.465 -3.968 0.449 1.00 0.00 9 THR B N 17
ATOM 33040 C CA . THR B 2 9 ? 4.803 -4.445 0.115 1.00 0.00 9 THR B CA 17
ATOM 33041 C C . THR B 2 9 ? 4.992 -4.557 -1.397 1.00 0.00 9 THR B C 17
ATOM 33042 O O . THR B 2 9 ? 5.847 -3.881 -1.971 1.00 0.00 9 THR B O 17
ATOM 33053 N N . GLY B 2 10 ? 4.197 -5.412 -2.038 1.00 0.00 10 GLY B N 17
ATOM 33054 C CA . GLY B 2 10 ? 4.309 -5.585 -3.477 1.00 0.00 10 GLY B CA 17
ATOM 33055 C C . GLY B 2 10 ? 3.775 -6.922 -3.961 1.00 0.00 10 GLY B C 17
ATOM 33056 O O . GLY B 2 10 ? 4.535 -7.754 -4.453 1.00 0.00 10 GLY B O 17
ATOM 33060 N N . LYS B 2 11 ? 2.468 -7.131 -3.823 1.00 0.00 11 LYS B N 17
ATOM 33061 C CA . LYS B 2 11 ? 1.849 -8.382 -4.255 1.00 0.00 11 LYS B CA 17
ATOM 33062 C C . LYS B 2 11 ? 0.347 -8.211 -4.468 1.00 0.00 11 LYS B C 17
ATOM 33063 O O . LYS B 2 11 ? -0.374 -7.774 -3.572 1.00 0.00 11 LYS B O 17
ATOM 33082 N N . THR B 2 12 ? -0.114 -8.570 -5.664 1.00 0.00 12 THR B N 17
ATOM 33083 C CA . THR B 2 12 ? -1.527 -8.471 -6.008 1.00 0.00 12 THR B CA 17
ATOM 33084 C C . THR B 2 12 ? -2.281 -9.735 -5.614 1.00 0.00 12 THR B C 17
ATOM 33085 O O . THR B 2 12 ? -1.764 -10.845 -5.749 1.00 0.00 12 THR B O 17
ATOM 33096 N N . ILE B 2 13 ? -3.510 -9.563 -5.138 1.00 0.00 13 ILE B N 17
ATOM 33097 C CA . ILE B 2 13 ? -4.338 -10.693 -4.738 1.00 0.00 13 ILE B CA 17
ATOM 33098 C C . ILE B 2 13 ? -5.734 -10.566 -5.336 1.00 0.00 13 ILE B C 17
ATOM 33099 O O . ILE B 2 13 ? -6.454 -9.605 -5.063 1.00 0.00 13 ILE B O 17
ATOM 33115 N N . THR B 2 14 ? -6.106 -11.539 -6.162 1.00 0.00 14 THR B N 17
ATOM 33116 C CA . THR B 2 14 ? -7.410 -11.535 -6.812 1.00 0.00 14 THR B CA 17
ATOM 33117 C C . THR B 2 14 ? -8.489 -12.124 -5.907 1.00 0.00 14 THR B C 17
ATOM 33118 O O . THR B 2 14 ? -8.311 -13.194 -5.326 1.00 0.00 14 THR B O 17
ATOM 33129 N N . LEU B 2 15 ? -9.612 -11.417 -5.802 1.00 0.00 15 LEU B N 17
ATOM 33130 C CA . LEU B 2 15 ? -10.732 -11.863 -4.978 1.00 0.00 15 LEU B CA 17
ATOM 33131 C C . LEU B 2 15 ? -12.038 -11.789 -5.762 1.00 0.00 15 LEU B C 17
ATOM 33132 O O . LEU B 2 15 ? -12.174 -10.987 -6.682 1.00 0.00 15 LEU B O 17
ATOM 33148 N N . GLU B 2 16 ? -12.996 -12.630 -5.391 1.00 0.00 16 GLU B N 17
ATOM 33149 C CA . GLU B 2 16 ? -14.295 -12.652 -6.057 1.00 0.00 16 GLU B CA 17
ATOM 33150 C C . GLU B 2 16 ? -15.367 -12.046 -5.157 1.00 0.00 16 GLU B C 17
ATOM 33151 O O . GLU B 2 16 ? -15.560 -12.493 -4.027 1.00 0.00 16 GLU B O 17
ATOM 33163 N N . VAL B 2 17 ? -16.068 -11.029 -5.662 1.00 0.00 17 VAL B N 17
ATOM 33164 C CA . VAL B 2 17 ? -17.122 -10.373 -4.889 1.00 0.00 17 VAL B CA 17
ATOM 33165 C C . VAL B 2 17 ? -18.211 -9.806 -5.793 1.00 0.00 17 VAL B C 17
ATOM 33166 O O . VAL B 2 17 ? -17.927 -9.139 -6.786 1.00 0.00 17 VAL B O 17
ATOM 33179 N N . GLU B 2 18 ? -19.460 -10.067 -5.428 1.00 0.00 18 GLU B N 17
ATOM 33180 C CA . GLU B 2 18 ? -20.601 -9.573 -6.191 1.00 0.00 18 GLU B CA 17
ATOM 33181 C C . GLU B 2 18 ? -20.694 -8.055 -6.080 1.00 0.00 18 GLU B C 17
ATOM 33182 O O . GLU B 2 18 ? -20.273 -7.471 -5.082 1.00 0.00 18 GLU B O 17
ATOM 33194 N N . SER B 2 19 ? -21.236 -7.421 -7.114 1.00 0.00 19 SER B N 17
ATOM 33195 C CA . SER B 2 19 ? -21.377 -5.970 -7.129 1.00 0.00 19 SER B CA 17
ATOM 33196 C C . SER B 2 19 ? -22.552 -5.519 -6.261 1.00 0.00 19 SER B C 17
ATOM 33197 O O . SER B 2 19 ? -23.307 -4.623 -6.640 1.00 0.00 19 SER B O 17
ATOM 33205 N N . SER B 2 20 ? -22.702 -6.140 -5.093 1.00 0.00 20 SER B N 17
ATOM 33206 C CA . SER B 2 20 ? -23.784 -5.792 -4.179 1.00 0.00 20 SER B CA 17
ATOM 33207 C C . SER B 2 20 ? -23.511 -6.334 -2.779 1.00 0.00 20 SER B C 17
ATOM 33208 O O . SER B 2 20 ? -24.434 -6.694 -2.048 1.00 0.00 20 SER B O 17
ATOM 33216 N N . ASP B 2 21 ? -22.236 -6.382 -2.409 1.00 0.00 21 ASP B N 17
ATOM 33217 C CA . ASP B 2 21 ? -21.837 -6.870 -1.092 1.00 0.00 21 ASP B CA 17
ATOM 33218 C C . ASP B 2 21 ? -21.593 -5.704 -0.130 1.00 0.00 21 ASP B C 17
ATOM 33219 O O . ASP B 2 21 ? -22.488 -4.892 0.106 1.00 0.00 21 ASP B O 17
ATOM 33228 N N . THR B 2 22 ? -20.384 -5.630 0.428 1.00 0.00 22 THR B N 17
ATOM 33229 C CA . THR B 2 22 ? -20.035 -4.570 1.367 1.00 0.00 22 THR B CA 17
ATOM 33230 C C . THR B 2 22 ? -18.534 -4.559 1.644 1.00 0.00 22 THR B C 17
ATOM 33231 O O . THR B 2 22 ? -17.888 -5.607 1.636 1.00 0.00 22 THR B O 17
ATOM 33242 N N . ILE B 2 23 ? -17.985 -3.370 1.885 1.00 0.00 23 ILE B N 17
ATOM 33243 C CA . ILE B 2 23 ? -16.557 -3.225 2.161 1.00 0.00 23 ILE B CA 17
ATOM 33244 C C . ILE B 2 23 ? -16.119 -4.186 3.265 1.00 0.00 23 ILE B C 17
ATOM 33245 O O . ILE B 2 23 ? -15.078 -4.840 3.159 1.00 0.00 23 ILE B O 17
ATOM 33261 N N . ASP B 2 24 ? -16.928 -4.272 4.319 1.00 0.00 24 ASP B N 17
ATOM 33262 C CA . ASP B 2 24 ? -16.634 -5.160 5.439 1.00 0.00 24 ASP B CA 17
ATOM 33263 C C . ASP B 2 24 ? -16.439 -6.587 4.944 1.00 0.00 24 ASP B C 17
ATOM 33264 O O . ASP B 2 24 ? -15.555 -7.303 5.413 1.00 0.00 24 ASP B O 17
ATOM 33273 N N . ASN B 2 25 ? -17.268 -6.993 3.983 1.00 0.00 25 ASN B N 17
ATOM 33274 C CA . ASN B 2 25 ? -17.181 -8.331 3.413 1.00 0.00 25 ASN B CA 17
ATOM 33275 C C . ASN B 2 25 ? -15.783 -8.569 2.856 1.00 0.00 25 ASN B C 17
ATOM 33276 O O . ASN B 2 25 ? -15.178 -9.617 3.087 1.00 0.00 25 ASN B O 17
ATOM 33287 N N . VAL B 2 26 ? -15.265 -7.574 2.138 1.00 0.00 26 VAL B N 17
ATOM 33288 C CA . VAL B 2 26 ? -13.928 -7.660 1.568 1.00 0.00 26 VAL B CA 17
ATOM 33289 C C . VAL B 2 26 ? -12.902 -7.836 2.680 1.00 0.00 26 VAL B C 17
ATOM 33290 O O . VAL B 2 26 ? -11.946 -8.599 2.546 1.00 0.00 26 VAL B O 17
ATOM 33303 N N . LYS B 2 27 ? -13.124 -7.129 3.785 1.00 0.00 27 LYS B N 17
ATOM 33304 C CA . LYS B 2 27 ? -12.235 -7.204 4.940 1.00 0.00 27 LYS B CA 17
ATOM 33305 C C . LYS B 2 27 ? -12.129 -8.639 5.450 1.00 0.00 27 LYS B C 17
ATOM 33306 O O . LYS B 2 27 ? -11.035 -9.136 5.717 1.00 0.00 27 LYS B O 17
ATOM 33325 N N . SER B 2 28 ? -13.280 -9.291 5.591 1.00 0.00 28 SER B N 17
ATOM 33326 C CA . SER B 2 28 ? -13.341 -10.667 6.082 1.00 0.00 28 SER B CA 17
ATOM 33327 C C . SER B 2 28 ? -12.631 -11.635 5.141 1.00 0.00 28 SER B C 17
ATOM 33328 O O . SER B 2 28 ? -11.907 -12.527 5.585 1.00 0.00 28 SER B O 17
ATOM 33336 N N . LYS B 2 29 ? -12.852 -11.468 3.845 1.00 0.00 29 LYS B N 17
ATOM 33337 C CA . LYS B 2 29 ? -12.241 -12.341 2.849 1.00 0.00 29 LYS B CA 17
ATOM 33338 C C . LYS B 2 29 ? -10.717 -12.240 2.880 1.00 0.00 29 LYS B C 17
ATOM 33339 O O . LYS B 2 29 ? -10.019 -13.253 2.826 1.00 0.00 29 LYS B O 17
ATOM 33358 N N . ILE B 2 30 ? -10.209 -11.014 2.960 1.00 0.00 30 ILE B N 17
ATOM 33359 C CA . ILE B 2 30 ? -8.767 -10.779 2.986 1.00 0.00 30 ILE B CA 17
ATOM 33360 C C . ILE B 2 30 ? -8.110 -11.370 4.231 1.00 0.00 30 ILE B C 17
ATOM 33361 O O . ILE B 2 30 ? -7.113 -12.082 4.131 1.00 0.00 30 ILE B O 17
ATOM 33377 N N . GLN B 2 31 ? -8.660 -11.065 5.404 1.00 0.00 31 GLN B N 17
ATOM 33378 C CA . GLN B 2 31 ? -8.110 -11.562 6.649 1.00 0.00 31 GLN B CA 17
ATOM 33379 C C . GLN B 2 31 ? -8.135 -13.085 6.706 1.00 0.00 31 GLN B C 17
ATOM 33380 O O . GLN B 2 31 ? -7.114 -13.723 6.931 1.00 0.00 31 GLN B O 17
ATOM 33394 N N . ASP B 2 32 ? -9.309 -13.658 6.511 1.00 0.00 32 ASP B N 17
ATOM 33395 C CA . ASP B 2 32 ? -9.469 -15.107 6.544 1.00 0.00 32 ASP B CA 17
ATOM 33396 C C . ASP B 2 32 ? -8.511 -15.784 5.564 1.00 0.00 32 ASP B C 17
ATOM 33397 O O . ASP B 2 32 ? -7.932 -16.826 5.869 1.00 0.00 32 ASP B O 17
ATOM 33406 N N . LYS B 2 33 ? -8.355 -15.189 4.385 1.00 0.00 33 LYS B N 17
ATOM 33407 C CA . LYS B 2 33 ? -7.476 -15.742 3.357 1.00 0.00 33 LYS B CA 17
ATOM 33408 C C . LYS B 2 33 ? -5.998 -15.603 3.730 1.00 0.00 33 LYS B C 17
ATOM 33409 O O . LYS B 2 33 ? -5.321 -16.597 3.990 1.00 0.00 33 LYS B O 17
ATOM 33428 N N . GLU B 2 34 ? -5.501 -14.367 3.735 1.00 0.00 34 GLU B N 17
ATOM 33429 C CA . GLU B 2 34 ? -4.099 -14.102 4.053 1.00 0.00 34 GLU B CA 17
ATOM 33430 C C . GLU B 2 34 ? -3.792 -14.360 5.527 1.00 0.00 34 GLU B C 17
ATOM 33431 O O . GLU B 2 34 ? -2.880 -15.119 5.856 1.00 0.00 34 GLU B O 17
ATOM 33443 N N . GLY B 2 35 ? -4.553 -13.720 6.407 1.00 0.00 35 GLY B N 17
ATOM 33444 C CA . GLY B 2 35 ? -4.344 -13.891 7.834 1.00 0.00 35 GLY B CA 17
ATOM 33445 C C . GLY B 2 35 ? -3.922 -12.603 8.514 1.00 0.00 35 GLY B C 17
ATOM 33446 O O . GLY B 2 35 ? -2.825 -12.520 9.069 1.00 0.00 35 GLY B O 17
ATOM 33450 N N . ILE B 2 36 ? -4.785 -11.589 8.468 1.00 0.00 36 ILE B N 17
ATOM 33451 C CA . ILE B 2 36 ? -4.472 -10.301 9.084 1.00 0.00 36 ILE B CA 17
ATOM 33452 C C . ILE B 2 36 ? -5.673 -9.743 9.845 1.00 0.00 36 ILE B C 17
ATOM 33453 O O . ILE B 2 36 ? -6.787 -9.727 9.328 1.00 0.00 36 ILE B O 17
ATOM 33469 N N . PRO B 2 37 ? -5.462 -9.271 11.091 1.00 0.00 37 PRO B N 17
ATOM 33470 C CA . PRO B 2 37 ? -6.539 -8.709 11.912 1.00 0.00 37 PRO B CA 17
ATOM 33471 C C . PRO B 2 37 ? -7.319 -7.625 11.170 1.00 0.00 37 PRO B C 17
ATOM 33472 O O . PRO B 2 37 ? -6.730 -6.787 10.490 1.00 0.00 37 PRO B O 17
ATOM 33483 N N . PRO B 2 38 ? -8.660 -7.631 11.284 1.00 0.00 38 PRO B N 17
ATOM 33484 C CA . PRO B 2 38 ? -9.518 -6.647 10.611 1.00 0.00 38 PRO B CA 17
ATOM 33485 C C . PRO B 2 38 ? -9.213 -5.212 11.029 1.00 0.00 38 PRO B C 17
ATOM 33486 O O . PRO B 2 38 ? -9.149 -4.314 10.189 1.00 0.00 38 PRO B O 17
ATOM 33497 N N . ASP B 2 39 ? -9.037 -4.997 12.328 1.00 0.00 39 ASP B N 17
ATOM 33498 C CA . ASP B 2 39 ? -8.750 -3.665 12.850 1.00 0.00 39 ASP B CA 17
ATOM 33499 C C . ASP B 2 39 ? -7.405 -3.137 12.350 1.00 0.00 39 ASP B C 17
ATOM 33500 O O . ASP B 2 39 ? -7.279 -1.956 12.033 1.00 0.00 39 ASP B O 17
ATOM 33509 N N . GLN B 2 40 ? -6.404 -4.010 12.290 1.00 0.00 40 GLN B N 17
ATOM 33510 C CA . GLN B 2 40 ? -5.071 -3.616 11.836 1.00 0.00 40 GLN B CA 17
ATOM 33511 C C . GLN B 2 40 ? -5.035 -3.382 10.329 1.00 0.00 40 GLN B C 17
ATOM 33512 O O . GLN B 2 40 ? -4.493 -2.382 9.863 1.00 0.00 40 GLN B O 17
ATOM 33526 N N . GLN B 2 41 ? -5.606 -4.309 9.566 1.00 0.00 41 GLN B N 17
ATOM 33527 C CA . GLN B 2 41 ? -5.626 -4.186 8.112 1.00 0.00 41 GLN B CA 17
ATOM 33528 C C . GLN B 2 41 ? -6.428 -2.962 7.688 1.00 0.00 41 GLN B C 17
ATOM 33529 O O . GLN B 2 41 ? -7.518 -2.712 8.203 1.00 0.00 41 GLN B O 17
ATOM 33543 N N . ARG B 2 42 ? -5.880 -2.197 6.750 1.00 0.00 42 ARG B N 17
ATOM 33544 C CA . ARG B 2 42 ? -6.549 -0.997 6.264 1.00 0.00 42 ARG B CA 17
ATOM 33545 C C . ARG B 2 42 ? -6.497 -0.936 4.740 1.00 0.00 42 ARG B C 17
ATOM 33546 O O . ARG B 2 42 ? -5.425 -0.811 4.149 1.00 0.00 42 ARG B O 17
ATOM 33567 N N . LEU B 2 43 ? -7.667 -1.036 4.113 1.00 0.00 43 LEU B N 17
ATOM 33568 C CA . LEU B 2 43 ? -7.765 -1.002 2.657 1.00 0.00 43 LEU B CA 17
ATOM 33569 C C . LEU B 2 43 ? -7.895 0.424 2.143 1.00 0.00 43 LEU B C 17
ATOM 33570 O O . LEU B 2 43 ? -8.848 1.131 2.474 1.00 0.00 43 LEU B O 17
ATOM 33586 N N . ILE B 2 44 ? -6.938 0.832 1.320 1.00 0.00 44 ILE B N 17
ATOM 33587 C CA . ILE B 2 44 ? -6.939 2.164 0.738 1.00 0.00 44 ILE B CA 17
ATOM 33588 C C . ILE B 2 44 ? -7.448 2.128 -0.696 1.00 0.00 44 ILE B C 17
ATOM 33589 O O . ILE B 2 44 ? -7.171 1.189 -1.446 1.00 0.00 44 ILE B O 17
ATOM 33605 N N . PHE B 2 45 ? -8.195 3.159 -1.063 1.00 0.00 45 PHE B N 17
ATOM 33606 C CA . PHE B 2 45 ? -8.757 3.271 -2.400 1.00 0.00 45 PHE B CA 17
ATOM 33607 C C . PHE B 2 45 ? -9.223 4.699 -2.645 1.00 0.00 45 PHE B C 17
ATOM 33608 O O . PHE B 2 45 ? -9.750 5.349 -1.743 1.00 0.00 45 PHE B O 17
ATOM 33625 N N . ALA B 2 46 ? -9.007 5.192 -3.856 1.00 0.00 46 ALA B N 17
ATOM 33626 C CA . ALA B 2 46 ? -9.394 6.553 -4.198 1.00 0.00 46 ALA B CA 17
ATOM 33627 C C . ALA B 2 46 ? -8.728 7.546 -3.250 1.00 0.00 46 ALA B C 17
ATOM 33628 O O . ALA B 2 46 ? -9.293 8.589 -2.920 1.00 0.00 46 ALA B O 17
ATOM 33635 N N . GLY B 2 47 ? -7.515 7.207 -2.826 1.00 0.00 47 GLY B N 17
ATOM 33636 C CA . GLY B 2 47 ? -6.761 8.060 -1.929 1.00 0.00 47 GLY B CA 17
ATOM 33637 C C . GLY B 2 47 ? -7.313 8.103 -0.513 1.00 0.00 47 GLY B C 17
ATOM 33638 O O . GLY B 2 47 ? -7.114 9.090 0.195 1.00 0.00 47 GLY B O 17
ATOM 33642 N N . LYS B 2 48 ? -7.991 7.036 -0.088 1.00 0.00 48 LYS B N 17
ATOM 33643 C CA . LYS B 2 48 ? -8.544 6.983 1.268 1.00 0.00 48 LYS B CA 17
ATOM 33644 C C . LYS B 2 48 ? -9.130 5.611 1.591 1.00 0.00 48 LYS B C 17
ATOM 33645 O O . LYS B 2 48 ? -9.702 4.948 0.728 1.00 0.00 48 LYS B O 17
ATOM 33664 N N . GLN B 2 49 ? -8.984 5.194 2.848 1.00 0.00 49 GLN B N 17
ATOM 33665 C CA . GLN B 2 49 ? -9.498 3.903 3.293 1.00 0.00 49 GLN B CA 17
ATOM 33666 C C . GLN B 2 49 ? -11.005 3.807 3.068 1.00 0.00 49 GLN B C 17
ATOM 33667 O O . GLN B 2 49 ? -11.744 4.755 3.335 1.00 0.00 49 GLN B O 17
ATOM 33681 N N . LEU B 2 50 ? -11.453 2.657 2.577 1.00 0.00 50 LEU B N 17
ATOM 33682 C CA . LEU B 2 50 ? -12.873 2.441 2.323 1.00 0.00 50 LEU B CA 17
ATOM 33683 C C . LEU B 2 50 ? -13.625 2.197 3.627 1.00 0.00 50 LEU B C 17
ATOM 33684 O O . LEU B 2 50 ? -13.211 1.382 4.451 1.00 0.00 50 LEU B O 17
ATOM 33700 N N . GLU B 2 51 ? -14.730 2.915 3.808 1.00 0.00 51 GLU B N 17
ATOM 33701 C CA . GLU B 2 51 ? -15.540 2.784 5.014 1.00 0.00 51 GLU B CA 17
ATOM 33702 C C . GLU B 2 51 ? -16.198 1.412 5.094 1.00 0.00 51 GLU B C 17
ATOM 33703 O O . GLU B 2 51 ? -16.737 0.913 4.107 1.00 0.00 51 GLU B O 17
ATOM 33715 N N . ASP B 2 52 ? -16.160 0.815 6.280 1.00 0.00 52 ASP B N 17
ATOM 33716 C CA . ASP B 2 52 ? -16.763 -0.494 6.497 1.00 0.00 52 ASP B CA 17
ATOM 33717 C C . ASP B 2 52 ? -18.278 -0.419 6.350 1.00 0.00 52 ASP B C 17
ATOM 33718 O O . ASP B 2 52 ? -18.910 0.530 6.814 1.00 0.00 52 ASP B O 17
ATOM 33727 N N . GLY B 2 53 ? -18.855 -1.427 5.704 1.00 0.00 53 GLY B N 17
ATOM 33728 C CA . GLY B 2 53 ? -20.292 -1.459 5.510 1.00 0.00 53 GLY B CA 17
ATOM 33729 C C . GLY B 2 53 ? -20.764 -0.539 4.400 1.00 0.00 53 GLY B C 17
ATOM 33730 O O . GLY B 2 53 ? -21.790 0.129 4.535 1.00 0.00 53 GLY B O 17
ATOM 33734 N N . ARG B 2 54 ? -20.022 -0.509 3.296 1.00 0.00 54 ARG B N 17
ATOM 33735 C CA . ARG B 2 54 ? -20.380 0.329 2.157 1.00 0.00 54 ARG B CA 17
ATOM 33736 C C . ARG B 2 54 ? -20.430 -0.489 0.869 1.00 0.00 54 ARG B C 17
ATOM 33737 O O . ARG B 2 54 ? -19.524 -1.271 0.579 1.00 0.00 54 ARG B O 17
ATOM 33758 N N . THR B 2 55 ? -21.499 -0.306 0.102 1.00 0.00 55 THR B N 17
ATOM 33759 C CA . THR B 2 55 ? -21.677 -1.026 -1.155 1.00 0.00 55 THR B CA 17
ATOM 33760 C C . THR B 2 55 ? -20.661 -0.578 -2.202 1.00 0.00 55 THR B C 17
ATOM 33761 O O . THR B 2 55 ? -20.283 0.591 -2.253 1.00 0.00 55 THR B O 17
ATOM 33772 N N . LEU B 2 56 ? -20.230 -1.519 -3.039 1.00 0.00 56 LEU B N 17
ATOM 33773 C CA . LEU B 2 56 ? -19.265 -1.225 -4.096 1.00 0.00 56 LEU B CA 17
ATOM 33774 C C . LEU B 2 56 ? -19.756 -0.075 -4.972 1.00 0.00 56 LEU B C 17
ATOM 33775 O O . LEU B 2 56 ? -18.979 0.795 -5.365 1.00 0.00 56 LEU B O 17
ATOM 33791 N N . SER B 2 57 ? -21.050 -0.087 -5.274 1.00 0.00 57 SER B N 17
ATOM 33792 C CA . SER B 2 57 ? -21.660 0.945 -6.107 1.00 0.00 57 SER B CA 17
ATOM 33793 C C . SER B 2 57 ? -21.498 2.331 -5.486 1.00 0.00 57 SER B C 17
ATOM 33794 O O . SER B 2 57 ? -21.389 3.328 -6.198 1.00 0.00 57 SER B O 17
ATOM 33802 N N . ASP B 2 58 ? -21.496 2.385 -4.156 1.00 0.00 58 ASP B N 17
ATOM 33803 C CA . ASP B 2 58 ? -21.361 3.652 -3.442 1.00 0.00 58 ASP B CA 17
ATOM 33804 C C . ASP B 2 58 ? -20.120 4.417 -3.900 1.00 0.00 58 ASP B C 17
ATOM 33805 O O . ASP B 2 58 ? -20.214 5.572 -4.312 1.00 0.00 58 ASP B O 17
ATOM 33814 N N . TYR B 2 59 ? -18.960 3.768 -3.831 1.00 0.00 59 TYR B N 17
ATOM 33815 C CA . TYR B 2 59 ? -17.712 4.399 -4.249 1.00 0.00 59 TYR B CA 17
ATOM 33816 C C . TYR B 2 59 ? -17.533 4.298 -5.761 1.00 0.00 59 TYR B C 17
ATOM 33817 O O . TYR B 2 59 ? -16.416 4.411 -6.270 1.00 0.00 59 TYR B O 17
ATOM 33835 N N . ASN B 2 60 ? -18.638 4.083 -6.471 1.00 0.00 60 ASN B N 17
ATOM 33836 C CA . ASN B 2 60 ? -18.608 3.962 -7.925 1.00 0.00 60 ASN B CA 17
ATOM 33837 C C . ASN B 2 60 ? -17.530 2.975 -8.366 1.00 0.00 60 ASN B C 17
ATOM 33838 O O . ASN B 2 60 ? -16.905 3.146 -9.413 1.00 0.00 60 ASN B O 17
ATOM 33849 N N . ILE B 2 61 ? -17.318 1.941 -7.557 1.00 0.00 61 ILE B N 17
ATOM 33850 C CA . ILE B 2 61 ? -16.316 0.926 -7.858 1.00 0.00 61 ILE B CA 17
ATOM 33851 C C . ILE B 2 61 ? -16.732 0.084 -9.059 1.00 0.00 61 ILE B C 17
ATOM 33852 O O . ILE B 2 61 ? -17.828 -0.476 -9.087 1.00 0.00 61 ILE B O 17
ATOM 33868 N N . GLN B 2 62 ? -15.848 -0.002 -10.048 1.00 0.00 62 GLN B N 17
ATOM 33869 C CA . GLN B 2 62 ? -16.122 -0.778 -11.251 1.00 0.00 62 GLN B CA 17
ATOM 33870 C C . GLN B 2 62 ? -15.761 -2.248 -11.043 1.00 0.00 62 GLN B C 17
ATOM 33871 O O . GLN B 2 62 ? -15.741 -2.738 -9.914 1.00 0.00 62 GLN B O 17
ATOM 33885 N N . LYS B 2 63 ? -15.469 -2.943 -12.140 1.00 0.00 63 LYS B N 17
ATOM 33886 C CA . LYS B 2 63 ? -15.100 -4.353 -12.082 1.00 0.00 63 LYS B CA 17
ATOM 33887 C C . LYS B 2 63 ? -13.589 -4.517 -12.227 1.00 0.00 63 LYS B C 17
ATOM 33888 O O . LYS B 2 63 ? -12.946 -3.760 -12.955 1.00 0.00 63 LYS B O 17
ATOM 33907 N N . GLU B 2 64 ? -13.027 -5.503 -11.531 1.00 0.00 64 GLU B N 17
ATOM 33908 C CA . GLU B 2 64 ? -11.589 -5.755 -11.588 1.00 0.00 64 GLU B CA 17
ATOM 33909 C C . GLU B 2 64 ? -10.810 -4.534 -11.110 1.00 0.00 64 GLU B C 17
ATOM 33910 O O . GLU B 2 64 ? -9.777 -4.180 -11.680 1.00 0.00 64 GLU B O 17
ATOM 33922 N N . SER B 2 65 ? -11.313 -3.895 -10.058 1.00 0.00 65 SER B N 17
ATOM 33923 C CA . SER B 2 65 ? -10.666 -2.714 -9.501 1.00 0.00 65 SER B CA 17
ATOM 33924 C C . SER B 2 65 ? -9.346 -3.084 -8.826 1.00 0.00 65 SER B C 17
ATOM 33925 O O . SER B 2 65 ? -8.697 -4.063 -9.204 1.00 0.00 65 SER B O 17
ATOM 33933 N N . THR B 2 66 ? -8.958 -2.302 -7.821 1.00 0.00 66 THR B N 17
ATOM 33934 C CA . THR B 2 66 ? -7.719 -2.549 -7.097 1.00 0.00 66 THR B CA 17
ATOM 33935 C C . THR B 2 66 ? -7.747 -1.893 -5.721 1.00 0.00 66 THR B C 17
ATOM 33936 O O . THR B 2 66 ? -8.043 -0.705 -5.594 1.00 0.00 66 THR B O 17
ATOM 33947 N N . LEU B 2 67 ? -7.433 -2.677 -4.696 1.00 0.00 67 LEU B N 17
ATOM 33948 C CA . LEU B 2 67 ? -7.416 -2.181 -3.326 1.00 0.00 67 LEU B CA 17
ATOM 33949 C C . LEU B 2 67 ? -6.054 -2.418 -2.686 1.00 0.00 67 LEU B C 17
ATOM 33950 O O . LEU B 2 67 ? -5.480 -3.501 -2.811 1.00 0.00 67 LEU B O 17
ATOM 33966 N N . HIS B 2 68 ? -5.539 -1.403 -2.002 1.00 0.00 68 HIS B N 17
ATOM 33967 C CA . HIS B 2 68 ? -4.240 -1.508 -1.345 1.00 0.00 68 HIS B CA 17
ATOM 33968 C C . HIS B 2 68 ? -4.380 -1.883 0.127 1.00 0.00 68 HIS B C 17
ATOM 33969 O O . HIS B 2 68 ? -5.100 -1.232 0.880 1.00 0.00 68 HIS B O 17
ATOM 33984 N N . LEU B 2 69 ? -3.666 -2.926 0.531 1.00 0.00 69 LEU B N 17
ATOM 33985 C CA . LEU B 2 69 ? -3.686 -3.377 1.915 1.00 0.00 69 LEU B CA 17
ATOM 33986 C C . LEU B 2 69 ? -2.508 -2.777 2.673 1.00 0.00 69 LEU B C 17
ATOM 33987 O O . LEU B 2 69 ? -1.361 -2.892 2.240 1.00 0.00 69 LEU B O 17
ATOM 34003 N N . VAL B 2 70 ? -2.790 -2.131 3.799 1.00 0.00 70 VAL B N 17
ATOM 34004 C CA . VAL B 2 70 ? -1.738 -1.511 4.597 1.00 0.00 70 VAL B CA 17
ATOM 34005 C C . VAL B 2 70 ? -2.002 -1.688 6.089 1.00 0.00 70 VAL B C 17
ATOM 34006 O O . VAL B 2 70 ? -3.117 -1.474 6.568 1.00 0.00 70 VAL B O 17
ATOM 34019 N N . LEU B 2 71 ? -0.960 -2.088 6.813 1.00 0.00 71 LEU B N 17
ATOM 34020 C CA . LEU B 2 71 ? -1.054 -2.309 8.253 1.00 0.00 71 LEU B CA 17
ATOM 34021 C C . LEU B 2 71 ? -1.085 -0.987 9.017 1.00 0.00 71 LEU B C 17
ATOM 34022 O O . LEU B 2 71 ? -0.284 -0.089 8.754 1.00 0.00 71 LEU B O 17
ATOM 34038 N N . ARG B 2 72 ? -2.006 -0.882 9.972 1.00 0.00 72 ARG B N 17
ATOM 34039 C CA . ARG B 2 72 ? -2.132 0.324 10.785 1.00 0.00 72 ARG B CA 17
ATOM 34040 C C . ARG B 2 72 ? -1.008 0.398 11.820 1.00 0.00 72 ARG B C 17
ATOM 34041 O O . ARG B 2 72 ? 0.158 0.168 11.496 1.00 0.00 72 ARG B O 17
ATOM 34062 N N . LEU B 2 73 ? -1.362 0.719 13.064 1.00 0.00 73 LEU B N 17
ATOM 34063 C CA . LEU B 2 73 ? -0.381 0.820 14.140 1.00 0.00 73 LEU B CA 17
ATOM 34064 C C . LEU B 2 73 ? 0.293 -0.526 14.393 1.00 0.00 73 LEU B C 17
ATOM 34065 O O . LEU B 2 73 ? -0.361 -1.569 14.395 1.00 0.00 73 LEU B O 17
ATOM 34081 N N . ARG B 2 74 ? 1.607 -0.493 14.605 1.00 0.00 74 ARG B N 17
ATOM 34082 C CA . ARG B 2 74 ? 2.381 -1.705 14.860 1.00 0.00 74 ARG B CA 17
ATOM 34083 C C . ARG B 2 74 ? 3.783 -1.343 15.352 1.00 0.00 74 ARG B C 17
ATOM 34084 O O . ARG B 2 74 ? 4.785 -1.875 14.872 1.00 0.00 74 ARG B O 17
ATOM 34105 N N . GLY B 2 75 ? 3.840 -0.426 16.313 1.00 0.00 75 GLY B N 17
ATOM 34106 C CA . GLY B 2 75 ? 5.114 0.005 16.862 1.00 0.00 75 GLY B CA 17
ATOM 34107 C C . GLY B 2 75 ? 5.868 -1.119 17.545 1.00 0.00 75 GLY B C 17
ATOM 34108 O O . GLY B 2 75 ? 5.282 -1.910 18.284 1.00 0.00 75 GLY B O 17
ATOM 34112 N N . GLY B 2 76 ? 7.174 -1.184 17.299 1.00 0.00 76 GLY B N 17
ATOM 34113 C CA . GLY B 2 76 ? 7.994 -2.218 17.903 1.00 0.00 76 GLY B CA 17
ATOM 34114 C C . GLY B 2 76 ? 7.580 -3.613 17.477 1.00 0.00 76 GLY B C 17
ATOM 34115 O O . GLY B 2 76 ? 7.979 -4.038 16.373 1.00 0.00 76 GLY B O 17
ATOM 34120 N N . ASN A 1 1 ? 20.194 5.666 -2.626 1.00 0.00 6 ASN A N 18
ATOM 34121 C CA . ASN A 1 1 ? 20.519 4.437 -1.911 1.00 0.00 6 ASN A CA 18
ATOM 34122 C C . ASN A 1 1 ? 19.259 3.779 -1.354 1.00 0.00 6 ASN A C 18
ATOM 34123 O O . ASN A 1 1 ? 19.033 2.586 -1.554 1.00 0.00 6 ASN A O 18
ATOM 34134 N N . ASP A 1 2 ? 18.443 4.563 -0.657 1.00 0.00 7 ASP A N 18
ATOM 34135 C CA . ASP A 1 2 ? 17.208 4.053 -0.074 1.00 0.00 7 ASP A CA 18
ATOM 34136 C C . ASP A 1 2 ? 16.211 3.664 -1.162 1.00 0.00 7 ASP A C 18
ATOM 34137 O O . ASP A 1 2 ? 15.954 4.435 -2.088 1.00 0.00 7 ASP A O 18
ATOM 34146 N N . ASP A 1 3 ? 15.654 2.462 -1.043 1.00 0.00 8 ASP A N 18
ATOM 34147 C CA . ASP A 1 3 ? 14.684 1.963 -2.012 1.00 0.00 8 ASP A CA 18
ATOM 34148 C C . ASP A 1 3 ? 13.289 2.508 -1.717 1.00 0.00 8 ASP A C 18
ATOM 34149 O O . ASP A 1 3 ? 12.296 1.785 -1.805 1.00 0.00 8 ASP A O 18
ATOM 34158 N N . HIS A 1 4 ? 13.214 3.790 -1.366 1.00 0.00 9 HIS A N 18
ATOM 34159 C CA . HIS A 1 4 ? 11.932 4.414 -1.066 1.00 0.00 9 HIS A CA 18
ATOM 34160 C C . HIS A 1 4 ? 11.104 4.567 -2.336 1.00 0.00 9 HIS A C 18
ATOM 34161 O O . HIS A 1 4 ? 9.879 4.664 -2.279 1.00 0.00 9 HIS A O 18
ATOM 34176 N N . GLU A 1 5 ? 11.789 4.602 -3.480 1.00 0.00 10 GLU A N 18
ATOM 34177 C CA . GLU A 1 5 ? 11.129 4.758 -4.771 1.00 0.00 10 GLU A CA 18
ATOM 34178 C C . GLU A 1 5 ? 9.994 3.752 -4.919 1.00 0.00 10 GLU A C 18
ATOM 34179 O O . GLU A 1 5 ? 8.931 4.079 -5.444 1.00 0.00 10 GLU A O 18
ATOM 34191 N N . SER A 1 6 ? 10.215 2.535 -4.431 1.00 0.00 11 SER A N 18
ATOM 34192 C CA . SER A 1 6 ? 9.192 1.500 -4.486 1.00 0.00 11 SER A CA 18
ATOM 34193 C C . SER A 1 6 ? 7.944 1.987 -3.755 1.00 0.00 11 SER A C 18
ATOM 34194 O O . SER A 1 6 ? 6.824 1.920 -4.276 1.00 0.00 11 SER A O 18
ATOM 34202 N N . LYS A 1 7 ? 8.160 2.517 -2.555 1.00 0.00 12 LYS A N 18
ATOM 34203 C CA . LYS A 1 7 ? 7.077 3.060 -1.752 1.00 0.00 12 LYS A CA 18
ATOM 34204 C C . LYS A 1 7 ? 6.419 4.209 -2.503 1.00 0.00 12 LYS A C 18
ATOM 34205 O O . LYS A 1 7 ? 5.197 4.364 -2.481 1.00 0.00 12 LYS A O 18
ATOM 34224 N N . LEU A 1 8 ? 7.245 4.997 -3.187 1.00 0.00 13 LEU A N 18
ATOM 34225 C CA . LEU A 1 8 ? 6.758 6.119 -3.975 1.00 0.00 13 LEU A CA 18
ATOM 34226 C C . LEU A 1 8 ? 5.807 5.610 -5.047 1.00 0.00 13 LEU A C 18
ATOM 34227 O O . LEU A 1 8 ? 4.777 6.223 -5.326 1.00 0.00 13 LEU A O 18
ATOM 34243 N N . SER A 1 9 ? 6.155 4.464 -5.630 1.00 0.00 14 SER A N 18
ATOM 34244 C CA . SER A 1 9 ? 5.327 3.847 -6.654 1.00 0.00 14 SER A CA 18
ATOM 34245 C C . SER A 1 9 ? 3.952 3.553 -6.078 1.00 0.00 14 SER A C 18
ATOM 34246 O O . SER A 1 9 ? 2.926 3.865 -6.692 1.00 0.00 14 SER A O 18
ATOM 34254 N N . ILE A 1 10 ? 3.934 2.973 -4.875 1.00 0.00 15 ILE A N 18
ATOM 34255 C CA . ILE A 1 10 ? 2.673 2.673 -4.213 1.00 0.00 15 ILE A CA 18
ATOM 34256 C C . ILE A 1 10 ? 1.863 3.951 -4.087 1.00 0.00 15 ILE A C 18
ATOM 34257 O O . ILE A 1 10 ? 0.662 3.960 -4.318 1.00 0.00 15 ILE A O 18
ATOM 34273 N N . LEU A 1 11 ? 2.550 5.029 -3.713 1.00 0.00 16 LEU A N 18
ATOM 34274 C CA . LEU A 1 11 ? 1.921 6.333 -3.543 1.00 0.00 16 LEU A CA 18
ATOM 34275 C C . LEU A 1 11 ? 1.254 6.802 -4.832 1.00 0.00 16 LEU A C 18
ATOM 34276 O O . LEU A 1 11 ? 0.156 7.350 -4.799 1.00 0.00 16 LEU A O 18
ATOM 34292 N N . MET A 1 12 ? 1.918 6.592 -5.964 1.00 0.00 17 MET A N 18
ATOM 34293 C CA . MET A 1 12 ? 1.364 7.006 -7.248 1.00 0.00 17 MET A CA 18
ATOM 34294 C C . MET A 1 12 ? 0.057 6.276 -7.537 1.00 0.00 17 MET A C 18
ATOM 34295 O O . MET A 1 12 ? -0.956 6.902 -7.845 1.00 0.00 17 MET A O 18
ATOM 34309 N N . ASP A 1 13 ? 0.081 4.951 -7.426 1.00 0.00 18 ASP A N 18
ATOM 34310 C CA . ASP A 1 13 ? -1.114 4.146 -7.670 1.00 0.00 18 ASP A CA 18
ATOM 34311 C C . ASP A 1 13 ? -2.163 4.404 -6.588 1.00 0.00 18 ASP A C 18
ATOM 34312 O O . ASP A 1 13 ? -3.364 4.421 -6.858 1.00 0.00 18 ASP A O 18
ATOM 34321 N N . MET A 1 14 ? -1.689 4.605 -5.364 1.00 0.00 19 MET A N 18
ATOM 34322 C CA . MET A 1 14 ? -2.552 4.866 -4.220 1.00 0.00 19 MET A CA 18
ATOM 34323 C C . MET A 1 14 ? -3.216 6.237 -4.321 1.00 0.00 19 MET A C 18
ATOM 34324 O O . MET A 1 14 ? -4.346 6.424 -3.869 1.00 0.00 19 MET A O 18
ATOM 34338 N N . PHE A 1 15 ? -2.505 7.195 -4.911 1.00 0.00 20 PHE A N 18
ATOM 34339 C CA . PHE A 1 15 ? -3.022 8.552 -5.067 1.00 0.00 20 PHE A CA 18
ATOM 34340 C C . PHE A 1 15 ? -2.714 9.088 -6.466 1.00 0.00 20 PHE A C 18
ATOM 34341 O O . PHE A 1 15 ? -1.951 10.043 -6.618 1.00 0.00 20 PHE A O 18
ATOM 34358 N N . PRO A 1 16 ? -3.298 8.471 -7.512 1.00 0.00 21 PRO A N 18
ATOM 34359 C CA . PRO A 1 16 ? -3.075 8.885 -8.903 1.00 0.00 21 PRO A CA 18
ATOM 34360 C C . PRO A 1 16 ? -3.264 10.383 -9.105 1.00 0.00 21 PRO A C 18
ATOM 34361 O O . PRO A 1 16 ? -2.482 11.028 -9.804 1.00 0.00 21 PRO A O 18
ATOM 34372 N N . ALA A 1 17 ? -4.304 10.933 -8.487 1.00 0.00 22 ALA A N 18
ATOM 34373 C CA . ALA A 1 17 ? -4.593 12.357 -8.598 1.00 0.00 22 ALA A CA 18
ATOM 34374 C C . ALA A 1 17 ? -3.432 13.193 -8.071 1.00 0.00 22 ALA A C 18
ATOM 34375 O O . ALA A 1 17 ? -3.024 14.172 -8.695 1.00 0.00 22 ALA A O 18
ATOM 34382 N N . ILE A 1 18 ? -2.903 12.796 -6.917 1.00 0.00 23 ILE A N 18
ATOM 34383 C CA . ILE A 1 18 ? -1.786 13.505 -6.302 1.00 0.00 23 ILE A CA 18
ATOM 34384 C C . ILE A 1 18 ? -0.505 13.331 -7.115 1.00 0.00 23 ILE A C 18
ATOM 34385 O O . ILE A 1 18 ? -0.168 12.223 -7.532 1.00 0.00 23 ILE A O 18
ATOM 34401 N N . SER A 1 19 ? 0.205 14.434 -7.331 1.00 0.00 24 SER A N 18
ATOM 34402 C CA . SER A 1 19 ? 1.453 14.411 -8.088 1.00 0.00 24 SER A CA 18
ATOM 34403 C C . SER A 1 19 ? 2.520 13.602 -7.355 1.00 0.00 24 SER A C 18
ATOM 34404 O O . SER A 1 19 ? 2.628 13.667 -6.130 1.00 0.00 24 SER A O 18
ATOM 34412 N N . LYS A 1 20 ? 3.305 12.840 -8.112 1.00 0.00 25 LYS A N 18
ATOM 34413 C CA . LYS A 1 20 ? 4.365 12.016 -7.536 1.00 0.00 25 LYS A CA 18
ATOM 34414 C C . LYS A 1 20 ? 5.332 12.861 -6.712 1.00 0.00 25 LYS A C 18
ATOM 34415 O O . LYS A 1 20 ? 5.822 12.420 -5.673 1.00 0.00 25 LYS A O 18
ATOM 34434 N N . SER A 1 21 ? 5.609 14.072 -7.188 1.00 0.00 26 SER A N 18
ATOM 34435 C CA . SER A 1 21 ? 6.525 14.976 -6.499 1.00 0.00 26 SER A CA 18
ATOM 34436 C C . SER A 1 21 ? 6.086 15.211 -5.056 1.00 0.00 26 SER A C 18
ATOM 34437 O O . SER A 1 21 ? 6.891 15.112 -4.129 1.00 0.00 26 SER A O 18
ATOM 34445 N N . LYS A 1 22 ? 4.806 15.519 -4.872 1.00 0.00 27 LYS A N 18
ATOM 34446 C CA . LYS A 1 22 ? 4.263 15.764 -3.541 1.00 0.00 27 LYS A CA 18
ATOM 34447 C C . LYS A 1 22 ? 4.410 14.525 -2.664 1.00 0.00 27 LYS A C 18
ATOM 34448 O O . LYS A 1 22 ? 4.857 14.612 -1.519 1.00 0.00 27 LYS A O 18
ATOM 34467 N N . LEU A 1 23 ? 4.038 13.374 -3.212 1.00 0.00 28 LEU A N 18
ATOM 34468 C CA . LEU A 1 23 ? 4.133 12.114 -2.488 1.00 0.00 28 LEU A CA 18
ATOM 34469 C C . LEU A 1 23 ? 5.571 11.857 -2.042 1.00 0.00 28 LEU A C 18
ATOM 34470 O O . LEU A 1 23 ? 5.812 11.394 -0.928 1.00 0.00 28 LEU A O 18
ATOM 34486 N N . GLN A 1 24 ? 6.523 12.177 -2.916 1.00 0.00 29 GLN A N 18
ATOM 34487 C CA . GLN A 1 24 ? 7.939 11.996 -2.611 1.00 0.00 29 GLN A CA 18
ATOM 34488 C C . GLN A 1 24 ? 8.349 12.872 -1.431 1.00 0.00 29 GLN A C 18
ATOM 34489 O O . GLN A 1 24 ? 9.080 12.431 -0.544 1.00 0.00 29 GLN A O 18
ATOM 34503 N N . VAL A 1 25 ? 7.870 14.113 -1.429 1.00 0.00 30 VAL A N 18
ATOM 34504 C CA . VAL A 1 25 ? 8.183 15.053 -0.359 1.00 0.00 30 VAL A CA 18
ATOM 34505 C C . VAL A 1 25 ? 7.727 14.517 0.996 1.00 0.00 30 VAL A C 18
ATOM 34506 O O . VAL A 1 25 ? 8.493 14.511 1.962 1.00 0.00 30 VAL A O 18
ATOM 34519 N N . HIS A 1 26 ? 6.478 14.063 1.061 1.00 0.00 31 HIS A N 18
ATOM 34520 C CA . HIS A 1 26 ? 5.926 13.522 2.298 1.00 0.00 31 HIS A CA 18
ATOM 34521 C C . HIS A 1 26 ? 6.730 12.312 2.764 1.00 0.00 31 HIS A C 18
ATOM 34522 O O . HIS A 1 26 ? 7.005 12.158 3.955 1.00 0.00 31 HIS A O 18
ATOM 34537 N N . LEU A 1 27 ? 7.105 11.459 1.816 1.00 0.00 32 LEU A N 18
ATOM 34538 C CA . LEU A 1 27 ? 7.878 10.261 2.122 1.00 0.00 32 LEU A CA 18
ATOM 34539 C C . LEU A 1 27 ? 9.223 10.627 2.744 1.00 0.00 32 LEU A C 18
ATOM 34540 O O . LEU A 1 27 ? 9.664 9.999 3.707 1.00 0.00 32 LEU A O 18
ATOM 34556 N N . LEU A 1 28 ? 9.869 11.647 2.187 1.00 0.00 33 LEU A N 18
ATOM 34557 C CA . LEU A 1 28 ? 11.163 12.101 2.686 1.00 0.00 33 LEU A CA 18
ATOM 34558 C C . LEU A 1 28 ? 11.055 12.610 4.120 1.00 0.00 33 LEU A C 18
ATOM 34559 O O . LEU A 1 28 ? 11.896 12.296 4.962 1.00 0.00 33 LEU A O 18
ATOM 34575 N N . GLU A 1 29 ? 10.019 13.403 4.390 1.00 0.00 34 GLU A N 18
ATOM 34576 C CA . GLU A 1 29 ? 9.811 13.960 5.724 1.00 0.00 34 GLU A CA 18
ATOM 34577 C C . GLU A 1 29 ? 9.681 12.856 6.771 1.00 0.00 34 GLU A C 18
ATOM 34578 O O . GLU A 1 29 ? 10.407 12.845 7.765 1.00 0.00 34 GLU A O 18
ATOM 34590 N N . ASN A 1 30 ? 8.754 11.929 6.543 1.00 0.00 35 ASN A N 18
ATOM 34591 C CA . ASN A 1 30 ? 8.536 10.823 7.470 1.00 0.00 35 ASN A CA 18
ATOM 34592 C C . ASN A 1 30 ? 9.560 9.712 7.248 1.00 0.00 35 ASN A C 18
ATOM 34593 O O . ASN A 1 30 ? 9.238 8.531 7.366 1.00 0.00 35 ASN A O 18
ATOM 34604 N N . ASN A 1 31 ? 10.792 10.111 6.929 1.00 0.00 36 ASN A N 18
ATOM 34605 C CA . ASN A 1 31 ? 11.888 9.174 6.684 1.00 0.00 36 ASN A CA 18
ATOM 34606 C C . ASN A 1 31 ? 11.615 8.312 5.455 1.00 0.00 36 ASN A C 18
ATOM 34607 O O . ASN A 1 31 ? 12.226 8.507 4.403 1.00 0.00 36 ASN A O 18
ATOM 34618 N N . ASN A 1 32 ? 10.691 7.366 5.597 1.00 0.00 37 ASN A N 18
ATOM 34619 C CA . ASN A 1 32 ? 10.323 6.469 4.504 1.00 0.00 37 ASN A CA 18
ATOM 34620 C C . ASN A 1 32 ? 9.288 5.445 4.966 1.00 0.00 37 ASN A C 18
ATOM 34621 O O . ASN A 1 32 ? 9.311 4.291 4.538 1.00 0.00 37 ASN A O 18
ATOM 34632 N N . ASP A 1 33 ? 8.383 5.872 5.841 1.00 0.00 38 ASP A N 18
ATOM 34633 C CA . ASP A 1 33 ? 7.344 4.983 6.356 1.00 0.00 38 ASP A CA 18
ATOM 34634 C C . ASP A 1 33 ? 6.038 5.160 5.583 1.00 0.00 38 ASP A C 18
ATOM 34635 O O . ASP A 1 33 ? 5.563 6.280 5.395 1.00 0.00 38 ASP A O 18
ATOM 34644 N N . LEU A 1 34 ? 5.464 4.045 5.137 1.00 0.00 39 LEU A N 18
ATOM 34645 C CA . LEU A 1 34 ? 4.214 4.071 4.383 1.00 0.00 39 LEU A CA 18
ATOM 34646 C C . LEU A 1 34 ? 3.000 4.231 5.294 1.00 0.00 39 LEU A C 18
ATOM 34647 O O . LEU A 1 34 ? 2.085 4.991 4.987 1.00 0.00 39 LEU A O 18
ATOM 34663 N N . ASP A 1 35 ? 2.986 3.502 6.403 1.00 0.00 40 ASP A N 18
ATOM 34664 C CA . ASP A 1 35 ? 1.866 3.561 7.337 1.00 0.00 40 ASP A CA 18
ATOM 34665 C C . ASP A 1 35 ? 1.591 4.993 7.798 1.00 0.00 40 ASP A C 18
ATOM 34666 O O . ASP A 1 35 ? 0.453 5.460 7.746 1.00 0.00 40 ASP A O 18
ATOM 34675 N N . LEU A 1 36 ? 2.633 5.680 8.254 1.00 0.00 41 LEU A N 18
ATOM 34676 C CA . LEU A 1 36 ? 2.501 7.043 8.732 1.00 0.00 41 LEU A CA 18
ATOM 34677 C C . LEU A 1 36 ? 2.188 8.019 7.600 1.00 0.00 41 LEU A C 18
ATOM 34678 O O . LEU A 1 36 ? 1.179 8.729 7.638 1.00 0.00 41 LEU A O 18
ATOM 34694 N N . THR A 1 37 ? 3.063 8.059 6.599 1.00 0.00 42 THR A N 18
ATOM 34695 C CA . THR A 1 37 ? 2.886 8.958 5.465 1.00 0.00 42 THR A CA 18
ATOM 34696 C C . THR A 1 37 ? 1.538 8.743 4.789 1.00 0.00 42 THR A C 18
ATOM 34697 O O . THR A 1 37 ? 0.702 9.645 4.756 1.00 0.00 42 THR A O 18
ATOM 34708 N N . ILE A 1 38 ? 1.330 7.544 4.256 1.00 0.00 43 ILE A N 18
ATOM 34709 C CA . ILE A 1 38 ? 0.080 7.220 3.582 1.00 0.00 43 ILE A CA 18
ATOM 34710 C C . ILE A 1 38 ? -1.113 7.423 4.509 1.00 0.00 43 ILE A C 18
ATOM 34711 O O . ILE A 1 38 ? -2.154 7.925 4.084 1.00 0.00 43 ILE A O 18
ATOM 34727 N N . GLY A 1 39 ? -0.956 7.038 5.774 1.00 0.00 44 GLY A N 18
ATOM 34728 C CA . GLY A 1 39 ? -2.035 7.198 6.732 1.00 0.00 44 GLY A CA 18
ATOM 34729 C C . GLY A 1 39 ? -2.572 8.614 6.745 1.00 0.00 44 GLY A C 18
ATOM 34730 O O . GLY A 1 39 ? -3.785 8.827 6.723 1.00 0.00 44 GLY A O 18
ATOM 34734 N N . LEU A 1 40 ? -1.664 9.586 6.770 1.00 0.00 45 LEU A N 18
ATOM 34735 C CA . LEU A 1 40 ? -2.050 10.992 6.772 1.00 0.00 45 LEU A CA 18
ATOM 34736 C C . LEU A 1 40 ? -2.642 11.393 5.422 1.00 0.00 45 LEU A C 18
ATOM 34737 O O . LEU A 1 40 ? -3.606 12.154 5.358 1.00 0.00 45 LEU A O 18
ATOM 34753 N N . LEU A 1 41 ? -2.054 10.869 4.349 1.00 0.00 46 LEU A N 18
ATOM 34754 C CA . LEU A 1 41 ? -2.511 11.160 2.992 1.00 0.00 46 LEU A CA 18
ATOM 34755 C C . LEU A 1 41 ? -3.986 10.812 2.805 1.00 0.00 46 LEU A C 18
ATOM 34756 O O . LEU A 1 41 ? -4.717 11.535 2.129 1.00 0.00 46 LEU A O 18
ATOM 34772 N N . LEU A 1 42 ? -4.418 9.702 3.397 1.00 0.00 47 LEU A N 18
ATOM 34773 C CA . LEU A 1 42 ? -5.808 9.268 3.279 1.00 0.00 47 LEU A CA 18
ATOM 34774 C C . LEU A 1 42 ? -6.760 10.376 3.720 1.00 0.00 47 LEU A C 18
ATOM 34775 O O . LEU A 1 42 ? -7.715 10.705 3.016 1.00 0.00 47 LEU A O 18
ATOM 34791 N N . LYS A 1 43 ? -6.490 10.946 4.890 1.00 0.00 48 LYS A N 18
ATOM 34792 C CA . LYS A 1 43 ? -7.318 12.020 5.434 1.00 0.00 48 LYS A CA 18
ATOM 34793 C C . LYS A 1 43 ? -6.906 13.374 4.861 1.00 0.00 48 LYS A C 18
ATOM 34794 O O . LYS A 1 43 ? -6.807 14.363 5.589 1.00 0.00 48 LYS A O 18
ATOM 34813 N N . GLU A 1 44 ? -6.663 13.413 3.554 1.00 0.00 49 GLU A N 18
ATOM 34814 C CA . GLU A 1 44 ? -6.257 14.648 2.888 1.00 0.00 49 GLU A CA 18
ATOM 34815 C C . GLU A 1 44 ? -7.412 15.643 2.805 1.00 0.00 49 GLU A C 18
ATOM 34816 O O . GLU A 1 44 ? -7.244 16.826 3.104 1.00 0.00 49 GLU A O 18
ATOM 34828 N N . ASN A 1 45 ? -8.578 15.161 2.386 1.00 0.00 50 ASN A N 18
ATOM 34829 C CA . ASN A 1 45 ? -9.756 16.014 2.249 1.00 0.00 50 ASN A CA 18
ATOM 34830 C C . ASN A 1 45 ? -10.164 16.621 3.588 1.00 0.00 50 ASN A C 18
ATOM 34831 O O . ASN A 1 45 ? -10.358 17.832 3.696 1.00 0.00 50 ASN A O 18
ATOM 34842 N N . ASP A 1 46 ? -10.300 15.776 4.604 1.00 0.00 51 ASP A N 18
ATOM 34843 C CA . ASP A 1 46 ? -10.693 16.236 5.932 1.00 0.00 51 ASP A CA 18
ATOM 34844 C C . ASP A 1 46 ? -9.641 17.168 6.524 1.00 0.00 51 ASP A C 18
ATOM 34845 O O . ASP A 1 46 ? -8.450 16.854 6.526 1.00 0.00 51 ASP A O 18
ATOM 34854 N N . ASP A 1 47 ? -10.095 18.312 7.031 1.00 0.00 52 ASP A N 18
ATOM 34855 C CA . ASP A 1 47 ? -9.202 19.297 7.636 1.00 0.00 52 ASP A CA 18
ATOM 34856 C C . ASP A 1 47 ? -9.996 20.473 8.197 1.00 0.00 52 ASP A C 18
ATOM 34857 O O . ASP A 1 47 ? -9.856 20.825 9.369 1.00 0.00 52 ASP A O 18
ATOM 34866 N N . LYS A 1 48 ? -10.829 21.077 7.354 1.00 0.00 53 LYS A N 18
ATOM 34867 C CA . LYS A 1 48 ? -11.645 22.214 7.768 1.00 0.00 53 LYS A CA 18
ATOM 34868 C C . LYS A 1 48 ? -12.812 21.753 8.641 1.00 0.00 53 LYS A C 18
ATOM 34869 O O . LYS A 1 48 ? -12.690 20.783 9.390 1.00 0.00 53 LYS A O 18
ATOM 34888 N N . SER A 1 49 ? -13.943 22.449 8.538 1.00 0.00 54 SER A N 18
ATOM 34889 C CA . SER A 1 49 ? -15.127 22.103 9.318 1.00 0.00 54 SER A CA 18
ATOM 34890 C C . SER A 1 49 ? -15.681 20.746 8.893 1.00 0.00 54 SER A C 18
ATOM 34891 O O . SER A 1 49 ? -15.979 19.925 9.784 1.00 0.00 54 SER A O 18
ATOM 34900 N N . MET B 2 1 ? -17.599 -10.286 -8.223 1.00 0.00 1 MET B N 18
ATOM 34901 C CA . MET B 2 1 ? -16.585 -9.724 -9.153 1.00 0.00 1 MET B CA 18
ATOM 34902 C C . MET B 2 1 ? -15.188 -9.778 -8.538 1.00 0.00 1 MET B C 18
ATOM 34903 O O . MET B 2 1 ? -14.989 -9.390 -7.386 1.00 0.00 1 MET B O 18
ATOM 34919 N N . GLN B 2 2 ? -14.228 -10.272 -9.314 1.00 0.00 2 GLN B N 18
ATOM 34920 C CA . GLN B 2 2 ? -12.849 -10.394 -8.852 1.00 0.00 2 GLN B CA 18
ATOM 34921 C C . GLN B 2 2 ? -12.199 -9.028 -8.645 1.00 0.00 2 GLN B C 18
ATOM 34922 O O . GLN B 2 2 ? -12.402 -8.105 -9.435 1.00 0.00 2 GLN B O 18
ATOM 34936 N N . ILE B 2 3 ? -11.407 -8.917 -7.581 1.00 0.00 3 ILE B N 18
ATOM 34937 C CA . ILE B 2 3 ? -10.708 -7.675 -7.266 1.00 0.00 3 ILE B CA 18
ATOM 34938 C C . ILE B 2 3 ? -9.313 -7.968 -6.721 1.00 0.00 3 ILE B C 18
ATOM 34939 O O . ILE B 2 3 ? -9.139 -8.831 -5.859 1.00 0.00 3 ILE B O 18
ATOM 34955 N N . PHE B 2 4 ? -8.318 -7.254 -7.239 1.00 0.00 4 PHE B N 18
ATOM 34956 C CA . PHE B 2 4 ? -6.936 -7.447 -6.813 1.00 0.00 4 PHE B CA 18
ATOM 34957 C C . PHE B 2 4 ? -6.622 -6.662 -5.544 1.00 0.00 4 PHE B C 18
ATOM 34958 O O . PHE B 2 4 ? -6.964 -5.485 -5.429 1.00 0.00 4 PHE B O 18
ATOM 34975 N N . VAL B 2 5 ? -5.953 -7.319 -4.602 1.00 0.00 5 VAL B N 18
ATOM 34976 C CA . VAL B 2 5 ? -5.571 -6.686 -3.345 1.00 0.00 5 VAL B CA 18
ATOM 34977 C C . VAL B 2 5 ? -4.051 -6.618 -3.229 1.00 0.00 5 VAL B C 18
ATOM 34978 O O . VAL B 2 5 ? -3.419 -7.506 -2.652 1.00 0.00 5 VAL B O 18
ATOM 34991 N N . LYS B 2 6 ? -3.476 -5.566 -3.802 1.00 0.00 6 LYS B N 18
ATOM 34992 C CA . LYS B 2 6 ? -2.030 -5.370 -3.788 1.00 0.00 6 LYS B CA 18
ATOM 34993 C C . LYS B 2 6 ? -1.548 -4.898 -2.418 1.00 0.00 6 LYS B C 18
ATOM 34994 O O . LYS B 2 6 ? -2.148 -4.015 -1.809 1.00 0.00 6 LYS B O 18
ATOM 35013 N N . THR B 2 7 ? -0.461 -5.492 -1.942 1.00 0.00 7 THR B N 18
ATOM 35014 C CA . THR B 2 7 ? 0.108 -5.136 -0.646 1.00 0.00 7 THR B CA 18
ATOM 35015 C C . THR B 2 7 ? 1.377 -4.307 -0.819 1.00 0.00 7 THR B C 18
ATOM 35016 O O . THR B 2 7 ? 2.060 -4.413 -1.837 1.00 0.00 7 THR B O 18
ATOM 35027 N N . LEU B 2 8 ? 1.684 -3.479 0.179 1.00 0.00 8 LEU B N 18
ATOM 35028 C CA . LEU B 2 8 ? 2.873 -2.632 0.132 1.00 0.00 8 LEU B CA 18
ATOM 35029 C C . LEU B 2 8 ? 4.110 -3.447 -0.233 1.00 0.00 8 LEU B C 18
ATOM 35030 O O . LEU B 2 8 ? 4.946 -3.006 -1.021 1.00 0.00 8 LEU B O 18
ATOM 35046 N N . THR B 2 9 ? 4.222 -4.638 0.350 1.00 0.00 9 THR B N 18
ATOM 35047 C CA . THR B 2 9 ? 5.359 -5.512 0.088 1.00 0.00 9 THR B CA 18
ATOM 35048 C C . THR B 2 9 ? 5.392 -5.956 -1.372 1.00 0.00 9 THR B C 18
ATOM 35049 O O . THR B 2 9 ? 6.346 -5.668 -2.095 1.00 0.00 9 THR B O 18
ATOM 35060 N N . GLY B 2 10 ? 4.346 -6.658 -1.800 1.00 0.00 10 GLY B N 18
ATOM 35061 C CA . GLY B 2 10 ? 4.282 -7.129 -3.171 1.00 0.00 10 GLY B CA 18
ATOM 35062 C C . GLY B 2 10 ? 3.398 -8.351 -3.325 1.00 0.00 10 GLY B C 18
ATOM 35063 O O . GLY B 2 10 ? 3.858 -9.403 -3.768 1.00 0.00 10 GLY B O 18
ATOM 35067 N N . LYS B 2 11 ? 2.127 -8.219 -2.955 1.00 0.00 11 LYS B N 18
ATOM 35068 C CA . LYS B 2 11 ? 1.187 -9.332 -3.051 1.00 0.00 11 LYS B CA 18
ATOM 35069 C C . LYS B 2 11 ? -0.191 -8.852 -3.497 1.00 0.00 11 LYS B C 18
ATOM 35070 O O . LYS B 2 11 ? -0.796 -7.994 -2.859 1.00 0.00 11 LYS B O 18
ATOM 35089 N N . THR B 2 12 ? -0.682 -9.419 -4.594 1.00 0.00 12 THR B N 18
ATOM 35090 C CA . THR B 2 12 ? -1.990 -9.055 -5.127 1.00 0.00 12 THR B CA 18
ATOM 35091 C C . THR B 2 12 ? -3.013 -10.162 -4.882 1.00 0.00 12 THR B C 18
ATOM 35092 O O . THR B 2 12 ? -3.362 -10.908 -5.796 1.00 0.00 12 THR B O 18
ATOM 35103 N N . ILE B 2 13 ? -3.491 -10.265 -3.646 1.00 0.00 13 ILE B N 18
ATOM 35104 C CA . ILE B 2 13 ? -4.475 -11.287 -3.300 1.00 0.00 13 ILE B CA 18
ATOM 35105 C C . ILE B 2 13 ? -5.825 -10.984 -3.948 1.00 0.00 13 ILE B C 18
ATOM 35106 O O . ILE B 2 13 ? -6.386 -9.907 -3.758 1.00 0.00 13 ILE B O 18
ATOM 35122 N N . THR B 2 14 ? -6.333 -11.937 -4.726 1.00 0.00 14 THR B N 18
ATOM 35123 C CA . THR B 2 14 ? -7.611 -11.765 -5.414 1.00 0.00 14 THR B CA 18
ATOM 35124 C C . THR B 2 14 ? -8.786 -12.273 -4.580 1.00 0.00 14 THR B C 18
ATOM 35125 O O . THR B 2 14 ? -8.732 -13.363 -4.011 1.00 0.00 14 THR B O 18
ATOM 35136 N N . LEU B 2 15 ? -9.853 -11.477 -4.530 1.00 0.00 15 LEU B N 18
ATOM 35137 C CA . LEU B 2 15 ? -11.057 -11.838 -3.788 1.00 0.00 15 LEU B CA 18
ATOM 35138 C C . LEU B 2 15 ? -12.299 -11.584 -4.633 1.00 0.00 15 LEU B C 18
ATOM 35139 O O . LEU B 2 15 ? -12.348 -10.632 -5.414 1.00 0.00 15 LEU B O 18
ATOM 35155 N N . GLU B 2 16 ? -13.300 -12.439 -4.467 1.00 0.00 16 GLU B N 18
ATOM 35156 C CA . GLU B 2 16 ? -14.550 -12.309 -5.208 1.00 0.00 16 GLU B CA 18
ATOM 35157 C C . GLU B 2 16 ? -15.613 -11.622 -4.356 1.00 0.00 16 GLU B C 18
ATOM 35158 O O . GLU B 2 16 ? -15.895 -12.051 -3.239 1.00 0.00 16 GLU B O 18
ATOM 35170 N N . VAL B 2 17 ? -16.201 -10.556 -4.895 1.00 0.00 17 VAL B N 18
ATOM 35171 C CA . VAL B 2 17 ? -17.237 -9.805 -4.189 1.00 0.00 17 VAL B CA 18
ATOM 35172 C C . VAL B 2 17 ? -18.184 -9.121 -5.172 1.00 0.00 17 VAL B C 18
ATOM 35173 O O . VAL B 2 17 ? -17.757 -8.604 -6.204 1.00 0.00 17 VAL B O 18
ATOM 35186 N N . GLU B 2 18 ? -19.473 -9.124 -4.844 1.00 0.00 18 GLU B N 18
ATOM 35187 C CA . GLU B 2 18 ? -20.483 -8.506 -5.697 1.00 0.00 18 GLU B CA 18
ATOM 35188 C C . GLU B 2 18 ? -20.296 -6.997 -5.774 1.00 0.00 18 GLU B C 18
ATOM 35189 O O . GLU B 2 18 ? -19.904 -6.358 -4.797 1.00 0.00 18 GLU B O 18
ATOM 35201 N N . SER B 2 19 ? -20.581 -6.433 -6.942 1.00 0.00 19 SER B N 18
ATOM 35202 C CA . SER B 2 19 ? -20.451 -4.998 -7.149 1.00 0.00 19 SER B CA 18
ATOM 35203 C C . SER B 2 19 ? -21.310 -4.228 -6.152 1.00 0.00 19 SER B C 18
ATOM 35204 O O . SER B 2 19 ? -20.875 -3.222 -5.591 1.00 0.00 19 SER B O 18
ATOM 35212 N N . SER B 2 20 ? -22.531 -4.711 -5.930 1.00 0.00 20 SER B N 18
ATOM 35213 C CA . SER B 2 20 ? -23.446 -4.065 -4.995 1.00 0.00 20 SER B CA 18
ATOM 35214 C C . SER B 2 20 ? -23.342 -4.694 -3.608 1.00 0.00 20 SER B C 18
ATOM 35215 O O . SER B 2 20 ? -24.329 -4.777 -2.877 1.00 0.00 20 SER B O 18
ATOM 35223 N N . ASP B 2 21 ? -22.139 -5.136 -3.252 1.00 0.00 21 ASP B N 18
ATOM 35224 C CA . ASP B 2 21 ? -21.907 -5.756 -1.952 1.00 0.00 21 ASP B CA 18
ATOM 35225 C C . ASP B 2 21 ? -21.494 -4.697 -0.921 1.00 0.00 21 ASP B C 18
ATOM 35226 O O . ASP B 2 21 ? -22.219 -3.726 -0.709 1.00 0.00 21 ASP B O 18
ATOM 35235 N N . THR B 2 22 ? -20.337 -4.880 -0.283 1.00 0.00 22 THR B N 18
ATOM 35236 C CA . THR B 2 22 ? -19.857 -3.930 0.715 1.00 0.00 22 THR B CA 18
ATOM 35237 C C . THR B 2 22 ? -18.387 -4.178 1.048 1.00 0.00 22 THR B C 18
ATOM 35238 O O . THR B 2 22 ? -17.940 -5.323 1.114 1.00 0.00 22 THR B O 18
ATOM 35249 N N . ILE B 2 23 ? -17.640 -3.093 1.248 1.00 0.00 23 ILE B N 18
ATOM 35250 C CA . ILE B 2 23 ? -16.218 -3.180 1.568 1.00 0.00 23 ILE B CA 18
ATOM 35251 C C . ILE B 2 23 ? -15.970 -4.111 2.752 1.00 0.00 23 ILE B C 18
ATOM 35252 O O . ILE B 2 23 ? -15.021 -4.899 2.746 1.00 0.00 23 ILE B O 18
ATOM 35268 N N . ASP B 2 24 ? -16.826 -4.014 3.765 1.00 0.00 24 ASP B N 18
ATOM 35269 C CA . ASP B 2 24 ? -16.700 -4.846 4.957 1.00 0.00 24 ASP B CA 18
ATOM 35270 C C . ASP B 2 24 ? -16.597 -6.320 4.577 1.00 0.00 24 ASP B C 18
ATOM 35271 O O . ASP B 2 24 ? -15.786 -7.059 5.133 1.00 0.00 24 ASP B O 18
ATOM 35280 N N . ASN B 2 25 ? -17.422 -6.738 3.622 1.00 0.00 25 ASN B N 18
ATOM 35281 C CA . ASN B 2 25 ? -17.418 -8.122 3.164 1.00 0.00 25 ASN B CA 18
ATOM 35282 C C . ASN B 2 25 ? -16.067 -8.488 2.560 1.00 0.00 25 ASN B C 18
ATOM 35283 O O . ASN B 2 25 ? -15.547 -9.577 2.797 1.00 0.00 25 ASN B O 18
ATOM 35294 N N . VAL B 2 26 ? -15.504 -7.569 1.779 1.00 0.00 26 VAL B N 18
ATOM 35295 C CA . VAL B 2 26 ? -14.211 -7.795 1.142 1.00 0.00 26 VAL B CA 18
ATOM 35296 C C . VAL B 2 26 ? -13.139 -8.098 2.183 1.00 0.00 26 VAL B C 18
ATOM 35297 O O . VAL B 2 26 ? -12.412 -9.088 2.072 1.00 0.00 26 VAL B O 18
ATOM 35310 N N . LYS B 2 27 ? -13.052 -7.247 3.202 1.00 0.00 27 LYS B N 18
ATOM 35311 C CA . LYS B 2 27 ? -12.075 -7.438 4.266 1.00 0.00 27 LYS B CA 18
ATOM 35312 C C . LYS B 2 27 ? -12.323 -8.755 4.991 1.00 0.00 27 LYS B C 18
ATOM 35313 O O . LYS B 2 27 ? -11.383 -9.437 5.396 1.00 0.00 27 LYS B O 18
ATOM 35332 N N . SER B 2 28 ? -13.596 -9.106 5.147 1.00 0.00 28 SER B N 18
ATOM 35333 C CA . SER B 2 28 ? -13.969 -10.345 5.819 1.00 0.00 28 SER B CA 18
ATOM 35334 C C . SER B 2 28 ? -13.367 -11.549 5.105 1.00 0.00 28 SER B C 18
ATOM 35335 O O . SER B 2 28 ? -12.778 -12.425 5.738 1.00 0.00 28 SER B O 18
ATOM 35343 N N . LYS B 2 29 ? -13.514 -11.586 3.784 1.00 0.00 29 LYS B N 18
ATOM 35344 C CA . LYS B 2 29 ? -12.981 -12.684 2.985 1.00 0.00 29 LYS B CA 18
ATOM 35345 C C . LYS B 2 29 ? -11.462 -12.744 3.093 1.00 0.00 29 LYS B C 18
ATOM 35346 O O . LYS B 2 29 ? -10.889 -13.818 3.276 1.00 0.00 29 LYS B O 18
ATOM 35365 N N . ILE B 2 30 ? -10.815 -11.587 2.987 1.00 0.00 30 ILE B N 18
ATOM 35366 C CA . ILE B 2 30 ? -9.360 -11.518 3.084 1.00 0.00 30 ILE B CA 18
ATOM 35367 C C . ILE B 2 30 ? -8.888 -12.062 4.428 1.00 0.00 30 ILE B C 18
ATOM 35368 O O . ILE B 2 30 ? -7.895 -12.788 4.503 1.00 0.00 30 ILE B O 18
ATOM 35384 N N . GLN B 2 31 ? -9.611 -11.708 5.487 1.00 0.00 31 GLN B N 18
ATOM 35385 C CA . GLN B 2 31 ? -9.279 -12.158 6.833 1.00 0.00 31 GLN B CA 18
ATOM 35386 C C . GLN B 2 31 ? -9.372 -13.676 6.933 1.00 0.00 31 GLN B C 18
ATOM 35387 O O . GLN B 2 31 ? -8.470 -14.331 7.443 1.00 0.00 31 GLN B O 18
ATOM 35401 N N . ASP B 2 32 ? -10.471 -14.226 6.444 1.00 0.00 32 ASP B N 18
ATOM 35402 C CA . ASP B 2 32 ? -10.687 -15.664 6.474 1.00 0.00 32 ASP B CA 18
ATOM 35403 C C . ASP B 2 32 ? -9.618 -16.405 5.674 1.00 0.00 32 ASP B C 18
ATOM 35404 O O . ASP B 2 32 ? -9.174 -17.485 6.066 1.00 0.00 32 ASP B O 18
ATOM 35413 N N . LYS B 2 33 ? -9.218 -15.828 4.545 1.00 0.00 33 LYS B N 18
ATOM 35414 C CA . LYS B 2 33 ? -8.213 -16.442 3.680 1.00 0.00 33 LYS B CA 18
ATOM 35415 C C . LYS B 2 33 ? -6.815 -16.408 4.300 1.00 0.00 33 LYS B C 18
ATOM 35416 O O . LYS B 2 33 ? -6.280 -17.441 4.703 1.00 0.00 33 LYS B O 18
ATOM 35435 N N . GLU B 2 34 ? -6.218 -15.220 4.345 1.00 0.00 34 GLU B N 18
ATOM 35436 C CA . GLU B 2 34 ? -4.867 -15.053 4.883 1.00 0.00 34 GLU B CA 18
ATOM 35437 C C . GLU B 2 34 ? -4.830 -15.147 6.407 1.00 0.00 34 GLU B C 18
ATOM 35438 O O . GLU B 2 34 ? -3.897 -15.714 6.978 1.00 0.00 34 GLU B O 18
ATOM 35450 N N . GLY B 2 35 ? -5.833 -14.577 7.063 1.00 0.00 35 GLY B N 18
ATOM 35451 C CA . GLY B 2 35 ? -5.878 -14.598 8.514 1.00 0.00 35 GLY B CA 18
ATOM 35452 C C . GLY B 2 35 ? -5.157 -13.414 9.126 1.00 0.00 35 GLY B C 18
ATOM 35453 O O . GLY B 2 35 ? -4.554 -13.526 10.193 1.00 0.00 35 GLY B O 18
ATOM 35457 N N . ILE B 2 36 ? -5.228 -12.272 8.446 1.00 0.00 36 ILE B N 18
ATOM 35458 C CA . ILE B 2 36 ? -4.586 -11.051 8.921 1.00 0.00 36 ILE B CA 18
ATOM 35459 C C . ILE B 2 36 ? -5.547 -10.222 9.772 1.00 0.00 36 ILE B C 18
ATOM 35460 O O . ILE B 2 36 ? -6.695 -10.006 9.384 1.00 0.00 36 ILE B O 18
ATOM 35476 N N . PRO B 2 37 ? -5.093 -9.743 10.946 1.00 0.00 37 PRO B N 18
ATOM 35477 C CA . PRO B 2 37 ? -5.930 -8.934 11.838 1.00 0.00 37 PRO B CA 18
ATOM 35478 C C . PRO B 2 37 ? -6.513 -7.715 11.127 1.00 0.00 37 PRO B C 18
ATOM 35479 O O . PRO B 2 37 ? -5.800 -7.004 10.418 1.00 0.00 37 PRO B O 18
ATOM 35490 N N . PRO B 2 38 ? -7.822 -7.454 11.306 1.00 0.00 38 PRO B N 18
ATOM 35491 C CA . PRO B 2 38 ? -8.494 -6.312 10.674 1.00 0.00 38 PRO B CA 18
ATOM 35492 C C . PRO B 2 38 ? -7.861 -4.979 11.058 1.00 0.00 38 PRO B C 18
ATOM 35493 O O . PRO B 2 38 ? -7.728 -4.081 10.225 1.00 0.00 38 PRO B O 18
ATOM 35504 N N . ASP B 2 39 ? -7.477 -4.853 12.323 1.00 0.00 39 ASP B N 18
ATOM 35505 C CA . ASP B 2 39 ? -6.862 -3.627 12.817 1.00 0.00 39 ASP B CA 18
ATOM 35506 C C . ASP B 2 39 ? -5.480 -3.417 12.199 1.00 0.00 39 ASP B C 18
ATOM 35507 O O . ASP B 2 39 ? -5.126 -2.302 11.814 1.00 0.00 39 ASP B O 18
ATOM 35516 N N . GLN B 2 40 ? -4.700 -4.493 12.114 1.00 0.00 40 GLN B N 18
ATOM 35517 C CA . GLN B 2 40 ? -3.353 -4.422 11.553 1.00 0.00 40 GLN B CA 18
ATOM 35518 C C . GLN B 2 40 ? -3.378 -4.390 10.026 1.00 0.00 40 GLN B C 18
ATOM 35519 O O . GLN B 2 40 ? -2.480 -4.922 9.371 1.00 0.00 40 GLN B O 18
ATOM 35533 N N . GLN B 2 41 ? -4.398 -3.751 9.465 1.00 0.00 41 GLN B N 18
ATOM 35534 C CA . GLN B 2 41 ? -4.531 -3.638 8.016 1.00 0.00 41 GLN B CA 18
ATOM 35535 C C . GLN B 2 41 ? -5.510 -2.527 7.652 1.00 0.00 41 GLN B C 18
ATOM 35536 O O . GLN B 2 41 ? -6.565 -2.389 8.274 1.00 0.00 41 GLN B O 18
ATOM 35550 N N . ARG B 2 42 ? -5.149 -1.731 6.651 1.00 0.00 42 ARG B N 18
ATOM 35551 C CA . ARG B 2 42 ? -5.990 -0.620 6.213 1.00 0.00 42 ARG B CA 18
ATOM 35552 C C . ARG B 2 42 ? -6.179 -0.642 4.698 1.00 0.00 42 ARG B C 18
ATOM 35553 O O . ARG B 2 42 ? -5.207 -0.620 3.944 1.00 0.00 42 ARG B O 18
ATOM 35574 N N . LEU B 2 43 ? -7.435 -0.680 4.259 1.00 0.00 43 LEU B N 18
ATOM 35575 C CA . LEU B 2 43 ? -7.740 -0.696 2.832 1.00 0.00 43 LEU B CA 18
ATOM 35576 C C . LEU B 2 43 ? -7.630 0.704 2.240 1.00 0.00 43 LEU B C 18
ATOM 35577 O O . LEU B 2 43 ? -8.217 1.653 2.760 1.00 0.00 43 LEU B O 18
ATOM 35593 N N . ILE B 2 44 ? -6.883 0.824 1.150 1.00 0.00 44 ILE B N 18
ATOM 35594 C CA . ILE B 2 44 ? -6.699 2.111 0.490 1.00 0.00 44 ILE B CA 18
ATOM 35595 C C . ILE B 2 44 ? -6.933 2.002 -1.013 1.00 0.00 44 ILE B C 18
ATOM 35596 O O . ILE B 2 44 ? -6.482 1.055 -1.663 1.00 0.00 44 ILE B O 18
ATOM 35612 N N . PHE B 2 45 ? -7.653 2.981 -1.552 1.00 0.00 45 PHE B N 18
ATOM 35613 C CA . PHE B 2 45 ? -7.971 3.016 -2.974 1.00 0.00 45 PHE B CA 18
ATOM 35614 C C . PHE B 2 45 ? -8.299 4.441 -3.405 1.00 0.00 45 PHE B C 18
ATOM 35615 O O . PHE B 2 45 ? -8.757 5.246 -2.592 1.00 0.00 45 PHE B O 18
ATOM 35632 N N . ALA B 2 46 ? -8.044 4.742 -4.680 1.00 0.00 46 ALA B N 18
ATOM 35633 C CA . ALA B 2 46 ? -8.290 6.073 -5.238 1.00 0.00 46 ALA B CA 18
ATOM 35634 C C . ALA B 2 46 ? -7.322 7.092 -4.649 1.00 0.00 46 ALA B C 18
ATOM 35635 O O . ALA B 2 46 ? -6.470 7.634 -5.352 1.00 0.00 46 ALA B O 18
ATOM 35642 N N . GLY B 2 47 ? -7.452 7.336 -3.351 1.00 0.00 47 GLY B N 18
ATOM 35643 C CA . GLY B 2 47 ? -6.578 8.272 -2.676 1.00 0.00 47 GLY B CA 18
ATOM 35644 C C . GLY B 2 47 ? -6.885 8.382 -1.197 1.00 0.00 47 GLY B C 18
ATOM 35645 O O . GLY B 2 47 ? -6.566 9.392 -0.569 1.00 0.00 47 GLY B O 18
ATOM 35649 N N . LYS B 2 48 ? -7.500 7.340 -0.635 1.00 0.00 48 LYS B N 18
ATOM 35650 C CA . LYS B 2 48 ? -7.840 7.337 0.785 1.00 0.00 48 LYS B CA 18
ATOM 35651 C C . LYS B 2 48 ? -8.385 5.978 1.220 1.00 0.00 48 LYS B C 18
ATOM 35652 O O . LYS B 2 48 ? -8.766 5.152 0.386 1.00 0.00 48 LYS B O 18
ATOM 35671 N N . GLN B 2 49 ? -8.417 5.754 2.531 1.00 0.00 49 GLN B N 18
ATOM 35672 C CA . GLN B 2 49 ? -8.915 4.498 3.087 1.00 0.00 49 GLN B CA 18
ATOM 35673 C C . GLN B 2 49 ? -10.403 4.320 2.790 1.00 0.00 49 GLN B C 18
ATOM 35674 O O . GLN B 2 49 ? -11.209 5.211 3.058 1.00 0.00 49 GLN B O 18
ATOM 35688 N N . LEU B 2 50 ? -10.761 3.165 2.237 1.00 0.00 50 LEU B N 18
ATOM 35689 C CA . LEU B 2 50 ? -12.156 2.880 1.904 1.00 0.00 50 LEU B CA 18
ATOM 35690 C C . LEU B 2 50 ? -12.962 2.521 3.153 1.00 0.00 50 LEU B C 18
ATOM 35691 O O . LEU B 2 50 ? -12.509 1.746 3.995 1.00 0.00 50 LEU B O 18
ATOM 35707 N N . GLU B 2 51 ? -14.159 3.091 3.258 1.00 0.00 51 GLU B N 18
ATOM 35708 C CA . GLU B 2 51 ? -15.039 2.838 4.397 1.00 0.00 51 GLU B CA 18
ATOM 35709 C C . GLU B 2 51 ? -15.473 1.376 4.442 1.00 0.00 51 GLU B C 18
ATOM 35710 O O . GLU B 2 51 ? -15.783 0.780 3.411 1.00 0.00 51 GLU B O 18
ATOM 35722 N N . ASP B 2 52 ? -15.492 0.803 5.644 1.00 0.00 52 ASP B N 18
ATOM 35723 C CA . ASP B 2 52 ? -15.888 -0.592 5.829 1.00 0.00 52 ASP B CA 18
ATOM 35724 C C . ASP B 2 52 ? -17.408 -0.746 5.817 1.00 0.00 52 ASP B C 18
ATOM 35725 O O . ASP B 2 52 ? -17.984 -1.360 6.717 1.00 0.00 52 ASP B O 18
ATOM 35734 N N . GLY B 2 53 ? -18.052 -0.186 4.799 1.00 0.00 53 GLY B N 18
ATOM 35735 C CA . GLY B 2 53 ? -19.498 -0.274 4.697 1.00 0.00 53 GLY B CA 18
ATOM 35736 C C . GLY B 2 53 ? -20.043 0.483 3.503 1.00 0.00 53 GLY B C 18
ATOM 35737 O O . GLY B 2 53 ? -20.957 1.295 3.642 1.00 0.00 53 GLY B O 18
ATOM 35741 N N . ARG B 2 54 ? -19.475 0.223 2.327 1.00 0.00 54 ARG B N 18
ATOM 35742 C CA . ARG B 2 54 ? -19.903 0.894 1.103 1.00 0.00 54 ARG B CA 18
ATOM 35743 C C . ARG B 2 54 ? -19.751 -0.023 -0.112 1.00 0.00 54 ARG B C 18
ATOM 35744 O O . ARG B 2 54 ? -18.754 -0.732 -0.249 1.00 0.00 54 ARG B O 18
ATOM 35765 N N . THR B 2 55 ? -20.753 -0.002 -0.987 1.00 0.00 55 THR B N 18
ATOM 35766 C CA . THR B 2 55 ? -20.750 -0.829 -2.192 1.00 0.00 55 THR B CA 18
ATOM 35767 C C . THR B 2 55 ? -19.607 -0.457 -3.134 1.00 0.00 55 THR B C 18
ATOM 35768 O O . THR B 2 55 ? -19.161 0.690 -3.166 1.00 0.00 55 THR B O 18
ATOM 35779 N N . LEU B 2 56 ? -19.145 -1.439 -3.905 1.00 0.00 56 LEU B N 18
ATOM 35780 C CA . LEU B 2 56 ? -18.058 -1.229 -4.860 1.00 0.00 56 LEU B CA 18
ATOM 35781 C C . LEU B 2 56 ? -18.415 -0.134 -5.864 1.00 0.00 56 LEU B C 18
ATOM 35782 O O . LEU B 2 56 ? -17.597 0.736 -6.167 1.00 0.00 56 LEU B O 18
ATOM 35798 N N . SER B 2 57 ? -19.639 -0.194 -6.378 1.00 0.00 57 SER B N 18
ATOM 35799 C CA . SER B 2 57 ? -20.121 0.777 -7.358 1.00 0.00 57 SER B CA 18
ATOM 35800 C C . SER B 2 57 ? -20.047 2.204 -6.822 1.00 0.00 57 SER B C 18
ATOM 35801 O O . SER B 2 57 ? -19.901 3.154 -7.592 1.00 0.00 57 SER B O 18
ATOM 35809 N N . ASP B 2 58 ? -20.163 2.353 -5.505 1.00 0.00 58 ASP B N 18
ATOM 35810 C CA . ASP B 2 58 ? -20.121 3.674 -4.879 1.00 0.00 58 ASP B CA 18
ATOM 35811 C C . ASP B 2 58 ? -18.862 4.436 -5.286 1.00 0.00 58 ASP B C 18
ATOM 35812 O O . ASP B 2 58 ? -18.943 5.565 -5.771 1.00 0.00 58 ASP B O 18
ATOM 35821 N N . TYR B 2 59 ? -17.698 3.815 -5.096 1.00 0.00 59 TYR B N 18
ATOM 35822 C CA . TYR B 2 59 ? -16.432 4.447 -5.456 1.00 0.00 59 TYR B CA 18
ATOM 35823 C C . TYR B 2 59 ? -16.126 4.245 -6.935 1.00 0.00 59 TYR B C 18
ATOM 35824 O O . TYR B 2 59 ? -14.981 4.398 -7.365 1.00 0.00 59 TYR B O 18
ATOM 35842 N N . ASN B 2 60 ? -17.150 3.892 -7.707 1.00 0.00 60 ASN B N 18
ATOM 35843 C CA . ASN B 2 60 ? -16.982 3.657 -9.137 1.00 0.00 60 ASN B CA 18
ATOM 35844 C C . ASN B 2 60 ? -15.834 2.684 -9.382 1.00 0.00 60 ASN B C 18
ATOM 35845 O O . ASN B 2 60 ? -15.075 2.824 -10.342 1.00 0.00 60 ASN B O 18
ATOM 35856 N N . ILE B 2 61 ? -15.714 1.699 -8.494 1.00 0.00 61 ILE B N 18
ATOM 35857 C CA . ILE B 2 61 ? -14.661 0.696 -8.590 1.00 0.00 61 ILE B CA 18
ATOM 35858 C C . ILE B 2 61 ? -14.809 -0.148 -9.853 1.00 0.00 61 ILE B C 18
ATOM 35859 O O . ILE B 2 61 ? -15.867 -0.721 -10.112 1.00 0.00 61 ILE B O 18
ATOM 35875 N N . GLN B 2 62 ? -13.734 -0.219 -10.630 1.00 0.00 62 GLN B N 18
ATOM 35876 C CA . GLN B 2 62 ? -13.726 -0.995 -11.864 1.00 0.00 62 GLN B CA 18
ATOM 35877 C C . GLN B 2 62 ? -13.337 -2.445 -11.591 1.00 0.00 62 GLN B C 18
ATOM 35878 O O . GLN B 2 62 ? -12.540 -2.722 -10.694 1.00 0.00 62 GLN B O 18
ATOM 35892 N N . LYS B 2 63 ? -13.909 -3.365 -12.364 1.00 0.00 63 LYS B N 18
ATOM 35893 C CA . LYS B 2 63 ? -13.625 -4.789 -12.202 1.00 0.00 63 LYS B CA 18
ATOM 35894 C C . LYS B 2 63 ? -12.120 -5.046 -12.153 1.00 0.00 63 LYS B C 18
ATOM 35895 O O . LYS B 2 63 ? -11.350 -4.409 -12.873 1.00 0.00 63 LYS B O 18
ATOM 35914 N N . GLU B 2 64 ? -11.713 -5.977 -11.294 1.00 0.00 64 GLU B N 18
ATOM 35915 C CA . GLU B 2 64 ? -10.302 -6.319 -11.139 1.00 0.00 64 GLU B CA 18
ATOM 35916 C C . GLU B 2 64 ? -9.500 -5.107 -10.675 1.00 0.00 64 GLU B C 18
ATOM 35917 O O . GLU B 2 64 ? -8.363 -4.898 -11.101 1.00 0.00 64 GLU B O 18
ATOM 35929 N N . SER B 2 65 ? -10.103 -4.315 -9.795 1.00 0.00 65 SER B N 18
ATOM 35930 C CA . SER B 2 65 ? -9.457 -3.121 -9.261 1.00 0.00 65 SER B CA 18
ATOM 35931 C C . SER B 2 65 ? -8.286 -3.493 -8.356 1.00 0.00 65 SER B C 18
ATOM 35932 O O . SER B 2 65 ? -8.348 -4.474 -7.615 1.00 0.00 65 SER B O 18
ATOM 35940 N N . THR B 2 66 ? -7.217 -2.705 -8.430 1.00 0.00 66 THR B N 18
ATOM 35941 C CA . THR B 2 66 ? -6.025 -2.951 -7.626 1.00 0.00 66 THR B CA 18
ATOM 35942 C C . THR B 2 66 ? -6.024 -2.114 -6.345 1.00 0.00 66 THR B C 18
ATOM 35943 O O . THR B 2 66 ? -5.463 -1.019 -6.309 1.00 0.00 66 THR B O 18
ATOM 35954 N N . LEU B 2 67 ? -6.641 -2.643 -5.290 1.00 0.00 67 LEU B N 18
ATOM 35955 C CA . LEU B 2 67 ? -6.689 -1.949 -4.005 1.00 0.00 67 LEU B CA 18
ATOM 35956 C C . LEU B 2 67 ? -5.436 -2.258 -3.194 1.00 0.00 67 LEU B C 18
ATOM 35957 O O . LEU B 2 67 ? -5.018 -3.413 -3.104 1.00 0.00 67 LEU B O 18
ATOM 35973 N N . HIS B 2 68 ? -4.835 -1.225 -2.614 1.00 0.00 68 HIS B N 18
ATOM 35974 C CA . HIS B 2 68 ? -3.624 -1.406 -1.821 1.00 0.00 68 HIS B CA 18
ATOM 35975 C C . HIS B 2 68 ? -3.938 -1.514 -0.334 1.00 0.00 68 HIS B C 18
ATOM 35976 O O . HIS B 2 68 ? -4.660 -0.688 0.223 1.00 0.00 68 HIS B O 18
ATOM 35991 N N . LEU B 2 69 ? -3.383 -2.541 0.302 1.00 0.00 69 LEU B N 18
ATOM 35992 C CA . LEU B 2 69 ? -3.593 -2.772 1.726 1.00 0.00 69 LEU B CA 18
ATOM 35993 C C . LEU B 2 69 ? -2.312 -2.512 2.515 1.00 0.00 69 LEU B C 18
ATOM 35994 O O . LEU B 2 69 ? -1.286 -3.152 2.282 1.00 0.00 69 LEU B O 18
ATOM 36010 N N . VAL B 2 70 ? -2.382 -1.572 3.453 1.00 0.00 70 VAL B N 18
ATOM 36011 C CA . VAL B 2 70 ? -1.233 -1.229 4.283 1.00 0.00 70 VAL B CA 18
ATOM 36012 C C . VAL B 2 70 ? -1.285 -1.960 5.624 1.00 0.00 70 VAL B C 18
ATOM 36013 O O . VAL B 2 70 ? -2.217 -1.774 6.408 1.00 0.00 70 VAL B O 18
ATOM 36026 N N . LEU B 2 71 ? -0.277 -2.790 5.881 1.00 0.00 71 LEU B N 18
ATOM 36027 C CA . LEU B 2 71 ? -0.207 -3.546 7.128 1.00 0.00 71 LEU B CA 18
ATOM 36028 C C . LEU B 2 71 ? 0.374 -2.697 8.251 1.00 0.00 71 LEU B C 18
ATOM 36029 O O . LEU B 2 71 ? 1.359 -1.983 8.058 1.00 0.00 71 LEU B O 18
ATOM 36045 N N . ARG B 2 72 ? -0.241 -2.780 9.424 1.00 0.00 72 ARG B N 18
ATOM 36046 C CA . ARG B 2 72 ? 0.213 -2.017 10.581 1.00 0.00 72 ARG B CA 18
ATOM 36047 C C . ARG B 2 72 ? 1.561 -2.528 11.083 1.00 0.00 72 ARG B C 18
ATOM 36048 O O . ARG B 2 72 ? 2.499 -1.753 11.269 1.00 0.00 72 ARG B O 18
ATOM 36069 N N . LEU B 2 73 ? 1.648 -3.836 11.306 1.00 0.00 73 LEU B N 18
ATOM 36070 C CA . LEU B 2 73 ? 2.880 -4.450 11.792 1.00 0.00 73 LEU B CA 18
ATOM 36071 C C . LEU B 2 73 ? 3.968 -4.417 10.723 1.00 0.00 73 LEU B C 18
ATOM 36072 O O . LEU B 2 73 ? 3.720 -4.740 9.561 1.00 0.00 73 LEU B O 18
ATOM 36088 N N . ARG B 2 74 ? 5.176 -4.029 11.124 1.00 0.00 74 ARG B N 18
ATOM 36089 C CA . ARG B 2 74 ? 6.301 -3.962 10.199 1.00 0.00 74 ARG B CA 18
ATOM 36090 C C . ARG B 2 74 ? 6.657 -5.350 9.677 1.00 0.00 74 ARG B C 18
ATOM 36091 O O . ARG B 2 74 ? 6.694 -6.318 10.437 1.00 0.00 74 ARG B O 18
ATOM 36112 N N . GLY B 2 75 ? 6.918 -5.438 8.378 1.00 0.00 75 GLY B N 18
ATOM 36113 C CA . GLY B 2 75 ? 7.269 -6.711 7.776 1.00 0.00 75 GLY B CA 18
ATOM 36114 C C . GLY B 2 75 ? 7.566 -6.587 6.296 1.00 0.00 75 GLY B C 18
ATOM 36115 O O . GLY B 2 75 ? 7.099 -7.395 5.492 1.00 0.00 75 GLY B O 18
ATOM 36119 N N . GLY B 2 76 ? 8.344 -5.572 5.934 1.00 0.00 76 GLY B N 18
ATOM 36120 C CA . GLY B 2 76 ? 8.691 -5.360 4.542 1.00 0.00 76 GLY B CA 18
ATOM 36121 C C . GLY B 2 76 ? 9.628 -4.186 4.350 1.00 0.00 76 GLY B C 18
ATOM 36122 O O . GLY B 2 76 ? 10.194 -4.051 3.246 1.00 0.00 76 GLY B O 18
ATOM 36127 N N . ASN A 1 1 ? 17.987 5.597 5.936 1.00 0.00 6 ASN A N 19
ATOM 36128 C CA . ASN A 1 1 ? 17.014 5.492 4.856 1.00 0.00 6 ASN A CA 19
ATOM 36129 C C . ASN A 1 1 ? 17.687 5.008 3.578 1.00 0.00 6 ASN A C 19
ATOM 36130 O O . ASN A 1 1 ? 18.811 5.404 3.268 1.00 0.00 6 ASN A O 19
ATOM 36141 N N . ASP A 1 2 ? 16.997 4.142 2.844 1.00 0.00 7 ASP A N 19
ATOM 36142 C CA . ASP A 1 2 ? 17.533 3.597 1.604 1.00 0.00 7 ASP A CA 19
ATOM 36143 C C . ASP A 1 2 ? 16.452 2.868 0.815 1.00 0.00 7 ASP A C 19
ATOM 36144 O O . ASP A 1 2 ? 15.619 2.164 1.387 1.00 0.00 7 ASP A O 19
ATOM 36153 N N . ASP A 1 3 ? 16.474 3.048 -0.503 1.00 0.00 8 ASP A N 19
ATOM 36154 C CA . ASP A 1 3 ? 15.501 2.414 -1.387 1.00 0.00 8 ASP A CA 19
ATOM 36155 C C . ASP A 1 3 ? 14.085 2.889 -1.071 1.00 0.00 8 ASP A C 19
ATOM 36156 O O . ASP A 1 3 ? 13.139 2.101 -1.071 1.00 0.00 8 ASP A O 19
ATOM 36165 N N . HIS A 1 4 ? 13.943 4.185 -0.808 1.00 0.00 9 HIS A N 19
ATOM 36166 C CA . HIS A 1 4 ? 12.637 4.753 -0.504 1.00 0.00 9 HIS A CA 19
ATOM 36167 C C . HIS A 1 4 ? 11.800 4.869 -1.773 1.00 0.00 9 HIS A C 19
ATOM 36168 O O . HIS A 1 4 ? 10.573 4.910 -1.716 1.00 0.00 9 HIS A O 19
ATOM 36183 N N . GLU A 1 5 ? 12.484 4.935 -2.916 1.00 0.00 10 GLU A N 19
ATOM 36184 C CA . GLU A 1 5 ? 11.820 5.062 -4.209 1.00 0.00 10 GLU A CA 19
ATOM 36185 C C . GLU A 1 5 ? 10.734 4.005 -4.372 1.00 0.00 10 GLU A C 19
ATOM 36186 O O . GLU A 1 5 ? 9.688 4.273 -4.959 1.00 0.00 10 GLU A O 19
ATOM 36198 N N . SER A 1 6 ? 10.976 2.811 -3.837 1.00 0.00 11 SER A N 19
ATOM 36199 C CA . SER A 1 6 ? 9.994 1.736 -3.915 1.00 0.00 11 SER A CA 19
ATOM 36200 C C . SER A 1 6 ? 8.702 2.177 -3.238 1.00 0.00 11 SER A C 19
ATOM 36201 O O . SER A 1 6 ? 7.604 2.023 -3.784 1.00 0.00 11 SER A O 19
ATOM 36209 N N . LYS A 1 7 ? 8.849 2.764 -2.055 1.00 0.00 12 LYS A N 19
ATOM 36210 C CA . LYS A 1 7 ? 7.706 3.268 -1.309 1.00 0.00 12 LYS A CA 19
ATOM 36211 C C . LYS A 1 7 ? 7.051 4.385 -2.111 1.00 0.00 12 LYS A C 19
ATOM 36212 O O . LYS A 1 7 ? 5.825 4.475 -2.198 1.00 0.00 12 LYS A O 19
ATOM 36231 N N . LEU A 1 8 ? 7.892 5.215 -2.721 1.00 0.00 13 LEU A N 19
ATOM 36232 C CA . LEU A 1 8 ? 7.424 6.310 -3.553 1.00 0.00 13 LEU A CA 19
ATOM 36233 C C . LEU A 1 8 ? 6.585 5.747 -4.690 1.00 0.00 13 LEU A C 19
ATOM 36234 O O . LEU A 1 8 ? 5.569 6.326 -5.083 1.00 0.00 13 LEU A O 19
ATOM 36250 N N . SER A 1 9 ? 7.012 4.592 -5.197 1.00 0.00 14 SER A N 19
ATOM 36251 C CA . SER A 1 9 ? 6.300 3.919 -6.270 1.00 0.00 14 SER A CA 19
ATOM 36252 C C . SER A 1 9 ? 4.894 3.582 -5.811 1.00 0.00 14 SER A C 19
ATOM 36253 O O . SER A 1 9 ? 3.923 3.812 -6.534 1.00 0.00 14 SER A O 19
ATOM 36261 N N . ILE A 1 10 ? 4.783 3.050 -4.592 1.00 0.00 15 ILE A N 19
ATOM 36262 C CA . ILE A 1 10 ? 3.477 2.710 -4.048 1.00 0.00 15 ILE A CA 19
ATOM 36263 C C . ILE A 1 10 ? 2.606 3.957 -3.985 1.00 0.00 15 ILE A C 19
ATOM 36264 O O . ILE A 1 10 ? 1.412 3.904 -4.253 1.00 0.00 15 ILE A O 19
ATOM 36280 N N . LEU A 1 11 ? 3.221 5.081 -3.621 1.00 0.00 16 LEU A N 19
ATOM 36281 C CA . LEU A 1 11 ? 2.507 6.350 -3.516 1.00 0.00 16 LEU A CA 19
ATOM 36282 C C . LEU A 1 11 ? 1.879 6.745 -4.850 1.00 0.00 16 LEU A C 19
ATOM 36283 O O . LEU A 1 11 ? 0.726 7.174 -4.901 1.00 0.00 16 LEU A O 19
ATOM 36299 N N . MET A 1 12 ? 2.648 6.613 -5.929 1.00 0.00 17 MET A N 19
ATOM 36300 C CA . MET A 1 12 ? 2.167 6.971 -7.259 1.00 0.00 17 MET A CA 19
ATOM 36301 C C . MET A 1 12 ? 0.997 6.089 -7.693 1.00 0.00 17 MET A C 19
ATOM 36302 O O . MET A 1 12 ? -0.029 6.591 -8.153 1.00 0.00 17 MET A O 19
ATOM 36316 N N . ASP A 1 13 ? 1.158 4.777 -7.554 1.00 0.00 18 ASP A N 19
ATOM 36317 C CA . ASP A 1 13 ? 0.113 3.834 -7.945 1.00 0.00 18 ASP A CA 19
ATOM 36318 C C . ASP A 1 13 ? -1.103 3.937 -7.026 1.00 0.00 18 ASP A C 19
ATOM 36319 O O . ASP A 1 13 ? -2.241 4.006 -7.490 1.00 0.00 18 ASP A O 19
ATOM 36328 N N . MET A 1 14 ? -0.850 3.938 -5.721 1.00 0.00 19 MET A N 19
ATOM 36329 C CA . MET A 1 14 ? -1.916 4.024 -4.726 1.00 0.00 19 MET A CA 19
ATOM 36330 C C . MET A 1 14 ? -2.745 5.289 -4.918 1.00 0.00 19 MET A C 19
ATOM 36331 O O . MET A 1 14 ? -3.973 5.248 -4.866 1.00 0.00 19 MET A O 19
ATOM 36345 N N . PHE A 1 15 ? -2.063 6.410 -5.130 1.00 0.00 20 PHE A N 19
ATOM 36346 C CA . PHE A 1 15 ? -2.737 7.689 -5.322 1.00 0.00 20 PHE A CA 19
ATOM 36347 C C . PHE A 1 15 ? -2.707 8.103 -6.793 1.00 0.00 20 PHE A C 19
ATOM 36348 O O . PHE A 1 15 ? -1.769 8.767 -7.235 1.00 0.00 20 PHE A O 19
ATOM 36365 N N . PRO A 1 16 ? -3.731 7.715 -7.578 1.00 0.00 21 PRO A N 19
ATOM 36366 C CA . PRO A 1 16 ? -3.806 8.054 -9.002 1.00 0.00 21 PRO A CA 19
ATOM 36367 C C . PRO A 1 16 ? -4.268 9.490 -9.239 1.00 0.00 21 PRO A C 19
ATOM 36368 O O . PRO A 1 16 ? -5.111 9.745 -10.100 1.00 0.00 21 PRO A O 19
ATOM 36379 N N . ALA A 1 17 ? -3.712 10.426 -8.473 1.00 0.00 22 ALA A N 19
ATOM 36380 C CA . ALA A 1 17 ? -4.072 11.834 -8.605 1.00 0.00 22 ALA A CA 19
ATOM 36381 C C . ALA A 1 17 ? -3.140 12.723 -7.787 1.00 0.00 22 ALA A C 19
ATOM 36382 O O . ALA A 1 17 ? -3.582 13.675 -7.142 1.00 0.00 22 ALA A O 19
ATOM 36389 N N . ILE A 1 18 ? -1.846 12.412 -7.825 1.00 0.00 23 ILE A N 19
ATOM 36390 C CA . ILE A 1 18 ? -0.846 13.186 -7.093 1.00 0.00 23 ILE A CA 19
ATOM 36391 C C . ILE A 1 18 ? 0.492 13.171 -7.826 1.00 0.00 23 ILE A C 19
ATOM 36392 O O . ILE A 1 18 ? 0.963 12.119 -8.259 1.00 0.00 23 ILE A O 19
ATOM 36408 N N . SER A 1 19 ? 1.099 14.346 -7.960 1.00 0.00 24 SER A N 19
ATOM 36409 C CA . SER A 1 19 ? 2.384 14.473 -8.638 1.00 0.00 24 SER A CA 19
ATOM 36410 C C . SER A 1 19 ? 3.468 13.689 -7.903 1.00 0.00 24 SER A C 19
ATOM 36411 O O . SER A 1 19 ? 3.525 13.697 -6.673 1.00 0.00 24 SER A O 19
ATOM 36419 N N . LYS A 1 20 ? 4.321 13.012 -8.666 1.00 0.00 25 LYS A N 19
ATOM 36420 C CA . LYS A 1 20 ? 5.403 12.219 -8.092 1.00 0.00 25 LYS A CA 19
ATOM 36421 C C . LYS A 1 20 ? 6.295 13.075 -7.199 1.00 0.00 25 LYS A C 19
ATOM 36422 O O . LYS A 1 20 ? 6.707 12.642 -6.122 1.00 0.00 25 LYS A O 19
ATOM 36441 N N . SER A 1 21 ? 6.591 14.289 -7.654 1.00 0.00 26 SER A N 19
ATOM 36442 C CA . SER A 1 21 ? 7.436 15.204 -6.894 1.00 0.00 26 SER A CA 19
ATOM 36443 C C . SER A 1 21 ? 6.872 15.432 -5.495 1.00 0.00 26 SER A C 19
ATOM 36444 O O . SER A 1 21 ? 7.601 15.369 -4.504 1.00 0.00 26 SER A O 19
ATOM 36452 N N . LYS A 1 22 ? 5.572 15.695 -5.422 1.00 0.00 27 LYS A N 19
ATOM 36453 C CA . LYS A 1 22 ? 4.908 15.931 -4.146 1.00 0.00 27 LYS A CA 19
ATOM 36454 C C . LYS A 1 22 ? 5.049 14.720 -3.227 1.00 0.00 27 LYS A C 19
ATOM 36455 O O . LYS A 1 22 ? 5.367 14.859 -2.046 1.00 0.00 27 LYS A O 19
ATOM 36474 N N . LEU A 1 23 ? 4.818 13.535 -3.782 1.00 0.00 28 LEU A N 19
ATOM 36475 C CA . LEU A 1 23 ? 4.923 12.296 -3.019 1.00 0.00 28 LEU A CA 19
ATOM 36476 C C . LEU A 1 23 ? 6.320 12.145 -2.423 1.00 0.00 28 LEU A C 19
ATOM 36477 O O . LEU A 1 23 ? 6.470 11.756 -1.265 1.00 0.00 28 LEU A O 19
ATOM 36493 N N . GLN A 1 24 ? 7.338 12.467 -3.217 1.00 0.00 29 GLN A N 19
ATOM 36494 C CA . GLN A 1 24 ? 8.721 12.377 -2.762 1.00 0.00 29 GLN A CA 19
ATOM 36495 C C . GLN A 1 24 ? 8.963 13.323 -1.590 1.00 0.00 29 GLN A C 19
ATOM 36496 O O . GLN A 1 24 ? 9.619 12.962 -0.614 1.00 0.00 29 GLN A O 19
ATOM 36510 N N . VAL A 1 25 ? 8.431 14.538 -1.698 1.00 0.00 30 VAL A N 19
ATOM 36511 C CA . VAL A 1 25 ? 8.592 15.539 -0.649 1.00 0.00 30 VAL A CA 19
ATOM 36512 C C . VAL A 1 25 ? 8.044 15.035 0.683 1.00 0.00 30 VAL A C 19
ATOM 36513 O O . VAL A 1 25 ? 8.736 15.074 1.700 1.00 0.00 30 VAL A O 19
ATOM 36526 N N . HIS A 1 26 ? 6.800 14.565 0.672 1.00 0.00 31 HIS A N 19
ATOM 36527 C CA . HIS A 1 26 ? 6.166 14.057 1.885 1.00 0.00 31 HIS A CA 19
ATOM 36528 C C . HIS A 1 26 ? 6.935 12.865 2.447 1.00 0.00 31 HIS A C 19
ATOM 36529 O O . HIS A 1 26 ? 7.146 12.763 3.655 1.00 0.00 31 HIS A O 19
ATOM 36544 N N . LEU A 1 27 ? 7.344 11.963 1.561 1.00 0.00 32 LEU A N 19
ATOM 36545 C CA . LEU A 1 27 ? 8.081 10.768 1.956 1.00 0.00 32 LEU A CA 19
ATOM 36546 C C . LEU A 1 27 ? 9.332 11.120 2.759 1.00 0.00 32 LEU A C 19
ATOM 36547 O O . LEU A 1 27 ? 9.598 10.525 3.803 1.00 0.00 32 LEU A O 19
ATOM 36563 N N . LEU A 1 28 ? 10.105 12.080 2.260 1.00 0.00 33 LEU A N 19
ATOM 36564 C CA . LEU A 1 28 ? 11.335 12.499 2.926 1.00 0.00 33 LEU A CA 19
ATOM 36565 C C . LEU A 1 28 ? 11.057 13.243 4.229 1.00 0.00 33 LEU A C 19
ATOM 36566 O O . LEU A 1 28 ? 11.668 12.955 5.258 1.00 0.00 33 LEU A O 19
ATOM 36582 N N . GLU A 1 29 ? 10.147 14.212 4.174 1.00 0.00 34 GLU A N 19
ATOM 36583 C CA . GLU A 1 29 ? 9.804 15.012 5.347 1.00 0.00 34 GLU A CA 19
ATOM 36584 C C . GLU A 1 29 ? 9.442 14.135 6.541 1.00 0.00 34 GLU A C 19
ATOM 36585 O O . GLU A 1 29 ? 9.907 14.371 7.656 1.00 0.00 34 GLU A O 19
ATOM 36597 N N . ASN A 1 30 ? 8.608 13.129 6.306 1.00 0.00 35 ASN A N 19
ATOM 36598 C CA . ASN A 1 30 ? 8.188 12.230 7.375 1.00 0.00 35 ASN A CA 19
ATOM 36599 C C . ASN A 1 30 ? 9.365 11.428 7.921 1.00 0.00 35 ASN A C 19
ATOM 36600 O O . ASN A 1 30 ? 9.900 11.756 8.982 1.00 0.00 35 ASN A O 19
ATOM 36611 N N . ASN A 1 31 ? 9.767 10.384 7.188 1.00 0.00 36 ASN A N 19
ATOM 36612 C CA . ASN A 1 31 ? 10.885 9.529 7.596 1.00 0.00 36 ASN A CA 19
ATOM 36613 C C . ASN A 1 31 ? 10.928 8.248 6.768 1.00 0.00 36 ASN A C 19
ATOM 36614 O O . ASN A 1 31 ? 11.239 7.175 7.287 1.00 0.00 36 ASN A O 19
ATOM 36625 N N . ASN A 1 32 ? 10.620 8.365 5.480 1.00 0.00 37 ASN A N 19
ATOM 36626 C CA . ASN A 1 32 ? 10.630 7.212 4.584 1.00 0.00 37 ASN A CA 19
ATOM 36627 C C . ASN A 1 32 ? 9.682 6.121 5.088 1.00 0.00 37 ASN A C 19
ATOM 36628 O O . ASN A 1 32 ? 10.064 4.955 5.200 1.00 0.00 37 ASN A O 19
ATOM 36639 N N . ASP A 1 33 ? 8.446 6.506 5.390 1.00 0.00 38 ASP A N 19
ATOM 36640 C CA . ASP A 1 33 ? 7.450 5.557 5.880 1.00 0.00 38 ASP A CA 19
ATOM 36641 C C . ASP A 1 33 ? 6.121 5.745 5.151 1.00 0.00 38 ASP A C 19
ATOM 36642 O O . ASP A 1 33 ? 5.601 6.859 5.067 1.00 0.00 38 ASP A O 19
ATOM 36651 N N . LEU A 1 34 ? 5.580 4.650 4.624 1.00 0.00 39 LEU A N 19
ATOM 36652 C CA . LEU A 1 34 ? 4.315 4.691 3.897 1.00 0.00 39 LEU A CA 19
ATOM 36653 C C . LEU A 1 34 ? 3.122 4.793 4.845 1.00 0.00 39 LEU A C 19
ATOM 36654 O O . LEU A 1 34 ? 2.188 5.547 4.594 1.00 0.00 39 LEU A O 19
ATOM 36670 N N . ASP A 1 35 ? 3.150 4.025 5.927 1.00 0.00 40 ASP A N 19
ATOM 36671 C CA . ASP A 1 35 ? 2.056 4.032 6.894 1.00 0.00 40 ASP A CA 19
ATOM 36672 C C . ASP A 1 35 ? 1.764 5.449 7.388 1.00 0.00 40 ASP A C 19
ATOM 36673 O O . ASP A 1 35 ? 0.607 5.872 7.433 1.00 0.00 40 ASP A O 19
ATOM 36682 N N . LEU A 1 36 ? 2.813 6.174 7.758 1.00 0.00 41 LEU A N 19
ATOM 36683 C CA . LEU A 1 36 ? 2.666 7.540 8.256 1.00 0.00 41 LEU A CA 19
ATOM 36684 C C . LEU A 1 36 ? 2.185 8.474 7.147 1.00 0.00 41 LEU A C 19
ATOM 36685 O O . LEU A 1 36 ? 1.129 9.103 7.260 1.00 0.00 41 LEU A O 19
ATOM 36701 N N . THR A 1 37 ? 2.973 8.566 6.079 1.00 0.00 42 THR A N 19
ATOM 36702 C CA . THR A 1 37 ? 2.640 9.430 4.952 1.00 0.00 42 THR A CA 19
ATOM 36703 C C . THR A 1 37 ? 1.262 9.103 4.393 1.00 0.00 42 THR A C 19
ATOM 36704 O O . THR A 1 37 ? 0.354 9.931 4.444 1.00 0.00 42 THR A O 19
ATOM 36715 N N . ILE A 1 38 ? 1.112 7.893 3.868 1.00 0.00 43 ILE A N 19
ATOM 36716 C CA . ILE A 1 38 ? -0.160 7.463 3.304 1.00 0.00 43 ILE A CA 19
ATOM 36717 C C . ILE A 1 38 ? -1.292 7.678 4.298 1.00 0.00 43 ILE A C 19
ATOM 36718 O O . ILE A 1 38 ? -2.366 8.151 3.927 1.00 0.00 43 ILE A O 19
ATOM 36734 N N . GLY A 1 39 ? -1.042 7.349 5.564 1.00 0.00 44 GLY A N 19
ATOM 36735 C CA . GLY A 1 39 ? -2.055 7.542 6.584 1.00 0.00 44 GLY A CA 19
ATOM 36736 C C . GLY A 1 39 ? -2.582 8.960 6.556 1.00 0.00 44 GLY A C 19
ATOM 36737 O O . GLY A 1 39 ? -3.786 9.190 6.671 1.00 0.00 44 GLY A O 19
ATOM 36741 N N . LEU A 1 40 ? -1.668 9.907 6.378 1.00 0.00 45 LEU A N 19
ATOM 36742 C CA . LEU A 1 40 ? -2.023 11.317 6.304 1.00 0.00 45 LEU A CA 19
ATOM 36743 C C . LEU A 1 40 ? -2.830 11.595 5.036 1.00 0.00 45 LEU A C 19
ATOM 36744 O O . LEU A 1 40 ? -3.832 12.310 5.070 1.00 0.00 45 LEU A O 19
ATOM 36760 N N . LEU A 1 41 ? -2.380 11.019 3.921 1.00 0.00 46 LEU A N 19
ATOM 36761 C CA . LEU A 1 41 ? -3.054 11.194 2.635 1.00 0.00 46 LEU A CA 19
ATOM 36762 C C . LEU A 1 41 ? -4.521 10.785 2.720 1.00 0.00 46 LEU A C 19
ATOM 36763 O O . LEU A 1 41 ? -5.398 11.499 2.234 1.00 0.00 46 LEU A O 19
ATOM 36779 N N . LEU A 1 42 ? -4.785 9.641 3.346 1.00 0.00 47 LEU A N 19
ATOM 36780 C CA . LEU A 1 42 ? -6.153 9.160 3.493 1.00 0.00 47 LEU A CA 19
ATOM 36781 C C . LEU A 1 42 ? -6.994 10.206 4.216 1.00 0.00 47 LEU A C 19
ATOM 36782 O O . LEU A 1 42 ? -8.098 10.540 3.789 1.00 0.00 47 LEU A O 19
ATOM 36798 N N . LYS A 1 43 ? -6.446 10.724 5.314 1.00 0.00 48 LYS A N 19
ATOM 36799 C CA . LYS A 1 43 ? -7.123 11.743 6.106 1.00 0.00 48 LYS A CA 19
ATOM 36800 C C . LYS A 1 43 ? -6.798 13.141 5.584 1.00 0.00 48 LYS A C 19
ATOM 36801 O O . LYS A 1 43 ? -6.552 14.064 6.361 1.00 0.00 48 LYS A O 19
ATOM 36820 N N . GLU A 1 44 ? -6.794 13.288 4.262 1.00 0.00 49 GLU A N 19
ATOM 36821 C CA . GLU A 1 44 ? -6.493 14.571 3.637 1.00 0.00 49 GLU A CA 19
ATOM 36822 C C . GLU A 1 44 ? -7.531 15.618 4.029 1.00 0.00 49 GLU A C 19
ATOM 36823 O O . GLU A 1 44 ? -7.184 16.716 4.466 1.00 0.00 49 GLU A O 19
ATOM 36835 N N . ASN A 1 45 ? -8.805 15.274 3.869 1.00 0.00 50 ASN A N 19
ATOM 36836 C CA . ASN A 1 45 ? -9.890 16.187 4.208 1.00 0.00 50 ASN A CA 19
ATOM 36837 C C . ASN A 1 45 ? -9.961 16.421 5.713 1.00 0.00 50 ASN A C 19
ATOM 36838 O O . ASN A 1 45 ? -10.108 17.556 6.167 1.00 0.00 50 ASN A O 19
ATOM 36849 N N . ASP A 1 46 ? -9.859 15.338 6.479 1.00 0.00 51 ASP A N 19
ATOM 36850 C CA . ASP A 1 46 ? -9.916 15.419 7.935 1.00 0.00 51 ASP A CA 19
ATOM 36851 C C . ASP A 1 46 ? -11.229 16.065 8.375 1.00 0.00 51 ASP A C 19
ATOM 36852 O O . ASP A 1 46 ? -11.245 16.973 9.205 1.00 0.00 51 ASP A O 19
ATOM 36861 N N . ASP A 1 47 ? -12.330 15.587 7.799 1.00 0.00 52 ASP A N 19
ATOM 36862 C CA . ASP A 1 47 ? -13.657 16.109 8.115 1.00 0.00 52 ASP A CA 19
ATOM 36863 C C . ASP A 1 47 ? -14.731 15.305 7.387 1.00 0.00 52 ASP A C 19
ATOM 36864 O O . ASP A 1 47 ? -14.580 14.976 6.210 1.00 0.00 52 ASP A O 19
ATOM 36873 N N . LYS A 1 48 ? -15.816 14.993 8.092 1.00 0.00 53 LYS A N 19
ATOM 36874 C CA . LYS A 1 48 ? -16.914 14.226 7.509 1.00 0.00 53 LYS A CA 19
ATOM 36875 C C . LYS A 1 48 ? -17.448 14.909 6.254 1.00 0.00 53 LYS A C 19
ATOM 36876 O O . LYS A 1 48 ? -17.682 16.119 6.244 1.00 0.00 53 LYS A O 19
ATOM 36895 N N . SER A 1 49 ? -17.639 14.125 5.197 1.00 0.00 54 SER A N 19
ATOM 36896 C CA . SER A 1 49 ? -18.147 14.650 3.935 1.00 0.00 54 SER A CA 19
ATOM 36897 C C . SER A 1 49 ? -19.549 15.226 4.110 1.00 0.00 54 SER A C 19
ATOM 36898 O O . SER A 1 49 ? -20.412 14.519 4.669 1.00 0.00 54 SER A O 19
ATOM 36907 N N . MET B 2 1 ? -18.476 -10.368 -9.037 1.00 0.00 1 MET B N 19
ATOM 36908 C CA . MET B 2 1 ? -17.307 -9.644 -9.600 1.00 0.00 1 MET B CA 19
ATOM 36909 C C . MET B 2 1 ? -16.091 -9.755 -8.683 1.00 0.00 1 MET B C 19
ATOM 36910 O O . MET B 2 1 ? -16.188 -9.536 -7.474 1.00 0.00 1 MET B O 19
ATOM 36926 N N . GLN B 2 2 ? -14.945 -10.095 -9.265 1.00 0.00 2 GLN B N 19
ATOM 36927 C CA . GLN B 2 2 ? -13.710 -10.232 -8.501 1.00 0.00 2 GLN B CA 19
ATOM 36928 C C . GLN B 2 2 ? -13.009 -8.891 -8.345 1.00 0.00 2 GLN B C 19
ATOM 36929 O O . GLN B 2 2 ? -13.051 -8.049 -9.242 1.00 0.00 2 GLN B O 19
ATOM 36943 N N . ILE B 2 3 ? -12.374 -8.694 -7.194 1.00 0.00 3 ILE B N 19
ATOM 36944 C CA . ILE B 2 3 ? -11.676 -7.456 -6.915 1.00 0.00 3 ILE B CA 19
ATOM 36945 C C . ILE B 2 3 ? -10.247 -7.730 -6.446 1.00 0.00 3 ILE B C 19
ATOM 36946 O O . ILE B 2 3 ? -10.000 -8.662 -5.676 1.00 0.00 3 ILE B O 19
ATOM 36962 N N . PHE B 2 4 ? -9.306 -6.924 -6.933 1.00 0.00 4 PHE B N 19
ATOM 36963 C CA . PHE B 2 4 ? -7.899 -7.084 -6.580 1.00 0.00 4 PHE B CA 19
ATOM 36964 C C . PHE B 2 4 ? -7.573 -6.406 -5.254 1.00 0.00 4 PHE B C 19
ATOM 36965 O O . PHE B 2 4 ? -8.130 -5.360 -4.922 1.00 0.00 4 PHE B O 19
ATOM 36982 N N . VAL B 2 5 ? -6.653 -7.009 -4.510 1.00 0.00 5 VAL B N 19
ATOM 36983 C CA . VAL B 2 5 ? -6.223 -6.476 -3.224 1.00 0.00 5 VAL B CA 19
ATOM 36984 C C . VAL B 2 5 ? -4.718 -6.655 -3.062 1.00 0.00 5 VAL B C 19
ATOM 36985 O O . VAL B 2 5 ? -4.251 -7.701 -2.610 1.00 0.00 5 VAL B O 19
ATOM 36998 N N . LYS B 2 6 ? -3.960 -5.635 -3.458 1.00 0.00 6 LYS B N 19
ATOM 36999 C CA . LYS B 2 6 ? -2.505 -5.689 -3.374 1.00 0.00 6 LYS B CA 19
ATOM 37000 C C . LYS B 2 6 ? -1.994 -5.081 -2.072 1.00 0.00 6 LYS B C 19
ATOM 37001 O O . LYS B 2 6 ? -2.416 -3.997 -1.671 1.00 0.00 6 LYS B O 19
ATOM 37020 N N . THR B 2 7 ? -1.072 -5.786 -1.427 1.00 0.00 7 THR B N 19
ATOM 37021 C CA . THR B 2 7 ? -0.484 -5.320 -0.180 1.00 0.00 7 THR B CA 19
ATOM 37022 C C . THR B 2 7 ? 0.505 -4.191 -0.444 1.00 0.00 7 THR B C 19
ATOM 37023 O O . THR B 2 7 ? 1.150 -4.154 -1.493 1.00 0.00 7 THR B O 19
ATOM 37034 N N . LEU B 2 8 ? 0.619 -3.275 0.511 1.00 0.00 8 LEU B N 19
ATOM 37035 C CA . LEU B 2 8 ? 1.531 -2.140 0.387 1.00 0.00 8 LEU B CA 19
ATOM 37036 C C . LEU B 2 8 ? 2.915 -2.604 -0.057 1.00 0.00 8 LEU B C 19
ATOM 37037 O O . LEU B 2 8 ? 3.604 -1.907 -0.804 1.00 0.00 8 LEU B O 19
ATOM 37053 N N . THR B 2 9 ? 3.315 -3.784 0.407 1.00 0.00 9 THR B N 19
ATOM 37054 C CA . THR B 2 9 ? 4.617 -4.342 0.058 1.00 0.00 9 THR B CA 19
ATOM 37055 C C . THR B 2 9 ? 4.696 -4.684 -1.429 1.00 0.00 9 THR B C 19
ATOM 37056 O O . THR B 2 9 ? 5.556 -4.169 -2.144 1.00 0.00 9 THR B O 19
ATOM 37067 N N . GLY B 2 10 ? 3.798 -5.555 -1.890 1.00 0.00 10 GLY B N 19
ATOM 37068 C CA . GLY B 2 10 ? 3.800 -5.937 -3.291 1.00 0.00 10 GLY B CA 19
ATOM 37069 C C . GLY B 2 10 ? 3.218 -7.319 -3.538 1.00 0.00 10 GLY B C 19
ATOM 37070 O O . GLY B 2 10 ? 3.929 -8.221 -3.983 1.00 0.00 10 GLY B O 19
ATOM 37074 N N . LYS B 2 11 ? 1.927 -7.492 -3.258 1.00 0.00 11 LYS B N 19
ATOM 37075 C CA . LYS B 2 11 ? 1.273 -8.783 -3.464 1.00 0.00 11 LYS B CA 19
ATOM 37076 C C . LYS B 2 11 ? -0.227 -8.616 -3.697 1.00 0.00 11 LYS B C 19
ATOM 37077 O O . LYS B 2 11 ? -0.975 -8.273 -2.782 1.00 0.00 11 LYS B O 19
ATOM 37096 N N . THR B 2 12 ? -0.659 -8.870 -4.930 1.00 0.00 12 THR B N 19
ATOM 37097 C CA . THR B 2 12 ? -2.069 -8.758 -5.294 1.00 0.00 12 THR B CA 19
ATOM 37098 C C . THR B 2 12 ? -2.856 -9.997 -4.879 1.00 0.00 12 THR B C 19
ATOM 37099 O O . THR B 2 12 ? -2.360 -11.120 -4.972 1.00 0.00 12 THR B O 19
ATOM 37110 N N . ILE B 2 13 ? -4.091 -9.786 -4.429 1.00 0.00 13 ILE B N 19
ATOM 37111 C CA . ILE B 2 13 ? -4.952 -10.888 -4.013 1.00 0.00 13 ILE B CA 19
ATOM 37112 C C . ILE B 2 13 ? -6.355 -10.718 -4.591 1.00 0.00 13 ILE B C 19
ATOM 37113 O O . ILE B 2 13 ? -7.030 -9.726 -4.319 1.00 0.00 13 ILE B O 19
ATOM 37129 N N . THR B 2 14 ? -6.783 -11.687 -5.397 1.00 0.00 14 THR B N 19
ATOM 37130 C CA . THR B 2 14 ? -8.100 -11.638 -6.024 1.00 0.00 14 THR B CA 19
ATOM 37131 C C . THR B 2 14 ? -9.163 -12.315 -5.163 1.00 0.00 14 THR B C 19
ATOM 37132 O O . THR B 2 14 ? -8.957 -13.421 -4.660 1.00 0.00 14 THR B O 19
ATOM 37143 N N . LEU B 2 15 ? -10.303 -11.648 -5.007 1.00 0.00 15 LEU B N 19
ATOM 37144 C CA . LEU B 2 15 ? -11.413 -12.184 -4.218 1.00 0.00 15 LEU B CA 19
ATOM 37145 C C . LEU B 2 15 ? -12.732 -12.024 -4.965 1.00 0.00 15 LEU B C 19
ATOM 37146 O O . LEU B 2 15 ? -12.919 -11.074 -5.720 1.00 0.00 15 LEU B O 19
ATOM 37162 N N . GLU B 2 16 ? -13.649 -12.956 -4.742 1.00 0.00 16 GLU B N 19
ATOM 37163 C CA . GLU B 2 16 ? -14.959 -12.908 -5.386 1.00 0.00 16 GLU B CA 19
ATOM 37164 C C . GLU B 2 16 ? -15.980 -12.257 -4.456 1.00 0.00 16 GLU B C 19
ATOM 37165 O O . GLU B 2 16 ? -16.189 -12.722 -3.336 1.00 0.00 16 GLU B O 19
ATOM 37177 N N . VAL B 2 17 ? -16.609 -11.180 -4.923 1.00 0.00 17 VAL B N 19
ATOM 37178 C CA . VAL B 2 17 ? -17.601 -10.464 -4.123 1.00 0.00 17 VAL B CA 19
ATOM 37179 C C . VAL B 2 17 ? -18.624 -9.747 -5.001 1.00 0.00 17 VAL B C 19
ATOM 37180 O O . VAL B 2 17 ? -18.276 -9.144 -6.014 1.00 0.00 17 VAL B O 19
ATOM 37193 N N . GLU B 2 18 ? -19.888 -9.812 -4.594 1.00 0.00 18 GLU B N 19
ATOM 37194 C CA . GLU B 2 18 ? -20.966 -9.163 -5.331 1.00 0.00 18 GLU B CA 19
ATOM 37195 C C . GLU B 2 18 ? -20.829 -7.648 -5.276 1.00 0.00 18 GLU B C 19
ATOM 37196 O O . GLU B 2 18 ? -20.364 -7.094 -4.282 1.00 0.00 18 GLU B O 19
ATOM 37208 N N . SER B 2 19 ? -21.241 -6.980 -6.347 1.00 0.00 19 SER B N 19
ATOM 37209 C CA . SER B 2 19 ? -21.171 -5.527 -6.406 1.00 0.00 19 SER B CA 19
ATOM 37210 C C . SER B 2 19 ? -22.018 -4.909 -5.303 1.00 0.00 19 SER B C 19
ATOM 37211 O O . SER B 2 19 ? -21.620 -3.927 -4.678 1.00 0.00 19 SER B O 19
ATOM 37219 N N . SER B 2 20 ? -23.190 -5.492 -5.071 1.00 0.00 20 SER B N 19
ATOM 37220 C CA . SER B 2 20 ? -24.097 -4.996 -4.044 1.00 0.00 20 SER B CA 19
ATOM 37221 C C . SER B 2 20 ? -23.792 -5.625 -2.688 1.00 0.00 20 SER B C 19
ATOM 37222 O O . SER B 2 20 ? -24.683 -5.785 -1.854 1.00 0.00 20 SER B O 19
ATOM 37230 N N . ASP B 2 21 ? -22.527 -5.973 -2.470 1.00 0.00 21 ASP B N 19
ATOM 37231 C CA . ASP B 2 21 ? -22.109 -6.576 -1.210 1.00 0.00 21 ASP B CA 19
ATOM 37232 C C . ASP B 2 21 ? -21.659 -5.488 -0.230 1.00 0.00 21 ASP B C 19
ATOM 37233 O O . ASP B 2 21 ? -22.328 -4.464 -0.091 1.00 0.00 21 ASP B O 19
ATOM 37242 N N . THR B 2 22 ? -20.527 -5.701 0.442 1.00 0.00 22 THR B N 19
ATOM 37243 C CA . THR B 2 22 ? -20.015 -4.718 1.392 1.00 0.00 22 THR B CA 19
ATOM 37244 C C . THR B 2 22 ? -18.539 -4.954 1.690 1.00 0.00 22 THR B C 19
ATOM 37245 O O . THR B 2 22 ? -18.075 -6.094 1.705 1.00 0.00 22 THR B O 19
ATOM 37256 N N . ILE B 2 23 ? -17.809 -3.865 1.923 1.00 0.00 23 ILE B N 19
ATOM 37257 C CA . ILE B 2 23 ? -16.382 -3.943 2.218 1.00 0.00 23 ILE B CA 19
ATOM 37258 C C . ILE B 2 23 ? -16.103 -4.949 3.330 1.00 0.00 23 ILE B C 19
ATOM 37259 O O . ILE B 2 23 ? -15.132 -5.702 3.267 1.00 0.00 23 ILE B O 19
ATOM 37275 N N . ASP B 2 24 ? -16.961 -4.963 4.344 1.00 0.00 24 ASP B N 19
ATOM 37276 C CA . ASP B 2 24 ? -16.804 -5.885 5.464 1.00 0.00 24 ASP B CA 19
ATOM 37277 C C . ASP B 2 24 ? -16.778 -7.329 4.973 1.00 0.00 24 ASP B C 19
ATOM 37278 O O . ASP B 2 24 ? -15.961 -8.133 5.420 1.00 0.00 24 ASP B O 19
ATOM 37287 N N . ASN B 2 25 ? -17.680 -7.646 4.050 1.00 0.00 25 ASN B N 19
ATOM 37288 C CA . ASN B 2 25 ? -17.769 -8.991 3.491 1.00 0.00 25 ASN B CA 19
ATOM 37289 C C . ASN B 2 25 ? -16.527 -9.343 2.677 1.00 0.00 25 ASN B C 19
ATOM 37290 O O . ASN B 2 25 ? -15.982 -10.442 2.809 1.00 0.00 25 ASN B O 19
ATOM 37301 N N . VAL B 2 26 ? -16.076 -8.413 1.841 1.00 0.00 26 VAL B N 19
ATOM 37302 C CA . VAL B 2 26 ? -14.893 -8.642 1.018 1.00 0.00 26 VAL B CA 19
ATOM 37303 C C . VAL B 2 26 ? -13.683 -8.953 1.891 1.00 0.00 26 VAL B C 19
ATOM 37304 O O . VAL B 2 26 ? -13.015 -9.975 1.713 1.00 0.00 26 VAL B O 19
ATOM 37317 N N . LYS B 2 27 ? -13.415 -8.069 2.846 1.00 0.00 27 LYS B N 19
ATOM 37318 C CA . LYS B 2 27 ? -12.296 -8.248 3.759 1.00 0.00 27 LYS B CA 19
ATOM 37319 C C . LYS B 2 27 ? -12.495 -9.490 4.610 1.00 0.00 27 LYS B C 19
ATOM 37320 O O . LYS B 2 27 ? -11.528 -10.123 5.029 1.00 0.00 27 LYS B O 19
ATOM 37339 N N . SER B 2 28 ? -13.753 -9.848 4.852 1.00 0.00 28 SER B N 19
ATOM 37340 C CA . SER B 2 28 ? -14.059 -11.036 5.635 1.00 0.00 28 SER B CA 19
ATOM 37341 C C . SER B 2 28 ? -13.490 -12.266 4.938 1.00 0.00 28 SER B C 19
ATOM 37342 O O . SER B 2 28 ? -12.798 -13.083 5.551 1.00 0.00 28 SER B O 19
ATOM 37350 N N . LYS B 2 29 ? -13.765 -12.372 3.639 1.00 0.00 29 LYS B N 19
ATOM 37351 C CA . LYS B 2 29 ? -13.259 -13.480 2.843 1.00 0.00 29 LYS B CA 19
ATOM 37352 C C . LYS B 2 29 ? -11.738 -13.463 2.855 1.00 0.00 29 LYS B C 19
ATOM 37353 O O . LYS B 2 29 ? -11.093 -14.500 3.010 1.00 0.00 29 LYS B O 19
ATOM 37372 N N . ILE B 2 30 ? -11.172 -12.266 2.715 1.00 0.00 30 ILE B N 19
ATOM 37373 C CA . ILE B 2 30 ? -9.726 -12.096 2.735 1.00 0.00 30 ILE B CA 19
ATOM 37374 C C . ILE B 2 30 ? -9.165 -12.533 4.082 1.00 0.00 30 ILE B C 19
ATOM 37375 O O . ILE B 2 30 ? -8.065 -13.078 4.168 1.00 0.00 30 ILE B O 19
ATOM 37391 N N . GLN B 2 31 ? -9.941 -12.289 5.135 1.00 0.00 31 GLN B N 19
ATOM 37392 C CA . GLN B 2 31 ? -9.544 -12.652 6.488 1.00 0.00 31 GLN B CA 19
ATOM 37393 C C . GLN B 2 31 ? -9.363 -14.159 6.604 1.00 0.00 31 GLN B C 19
ATOM 37394 O O . GLN B 2 31 ? -8.351 -14.636 7.110 1.00 0.00 31 GLN B O 19
ATOM 37408 N N . ASP B 2 32 ? -10.351 -14.907 6.129 1.00 0.00 32 ASP B N 19
ATOM 37409 C CA . ASP B 2 32 ? -10.295 -16.362 6.178 1.00 0.00 32 ASP B CA 19
ATOM 37410 C C . ASP B 2 32 ? -9.176 -16.893 5.284 1.00 0.00 32 ASP B C 19
ATOM 37411 O O . ASP B 2 32 ? -8.527 -17.890 5.605 1.00 0.00 32 ASP B O 19
ATOM 37420 N N . LYS B 2 33 ? -8.970 -16.226 4.153 1.00 0.00 33 LYS B N 19
ATOM 37421 C CA . LYS B 2 33 ? -7.946 -16.625 3.191 1.00 0.00 33 LYS B CA 19
ATOM 37422 C C . LYS B 2 33 ? -6.533 -16.444 3.747 1.00 0.00 33 LYS B C 19
ATOM 37423 O O . LYS B 2 33 ? -5.822 -17.420 3.988 1.00 0.00 33 LYS B O 19
ATOM 37442 N N . GLU B 2 34 ? -6.125 -15.191 3.929 1.00 0.00 34 GLU B N 19
ATOM 37443 C CA . GLU B 2 34 ? -4.788 -14.877 4.433 1.00 0.00 34 GLU B CA 19
ATOM 37444 C C . GLU B 2 34 ? -4.687 -15.021 5.949 1.00 0.00 34 GLU B C 19
ATOM 37445 O O . GLU B 2 34 ? -3.689 -15.524 6.466 1.00 0.00 34 GLU B O 19
ATOM 37457 N N . GLY B 2 35 ? -5.710 -14.561 6.660 1.00 0.00 35 GLY B N 19
ATOM 37458 C CA . GLY B 2 35 ? -5.694 -14.631 8.111 1.00 0.00 35 GLY B CA 19
ATOM 37459 C C . GLY B 2 35 ? -4.958 -13.459 8.727 1.00 0.00 35 GLY B C 19
ATOM 37460 O O . GLY B 2 35 ? -4.267 -13.607 9.736 1.00 0.00 35 GLY B O 19
ATOM 37464 N N . ILE B 2 36 ? -5.114 -12.288 8.117 1.00 0.00 36 ILE B N 19
ATOM 37465 C CA . ILE B 2 36 ? -4.470 -11.072 8.601 1.00 0.00 36 ILE B CA 19
ATOM 37466 C C . ILE B 2 36 ? -5.414 -10.281 9.504 1.00 0.00 36 ILE B C 19
ATOM 37467 O O . ILE B 2 36 ? -6.570 -10.057 9.152 1.00 0.00 36 ILE B O 19
ATOM 37483 N N . PRO B 2 37 ? -4.934 -9.841 10.683 1.00 0.00 37 PRO B N 19
ATOM 37484 C CA . PRO B 2 37 ? -5.746 -9.069 11.627 1.00 0.00 37 PRO B CA 19
ATOM 37485 C C . PRO B 2 37 ? -6.411 -7.863 10.967 1.00 0.00 37 PRO B C 19
ATOM 37486 O O . PRO B 2 37 ? -5.794 -7.175 10.153 1.00 0.00 37 PRO B O 19
ATOM 37497 N N . PRO B 2 38 ? -7.686 -7.596 11.305 1.00 0.00 38 PRO B N 19
ATOM 37498 C CA . PRO B 2 38 ? -8.444 -6.471 10.737 1.00 0.00 38 PRO B CA 19
ATOM 37499 C C . PRO B 2 38 ? -7.878 -5.113 11.140 1.00 0.00 38 PRO B C 19
ATOM 37500 O O . PRO B 2 38 ? -7.744 -4.215 10.308 1.00 0.00 38 PRO B O 19
ATOM 37511 N N . ASP B 2 39 ? -7.560 -4.962 12.421 1.00 0.00 39 ASP B N 19
ATOM 37512 C CA . ASP B 2 39 ? -7.020 -3.707 12.933 1.00 0.00 39 ASP B CA 19
ATOM 37513 C C . ASP B 2 39 ? -5.704 -3.350 12.247 1.00 0.00 39 ASP B C 19
ATOM 37514 O O . ASP B 2 39 ? -5.492 -2.202 11.854 1.00 0.00 39 ASP B O 19
ATOM 37523 N N . GLN B 2 40 ? -4.821 -4.334 12.112 1.00 0.00 40 GLN B N 19
ATOM 37524 C CA . GLN B 2 40 ? -3.524 -4.115 11.481 1.00 0.00 40 GLN B CA 19
ATOM 37525 C C . GLN B 2 40 ? -3.673 -3.726 10.011 1.00 0.00 40 GLN B C 19
ATOM 37526 O O . GLN B 2 40 ? -3.082 -2.745 9.559 1.00 0.00 40 GLN B O 19
ATOM 37540 N N . GLN B 2 41 ? -4.459 -4.499 9.268 1.00 0.00 41 GLN B N 19
ATOM 37541 C CA . GLN B 2 41 ? -4.671 -4.229 7.849 1.00 0.00 41 GLN B CA 19
ATOM 37542 C C . GLN B 2 41 ? -5.410 -2.910 7.642 1.00 0.00 41 GLN B C 19
ATOM 37543 O O . GLN B 2 41 ? -6.433 -2.654 8.279 1.00 0.00 41 GLN B O 19
ATOM 37557 N N . ARG B 2 42 ? -4.890 -2.079 6.742 1.00 0.00 42 ARG B N 19
ATOM 37558 C CA . ARG B 2 42 ? -5.508 -0.790 6.449 1.00 0.00 42 ARG B CA 19
ATOM 37559 C C . ARG B 2 42 ? -5.993 -0.741 5.005 1.00 0.00 42 ARG B C 19
ATOM 37560 O O . ARG B 2 42 ? -5.207 -0.877 4.068 1.00 0.00 42 ARG B O 19
ATOM 37581 N N . LEU B 2 43 ? -7.297 -0.546 4.836 1.00 0.00 43 LEU B N 19
ATOM 37582 C CA . LEU B 2 43 ? -7.899 -0.479 3.512 1.00 0.00 43 LEU B CA 19
ATOM 37583 C C . LEU B 2 43 ? -7.639 0.875 2.864 1.00 0.00 43 LEU B C 19
ATOM 37584 O O . LEU B 2 43 ? -7.958 1.915 3.440 1.00 0.00 43 LEU B O 19
ATOM 37600 N N . ILE B 2 44 ? -7.068 0.863 1.663 1.00 0.00 44 ILE B N 19
ATOM 37601 C CA . ILE B 2 44 ? -6.781 2.105 0.955 1.00 0.00 44 ILE B CA 19
ATOM 37602 C C . ILE B 2 44 ? -7.160 2.018 -0.519 1.00 0.00 44 ILE B C 19
ATOM 37603 O O . ILE B 2 44 ? -6.863 1.037 -1.203 1.00 0.00 44 ILE B O 19
ATOM 37619 N N . PHE B 2 45 ? -7.819 3.070 -0.986 1.00 0.00 45 PHE B N 19
ATOM 37620 C CA . PHE B 2 45 ? -8.264 3.173 -2.369 1.00 0.00 45 PHE B CA 19
ATOM 37621 C C . PHE B 2 45 ? -8.721 4.599 -2.644 1.00 0.00 45 PHE B C 19
ATOM 37622 O O . PHE B 2 45 ? -9.305 5.244 -1.772 1.00 0.00 45 PHE B O 19
ATOM 37639 N N . ALA B 2 46 ? -8.438 5.097 -3.842 1.00 0.00 46 ALA B N 19
ATOM 37640 C CA . ALA B 2 46 ? -8.813 6.460 -4.199 1.00 0.00 46 ALA B CA 19
ATOM 37641 C C . ALA B 2 46 ? -8.171 7.448 -3.235 1.00 0.00 46 ALA B C 19
ATOM 37642 O O . ALA B 2 46 ? -8.749 8.486 -2.911 1.00 0.00 46 ALA B O 19
ATOM 37649 N N . GLY B 2 47 ? -6.972 7.105 -2.768 1.00 0.00 47 GLY B N 19
ATOM 37650 C CA . GLY B 2 47 ? -6.265 7.954 -1.831 1.00 0.00 47 GLY B CA 19
ATOM 37651 C C . GLY B 2 47 ? -7.069 8.212 -0.575 1.00 0.00 47 GLY B C 19
ATOM 37652 O O . GLY B 2 47 ? -6.982 9.288 0.015 1.00 0.00 47 GLY B O 19
ATOM 37656 N N . LYS B 2 48 ? -7.857 7.217 -0.169 1.00 0.00 48 LYS B N 19
ATOM 37657 C CA . LYS B 2 48 ? -8.696 7.331 1.022 1.00 0.00 48 LYS B CA 19
ATOM 37658 C C . LYS B 2 48 ? -8.948 5.961 1.642 1.00 0.00 48 LYS B C 19
ATOM 37659 O O . LYS B 2 48 ? -9.182 4.984 0.930 1.00 0.00 48 LYS B O 19
ATOM 37678 N N . GLN B 2 49 ? -8.913 5.895 2.970 1.00 0.00 49 GLN B N 19
ATOM 37679 C CA . GLN B 2 49 ? -9.156 4.643 3.676 1.00 0.00 49 GLN B CA 19
ATOM 37680 C C . GLN B 2 49 ? -10.595 4.184 3.459 1.00 0.00 49 GLN B C 19
ATOM 37681 O O . GLN B 2 49 ? -11.536 4.944 3.689 1.00 0.00 49 GLN B O 19
ATOM 37695 N N . LEU B 2 50 ? -10.766 2.943 3.009 1.00 0.00 50 LEU B N 19
ATOM 37696 C CA . LEU B 2 50 ? -12.103 2.406 2.760 1.00 0.00 50 LEU B CA 19
ATOM 37697 C C . LEU B 2 50 ? -12.731 1.860 4.037 1.00 0.00 50 LEU B C 19
ATOM 37698 O O . LEU B 2 50 ? -12.112 1.083 4.764 1.00 0.00 50 LEU B O 19
ATOM 37714 N N . GLU B 2 51 ? -13.972 2.263 4.296 1.00 0.00 51 GLU B N 19
ATOM 37715 C CA . GLU B 2 51 ? -14.698 1.809 5.477 1.00 0.00 51 GLU B CA 19
ATOM 37716 C C . GLU B 2 51 ? -15.305 0.429 5.243 1.00 0.00 51 GLU B C 19
ATOM 37717 O O . GLU B 2 51 ? -15.856 0.158 4.175 1.00 0.00 51 GLU B O 19
ATOM 37729 N N . ASP B 2 52 ? -15.203 -0.439 6.245 1.00 0.00 52 ASP B N 19
ATOM 37730 C CA . ASP B 2 52 ? -15.745 -1.791 6.144 1.00 0.00 52 ASP B CA 19
ATOM 37731 C C . ASP B 2 52 ? -17.250 -1.755 5.896 1.00 0.00 52 ASP B C 19
ATOM 37732 O O . ASP B 2 52 ? -17.758 -2.421 4.994 1.00 0.00 52 ASP B O 19
ATOM 37741 N N . GLY B 2 53 ? -17.956 -0.972 6.705 1.00 0.00 53 GLY B N 19
ATOM 37742 C CA . GLY B 2 53 ? -19.397 -0.857 6.564 1.00 0.00 53 GLY B CA 19
ATOM 37743 C C . GLY B 2 53 ? -19.802 0.094 5.454 1.00 0.00 53 GLY B C 19
ATOM 37744 O O . GLY B 2 53 ? -20.465 1.100 5.708 1.00 0.00 53 GLY B O 19
ATOM 37748 N N . ARG B 2 54 ? -19.404 -0.214 4.222 1.00 0.00 54 ARG B N 19
ATOM 37749 C CA . ARG B 2 54 ? -19.737 0.637 3.086 1.00 0.00 54 ARG B CA 19
ATOM 37750 C C . ARG B 2 54 ? -19.821 -0.173 1.793 1.00 0.00 54 ARG B C 19
ATOM 37751 O O . ARG B 2 54 ? -18.990 -1.043 1.536 1.00 0.00 54 ARG B O 19
ATOM 37772 N N . THR B 2 55 ? -20.844 0.114 0.991 1.00 0.00 55 THR B N 19
ATOM 37773 C CA . THR B 2 55 ? -21.063 -0.586 -0.273 1.00 0.00 55 THR B CA 19
ATOM 37774 C C . THR B 2 55 ? -20.077 -0.148 -1.355 1.00 0.00 55 THR B C 19
ATOM 37775 O O . THR B 2 55 ? -19.631 0.998 -1.379 1.00 0.00 55 THR B O 19
ATOM 37786 N N . LEU B 2 56 ? -19.757 -1.077 -2.256 1.00 0.00 56 LEU B N 19
ATOM 37787 C CA . LEU B 2 56 ? -18.838 -0.808 -3.361 1.00 0.00 56 LEU B CA 19
ATOM 37788 C C . LEU B 2 56 ? -19.328 0.360 -4.213 1.00 0.00 56 LEU B C 19
ATOM 37789 O O . LEU B 2 56 ? -18.535 1.176 -4.684 1.00 0.00 56 LEU B O 19
ATOM 37805 N N . SER B 2 57 ? -20.639 0.415 -4.419 1.00 0.00 57 SER B N 19
ATOM 37806 C CA . SER B 2 57 ? -21.258 1.460 -5.231 1.00 0.00 57 SER B CA 19
ATOM 37807 C C . SER B 2 57 ? -20.852 2.862 -4.779 1.00 0.00 57 SER B C 19
ATOM 37808 O O . SER B 2 57 ? -20.688 3.760 -5.604 1.00 0.00 57 SER B O 19
ATOM 37816 N N . ASP B 2 58 ? -20.711 3.054 -3.470 1.00 0.00 58 ASP B N 19
ATOM 37817 C CA . ASP B 2 58 ? -20.348 4.363 -2.930 1.00 0.00 58 ASP B CA 19
ATOM 37818 C C . ASP B 2 58 ? -19.046 4.886 -3.535 1.00 0.00 58 ASP B C 19
ATOM 37819 O O . ASP B 2 58 ? -19.017 5.978 -4.104 1.00 0.00 58 ASP B O 19
ATOM 37828 N N . TYR B 2 59 ? -17.969 4.115 -3.403 1.00 0.00 59 TYR B N 19
ATOM 37829 C CA . TYR B 2 59 ? -16.672 4.527 -3.936 1.00 0.00 59 TYR B CA 19
ATOM 37830 C C . TYR B 2 59 ? -16.594 4.311 -5.445 1.00 0.00 59 TYR B C 19
ATOM 37831 O O . TYR B 2 59 ? -15.512 4.375 -6.030 1.00 0.00 59 TYR B O 19
ATOM 37849 N N . ASN B 2 60 ? -17.742 4.061 -6.067 1.00 0.00 60 ASN B N 19
ATOM 37850 C CA . ASN B 2 60 ? -17.802 3.839 -7.508 1.00 0.00 60 ASN B CA 19
ATOM 37851 C C . ASN B 2 60 ? -16.754 2.820 -7.950 1.00 0.00 60 ASN B C 19
ATOM 37852 O O . ASN B 2 60 ? -16.191 2.927 -9.040 1.00 0.00 60 ASN B O 19
ATOM 37863 N N . ILE B 2 61 ? -16.496 1.834 -7.096 1.00 0.00 61 ILE B N 19
ATOM 37864 C CA . ILE B 2 61 ? -15.514 0.800 -7.402 1.00 0.00 61 ILE B CA 19
ATOM 37865 C C . ILE B 2 61 ? -15.959 -0.038 -8.593 1.00 0.00 61 ILE B C 19
ATOM 37866 O O . ILE B 2 61 ? -17.038 -0.632 -8.580 1.00 0.00 61 ILE B O 19
ATOM 37882 N N . GLN B 2 62 ? -15.117 -0.084 -9.621 1.00 0.00 62 GLN B N 19
ATOM 37883 C CA . GLN B 2 62 ? -15.422 -0.852 -10.820 1.00 0.00 62 GLN B CA 19
ATOM 37884 C C . GLN B 2 62 ? -15.136 -2.334 -10.597 1.00 0.00 62 GLN B C 19
ATOM 37885 O O . GLN B 2 62 ? -15.106 -2.804 -9.460 1.00 0.00 62 GLN B O 19
ATOM 37899 N N . LYS B 2 63 ? -14.919 -3.060 -11.688 1.00 0.00 63 LYS B N 19
ATOM 37900 C CA . LYS B 2 63 ? -14.627 -4.486 -11.615 1.00 0.00 63 LYS B CA 19
ATOM 37901 C C . LYS B 2 63 ? -13.121 -4.731 -11.593 1.00 0.00 63 LYS B C 19
ATOM 37902 O O . LYS B 2 63 ? -12.363 -4.046 -12.281 1.00 0.00 63 LYS B O 19
ATOM 37921 N N . GLU B 2 64 ? -12.695 -5.709 -10.799 1.00 0.00 64 GLU B N 19
ATOM 37922 C CA . GLU B 2 64 ? -11.279 -6.046 -10.683 1.00 0.00 64 GLU B CA 19
ATOM 37923 C C . GLU B 2 64 ? -10.467 -4.846 -10.204 1.00 0.00 64 GLU B C 19
ATOM 37924 O O . GLU B 2 64 ? -9.331 -4.642 -10.633 1.00 0.00 64 GLU B O 19
ATOM 37936 N N . SER B 2 65 ? -11.053 -4.057 -9.309 1.00 0.00 65 SER B N 19
ATOM 37937 C CA . SER B 2 65 ? -10.378 -2.883 -8.770 1.00 0.00 65 SER B CA 19
ATOM 37938 C C . SER B 2 65 ? -9.290 -3.293 -7.785 1.00 0.00 65 SER B C 19
ATOM 37939 O O . SER B 2 65 ? -9.501 -4.169 -6.944 1.00 0.00 65 SER B O 19
ATOM 37947 N N . THR B 2 66 ? -8.127 -2.662 -7.895 1.00 0.00 66 THR B N 19
ATOM 37948 C CA . THR B 2 66 ? -7.007 -2.966 -7.012 1.00 0.00 66 THR B CA 19
ATOM 37949 C C . THR B 2 66 ? -7.067 -2.127 -5.738 1.00 0.00 66 THR B C 19
ATOM 37950 O O . THR B 2 66 ? -7.156 -0.900 -5.794 1.00 0.00 66 THR B O 19
ATOM 37961 N N . LEU B 2 67 ? -7.005 -2.797 -4.591 1.00 0.00 67 LEU B N 19
ATOM 37962 C CA . LEU B 2 67 ? -7.041 -2.119 -3.299 1.00 0.00 67 LEU B CA 19
ATOM 37963 C C . LEU B 2 67 ? -5.738 -2.350 -2.542 1.00 0.00 67 LEU B C 19
ATOM 37964 O O . LEU B 2 67 ? -5.268 -3.484 -2.435 1.00 0.00 67 LEU B O 19
ATOM 37980 N N . HIS B 2 68 ? -5.159 -1.276 -2.017 1.00 0.00 68 HIS B N 19
ATOM 37981 C CA . HIS B 2 68 ? -3.912 -1.377 -1.270 1.00 0.00 68 HIS B CA 19
ATOM 37982 C C . HIS B 2 68 ? -4.172 -1.607 0.212 1.00 0.00 68 HIS B C 19
ATOM 37983 O O . HIS B 2 68 ? -4.941 -0.879 0.842 1.00 0.00 68 HIS B O 19
ATOM 37998 N N . LEU B 2 69 ? -3.517 -2.625 0.762 1.00 0.00 69 LEU B N 19
ATOM 37999 C CA . LEU B 2 69 ? -3.663 -2.956 2.172 1.00 0.00 69 LEU B CA 19
ATOM 38000 C C . LEU B 2 69 ? -2.351 -2.711 2.906 1.00 0.00 69 LEU B C 19
ATOM 38001 O O . LEU B 2 69 ? -1.386 -3.459 2.740 1.00 0.00 69 LEU B O 19
ATOM 38017 N N . VAL B 2 70 ? -2.319 -1.661 3.720 1.00 0.00 70 VAL B N 19
ATOM 38018 C CA . VAL B 2 70 ? -1.123 -1.321 4.480 1.00 0.00 70 VAL B CA 19
ATOM 38019 C C . VAL B 2 70 ? -1.169 -1.937 5.876 1.00 0.00 70 VAL B C 19
ATOM 38020 O O . VAL B 2 70 ? -2.103 -1.696 6.640 1.00 0.00 70 VAL B O 19
ATOM 38033 N N . LEU B 2 71 ? -0.151 -2.728 6.202 1.00 0.00 71 LEU B N 19
ATOM 38034 C CA . LEU B 2 71 ? -0.072 -3.375 7.506 1.00 0.00 71 LEU B CA 19
ATOM 38035 C C . LEU B 2 71 ? 0.346 -2.383 8.584 1.00 0.00 71 LEU B C 19
ATOM 38036 O O . LEU B 2 71 ? 1.263 -1.585 8.388 1.00 0.00 71 LEU B O 19
ATOM 38052 N N . ARG B 2 72 ? -0.334 -2.439 9.725 1.00 0.00 72 ARG B N 19
ATOM 38053 C CA . ARG B 2 72 ? -0.038 -1.546 10.839 1.00 0.00 72 ARG B CA 19
ATOM 38054 C C . ARG B 2 72 ? 1.383 -1.778 11.343 1.00 0.00 72 ARG B C 19
ATOM 38055 O O . ARG B 2 72 ? 2.139 -0.829 11.552 1.00 0.00 72 ARG B O 19
ATOM 38076 N N . LEU B 2 73 ? 1.737 -3.044 11.536 1.00 0.00 73 LEU B N 19
ATOM 38077 C CA . LEU B 2 73 ? 3.068 -3.404 12.015 1.00 0.00 73 LEU B CA 19
ATOM 38078 C C . LEU B 2 73 ? 4.143 -2.968 11.026 1.00 0.00 73 LEU B C 19
ATOM 38079 O O . LEU B 2 73 ? 3.979 -3.112 9.813 1.00 0.00 73 LEU B O 19
ATOM 38095 N N . ARG B 2 74 ? 5.241 -2.434 11.552 1.00 0.00 74 ARG B N 19
ATOM 38096 C CA . ARG B 2 74 ? 6.347 -1.976 10.719 1.00 0.00 74 ARG B CA 19
ATOM 38097 C C . ARG B 2 74 ? 7.214 -3.150 10.269 1.00 0.00 74 ARG B C 19
ATOM 38098 O O . ARG B 2 74 ? 8.442 -3.085 10.330 1.00 0.00 74 ARG B O 19
ATOM 38119 N N . GLY B 2 75 ? 6.568 -4.222 9.820 1.00 0.00 75 GLY B N 19
ATOM 38120 C CA . GLY B 2 75 ? 7.293 -5.396 9.371 1.00 0.00 75 GLY B CA 19
ATOM 38121 C C . GLY B 2 75 ? 7.999 -6.111 10.506 1.00 0.00 75 GLY B C 19
ATOM 38122 O O . GLY B 2 75 ? 8.658 -5.480 11.332 1.00 0.00 75 GLY B O 19
ATOM 38126 N N . GLY B 2 76 ? 7.860 -7.431 10.547 1.00 0.00 76 GLY B N 19
ATOM 38127 C CA . GLY B 2 76 ? 8.493 -8.212 11.593 1.00 0.00 76 GLY B CA 19
ATOM 38128 C C . GLY B 2 76 ? 7.952 -7.885 12.970 1.00 0.00 76 GLY B C 19
ATOM 38129 O O . GLY B 2 76 ? 8.529 -7.004 13.641 1.00 0.00 76 GLY B O 19
ATOM 38134 N N . ASN A 1 1 ? 17.555 1.809 4.991 1.00 0.00 6 ASN A N 20
ATOM 38135 C CA . ASN A 1 1 ? 16.571 1.857 3.914 1.00 0.00 6 ASN A CA 20
ATOM 38136 C C . ASN A 1 1 ? 16.973 2.864 2.838 1.00 0.00 6 ASN A C 20
ATOM 38137 O O . ASN A 1 1 ? 17.404 3.977 3.144 1.00 0.00 6 ASN A O 20
ATOM 38148 N N . ASP A 1 2 ? 16.822 2.462 1.579 1.00 0.00 7 ASP A N 20
ATOM 38149 C CA . ASP A 1 2 ? 17.158 3.318 0.445 1.00 0.00 7 ASP A CA 20
ATOM 38150 C C . ASP A 1 2 ? 16.201 3.071 -0.715 1.00 0.00 7 ASP A C 20
ATOM 38151 O O . ASP A 1 2 ? 15.874 3.987 -1.469 1.00 0.00 7 ASP A O 20
ATOM 38160 N N . ASP A 1 3 ? 15.756 1.823 -0.853 1.00 0.00 8 ASP A N 20
ATOM 38161 C CA . ASP A 1 3 ? 14.833 1.445 -1.919 1.00 0.00 8 ASP A CA 20
ATOM 38162 C C . ASP A 1 3 ? 13.415 1.924 -1.620 1.00 0.00 8 ASP A C 20
ATOM 38163 O O . ASP A 1 3 ? 12.444 1.216 -1.891 1.00 0.00 8 ASP A O 20
ATOM 38172 N N . HIS A 1 4 ? 13.292 3.129 -1.067 1.00 0.00 9 HIS A N 20
ATOM 38173 C CA . HIS A 1 4 ? 11.984 3.683 -0.747 1.00 0.00 9 HIS A CA 20
ATOM 38174 C C . HIS A 1 4 ? 11.195 3.950 -2.024 1.00 0.00 9 HIS A C 20
ATOM 38175 O O . HIS A 1 4 ? 9.967 3.999 -2.002 1.00 0.00 9 HIS A O 20
ATOM 38190 N N . GLU A 1 5 ? 11.915 4.133 -3.133 1.00 0.00 10 GLU A N 20
ATOM 38191 C CA . GLU A 1 5 ? 11.285 4.404 -4.421 1.00 0.00 10 GLU A CA 20
ATOM 38192 C C . GLU A 1 5 ? 10.206 3.372 -4.711 1.00 0.00 10 GLU A C 20
ATOM 38193 O O . GLU A 1 5 ? 9.155 3.701 -5.259 1.00 0.00 10 GLU A O 20
ATOM 38205 N N . SER A 1 6 ? 10.457 2.129 -4.314 1.00 0.00 11 SER A N 20
ATOM 38206 C CA . SER A 1 6 ? 9.484 1.063 -4.505 1.00 0.00 11 SER A CA 20
ATOM 38207 C C . SER A 1 6 ? 8.187 1.442 -3.800 1.00 0.00 11 SER A C 20
ATOM 38208 O O . SER A 1 6 ? 7.096 1.367 -4.375 1.00 0.00 11 SER A O 20
ATOM 38216 N N . LYS A 1 7 ? 8.325 1.889 -2.555 1.00 0.00 12 LYS A N 20
ATOM 38217 C CA . LYS A 1 7 ? 7.184 2.326 -1.771 1.00 0.00 12 LYS A CA 20
ATOM 38218 C C . LYS A 1 7 ? 6.544 3.526 -2.452 1.00 0.00 12 LYS A C 20
ATOM 38219 O O . LYS A 1 7 ? 5.321 3.649 -2.509 1.00 0.00 12 LYS A O 20
ATOM 38238 N N . LEU A 1 8 ? 7.396 4.397 -2.993 1.00 0.00 13 LEU A N 20
ATOM 38239 C CA . LEU A 1 8 ? 6.938 5.582 -3.703 1.00 0.00 13 LEU A CA 20
ATOM 38240 C C . LEU A 1 8 ? 6.042 5.160 -4.856 1.00 0.00 13 LEU A C 20
ATOM 38241 O O . LEU A 1 8 ? 5.016 5.785 -5.124 1.00 0.00 13 LEU A O 20
ATOM 38257 N N . SER A 1 9 ? 6.429 4.071 -5.517 1.00 0.00 14 SER A N 20
ATOM 38258 C CA . SER A 1 9 ? 5.650 3.539 -6.621 1.00 0.00 14 SER A CA 20
ATOM 38259 C C . SER A 1 9 ? 4.272 3.158 -6.111 1.00 0.00 14 SER A C 20
ATOM 38260 O O . SER A 1 9 ? 3.251 3.487 -6.727 1.00 0.00 14 SER A O 20
ATOM 38268 N N . ILE A 1 10 ? 4.247 2.486 -4.958 1.00 0.00 15 ILE A N 20
ATOM 38269 C CA . ILE A 1 10 ? 2.985 2.096 -4.352 1.00 0.00 15 ILE A CA 20
ATOM 38270 C C . ILE A 1 10 ? 2.131 3.333 -4.132 1.00 0.00 15 ILE A C 20
ATOM 38271 O O . ILE A 1 10 ? 0.924 3.303 -4.332 1.00 0.00 15 ILE A O 20
ATOM 38287 N N . LEU A 1 11 ? 2.783 4.424 -3.721 1.00 0.00 16 LEU A N 20
ATOM 38288 C CA . LEU A 1 11 ? 2.098 5.690 -3.478 1.00 0.00 16 LEU A CA 20
ATOM 38289 C C . LEU A 1 11 ? 1.447 6.210 -4.752 1.00 0.00 16 LEU A C 20
ATOM 38290 O O . LEU A 1 11 ? 0.297 6.644 -4.737 1.00 0.00 16 LEU A O 20
ATOM 38306 N N . MET A 1 12 ? 2.193 6.166 -5.853 1.00 0.00 17 MET A N 20
ATOM 38307 C CA . MET A 1 12 ? 1.683 6.636 -7.137 1.00 0.00 17 MET A CA 20
ATOM 38308 C C . MET A 1 12 ? 0.380 5.927 -7.479 1.00 0.00 17 MET A C 20
ATOM 38309 O O . MET A 1 12 ? -0.631 6.567 -7.766 1.00 0.00 17 MET A O 20
ATOM 38323 N N . ASP A 1 13 ? 0.410 4.600 -7.432 1.00 0.00 18 ASP A N 20
ATOM 38324 C CA . ASP A 1 13 ? -0.761 3.801 -7.720 1.00 0.00 18 ASP A CA 20
ATOM 38325 C C . ASP A 1 13 ? -1.787 3.933 -6.595 1.00 0.00 18 ASP A C 20
ATOM 38326 O O . ASP A 1 13 ? -2.993 3.826 -6.821 1.00 0.00 18 ASP A O 20
ATOM 38335 N N . MET A 1 14 ? -1.289 4.162 -5.383 1.00 0.00 19 MET A N 20
ATOM 38336 C CA . MET A 1 14 ? -2.140 4.311 -4.204 1.00 0.00 19 MET A CA 20
ATOM 38337 C C . MET A 1 14 ? -3.074 5.507 -4.360 1.00 0.00 19 MET A C 20
ATOM 38338 O O . MET A 1 14 ? -4.262 5.424 -4.050 1.00 0.00 19 MET A O 20
ATOM 38352 N N . PHE A 1 15 ? -2.525 6.619 -4.842 1.00 0.00 20 PHE A N 20
ATOM 38353 C CA . PHE A 1 15 ? -3.308 7.832 -5.040 1.00 0.00 20 PHE A CA 20
ATOM 38354 C C . PHE A 1 15 ? -3.274 8.255 -6.508 1.00 0.00 20 PHE A C 20
ATOM 38355 O O . PHE A 1 15 ? -2.240 8.693 -7.012 1.00 0.00 20 PHE A O 20
ATOM 38372 N N . PRO A 1 16 ? -4.409 8.119 -7.217 1.00 0.00 21 PRO A N 20
ATOM 38373 C CA . PRO A 1 16 ? -4.506 8.478 -8.634 1.00 0.00 21 PRO A CA 20
ATOM 38374 C C . PRO A 1 16 ? -4.694 9.977 -8.857 1.00 0.00 21 PRO A C 20
ATOM 38375 O O . PRO A 1 16 ? -5.618 10.394 -9.557 1.00 0.00 21 PRO A O 20
ATOM 38386 N N . ALA A 1 17 ? -3.820 10.786 -8.263 1.00 0.00 22 ALA A N 20
ATOM 38387 C CA . ALA A 1 17 ? -3.911 12.236 -8.411 1.00 0.00 22 ALA A CA 20
ATOM 38388 C C . ALA A 1 17 ? -2.663 12.941 -7.889 1.00 0.00 22 ALA A C 20
ATOM 38389 O O . ALA A 1 17 ? -2.137 13.848 -8.535 1.00 0.00 22 ALA A O 20
ATOM 38396 N N . ILE A 1 18 ? -2.197 12.531 -6.713 1.00 0.00 23 ILE A N 20
ATOM 38397 C CA . ILE A 1 18 ? -1.016 13.140 -6.112 1.00 0.00 23 ILE A CA 20
ATOM 38398 C C . ILE A 1 18 ? 0.223 12.915 -6.970 1.00 0.00 23 ILE A C 20
ATOM 38399 O O . ILE A 1 18 ? 0.482 11.800 -7.427 1.00 0.00 23 ILE A O 20
ATOM 38415 N N . SER A 1 19 ? 0.989 13.980 -7.180 1.00 0.00 24 SER A N 20
ATOM 38416 C CA . SER A 1 19 ? 2.207 13.906 -7.977 1.00 0.00 24 SER A CA 20
ATOM 38417 C C . SER A 1 19 ? 3.240 13.014 -7.296 1.00 0.00 24 SER A C 20
ATOM 38418 O O . SER A 1 19 ? 3.367 13.021 -6.072 1.00 0.00 24 SER A O 20
ATOM 38426 N N . LYS A 1 20 ? 3.973 12.245 -8.096 1.00 0.00 25 LYS A N 20
ATOM 38427 C CA . LYS A 1 20 ? 4.994 11.346 -7.566 1.00 0.00 25 LYS A CA 20
ATOM 38428 C C . LYS A 1 20 ? 6.008 12.107 -6.716 1.00 0.00 25 LYS A C 20
ATOM 38429 O O . LYS A 1 20 ? 6.418 11.635 -5.655 1.00 0.00 25 LYS A O 20
ATOM 38448 N N . SER A 1 21 ? 6.405 13.286 -7.185 1.00 0.00 26 SER A N 20
ATOM 38449 C CA . SER A 1 21 ? 7.367 14.110 -6.462 1.00 0.00 26 SER A CA 20
ATOM 38450 C C . SER A 1 21 ? 6.832 14.473 -5.082 1.00 0.00 26 SER A C 20
ATOM 38451 O O . SER A 1 21 ? 7.543 14.371 -4.079 1.00 0.00 26 SER A O 20
ATOM 38459 N N . LYS A 1 22 ? 5.572 14.893 -5.040 1.00 0.00 27 LYS A N 20
ATOM 38460 C CA . LYS A 1 22 ? 4.931 15.267 -3.786 1.00 0.00 27 LYS A CA 20
ATOM 38461 C C . LYS A 1 22 ? 4.942 14.092 -2.814 1.00 0.00 27 LYS A C 20
ATOM 38462 O O . LYS A 1 22 ? 5.298 14.243 -1.646 1.00 0.00 27 LYS A O 20
ATOM 38481 N N . LEU A 1 23 ? 4.564 12.918 -3.314 1.00 0.00 28 LEU A N 20
ATOM 38482 C CA . LEU A 1 23 ? 4.540 11.707 -2.502 1.00 0.00 28 LEU A CA 20
ATOM 38483 C C . LEU A 1 23 ? 5.917 11.431 -1.905 1.00 0.00 28 LEU A C 20
ATOM 38484 O O . LEU A 1 23 ? 6.031 11.033 -0.745 1.00 0.00 28 LEU A O 20
ATOM 38500 N N . GLN A 1 24 ? 6.962 11.655 -2.699 1.00 0.00 29 GLN A N 20
ATOM 38501 C CA . GLN A 1 24 ? 8.331 11.439 -2.240 1.00 0.00 29 GLN A CA 20
ATOM 38502 C C . GLN A 1 24 ? 8.648 12.358 -1.065 1.00 0.00 29 GLN A C 20
ATOM 38503 O O . GLN A 1 24 ? 9.235 11.931 -0.072 1.00 0.00 29 GLN A O 20
ATOM 38517 N N . VAL A 1 25 ? 8.250 13.625 -1.185 1.00 0.00 30 VAL A N 20
ATOM 38518 C CA . VAL A 1 25 ? 8.488 14.605 -0.130 1.00 0.00 30 VAL A CA 20
ATOM 38519 C C . VAL A 1 25 ? 7.840 14.160 1.177 1.00 0.00 30 VAL A C 20
ATOM 38520 O O . VAL A 1 25 ? 8.474 14.178 2.233 1.00 0.00 30 VAL A O 20
ATOM 38533 N N . HIS A 1 26 ? 6.576 13.753 1.096 1.00 0.00 31 HIS A N 20
ATOM 38534 C CA . HIS A 1 26 ? 5.845 13.294 2.271 1.00 0.00 31 HIS A CA 20
ATOM 38535 C C . HIS A 1 26 ? 6.525 12.075 2.880 1.00 0.00 31 HIS A C 20
ATOM 38536 O O . HIS A 1 26 ? 6.609 11.940 4.099 1.00 0.00 31 HIS A O 20
ATOM 38551 N N . LEU A 1 27 ? 7.004 11.188 2.015 1.00 0.00 32 LEU A N 20
ATOM 38552 C CA . LEU A 1 27 ? 7.673 9.971 2.454 1.00 0.00 32 LEU A CA 20
ATOM 38553 C C . LEU A 1 27 ? 8.910 10.296 3.286 1.00 0.00 32 LEU A C 20
ATOM 38554 O O . LEU A 1 27 ? 9.098 9.749 4.369 1.00 0.00 32 LEU A O 20
ATOM 38570 N N . LEU A 1 28 ? 9.748 11.190 2.769 1.00 0.00 33 LEU A N 20
ATOM 38571 C CA . LEU A 1 28 ? 10.969 11.587 3.465 1.00 0.00 33 LEU A CA 20
ATOM 38572 C C . LEU A 1 28 ? 10.653 12.195 4.828 1.00 0.00 33 LEU A C 20
ATOM 38573 O O . LEU A 1 28 ? 11.300 11.881 5.826 1.00 0.00 33 LEU A O 20
ATOM 38589 N N . GLU A 1 29 ? 9.661 13.077 4.853 1.00 0.00 34 GLU A N 20
ATOM 38590 C CA . GLU A 1 29 ? 9.256 13.752 6.081 1.00 0.00 34 GLU A CA 20
ATOM 38591 C C . GLU A 1 29 ? 8.751 12.767 7.133 1.00 0.00 34 GLU A C 20
ATOM 38592 O O . GLU A 1 29 ? 9.134 12.848 8.301 1.00 0.00 34 GLU A O 20
ATOM 38604 N N . ASN A 1 30 ? 7.879 11.852 6.723 1.00 0.00 35 ASN A N 20
ATOM 38605 C CA . ASN A 1 30 ? 7.313 10.869 7.644 1.00 0.00 35 ASN A CA 20
ATOM 38606 C C . ASN A 1 30 ? 8.278 9.714 7.920 1.00 0.00 35 ASN A C 20
ATOM 38607 O O . ASN A 1 30 ? 7.859 8.563 8.043 1.00 0.00 35 ASN A O 20
ATOM 38618 N N . ASN A 1 31 ? 9.565 10.034 8.040 1.00 0.00 36 ASN A N 20
ATOM 38619 C CA . ASN A 1 31 ? 10.590 9.030 8.326 1.00 0.00 36 ASN A CA 20
ATOM 38620 C C . ASN A 1 31 ? 10.472 7.812 7.412 1.00 0.00 36 ASN A C 20
ATOM 38621 O O . ASN A 1 31 ? 10.637 6.676 7.856 1.00 0.00 36 ASN A O 20
ATOM 38632 N N . ASN A 1 32 ? 10.199 8.057 6.134 1.00 0.00 37 ASN A N 20
ATOM 38633 C CA . ASN A 1 32 ? 10.072 6.981 5.153 1.00 0.00 37 ASN A CA 20
ATOM 38634 C C . ASN A 1 32 ? 9.051 5.936 5.599 1.00 0.00 37 ASN A C 20
ATOM 38635 O O . ASN A 1 32 ? 9.293 4.733 5.489 1.00 0.00 37 ASN A O 20
ATOM 38646 N N . ASP A 1 33 ? 7.907 6.396 6.098 1.00 0.00 38 ASP A N 20
ATOM 38647 C CA . ASP A 1 33 ? 6.855 5.491 6.552 1.00 0.00 38 ASP A CA 20
ATOM 38648 C C . ASP A 1 33 ? 5.605 5.633 5.691 1.00 0.00 38 ASP A C 20
ATOM 38649 O O . ASP A 1 33 ? 5.056 6.727 5.553 1.00 0.00 38 ASP A O 20
ATOM 38658 N N . LEU A 1 34 ? 5.160 4.521 5.116 1.00 0.00 39 LEU A N 20
ATOM 38659 C CA . LEU A 1 34 ? 3.974 4.520 4.270 1.00 0.00 39 LEU A CA 20
ATOM 38660 C C . LEU A 1 34 ? 2.699 4.621 5.103 1.00 0.00 39 LEU A C 20
ATOM 38661 O O . LEU A 1 34 ? 1.764 5.324 4.731 1.00 0.00 39 LEU A O 20
ATOM 38677 N N . ASP A 1 35 ? 2.662 3.912 6.225 1.00 0.00 40 ASP A N 20
ATOM 38678 C CA . ASP A 1 35 ? 1.489 3.930 7.092 1.00 0.00 40 ASP A CA 20
ATOM 38679 C C . ASP A 1 35 ? 1.168 5.345 7.571 1.00 0.00 40 ASP A C 20
ATOM 38680 O O . ASP A 1 35 ? 0.005 5.753 7.586 1.00 0.00 40 ASP A O 20
ATOM 38689 N N . LEU A 1 36 ? 2.198 6.091 7.961 1.00 0.00 41 LEU A N 20
ATOM 38690 C CA . LEU A 1 36 ? 2.015 7.458 8.440 1.00 0.00 41 LEU A CA 20
ATOM 38691 C C . LEU A 1 36 ? 1.706 8.413 7.290 1.00 0.00 41 LEU A C 20
ATOM 38692 O O . LEU A 1 36 ? 0.713 9.144 7.327 1.00 0.00 41 LEU A O 20
ATOM 38708 N N . THR A 1 37 ? 2.560 8.403 6.270 1.00 0.00 42 THR A N 20
ATOM 38709 C CA . THR A 1 37 ? 2.378 9.271 5.111 1.00 0.00 42 THR A CA 20
ATOM 38710 C C . THR A 1 37 ? 1.007 9.063 4.483 1.00 0.00 42 THR A C 20
ATOM 38711 O O . THR A 1 37 ? 0.229 10.006 4.335 1.00 0.00 42 THR A O 20
ATOM 38722 N N . ILE A 1 38 ? 0.718 7.821 4.121 1.00 0.00 43 ILE A N 20
ATOM 38723 C CA . ILE A 1 38 ? -0.559 7.484 3.512 1.00 0.00 43 ILE A CA 20
ATOM 38724 C C . ILE A 1 38 ? -1.712 7.785 4.457 1.00 0.00 43 ILE A C 20
ATOM 38725 O O . ILE A 1 38 ? -2.713 8.369 4.050 1.00 0.00 43 ILE A O 20
ATOM 38741 N N . GLY A 1 39 ? -1.565 7.392 5.722 1.00 0.00 44 GLY A N 20
ATOM 38742 C CA . GLY A 1 39 ? -2.609 7.647 6.698 1.00 0.00 44 GLY A CA 20
ATOM 38743 C C . GLY A 1 39 ? -3.056 9.093 6.670 1.00 0.00 44 GLY A C 20
ATOM 38744 O O . GLY A 1 39 ? -4.248 9.389 6.763 1.00 0.00 44 GLY A O 20
ATOM 38748 N N . LEU A 1 40 ? -2.088 9.992 6.525 1.00 0.00 45 LEU A N 20
ATOM 38749 C CA . LEU A 1 40 ? -2.362 11.420 6.464 1.00 0.00 45 LEU A CA 20
ATOM 38750 C C . LEU A 1 40 ? -3.077 11.762 5.157 1.00 0.00 45 LEU A C 20
ATOM 38751 O O . LEU A 1 40 ? -4.039 12.530 5.138 1.00 0.00 45 LEU A O 20
ATOM 38767 N N . LEU A 1 41 ? -2.579 11.188 4.066 1.00 0.00 46 LEU A N 20
ATOM 38768 C CA . LEU A 1 41 ? -3.133 11.426 2.735 1.00 0.00 46 LEU A CA 20
ATOM 38769 C C . LEU A 1 41 ? -4.583 10.954 2.611 1.00 0.00 46 LEU A C 20
ATOM 38770 O O . LEU A 1 41 ? -5.391 11.607 1.950 1.00 0.00 46 LEU A O 20
ATOM 38786 N N . LEU A 1 42 ? -4.913 9.821 3.233 1.00 0.00 47 LEU A N 20
ATOM 38787 C CA . LEU A 1 42 ? -6.273 9.288 3.167 1.00 0.00 47 LEU A CA 20
ATOM 38788 C C . LEU A 1 42 ? -7.284 10.371 3.530 1.00 0.00 47 LEU A C 20
ATOM 38789 O O . LEU A 1 42 ? -8.296 10.547 2.852 1.00 0.00 47 LEU A O 20
ATOM 38805 N N . LYS A 1 43 ? -6.991 11.101 4.603 1.00 0.00 48 LYS A N 20
ATOM 38806 C CA . LYS A 1 43 ? -7.859 12.180 5.061 1.00 0.00 48 LYS A CA 20
ATOM 38807 C C . LYS A 1 43 ? -7.576 13.465 4.285 1.00 0.00 48 LYS A C 20
ATOM 38808 O O . LYS A 1 43 ? -7.499 14.549 4.866 1.00 0.00 48 LYS A O 20
ATOM 38827 N N . GLU A 1 44 ? -7.411 13.334 2.974 1.00 0.00 49 GLU A N 20
ATOM 38828 C CA . GLU A 1 44 ? -7.123 14.480 2.118 1.00 0.00 49 GLU A CA 20
ATOM 38829 C C . GLU A 1 44 ? -8.286 15.467 2.094 1.00 0.00 49 GLU A C 20
ATOM 38830 O O . GLU A 1 44 ? -8.085 16.677 2.202 1.00 0.00 49 GLU A O 20
ATOM 38842 N N . ASN A 1 45 ? -9.502 14.946 1.943 1.00 0.00 50 ASN A N 20
ATOM 38843 C CA . ASN A 1 45 ? -10.693 15.789 1.894 1.00 0.00 50 ASN A CA 20
ATOM 38844 C C . ASN A 1 45 ? -11.968 14.952 1.946 1.00 0.00 50 ASN A C 20
ATOM 38845 O O . ASN A 1 45 ? -12.823 15.048 1.064 1.00 0.00 50 ASN A O 20
ATOM 38856 N N . ASP A 1 46 ? -12.090 14.129 2.984 1.00 0.00 51 ASP A N 20
ATOM 38857 C CA . ASP A 1 46 ? -13.261 13.272 3.153 1.00 0.00 51 ASP A CA 20
ATOM 38858 C C . ASP A 1 46 ? -14.530 14.104 3.374 1.00 0.00 51 ASP A C 20
ATOM 38859 O O . ASP A 1 46 ? -14.745 15.113 2.704 1.00 0.00 51 ASP A O 20
ATOM 38868 N N . ASP A 1 47 ? -15.372 13.668 4.311 1.00 0.00 52 ASP A N 20
ATOM 38869 C CA . ASP A 1 47 ? -16.619 14.369 4.608 1.00 0.00 52 ASP A CA 20
ATOM 38870 C C . ASP A 1 47 ? -16.358 15.808 5.047 1.00 0.00 52 ASP A C 20
ATOM 38871 O O . ASP A 1 47 ? -17.067 16.727 4.638 1.00 0.00 52 ASP A O 20
ATOM 38880 N N . LYS A 1 48 ? -15.344 15.992 5.887 1.00 0.00 53 LYS A N 20
ATOM 38881 C CA . LYS A 1 48 ? -14.997 17.319 6.387 1.00 0.00 53 LYS A CA 20
ATOM 38882 C C . LYS A 1 48 ? -14.708 18.280 5.237 1.00 0.00 53 LYS A C 20
ATOM 38883 O O . LYS A 1 48 ? -14.167 17.885 4.204 1.00 0.00 53 LYS A O 20
ATOM 38902 N N . SER A 1 49 ? -15.081 19.543 5.422 1.00 0.00 54 SER A N 20
ATOM 38903 C CA . SER A 1 49 ? -14.869 20.562 4.400 1.00 0.00 54 SER A CA 20
ATOM 38904 C C . SER A 1 49 ? -13.382 20.751 4.119 1.00 0.00 54 SER A C 20
ATOM 38905 O O . SER A 1 49 ? -12.950 20.447 2.986 1.00 0.00 54 SER A O 20
ATOM 38914 N N . MET B 2 1 ? -18.291 -9.560 -8.877 1.00 0.00 1 MET B N 20
ATOM 38915 C CA . MET B 2 1 ? -17.114 -9.435 -9.774 1.00 0.00 1 MET B CA 20
ATOM 38916 C C . MET B 2 1 ? -15.808 -9.449 -8.981 1.00 0.00 1 MET B C 20
ATOM 38917 O O . MET B 2 1 ? -15.776 -9.084 -7.804 1.00 0.00 1 MET B O 20
ATOM 38933 N N . GLN B 2 2 ? -14.737 -9.884 -9.638 1.00 0.00 2 GLN B N 20
ATOM 38934 C CA . GLN B 2 2 ? -13.420 -9.957 -9.014 1.00 0.00 2 GLN B CA 20
ATOM 38935 C C . GLN B 2 2 ? -12.891 -8.567 -8.675 1.00 0.00 2 GLN B C 20
ATOM 38936 O O . GLN B 2 2 ? -13.181 -7.596 -9.374 1.00 0.00 2 GLN B O 20
ATOM 38950 N N . ILE B 2 3 ? -12.103 -8.482 -7.607 1.00 0.00 3 ILE B N 20
ATOM 38951 C CA . ILE B 2 3 ? -11.519 -7.214 -7.184 1.00 0.00 3 ILE B CA 20
ATOM 38952 C C . ILE B 2 3 ? -10.055 -7.396 -6.799 1.00 0.00 3 ILE B C 20
ATOM 38953 O O . ILE B 2 3 ? -9.699 -8.343 -6.097 1.00 0.00 3 ILE B O 20
ATOM 38969 N N . PHE B 2 4 ? -9.209 -6.486 -7.269 1.00 0.00 4 PHE B N 20
ATOM 38970 C CA . PHE B 2 4 ? -7.782 -6.546 -6.980 1.00 0.00 4 PHE B CA 20
ATOM 38971 C C . PHE B 2 4 ? -7.472 -6.005 -5.589 1.00 0.00 4 PHE B C 20
ATOM 38972 O O . PHE B 2 4 ? -8.076 -5.030 -5.143 1.00 0.00 4 PHE B O 20
ATOM 38989 N N . VAL B 2 5 ? -6.516 -6.639 -4.917 1.00 0.00 5 VAL B N 20
ATOM 38990 C CA . VAL B 2 5 ? -6.104 -6.217 -3.584 1.00 0.00 5 VAL B CA 20
ATOM 38991 C C . VAL B 2 5 ? -4.585 -6.274 -3.467 1.00 0.00 5 VAL B C 20
ATOM 38992 O O . VAL B 2 5 ? -4.024 -7.202 -2.883 1.00 0.00 5 VAL B O 20
ATOM 39005 N N . LYS B 2 6 ? -3.925 -5.274 -4.043 1.00 0.00 6 LYS B N 20
ATOM 39006 C CA . LYS B 2 6 ? -2.470 -5.199 -4.025 1.00 0.00 6 LYS B CA 20
ATOM 39007 C C . LYS B 2 6 ? -1.958 -4.774 -2.654 1.00 0.00 6 LYS B C 20
ATOM 39008 O O . LYS B 2 6 ? -2.346 -3.730 -2.132 1.00 0.00 6 LYS B O 20
ATOM 39027 N N . THR B 2 7 ? -1.077 -5.587 -2.081 1.00 0.00 7 THR B N 20
ATOM 39028 C CA . THR B 2 7 ? -0.502 -5.294 -0.775 1.00 0.00 7 THR B CA 20
ATOM 39029 C C . THR B 2 7 ? 0.542 -4.190 -0.876 1.00 0.00 7 THR B C 20
ATOM 39030 O O . THR B 2 7 ? 1.213 -4.049 -1.899 1.00 0.00 7 THR B O 20
ATOM 39041 N N . LEU B 2 8 ? 0.673 -3.409 0.193 1.00 0.00 8 LEU B N 20
ATOM 39042 C CA . LEU B 2 8 ? 1.637 -2.315 0.235 1.00 0.00 8 LEU B CA 20
ATOM 39043 C C . LEU B 2 8 ? 3.023 -2.803 -0.177 1.00 0.00 8 LEU B C 20
ATOM 39044 O O . LEU B 2 8 ? 3.765 -2.093 -0.855 1.00 0.00 8 LEU B O 20
ATOM 39060 N N . THR B 2 9 ? 3.363 -4.021 0.236 1.00 0.00 9 THR B N 20
ATOM 39061 C CA . THR B 2 9 ? 4.659 -4.606 -0.090 1.00 0.00 9 THR B CA 20
ATOM 39062 C C . THR B 2 9 ? 4.780 -4.895 -1.585 1.00 0.00 9 THR B C 20
ATOM 39063 O O . THR B 2 9 ? 5.706 -4.418 -2.242 1.00 0.00 9 THR B O 20
ATOM 39074 N N . GLY B 2 10 ? 3.843 -5.677 -2.119 1.00 0.00 10 GLY B N 20
ATOM 39075 C CA . GLY B 2 10 ? 3.877 -6.006 -3.534 1.00 0.00 10 GLY B CA 20
ATOM 39076 C C . GLY B 2 10 ? 2.930 -7.134 -3.911 1.00 0.00 10 GLY B C 20
ATOM 39077 O O . GLY B 2 10 ? 2.276 -7.077 -4.952 1.00 0.00 10 GLY B O 20
ATOM 39081 N N . LYS B 2 11 ? 2.870 -8.163 -3.070 1.00 0.00 11 LYS B N 20
ATOM 39082 C CA . LYS B 2 11 ? 2.008 -9.320 -3.323 1.00 0.00 11 LYS B CA 20
ATOM 39083 C C . LYS B 2 11 ? 0.571 -8.889 -3.612 1.00 0.00 11 LYS B C 20
ATOM 39084 O O . LYS B 2 11 ? -0.035 -8.156 -2.836 1.00 0.00 11 LYS B O 20
ATOM 39103 N N . THR B 2 12 ? 0.029 -9.356 -4.735 1.00 0.00 12 THR B N 20
ATOM 39104 C CA . THR B 2 12 ? -1.338 -9.020 -5.121 1.00 0.00 12 THR B CA 20
ATOM 39105 C C . THR B 2 12 ? -2.298 -10.160 -4.793 1.00 0.00 12 THR B C 20
ATOM 39106 O O . THR B 2 12 ? -1.981 -11.331 -5.004 1.00 0.00 12 THR B O 20
ATOM 39117 N N . ILE B 2 13 ? -3.474 -9.810 -4.279 1.00 0.00 13 ILE B N 20
ATOM 39118 C CA . ILE B 2 13 ? -4.483 -10.804 -3.927 1.00 0.00 13 ILE B CA 20
ATOM 39119 C C . ILE B 2 13 ? -5.833 -10.442 -4.543 1.00 0.00 13 ILE B C 20
ATOM 39120 O O . ILE B 2 13 ? -6.296 -9.309 -4.422 1.00 0.00 13 ILE B O 20
ATOM 39136 N N . THR B 2 14 ? -6.456 -11.408 -5.212 1.00 0.00 14 THR B N 20
ATOM 39137 C CA . THR B 2 14 ? -7.748 -11.183 -5.852 1.00 0.00 14 THR B CA 20
ATOM 39138 C C . THR B 2 14 ? -8.876 -11.873 -5.086 1.00 0.00 14 THR B C 20
ATOM 39139 O O . THR B 2 14 ? -8.749 -13.030 -4.687 1.00 0.00 14 THR B O 20
ATOM 39150 N N . LEU B 2 15 ? -9.980 -11.154 -4.887 1.00 0.00 15 LEU B N 20
ATOM 39151 C CA . LEU B 2 15 ? -11.135 -11.696 -4.173 1.00 0.00 15 LEU B CA 20
ATOM 39152 C C . LEU B 2 15 ? -12.423 -11.452 -4.951 1.00 0.00 15 LEU B C 20
ATOM 39153 O O . LEU B 2 15 ? -12.582 -10.423 -5.605 1.00 0.00 15 LEU B O 20
ATOM 39169 N N . GLU B 2 16 ? -13.338 -12.409 -4.871 1.00 0.00 16 GLU B N 20
ATOM 39170 C CA . GLU B 2 16 ? -14.621 -12.311 -5.563 1.00 0.00 16 GLU B CA 20
ATOM 39171 C C . GLU B 2 16 ? -15.679 -11.672 -4.668 1.00 0.00 16 GLU B C 20
ATOM 39172 O O . GLU B 2 16 ? -15.885 -12.109 -3.535 1.00 0.00 16 GLU B O 20
ATOM 39184 N N . VAL B 2 17 ? -16.358 -10.645 -5.183 1.00 0.00 17 VAL B N 20
ATOM 39185 C CA . VAL B 2 17 ? -17.404 -9.958 -4.425 1.00 0.00 17 VAL B CA 20
ATOM 39186 C C . VAL B 2 17 ? -18.446 -9.339 -5.351 1.00 0.00 17 VAL B C 20
ATOM 39187 O O . VAL B 2 17 ? -18.106 -8.693 -6.340 1.00 0.00 17 VAL B O 20
ATOM 39200 N N . GLU B 2 18 ? -19.717 -9.537 -5.015 1.00 0.00 18 GLU B N 20
ATOM 39201 C CA . GLU B 2 18 ? -20.817 -8.994 -5.808 1.00 0.00 18 GLU B CA 20
ATOM 39202 C C . GLU B 2 18 ? -20.827 -7.471 -5.745 1.00 0.00 18 GLU B C 20
ATOM 39203 O O . GLU B 2 18 ? -20.329 -6.881 -4.788 1.00 0.00 18 GLU B O 20
ATOM 39215 N N . SER B 2 19 ? -21.395 -6.837 -6.767 1.00 0.00 19 SER B N 20
ATOM 39216 C CA . SER B 2 19 ? -21.466 -5.380 -6.812 1.00 0.00 19 SER B CA 20
ATOM 39217 C C . SER B 2 19 ? -22.074 -4.830 -5.528 1.00 0.00 19 SER B C 20
ATOM 39218 O O . SER B 2 19 ? -21.603 -3.830 -4.985 1.00 0.00 19 SER B O 20
ATOM 39226 N N . SER B 2 20 ? -23.123 -5.490 -5.044 1.00 0.00 20 SER B N 20
ATOM 39227 C CA . SER B 2 20 ? -23.794 -5.067 -3.820 1.00 0.00 20 SER B CA 20
ATOM 39228 C C . SER B 2 20 ? -23.182 -5.738 -2.593 1.00 0.00 20 SER B C 20
ATOM 39229 O O . SER B 2 20 ? -23.886 -6.053 -1.634 1.00 0.00 20 SER B O 20
ATOM 39237 N N . ASP B 2 21 ? -21.869 -5.951 -2.623 1.00 0.00 21 ASP B N 20
ATOM 39238 C CA . ASP B 2 21 ? -21.177 -6.581 -1.503 1.00 0.00 21 ASP B CA 20
ATOM 39239 C C . ASP B 2 21 ? -20.961 -5.569 -0.375 1.00 0.00 21 ASP B C 20
ATOM 39240 O O . ASP B 2 21 ? -21.896 -4.876 0.025 1.00 0.00 21 ASP B O 20
ATOM 39249 N N . THR B 2 22 ? -19.731 -5.487 0.133 1.00 0.00 22 THR B N 20
ATOM 39250 C CA . THR B 2 22 ? -19.406 -4.561 1.211 1.00 0.00 22 THR B CA 20
ATOM 39251 C C . THR B 2 22 ? -17.919 -4.615 1.552 1.00 0.00 22 THR B C 20
ATOM 39252 O O . THR B 2 22 ? -17.321 -5.691 1.582 1.00 0.00 22 THR B O 20
ATOM 39263 N N . ILE B 2 23 ? -17.326 -3.448 1.803 1.00 0.00 23 ILE B N 20
ATOM 39264 C CA . ILE B 2 23 ? -15.907 -3.365 2.140 1.00 0.00 23 ILE B CA 20
ATOM 39265 C C . ILE B 2 23 ? -15.570 -4.282 3.310 1.00 0.00 23 ILE B C 20
ATOM 39266 O O . ILE B 2 23 ? -14.528 -4.944 3.314 1.00 0.00 23 ILE B O 20
ATOM 39282 N N . ASP B 2 24 ? -16.459 -4.321 4.299 1.00 0.00 24 ASP B N 20
ATOM 39283 C CA . ASP B 2 24 ? -16.259 -5.161 5.473 1.00 0.00 24 ASP B CA 20
ATOM 39284 C C . ASP B 2 24 ? -15.994 -6.606 5.054 1.00 0.00 24 ASP B C 20
ATOM 39285 O O . ASP B 2 24 ? -15.084 -7.258 5.568 1.00 0.00 24 ASP B O 20
ATOM 39294 N N . ASN B 2 25 ? -16.794 -7.093 4.109 1.00 0.00 25 ASN B N 20
ATOM 39295 C CA . ASN B 2 25 ? -16.648 -8.455 3.609 1.00 0.00 25 ASN B CA 20
ATOM 39296 C C . ASN B 2 25 ? -15.275 -8.647 2.981 1.00 0.00 25 ASN B C 20
ATOM 39297 O O . ASN B 2 25 ? -14.639 -9.687 3.158 1.00 0.00 25 ASN B O 20
ATOM 39308 N N . VAL B 2 26 ? -14.822 -7.633 2.248 1.00 0.00 26 VAL B N 20
ATOM 39309 C CA . VAL B 2 26 ? -13.520 -7.684 1.596 1.00 0.00 26 VAL B CA 20
ATOM 39310 C C . VAL B 2 26 ? -12.421 -7.952 2.616 1.00 0.00 26 VAL B C 20
ATOM 39311 O O . VAL B 2 26 ? -11.595 -8.847 2.434 1.00 0.00 26 VAL B O 20
ATOM 39324 N N . LYS B 2 27 ? -12.426 -7.179 3.699 1.00 0.00 27 LYS B N 20
ATOM 39325 C CA . LYS B 2 27 ? -11.437 -7.342 4.756 1.00 0.00 27 LYS B CA 20
ATOM 39326 C C . LYS B 2 27 ? -11.535 -8.728 5.381 1.00 0.00 27 LYS B C 20
ATOM 39327 O O . LYS B 2 27 ? -10.522 -9.333 5.731 1.00 0.00 27 LYS B O 20
ATOM 39346 N N . SER B 2 28 ? -12.761 -9.228 5.516 1.00 0.00 28 SER B N 20
ATOM 39347 C CA . SER B 2 28 ? -12.986 -10.548 6.098 1.00 0.00 28 SER B CA 20
ATOM 39348 C C . SER B 2 28 ? -12.248 -11.623 5.305 1.00 0.00 28 SER B C 20
ATOM 39349 O O . SER B 2 28 ? -11.519 -12.440 5.874 1.00 0.00 28 SER B O 20
ATOM 39357 N N . LYS B 2 29 ? -12.432 -11.614 3.986 1.00 0.00 29 LYS B N 20
ATOM 39358 C CA . LYS B 2 29 ? -11.775 -12.585 3.119 1.00 0.00 29 LYS B CA 20
ATOM 39359 C C . LYS B 2 29 ? -10.262 -12.454 3.216 1.00 0.00 29 LYS B C 20
ATOM 39360 O O . LYS B 2 29 ? -9.549 -13.452 3.333 1.00 0.00 29 LYS B O 20
ATOM 39379 N N . ILE B 2 30 ? -9.776 -11.217 3.176 1.00 0.00 30 ILE B N 20
ATOM 39380 C CA . ILE B 2 30 ? -8.347 -10.959 3.272 1.00 0.00 30 ILE B CA 20
ATOM 39381 C C . ILE B 2 30 ? -7.793 -11.533 4.572 1.00 0.00 30 ILE B C 20
ATOM 39382 O O . ILE B 2 30 ? -6.699 -12.096 4.600 1.00 0.00 30 ILE B O 20
ATOM 39398 N N . GLN B 2 31 ? -8.568 -11.392 5.642 1.00 0.00 31 GLN B N 20
ATOM 39399 C CA . GLN B 2 31 ? -8.176 -11.902 6.950 1.00 0.00 31 GLN B CA 20
ATOM 39400 C C . GLN B 2 31 ? -8.017 -13.417 6.916 1.00 0.00 31 GLN B C 20
ATOM 39401 O O . GLN B 2 31 ? -7.070 -13.964 7.473 1.00 0.00 31 GLN B O 20
ATOM 39415 N N . ASP B 2 32 ? -8.959 -14.090 6.271 1.00 0.00 32 ASP B N 20
ATOM 39416 C CA . ASP B 2 32 ? -8.929 -15.544 6.178 1.00 0.00 32 ASP B CA 20
ATOM 39417 C C . ASP B 2 32 ? -7.694 -16.033 5.418 1.00 0.00 32 ASP B C 20
ATOM 39418 O O . ASP B 2 32 ? -7.049 -16.999 5.826 1.00 0.00 32 ASP B O 20
ATOM 39427 N N . LYS B 2 33 ? -7.379 -15.373 4.306 1.00 0.00 33 LYS B N 20
ATOM 39428 C CA . LYS B 2 33 ? -6.235 -15.759 3.486 1.00 0.00 33 LYS B CA 20
ATOM 39429 C C . LYS B 2 33 ? -4.902 -15.461 4.173 1.00 0.00 33 LYS B C 20
ATOM 39430 O O . LYS B 2 33 ? -4.155 -16.377 4.520 1.00 0.00 33 LYS B O 20
ATOM 39449 N N . GLU B 2 34 ? -4.599 -14.177 4.343 1.00 0.00 34 GLU B N 20
ATOM 39450 C CA . GLU B 2 34 ? -3.343 -13.754 4.960 1.00 0.00 34 GLU B CA 20
ATOM 39451 C C . GLU B 2 34 ? -3.292 -14.080 6.451 1.00 0.00 34 GLU B C 20
ATOM 39452 O O . GLU B 2 34 ? -2.265 -14.527 6.960 1.00 0.00 34 GLU B O 20
ATOM 39464 N N . GLY B 2 35 ? -4.396 -13.838 7.148 1.00 0.00 35 GLY B N 20
ATOM 39465 C CA . GLY B 2 35 ? -4.442 -14.097 8.576 1.00 0.00 35 GLY B CA 20
ATOM 39466 C C . GLY B 2 35 ? -3.951 -12.913 9.385 1.00 0.00 35 GLY B C 20
ATOM 39467 O O . GLY B 2 35 ? -3.238 -13.076 10.374 1.00 0.00 35 GLY B O 20
ATOM 39471 N N . ILE B 2 36 ? -4.340 -11.715 8.956 1.00 0.00 36 ILE B N 20
ATOM 39472 C CA . ILE B 2 36 ? -3.946 -10.486 9.633 1.00 0.00 36 ILE B CA 20
ATOM 39473 C C . ILE B 2 36 ? -5.152 -9.802 10.273 1.00 0.00 36 ILE B C 20
ATOM 39474 O O . ILE B 2 36 ? -6.203 -9.674 9.644 1.00 0.00 36 ILE B O 20
ATOM 39490 N N . PRO B 2 37 ? -5.020 -9.345 11.534 1.00 0.00 37 PRO B N 20
ATOM 39491 C CA . PRO B 2 37 ? -6.109 -8.667 12.242 1.00 0.00 37 PRO B CA 20
ATOM 39492 C C . PRO B 2 37 ? -6.707 -7.526 11.420 1.00 0.00 37 PRO B C 20
ATOM 39493 O O . PRO B 2 37 ? -5.981 -6.787 10.754 1.00 0.00 37 PRO B O 20
ATOM 39504 N N . PRO B 2 38 ? -8.044 -7.373 11.447 1.00 0.00 38 PRO B N 20
ATOM 39505 C CA . PRO B 2 38 ? -8.740 -6.323 10.693 1.00 0.00 38 PRO B CA 20
ATOM 39506 C C . PRO B 2 38 ? -8.310 -4.918 11.106 1.00 0.00 38 PRO B C 20
ATOM 39507 O O . PRO B 2 38 ? -8.184 -4.026 10.268 1.00 0.00 38 PRO B O 20
ATOM 39518 N N . ASP B 2 39 ? -8.097 -4.727 12.405 1.00 0.00 39 ASP B N 20
ATOM 39519 C CA . ASP B 2 39 ? -7.695 -3.427 12.933 1.00 0.00 39 ASP B CA 20
ATOM 39520 C C . ASP B 2 39 ? -6.405 -2.931 12.280 1.00 0.00 39 ASP B C 20
ATOM 39521 O O . ASP B 2 39 ? -6.311 -1.771 11.877 1.00 0.00 39 ASP B O 20
ATOM 39530 N N . GLN B 2 40 ? -5.411 -3.810 12.183 1.00 0.00 40 GLN B N 20
ATOM 39531 C CA . GLN B 2 40 ? -4.128 -3.449 11.586 1.00 0.00 40 GLN B CA 20
ATOM 39532 C C . GLN B 2 40 ? -4.266 -3.164 10.092 1.00 0.00 40 GLN B C 20
ATOM 39533 O O . GLN B 2 40 ? -3.916 -2.080 9.624 1.00 0.00 40 GLN B O 20
ATOM 39547 N N . GLN B 2 41 ? -4.773 -4.142 9.348 1.00 0.00 41 GLN B N 20
ATOM 39548 C CA . GLN B 2 41 ? -4.950 -3.994 7.907 1.00 0.00 41 GLN B CA 20
ATOM 39549 C C . GLN B 2 41 ? -5.927 -2.865 7.588 1.00 0.00 41 GLN B C 20
ATOM 39550 O O . GLN B 2 41 ? -6.912 -2.665 8.299 1.00 0.00 41 GLN B O 20
ATOM 39564 N N . ARG B 2 42 ? -5.644 -2.125 6.518 1.00 0.00 42 ARG B N 20
ATOM 39565 C CA . ARG B 2 42 ? -6.496 -1.012 6.111 1.00 0.00 42 ARG B CA 20
ATOM 39566 C C . ARG B 2 42 ? -6.588 -0.916 4.590 1.00 0.00 42 ARG B C 20
ATOM 39567 O O . ARG B 2 42 ? -5.571 -0.848 3.898 1.00 0.00 42 ARG B O 20
ATOM 39588 N N . LEU B 2 43 ? -7.818 -0.914 4.079 1.00 0.00 43 LEU B N 20
ATOM 39589 C CA . LEU B 2 43 ? -8.057 -0.829 2.641 1.00 0.00 43 LEU B CA 20
ATOM 39590 C C . LEU B 2 43 ? -8.010 0.618 2.156 1.00 0.00 43 LEU B C 20
ATOM 39591 O O . LEU B 2 43 ? -8.557 1.516 2.796 1.00 0.00 43 LEU B O 20
ATOM 39607 N N . ILE B 2 44 ? -7.360 0.833 1.015 1.00 0.00 44 ILE B N 20
ATOM 39608 C CA . ILE B 2 44 ? -7.246 2.167 0.434 1.00 0.00 44 ILE B CA 20
ATOM 39609 C C . ILE B 2 44 ? -7.712 2.177 -1.018 1.00 0.00 44 ILE B C 20
ATOM 39610 O O . ILE B 2 44 ? -7.475 1.227 -1.770 1.00 0.00 44 ILE B O 20
ATOM 39626 N N . PHE B 2 45 ? -8.373 3.263 -1.397 1.00 0.00 45 PHE B N 20
ATOM 39627 C CA . PHE B 2 45 ? -8.887 3.430 -2.748 1.00 0.00 45 PHE B CA 20
ATOM 39628 C C . PHE B 2 45 ? -9.268 4.884 -2.983 1.00 0.00 45 PHE B C 20
ATOM 39629 O O . PHE B 2 45 ? -9.649 5.592 -2.051 1.00 0.00 45 PHE B O 20
ATOM 39646 N N . ALA B 2 46 ? -9.159 5.330 -4.228 1.00 0.00 46 ALA B N 20
ATOM 39647 C CA . ALA B 2 46 ? -9.493 6.704 -4.572 1.00 0.00 46 ALA B CA 20
ATOM 39648 C C . ALA B 2 46 ? -8.714 7.685 -3.701 1.00 0.00 46 ALA B C 20
ATOM 39649 O O . ALA B 2 46 ? -9.201 8.766 -3.369 1.00 0.00 46 ALA B O 20
ATOM 39656 N N . GLY B 2 47 ? -7.494 7.295 -3.345 1.00 0.00 47 GLY B N 20
ATOM 39657 C CA . GLY B 2 47 ? -6.642 8.137 -2.526 1.00 0.00 47 GLY B CA 20
ATOM 39658 C C . GLY B 2 47 ? -7.141 8.309 -1.102 1.00 0.00 47 GLY B C 20
ATOM 39659 O O . GLY B 2 47 ? -6.923 9.359 -0.494 1.00 0.00 47 GLY B O 20
ATOM 39663 N N . LYS B 2 48 ? -7.793 7.283 -0.556 1.00 0.00 48 LYS B N 20
ATOM 39664 C CA . LYS B 2 48 ? -8.292 7.348 0.818 1.00 0.00 48 LYS B CA 20
ATOM 39665 C C . LYS B 2 48 ? -8.837 5.995 1.273 1.00 0.00 48 LYS B C 20
ATOM 39666 O O . LYS B 2 48 ? -9.402 5.243 0.479 1.00 0.00 48 LYS B O 20
ATOM 39685 N N . GLN B 2 49 ? -8.660 5.689 2.555 1.00 0.00 49 GLN B N 20
ATOM 39686 C CA . GLN B 2 49 ? -9.129 4.424 3.116 1.00 0.00 49 GLN B CA 20
ATOM 39687 C C . GLN B 2 49 ? -10.638 4.264 2.943 1.00 0.00 49 GLN B C 20
ATOM 39688 O O . GLN B 2 49 ? -11.410 5.164 3.271 1.00 0.00 49 GLN B O 20
ATOM 39702 N N . LEU B 2 50 ? -11.049 3.107 2.429 1.00 0.00 50 LEU B N 20
ATOM 39703 C CA . LEU B 2 50 ? -12.465 2.824 2.215 1.00 0.00 50 LEU B CA 20
ATOM 39704 C C . LEU B 2 50 ? -13.161 2.485 3.529 1.00 0.00 50 LEU B C 20
ATOM 39705 O O . LEU B 2 50 ? -12.644 1.710 4.334 1.00 0.00 50 LEU B O 20
ATOM 39721 N N . GLU B 2 51 ? -14.339 3.063 3.733 1.00 0.00 51 GLU B N 20
ATOM 39722 C CA . GLU B 2 51 ? -15.112 2.818 4.945 1.00 0.00 51 GLU B CA 20
ATOM 39723 C C . GLU B 2 51 ? -15.649 1.389 4.967 1.00 0.00 51 GLU B C 20
ATOM 39724 O O . GLU B 2 51 ? -16.177 0.899 3.969 1.00 0.00 51 GLU B O 20
ATOM 39736 N N . ASP B 2 52 ? -15.509 0.729 6.111 1.00 0.00 52 ASP B N 20
ATOM 39737 C CA . ASP B 2 52 ? -15.978 -0.643 6.273 1.00 0.00 52 ASP B CA 20
ATOM 39738 C C . ASP B 2 52 ? -17.503 -0.708 6.236 1.00 0.00 52 ASP B C 20
ATOM 39739 O O . ASP B 2 52 ? -18.183 0.191 6.730 1.00 0.00 52 ASP B O 20
ATOM 39748 N N . GLY B 2 53 ? -18.035 -1.779 5.652 1.00 0.00 53 GLY B N 20
ATOM 39749 C CA . GLY B 2 53 ? -19.476 -1.939 5.569 1.00 0.00 53 GLY B CA 20
ATOM 39750 C C . GLY B 2 53 ? -20.078 -1.244 4.362 1.00 0.00 53 GLY B C 20
ATOM 39751 O O . GLY B 2 53 ? -21.130 -1.651 3.868 1.00 0.00 53 GLY B O 20
ATOM 39755 N N . ARG B 2 54 ? -19.417 -0.193 3.891 1.00 0.00 54 ARG B N 20
ATOM 39756 C CA . ARG B 2 54 ? -19.901 0.564 2.738 1.00 0.00 54 ARG B CA 20
ATOM 39757 C C . ARG B 2 54 ? -19.882 -0.301 1.477 1.00 0.00 54 ARG B C 20
ATOM 39758 O O . ARG B 2 54 ? -18.894 -0.979 1.193 1.00 0.00 54 ARG B O 20
ATOM 39779 N N . THR B 2 55 ? -20.982 -0.281 0.726 1.00 0.00 55 THR B N 20
ATOM 39780 C CA . THR B 2 55 ? -21.095 -1.072 -0.500 1.00 0.00 55 THR B CA 20
ATOM 39781 C C . THR B 2 55 ? -20.183 -0.549 -1.609 1.00 0.00 55 THR B C 20
ATOM 39782 O O . THR B 2 55 ? -19.906 0.648 -1.691 1.00 0.00 55 THR B O 20
ATOM 39793 N N . LEU B 2 56 ? -19.728 -1.466 -2.461 1.00 0.00 56 LEU B N 20
ATOM 39794 C CA . LEU B 2 56 ? -18.849 -1.129 -3.581 1.00 0.00 56 LEU B CA 20
ATOM 39795 C C . LEU B 2 56 ? -19.488 -0.082 -4.493 1.00 0.00 56 LEU B C 20
ATOM 39796 O O . LEU B 2 56 ? -18.828 0.858 -4.937 1.00 0.00 56 LEU B O 20
ATOM 39812 N N . SER B 2 57 ? -20.773 -0.270 -4.781 1.00 0.00 57 SER B N 20
ATOM 39813 C CA . SER B 2 57 ? -21.516 0.634 -5.657 1.00 0.00 57 SER B CA 20
ATOM 39814 C C . SER B 2 57 ? -21.407 2.089 -5.206 1.00 0.00 57 SER B C 20
ATOM 39815 O O . SER B 2 57 ? -21.368 2.999 -6.033 1.00 0.00 57 SER B O 20
ATOM 39823 N N . ASP B 2 58 ? -21.375 2.305 -3.895 1.00 0.00 58 ASP B N 20
ATOM 39824 C CA . ASP B 2 58 ? -21.290 3.655 -3.347 1.00 0.00 58 ASP B CA 20
ATOM 39825 C C . ASP B 2 58 ? -20.083 4.412 -3.899 1.00 0.00 58 ASP B C 20
ATOM 39826 O O . ASP B 2 58 ? -20.226 5.526 -4.406 1.00 0.00 58 ASP B O 20
ATOM 39835 N N . TYR B 2 59 ? -18.900 3.811 -3.810 1.00 0.00 59 TYR B N 20
ATOM 39836 C CA . TYR B 2 59 ? -17.690 4.454 -4.318 1.00 0.00 59 TYR B CA 20
ATOM 39837 C C . TYR B 2 59 ? -17.584 4.294 -5.830 1.00 0.00 59 TYR B C 20
ATOM 39838 O O . TYR B 2 59 ? -16.526 4.539 -6.411 1.00 0.00 59 TYR B O 20
ATOM 39856 N N . ASN B 2 60 ? -18.677 3.874 -6.461 1.00 0.00 60 ASN B N 20
ATOM 39857 C CA . ASN B 2 60 ? -18.694 3.672 -7.905 1.00 0.00 60 ASN B CA 20
ATOM 39858 C C . ASN B 2 60 ? -17.506 2.814 -8.327 1.00 0.00 60 ASN B C 20
ATOM 39859 O O . ASN B 2 60 ? -16.897 3.040 -9.374 1.00 0.00 60 ASN B O 20
ATOM 39870 N N . ILE B 2 61 ? -17.177 1.836 -7.489 1.00 0.00 61 ILE B N 20
ATOM 39871 C CA . ILE B 2 61 ? -16.056 0.943 -7.745 1.00 0.00 61 ILE B CA 20
ATOM 39872 C C . ILE B 2 61 ? -16.265 0.123 -9.014 1.00 0.00 61 ILE B C 20
ATOM 39873 O O . ILE B 2 61 ? -17.269 -0.573 -9.163 1.00 0.00 61 ILE B O 20
ATOM 39889 N N . GLN B 2 62 ? -15.294 0.208 -9.918 1.00 0.00 62 GLN B N 20
ATOM 39890 C CA . GLN B 2 62 ? -15.344 -0.527 -11.176 1.00 0.00 62 GLN B CA 20
ATOM 39891 C C . GLN B 2 62 ? -14.811 -1.943 -10.987 1.00 0.00 62 GLN B C 20
ATOM 39892 O O . GLN B 2 62 ? -13.933 -2.177 -10.155 1.00 0.00 62 GLN B O 20
ATOM 39906 N N . LYS B 2 63 ? -15.346 -2.885 -11.759 1.00 0.00 63 LYS B N 20
ATOM 39907 C CA . LYS B 2 63 ? -14.926 -4.274 -11.675 1.00 0.00 63 LYS B CA 20
ATOM 39908 C C . LYS B 2 63 ? -13.406 -4.391 -11.749 1.00 0.00 63 LYS B C 20
ATOM 39909 O O . LYS B 2 63 ? -12.754 -3.662 -12.496 1.00 0.00 63 LYS B O 20
ATOM 39928 N N . GLU B 2 64 ? -12.854 -5.310 -10.960 1.00 0.00 64 GLU B N 20
ATOM 39929 C CA . GLU B 2 64 ? -11.411 -5.529 -10.921 1.00 0.00 64 GLU B CA 20
ATOM 39930 C C . GLU B 2 64 ? -10.683 -4.274 -10.450 1.00 0.00 64 GLU B C 20
ATOM 39931 O O . GLU B 2 64 ? -9.628 -3.920 -10.977 1.00 0.00 64 GLU B O 20
ATOM 39943 N N . SER B 2 65 ? -11.252 -3.609 -9.450 1.00 0.00 65 SER B N 20
ATOM 39944 C CA . SER B 2 65 ? -10.658 -2.396 -8.901 1.00 0.00 65 SER B CA 20
ATOM 39945 C C . SER B 2 65 ? -9.361 -2.709 -8.165 1.00 0.00 65 SER B C 20
ATOM 39946 O O . SER B 2 65 ? -9.284 -3.675 -7.404 1.00 0.00 65 SER B O 20
ATOM 39954 N N . THR B 2 66 ? -8.343 -1.886 -8.400 1.00 0.00 66 THR B N 20
ATOM 39955 C CA . THR B 2 66 ? -7.046 -2.070 -7.762 1.00 0.00 66 THR B CA 20
ATOM 39956 C C . THR B 2 66 ? -7.045 -1.505 -6.343 1.00 0.00 66 THR B C 20
ATOM 39957 O O . THR B 2 66 ? -6.603 -0.379 -6.112 1.00 0.00 66 THR B O 20
ATOM 39968 N N . LEU B 2 67 ? -7.535 -2.296 -5.395 1.00 0.00 67 LEU B N 20
ATOM 39969 C CA . LEU B 2 67 ? -7.580 -1.876 -4.000 1.00 0.00 67 LEU B CA 20
ATOM 39970 C C . LEU B 2 67 ? -6.246 -2.167 -3.324 1.00 0.00 67 LEU B C 20
ATOM 39971 O O . LEU B 2 67 ? -5.707 -3.266 -3.447 1.00 0.00 67 LEU B O 20
ATOM 39987 N N . HIS B 2 68 ? -5.707 -1.176 -2.623 1.00 0.00 68 HIS B N 20
ATOM 39988 C CA . HIS B 2 68 ? -4.425 -1.341 -1.947 1.00 0.00 68 HIS B CA 20
ATOM 39989 C C . HIS B 2 68 ? -4.592 -1.610 -0.459 1.00 0.00 68 HIS B C 20
ATOM 39990 O O . HIS B 2 68 ? -5.266 -0.863 0.250 1.00 0.00 68 HIS B O 20
ATOM 40005 N N . LEU B 2 69 ? -3.952 -2.675 0.011 1.00 0.00 69 LEU B N 20
ATOM 40006 C CA . LEU B 2 69 ? -4.001 -3.043 1.416 1.00 0.00 69 LEU B CA 20
ATOM 40007 C C . LEU B 2 69 ? -2.725 -2.594 2.117 1.00 0.00 69 LEU B C 20
ATOM 40008 O O . LEU B 2 69 ? -1.623 -2.798 1.606 1.00 0.00 69 LEU B O 20
ATOM 40024 N N . VAL B 2 70 ? -2.872 -1.980 3.284 1.00 0.00 70 VAL B N 20
ATOM 40025 C CA . VAL B 2 70 ? -1.720 -1.506 4.041 1.00 0.00 70 VAL B CA 20
ATOM 40026 C C . VAL B 2 70 ? -1.865 -1.830 5.521 1.00 0.00 70 VAL B C 20
ATOM 40027 O O . VAL B 2 70 ? -2.889 -1.534 6.139 1.00 0.00 70 VAL B O 20
ATOM 40040 N N . LEU B 2 71 ? -0.832 -2.450 6.077 1.00 0.00 71 LEU B N 20
ATOM 40041 C CA . LEU B 2 71 ? -0.832 -2.830 7.483 1.00 0.00 71 LEU B CA 20
ATOM 40042 C C . LEU B 2 71 ? -0.449 -1.655 8.373 1.00 0.00 71 LEU B C 20
ATOM 40043 O O . LEU B 2 71 ? 0.443 -0.871 8.042 1.00 0.00 71 LEU B O 20
ATOM 40059 N N . ARG B 2 72 ? -1.131 -1.545 9.506 1.00 0.00 72 ARG B N 20
ATOM 40060 C CA . ARG B 2 72 ? -0.875 -0.473 10.459 1.00 0.00 72 ARG B CA 20
ATOM 40061 C C . ARG B 2 72 ? 0.477 -0.664 11.135 1.00 0.00 72 ARG B C 20
ATOM 40062 O O . ARG B 2 72 ? 1.286 0.261 11.206 1.00 0.00 72 ARG B O 20
ATOM 40083 N N . LEU B 2 73 ? 0.710 -1.876 11.628 1.00 0.00 73 LEU B N 20
ATOM 40084 C CA . LEU B 2 73 ? 1.960 -2.205 12.303 1.00 0.00 73 LEU B CA 20
ATOM 40085 C C . LEU B 2 73 ? 3.135 -2.152 11.327 1.00 0.00 73 LEU B C 20
ATOM 40086 O O . LEU B 2 73 ? 3.088 -2.758 10.256 1.00 0.00 73 LEU B O 20
ATOM 40102 N N . ARG B 2 74 ? 4.186 -1.424 11.705 1.00 0.00 74 ARG B N 20
ATOM 40103 C CA . ARG B 2 74 ? 5.373 -1.290 10.862 1.00 0.00 74 ARG B CA 20
ATOM 40104 C C . ARG B 2 74 ? 4.991 -0.851 9.446 1.00 0.00 74 ARG B C 20
ATOM 40105 O O . ARG B 2 74 ? 4.194 0.071 9.272 1.00 0.00 74 ARG B O 20
ATOM 40126 N N . GLY B 2 75 ? 5.561 -1.511 8.437 1.00 0.00 75 GLY B N 20
ATOM 40127 C CA . GLY B 2 75 ? 5.260 -1.164 7.061 1.00 0.00 75 GLY B CA 20
ATOM 40128 C C . GLY B 2 75 ? 5.831 -2.160 6.072 1.00 0.00 75 GLY B C 20
ATOM 40129 O O . GLY B 2 75 ? 5.150 -2.570 5.131 1.00 0.00 75 GLY B O 20
ATOM 40133 N N . GLY B 2 76 ? 7.083 -2.554 6.284 1.00 0.00 76 GLY B N 20
ATOM 40134 C CA . GLY B 2 76 ? 7.722 -3.506 5.395 1.00 0.00 76 GLY B CA 20
ATOM 40135 C C . GLY B 2 76 ? 9.162 -3.785 5.780 1.00 0.00 76 GLY B C 20
ATOM 40136 O O . GLY B 2 76 ? 9.764 -4.713 5.200 1.00 0.00 76 GLY B O 20
#

Secondary structure (DSSP, 8-state):
--SHHHHHHHHHHH-SSS-HHHHHHHHHHTTT-SHHHHHHHHHHTT---/-EEEEEESSS-EEEEE--TTS-HHHHHHHHHHHH---TTTEEEEETTEEPPSS--HHHHT--SS-EEEEEE-SS--

Solvent-accessible surface area: 7765 Å² total; per-residue (Å²): 124,121,93,17,97,73,80,11,51,17,0,75,91,4,6,102,97,47,65,111,78,116,2,70,90,24,0,89,135,49,133,34,19,14,38,118,6,2,35,102,26,19,128,112,79,114,104,211,153,78,70,0,63,0,38,20,32,121,57,100,73,13,67,3,129,3,130,75,88,27,36,0,67,43,1,20,59,73,0,66,125,113,78,50,53,66,53,102,48,0,71,1,1,46,58,5,58,49,3,98,95,46,72,54,4,75,80,57,110,13,137,151,90,11,64,0,5,6,2,72,132,120,199,70,84